Protein 5C54 (pdb70)

GO terms:
  GO:0008747 N-acetylneuraminate lyase activity (F, IDA)

InterPro domains:
  IPR002220 DapA-like [PF00701] (6-306)
  IPR002220 DapA-like [PIRSF001365] (4-308)
  IPR002220 DapA-like [PR00146] (39-60)
  IPR002220 DapA-like [PR00146] (75-93)
  IPR002220 DapA-like [PR00146] (107-123)
  IPR002220 DapA-like [PR00146] (133-150)
  IPR002220 DapA-like [PTHR12128] (5-307)
  IPR002220 DapA-like [SM01130] (5-309)
  IPR013785 Aldolase-type TIM barrel [G3DSA:3.20.20.70] (1-312)

Organism: Corynebacterium glutamicum (strain ATCC 13032 / DSM 20300 / JCM 1318 / BCRC 11384 / CCUG 27702 / LMG 3730 / NBRC 12168 / NCIMB 10025 / NRRL B-2784 / 534) (NCBI:txid196627)

B-factor: mean 19.12, std 8.04, range [6.22, 68.03]

Foldseek 3Di:
DADDFAEEAAQAFFADQVGATPLVLLLLLLCVQLVLPTQEYEYLDVLNVVVQDDLVRSLVSLLSNVVSCPVSHAYEYEQEDQAQVSSLVSVVSCVVSPHQAYEYEAHAPDDDDLVRSLVSLQSSCVSPVNHAYEYEADCVPGVDGHDLVSVLVCLVVSSHQEYEYAPPDLVVLLVSQVVCVVVVSLRRYAYEYQDLQCQLVCLVSPHRYYHYNLCSLAVNLSSVLVVCSVVVVSVVSNVSSVLSVLLQCQLVLADCVPFDSSLSRSLSSQLSCVLVVSGVGSRDGPPRDHDDPVSSVVSNVSCVPRRDDD/DADDFAEEAAQAFFADQVRATPLVLLLLLLCVQVVLPTAEYEYLDVLNVVVQDDLVRSLVSLLSNVVSCVVSHAYEYEQEDQAQVSSLVVVVSCVVSPHQAYEYEAHAPDDDDLVRSLVSLQSSCVSPVNHAYEYEADCVPRVDGHDLVSVLVCLVVSSHQEYEYAPPDLVVLLVSQVVCVVVVSLRRYAYEYQDLQCQLSCLVSPHRYYHYNLCSLAVNLSSVLRVCSVVVVSVVSNVSSVLSVLLQCLLVLADVVPFPSSLSRSLSSQLSCCLVVSGVGSRDGPPRDHDDPVSSVVSNVSCVVRHDDD/DADDFAAEAAQAFFADQVGATPLVLLLLLLCVQVVLPTAEYEYLDVLNVVVQDDLVRSLVSLLSNVVSCVPSHAYEYEQEDQAQVSSLVVVVSCVVSPHQAYEYEFHAPDDDDLVRSLVSLQSSCVSPVNHAYEYEADCVPRVDGHDLVSVLVCLVVSSHQEYEYAPPDLVVLLVSQVVCVVVVSLRRYAYEYQDQQCRLSCLVSPHRYYHYNLCSLAVNLSSVLRVCSVVVVSVVSNVSSVLSVLLQCLLVLADVVPFDSSLSRSLSSQLSCVLVVSGVGSRDGPPRDHGDPVSSVVSNVSCVPRHDDD/DADDFAEEAAQAFFADQVRAGPLVLSLLLLCVQLVLPTQEYEYLDVLNVVVQDDLVRSLVSLLSNVVSCVPSHAYEYEQEDQAQVSSLVVVVSCVVSPHQAYEYEFHAPDDDDLVRSLVSLQSSCVSPVNHAYEYEADCVPRVDGHDLVSVLVCLVVSSHQEYEYAPPDLVVLLVSCVVCVVVVSNRRYAYEYQDQQCQLSCLVSPHRYYHYNLCSLAVNLSSVLRVCSVVVVSVVSNVSSVLSVLLQCQLVLADPVVDSSLSRSLSSQLSCVLVVSGVGSRDGPPRDHGDPVSSVVSNVSCVPRHDD/DADDFAAEAAQAFFADQVQATPLVLSLLLLCVQVVLPTQEYEYLDVLNVVVQDDLVRSLVSLLSNVVSCVPSHAYEYEQEDQAQVSSLVSVVSCVVSPHQAYEYEFHAPDDDDLVRSLVSLQSSCVSPVRHAYEYEADCVPGVDGHDLVSVLVCLVVSSHQEYEYAPVDLVVLLVSQVVCVVVVSNRSYAYEYQDQQCRLSNLVSPHRYYHYNLCSLAVNLSSVLRVCSVVVVSVVSNVSSVLSVLLQCQLVLADVVPFDSSLSRSLSSQLSCVLVVSGVGSRDGPPRDHGDPVSSVVSNVSCVPRHD/DADDFAEEAAQAFFADQVRATDLVLLLLLLCVQLVLPTQEYEYLDVLNVVVQDDLVRSLVSLLSNVVSCVPSHAYEYEQEDQAQVSSLVVVVSCVVSPHQAYEYEAHAPDDDDLVRSLVSLQSNCVSPVRHAYEYEADCVPRVDGHDLVSVLVCLVVLSHQEYEYAPPDLVVLLVSQVVCVVVVSNRRYAYEYQDQQCQLVCLVSPHRYYHYNLCSLAVNLSSVLRVCSVVVVSVVSNVSSVLSVLLQCQLVLADVVPFDSSLSRSLSSQLSCCLVVSGVGSRDGPPRDHGDPVSSVVSNVSCVPRHDDD/DDFAEEAAQAFFADQVGATPLVLSLLLLCVQVVLPTQEYEYLDVLNVVVQDDLVRSLVSLLSNVVSCVVSHAYEYEQEDQAQVSSLVVVVSCVVSPHQAYEYEFHAPDDDDLVRSLVSLQSSCVSPVRHAYEYEADCVPGVDGHDLVSVLVCLVVLSHQEYEHAPPDLVVLLVSQVVCVVVVSNRSYAYEYQDQQCQLVCLVSPHRYYHYNLCSLAVNLSSVLRVCSVVVVSVVSNVSSVLSVLLQCLLVLADVVPFDSSLSRSLSSQLSCVLVVSGVGSDDGPPRDHGDPVSSVVSSVSCVVRHDD/DDQDFAEEAAQAFFADQVGATPLVLLLLLLCVQLVLPTQEYEYLDVLNVVVQDDLVRSLVSLLSNVVSCVVSHAYEYEQEDAAQVSSLVVVVSCVVSPHQAYEYEFHAPDDDDLVRSLVSLQSSCVSPVRHAYEYEADCVPRVDGHDLVSVLVCLVVSSHQEYEHAPPDLVVLLVSQVVCVVVVSNRRYAYEYQDQQCQLSCLVSPHRYYHYNLCSLAVNLSSVLRVCSVVVVSVVSNVSSVLSVLLQCQLVLADVVPFDSSLSRSLSSQLSCVLVVSGVGSRDGPPRDHGDPVSSVVSNVSCVVRHDDD

CATH classification: 3.20.20.70

Solvent-accessible surface area: 81230 Å² total; per-residue (Å²): 129,29,98,4,45,15,1,0,0,8,2,2,4,1,2,67,110,123,26,45,8,3,25,107,6,0,97,107,0,0,42,41,0,21,118,17,39,9,70,0,0,1,0,12,0,28,20,0,0,0,4,8,1,14,93,71,40,8,77,83,1,5,39,7,4,31,122,55,2,77,72,104,17,30,2,1,0,2,1,3,14,7,0,2,38,11,2,42,42,15,0,98,13,2,81,131,21,42,7,65,0,0,0,0,3,2,1,6,13,18,112,34,44,61,55,3,3,50,40,0,0,82,80,0,35,72,36,4,80,146,27,17,2,3,0,16,11,14,26,86,10,10,91,23,102,11,47,67,110,12,2,22,58,0,6,163,80,50,11,4,25,0,0,2,9,41,37,44,66,7,19,50,5,7,62,8,1,17,41,4,50,96,61,54,11,48,132,99,0,40,0,0,0,14,20,32,27,4,0,0,2,5,16,17,14,36,9,35,0,1,13,0,7,0,0,0,1,6,4,40,0,1,25,20,0,8,136,34,5,138,78,42,97,30,64,96,0,11,59,18,0,90,120,3,5,23,0,34,73,0,18,140,11,4,65,76,86,78,1,2,24,5,0,2,7,10,2,0,7,0,3,0,0,34,70,56,41,29,8,126,42,47,23,35,10,55,3,15,30,96,20,54,130,104,12,22,56,107,0,57,60,32,1,105,115,36,54,66,122,125,130,31,82,5,44,13,1,3,0,2,2,2,4,1,1,60,108,122,27,44,8,3,27,107,6,0,99,106,0,0,44,40,0,21,118,17,40,8,70,0,0,2,0,11,0,28,20,0,0,0,4,8,2,15,93,72,42,8,81,83,0,3,40,8,4,30,123,54,1,79,69,107,18,29,2,7,0,2,0,4,14,6,0,2,38,13,1,42,39,15,0,98,15,1,84,132,22,41,8,63,0,0,6,0,2,0,1,6,11,18,112,33,44,58,55,4,3,49,43,0,0,77,86,0,37,69,36,5,74,147,26,18,2,7,0,4,11,11,26,87,11,10,89,22,103,10,49,68,110,12,4,20,56,0,4,131,81,49,10,3,28,0,0,10,10,35,38,43,65,6,17,50,5,8,64,8,2,16,42,5,52,95,46,52,6,49,129,98,0,35,0,6,0,12,20,32,27,2,1,0,2,4,17,17,15,37,11,34,0,0,4,0,6,0,0,0,1,6,4,41,0,1,23,24,0,6,115,34,5,129,67,41,93,30,62,93,0,11,60,19,0,92,111,5,5,21,0,32,73,0,18,141,7,5,64,76,84,83,1,3,23,5,0,2,7,12,2,0,6,0,4,0,0,33,72,59,40,30,9,129,39,50,21,34,10,52,2,16,34,105,22,54,128,141,14,25,57,127,0,57,60,32,1,105,116,37,51,65,116,127,132,28,85,3,44,14,0,0,0,8,1,2,4,1,1,60,81,122,25,44,8,3,27,108,5,0,100,108,0,0,44,43,0,21,120,16,41,8,68,0,0,2,0,11,0,29,18,0,0,0,4,8,2,15,94,71,43,9,73,81,1,4,41,9,4,28,122,55,2,77,72,106,18,30,2,2,0,2,0,4,15,8,0,1,42,12,2,41,42,13,0,101,14,1,85,130,20,40,8,67,0,0,0,0,2,0,1,5,11,18,111,35,44,57,55,4,3,47,40,0,0,79,82,0,36,71,37,5,79,144,27,18,2,3,0,14,11,12,25,88,10,10,91,21,101,11,47,69,111,12,4,22,59,0,5,145,74,48,10,4,26,0,0,2,9,38,38,41,66,6,18,50,5,6,65,9,3,14,40,4,49,93,62,51,10,53,133,97,0,32,0,0,0,14,20,32,28,3,1,0,1,4,16,17,12,37,11,35,0,0,11,0,5,0,0,0,1,6,3,26,0,1,24,23,0,8,131,24,5,139,75,42,106,30,67,99,0,12,58,18,0,96,114,5,6,21,1,33,71,0,18,141,10,4,64,78,85,83,1,2,25,4,0,2,7,13,2,0,7,0,3,0,0,34,72,54,42,28,7,123,42,47,20,35,9,54,1,16,33,102,21,56,129,103,10,24,58,104,0,55,61,32,1,104,116,38,57,74,126,116,135,29,86,6,42,14,1,2,0,2,2,1,5,2,1,70,108,120,25,45,10,3,38,126,5,0,97,110,0,0,42,41,0,21,120,16,40,7,71,0,0,3,0,11,0,28,20,0,0,0,5,10,1,13,84,69,35,9,80,82,0,3,51,6,4,31,130,56,2,77,74,107,17,30,1,8,0,1,1,3,12,7,0,1,38,14,2,42,39,15,0,98,16,2,83,138,27,39,7,65,0,0,6,0,3,1,1,5,13,18,109,33,43,61,55,3,4,50,40,0,0,58,84,0,18,37,34,5,70,133,26,17,2,8,0,3,11,12,24,88,10,10,90,20,102,12,50,66,111,13,3,20,59,0,5,162,66,48,4,4,26,0,0,11,9,32,38,42,66,7,19,49,5,8,62,8,2,16,40,4,51,94,62,53,9,50,130,98,0,36,0,5,0,14,20,32,27,3,1,0,2,5,16,17,12,36,10,34,0,0,5,0,5,0,0,0,1,6,4,40,1,1,24,23,0,7,132,24,5,140,74,42,104,30,68,97,0,11,65,18,0,93,87,3,4,22,0,33,72,0,18,142,11,7,70,78,83,93,7,23,5,6,5,7,11,2,0,7,0,3,0,0,34,73,60,42,30,7,115,39,50,21,34,10,56,3,16,41,104,29,56,130,110,10,23,58,108,0,56,61,32,1,105,113,44,45,84,156,130,30,97,3,45,14,0,1,0,8,1,1,4,1,1,67,109,121,26,42,8,3,25,110,6,0,100,110,0,0,44,41,0,21,121,17,39,7,71,0,0,1,0,11,0,30,18,0,0,0,5,9,1,13,94,70,42,7,79,81,0,3,40,8,3,29,122,57,2,79,71,107,20,29,1,0,0,2,1,3,15,6,0,2,43,13,2,44,42,14,0,101,14,1,81,130,20,40,8,66,0,0,0,0,2,0,1,6,12,19,112,35,42,59,56,4,4,47,41,0,0,80,84,0,36,71,36,4,77,148,26,17,2,2,0,14,10,13,25,90,11,11,87,20,101,11,50,68,110,13,4,20,56,0,4,144,81,46,11,3,27,0,0,1,10,40,36,42,65,6,20,48,4,8,64,9,1,17,42,4,52,93,52,51,9,49,128,100,0,36,0,0,0,13,19,33,28,2,0,0,2,4,14,18,13,36,9,34,0,0,13,0,6,0,0,0,1,6,3,39,0,1,24,22,0,7,132,21,4,138,69,41,105,30,69,99,0,11,65,18,0,95,89,2,5,21,0,33,75,0,19,140,9,4,64,79,84,84,1,2,23,5,0,1,8,12,3,0,8,0,3,0,0,33,72,57,42,28,8,131,43,49,22,35,9,56,2,17,33,103,22,42,118,122,14,24,58,129,0,56,60,33,1,104,114,45,52,131,139,30,84,3,43,12,0,0,0,8,1,2,4,2,3,91,110,121,27,44,10,6,39,128,6,0,96,108,0,0,44,40,0,21,118,17,39,8,71,0,0,1,0,12,0,29,18,0,0,0,5,11,2,14,94,73,37,9,82,81,0,4,54,7,4,24,120,54,2,77,71,105,19,29,2,0,0,1,1,4,13,7,0,1,37,14,2,40,39,14,0,93,14,2,81,141,21,41,7,65,0,1,0,0,3,0,1,7,12,18,113,33,42,59,55,4,3,46,49,0,0,84,94,0,40,75,40,2,83,142,25,21,2,2,0,15,11,11,24,91,11,9,89,20,103,10,49,68,110,12,4,22,55,0,4,160,74,50,11,4,26,0,0,1,10,40,38,43,64,7,19,51,6,9,63,7,2,16,41,5,52,95,63,57,18,52,126,99,0,34,0,0,0,14,20,32,27,3,1,0,2,5,16,17,13,37,9,35,0,0,12,0,6,0,0,0,1,5,3,38,0,1,24,22,0,5,129,32,4,136,72,42,101,32,65,97,0,10,60,22,0,97,115,4,5,21,0,33,71,0,19,140,10,4,63,78,84,86,2,3,24,4,0,2,6,10,2,0,7,0,3,0,0,33,70,57,43,29,8,141,40,46,23,32,10,55,2,16,34,103,22,52,122,115,12,26,59,111,0,55,60,34,2,104,115,36,44,71,118,133,127,7,40,14,0,2,0,1,1,2,4,2,1,54,108,118,29,43,9,2,25,108,6,0,105,110,0,0,42,40,0,22,124,17,39,8,70,0,0,3,0,13,0,30,18,0,0,0,5,7,2,15,96,72,44,10,84,81,0,4,50,9,4,22,115,57,2,78,71,108,18,38,2,7,0,4,0,5,14,7,0,1,36,13,2,44,40,14,0,101,16,1,81,133,14,42,7,82,0,0,6,0,2,1,1,6,11,19,112,34,42,59,55,4,4,48,39,0,0,80,85,0,38,72,36,6,76,160,31,43,2,7,0,5,10,13,27,88,10,11,90,21,108,12,50,67,108,13,4,22,59,0,3,156,80,50,9,2,29,0,0,10,9,34,39,42,65,7,18,48,5,7,64,8,2,17,41,5,52,98,53,54,12,52,126,99,0,34,0,6,0,13,20,32,28,3,0,0,1,4,19,17,14,36,9,33,0,0,5,0,5,0,0,0,1,5,4,38,0,1,27,21,0,7,130,26,5,137,76,40,108,31,68,96,0,11,62,19,0,96,86,2,6,21,0,32,71,0,17,144,9,5,63,79,82,83,1,3,23,4,0,1,8,13,2,0,7,0,3,0,0,33,70,58,44,30,6,120,38,45,23,36,11,57,2,15,33,101,20,49,122,123,11,23,56,126,0,54,59,35,1,99,116,46,53,68,143,166,52,68,4,51,13,0,3,0,2,1,1,4,1,1,58,109,122,26,45,10,3,32,102,7,0,103,104,0,0,41,44,0,20,121,17,26,7,70,0,0,3,0,12,0,30,18,0,1,0,5,9,1,14,93,72,40,6,72,83,1,4,41,10,4,32,125,56,1,55,55,41,11,28,2,8,0,2,0,3,15,8,0,1,35,13,2,45,42,16,0,96,13,1,80,128,21,41,8,75,0,0,5,0,2,0,1,6,11,16,110,34,44,58,56,3,4,49,44,0,0,81,83,0,37,70,33,4,84,130,29,34,2,9,0,4,10,12,26,86,11,10,89,20,102,11,48,67,110,12,3,20,47,0,5,136,78,48,10,4,28,0,0,10,10,34,36,44,64,7,19,51,4,7,62,8,1,18,41,4,51,95,60,53,13,50,133,100,0,17,0,5,0,14,20,32,28,3,1,0,2,4,16,18,14,37,10,30,0,0,5,0,6,0,0,0,1,5,4,33,1,1,21,21,0,8,136,24,5,137,83,40,106,28,68,96,0,12,58,18,0,94,113,4,6,21,0,31,70,0,18,142,7,4,66,76,83,85,1,2,23,5,0,1,7,13,3,0,8,0,3,0,0,33,71,58,46,28,6,125,41,50,20,35,10,50,2,15,34,102,20,48,116,126,14,23,58,130,0,57,60,34,2,104,116,34,47,70,121,125

Nearest PDB structures (foldseek):
  5c54-assembly2_G  TM=1.003E+00  e=4.071E-56  Corynebacterium glutamicum ATCC 13032
  5c55-assembly1_A  TM=1.002E+00  e=1.255E-55  Corynebacterium glutamicum ATCC 13032
  3lci-assembly1_A  TM=9.421E-01  e=6.992E-21  Escherichia coli K-12
  8u92-assembly1_B  TM=9.370E-01  e=2.156E-20  Klebsiella aerogenes KCTC 2190
  3lcl-assembly1_A  TM=9.331E-01  e=3.889E-20  Escherichia coli K-12

Sequence (2473 aa):
SATFTGVIPPVMTPLHADGSVDVESLRKLVDHLINGGVDGLFALGSSGEAAFLTRAQRKLALTTTIIEHTAGRVPVTAGVIETTTARVIELVEDALEAGAEGLVATAPFYTRTHDVEIEEHFRKIHAAAPELPLFAYNIPVSVVHSNLNPVMLLTLAKDGVLAGTKKDSSGNDGAIRSLIEARDDAGLTEEQFKILTGSETTVDFAYLAGADGVVPGLGNVDPAAYAALAKLCLDGKWAEEAAALQKRRINHLFHIVFVGDTSHMSGSSAGLGGFKTALAHLGIIESNAMAVPHQSLSDEETARIHAIVDEFLYTASATFTGVIPPVMTPLHADGSVDVESLRKLVDHLINGGVDGLFALGSSGEAAFLTRAQRKLALTTIIEHTAGRVPVTAGVIETTTARVIELVEDALEAGAEGLVATAPFYTRTHDVEIEEHFRKIHAAAPEELPLFAYNIPVSVVHSNLNPVMMLLTLAKDGVLAGTKKDSSGNDGAIRSLIEARDDAGLTEQFKILTGSETTVDFAYLAGADGVVPGLGNVDPAAYAALAKLCLDGKWAEAAALQKRINHLFHIVFVGDTSHMSGSSAGLGGFKTALAHLGIIESNAMAVPHQSLSDEEETARIHAIVDEFLYTASATFTGVIPPVMTPLHADGSVDVESLRKLVDHLINGGVDGLFALGSSGEAAFLTRAQRKLALTTIIEHTAGRVPVTAGVIETTTARVIELVEDALEAGAEGLVATAPFYTRTHDVEIEEHFRKIHAAAPELPLFAYNIPVSVVHSNLNPVMLLTLAKDGVLAGTKKDSSGNDGAIRSLIEARDDAGLTEQFKILTGSETTVDFAYLAGADGVVPGLGNVDPAAYAALAKLCLDGKWAEAAALQKRINHLFHIVFVGDTSHMSGSSAGLGGFKTALAHLGIIESNAMAVPHQSLSDEEETARIHAIVDEFLYTASATFTGVIPPVMTPLHADGSVDVESLRKLVDHLINGGVDGLFALGSSGEAAFLTRAQRKLALTTIIEHTAGRVPVTAGVIETTTARVIELVEDALEEAGAEGLVATAPFYTRTHDVEIEEHFRKIHAAAPELPLFAYNIPVSVVHSNLNPVMLLTLAKDGVLAGTKKDSSGNDGAIRSLIEARDDAGLTEQFKILTGSETTVDFAYLAGADGVVPGLGNVDPAAYAALAKLCLDGKWAEAAALQKRRINHLFHIVFVGDTSHSGSSAGLGGFKTALAHLGIIESNAMAVPHQSSLSDEETARIHAIVDEFLYTSATFTGVIPPVMTPLHADGSVDVESLRKLVDHLINGGVDGLFALGSSGEAAFLTRAQRKLALTTIIEHTAGRVPVTAGVIETTTARVIELVEDALEAGAEGLVATAPFYTRTHDVEIEEHFRKIHAAAPELPLFAYNIPVSVHSNLNPVMLLTLAKDGVLAGTKKDSSGNDGAIRSLIEARDDAGLTEQFKILTGSETTVDFAYLAGADGVVPGLGNVDPAAYAALAKLCLDGKWAEAAALQKRINHLFHIVFVGDTSHMSGSSAGLGGFKTALAHLGIIESNAMAVPHQSLSDEETARIHAIVDEFLYSATFTGVIPPVMTPLHADGSVDVESLRKLVDHLINGGVDGLFALGSSGEAAFLTRAQRKLALTTIIEHTAGRVPVTAGVIETTTARVIELVEDALEAGAEGLVATAPFYTRTHDVEIEEHFRKIHAAAPELPLFAYNIPVSVHSNLNPVMLLTLAKDGVLAGTKKDSSGNDGAIRSLIEARDDAGLTEQFKILTGSETTVDFAYLAGADGVVPGLGNVDPAAYAALAKLCLDGKWAEAAALQKRINHLFHIVFVGDTSHMSGSSAGLGGFKTALAHLGIIESNAMAVPHQSLSDEETARIHAIVDEFLYTATFTGVIPPVMTPLHADGSVDVESLRKLVDHLINGGVDGLFALGSSGEAAFLTRAQRKLALTTIIEHTAGRVPVTAGVIETTTARVIELVEDALEAGAEGLVATAPFYTRTHDVEIEEHFRKIHAAAPELPLFAYNIPVSVHSNLNPVMLLTLAKDGVLAGTKDSSGNDGAIRSLIEARDDAGLTEQFKILTGSETTVDFAYLAGADGVVPGLGNVDPAAYAALAKLCLDGKWAEAAALQKRINHLFHIVFVGDTSHMSGSSAGLGGFKTALAHLGIIESNAMAVPHQSLSDEETARIHAIVDEFLYTSATFTGVIPPVMTPLHADGSVDVESLRKLVDHLINGGVDGLFALGSSGEAAFLTRAQRKLALTTIIEHTAGRVPVTAGVIETTTARVIELVEDALEAGAEGLVATAPFYTRTHDVEIEEHFRKIHAAAPELPLFAYNIPVSVHSNLNPVMLLTLAKDGVLAGTKKDSSGNDGAIRSLIEARDDAGLTEQFKILTGSETTVDFAYLAGADGVVPGLGNVDPAAYAALAKLCLDGKWAEEAAALQKRRINHLFHIVFVGDTSHMSGSSAGLGGFKTALAHLGIIESNAMAVPHQSLSDEETARIHAIVDEFLYTA

Structure (mmCIF, N/CA/C/O backbone):
data_5C54
#
_entry.id   5C54
#
_cell.length_a   80.506
_cell.length_b   96.285
_cell.length_c   163.288
_cell.angle_alpha   90.000
_cell.angle_beta   92.330
_cell.angle_gamma   90.000
#
_symmetry.space_group_name_H-M   'P 1 21 1'
#
loop_
_entity.id
_entity.type
_entity.pdbx_description
1 polymer 'Dihydrodipicolinate synthase/N-acetylneuraminate lyase'
2 non-polymer GLYCEROL
3 water water
#
loop_
_atom_site.group_PDB
_atom_site.id
_atom_site.type_symbol
_atom_site.label_atom_id
_atom_site.label_alt_id
_atom_site.label_comp_id
_atom_site.label_asym_id
_atom_site.label_entity_id
_atom_site.label_seq_id
_atom_site.pdbx_PDB_ins_code
_atom_site.Cartn_x
_atom_site.Cartn_y
_atom_site.Cartn_z
_atom_site.occupancy
_atom_site.B_iso_or_equiv
_atom_site.auth_seq_id
_atom_site.auth_comp_id
_atom_site.auth_asym_id
_atom_site.auth_atom_id
_atom_site.pdbx_PDB_model_num
ATOM 1 N N . SER A 1 3 ? -23.252 -6.266 241.778 1.00 36.56 3 SER A N 1
ATOM 2 C CA . SER A 1 3 ? -21.839 -6.359 241.417 1.00 38.72 3 SER A CA 1
ATOM 3 C C . SER A 1 3 ? -21.349 -5.074 240.747 1.00 35.84 3 SER A C 1
ATOM 4 O O . SER A 1 3 ? -21.888 -4.653 239.717 1.00 30.63 3 SER A O 1
ATOM 7 N N . ALA A 1 4 ? -20.324 -4.461 241.339 1.00 27.97 4 ALA A N 1
ATOM 8 C CA . ALA A 1 4 ? -19.804 -3.172 240.876 1.00 23.87 4 ALA A CA 1
ATOM 9 C C . ALA A 1 4 ? -19.299 -3.225 239.440 1.00 21.45 4 ALA A C 1
ATOM 10 O O . ALA A 1 4 ? -18.884 -4.275 238.957 1.00 24.98 4 ALA A O 1
ATOM 12 N N . THR A 1 5 ? -19.346 -2.084 238.758 1.00 22.13 5 THR A N 1
ATOM 13 C CA . THR A 1 5 ? -18.879 -2.006 237.374 1.00 20.47 5 THR A CA 1
ATOM 14 C C . THR A 1 5 ? -17.719 -1.031 237.295 1.00 19.05 5 THR A C 1
ATOM 15 O O . THR A 1 5 ? -17.823 0.109 237.757 1.00 22.92 5 THR A O 1
ATOM 19 N N . PHE A 1 6 ? -16.613 -1.474 236.713 1.00 15.94 6 PHE A N 1
ATOM 20 C CA . PHE A 1 6 ? -15.424 -0.642 236.685 1.00 12.45 6 PHE A CA 1
ATOM 21 C C . PHE A 1 6 ? -15.196 -0.055 235.303 1.00 13.90 6 PHE A C 1
ATOM 22 O O . PHE A 1 6 ? -14.515 -0.636 234.462 1.00 16.15 6 PHE A O 1
ATOM 30 N N . THR A 1 7 ? -15.812 1.101 235.089 1.00 14.09 7 THR A N 1
ATOM 31 C CA . THR A 1 7 ? -15.589 1.912 233.905 1.00 12.30 7 THR A CA 1
ATOM 32 C C . THR A 1 7 ? -15.317 3.352 234.321 1.00 14.67 7 THR A C 1
ATOM 33 O O . THR A 1 7 ? -15.453 3.710 235.499 1.00 14.60 7 THR A O 1
ATOM 37 N N . GLY A 1 8 ? -14.926 4.178 233.356 1.00 9.87 8 GLY A N 1
ATOM 38 C CA . GLY A 1 8 ? -14.620 5.573 233.617 1.00 11.62 8 GLY A CA 1
ATOM 39 C C . GLY A 1 8 ? -13.208 5.799 234.143 1.00 13.02 8 GLY A C 1
ATOM 40 O O . GLY A 1 8 ? -12.295 5.022 233.857 1.00 11.65 8 GLY A O 1
ATOM 41 N N . VAL A 1 9 ? -13.046 6.871 234.906 1.00 12.10 9 VAL A N 1
ATOM 42 C CA . VAL A 1 9 ? -11.736 7.278 235.400 1.00 9.72 9 VAL A CA 1
ATOM 43 C C . VAL A 1 9 ? -11.475 6.619 236.749 1.00 13.17 9 VAL A C 1
ATOM 44 O O . VAL A 1 9 ? -12.164 6.891 237.730 1.00 10.86 9 VAL A O 1
ATOM 48 N N . ILE A 1 10 ? -10.480 5.737 236.784 1.00 10.39 10 ILE A N 1
ATOM 49 C CA . ILE A 1 10 ? -10.212 4.915 237.957 1.00 9.97 10 ILE A CA 1
ATOM 50 C C . ILE A 1 10 ? -8.714 4.958 238.267 1.00 9.97 10 ILE A C 1
ATOM 51 O O . ILE A 1 10 ? -7.977 4.108 237.798 1.00 10.86 10 ILE A O 1
ATOM 56 N N . PRO A 1 11 ? -8.265 5.945 239.054 1.00 11.18 11 PRO A N 1
ATOM 57 C CA . PRO A 1 11 ? -6.811 6.045 239.259 1.00 10.41 11 PRO A CA 1
ATOM 58 C C . PRO A 1 11 ? -6.245 4.922 240.114 1.00 12.35 11 PRO A C 1
ATOM 59 O O . PRO A 1 11 ? -6.924 4.376 240.971 1.00 11.42 11 PRO A O 1
ATOM 63 N N . PRO A 1 12 ? -4.984 4.565 239.872 1.00 10.39 12 PRO A N 1
ATOM 64 C CA . PRO A 1 12 ? -4.281 3.641 240.756 1.00 10.79 12 PRO A CA 1
ATOM 65 C C . PRO A 1 12 ? -3.767 4.417 241.972 1.00 12.84 12 PRO A C 1
ATOM 66 O O . PRO A 1 12 ? -2.754 5.113 241.901 1.00 11.73 12 PRO A O 1
ATOM 70 N N . VAL A 1 13 ? -4.513 4.334 243.069 1.00 11.13 13 VAL A N 1
ATOM 71 C CA . VAL A 1 13 ? -4.251 5.158 244.252 1.00 11.91 13 VAL A CA 1
ATOM 72 C C . VAL A 1 13 ? -2.830 4.965 244.746 1.00 9.82 13 VAL A C 1
ATOM 73 O O . VAL A 1 13 ? -2.380 3.829 244.882 1.00 12.20 13 VAL A O 1
ATOM 77 N N . MET A 1 14 ? -2.124 6.061 245.005 1.00 9.36 14 MET A N 1
ATOM 78 C CA . MET A 1 14 ? -0.770 5.946 245.560 1.00 8.77 14 MET A CA 1
ATOM 79 C C . MET A 1 14 ? -0.806 5.601 247.034 1.00 12.93 14 MET A C 1
ATOM 80 O O . MET A 1 14 ? -1.856 5.646 247.677 1.00 11.47 14 MET A O 1
ATOM 85 N N . THR A 1 15 ? 0.353 5.220 247.556 1.00 10.16 15 THR A N 1
ATOM 86 C CA . THR A 1 15 ? 0.482 4.982 248.991 1.00 13.56 15 THR A CA 1
ATOM 87 C C . THR A 1 15 ? 1.423 6.009 249.605 1.00 13.76 15 THR A C 1
ATOM 88 O O . THR A 1 15 ? 2.638 5.890 249.473 1.00 13.30 15 THR A O 1
ATOM 92 N N . PRO A 1 16 ? 0.870 7.033 250.274 1.00 11.36 16 PRO A N 1
ATOM 93 C CA . PRO A 1 16 ? 1.702 7.971 251.036 1.00 12.28 16 PRO A CA 1
ATOM 94 C C . PRO A 1 16 ? 2.375 7.239 252.197 1.00 11.92 16 PRO A C 1
ATOM 95 O O . PRO A 1 16 ? 1.795 6.309 252.774 1.00 14.11 16 PRO A O 1
ATOM 99 N N . LEU A 1 17 ? 3.595 7.657 252.513 1.00 12.25 17 LEU A N 1
ATOM 100 C CA . LEU A 1 17 ? 4.417 6.990 253.516 1.00 12.69 17 LEU A CA 1
ATOM 101 C C . LEU A 1 17 ? 5.014 7.975 254.507 1.00 15.61 17 LEU A C 1
ATOM 102 O O . LEU A 1 17 ? 5.231 9.146 254.182 1.00 16.48 17 LEU A O 1
ATOM 107 N N . HIS A 1 18 ? 5.302 7.480 255.708 1.00 17.27 18 HIS A N 1
ATOM 108 C CA . HIS A 1 18 ? 6.130 8.222 256.660 1.00 17.90 18 HIS A CA 1
ATOM 109 C C . HIS A 1 18 ? 7.604 8.010 256.313 1.00 20.31 18 HIS A C 1
ATOM 110 O O . HIS A 1 18 ? 7.933 7.136 255.511 1.00 18.97 18 HIS A O 1
ATOM 117 N N . ALA A 1 19 ? 8.493 8.786 256.928 1.00 24.89 19 ALA A N 1
ATOM 118 C CA . ALA A 1 19 ? 9.921 8.664 256.629 1.00 20.31 19 ALA A CA 1
ATOM 119 C C . ALA A 1 19 ? 10.472 7.279 256.968 1.00 24.98 19 ALA A C 1
ATOM 120 O O . ALA A 1 19 ? 11.433 6.827 256.346 1.00 29.27 19 ALA A O 1
ATOM 122 N N . ASP A 1 20 ? 9.864 6.602 257.939 1.00 23.26 20 ASP A N 1
ATOM 123 C CA . ASP A 1 20 ? 10.338 5.278 258.335 1.00 24.45 20 ASP A CA 1
ATOM 124 C C . ASP A 1 20 ? 9.769 4.168 257.439 1.00 25.33 20 ASP A C 1
ATOM 125 O O . ASP A 1 20 ? 10.012 2.979 257.663 1.00 25.26 20 ASP A O 1
ATOM 130 N N . GLY A 1 21 ? 9.020 4.562 256.412 1.00 20.87 21 GLY A N 1
ATOM 131 C CA . GLY A 1 21 ? 8.504 3.605 255.454 1.00 18.67 21 GLY A CA 1
ATOM 132 C C . GLY A 1 21 ? 7.123 3.041 255.741 1.00 19.04 21 GLY A C 1
ATOM 133 O O . GLY A 1 21 ? 6.596 2.279 254.936 1.00 18.37 21 GLY A O 1
ATOM 134 N N . SER A 1 22 ? 6.530 3.401 256.875 1.00 18.05 22 SER A N 1
ATOM 135 C CA . SER A 1 22 ? 5.210 2.882 257.219 1.00 16.26 22 SER A CA 1
ATOM 136 C C . SER A 1 22 ? 4.135 3.645 256.439 1.00 15.23 22 SER A C 1
ATOM 137 O O . SER A 1 22 ? 4.373 4.751 255.953 1.00 15.43 22 SER A O 1
ATOM 140 N N . VAL A 1 23 ? 2.961 3.036 256.310 1.00 14.08 23 VAL A N 1
ATOM 141 C CA . VAL A 1 23 ? 1.857 3.663 255.590 1.00 14.85 23 VAL A CA 1
ATOM 142 C C . VAL A 1 23 ? 1.353 4.889 256.359 1.00 17.07 23 VAL A C 1
ATOM 143 O O . VAL A 1 23 ? 1.067 4.810 257.554 1.00 17.64 23 VAL A O 1
ATOM 147 N N . ASP A 1 24 ? 1.289 6.023 255.668 1.00 13.51 24 ASP A N 1
ATOM 148 C CA . ASP A 1 24 ? 0.780 7.268 256.227 1.00 14.26 24 ASP A CA 1
ATOM 149 C C . ASP A 1 24 ? -0.728 7.256 256.039 1.00 18.45 24 ASP A C 1
ATOM 150 O O . ASP A 1 24 ? -1.243 7.686 254.996 1.00 16.90 24 ASP A O 1
ATOM 155 N N . VAL A 1 25 ? -1.427 6.757 257.049 1.00 16.74 25 VAL A N 1
ATOM 156 C CA . VAL A 1 25 ? -2.865 6.525 256.949 1.00 15.92 25 VAL A CA 1
ATOM 157 C C . VAL A 1 25 ? -3.636 7.841 256.798 1.00 18.25 25 VAL A C 1
ATOM 158 O O . VAL A 1 25 ? -4.594 7.936 256.014 1.00 16.19 25 VAL A O 1
ATOM 162 N N . GLU A 1 26 ? -3.209 8.862 257.529 1.00 17.92 26 GLU A N 1
ATOM 163 C CA . GLU A 1 26 ? -3.890 10.150 257.499 1.00 22.35 26 GLU A CA 1
ATOM 164 C C . GLU A 1 26 ? -3.797 10.778 256.109 1.00 19.10 26 GLU A C 1
ATOM 165 O O . GLU A 1 26 ? -4.786 11.301 255.586 1.00 19.11 26 GLU A O 1
ATOM 171 N N . SER A 1 27 ? -2.617 10.705 255.499 1.00 16.18 27 SER A N 1
ATOM 172 C CA . SER A 1 27 ? -2.430 11.242 254.156 1.00 14.77 27 SER A CA 1
ATOM 173 C C . SER A 1 27 ? -3.161 10.406 253.116 1.00 13.37 27 SER A C 1
ATOM 174 O O . SER A 1 27 ? -3.630 10.951 252.119 1.00 13.81 27 SER A O 1
ATOM 177 N N . LEU A 1 28 ? -3.241 9.095 253.334 1.00 12.80 28 LEU A N 1
ATOM 178 C CA . LEU A 1 28 ? -3.946 8.212 252.405 1.00 13.35 28 LEU A CA 1
ATOM 179 C C . LEU A 1 28 ? -5.442 8.552 252.397 1.00 14.26 28 LEU A C 1
ATOM 180 O O . LEU A 1 28 ? -6.094 8.512 251.357 1.00 13.29 28 LEU A O 1
ATOM 185 N N . ARG A 1 29 ? -5.984 8.900 253.558 1.00 15.31 29 ARG A N 1
ATOM 186 C CA . ARG A 1 29 ? -7.381 9.300 253.618 1.00 18.00 29 ARG A CA 1
ATOM 187 C C . ARG A 1 29 ? -7.604 10.593 252.852 1.00 12.02 29 ARG A C 1
ATOM 188 O O . ARG A 1 29 ? -8.585 10.719 252.113 1.00 14.65 29 ARG A O 1
ATOM 196 N N . LYS A 1 30 ? -6.697 11.549 253.023 1.00 13.78 30 LYS A N 1
ATOM 197 C CA . LYS A 1 30 ? -6.778 12.821 252.320 1.00 15.14 30 LYS A CA 1
ATOM 198 C C . LYS A 1 30 ? -6.685 12.600 250.810 1.00 14.55 30 LYS A C 1
ATOM 199 O O . LYS A 1 30 ? -7.365 13.260 250.029 1.00 14.42 30 LYS A O 1
ATOM 205 N N . LEU A 1 31 ? -5.843 11.658 250.397 1.00 13.80 31 LEU A N 1
ATOM 206 C CA . LEU A 1 31 ? -5.697 11.371 248.967 1.00 13.66 31 LEU A CA 1
ATOM 207 C C . LEU A 1 31 ? -6.981 10.755 248.398 1.00 14.22 31 LEU A C 1
ATOM 208 O O . LEU A 1 31 ? -7.439 11.130 247.316 1.00 14.82 31 LEU A O 1
ATOM 213 N N . VAL A 1 32 ? -7.574 9.823 249.136 1.00 12.29 32 VAL A N 1
ATOM 214 C CA . VAL A 1 32 ? -8.843 9.237 248.720 1.00 13.49 32 VAL A CA 1
ATOM 215 C C . VAL A 1 32 ? -9.908 10.325 248.529 1.00 12.40 32 VAL A C 1
ATOM 216 O O . VAL A 1 32 ? -10.622 10.344 247.522 1.00 14.86 32 VAL A O 1
ATOM 220 N N . ASP A 1 33 ? -9.998 11.248 249.477 1.00 13.99 33 ASP A N 1
ATOM 221 C CA . ASP A 1 33 ? -10.941 12.361 249.332 1.00 12.55 33 ASP A CA 1
ATOM 222 C C . ASP A 1 33 ? -10.612 13.236 248.123 1.00 15.34 33 ASP A C 1
ATOM 223 O O . ASP A 1 33 ? -11.506 13.680 247.407 1.00 15.29 33 ASP A O 1
ATOM 228 N N . HIS A 1 34 ? -9.323 13.472 247.902 1.00 11.97 34 HIS A N 1
ATOM 229 C CA . HIS A 1 34 ? -8.849 14.260 246.772 1.00 13.71 34 HIS A CA 1
ATOM 230 C C . HIS A 1 34 ? -9.339 13.644 245.460 1.00 12.58 34 HIS A C 1
ATOM 231 O O . HIS A 1 34 ? -9.836 14.347 244.587 1.00 12.49 34 HIS A O 1
ATOM 238 N N . LEU A 1 35 ? -9.217 12.329 245.344 1.00 14.11 35 LEU A N 1
ATOM 239 C CA . LEU A 1 35 ? -9.606 11.636 244.118 1.00 12.65 35 LEU A CA 1
ATOM 240 C C . LEU A 1 35 ? -11.121 11.646 243.933 1.00 13.52 35 LEU A C 1
ATOM 241 O O . LEU A 1 35 ? -11.619 12.000 242.866 1.00 12.13 35 LEU A O 1
ATOM 246 N N . ILE A 1 36 ? -11.850 11.291 244.983 1.00 11.80 36 ILE A N 1
ATOM 247 C CA . ILE A 1 36 ? -13.306 11.191 244.880 1.00 12.69 36 ILE A CA 1
ATOM 248 C C . ILE A 1 36 ? -13.921 12.574 244.634 1.00 13.76 36 ILE A C 1
ATOM 249 O O . ILE A 1 36 ? -14.737 12.747 243.721 1.00 13.71 36 ILE A O 1
ATOM 254 N N . ASN A 1 37 ? -13.512 13.574 245.403 1.00 13.01 37 ASN A N 1
ATOM 255 C CA . ASN A 1 37 ? -14.034 14.926 245.190 1.00 13.42 37 ASN A CA 1
ATOM 256 C C . ASN A 1 37 ? -13.501 15.566 243.922 1.00 14.70 37 ASN A C 1
ATOM 257 O O . ASN A 1 37 ? -13.986 16.616 243.482 1.00 16.33 37 ASN A O 1
ATOM 262 N N . GLY A 1 38 ? -12.503 14.915 243.327 1.00 13.23 38 GLY A N 1
ATOM 263 C CA . GLY A 1 38 ? -11.954 15.357 242.065 1.00 14.95 38 GLY A CA 1
ATOM 264 C C . GLY A 1 38 ? -12.762 14.827 240.901 1.00 15.98 38 GLY A C 1
ATOM 265 O O . GLY A 1 38 ? -12.529 15.216 239.762 1.00 14.91 38 GLY A O 1
ATOM 266 N N . GLY A 1 39 ? -13.706 13.937 241.188 1.00 12.77 39 GLY A N 1
ATOM 267 C CA . GLY A 1 39 ? -14.612 13.431 240.169 1.00 14.54 39 GLY A CA 1
ATOM 268 C C . GLY A 1 39 ? -14.344 12.045 239.599 1.00 16.92 39 GLY A C 1
ATOM 269 O O . GLY A 1 39 ? -14.944 11.685 238.585 1.00 14.89 39 GLY A O 1
ATOM 270 N N . VAL A 1 40 ? -13.481 11.248 240.227 1.00 13.73 40 VAL A N 1
ATOM 271 C CA . VAL A 1 40 ? -13.196 9.930 239.667 1.00 12.50 40 VAL A CA 1
ATOM 272 C C . VAL A 1 40 ? -14.401 8.990 239.789 1.00 14.62 40 VAL A C 1
ATOM 273 O O . VAL A 1 40 ? -15.326 9.226 240.589 1.00 15.19 40 VAL A O 1
ATOM 277 N N . ASP A 1 41 ? -14.395 7.929 238.988 1.00 12.56 41 ASP A N 1
ATOM 278 C CA . ASP A 1 41 ? -15.517 6.990 238.954 1.00 10.86 41 ASP A CA 1
ATOM 279 C C . ASP A 1 41 ? -15.291 5.715 239.767 1.00 12.39 41 ASP A C 1
ATOM 280 O O . ASP A 1 41 ? -16.214 4.899 239.943 1.00 13.88 41 ASP A O 1
ATOM 285 N N . GLY A 1 42 ? -14.060 5.523 240.227 1.00 11.04 42 GLY A N 1
ATOM 286 C CA . GLY A 1 42 ? -13.698 4.349 241.001 1.00 10.82 42 GLY A CA 1
ATOM 287 C C . GLY A 1 42 ? -12.252 4.478 241.441 1.00 9.62 42 GLY A C 1
ATOM 288 O O . GLY A 1 42 ? -11.576 5.432 241.058 1.00 11.63 42 GLY A O 1
ATOM 289 N N . LEU A 1 43 ? -11.797 3.530 242.255 1.00 11.75 43 LEU A N 1
ATOM 290 C CA . LEU A 1 43 ? -10.419 3.532 242.739 1.00 13.90 43 LEU A CA 1
ATOM 291 C C . LEU A 1 43 ? -9.803 2.164 242.565 1.00 11.87 43 LEU A C 1
ATOM 292 O O . LEU A 1 43 ? -10.422 1.146 242.874 1.00 11.99 43 LEU A O 1
ATOM 297 N N . PHE A 1 44 ? -8.563 2.150 242.085 1.00 9.99 44 PHE A N 1
ATOM 298 C CA . PHE A 1 44 ? -7.775 0.936 241.980 1.00 11.74 44 PHE A CA 1
ATOM 299 C C . PHE A 1 44 ? -6.728 0.970 243.099 1.00 11.61 44 PHE A C 1
ATOM 300 O O . PHE A 1 44 ? -5.755 1.722 243.024 1.00 12.17 44 PHE A O 1
ATOM 308 N N . ALA A 1 45 ? -6.959 0.170 244.144 1.00 12.26 45 ALA A N 1
ATOM 309 C CA . ALA A 1 45 ? -6.021 0.054 245.264 1.00 11.35 45 ALA A CA 1
ATOM 310 C C . ALA A 1 45 ? -4.990 -1.040 245.000 1.00 10.99 45 ALA A C 1
ATOM 311 O O . ALA A 1 45 ? -5.318 -2.088 244.444 1.00 12.16 45 ALA A O 1
ATOM 313 N N . LEU A 1 46 ? -3.754 -0.790 245.437 1.00 11.94 46 LEU A N 1
ATOM 314 C CA . LEU A 1 46 ? -2.654 -1.764 245.392 1.00 10.78 46 LEU A CA 1
ATOM 315 C C . LEU A 1 46 ? -2.265 -2.104 243.948 1.00 11.39 46 LEU A C 1
ATOM 316 O O . LEU A 1 46 ? -1.981 -3.251 243.604 1.00 11.21 46 LEU A O 1
ATOM 321 N N . GLY A 1 47 ? -2.244 -1.075 243.115 1.00 11.35 47 GLY A N 1
ATOM 322 C CA . GLY A 1 47 ? -1.745 -1.200 241.762 1.00 11.88 47 GLY A CA 1
ATOM 323 C C . GLY A 1 47 ? -0.270 -0.854 241.761 1.00 14.08 47 GLY A C 1
ATOM 324 O O . GLY A 1 47 ? 0.309 -0.562 242.808 1.00 13.40 47 GLY A O 1
ATOM 325 N N . SER A 1 48 ? 0.346 -0.885 240.587 1.00 13.00 48 SER A N 1
ATOM 326 C CA . SER A 1 48 ? 1.780 -0.622 240.494 1.00 15.41 48 SER A CA 1
ATOM 327 C C . SER A 1 48 ? 2.144 0.743 241.093 1.00 16.32 48 SER A C 1
ATOM 328 O O . SER A 1 48 ? 3.100 0.860 241.888 1.00 13.81 48 SER A O 1
ATOM 331 N N . SER A 1 49 ? 1.363 1.762 240.746 1.00 13.15 49 SER A N 1
ATOM 332 C CA . SER A 1 49 ? 1.606 3.131 241.205 1.00 14.69 49 SER A CA 1
ATOM 333 C C . SER A 1 49 ? 1.274 3.339 242.683 1.00 15.01 49 SER A C 1
ATOM 334 O O . SER A 1 49 ? 1.629 4.364 243.276 1.00 14.50 49 SER A O 1
ATOM 337 N N . GLY A 1 50 ? 0.601 2.360 243.273 1.00 11.67 50 GLY A N 1
ATOM 338 C CA . GLY A 1 50 ? 0.405 2.339 244.714 1.00 11.45 50 GLY A CA 1
ATOM 339 C C . GLY A 1 50 ? 1.599 1.724 245.423 1.00 14.49 50 GLY A C 1
ATOM 340 O O . GLY A 1 50 ? 1.546 1.475 246.627 1.00 12.19 50 GLY A O 1
ATOM 341 N N . GLU A 1 51 ? 2.673 1.480 244.672 1.00 12.77 51 GLU A N 1
ATOM 342 C CA . GLU A 1 51 ? 3.874 0.827 245.204 1.00 13.28 51 GLU A CA 1
ATOM 343 C C . GLU A 1 51 ? 3.560 -0.546 245.793 1.00 12.67 51 GLU A C 1
ATOM 344 O O . GLU A 1 51 ? 4.196 -0.985 246.756 1.00 12.97 51 GLU A O 1
ATOM 350 N N . ALA A 1 52 ? 2.610 -1.256 245.190 1.00 13.87 52 ALA A N 1
ATOM 351 C CA . ALA A 1 52 ? 2.270 -2.593 245.661 1.00 12.94 52 ALA A CA 1
ATOM 352 C C . ALA A 1 52 ? 3.492 -3.506 245.743 1.00 12.63 52 ALA A C 1
ATOM 353 O O . ALA A 1 52 ? 3.619 -4.285 246.681 1.00 14.66 52 ALA A O 1
ATOM 355 N N . ALA A 1 53 ? 4.408 -3.390 244.785 1.00 12.13 53 ALA A N 1
ATOM 356 C CA . ALA A 1 53 ? 5.563 -4.280 244.742 1.00 12.62 53 ALA A CA 1
ATOM 357 C C . ALA A 1 53 ? 6.540 -3.969 245.867 1.00 12.12 53 ALA A C 1
ATOM 358 O O . ALA A 1 53 ? 7.470 -4.736 246.121 1.00 13.34 53 ALA A O 1
ATOM 360 N N . PHE A 1 54 ? 6.317 -2.838 246.530 1.00 9.86 54 PHE A N 1
ATOM 361 C CA . PHE A 1 54 ? 7.211 -2.340 247.575 1.00 12.33 54 PHE A CA 1
ATOM 362 C C . PHE A 1 54 ? 6.657 -2.562 248.975 1.00 15.48 54 PHE A C 1
ATOM 363 O O . PHE A 1 54 ? 7.404 -2.567 249.951 1.00 17.86 54 PHE A O 1
ATOM 371 N N . LEU A 1 55 ? 5.343 -2.706 249.070 1.00 13.14 55 LEU A N 1
ATOM 372 C CA . LEU A 1 55 ? 4.687 -2.871 250.360 1.00 14.73 55 LEU A CA 1
ATOM 373 C C . LEU A 1 55 ? 4.619 -4.333 250.755 1.00 13.31 55 LEU A C 1
ATOM 374 O O . LEU A 1 55 ? 4.387 -5.197 249.921 1.00 16.35 55 LEU A O 1
ATOM 379 N N . THR A 1 56 ? 4.801 -4.611 252.039 1.00 13.30 56 THR A N 1
ATOM 380 C CA . THR A 1 56 ? 4.612 -5.963 252.528 1.00 14.60 56 THR A CA 1
ATOM 381 C C . THR A 1 56 ? 3.140 -6.336 252.485 1.00 15.44 56 THR A C 1
ATOM 382 O O . THR A 1 56 ? 2.283 -5.476 252.298 1.00 16.27 56 THR A O 1
ATOM 386 N N . ARG A 1 57 ? 2.858 -7.621 252.661 1.00 14.38 57 ARG A N 1
ATOM 387 C CA . ARG A 1 57 ? 1.481 -8.087 252.656 1.00 15.87 57 ARG A CA 1
ATOM 388 C C . ARG A 1 57 ? 0.668 -7.356 253.725 1.00 16.91 57 ARG A C 1
ATOM 389 O O . ARG A 1 57 ? -0.456 -6.904 253.472 1.00 14.28 57 ARG A O 1
ATOM 397 N N . ALA A 1 58 ? 1.248 -7.215 254.914 1.00 18.36 58 ALA A N 1
ATOM 398 C CA . ALA A 1 58 ? 0.570 -6.514 256.000 1.00 17.84 58 ALA A CA 1
ATOM 399 C C . ALA A 1 58 ? 0.315 -5.047 255.659 1.00 16.29 58 ALA A C 1
ATOM 400 O O . ALA A 1 58 ? -0.754 -4.516 255.958 1.00 16.75 58 ALA A O 1
ATOM 402 N N . GLN A 1 59 ? 1.286 -4.393 255.025 1.00 13.60 59 GLN A N 1
ATOM 403 C CA . GLN A 1 59 ? 1.119 -3.001 254.650 1.00 13.82 59 GLN A CA 1
ATOM 404 C C . GLN A 1 59 ? 0.055 -2.853 253.572 1.00 15.23 59 GLN A C 1
ATOM 405 O O . GLN A 1 59 ? -0.714 -1.897 253.587 1.00 14.69 59 GLN A O 1
ATOM 411 N N . ARG A 1 60 ? 0.041 -3.787 252.626 1.00 14.67 60 ARG A N 1
ATOM 412 C CA . ARG A 1 60 ? -0.981 -3.787 251.581 1.00 15.53 60 ARG A CA 1
ATOM 413 C C . ARG A 1 60 ? -2.367 -3.866 252.206 1.00 17.52 60 ARG A C 1
ATOM 414 O O . ARG A 1 60 ? -3.281 -3.134 251.806 1.00 15.79 60 ARG A O 1
ATOM 422 N N . LYS A 1 61 ? -2.517 -4.745 253.191 1.00 16.22 61 LYS A N 1
ATOM 423 C CA . LYS A 1 61 ? -3.801 -4.909 253.858 1.00 15.73 61 LYS A CA 1
ATOM 424 C C . LYS A 1 61 ? -4.230 -3.606 254.519 1.00 17.23 61 LYS A C 1
ATOM 425 O O . LYS A 1 61 ? -5.394 -3.213 254.433 1.00 17.53 61 LYS A O 1
ATOM 431 N N . LEU A 1 62 ? -3.286 -2.924 255.162 1.00 16.58 62 LEU A N 1
ATOM 432 C CA . LEU A 1 62 ? -3.589 -1.665 255.837 1.00 14.39 62 LEU A CA 1
ATOM 433 C C . LEU A 1 62 ? -4.007 -0.590 254.831 1.00 18.10 62 LEU A C 1
ATOM 434 O O . LEU A 1 62 ? -4.990 0.124 255.039 1.00 16.42 62 LEU A O 1
ATOM 439 N N . ALA A 1 63 ? -3.268 -0.473 253.733 1.00 13.64 63 ALA A N 1
ATOM 440 C CA . ALA A 1 63 ? -3.609 0.537 252.737 1.00 14.10 63 ALA A CA 1
ATOM 441 C C . ALA A 1 63 ? -4.966 0.240 252.117 1.00 13.22 63 ALA A C 1
ATOM 442 O O . ALA A 1 63 ? -5.786 1.152 251.949 1.00 13.77 63 ALA A O 1
ATOM 444 N N . LEU A 1 64 ? -5.216 -1.029 251.796 1.00 13.16 64 LEU A N 1
ATOM 445 C CA . LEU A 1 64 ? -6.485 -1.409 251.170 1.00 12.65 64 LEU A CA 1
ATOM 446 C C . LEU A 1 64 ? -7.660 -1.092 252.082 1.00 15.44 64 LEU A C 1
ATOM 447 O O . LEU A 1 64 ? -8.655 -0.496 251.651 1.00 15.56 64 LEU A O 1
ATOM 452 N N . THR A 1 65 ? -7.543 -1.490 253.345 1.00 16.97 65 THR A N 1
ATOM 453 C CA A THR A 1 65 ? -8.605 -1.280 254.318 0.58 18.09 65 THR A CA 1
ATOM 454 C CA B THR A 1 65 ? -8.648 -1.280 254.269 0.42 18.06 65 THR A CA 1
ATOM 455 C C . THR A 1 65 ? -8.842 0.204 254.542 1.00 16.63 65 THR A C 1
ATOM 456 O O . THR A 1 65 ? -9.978 0.658 254.636 1.00 20.01 65 THR A O 1
ATOM 463 N N . THR A 1 66 ? -7.751 0.965 254.630 1.00 13.28 66 THR A N 1
ATOM 464 C CA . THR A 1 66 ? -7.844 2.419 254.790 1.00 12.22 66 THR A CA 1
ATOM 465 C C . THR A 1 66 ? -8.653 3.039 253.651 1.00 14.42 66 THR A C 1
ATOM 466 O O . THR A 1 66 ? -9.538 3.865 253.879 1.00 18.05 66 THR A O 1
ATOM 470 N N . ILE A 1 67 ? -8.344 2.621 252.428 1.00 14.07 67 ILE A N 1
ATOM 471 C CA . ILE A 1 67 ? -9.016 3.159 251.244 1.00 13.06 67 ILE A CA 1
ATOM 472 C C . ILE A 1 67 ? -10.494 2.784 251.209 1.00 14.59 67 ILE A C 1
ATOM 473 O O . ILE A 1 67 ? -11.354 3.642 250.994 1.00 15.98 67 ILE A O 1
ATOM 478 N N . ILE A 1 68 ? -10.784 1.512 251.436 1.00 14.75 68 ILE A N 1
ATOM 479 C CA . ILE A 1 68 ? -12.166 1.032 251.387 1.00 14.14 68 ILE A CA 1
ATOM 480 C C . ILE A 1 68 ? -12.993 1.696 252.488 1.00 15.88 68 ILE A C 1
ATOM 481 O O . ILE A 1 68 ? -14.080 2.215 252.226 1.00 17.19 68 ILE A O 1
ATOM 486 N N . GLU A 1 69 ? -12.459 1.725 253.707 1.00 16.43 69 GLU A N 1
ATOM 487 C CA . GLU A 1 69 ? -13.199 2.324 254.819 1.00 18.00 69 GLU A CA 1
ATOM 488 C C . GLU A 1 69 ? -13.444 3.821 254.614 1.00 19.41 69 GLU A C 1
ATOM 489 O O . GLU A 1 69 ? -14.550 4.309 254.858 1.00 18.59 69 GLU A O 1
ATOM 495 N N . HIS A 1 70 ? -12.434 4.559 254.160 1.00 16.74 70 HIS A N 1
ATOM 496 C CA . HIS A 1 70 ? -12.610 5.993 253.973 1.00 15.68 70 HIS A CA 1
ATOM 497 C C . HIS A 1 70 ? -13.462 6.307 252.743 1.00 16.37 70 HIS A C 1
ATOM 498 O O . HIS A 1 70 ? -14.175 7.312 252.724 1.00 16.81 70 HIS A O 1
ATOM 505 N N . THR A 1 71 ? -13.399 5.454 251.725 1.00 15.07 71 THR A N 1
ATOM 506 C CA . THR A 1 71 ? -14.224 5.678 250.533 1.00 14.42 71 THR A CA 1
ATOM 507 C C . THR A 1 71 ? -15.707 5.652 250.903 1.00 15.75 71 THR A C 1
ATOM 508 O O . THR A 1 71 ? -16.499 6.459 250.401 1.00 17.91 71 THR A O 1
ATOM 512 N N . ALA A 1 72 ? -16.052 4.731 251.795 1.00 16.65 72 ALA A N 1
ATOM 513 C CA . ALA A 1 72 ? -17.381 4.679 252.399 1.00 25.44 72 ALA A CA 1
ATOM 514 C C . ALA A 1 72 ? -18.467 4.601 251.335 1.00 21.94 72 ALA A C 1
ATOM 515 O O . ALA A 1 72 ? -19.483 5.302 251.407 1.00 21.91 72 ALA A O 1
ATOM 517 N N . GLY A 1 73 ? -18.231 3.749 250.344 1.00 18.90 73 GLY A N 1
ATOM 518 C CA . GLY A 1 73 ? -19.213 3.466 249.316 1.00 15.64 73 GLY A CA 1
ATOM 519 C C . GLY A 1 73 ? -19.392 4.532 248.252 1.00 18.20 73 GLY A C 1
ATOM 520 O O . GLY A 1 73 ? -20.244 4.390 247.384 1.00 19.51 73 GLY A O 1
ATOM 521 N N . ARG A 1 74 ? -18.608 5.601 248.306 1.00 15.73 74 ARG A N 1
ATOM 522 C CA . ARG A 1 74 ? -18.832 6.712 247.379 1.00 14.73 74 ARG A CA 1
ATOM 523 C C . ARG A 1 74 ? -18.545 6.320 245.930 1.00 19.90 74 ARG A C 1
ATOM 524 O O . ARG A 1 74 ? -19.253 6.749 245.018 1.00 18.17 74 ARG A O 1
ATOM 532 N N . VAL A 1 75 ? -17.497 5.521 245.734 1.00 17.07 75 VAL A N 1
ATOM 533 C CA . VAL A 1 75 ? -17.165 4.919 244.445 1.00 15.21 75 VAL A CA 1
ATOM 534 C C . VAL A 1 75 ? -16.690 3.497 244.697 1.00 15.16 75 VAL A C 1
ATOM 535 O O . VAL A 1 75 ? -16.235 3.189 245.804 1.00 16.01 75 VAL A O 1
ATOM 539 N N . PRO A 1 76 ? -16.766 2.625 243.677 1.00 13.13 76 PRO A N 1
ATOM 540 C CA . PRO A 1 76 ? -16.294 1.258 243.896 1.00 12.71 76 PRO A CA 1
ATOM 541 C C . PRO A 1 76 ? -14.766 1.183 243.940 1.00 12.24 76 PRO A C 1
ATOM 542 O O . PRO A 1 76 ? -14.087 1.999 243.305 1.00 13.52 76 PRO A O 1
ATOM 546 N N . VAL A 1 77 ? -14.260 0.229 244.711 1.00 13.48 77 VAL A N 1
ATOM 547 C CA . VAL A 1 77 ? -12.818 0.039 244.868 1.00 13.40 77 VAL A CA 1
ATOM 548 C C . VAL A 1 77 ? -12.431 -1.352 244.402 1.00 13.65 77 VAL A C 1
ATOM 549 O O . VAL A 1 77 ? -12.986 -2.344 244.863 1.00 13.83 77 VAL A O 1
ATOM 553 N N . THR A 1 78 ? -11.472 -1.434 243.485 1.00 12.22 78 THR A N 1
ATOM 554 C CA . THR A 1 78 ? -10.968 -2.729 243.060 1.00 12.36 78 THR A CA 1
ATOM 555 C C . THR A 1 78 ? -9.569 -2.895 243.651 1.00 12.57 78 THR A C 1
ATOM 556 O O . THR A 1 78 ? -8.872 -1.899 243.857 1.00 13.67 78 THR A O 1
ATOM 560 N N . ALA A 1 79 ? -9.199 -4.134 243.967 1.00 11.27 79 ALA A N 1
ATOM 561 C CA . ALA A 1 79 ? -7.943 -4.407 244.678 1.00 12.42 79 ALA A CA 1
ATOM 562 C C . ALA A 1 79 ? -6.965 -5.196 243.824 1.00 11.65 79 ALA A C 1
ATOM 563 O O . ALA A 1 79 ? -7.291 -6.257 243.287 1.00 11.91 79 ALA A O 1
ATOM 565 N N . GLY A 1 80 ? -5.740 -4.693 243.736 1.00 12.46 80 GLY A N 1
ATOM 566 C CA . GLY A 1 80 ? -4.702 -5.439 243.058 1.00 11.70 80 GLY A CA 1
ATOM 567 C C . GLY A 1 80 ? -4.314 -6.650 243.884 1.00 11.95 80 GLY A C 1
ATOM 568 O O . GLY A 1 80 ? -4.297 -6.590 245.111 1.00 15.03 80 GLY A O 1
ATOM 569 N N . VAL A 1 81 ? -4.006 -7.749 243.208 1.00 10.94 81 VAL A N 1
ATOM 570 C CA . VAL A 1 81 ? -3.504 -8.945 243.875 1.00 11.81 81 VAL A CA 1
ATOM 571 C C . VAL A 1 81 ? -2.231 -9.402 243.163 1.00 10.80 81 VAL A C 1
ATOM 572 O O . VAL A 1 81 ? -2.097 -10.545 242.723 1.00 13.42 81 VAL A O 1
ATOM 576 N N . ILE A 1 82 ? -1.290 -8.473 243.070 1.00 12.77 82 ILE A N 1
ATOM 577 C CA . ILE A 1 82 ? -0.030 -8.681 242.368 1.00 12.34 82 ILE A CA 1
ATOM 578 C C . ILE A 1 82 ? 0.952 -9.558 243.156 1.00 11.77 82 ILE A C 1
ATOM 579 O O . ILE A 1 82 ? 1.404 -9.192 244.235 1.00 13.36 82 ILE A O 1
ATOM 584 N N . GLU A 1 83 ? 1.257 -10.722 242.603 1.00 10.72 83 GLU A N 1
ATOM 585 C CA . GLU A 1 83 ? 2.246 -11.639 243.164 1.00 12.11 83 GLU A CA 1
ATOM 586 C C . GLU A 1 83 ? 2.740 -12.566 242.069 1.00 11.29 83 GLU A C 1
ATOM 587 O O . GLU A 1 83 ? 2.169 -12.629 240.983 1.00 11.57 83 GLU A O 1
ATOM 593 N N . THR A 1 84 ? 3.809 -13.297 242.358 1.00 10.08 84 THR A N 1
ATOM 594 C CA . THR A 1 84 ? 4.500 -14.015 241.302 1.00 10.29 84 THR A CA 1
ATOM 595 C C . THR A 1 84 ? 3.680 -15.144 240.688 1.00 10.86 84 THR A C 1
ATOM 596 O O . THR A 1 84 ? 3.707 -15.332 239.486 1.00 11.30 84 THR A O 1
ATOM 600 N N . THR A 1 85 ? 2.982 -15.917 241.514 1.00 10.41 85 THR A N 1
ATOM 601 C CA . THR A 1 85 ? 2.252 -17.076 241.010 1.00 10.89 85 THR A CA 1
ATOM 602 C C . THR A 1 85 ? 0.935 -17.295 241.739 1.00 9.47 85 THR A C 1
ATOM 603 O O . THR A 1 85 ? 0.636 -16.616 242.709 1.00 11.50 85 THR A O 1
ATOM 607 N N . THR A 1 86 ? 0.194 -18.300 241.287 1.00 10.89 86 THR A N 1
ATOM 608 C CA . THR A 1 86 ? -1.215 -18.440 241.634 1.00 10.72 86 THR A CA 1
ATOM 609 C C . THR A 1 86 ? -1.507 -18.591 243.133 1.00 11.02 86 THR A C 1
ATOM 610 O O . THR A 1 86 ? -2.372 -17.896 243.651 1.00 13.04 86 THR A O 1
ATOM 614 N N . ALA A 1 87 ? -0.789 -19.470 243.827 1.00 13.29 87 ALA A N 1
ATOM 615 C CA . ALA A 1 87 ? -1.043 -19.682 245.254 1.00 13.72 87 ALA A CA 1
ATOM 616 C C . ALA A 1 87 ? -0.820 -18.402 246.051 1.00 12.22 87 ALA A C 1
ATOM 617 O O . ALA A 1 87 ? -1.571 -18.095 246.972 1.00 14.65 87 ALA A O 1
ATOM 619 N N . ARG A 1 88 ? 0.201 -17.641 245.669 1.00 12.07 88 ARG A N 1
ATOM 620 C CA . ARG A 1 88 ? 0.505 -16.388 246.356 1.00 12.59 88 ARG A CA 1
ATOM 621 C C . ARG A 1 88 ? -0.524 -15.289 246.028 1.00 12.14 88 ARG A C 1
ATOM 622 O O . ARG A 1 88 ? -0.898 -14.495 246.897 1.00 13.13 88 ARG A O 1
ATOM 630 N N . VAL A 1 89 ? -1.001 -15.256 244.787 1.00 11.55 89 VAL A N 1
ATOM 631 C CA . VAL A 1 89 ? -2.061 -14.334 244.415 1.00 10.72 89 VAL A CA 1
ATOM 632 C C . VAL A 1 89 ? -3.338 -14.643 245.204 1.00 10.12 89 VAL A C 1
ATOM 633 O O . VAL A 1 89 ? -4.010 -13.736 245.685 1.00 11.58 89 VAL A O 1
ATOM 637 N N . ILE A 1 90 ? -3.641 -15.926 245.365 1.00 14.04 90 ILE A N 1
ATOM 638 C CA . ILE A 1 90 ? -4.904 -16.307 246.004 1.00 15.27 90 ILE A CA 1
ATOM 639 C C . ILE A 1 90 ? -4.917 -15.926 247.489 1.00 14.43 90 ILE A C 1
ATOM 640 O O . ILE A 1 90 ? -5.969 -15.574 248.022 1.00 13.34 90 ILE A O 1
ATOM 645 N N . GLU A 1 91 ? -3.755 -15.940 248.145 1.00 12.56 91 GLU A N 1
ATOM 646 C CA . GLU A 1 91 ? -3.666 -15.398 249.499 1.00 15.16 91 GLU A CA 1
ATOM 647 C C . GLU A 1 91 ? -4.113 -13.945 249.532 1.00 16.20 91 GLU A C 1
ATOM 648 O O . GLU A 1 91 ? -4.760 -13.505 250.483 1.00 15.05 91 GLU A O 1
ATOM 654 N N . LEU A 1 92 ? -3.753 -13.197 248.491 1.00 12.93 92 LEU A N 1
ATOM 655 C CA . LEU A 1 92 ? -4.092 -11.786 248.416 1.00 12.59 92 LEU A CA 1
ATOM 656 C C . LEU A 1 92 ? -5.567 -11.586 248.089 1.00 11.38 92 LEU A C 1
ATOM 657 O O . LEU A 1 92 ? -6.173 -10.598 248.506 1.00 15.45 92 LEU A O 1
ATOM 662 N N . VAL A 1 93 ? -6.130 -12.525 247.336 1.00 11.16 93 VAL A N 1
ATOM 663 C CA . VAL A 1 93 ? -7.562 -12.501 247.041 1.00 11.36 93 VAL A CA 1
ATOM 664 C C . VAL A 1 93 ? -8.328 -12.674 248.359 1.00 15.39 93 VAL A C 1
ATOM 665 O O . VAL A 1 93 ? -9.309 -11.980 248.619 1.00 16.15 93 VAL A O 1
ATOM 669 N N . GLU A 1 94 ? -7.855 -13.584 249.198 1.00 16.08 94 GLU A N 1
ATOM 670 C CA . GLU A 1 94 ? -8.490 -13.788 250.499 1.00 16.69 94 GLU A CA 1
ATOM 671 C C . GLU A 1 94 ? -8.436 -12.516 251.343 1.00 17.47 94 GLU A C 1
ATOM 672 O O . GLU A 1 94 ? -9.427 -12.145 251.969 1.00 18.33 94 GLU A O 1
ATOM 678 N N . ASP A 1 95 ? -7.287 -11.839 251.353 1.00 14.62 95 ASP A N 1
ATOM 679 C CA . ASP A 1 95 ? -7.166 -10.552 252.035 1.00 14.06 95 ASP A CA 1
ATOM 680 C C . ASP A 1 95 ? -8.152 -9.526 251.471 1.00 16.72 95 ASP A C 1
ATOM 681 O O . ASP A 1 95 ? -8.770 -8.770 252.215 1.00 16.65 95 ASP A O 1
ATOM 686 N N . ALA A 1 96 ? -8.266 -9.496 250.145 1.00 13.29 96 ALA A N 1
ATOM 687 C CA . ALA A 1 96 ? -9.117 -8.525 249.468 1.00 14.23 96 ALA A CA 1
ATOM 688 C C . ALA A 1 96 ? -10.584 -8.739 249.830 1.00 13.99 96 ALA A C 1
ATOM 689 O O . ALA A 1 96 ? -11.303 -7.781 250.125 1.00 16.39 96 ALA A O 1
ATOM 691 N N . LEU A 1 97 ? -11.012 -9.996 249.836 1.00 15.57 97 LEU A N 1
ATOM 692 C CA . LEU A 1 97 ? -12.380 -10.340 250.231 1.00 17.84 97 LEU A CA 1
ATOM 693 C C . LEU A 1 97 ? -12.645 -9.931 251.680 1.00 18.29 97 LEU A C 1
ATOM 694 O O . LEU A 1 97 ? -13.684 -9.345 251.995 1.00 21.72 97 LEU A O 1
ATOM 699 N N . GLU A 1 98 ? -11.690 -10.236 252.553 1.00 16.58 98 GLU A N 1
ATOM 700 C CA . GLU A 1 98 ? -11.762 -9.862 253.960 1.00 18.32 98 GLU A CA 1
ATOM 701 C C . GLU A 1 98 ? -11.957 -8.355 254.137 1.00 18.74 98 GLU A C 1
ATOM 702 O O . GLU A 1 98 ? -12.708 -7.912 255.015 1.00 21.66 98 GLU A O 1
ATOM 708 N N . ALA A 1 99 ? -11.303 -7.566 253.281 1.00 16.26 99 ALA A N 1
ATOM 709 C CA . ALA A 1 99 ? -11.345 -6.109 253.363 1.00 18.37 99 ALA A CA 1
ATOM 710 C C . ALA A 1 99 ? -12.588 -5.511 252.700 1.00 14.12 99 ALA A C 1
ATOM 711 O O . ALA A 1 99 ? -12.872 -4.320 252.858 1.00 19.37 99 ALA A O 1
ATOM 713 N N . GLY A 1 100 ? -13.312 -6.337 251.954 1.00 18.02 100 GLY A N 1
ATOM 714 C CA . GLY A 1 100 ? -14.526 -5.902 251.283 1.00 18.69 100 GLY A CA 1
ATOM 715 C C . GLY A 1 100 ? -14.271 -5.268 249.927 1.00 18.68 100 GLY A C 1
ATOM 716 O O . GLY A 1 100 ? -15.005 -4.371 249.501 1.00 18.34 100 GLY A O 1
ATOM 717 N N . ALA A 1 101 ? -13.226 -5.723 249.241 1.00 15.11 101 ALA A N 1
ATOM 718 C CA . ALA A 1 101 ? -12.950 -5.232 247.888 1.00 14.61 101 ALA A CA 1
ATOM 719 C C . ALA A 1 101 ? -14.111 -5.554 246.949 1.00 14.04 101 ALA A C 1
ATOM 720 O O . ALA A 1 101 ? -14.786 -6.570 247.112 1.00 15.69 101 ALA A O 1
ATOM 722 N N . GLU A 1 102 ? -14.321 -4.705 245.947 1.00 13.14 102 GLU A N 1
ATOM 723 C CA . GLU A 1 102 ? -15.426 -4.912 245.013 1.00 15.40 102 GLU A CA 1
ATOM 724 C C . GLU A 1 102 ? -14.986 -5.402 243.638 1.00 13.25 102 GLU A C 1
ATOM 725 O O . GLU A 1 102 ? -15.816 -5.623 242.755 1.00 14.54 102 GLU A O 1
ATOM 731 N N . GLY A 1 103 ? -13.681 -5.592 243.470 1.00 13.02 103 GLY A N 1
ATOM 732 C CA . GLY A 1 103 ? -13.139 -6.163 242.256 1.00 13.56 103 GLY A CA 1
ATOM 733 C C . GLY A 1 103 ? -11.711 -6.586 242.512 1.00 11.48 103 GLY A C 1
ATOM 734 O O . GLY A 1 103 ? -11.142 -6.256 243.557 1.00 13.35 103 GLY A O 1
ATOM 735 N N . LEU A 1 104 ? -11.139 -7.298 241.549 1.00 11.40 104 LEU A N 1
ATOM 736 C CA . LEU A 1 104 ? -9.754 -7.767 241.636 1.00 11.14 104 LEU A CA 1
ATOM 737 C C . LEU A 1 104 ? -8.992 -7.414 240.375 1.00 13.35 104 LEU A C 1
ATOM 738 O O . LEU A 1 104 ? -9.571 -7.406 239.292 1.00 13.74 104 LEU A O 1
ATOM 743 N N . VAL A 1 105 ? -7.686 -7.186 240.510 1.00 11.56 105 VAL A N 1
ATOM 744 C CA . VAL A 1 105 ? -6.830 -6.907 239.356 1.00 10.97 105 VAL A CA 1
ATOM 745 C C . VAL A 1 105 ? -5.597 -7.780 239.488 1.00 10.00 105 VAL A C 1
ATOM 746 O O . VAL A 1 105 ? -4.864 -7.673 240.465 1.00 11.40 105 VAL A O 1
ATOM 750 N N . ALA A 1 106 ? -5.379 -8.652 238.516 1.00 10.06 106 ALA A N 1
ATOM 751 C CA . ALA A 1 106 ? -4.257 -9.584 238.564 1.00 9.95 106 ALA A CA 1
ATOM 752 C C . ALA A 1 106 ? -3.459 -9.563 237.274 1.00 9.38 106 ALA A C 1
ATOM 753 O O . ALA A 1 106 ? -4.001 -9.297 236.202 1.00 10.27 106 ALA A O 1
ATOM 755 N N . THR A 1 107 ? -2.159 -9.821 237.392 1.00 11.51 107 THR A N 1
ATOM 756 C CA . THR A 1 107 ? -1.286 -9.957 236.239 1.00 10.71 107 THR A CA 1
ATOM 757 C C . THR A 1 107 ? -1.034 -11.428 235.924 1.00 11.17 107 THR A C 1
ATOM 758 O O . THR A 1 107 ? -1.430 -12.323 236.685 1.00 10.38 107 THR A O 1
ATOM 762 N N . ALA A 1 108 ? -0.357 -11.676 234.805 1.00 9.88 108 ALA A N 1
ATOM 763 C CA . ALA A 1 108 ? 0.219 -12.977 234.510 1.00 10.57 108 ALA A CA 1
ATOM 764 C C . ALA A 1 108 ? 1.235 -13.352 235.592 1.00 10.14 108 ALA A C 1
ATOM 765 O O . ALA A 1 108 ? 1.681 -12.485 236.347 1.00 12.01 108 ALA A O 1
ATOM 767 N N . PRO A 1 109 ? 1.589 -14.637 235.678 1.00 9.59 109 PRO A N 1
ATOM 768 C CA . PRO A 1 109 ? 2.701 -15.009 236.562 1.00 10.89 109 PRO A CA 1
ATOM 769 C C . PRO A 1 109 ? 3.974 -14.288 236.163 1.00 10.10 109 PRO A C 1
ATOM 770 O O . PRO A 1 109 ? 4.146 -13.936 234.995 1.00 11.93 109 PRO A O 1
ATOM 774 N N . PHE A 1 110 ? 4.858 -14.055 237.122 1.00 8.94 110 PHE A N 1
ATOM 775 C CA . PHE A 1 110 ? 6.153 -13.478 236.770 1.00 9.56 110 PHE A CA 1
ATOM 776 C C . PHE A 1 110 ? 7.229 -14.049 237.683 1.00 9.09 110 PHE A C 1
ATOM 777 O O . PHE A 1 110 ? 6.942 -14.900 238.542 1.00 11.38 110 PHE A O 1
ATOM 785 N N . TYR A 1 111 ? 8.461 -13.587 237.453 1.00 10.08 111 TYR A N 1
ATOM 786 C CA . TYR A 1 111 ? 9.699 -14.223 237.910 1.00 10.09 111 TYR A CA 1
ATOM 787 C C . TYR A 1 111 ? 9.849 -15.594 237.232 1.00 11.78 111 TYR A C 1
ATOM 788 O O . TYR A 1 111 ? 10.792 -15.820 236.461 1.00 12.25 111 TYR A O 1
ATOM 797 N N . THR A 1 112 ? 8.931 -16.517 237.490 1.00 9.77 112 THR A N 1
ATOM 798 C CA . THR A 1 112 ? 8.995 -17.787 236.788 1.00 9.71 112 THR A CA 1
ATOM 799 C C . THR A 1 112 ? 8.783 -17.586 235.295 1.00 11.37 112 THR A C 1
ATOM 800 O O . THR A 1 112 ? 8.082 -16.660 234.876 1.00 13.77 112 THR A O 1
ATOM 804 N N . ARG A 1 113 ? 9.397 -18.450 234.495 1.00 11.75 113 ARG A N 1
ATOM 805 C CA . ARG A 1 113 ? 9.024 -18.565 233.097 1.00 13.60 113 ARG A CA 1
ATOM 806 C C . ARG A 1 113 ? 7.550 -18.977 233.033 1.00 13.87 113 ARG A C 1
ATOM 807 O O . ARG A 1 113 ? 7.042 -19.671 233.926 1.00 14.63 113 ARG A O 1
ATOM 815 N N . THR A 1 114 ? 6.852 -18.544 231.998 1.00 13.84 114 THR A N 1
ATOM 816 C CA . THR A 1 114 ? 5.458 -18.944 231.884 1.00 13.29 114 THR A CA 1
ATOM 817 C C . THR A 1 114 ? 5.103 -19.223 230.419 1.00 13.74 114 THR A C 1
ATOM 818 O O . THR A 1 114 ? 5.984 -19.376 229.580 1.00 12.24 114 THR A O 1
ATOM 822 N N . HIS A 1 115 ? 3.815 -19.340 230.138 1.00 10.58 115 HIS A N 1
ATOM 823 C CA . HIS A 1 115 ? 3.319 -19.802 228.842 1.00 11.29 115 HIS A CA 1
ATOM 824 C C . HIS A 1 115 ? 1.837 -19.438 228.803 1.00 13.27 115 HIS A C 1
ATOM 825 O O . HIS A 1 115 ? 1.200 -19.405 229.852 1.00 12.67 115 HIS A O 1
ATOM 832 N N . ASP A 1 116 ? 1.290 -19.148 227.618 1.00 12.15 116 ASP A N 1
ATOM 833 C CA . ASP A 1 116 ? -0.129 -18.783 227.524 1.00 13.94 116 ASP A CA 1
ATOM 834 C C . ASP A 1 116 ? -1.048 -19.794 228.213 1.00 10.97 116 ASP A C 1
ATOM 835 O O . ASP A 1 116 ? -2.030 -19.410 228.826 1.00 13.26 116 ASP A O 1
ATOM 840 N N . VAL A 1 117 ? -0.724 -21.080 228.117 1.00 12.27 117 VAL A N 1
ATOM 841 C CA . VAL A 1 117 ? -1.528 -22.119 228.764 1.00 14.11 117 VAL A CA 1
ATOM 842 C C . VAL A 1 117 ? -1.551 -21.921 230.278 1.00 13.90 117 VAL A C 1
ATOM 843 O O . VAL A 1 117 ? -2.593 -22.042 230.933 1.00 13.91 117 VAL A O 1
ATOM 847 N N . GLU A 1 118 ? -0.394 -21.595 230.831 1.00 11.01 118 GLU A N 1
ATOM 848 C CA . GLU A 1 118 ? -0.265 -21.446 232.270 1.00 12.30 118 GLU A CA 1
ATOM 849 C C . GLU A 1 118 ? -0.864 -20.116 232.739 1.00 11.62 118 GLU A C 1
ATOM 850 O O . GLU A 1 118 ? -1.451 -20.043 233.816 1.00 11.13 118 GLU A O 1
ATOM 856 N N . ILE A 1 119 ? -0.754 -19.081 231.910 1.00 10.52 119 ILE A N 1
ATOM 857 C CA . ILE A 1 119 ? -1.391 -17.806 232.202 1.00 13.01 119 ILE A CA 1
ATOM 858 C C . ILE A 1 119 ? -2.906 -17.985 232.267 1.00 10.80 119 ILE A C 1
ATOM 859 O O . ILE A 1 119 ? -3.570 -17.448 233.159 1.00 12.12 119 ILE A O 1
ATOM 864 N N . GLU A 1 120 ? -3.453 -18.738 231.320 1.00 11.98 120 GLU A N 1
ATOM 865 C CA . GLU A 1 120 ? -4.891 -18.968 231.302 1.00 12.60 120 GLU A CA 1
ATOM 866 C C . GLU A 1 120 ? -5.355 -19.706 232.561 1.00 12.04 120 GLU A C 1
ATOM 867 O O . GLU A 1 120 ? -6.356 -19.318 233.179 1.00 14.29 120 GLU A O 1
ATOM 873 N N . GLU A 1 121 ? -4.636 -20.762 232.945 1.00 13.31 121 GLU A N 1
ATOM 874 C CA . GLU A 1 121 ? -4.979 -21.530 234.142 1.00 13.43 121 GLU A CA 1
ATOM 875 C C . GLU A 1 121 ? -4.892 -20.655 235.385 1.00 14.55 121 GLU A C 1
ATOM 876 O O . GLU A 1 121 ? -5.745 -20.715 236.266 1.00 12.25 121 GLU A O 1
ATOM 882 N N . HIS A 1 122 ? -3.841 -19.846 235.444 1.00 11.78 122 HIS A N 1
ATOM 883 C CA . HIS A 1 122 ? -3.639 -18.856 236.489 1.00 11.85 122 HIS A CA 1
ATOM 884 C C . HIS A 1 122 ? -4.890 -17.984 236.682 1.00 11.52 122 HIS A C 1
ATOM 885 O O . HIS A 1 122 ? -5.422 -17.893 237.783 1.00 11.51 122 HIS A O 1
ATOM 892 N N . PHE A 1 123 ? -5.388 -17.369 235.612 1.00 11.60 123 PHE A N 1
ATOM 893 C CA . PHE A 1 123 ? -6.564 -16.510 235.749 1.00 10.94 123 PHE A CA 1
ATOM 894 C C . PHE A 1 123 ? -7.822 -17.295 236.126 1.00 11.40 123 PHE A C 1
ATOM 895 O O . PHE A 1 123 ? -8.636 -16.809 236.911 1.00 12.83 123 PHE A O 1
ATOM 903 N N . ARG A 1 124 ? -7.966 -18.497 235.582 1.00 12.73 124 ARG A N 1
ATOM 904 C CA . ARG A 1 124 ? -9.147 -19.309 235.915 1.00 11.98 124 ARG A CA 1
ATOM 905 C C . ARG A 1 124 ? -9.166 -19.635 237.405 1.00 13.00 124 ARG A C 1
ATOM 906 O O . ARG A 1 124 ? -10.219 -19.589 238.057 1.00 15.15 124 ARG A O 1
ATOM 914 N N . LYS A 1 125 ? -7.998 -19.949 237.952 1.00 13.25 125 LYS A N 1
ATOM 915 C CA . LYS A 1 125 ? -7.936 -20.357 239.354 1.00 14.74 125 LYS A CA 1
ATOM 916 C C . LYS A 1 125 ? -8.066 -19.171 240.302 1.00 14.51 125 LYS A C 1
ATOM 917 O O . LYS A 1 125 ? -8.596 -19.310 241.400 1.00 16.63 125 LYS A O 1
ATOM 923 N N . ILE A 1 126 ? -7.592 -18.001 239.878 1.00 11.89 126 ILE A N 1
ATOM 924 C CA . ILE A 1 126 ? -7.838 -16.781 240.633 1.00 9.36 126 ILE A CA 1
ATOM 925 C C . ILE A 1 126 ? -9.331 -16.459 240.652 1.00 14.24 126 ILE A C 1
ATOM 926 O O . ILE A 1 126 ? -9.893 -16.115 241.693 1.00 15.15 126 ILE A O 1
ATOM 931 N N . HIS A 1 127 ? -9.978 -16.595 239.500 1.00 13.34 127 HIS A N 1
ATOM 932 C CA . HIS A 1 127 ? -11.408 -16.321 239.413 1.00 12.97 127 HIS A CA 1
ATOM 933 C C . HIS A 1 127 ? -12.192 -17.236 240.344 1.00 16.78 127 HIS A C 1
ATOM 934 O O . HIS A 1 127 ? -13.122 -16.800 241.013 1.00 16.37 127 HIS A O 1
ATOM 941 N N . ALA A 1 128 ? -11.784 -18.492 240.402 1.00 16.11 128 ALA A N 1
ATOM 942 C CA . ALA A 1 128 ? -12.485 -19.478 241.219 1.00 13.48 128 ALA A CA 1
ATOM 943 C C . ALA A 1 128 ? -12.387 -19.181 242.716 1.00 20.80 128 ALA A C 1
ATOM 944 O O . ALA A 1 128 ? -13.245 -19.612 243.490 1.00 20.57 128 ALA A O 1
ATOM 946 N N . ALA A 1 129 ? -11.358 -18.442 243.129 1.00 15.20 129 ALA A N 1
ATOM 947 C CA . ALA A 1 129 ? -11.193 -18.072 244.539 1.00 13.96 129 ALA A CA 1
ATOM 948 C C . ALA A 1 129 ? -12.134 -16.945 244.979 1.00 16.62 129 ALA A C 1
ATOM 949 O O . ALA A 1 129 ? -12.352 -16.721 246.178 1.00 18.83 129 ALA A O 1
ATOM 951 N N . ALA A 1 130 ? -12.685 -16.230 244.003 1.00 17.84 130 ALA A N 1
ATOM 952 C CA . ALA A 1 130 ? -13.611 -15.135 244.273 1.00 14.09 130 ALA A CA 1
ATOM 953 C C . ALA A 1 130 ? -14.513 -14.932 243.070 1.00 16.79 130 ALA A C 1
ATOM 954 O O . ALA A 1 130 ? -14.406 -13.920 242.381 1.00 18.50 130 ALA A O 1
ATOM 956 N N . PRO A 1 131 ? -15.413 -15.895 242.818 1.00 19.58 131 PRO A N 1
ATOM 957 C CA . PRO A 1 131 ? -16.195 -15.923 241.576 1.00 18.55 131 PRO A CA 1
ATOM 958 C C . PRO A 1 131 ? -17.208 -14.792 241.443 1.00 18.22 131 PRO A C 1
ATOM 959 O O . PRO A 1 131 ? -17.634 -14.523 240.321 1.00 23.26 131 PRO A O 1
ATOM 963 N N . GLU A 1 132 ? -17.578 -14.140 242.541 1.00 18.45 132 GLU A N 1
ATOM 964 C CA . GLU A 1 132 ? -18.561 -13.065 242.488 1.00 20.98 132 GLU A CA 1
ATOM 965 C C . GLU A 1 132 ? -17.935 -11.695 242.242 1.00 22.57 132 GLU A C 1
ATOM 966 O O . GLU A 1 132 ? -18.649 -10.720 241.998 1.00 23.80 132 GLU A O 1
ATOM 972 N N . LEU A 1 133 ? -16.608 -11.613 242.299 1.00 16.12 133 LEU A N 1
ATOM 973 C CA . LEU A 1 133 ? -15.930 -10.338 242.069 1.00 15.56 133 LEU A CA 1
ATOM 974 C C . LEU A 1 133 ? -15.474 -10.213 240.615 1.00 14.70 133 LEU A C 1
ATOM 975 O O . LEU A 1 133 ? -14.995 -11.174 240.018 1.00 16.73 133 LEU A O 1
ATOM 980 N N . PRO A 1 134 ? -15.650 -9.024 240.034 1.00 12.64 134 PRO A N 1
ATOM 981 C CA . PRO A 1 134 ? -15.108 -8.799 238.693 1.00 10.47 134 PRO A CA 1
ATOM 982 C C . PRO A 1 134 ? -13.587 -8.873 238.703 1.00 12.92 134 PRO A C 1
ATOM 983 O O . PRO A 1 134 ? -12.961 -8.094 239.421 1.00 15.46 134 PRO A O 1
ATOM 987 N N . LEU A 1 135 ? -13.023 -9.786 237.914 1.00 12.52 135 LEU A N 1
ATOM 988 C CA . LEU A 1 135 ? -11.580 -9.946 237.809 1.00 12.64 135 LEU A CA 1
ATOM 989 C C . LEU A 1 135 ? -11.082 -9.266 236.534 1.00 11.38 135 LEU A C 1
ATOM 990 O O . LEU A 1 135 ? -11.526 -9.606 235.424 1.00 12.64 135 LEU A O 1
ATOM 995 N N . PHE A 1 136 ? -10.184 -8.299 236.694 1.00 10.99 136 PHE A N 1
ATOM 996 C CA . PHE A 1 136 ? -9.567 -7.636 235.542 1.00 10.53 136 PHE A CA 1
ATOM 997 C C . PHE A 1 136 ? -8.143 -8.133 235.351 1.00 12.52 136 PHE A C 1
ATOM 998 O O . PHE A 1 136 ? -7.394 -8.233 236.313 1.00 11.29 136 PHE A O 1
ATOM 1006 N N . ALA A 1 137 ? -7.780 -8.423 234.110 1.00 9.38 137 ALA A N 1
ATOM 1007 C CA . ALA A 1 137 ? -6.418 -8.796 233.747 1.00 11.94 137 ALA A CA 1
ATOM 1008 C C . ALA A 1 137 ? -5.585 -7.555 233.464 1.00 13.33 137 ALA A C 1
ATOM 1009 O O . ALA A 1 137 ? -5.945 -6.735 232.630 1.00 12.50 137 ALA A O 1
ATOM 1011 N N . TYR A 1 138 ? -4.449 -7.461 234.143 1.00 11.45 138 TYR A N 1
ATOM 1012 C CA . TYR A 1 138 ? -3.585 -6.295 234.110 1.00 9.66 138 TYR A CA 1
ATOM 1013 C C . TYR A 1 138 ? -2.431 -6.560 233.154 1.00 10.41 138 TYR A C 1
ATOM 1014 O O . TYR A 1 138 ? -1.531 -7.327 233.486 1.00 11.72 138 TYR A O 1
ATOM 1023 N N . ASN A 1 139 ? -2.480 -5.977 231.957 1.00 9.75 139 ASN A N 1
ATOM 1024 C CA . ASN A 1 139 ? -1.420 -6.176 230.965 1.00 9.93 139 ASN A CA 1
ATOM 1025 C C . ASN A 1 139 ? -0.328 -5.145 231.184 1.00 10.01 139 ASN A C 1
ATOM 1026 O O . ASN A 1 139 ? -0.527 -3.961 230.923 1.00 11.59 139 ASN A O 1
ATOM 1031 N N . ILE A 1 140 ? 0.810 -5.582 231.719 1.00 10.36 140 ILE A N 1
ATOM 1032 C CA . ILE A 1 140 ? 1.887 -4.641 232.021 1.00 10.42 140 ILE A CA 1
ATOM 1033 C C . ILE A 1 140 ? 3.238 -5.323 231.740 1.00 10.31 140 ILE A C 1
ATOM 1034 O O . ILE A 1 140 ? 3.961 -5.733 232.646 1.00 10.62 140 ILE A O 1
ATOM 1039 N N . PRO A 1 141 ? 3.573 -5.460 230.453 1.00 10.96 141 PRO A N 1
ATOM 1040 C CA . PRO A 1 141 ? 4.783 -6.176 230.034 1.00 10.39 141 PRO A CA 1
ATOM 1041 C C . PRO A 1 141 ? 6.081 -5.605 230.639 1.00 11.08 141 PRO A C 1
ATOM 1042 O O . PRO A 1 141 ? 7.002 -6.386 230.882 1.00 11.97 141 PRO A O 1
ATOM 1046 N N . VAL A 1 142 ? 6.153 -4.301 230.907 1.00 11.20 142 VAL A N 1
ATOM 1047 C CA . VAL A 1 142 ? 7.396 -3.729 231.456 1.00 12.24 142 VAL A CA 1
ATOM 1048 C C . VAL A 1 142 ? 7.724 -4.326 232.835 1.00 12.45 142 VAL A C 1
ATOM 1049 O O . VAL A 1 142 ? 8.889 -4.370 233.250 1.00 13.26 142 VAL A O 1
ATOM 1053 N N . SER A 1 143 ? 6.701 -4.816 233.529 1.00 10.01 143 SER A N 1
ATOM 1054 C CA . SER A 1 143 ? 6.900 -5.372 234.862 1.00 9.71 143 SER A CA 1
ATOM 1055 C C . SER A 1 143 ? 6.826 -6.897 234.911 1.00 10.83 143 SER A C 1
ATOM 1056 O O . SER A 1 143 ? 7.522 -7.521 235.713 1.00 10.99 143 SER A O 1
ATOM 1059 N N . VAL A 1 144 ? 6.017 -7.514 234.051 1.00 10.51 144 VAL A N 1
ATOM 1060 C CA A VAL A 1 144 ? 5.747 -8.952 234.074 0.25 11.32 144 VAL A CA 1
ATOM 1061 C CA B VAL A 1 144 ? 5.891 -8.974 234.148 0.75 11.14 144 VAL A CA 1
ATOM 1062 C C . VAL A 1 144 ? 6.503 -9.737 232.991 1.00 12.91 144 VAL A C 1
ATOM 1063 O O . VAL A 1 144 ? 6.795 -10.943 233.147 1.00 13.11 144 VAL A O 1
ATOM 1070 N N . HIS A 1 145 ? 6.813 -9.059 231.898 1.00 10.72 145 HIS A N 1
ATOM 1071 C CA . HIS A 1 145 ? 7.579 -9.642 230.842 1.00 12.40 145 HIS A CA 1
ATOM 1072 C C . HIS A 1 145 ? 6.878 -10.787 230.145 1.00 14.27 145 HIS A C 1
ATOM 1073 O O . HIS A 1 145 ? 7.465 -11.670 229.641 1.00 16.54 145 HIS A O 1
ATOM 1080 N N . SER A 1 146 ? 5.572 -10.696 230.171 1.00 11.81 146 SER A N 1
ATOM 1081 C CA . SER A 1 146 ? 4.695 -11.392 229.257 1.00 12.81 146 SER A CA 1
ATOM 1082 C C . SER A 1 146 ? 3.729 -10.372 228.681 1.00 11.07 146 SER A C 1
ATOM 1083 O O . SER A 1 146 ? 3.426 -9.355 229.328 1.00 13.50 146 SER A O 1
ATOM 1086 N N . ASN A 1 147 ? 3.232 -10.658 227.479 1.00 14.72 147 ASN A N 1
ATOM 1087 C CA . ASN A 1 147 ? 2.133 -9.897 226.887 1.00 14.09 147 ASN A CA 1
ATOM 1088 C C . ASN A 1 147 ? 0.862 -10.735 226.943 1.00 14.88 147 ASN A C 1
ATOM 1089 O O . ASN A 1 147 ? 0.879 -11.900 226.545 1.00 19.17 147 ASN A O 1
ATOM 1094 N N . LEU A 1 148 ? -0.240 -10.175 227.431 1.00 11.95 148 LEU A N 1
ATOM 1095 C CA . LEU A 1 148 ? -1.460 -10.977 227.534 1.00 11.34 148 LEU A CA 1
ATOM 1096 C C . LEU A 1 148 ? -2.066 -11.195 226.148 1.00 10.90 148 LEU A C 1
ATOM 1097 O O . LEU A 1 148 ? -2.363 -10.253 225.420 1.00 12.64 148 LEU A O 1
ATOM 1102 N N . ASN A 1 149 ? -2.231 -12.457 225.791 1.00 11.21 149 ASN A N 1
ATOM 1103 C CA . ASN A 1 149 ? -2.760 -12.822 224.483 1.00 11.55 149 ASN A CA 1
ATOM 1104 C C . ASN A 1 149 ? -4.204 -12.351 224.380 1.00 11.91 149 ASN A C 1
ATOM 1105 O O . ASN A 1 149 ? -5.031 -12.739 225.203 1.00 12.86 149 ASN A O 1
ATOM 1110 N N . PRO A 1 150 ? -4.509 -11.503 223.388 1.00 13.08 150 PRO A N 1
ATOM 1111 C CA . PRO A 1 150 ? -5.871 -10.968 223.280 1.00 13.88 150 PRO A CA 1
ATOM 1112 C C . PRO A 1 150 ? -6.904 -12.062 222.984 1.00 13.95 150 PRO A C 1
ATOM 1113 O O . PRO A 1 150 ? -8.047 -11.935 223.430 1.00 13.88 150 PRO A O 1
ATOM 1117 N N . VAL A 1 151 ? -6.519 -13.110 222.257 1.00 13.37 151 VAL A N 1
ATOM 1118 C CA . VAL A 1 151 ? -7.440 -14.223 222.004 1.00 13.03 151 VAL A CA 1
ATOM 1119 C C . VAL A 1 151 ? -7.786 -14.930 223.311 1.00 16.36 151 VAL A C 1
ATOM 1120 O O . VAL A 1 151 ? -8.951 -15.214 223.585 1.00 16.31 151 VAL A O 1
ATOM 1124 N N . MET A 1 152 ? -6.777 -15.176 224.138 1.00 13.61 152 MET A N 1
ATOM 1125 C CA . MET A 1 152 ? -7.011 -15.754 225.458 1.00 14.35 152 MET A CA 1
ATOM 1126 C C . MET A 1 152 ? -7.920 -14.876 226.324 1.00 14.64 152 MET A C 1
ATOM 1127 O O . MET A 1 152 ? -8.816 -15.379 227.009 1.00 13.44 152 MET A O 1
ATOM 1132 N N . LEU A 1 153 ? -7.694 -13.562 226.305 1.00 12.39 153 LEU A N 1
ATOM 1133 C CA . LEU A 1 153 ? -8.521 -12.665 227.108 1.00 11.10 153 LEU A CA 1
ATOM 1134 C C . LEU A 1 153 ? -9.988 -12.777 226.705 1.00 14.03 153 LEU A C 1
ATOM 1135 O O . LEU A 1 153 ? -10.855 -12.842 227.561 1.00 12.73 153 LEU A O 1
ATOM 1140 N N . LEU A 1 154 ? -10.261 -12.817 225.405 1.00 12.43 154 LEU A N 1
ATOM 1141 C CA . LEU A 1 154 ? -11.654 -12.844 224.964 1.00 12.70 154 LEU A CA 1
ATOM 1142 C C . LEU A 1 154 ? -12.297 -14.195 225.259 1.00 16.41 154 LEU A C 1
ATOM 1143 O O . LEU A 1 154 ? -13.493 -14.257 225.544 1.00 14.92 154 LEU A O 1
ATOM 1148 N N . THR A 1 155 ? -11.499 -15.261 225.213 1.00 13.51 155 THR A N 1
ATOM 1149 C CA . THR A 1 155 ? -11.956 -16.589 225.604 1.00 17.11 155 THR A CA 1
ATOM 1150 C C . THR A 1 155 ? -12.378 -16.576 227.060 1.00 15.73 155 THR A C 1
ATOM 1151 O O . THR A 1 155 ? -13.437 -17.083 227.419 1.00 15.84 155 THR A O 1
ATOM 1155 N N . LEU A 1 156 ? -11.556 -15.970 227.907 1.00 12.21 156 LEU A N 1
ATOM 1156 C CA . LEU A 1 156 ? -11.877 -15.908 229.326 1.00 11.58 156 LEU A CA 1
ATOM 1157 C C . LEU A 1 156 ? -13.058 -14.966 229.597 1.00 13.70 156 LEU A C 1
ATOM 1158 O O . LEU A 1 156 ? -13.832 -15.192 230.529 1.00 15.23 156 LEU A O 1
ATOM 1163 N N . ALA A 1 157 ? -13.205 -13.922 228.779 1.00 13.11 157 ALA A N 1
ATOM 1164 C CA . ALA A 1 157 ? -14.370 -13.048 228.867 1.00 14.05 157 ALA A CA 1
ATOM 1165 C C . ALA A 1 157 ? -15.657 -13.827 228.561 1.00 13.88 157 ALA A C 1
ATOM 1166 O O . ALA A 1 157 ? -16.645 -13.727 229.298 1.00 16.12 157 ALA A O 1
ATOM 1168 N N . LYS A 1 158 ? -15.624 -14.601 227.481 1.00 13.17 158 LYS A N 1
ATOM 1169 C CA . LYS A 1 158 ? -16.785 -15.380 227.055 1.00 16.40 158 LYS A CA 1
ATOM 1170 C C . LYS A 1 158 ? -17.163 -16.363 228.161 1.00 18.94 158 LYS A C 1
ATOM 1171 O O . LYS A 1 158 ? -18.341 -16.584 228.431 1.00 17.86 158 LYS A O 1
ATOM 1177 N N . ASP A 1 159 ? -16.153 -16.931 228.810 1.00 17.98 159 ASP A N 1
ATOM 1178 C CA . ASP A 1 159 ? -16.370 -17.907 229.874 1.00 15.53 159 ASP A CA 1
ATOM 1179 C C . ASP A 1 159 ? -16.757 -17.280 231.210 1.00 15.74 159 ASP A C 1
ATOM 1180 O O . ASP A 1 159 ? -17.008 -18.001 232.181 1.00 23.28 159 ASP A O 1
ATOM 1185 N N . GLY A 1 160 ? -16.790 -15.951 231.275 1.00 15.26 160 GLY A N 1
ATOM 1186 C CA . GLY A 1 160 ? -17.156 -15.251 232.497 1.00 19.17 160 GLY A CA 1
ATOM 1187 C C . GLY A 1 160 ? -16.069 -15.197 233.559 1.00 17.00 160 GLY A C 1
ATOM 1188 O O . GLY A 1 160 ? -16.324 -14.832 234.714 1.00 19.51 160 GLY A O 1
ATOM 1189 N N . VAL A 1 161 ? -14.851 -15.555 233.161 1.00 13.62 161 VAL A N 1
ATOM 1190 C CA . VAL A 1 161 ? -13.704 -15.579 234.063 1.00 14.51 161 VAL A CA 1
ATOM 1191 C C . VAL A 1 161 ? -13.131 -14.179 234.264 1.00 13.68 161 VAL A C 1
ATOM 1192 O O . VAL A 1 161 ? -12.788 -13.789 235.381 1.00 13.67 161 VAL A O 1
ATOM 1196 N N . LEU A 1 162 ? -13.019 -13.430 233.167 1.00 13.93 162 LEU A N 1
ATOM 1197 C CA . LEU A 1 162 ? -12.561 -12.047 233.212 1.00 13.54 162 LEU A CA 1
ATOM 1198 C C . LEU A 1 162 ? -13.670 -11.043 232.935 1.00 10.93 162 LEU A C 1
ATOM 1199 O O . LEU A 1 162 ? -14.442 -11.222 231.985 1.00 14.74 162 LEU A O 1
ATOM 1204 N N . ALA A 1 163 ? -13.717 -9.981 233.739 1.00 12.79 163 ALA A N 1
ATOM 1205 C CA . ALA A 1 163 ? -14.671 -8.887 233.554 1.00 11.29 163 ALA A CA 1
ATOM 1206 C C . ALA A 1 163 ? -14.098 -7.748 232.719 1.00 13.25 163 ALA A C 1
ATOM 1207 O O . ALA A 1 163 ? -14.818 -6.853 232.295 1.00 13.42 163 ALA A O 1
ATOM 1209 N N . GLY A 1 164 ? -12.791 -7.760 232.509 1.00 11.53 164 GLY A N 1
ATOM 1210 C CA . GLY A 1 164 ? -12.169 -6.679 231.781 1.00 11.31 164 GLY A CA 1
ATOM 1211 C C . GLY A 1 164 ? -10.660 -6.775 231.779 1.00 11.67 164 GLY A C 1
ATOM 1212 O O . GLY A 1 164 ? -10.103 -7.752 232.272 1.00 10.17 164 GLY A O 1
ATOM 1213 N N . THR A 1 165 ? -10.019 -5.771 231.197 1.00 9.62 165 THR A N 1
ATOM 1214 C CA . THR A 1 165 ? -8.568 -5.668 231.237 1.00 10.93 165 THR A CA 1
ATOM 1215 C C . THR A 1 165 ? -8.156 -4.224 231.475 1.00 11.52 165 THR A C 1
ATOM 1216 O O . THR A 1 165 ? -8.831 -3.293 231.045 1.00 10.40 165 THR A O 1
ATOM 1220 N N . LYS A 1 166 ? -7.063 -4.040 232.207 1.00 9.93 166 LYS A N 1
ATOM 1221 C CA A LYS A 1 166 ? -6.409 -2.753 232.287 0.43 10.53 166 LYS A CA 1
ATOM 1222 C CA B LYS A 1 166 ? -6.393 -2.749 232.279 0.57 10.52 166 LYS A CA 1
ATOM 1223 C C . LYS A 1 166 ? -5.126 -2.901 231.482 1.00 10.64 166 LYS A C 1
ATOM 1224 O O . LYS A 1 166 ? -4.275 -3.701 231.836 1.00 10.63 166 LYS A O 1
ATOM 1235 N N . ASP A 1 167 ? -5.014 -2.162 230.383 1.00 9.28 167 ASP A N 1
ATOM 1236 C CA . ASP A 1 167 ? -3.863 -2.326 229.508 1.00 10.71 167 ASP A CA 1
ATOM 1237 C C . ASP A 1 167 ? -2.862 -1.184 229.600 1.00 11.98 167 ASP A C 1
ATOM 1238 O O . ASP A 1 167 ? -3.123 -0.059 229.145 1.00 12.28 167 ASP A O 1
ATOM 1243 N N . SER A 1 168 ? -1.704 -1.516 230.161 1.00 10.53 168 SER A N 1
ATOM 1244 C CA . SER A 1 168 ? -0.616 -0.573 230.355 1.00 9.70 168 SER A CA 1
ATOM 1245 C C . SER A 1 168 ? 0.574 -0.896 229.455 1.00 15.42 168 SER A C 1
ATOM 1246 O O . SER A 1 168 ? 1.714 -0.548 229.778 1.00 17.38 168 SER A O 1
ATOM 1249 N N . SER A 1 169 ? 0.316 -1.569 228.337 1.00 12.78 169 SER A N 1
ATOM 1250 C CA . SER A 1 169 ? 1.384 -1.886 227.385 1.00 12.32 169 SER A CA 1
ATOM 1251 C C . SER A 1 169 ? 1.934 -0.661 226.654 1.00 14.39 169 SER A C 1
ATOM 1252 O O . SER A 1 169 ? 3.043 -0.704 226.120 1.00 15.01 169 SER A O 1
ATOM 1255 N N . GLY A 1 170 ? 1.156 0.416 226.600 1.00 12.59 170 GLY A N 1
ATOM 1256 C CA . GLY A 1 170 ? 1.572 1.601 225.868 1.00 13.76 170 GLY A CA 1
ATOM 1257 C C . GLY A 1 170 ? 1.378 1.463 224.365 1.00 14.00 170 GLY A C 1
ATOM 1258 O O . GLY A 1 170 ? 1.769 2.343 223.584 1.00 15.56 170 GLY A O 1
ATOM 1259 N N . ASN A 1 171 ? 0.771 0.357 223.951 1.00 10.93 171 ASN A N 1
ATOM 1260 C CA . ASN A 1 171 ? 0.580 0.080 222.533 1.00 13.38 171 ASN A CA 1
ATOM 1261 C C . ASN A 1 171 ? -0.864 0.351 222.133 1.00 14.20 171 ASN A C 1
ATOM 1262 O O . ASN A 1 171 ? -1.727 -0.515 222.270 1.00 11.42 171 ASN A O 1
ATOM 1267 N N . ASP A 1 172 ? -1.133 1.554 221.636 1.00 11.98 172 ASP A N 1
ATOM 1268 C CA . ASP A 1 172 ? -2.515 1.919 221.352 1.00 10.69 172 ASP A CA 1
ATOM 1269 C C . ASP A 1 172 ? -3.081 1.192 220.144 1.00 13.09 172 ASP A C 1
ATOM 1270 O O . ASP A 1 172 ? -4.276 0.907 220.106 1.00 11.98 172 ASP A O 1
ATOM 1275 N N . GLY A 1 173 ? -2.238 0.873 219.167 1.00 11.69 173 GLY A N 1
ATOM 1276 C CA . GLY A 1 173 ? -2.691 0.015 218.083 1.00 11.36 173 GLY A CA 1
ATOM 1277 C C . GLY A 1 173 ? -3.175 -1.348 218.576 1.00 11.39 173 GLY A C 1
ATOM 1278 O O . GLY A 1 173 ? -4.188 -1.877 218.110 1.00 12.87 173 GLY A O 1
ATOM 1279 N N . ALA A 1 174 ? -2.452 -1.930 219.526 1.00 11.53 174 ALA A N 1
ATOM 1280 C CA . ALA A 1 174 ? -2.848 -3.229 220.060 1.00 10.78 174 ALA A CA 1
ATOM 1281 C C . ALA A 1 174 ? -4.121 -3.112 220.892 1.00 11.52 174 ALA A C 1
ATOM 1282 O O . ALA A 1 174 ? -4.978 -3.986 220.835 1.00 10.94 174 ALA A O 1
ATOM 1284 N N . ILE A 1 175 ? -4.253 -2.031 221.658 1.00 11.51 175 ILE A N 1
ATOM 1285 C CA . ILE A 1 175 ? -5.460 -1.853 222.464 1.00 10.00 175 ILE A CA 1
ATOM 1286 C C . ILE A 1 175 ? -6.654 -1.703 221.529 1.00 10.82 175 ILE A C 1
ATOM 1287 O O . ILE A 1 175 ? -7.708 -2.305 221.750 1.00 11.48 175 ILE A O 1
ATOM 1292 N N . ARG A 1 176 ? -6.475 -0.914 220.474 1.00 10.27 176 ARG A N 1
ATOM 1293 C CA . ARG A 1 176 ? -7.533 -0.709 219.500 1.00 9.60 176 ARG A CA 1
ATOM 1294 C C . ARG A 1 176 ? -7.957 -2.022 218.863 1.00 11.51 176 ARG A C 1
ATOM 1295 O O . ARG A 1 176 ? -9.145 -2.300 218.708 1.00 12.06 176 ARG A O 1
ATOM 1303 N N . SER A 1 177 ? -6.978 -2.829 218.488 1.00 9.70 177 SER A N 1
ATOM 1304 C CA . SER A 1 177 ? -7.273 -4.130 217.894 1.00 9.43 177 SER A CA 1
ATOM 1305 C C . SER A 1 177 ? -8.058 -5.020 218.861 1.00 12.14 177 SER A C 1
ATOM 1306 O O . SER A 1 177 ? -8.929 -5.782 218.450 1.00 12.37 177 SER A O 1
ATOM 1309 N N . LEU A 1 178 ? -7.742 -4.935 220.150 1.00 9.98 178 LEU A N 1
ATOM 1310 C CA . LEU A 1 178 ? -8.468 -5.727 221.129 1.00 10.97 178 LEU A CA 1
ATOM 1311 C C . LEU A 1 178 ? -9.918 -5.258 221.257 1.00 11.56 178 LEU A C 1
ATOM 1312 O O . LEU A 1 178 ? -10.839 -6.078 221.350 1.00 11.94 178 LEU A O 1
ATOM 1317 N N . ILE A 1 179 ? -10.119 -3.943 221.281 1.00 10.21 179 ILE A N 1
ATOM 1318 C CA . ILE A 1 179 ? -11.475 -3.400 221.320 1.00 10.49 179 ILE A CA 1
ATOM 1319 C C . ILE A 1 179 ? -12.276 -3.880 220.107 1.00 11.46 179 ILE A C 1
ATOM 1320 O O . ILE A 1 179 ? -13.421 -4.328 220.252 1.00 11.11 179 ILE A O 1
ATOM 1325 N N . GLU A 1 180 ? -11.674 -3.787 218.922 1.00 10.50 180 GLU A N 1
ATOM 1326 C CA . GLU A 1 180 ? -12.342 -4.217 217.689 1.00 12.35 180 GLU A CA 1
ATOM 1327 C C . GLU A 1 180 ? -12.676 -5.699 217.740 1.00 13.07 180 GLU A C 1
ATOM 1328 O O . GLU A 1 180 ? -13.782 -6.098 217.374 1.00 12.75 180 GLU A O 1
ATOM 1334 N N . ALA A 1 181 ? -11.725 -6.518 218.191 1.00 10.73 181 ALA A N 1
ATOM 1335 C CA . ALA A 1 181 ? -11.963 -7.950 218.325 1.00 12.57 181 ALA A CA 1
ATOM 1336 C C . ALA A 1 181 ? -13.097 -8.235 219.304 1.00 12.58 181 ALA A C 1
ATOM 1337 O O . ALA A 1 181 ? -13.935 -9.109 219.069 1.00 13.09 181 ALA A O 1
ATOM 1339 N N . ARG A 1 182 ? -13.102 -7.508 220.415 1.00 10.85 182 ARG A N 1
ATOM 1340 C CA . ARG A 1 182 ? -14.124 -7.674 221.432 1.00 11.30 182 ARG A CA 1
ATOM 1341 C C . ARG A 1 182 ? -15.496 -7.371 220.854 1.00 11.64 182 ARG A C 1
ATOM 1342 O O . ARG A 1 182 ? -16.452 -8.134 221.041 1.00 12.41 182 ARG A O 1
ATOM 1350 N N . ASP A 1 183 ? -15.582 -6.244 220.158 1.00 10.76 183 ASP A N 1
ATOM 1351 C CA . ASP A 1 183 ? -16.858 -5.796 219.618 1.00 12.28 183 ASP A CA 1
ATOM 1352 C C . ASP A 1 183 ? -17.361 -6.765 218.558 1.00 14.96 183 ASP A C 1
ATOM 1353 O O . ASP A 1 183 ? -18.551 -7.085 218.521 1.00 15.93 183 ASP A O 1
ATOM 1358 N N . ASP A 1 184 ? -16.451 -7.266 217.730 1.00 14.07 184 ASP A N 1
ATOM 1359 C CA . ASP A 1 184 ? -16.833 -8.191 216.668 1.00 14.99 184 ASP A CA 1
ATOM 1360 C C . ASP A 1 184 ? -17.316 -9.523 217.237 1.00 16.85 184 ASP A C 1
ATOM 1361 O O . ASP A 1 184 ? -18.136 -10.210 216.619 1.00 19.50 184 ASP A O 1
ATOM 1366 N N . ALA A 1 185 ? -16.822 -9.870 218.419 1.00 14.19 185 ALA A N 1
ATOM 1367 C CA . ALA A 1 185 ? -17.208 -11.105 219.096 1.00 12.98 185 ALA A CA 1
ATOM 1368 C C . ALA A 1 185 ? -18.492 -10.922 219.909 1.00 16.20 185 ALA A C 1
ATOM 1369 O O . ALA A 1 185 ? -18.987 -11.868 220.526 1.00 19.92 185 ALA A O 1
ATOM 1371 N N . GLY A 1 186 ? -19.027 -9.704 219.918 1.00 15.05 186 GLY A N 1
ATOM 1372 C CA . GLY A 1 186 ? -20.229 -9.403 220.678 1.00 16.41 186 GLY A CA 1
ATOM 1373 C C . GLY A 1 186 ? -20.028 -9.399 222.182 1.00 18.54 186 GLY A C 1
ATOM 1374 O O . GLY A 1 186 ? -20.954 -9.691 222.942 1.00 17.97 186 GLY A O 1
ATOM 1375 N N . LEU A 1 187 ? -18.819 -9.050 222.619 1.00 13.56 187 LEU A N 1
ATOM 1376 C CA . LEU A 1 187 ? -18.464 -9.098 224.039 1.00 12.85 187 LEU A CA 1
ATOM 1377 C C . LEU A 1 187 ? -18.304 -7.717 224.668 1.00 15.07 187 LEU A C 1
ATOM 1378 O O . LEU A 1 187 ? -17.713 -7.578 225.740 1.00 14.88 187 LEU A O 1
ATOM 1383 N N . THR A 1 188 ? -18.842 -6.700 224.005 1.00 15.04 188 THR A N 1
ATOM 1384 C CA . THR A 1 188 ? -18.685 -5.307 224.410 1.00 13.70 188 THR A CA 1
ATOM 1385 C C . THR A 1 188 ? -19.143 -5.046 225.840 1.00 16.19 188 THR A C 1
ATOM 1386 O O . THR A 1 188 ? -18.420 -4.450 226.632 1.00 17.20 188 THR A O 1
ATOM 1390 N N . GLU A 1 189 ? -20.349 -5.499 226.173 1.00 16.44 189 GLU A N 1
ATOM 1391 C CA A GLU A 1 189 ? -20.893 -5.212 227.494 0.60 20.78 189 GLU A CA 1
ATOM 1392 C CA B GLU A 1 189 ? -20.937 -5.263 227.489 0.40 20.77 189 GLU A CA 1
ATOM 1393 C C . GLU A 1 189 ? -20.223 -6.040 228.589 1.00 17.10 189 GLU A C 1
ATOM 1394 O O . GLU A 1 189 ? -20.101 -5.575 229.721 1.00 20.48 189 GLU A O 1
ATOM 1405 N N . GLN A 1 190 ? -19.754 -7.236 228.243 1.00 17.64 190 GLN A N 1
ATOM 1406 C CA . GLN A 1 190 ? -19.200 -8.178 229.216 1.00 18.47 190 GLN A CA 1
ATOM 1407 C C . GLN A 1 190 ? -17.758 -7.930 229.634 1.00 20.47 190 GLN A C 1
ATOM 1408 O O . GLN A 1 190 ? -17.339 -8.367 230.712 1.00 19.44 190 GLN A O 1
ATOM 1414 N N . PHE A 1 191 ? -16.995 -7.257 228.779 1.00 14.99 191 PHE A N 1
ATOM 1415 C CA . PHE A 1 191 ? -15.541 -7.179 228.946 1.00 14.62 191 PHE A CA 1
ATOM 1416 C C . PHE A 1 191 ? -15.094 -5.736 228.807 1.00 12.09 191 PHE A C 1
ATOM 1417 O O . PHE A 1 191 ? -14.999 -5.225 227.696 1.00 15.00 191 PHE A O 1
ATOM 1425 N N . LYS A 1 192 ? -14.836 -5.075 229.930 1.00 10.63 192 LYS A N 1
ATOM 1426 C CA . LYS A 1 192 ? -14.448 -3.668 229.916 1.00 10.03 192 LYS A CA 1
ATOM 1427 C C . LYS A 1 192 ? -12.975 -3.534 229.564 1.00 12.32 192 LYS A C 1
ATOM 1428 O O . LYS A 1 192 ? -12.143 -4.315 230.023 1.00 12.44 192 LYS A O 1
ATOM 1434 N N . ILE A 1 193 ? -12.651 -2.536 228.758 1.00 9.83 193 ILE A N 1
ATOM 1435 C CA . ILE A 1 193 ? -11.262 -2.308 228.383 1.00 10.64 193 ILE A CA 1
ATOM 1436 C C . ILE A 1 193 ? -10.832 -0.928 228.861 1.00 9.60 193 ILE A C 1
ATOM 1437 O O . ILE A 1 193 ? -11.335 0.104 228.413 1.00 9.06 193 ILE A O 1
ATOM 1442 N N . LEU A 1 194 ? -9.892 -0.918 229.800 1.00 9.08 194 LEU A N 1
ATOM 1443 C CA . LEU A 1 194 ? -9.413 0.325 230.386 1.00 9.78 194 LEU A CA 1
ATOM 1444 C C . LEU A 1 194 ? -7.987 0.554 229.942 1.00 10.07 194 LEU A C 1
ATOM 1445 O O . LEU A 1 194 ? -7.184 -0.376 229.990 1.00 11.60 194 LEU A O 1
ATOM 1450 N N . THR A 1 195 ? -7.663 1.770 229.513 1.00 9.49 195 THR A N 1
ATOM 1451 C CA . THR A 1 195 ? -6.271 2.059 229.168 1.00 8.75 195 THR A CA 1
ATOM 1452 C C . THR A 1 195 ? -5.494 2.552 230.378 1.00 11.66 195 THR A C 1
ATOM 1453 O O . THR A 1 195 ? -6.002 3.329 231.184 1.00 11.17 195 THR A O 1
ATOM 1457 N N . GLY A 1 196 ? -4.255 2.086 230.501 1.00 8.67 196 GLY A N 1
ATOM 1458 C CA . GLY A 1 196 ? -3.360 2.606 231.525 1.00 10.36 196 GLY A CA 1
ATOM 1459 C C . GLY A 1 196 ? -2.616 3.853 231.076 1.00 12.69 196 GLY A C 1
ATOM 1460 O O . GLY A 1 196 ? -1.803 4.424 231.807 1.00 13.54 196 GLY A O 1
ATOM 1461 N N . SER A 1 197 ? -2.891 4.291 229.856 1.00 11.26 197 SER A N 1
ATOM 1462 C CA . SER A 1 197 ? -2.212 5.458 229.308 1.00 10.85 197 SER A CA 1
ATOM 1463 C C . SER A 1 197 ? -2.539 6.726 230.088 1.00 10.72 197 SER A C 1
ATOM 1464 O O . SER A 1 197 ? -3.665 6.905 230.572 1.00 13.89 197 SER A O 1
ATOM 1467 N N . GLU A 1 198 ? -1.552 7.604 230.214 1.00 9.36 198 GLU A N 1
ATOM 1468 C CA . GLU A 1 198 ? -1.782 8.922 230.771 1.00 9.26 198 GLU A CA 1
ATOM 1469 C C . GLU A 1 198 ? -1.835 10.001 229.696 1.00 11.09 198 GLU A C 1
ATOM 1470 O O . GLU A 1 198 ? -2.382 11.087 229.936 1.00 11.15 198 GLU A O 1
ATOM 1476 N N . THR A 1 199 ? -1.279 9.711 228.516 1.00 9.17 199 THR A N 1
ATOM 1477 C CA . THR A 1 199 ? -1.125 10.740 227.483 1.00 8.28 199 THR A CA 1
ATOM 1478 C C . THR A 1 199 ? -1.882 10.484 226.179 1.00 9.36 199 THR A C 1
ATOM 1479 O O . THR A 1 199 ? -1.871 11.343 225.278 1.00 9.10 199 THR A O 1
ATOM 1483 N N . THR A 1 200 ? -2.534 9.326 226.089 1.00 9.69 200 THR A N 1
ATOM 1484 C CA . THR A 1 200 ? -3.313 8.959 224.906 1.00 8.90 200 THR A CA 1
ATOM 1485 C C . THR A 1 200 ? -4.673 8.408 225.315 1.00 10.12 200 THR A C 1
ATOM 1486 O O . THR A 1 200 ? -5.197 7.442 224.732 1.00 10.33 200 THR A O 1
ATOM 1490 N N . VAL A 1 201 ? -5.260 9.060 226.308 1.00 9.86 201 VAL A N 1
ATOM 1491 C CA . VAL A 1 201 ? -6.591 8.708 226.781 1.00 9.69 201 VAL A CA 1
ATOM 1492 C C . VAL A 1 201 ? -7.667 9.069 225.761 1.00 10.46 201 VAL A C 1
ATOM 1493 O O . VAL A 1 201 ? -8.585 8.280 225.536 1.00 10.52 201 VAL A O 1
ATOM 1497 N N . ASP A 1 202 ? -7.533 10.228 225.123 1.00 10.68 202 ASP A N 1
ATOM 1498 C CA . ASP A 1 202 ? -8.484 10.607 224.080 1.00 9.20 202 ASP A CA 1
ATOM 1499 C C . ASP A 1 202 ? -8.486 9.575 222.933 1.00 10.45 202 ASP A C 1
ATOM 1500 O O . ASP A 1 202 ? -9.564 9.191 222.453 1.00 10.81 202 ASP A O 1
ATOM 1505 N N . PHE A 1 203 ? -7.308 9.085 222.540 1.00 9.71 203 PHE A N 1
ATOM 1506 C CA . PHE A 1 203 ? -7.212 8.031 221.516 1.00 9.67 203 PHE A CA 1
ATOM 1507 C C . PHE A 1 203 ? -8.027 6.804 221.932 1.00 9.64 203 PHE A C 1
ATOM 1508 O O . PHE A 1 203 ? -8.805 6.258 221.150 1.00 10.33 203 PHE A O 1
ATOM 1516 N N . ALA A 1 204 ? -7.818 6.355 223.169 1.00 9.71 204 ALA A N 1
ATOM 1517 C CA . ALA A 1 204 ? -8.504 5.174 223.659 1.00 10.21 204 ALA A CA 1
ATOM 1518 C C . ALA A 1 204 ? -10.021 5.362 223.618 1.00 9.78 204 ALA A C 1
ATOM 1519 O O . ALA A 1 204 ? -10.729 4.493 223.135 1.00 9.39 204 ALA A O 1
ATOM 1521 N N . TYR A 1 205 ? -10.509 6.507 224.085 1.00 11.28 205 TYR A N 1
ATOM 1522 C CA . TYR A 1 205 ? -11.954 6.748 224.053 1.00 11.29 205 TYR A CA 1
ATOM 1523 C C . TYR A 1 205 ? -12.468 6.847 222.626 1.00 10.94 205 TYR A C 1
ATOM 1524 O O . TYR A 1 205 ? -13.578 6.389 222.336 1.00 13.01 205 TYR A O 1
ATOM 1533 N N . LEU A 1 206 ? -11.665 7.418 221.731 1.00 9.54 206 LEU A N 1
ATOM 1534 C CA . LEU A 1 206 ? -12.097 7.532 220.330 1.00 11.68 206 LEU A CA 1
ATOM 1535 C C . LEU A 1 206 ? -12.297 6.133 219.724 1.00 11.95 206 LEU A C 1
ATOM 1536 O O . LEU A 1 206 ? -13.194 5.920 218.897 1.00 13.22 206 LEU A O 1
ATOM 1541 N N . ALA A 1 207 ? -11.487 5.174 220.163 1.00 10.30 207 ALA A N 1
ATOM 1542 C CA . ALA A 1 207 ? -11.581 3.795 219.679 1.00 10.14 207 ALA A CA 1
ATOM 1543 C C . ALA A 1 207 ? -12.641 3.000 220.438 1.00 11.63 207 ALA A C 1
ATOM 1544 O O . ALA A 1 207 ? -12.910 1.839 220.125 1.00 14.77 207 ALA A O 1
ATOM 1546 N N . GLY A 1 208 ? -13.250 3.625 221.441 1.00 11.94 208 GLY A N 1
ATOM 1547 C CA . GLY A 1 208 ? -14.322 2.975 222.173 1.00 14.32 208 GLY A CA 1
ATOM 1548 C C . GLY A 1 208 ? -13.944 2.248 223.449 1.00 11.70 208 GLY A C 1
ATOM 1549 O O . GLY A 1 208 ? -14.666 1.355 223.887 1.00 13.18 208 GLY A O 1
ATOM 1550 N N . ALA A 1 209 ? -12.811 2.609 224.043 1.00 12.21 209 ALA A N 1
ATOM 1551 C CA . ALA A 1 209 ? -12.439 2.059 225.339 1.00 10.36 209 ALA A CA 1
ATOM 1552 C C . ALA A 1 209 ? -13.433 2.511 226.407 1.00 10.69 209 ALA A C 1
ATOM 1553 O O . ALA A 1 209 ? -14.135 3.508 226.218 1.00 13.43 209 ALA A O 1
ATOM 1555 N N . ASP A 1 210 ? -13.469 1.795 227.528 1.00 10.04 210 ASP A N 1
ATOM 1556 C CA . ASP A 1 210 ? -14.452 2.048 228.578 1.00 11.97 210 ASP A CA 1
ATOM 1557 C C . ASP A 1 210 ? -13.976 2.948 229.699 1.00 11.91 210 ASP A C 1
ATOM 1558 O O . ASP A 1 210 ? -14.772 3.364 230.527 1.00 12.93 210 ASP A O 1
ATOM 1563 N N . GLY A 1 211 ? -12.683 3.246 229.737 1.00 9.81 211 GLY A N 1
ATOM 1564 C CA . GLY A 1 211 ? -12.173 4.126 230.766 1.00 10.05 211 GLY A CA 1
ATOM 1565 C C . GLY A 1 211 ? -10.667 4.123 230.823 1.00 10.03 211 GLY A C 1
ATOM 1566 O O . GLY A 1 211 ? -9.996 3.624 229.913 1.00 10.18 211 GLY A O 1
ATOM 1567 N N . VAL A 1 212 ? -10.147 4.670 231.916 1.00 9.85 212 VAL A N 1
ATOM 1568 C CA . VAL A 1 212 ? -8.727 4.958 232.028 1.00 10.32 212 VAL A CA 1
ATOM 1569 C C . VAL A 1 212 ? -8.266 4.778 233.472 1.00 12.10 212 VAL A C 1
ATOM 1570 O O . VAL A 1 212 ? -8.987 5.136 234.409 1.00 10.02 212 VAL A O 1
ATOM 1574 N N . VAL A 1 213 ? -7.064 4.222 233.634 1.00 9.42 213 VAL A N 1
ATOM 1575 C CA . VAL A 1 213 ? -6.413 4.055 234.927 1.00 9.78 213 VAL A CA 1
ATOM 1576 C C . VAL A 1 213 ? -5.063 4.787 234.860 1.00 11.19 213 VAL A C 1
ATOM 1577 O O . VAL A 1 213 ? -4.028 4.171 234.605 1.00 11.13 213 VAL A O 1
ATOM 1581 N N . PRO A 1 214 ? -5.077 6.114 235.057 1.00 10.84 214 PRO A N 1
ATOM 1582 C CA . PRO A 1 214 ? -3.876 6.931 234.857 1.00 10.90 214 PRO A CA 1
ATOM 1583 C C . PRO A 1 214 ? -3.167 7.268 236.158 1.00 10.68 214 PRO A C 1
ATOM 1584 O O . PRO A 1 214 ? -3.787 7.868 237.032 1.00 11.40 214 PRO A O 1
ATOM 1588 N N . GLY A 1 215 ? -1.890 6.910 236.282 1.00 12.57 215 GLY A N 1
ATOM 1589 C CA . GLY A 1 215 ? -1.129 7.290 237.460 1.00 12.14 215 GLY A CA 1
ATOM 1590 C C . GLY A 1 215 ? -1.195 8.780 237.759 1.00 10.11 215 GLY A C 1
ATOM 1591 O O . GLY A 1 215 ? -1.359 9.181 238.917 1.00 10.86 215 GLY A O 1
ATOM 1592 N N . LEU A 1 216 ? -1.064 9.603 236.717 1.00 9.43 216 LEU A N 1
ATOM 1593 C CA . LEU A 1 216 ? -1.145 11.058 236.854 1.00 9.57 216 LEU A CA 1
ATOM 1594 C C . LEU A 1 216 ? -2.517 11.517 237.381 1.00 8.92 216 LEU A C 1
ATOM 1595 O O . LEU A 1 216 ? -2.656 12.641 237.857 1.00 10.58 216 LEU A O 1
ATOM 1600 N N . GLY A 1 217 ? -3.516 10.640 237.303 1.00 10.17 217 GLY A N 1
ATOM 1601 C CA . GLY A 1 217 ? -4.832 10.948 237.835 1.00 12.78 217 GLY A CA 1
ATOM 1602 C C . GLY A 1 217 ? -4.839 11.125 239.346 1.00 13.77 217 GLY A C 1
ATOM 1603 O O . GLY A 1 217 ? -5.785 11.688 239.906 1.00 12.96 217 GLY A O 1
ATOM 1604 N N . ASN A 1 218 ? -3.792 10.637 240.012 1.00 9.99 218 ASN A N 1
ATOM 1605 C CA . ASN A 1 218 ? -3.592 10.921 241.433 1.00 10.92 218 ASN A CA 1
ATOM 1606 C C . ASN A 1 218 ? -3.376 12.400 241.678 1.00 12.75 218 ASN A C 1
ATOM 1607 O O . ASN A 1 218 ? -3.843 12.947 242.676 1.00 14.58 218 ASN A O 1
ATOM 1612 N N . VAL A 1 219 ? -2.655 13.043 240.767 1.00 10.30 219 VAL A N 1
ATOM 1613 C CA . VAL A 1 219 ? -2.309 14.444 240.911 1.00 11.81 219 VAL A CA 1
ATOM 1614 C C . VAL A 1 219 ? -3.464 15.332 240.471 1.00 13.53 219 VAL A C 1
ATOM 1615 O O . VAL A 1 219 ? -3.854 16.248 241.184 1.00 13.25 219 VAL A O 1
ATOM 1619 N N . ASP A 1 220 ? -4.008 15.043 239.293 1.00 12.04 220 ASP A N 1
ATOM 1620 C CA . ASP A 1 220 ? -5.034 15.887 238.695 1.00 12.25 220 ASP A CA 1
ATOM 1621 C C . ASP A 1 220 ? -6.252 15.068 238.303 1.00 11.98 220 ASP A C 1
ATOM 1622 O O . ASP A 1 220 ? -6.501 14.842 237.117 1.00 10.98 220 ASP A O 1
ATOM 1627 N N . PRO A 1 221 ? -7.000 14.580 239.296 1.00 11.70 221 PRO A N 1
ATOM 1628 C CA . PRO A 1 221 ? -8.182 13.777 238.968 1.00 11.12 221 PRO A CA 1
ATOM 1629 C C . PRO A 1 221 ? -9.216 14.578 238.164 1.00 11.20 221 PRO A C 1
ATOM 1630 O O . PRO A 1 221 ? -9.889 14.025 237.279 1.00 11.59 221 PRO A O 1
ATOM 1634 N N . ALA A 1 222 ? -9.317 15.874 238.442 1.00 11.18 222 ALA A N 1
ATOM 1635 C CA . ALA A 1 222 ? -10.312 16.692 237.760 1.00 12.70 222 ALA A CA 1
ATOM 1636 C C . ALA A 1 222 ? -10.017 16.826 236.269 1.00 12.88 222 ALA A C 1
ATOM 1637 O O . ALA A 1 222 ? -10.939 16.905 235.454 1.00 13.55 222 ALA A O 1
ATOM 1639 N N . ALA A 1 223 ? -8.737 16.845 235.903 1.00 11.58 223 ALA A N 1
ATOM 1640 C CA . ALA A 1 223 ? -8.371 16.905 234.501 1.00 10.89 223 ALA A CA 1
ATOM 1641 C C . ALA A 1 223 ? -8.866 15.669 233.754 1.00 9.53 223 ALA A C 1
ATOM 1642 O O . ALA A 1 223 ? -9.425 15.788 232.666 1.00 11.08 223 ALA A O 1
ATOM 1644 N N . TYR A 1 224 ? -8.662 14.486 234.332 1.00 10.14 224 TYR A N 1
ATOM 1645 C CA . TYR A 1 224 ? -9.049 13.259 233.646 1.00 8.99 224 TYR A CA 1
ATOM 1646 C C . TYR A 1 224 ? -10.572 13.117 233.650 1.00 11.51 224 TYR A C 1
ATOM 1647 O O . TYR A 1 224 ? -11.147 12.673 232.660 1.00 11.65 224 TYR A O 1
ATOM 1656 N N . ALA A 1 225 ? -11.231 13.516 234.741 1.00 11.93 225 ALA A N 1
ATOM 1657 C CA . ALA A 1 225 ? -12.699 13.545 234.742 1.00 11.26 225 ALA A CA 1
ATOM 1658 C C . ALA A 1 225 ? -13.225 14.433 233.620 1.00 9.94 225 ALA A C 1
ATOM 1659 O O . ALA A 1 225 ? -14.162 14.053 232.911 1.00 12.99 225 ALA A O 1
ATOM 1661 N N . ALA A 1 226 ? -12.627 15.609 233.455 1.00 10.05 226 ALA A N 1
ATOM 1662 C CA . ALA A 1 226 ? -13.078 16.542 232.423 1.00 11.82 226 ALA A CA 1
ATOM 1663 C C . ALA A 1 226 ? -12.818 15.973 231.034 1.00 12.80 226 ALA A C 1
ATOM 1664 O O . ALA A 1 226 ? -13.637 16.121 230.129 1.00 12.29 226 ALA A O 1
ATOM 1666 N N . LEU A 1 227 ? -11.675 15.307 230.878 1.00 12.84 227 LEU A N 1
ATOM 1667 C CA . LEU A 1 227 ? -11.311 14.713 229.599 1.00 10.56 227 LEU A CA 1
ATOM 1668 C C . LEU A 1 227 ? -12.289 13.613 229.198 1.00 11.33 227 LEU A C 1
ATOM 1669 O O . LEU A 1 227 ? -12.763 13.590 228.060 1.00 12.28 227 LEU A O 1
ATOM 1674 N N . ALA A 1 228 ? -12.590 12.704 230.124 1.00 10.98 228 ALA A N 1
ATOM 1675 C CA . ALA A 1 228 ? -13.554 11.636 229.851 1.00 11.38 228 ALA A CA 1
ATOM 1676 C C . ALA A 1 228 ? -14.895 12.234 229.448 1.00 14.29 228 ALA A C 1
ATOM 1677 O O . ALA A 1 228 ? -15.548 11.744 228.530 1.00 13.43 228 ALA A O 1
ATOM 1679 N N . LYS A 1 229 ? -15.283 13.318 230.115 1.00 11.45 229 LYS A N 1
ATOM 1680 C CA . LYS A 1 229 ? -16.573 13.932 229.836 1.00 13.12 229 LYS A CA 1
ATOM 1681 C C . LYS A 1 229 ? -16.606 14.488 228.418 1.00 14.11 229 LYS A C 1
ATOM 1682 O O . LYS A 1 229 ? -17.599 14.314 227.695 1.00 16.51 229 LYS A O 1
ATOM 1688 N N . LEU A 1 230 ? -15.529 15.151 228.008 1.00 13.42 230 LEU A N 1
ATOM 1689 C CA . LEU A 1 230 ? -15.448 15.653 226.639 1.00 12.52 230 LEU A CA 1
ATOM 1690 C C . LEU A 1 230 ? -15.539 14.498 225.641 1.00 14.51 230 LEU A C 1
ATOM 1691 O O . LEU A 1 230 ? -16.253 14.584 224.644 1.00 13.34 230 LEU A O 1
ATOM 1696 N N . CYS A 1 231 ? -14.818 13.414 225.915 1.00 11.82 231 CYS A N 1
ATOM 1697 C CA . CYS A 1 231 ? -14.807 12.276 224.993 1.00 12.62 231 CYS A CA 1
ATOM 1698 C C . CYS A 1 231 ? -16.185 11.645 224.877 1.00 13.85 231 CYS A C 1
ATOM 1699 O O . CYS A 1 231 ? -16.637 11.345 223.774 1.00 15.85 231 CYS A O 1
ATOM 1702 N N . LEU A 1 232 ? -16.853 11.449 226.010 1.00 14.69 232 LEU A N 1
ATOM 1703 C CA . LEU A 1 232 ? -18.174 10.815 225.999 1.00 15.46 232 LEU A CA 1
ATOM 1704 C C . LEU A 1 232 ? -19.210 11.691 225.300 1.00 15.76 232 LEU A C 1
ATOM 1705 O O . LEU A 1 232 ? -20.219 11.177 224.798 1.00 19.14 232 LEU A O 1
ATOM 1710 N N . ASP A 1 233 ? -18.957 12.995 225.263 1.00 15.19 233 ASP A N 1
ATOM 1711 C CA . ASP A 1 233 ? -19.846 13.948 224.597 1.00 16.36 233 ASP A CA 1
ATOM 1712 C C . ASP A 1 233 ? -19.460 14.143 223.131 1.00 20.41 233 ASP A C 1
ATOM 1713 O O . ASP A 1 233 ? -20.045 14.973 222.425 1.00 18.60 233 ASP A O 1
ATOM 1718 N N . GLY A 1 234 ? -18.457 13.394 222.680 1.00 17.58 234 GLY A N 1
ATOM 1719 C CA . GLY A 1 234 ? -18.028 13.456 221.290 1.00 15.94 234 GLY A CA 1
ATOM 1720 C C . GLY A 1 234 ? -17.296 14.728 220.896 1.00 19.37 234 GLY A C 1
ATOM 1721 O O . GLY A 1 234 ? -17.216 15.072 219.718 1.00 17.93 234 GLY A O 1
ATOM 1722 N N . LYS A 1 235 ? -16.753 15.431 221.883 1.00 13.26 235 LYS A N 1
ATOM 1723 C CA . LYS A 1 235 ? -16.048 16.678 221.641 1.00 12.40 235 LYS A CA 1
ATOM 1724 C C . LYS A 1 235 ? -14.561 16.421 221.472 1.00 14.77 235 LYS A C 1
ATOM 1725 O O . LYS A 1 235 ? -13.760 16.763 222.339 1.00 14.37 235 LYS A O 1
ATOM 1731 N N . TRP A 1 236 ? -14.207 15.819 220.340 1.00 15.56 236 TRP A N 1
ATOM 1732 C CA . TRP A 1 236 ? -12.869 15.258 220.164 1.00 12.50 236 TRP A CA 1
ATOM 1733 C C . TRP A 1 236 ? -11.781 16.315 220.031 1.00 11.37 236 TRP A C 1
ATOM 1734 O O . TRP A 1 236 ? -10.696 16.145 220.585 1.00 11.93 236 TRP A O 1
ATOM 1745 N N . ALA A 1 237 ? -12.057 17.407 219.325 1.00 12.72 237 ALA A N 1
ATOM 1746 C CA . ALA A 1 237 ? -11.090 18.493 219.228 1.00 13.01 237 ALA A CA 1
ATOM 1747 C C . ALA A 1 237 ? -10.803 19.092 220.599 1.00 12.99 237 ALA A C 1
ATOM 1748 O O . ALA A 1 237 ? -9.645 19.336 220.959 1.00 13.51 237 ALA A O 1
ATOM 1750 N N . GLU A 1 238 ? -11.852 19.313 221.382 1.00 14.82 238 GLU A N 1
ATOM 1751 C CA A GLU A 1 238 ? -11.679 19.872 222.712 0.45 13.62 238 GLU A CA 1
ATOM 1752 C CA B GLU A 1 238 ? -11.681 19.875 222.713 0.55 13.61 238 GLU A CA 1
ATOM 1753 C C . GLU A 1 238 ? -10.943 18.878 223.604 1.00 10.71 238 GLU A C 1
ATOM 1754 O O . GLU A 1 238 ? -10.101 19.270 224.411 1.00 13.03 238 GLU A O 1
ATOM 1765 N N . ALA A 1 239 ? -11.256 17.592 223.442 1.00 11.20 239 ALA A N 1
ATOM 1766 C CA . ALA A 1 239 ? -10.581 16.545 224.209 1.00 9.90 239 ALA A CA 1
ATOM 1767 C C . ALA A 1 239 ? -9.081 16.564 223.918 1.00 11.42 239 ALA A C 1
ATOM 1768 O O . ALA A 1 239 ? -8.257 16.501 224.842 1.00 10.39 239 ALA A O 1
ATOM 1770 N N . ALA A 1 240 ? -8.729 16.646 222.635 1.00 11.11 240 ALA A N 1
ATOM 1771 C CA . ALA A 1 240 ? -7.322 16.654 222.236 1.00 12.79 240 ALA A CA 1
ATOM 1772 C C . ALA A 1 240 ? -6.572 17.840 222.833 1.00 12.20 240 ALA A C 1
ATOM 1773 O O . ALA A 1 240 ? -5.414 17.717 223.230 1.00 10.79 240 ALA A O 1
ATOM 1775 N N . ALA A 1 241 ? -7.237 18.988 222.917 1.00 10.37 241 ALA A N 1
ATOM 1776 C CA . ALA A 1 241 ? -6.591 20.170 223.465 1.00 12.26 241 ALA A CA 1
ATOM 1777 C C . ALA A 1 241 ? -6.325 19.991 224.956 1.00 11.69 241 ALA A C 1
ATOM 1778 O O . ALA A 1 241 ? -5.266 20.383 225.456 1.00 12.82 241 ALA A O 1
ATOM 1780 N N . LEU A 1 242 ? -7.286 19.396 225.660 1.00 11.27 242 LEU A N 1
ATOM 1781 C CA . LEU A 1 242 ? -7.123 19.156 227.092 1.00 10.96 242 LEU A CA 1
ATOM 1782 C C . LEU A 1 242 ? -6.047 18.104 227.313 1.00 10.88 242 LEU A C 1
ATOM 1783 O O . LEU A 1 242 ? -5.206 18.234 228.214 1.00 11.30 242 LEU A O 1
ATOM 1788 N N . GLN A 1 243 ? -6.089 17.047 226.497 1.00 9.90 243 GLN A N 1
ATOM 1789 C CA . GLN A 1 243 ? -5.097 15.980 226.618 1.00 9.20 243 GLN A CA 1
ATOM 1790 C C . GLN A 1 243 ? -3.698 16.562 226.462 1.00 9.61 243 GLN A C 1
ATOM 1791 O O . GLN A 1 243 ? -2.779 16.174 227.180 1.00 10.28 243 GLN A O 1
ATOM 1797 N N . LYS A 1 244 ? -3.536 17.506 225.537 1.00 10.30 244 LYS A N 1
ATOM 1798 C CA . LYS A 1 244 ? -2.225 18.126 225.344 1.00 10.25 244 LYS A CA 1
ATOM 1799 C C . LYS A 1 244 ? -1.759 18.877 226.602 1.00 10.13 244 LYS A C 1
ATOM 1800 O O . LYS A 1 244 ? -0.581 18.849 226.940 1.00 12.73 244 LYS A O 1
ATOM 1806 N N . ARG A 1 245 ? -2.679 19.530 227.305 1.00 9.89 245 ARG A N 1
ATOM 1807 C CA A ARG A 1 245 ? -2.308 20.227 228.536 0.51 12.96 245 ARG A CA 1
ATOM 1808 C CA B ARG A 1 245 ? -2.342 20.224 228.549 0.49 12.96 245 ARG A CA 1
ATOM 1809 C C . ARG A 1 245 ? -1.931 19.231 229.629 1.00 12.37 245 ARG A C 1
ATOM 1810 O O . ARG A 1 245 ? -0.937 19.424 230.331 1.00 12.05 245 ARG A O 1
ATOM 1825 N N . ILE A 1 246 ? -2.715 18.167 229.751 1.00 10.08 246 ILE A N 1
ATOM 1826 C CA . ILE A 1 246 ? -2.404 17.088 230.674 1.00 9.26 246 ILE A CA 1
ATOM 1827 C C . ILE A 1 246 ? -1.013 16.533 230.369 1.00 11.10 246 ILE A C 1
ATOM 1828 O O . ILE A 1 246 ? -0.251 16.230 231.285 1.00 11.67 246 ILE A O 1
ATOM 1833 N N . ASN A 1 247 ? -0.674 16.436 229.083 1.00 10.62 247 ASN A N 1
ATOM 1834 C CA . ASN A 1 247 ? 0.629 15.875 228.704 1.00 9.37 247 ASN A CA 1
ATOM 1835 C C . ASN A 1 247 ? 1.787 16.771 229.086 1.00 11.73 247 ASN A C 1
ATOM 1836 O O . ASN A 1 247 ? 2.914 16.298 229.233 1.00 12.85 247 ASN A O 1
ATOM 1841 N N . HIS A 1 248 ? 1.506 18.056 229.278 1.00 11.37 248 HIS A N 1
ATOM 1842 C CA . HIS A 1 248 ? 2.519 18.965 229.789 1.00 11.51 248 HIS A CA 1
ATOM 1843 C C . HIS A 1 248 ? 2.616 18.884 231.309 1.00 11.90 248 HIS A C 1
ATOM 1844 O O . HIS A 1 248 ? 3.702 19.003 231.853 1.00 12.22 248 HIS A O 1
ATOM 1851 N N . LEU A 1 249 ? 1.501 18.647 232.001 1.00 9.42 249 LEU A N 1
ATOM 1852 C CA . LEU A 1 249 ? 1.589 18.323 233.429 1.00 9.08 249 LEU A CA 1
ATOM 1853 C C . LEU A 1 249 ? 2.440 17.069 233.634 1.00 11.62 249 LEU A C 1
ATOM 1854 O O . LEU A 1 249 ? 3.218 16.975 234.594 1.00 11.74 249 LEU A O 1
ATOM 1859 N N . PHE A 1 250 ? 2.283 16.111 232.721 1.00 9.87 250 PHE A N 1
ATOM 1860 C CA . PHE A 1 250 ? 2.972 14.830 232.802 1.00 10.99 250 PHE A CA 1
ATOM 1861 C C . PHE A 1 250 ? 4.490 14.990 232.829 1.00 11.11 250 PHE A C 1
ATOM 1862 O O . PHE A 1 250 ? 5.195 14.076 233.252 1.00 11.65 250 PHE A O 1
ATOM 1870 N N . HIS A 1 251 ? 4.995 16.148 232.404 1.00 11.20 251 HIS A N 1
ATOM 1871 C CA . HIS A 1 251 ? 6.441 16.367 232.407 1.00 11.16 251 HIS A CA 1
ATOM 1872 C C . HIS A 1 251 ? 7.042 16.242 233.795 1.00 11.96 251 HIS A C 1
ATOM 1873 O O . HIS A 1 251 ? 8.262 16.109 233.920 1.00 12.83 251 HIS A O 1
ATOM 1880 N N . ILE A 1 252 ? 6.213 16.287 234.840 1.00 12.68 252 ILE A N 1
ATOM 1881 C CA . ILE A 1 252 ? 6.758 16.077 236.182 1.00 9.75 252 ILE A CA 1
ATOM 1882 C C . ILE A 1 252 ? 7.466 14.730 236.326 1.00 12.54 252 ILE A C 1
ATOM 1883 O O . ILE A 1 252 ? 8.352 14.603 237.168 1.00 12.74 252 ILE A O 1
ATOM 1888 N N . VAL A 1 253 ? 7.115 13.734 235.514 1.00 11.07 253 VAL A N 1
ATOM 1889 C CA . VAL A 1 253 ? 7.755 12.427 235.672 1.00 11.50 253 VAL A CA 1
ATOM 1890 C C . VAL A 1 253 ? 9.134 12.393 235.039 1.00 12.92 253 VAL A C 1
ATOM 1891 O O . VAL A 1 253 ? 9.867 11.429 235.245 1.00 13.12 253 VAL A O 1
ATOM 1895 N N . PHE A 1 254 ? 9.477 13.418 234.262 1.00 13.04 254 PHE A N 1
ATOM 1896 C CA . PHE A 1 254 ? 10.762 13.432 233.550 1.00 14.55 254 PHE A CA 1
ATOM 1897 C C . PHE A 1 254 ? 11.793 14.337 234.214 1.00 13.51 254 PHE A C 1
ATOM 1898 O O . PHE A 1 254 ? 12.908 14.505 233.712 1.00 17.43 254 PHE A O 1
ATOM 1906 N N . VAL A 1 255 ? 11.424 14.908 235.351 1.00 11.34 255 VAL A N 1
ATOM 1907 C CA . VAL A 1 255 ? 12.311 15.840 236.042 1.00 11.25 255 VAL A CA 1
ATOM 1908 C C . VAL A 1 255 ? 13.456 15.101 236.731 1.00 13.92 255 VAL A C 1
ATOM 1909 O O . VAL A 1 255 ? 14.626 15.480 236.594 1.00 14.91 255 VAL A O 1
ATOM 1913 N N . GLY A 1 256 ? 13.129 14.033 237.448 1.00 12.93 256 GLY A N 1
ATOM 1914 C CA . GLY A 1 256 ? 14.146 13.260 238.140 1.00 15.65 256 GLY A CA 1
ATOM 1915 C C . GLY A 1 256 ? 15.231 12.739 237.214 1.00 12.09 256 GLY A C 1
ATOM 1916 O O . GLY A 1 256 ? 14.951 12.269 236.121 1.00 13.86 256 GLY A O 1
ATOM 1917 N N . ASP A 1 257 ? 16.482 12.827 237.651 1.00 12.09 257 ASP A N 1
ATOM 1918 C CA . ASP A 1 257 ? 17.606 12.453 236.798 1.00 12.77 257 ASP A CA 1
ATOM 1919 C C . ASP A 1 257 ? 17.759 10.936 236.762 1.00 13.79 257 ASP A C 1
ATOM 1920 O O . ASP A 1 257 ? 18.272 10.334 237.706 1.00 12.08 257 ASP A O 1
ATOM 1925 N N . THR A 1 258 ? 17.313 10.319 235.670 1.00 13.15 258 THR A N 1
ATOM 1926 C CA . THR A 1 258 ? 17.345 8.859 235.602 1.00 14.21 258 THR A CA 1
ATOM 1927 C C . THR A 1 258 ? 18.736 8.290 235.282 1.00 15.19 258 THR A C 1
ATOM 1928 O O . THR A 1 258 ? 18.886 7.089 235.091 1.00 16.68 258 THR A O 1
ATOM 1932 N N . SER A 1 259 ? 19.763 9.135 235.274 1.00 15.06 259 SER A N 1
ATOM 1933 C CA . SER A 1 259 ? 21.122 8.600 235.233 1.00 13.09 259 SER A CA 1
ATOM 1934 C C . SER A 1 259 ? 21.518 7.993 236.584 1.00 15.73 259 SER A C 1
ATOM 1935 O O . SER A 1 259 ? 22.516 7.274 236.676 1.00 16.35 259 SER A O 1
ATOM 1938 N N . HIS A 1 260 ? 20.750 8.277 237.637 1.00 11.86 260 HIS A N 1
ATOM 1939 C CA . HIS A 1 260 ? 21.041 7.699 238.945 1.00 13.23 260 HIS A CA 1
ATOM 1940 C C . HIS A 1 260 ? 19.773 7.275 239.682 1.00 11.80 260 HIS A C 1
ATOM 1941 O O . HIS A 1 260 ? 19.785 7.134 240.900 1.00 12.44 260 HIS A O 1
ATOM 1948 N N . MET A 1 261 ? 18.692 7.031 238.937 1.00 11.61 261 MET A N 1
ATOM 1949 C CA . MET A 1 261 ? 17.475 6.483 239.540 1.00 10.70 261 MET A CA 1
ATOM 1950 C C . MET A 1 261 ? 16.600 5.809 238.498 1.00 11.02 261 MET A C 1
ATOM 1951 O O . MET A 1 261 ? 16.728 6.065 237.303 1.00 11.08 261 MET A O 1
ATOM 1956 N N . SER A 1 262 ? 15.710 4.941 238.962 1.00 10.62 262 SER A N 1
ATOM 1957 C CA . SER A 1 262 ? 14.767 4.273 238.064 1.00 11.30 262 SER A CA 1
ATOM 1958 C C . SER A 1 262 ? 13.618 5.186 237.632 1.00 13.24 262 SER A C 1
ATOM 1959 O O . SER A 1 262 ? 13.387 6.255 238.207 1.00 11.57 262 SER A O 1
ATOM 1962 N N . GLY A 1 263 ? 12.886 4.739 236.622 1.00 12.53 263 GLY A N 1
ATOM 1963 C CA . GLY A 1 263 ? 11.717 5.466 236.154 1.00 11.50 263 GLY A CA 1
ATOM 1964 C C . GLY A 1 263 ? 10.631 5.508 237.207 1.00 12.77 263 GLY A C 1
ATOM 1965 O O . GLY A 1 263 ? 9.806 6.421 237.200 1.00 14.53 263 GLY A O 1
ATOM 1966 N N . SER A 1 264 ? 10.632 4.522 238.101 1.00 11.29 264 SER A N 1
ATOM 1967 C CA . SER A 1 264 ? 9.702 4.509 239.221 1.00 13.43 264 SER A CA 1
ATOM 1968 C C . SER A 1 264 ? 10.032 5.628 240.199 1.00 13.90 264 SER A C 1
ATOM 1969 O O . SER A 1 264 ? 9.151 6.356 240.642 1.00 11.39 264 SER A O 1
ATOM 1972 N N . SER A 1 265 ? 11.308 5.764 240.546 1.00 11.77 265 SER A N 1
ATOM 1973 C CA . SER A 1 265 ? 11.711 6.848 241.430 1.00 10.15 265 SER A CA 1
ATOM 1974 C C . SER A 1 265 ? 11.333 8.200 240.851 1.00 10.90 265 SER A C 1
ATOM 1975 O O . SER A 1 265 ? 10.796 9.062 241.555 1.00 11.71 265 SER A O 1
ATOM 1978 N N . ALA A 1 266 ? 11.615 8.404 239.568 1.00 11.19 266 ALA A N 1
ATOM 1979 C CA . ALA A 1 266 ? 11.341 9.696 238.953 1.00 8.95 266 ALA A CA 1
ATOM 1980 C C . ALA A 1 266 ? 9.843 9.921 238.777 1.00 10.81 266 ALA A C 1
ATOM 1981 O O . ALA A 1 266 ? 9.334 11.011 239.036 1.00 11.19 266 ALA A O 1
ATOM 1983 N N . GLY A 1 267 ? 9.137 8.892 238.332 1.00 11.31 267 GLY A N 1
ATOM 1984 C CA . GLY A 1 267 ? 7.726 9.053 238.027 1.00 9.67 267 GLY A CA 1
ATOM 1985 C C . GLY A 1 267 ? 6.829 9.113 239.245 1.00 10.56 267 GLY A C 1
ATOM 1986 O O . GLY A 1 267 ? 6.086 10.083 239.420 1.00 12.28 267 GLY A O 1
ATOM 1987 N N . LEU A 1 268 ? 6.885 8.082 240.086 1.00 9.73 268 LEU A N 1
ATOM 1988 C CA . LEU A 1 268 ? 6.080 8.067 241.301 1.00 10.59 268 LEU A CA 1
ATOM 1989 C C . LEU A 1 268 ? 6.557 9.150 242.254 1.00 11.05 268 LEU A C 1
ATOM 1990 O O . LEU A 1 268 ? 5.747 9.786 242.923 1.00 10.55 268 LEU A O 1
ATOM 1995 N N . GLY A 1 269 ? 7.870 9.377 242.306 1.00 11.24 269 GLY A N 1
ATOM 1996 C CA . GLY A 1 269 ? 8.391 10.488 243.086 1.00 12.41 269 GLY A CA 1
ATOM 1997 C C . GLY A 1 269 ? 7.851 11.832 242.612 1.00 11.97 269 GLY A C 1
ATOM 1998 O O . GLY A 1 269 ? 7.494 12.689 243.427 1.00 12.74 269 GLY A O 1
ATOM 1999 N N . GLY A 1 270 ? 7.780 12.028 241.298 1.00 10.00 270 GLY A N 1
ATOM 2000 C CA . GLY A 1 270 ? 7.220 13.249 240.749 1.00 10.13 270 GLY A CA 1
ATOM 2001 C C . GLY A 1 270 ? 5.763 13.418 241.157 1.00 10.87 270 GLY A C 1
ATOM 2002 O O . GLY A 1 270 ? 5.346 14.531 241.512 1.00 11.30 270 GLY A O 1
ATOM 2003 N N . PHE A 1 271 ? 4.993 12.329 241.106 1.00 11.44 271 PHE A N 1
ATOM 2004 C CA . PHE A 1 271 ? 3.594 12.366 241.530 1.00 11.37 271 PHE A CA 1
ATOM 2005 C C . PHE A 1 271 ? 3.477 12.763 243.001 1.00 13.48 271 PHE A C 1
ATOM 2006 O O . PHE A 1 271 ? 2.683 13.638 243.345 1.00 12.86 271 PHE A O 1
ATOM 2014 N N . LYS A 1 272 ? 4.250 12.105 243.865 1.00 10.99 272 LYS A N 1
ATOM 2015 C CA . LYS A 1 272 ? 4.137 12.358 245.301 1.00 11.72 272 LYS A CA 1
ATOM 2016 C C . LYS A 1 272 ? 4.588 13.774 245.626 1.00 12.82 272 LYS A C 1
ATOM 2017 O O . LYS A 1 272 ? 4.040 14.417 246.534 1.00 12.38 272 LYS A O 1
ATOM 2023 N N . THR A 1 273 ? 5.588 14.254 244.892 1.00 11.86 273 THR A N 1
ATOM 2024 C CA . THR A 1 273 ? 6.094 15.612 245.070 1.00 11.04 273 THR A CA 1
ATOM 2025 C C . THR A 1 273 ? 4.981 16.607 244.742 1.00 13.20 273 THR A C 1
ATOM 2026 O O . THR A 1 273 ? 4.755 17.580 245.469 1.00 14.62 273 THR A O 1
ATOM 2030 N N . ALA A 1 274 ? 4.263 16.336 243.658 1.00 12.76 274 ALA A N 1
ATOM 2031 C CA . ALA A 1 274 ? 3.146 17.190 243.273 1.00 11.17 274 ALA A CA 1
ATOM 2032 C C . ALA A 1 274 ? 2.051 17.163 244.338 1.00 12.47 274 ALA A C 1
ATOM 2033 O O . ALA A 1 274 ? 1.512 18.211 244.705 1.00 13.59 274 ALA A O 1
ATOM 2035 N N . LEU A 1 275 ? 1.734 15.977 244.836 1.00 10.74 275 LEU A N 1
ATOM 2036 C CA . LEU A 1 275 ? 0.685 15.819 245.849 1.00 12.32 275 LEU A CA 1
ATOM 2037 C C . LEU A 1 275 ? 1.036 16.565 247.142 1.00 15.67 275 LEU A C 1
ATOM 2038 O O . LEU A 1 275 ? 0.166 17.171 247.785 1.00 15.49 275 LEU A O 1
ATOM 2043 N N . ALA A 1 276 ? 2.305 16.522 247.528 1.00 14.15 276 ALA A N 1
ATOM 2044 C CA . ALA A 1 276 ? 2.744 17.237 248.726 1.00 13.40 276 ALA A CA 1
ATOM 2045 C C . ALA A 1 276 ? 2.644 18.746 248.517 1.00 17.66 276 ALA A C 1
ATOM 2046 O O . ALA A 1 276 ? 2.239 19.489 249.416 1.00 18.24 276 ALA A O 1
ATOM 2048 N N . HIS A 1 277 ? 3.013 19.194 247.324 1.00 13.70 277 HIS A N 1
ATOM 2049 C CA . HIS A 1 277 ? 2.934 20.597 246.949 1.00 12.79 277 HIS A CA 1
ATOM 2050 C C . HIS A 1 277 ? 1.490 21.099 247.004 1.00 18.54 277 HIS A C 1
ATOM 2051 O O . HIS A 1 277 ? 1.221 22.246 247.396 1.00 17.63 277 HIS A O 1
ATOM 2058 N N . LEU A 1 278 ? 0.566 20.227 246.620 1.00 16.31 278 LEU A N 1
ATOM 2059 C CA . LEU A 1 278 ? -0.854 20.565 246.615 1.00 15.66 278 LEU A CA 1
ATOM 2060 C C . LEU A 1 278 ? -1.460 20.425 248.011 1.00 16.91 278 LEU A C 1
ATOM 2061 O O . LEU A 1 278 ? -2.658 20.677 248.210 1.00 19.30 278 LEU A O 1
ATOM 2066 N N . GLY A 1 279 ? -0.644 20.001 248.973 1.00 15.85 279 GLY A N 1
ATOM 2067 C CA . GLY A 1 279 ? -1.105 19.853 250.348 1.00 15.84 279 GLY A CA 1
ATOM 2068 C C . GLY A 1 279 ? -1.940 18.618 250.644 1.00 19.58 279 GLY A C 1
ATOM 2069 O O . GLY A 1 279 ? -2.554 18.516 251.709 1.00 22.50 279 GLY A O 1
ATOM 2070 N N . ILE A 1 280 ? -1.962 17.666 249.714 1.00 13.75 280 ILE A N 1
ATOM 2071 C CA . ILE A 1 280 ? -2.803 16.486 249.860 1.00 14.25 280 ILE A CA 1
ATOM 2072 C C . ILE A 1 280 ? -2.166 15.420 250.751 1.00 14.63 280 ILE A C 1
ATOM 2073 O O . ILE A 1 280 ? -2.857 14.760 251.517 1.00 16.11 280 ILE A O 1
ATOM 2078 N N . ILE A 1 281 ? -0.853 15.244 250.625 1.00 13.53 281 ILE A N 1
ATOM 2079 C CA . ILE A 1 281 ? -0.129 14.299 251.464 1.00 13.99 281 ILE A CA 1
ATOM 2080 C C . ILE A 1 281 ? 1.027 14.997 252.176 1.00 13.51 281 ILE A C 1
ATOM 2081 O O . ILE A 1 281 ? 1.465 16.070 251.770 1.00 14.01 281 ILE A O 1
ATOM 2086 N N . GLU A 1 282 ? 1.511 14.378 253.248 1.00 14.60 282 GLU A N 1
ATOM 2087 C CA . GLU A 1 282 ? 2.489 15.010 254.123 1.00 17.26 282 GLU A CA 1
ATOM 2088 C C . GLU A 1 282 ? 3.854 15.147 253.465 1.00 17.97 282 GLU A C 1
ATOM 2089 O O . GLU A 1 282 ? 4.480 16.193 253.563 1.00 18.92 282 GLU A O 1
ATOM 2095 N N . SER A 1 283 ? 4.325 14.101 252.792 1.00 16.94 283 SER A N 1
ATOM 2096 C CA . SER A 1 283 ? 5.589 14.236 252.087 1.00 16.49 283 SER A CA 1
ATOM 2097 C C . SER A 1 283 ? 5.680 13.316 250.891 1.00 15.00 283 SER A C 1
ATOM 2098 O O . SER A 1 283 ? 4.808 12.477 250.669 1.00 15.36 283 SER A O 1
ATOM 2101 N N . ASN A 1 284 ? 6.775 13.458 250.155 1.00 14.38 284 ASN A N 1
ATOM 2102 C CA . ASN A 1 284 ? 7.008 12.626 248.984 1.00 13.67 284 ASN A CA 1
ATOM 2103 C C . ASN A 1 284 ? 7.853 11.387 249.305 1.00 15.04 284 ASN A C 1
ATOM 2104 O O . ASN A 1 284 ? 8.474 10.811 248.405 1.00 15.87 284 ASN A O 1
ATOM 2109 N N . ALA A 1 285 ? 7.870 10.979 250.575 1.00 13.18 285 ALA A N 1
ATOM 2110 C CA . ALA A 1 285 ? 8.594 9.773 250.990 1.00 14.45 285 ALA A CA 1
ATOM 2111 C C . ALA A 1 285 ? 8.235 8.570 250.121 1.00 11.33 285 ALA A C 1
ATOM 2112 O O . ALA A 1 285 ? 7.064 8.329 249.833 1.00 13.51 285 ALA A O 1
ATOM 2114 N N . MET A 1 286 ? 9.263 7.824 249.724 1.00 13.58 286 MET A N 1
ATOM 2115 C CA . MET A 1 286 ? 9.119 6.649 248.867 1.00 11.29 286 MET A CA 1
ATOM 2116 C C . MET A 1 286 ? 9.609 5.385 249.571 1.00 13.90 286 MET A C 1
ATOM 2117 O O . MET A 1 286 ? 10.439 5.448 250.480 1.00 14.77 286 MET A O 1
ATOM 2122 N N . ALA A 1 287 ? 9.126 4.229 249.135 1.00 10.98 287 ALA A N 1
ATOM 2123 C CA . ALA A 1 287 ? 9.593 2.967 249.690 1.00 10.94 287 ALA A CA 1
ATOM 2124 C C . ALA A 1 287 ? 10.983 2.601 249.160 1.00 11.45 287 ALA A C 1
ATOM 2125 O O . ALA A 1 287 ? 11.333 2.909 248.023 1.00 12.38 287 ALA A O 1
ATOM 2127 N N . VAL A 1 288 ? 11.755 1.916 249.996 1.00 13.61 288 VAL A N 1
ATOM 2128 C CA . VAL A 1 288 ? 13.073 1.404 249.612 1.00 12.96 288 VAL A CA 1
ATOM 2129 C C . VAL A 1 288 ? 12.948 0.401 248.458 1.00 12.73 288 VAL A C 1
ATOM 2130 O O . VAL A 1 288 ? 12.070 -0.462 248.484 1.00 13.63 288 VAL A O 1
ATOM 2134 N N . PRO A 1 289 ? 13.846 0.472 247.454 1.00 10.99 289 PRO A N 1
ATOM 2135 C CA . PRO A 1 289 ? 15.044 1.316 247.332 1.00 11.92 289 PRO A CA 1
ATOM 2136 C C . PRO A 1 289 ? 14.897 2.511 246.402 1.00 10.37 289 PRO A C 1
ATOM 2137 O O . PRO A 1 289 ? 15.872 2.909 245.770 1.00 12.12 289 PRO A O 1
ATOM 2141 N N . HIS A 1 290 ? 13.704 3.087 246.311 1.00 11.32 290 HIS A N 1
ATOM 2142 C CA . HIS A 1 290 ? 13.541 4.314 245.538 1.00 11.56 290 HIS A CA 1
ATOM 2143 C C . HIS A 1 290 ? 14.533 5.403 245.929 1.00 11.29 290 HIS A C 1
ATOM 2144 O O . HIS A 1 290 ? 14.854 5.568 247.112 1.00 14.50 290 HIS A O 1
ATOM 2151 N N . GLN A 1 291 ? 14.987 6.157 244.933 1.00 9.70 291 GLN A N 1
ATOM 2152 C CA . GLN A 1 291 ? 15.877 7.289 245.169 1.00 10.95 291 GLN A CA 1
ATOM 2153 C C . GLN A 1 291 ? 15.079 8.563 245.359 1.00 14.69 291 GLN A C 1
ATOM 2154 O O . GLN A 1 291 ? 14.029 8.758 244.737 1.00 13.69 291 GLN A O 1
ATOM 2160 N N . SER A 1 292 ? 15.592 9.435 246.216 1.00 13.77 292 SER A N 1
ATOM 2161 C CA . SER A 1 292 ? 14.960 10.718 246.480 1.00 14.71 292 SER A CA 1
ATOM 2162 C C . SER A 1 292 ? 15.161 11.716 245.358 1.00 16.50 292 SER A C 1
ATOM 2163 O O . SER A 1 292 ? 16.160 11.673 244.639 1.00 12.90 292 SER A O 1
ATOM 2166 N N . LEU A 1 293 ? 14.204 12.630 245.225 1.00 13.52 293 LEU A N 1
ATOM 2167 C CA . LEU A 1 293 ? 14.364 13.776 244.342 1.00 11.82 293 LEU A CA 1
ATOM 2168 C C . LEU A 1 293 ? 15.046 14.929 245.078 1.00 12.97 293 LEU A C 1
ATOM 2169 O O . LEU A 1 293 ? 14.827 15.127 246.280 1.00 15.50 293 LEU A O 1
ATOM 2174 N N . SER A 1 294 ? 15.844 15.698 244.355 1.00 12.11 294 SER A N 1
ATOM 2175 C CA . SER A 1 294 ? 16.582 16.800 244.977 1.00 14.09 294 SER A CA 1
ATOM 2176 C C . SER A 1 294 ? 15.684 18.009 245.200 1.00 18.85 294 SER A C 1
ATOM 2177 O O . SER A 1 294 ? 14.585 18.101 244.635 1.00 15.28 294 SER A O 1
ATOM 2180 N N . ASP A 1 295 ? 16.150 18.945 246.022 1.00 18.73 295 ASP A N 1
ATOM 2181 C CA . ASP A 1 295 ? 15.365 20.148 246.275 1.00 19.29 295 ASP A CA 1
ATOM 2182 C C . ASP A 1 295 ? 15.186 20.936 244.964 1.00 17.15 295 ASP A C 1
ATOM 2183 O O . ASP A 1 295 ? 14.129 21.544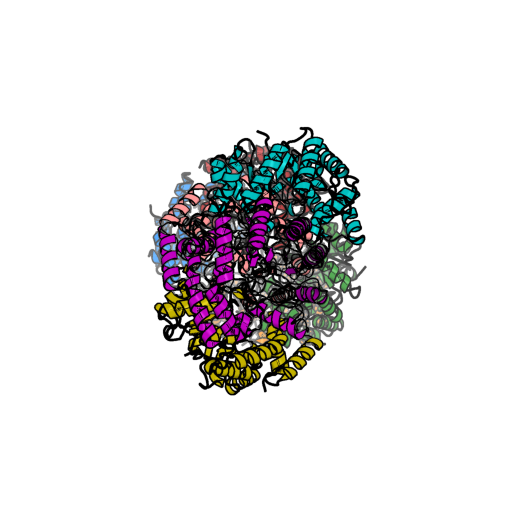 244.734 1.00 20.11 295 ASP A O 1
ATOM 2188 N N . GLU A 1 296 ? 16.184 20.897 244.086 1.00 15.28 296 GLU A N 1
ATOM 2189 C CA . GLU A 1 296 ? 16.089 21.541 242.771 1.00 18.36 296 GLU A CA 1
ATOM 2190 C C . GLU A 1 296 ? 15.069 20.843 241.866 1.00 18.72 296 GLU A C 1
ATOM 2191 O O . GLU A 1 296 ? 14.266 21.492 241.190 1.00 17.53 296 GLU A O 1
ATOM 2197 N N . GLU A 1 297 ? 15.116 19.519 241.843 1.00 14.28 297 GLU A N 1
ATOM 2198 C CA . GLU A 1 297 ? 14.122 18.746 241.094 1.00 12.61 297 GLU A CA 1
ATOM 2199 C C . GLU A 1 297 ? 12.696 19.009 241.587 1.00 15.65 297 GLU A C 1
ATOM 2200 O O . GLU A 1 297 ? 11.775 19.186 240.778 1.00 13.49 297 GLU A O 1
ATOM 2206 N N . THR A 1 298 ? 12.508 19.062 242.905 1.00 14.10 298 THR A N 1
ATOM 2207 C CA . THR A 1 298 ? 11.166 19.301 243.434 1.00 13.93 298 THR A CA 1
ATOM 2208 C C . THR A 1 298 ? 10.680 20.705 243.031 1.00 14.83 298 THR A C 1
ATOM 2209 O O . THR A 1 298 ? 9.518 20.872 242.675 1.00 14.92 298 THR A O 1
ATOM 2213 N N . ALA A 1 299 ? 11.569 21.697 243.042 1.00 14.59 299 ALA A N 1
ATOM 2214 C CA . ALA A 1 299 ? 11.202 23.045 242.596 1.00 15.49 299 ALA A CA 1
ATOM 2215 C C . ALA A 1 299 ? 10.728 23.060 241.136 1.00 18.39 299 ALA A C 1
ATOM 2216 O O . ALA A 1 299 ? 9.758 23.750 240.796 1.00 17.67 299 ALA A O 1
ATOM 2218 N N . ARG A 1 300 ? 11.407 22.302 240.277 1.00 15.43 300 ARG A N 1
ATOM 2219 C CA . ARG A 1 300 ? 11.004 22.206 238.882 1.00 15.41 300 ARG A CA 1
ATOM 2220 C C . ARG A 1 300 ? 9.633 21.551 238.786 1.00 13.04 300 ARG A C 1
ATOM 2221 O O . ARG A 1 300 ? 8.787 21.970 237.984 1.00 13.94 300 ARG A O 1
ATOM 2229 N N . ILE A 1 301 ? 9.416 20.512 239.590 1.00 11.70 301 ILE A N 1
ATOM 2230 C CA . ILE A 1 301 ? 8.108 19.845 239.601 1.00 11.53 301 ILE A CA 1
ATOM 2231 C C . ILE A 1 301 ? 7.014 20.807 240.054 1.00 14.56 301 ILE A C 1
ATOM 2232 O O . ILE A 1 301 ? 5.956 20.874 239.440 1.00 13.95 301 ILE A O 1
ATOM 2237 N N . HIS A 1 302 ? 7.279 21.565 241.114 1.00 14.31 302 HIS A N 1
ATOM 2238 C CA . HIS A 1 302 ? 6.319 22.574 241.571 1.00 15.61 302 HIS A CA 1
ATOM 2239 C C . HIS A 1 302 ? 5.929 23.560 240.477 1.00 15.56 302 HIS A C 1
ATOM 2240 O O . HIS A 1 302 ? 4.752 23.899 240.337 1.00 15.85 302 HIS A O 1
ATOM 2247 N N . ALA A 1 303 ? 6.916 24.032 239.717 1.00 14.20 303 ALA A N 1
ATOM 2248 C CA . ALA A 1 303 ? 6.656 25.003 238.659 1.00 14.65 303 ALA A CA 1
ATOM 2249 C C . ALA A 1 303 ? 5.758 24.407 237.577 1.00 17.35 303 ALA A C 1
ATOM 2250 O O . ALA A 1 303 ? 4.874 25.080 237.053 1.00 14.72 303 ALA A O 1
ATOM 2252 N N . ILE A 1 304 ? 5.985 23.144 237.236 1.00 13.86 304 ILE A N 1
ATOM 2253 C CA . ILE A 1 304 ? 5.158 22.491 236.217 1.00 13.18 304 ILE A CA 1
ATOM 2254 C C . ILE A 1 304 ? 3.710 22.341 236.686 1.00 14.06 304 ILE A C 1
ATOM 2255 O O . ILE A 1 304 ? 2.766 22.605 235.924 1.00 14.52 304 ILE A O 1
ATOM 2260 N N . VAL A 1 305 ? 3.542 21.918 237.936 1.00 12.55 305 VAL A N 1
ATOM 2261 C CA . VAL A 1 305 ? 2.222 21.759 238.542 1.00 13.91 305 VAL A CA 1
ATOM 2262 C C . VAL A 1 305 ? 1.494 23.097 238.539 1.00 14.44 305 VAL A C 1
ATOM 2263 O O . VAL A 1 305 ? 0.325 23.183 238.128 1.00 16.41 305 VAL A O 1
ATOM 2267 N N . ASP A 1 306 ? 2.193 24.130 238.992 1.00 13.90 306 ASP A N 1
ATOM 2268 C CA . ASP A 1 306 ? 1.618 25.474 239.045 1.00 17.29 306 ASP A CA 1
ATOM 2269 C C . ASP A 1 306 ? 1.071 25.898 237.684 1.00 18.46 306 ASP A C 1
ATOM 2270 O O . ASP A 1 306 ? -0.011 26.473 237.597 1.00 21.21 306 ASP A O 1
ATOM 2275 N N . GLU A 1 307 ? 1.810 25.599 236.623 1.00 15.01 307 GLU A N 1
ATOM 2276 C CA . GLU A 1 307 ? 1.419 26.036 235.287 1.00 18.52 307 GLU A CA 1
ATOM 2277 C C . GLU A 1 307 ? 0.323 25.190 234.631 1.00 17.57 307 GLU A C 1
ATOM 2278 O O . GLU A 1 307 ? -0.572 25.736 233.976 1.00 16.31 307 GLU A O 1
ATOM 2284 N N . PHE A 1 308 ? 0.377 23.871 234.792 1.00 14.57 308 PHE A N 1
ATOM 2285 C CA . PHE A 1 308 ? -0.476 23.005 233.971 1.00 13.86 308 PHE A CA 1
ATOM 2286 C C . PHE A 1 308 ? -1.564 22.223 234.698 1.00 13.34 308 PHE A C 1
ATOM 2287 O O . PHE A 1 308 ? -2.339 21.504 234.052 1.00 13.65 308 PHE A O 1
ATOM 2295 N N . LEU A 1 309 ? -1.654 22.356 236.020 1.00 12.92 309 LEU A N 1
ATOM 2296 C CA . LEU A 1 309 ? -2.778 21.752 236.727 1.00 14.44 309 LEU A CA 1
ATOM 2297 C C . LEU A 1 309 ? -4.079 22.308 236.132 1.00 14.42 309 LEU A C 1
ATOM 2298 O O . LEU A 1 309 ? -4.168 23.500 235.834 1.00 15.96 309 LEU A O 1
ATOM 2303 N N . TYR A 1 310 ? -5.068 21.439 235.952 1.00 16.41 310 TYR A N 1
ATOM 2304 C CA . TYR A 1 310 ? -6.316 21.799 235.278 1.00 15.63 310 TYR A CA 1
ATOM 2305 C C . TYR A 1 310 ? -7.113 22.830 236.067 1.00 21.60 310 TYR A C 1
ATOM 2306 O O . TYR A 1 310 ? -7.234 22.726 237.280 1.00 21.53 310 TYR A O 1
ATOM 2315 N N . THR A 1 311 ? -7.655 23.813 235.357 1.00 20.50 311 THR A N 1
ATOM 2316 C CA . THR A 1 311 ? -8.611 24.749 235.933 1.00 29.40 311 THR A CA 1
ATOM 2317 C C . THR A 1 311 ? -9.833 24.885 235.030 1.00 28.84 311 THR A C 1
ATOM 2318 O O . THR A 1 311 ? -9.694 25.255 233.863 1.00 37.08 311 THR A O 1
ATOM 2322 N N . ALA A 1 312 ? -11.009 24.571 235.579 1.00 29.86 312 ALA A N 1
ATOM 2323 C CA . ALA A 1 312 ? -12.316 24.873 234.971 1.00 37.31 312 ALA A CA 1
ATOM 2324 C C . ALA A 1 312 ? -13.437 24.277 235.813 1.00 42.35 312 ALA A C 1
ATOM 2325 O O . ALA A 1 312 ? -13.637 24.665 236.964 1.00 58.47 312 ALA A O 1
ATOM 2327 N N . SER B 1 3 ? 29.846 -16.851 258.465 1.00 39.14 3 SER B N 1
ATOM 2328 C CA . SER B 1 3 ? 31.103 -17.529 258.762 1.00 40.35 3 SER B CA 1
ATOM 2329 C C . SER B 1 3 ? 31.115 -18.930 258.165 1.00 41.75 3 SER B C 1
ATOM 2330 O O . SER B 1 3 ? 32.176 -19.539 258.024 1.00 39.24 3 SER B O 1
ATOM 2333 N N . ALA B 1 4 ? 29.936 -19.452 257.832 1.00 34.08 4 ALA B N 1
ATOM 2334 C CA . ALA B 1 4 ? 29.878 -20.644 257.000 1.00 29.85 4 ALA B CA 1
ATOM 2335 C C . ALA B 1 4 ? 30.449 -20.276 255.641 1.00 26.73 4 ALA B C 1
ATOM 2336 O O . ALA B 1 4 ? 30.306 -19.139 255.198 1.00 31.09 4 ALA B O 1
ATOM 2338 N N . THR B 1 5 ? 31.102 -21.223 254.978 1.00 25.11 5 THR B N 1
ATOM 2339 C CA . THR B 1 5 ? 31.686 -20.933 253.680 1.00 20.24 5 THR B CA 1
ATOM 2340 C C . THR B 1 5 ? 30.915 -21.683 252.602 1.00 19.59 5 THR B C 1
ATOM 2341 O O . THR B 1 5 ? 30.740 -22.901 252.680 1.00 22.15 5 THR B O 1
ATOM 2345 N N . PHE B 1 6 ? 30.439 -20.948 251.606 1.00 15.15 6 PHE B N 1
ATOM 2346 C CA . PHE B 1 6 ? 29.672 -21.559 250.534 1.00 14.90 6 PHE B CA 1
ATOM 2347 C C . PHE B 1 6 ? 30.484 -21.663 249.258 1.00 14.05 6 PHE B C 1
ATOM 2348 O O . PHE B 1 6 ? 30.471 -20.770 248.410 1.00 16.10 6 PHE B O 1
ATOM 2356 N N . THR B 1 7 ? 31.201 -22.773 249.150 1.00 12.63 7 THR B N 1
ATOM 2357 C CA . THR B 1 7 ? 31.931 -23.134 247.949 1.00 11.98 7 THR B CA 1
ATOM 2358 C C . THR B 1 7 ? 31.609 -24.585 247.592 1.00 12.80 7 THR B C 1
ATOM 2359 O O . THR B 1 7 ? 30.992 -25.309 248.386 1.00 15.72 7 THR B O 1
ATOM 2363 N N . GLY B 1 8 ? 32.035 -25.011 246.411 1.00 11.13 8 GLY B N 1
ATOM 2364 C CA . GLY B 1 8 ? 31.814 -26.376 245.980 1.00 11.16 8 GLY B CA 1
ATOM 2365 C C . GLY B 1 8 ? 30.450 -26.598 245.352 1.00 12.20 8 GLY B C 1
ATOM 2366 O O . GLY B 1 8 ? 29.862 -25.680 244.802 1.00 11.21 8 GLY B O 1
ATOM 2367 N N . VAL B 1 9 ? 29.966 -27.831 245.429 1.00 9.75 9 VAL B N 1
ATOM 2368 C CA . VAL B 1 9 ? 28.704 -28.224 244.795 1.00 10.35 9 VAL B CA 1
ATOM 2369 C C . VAL B 1 9 ? 27.551 -27.981 245.760 1.00 12.02 9 VAL B C 1
ATOM 2370 O O . VAL B 1 9 ? 27.480 -28.597 246.823 1.00 10.56 9 VAL B O 1
ATOM 2374 N N . ILE B 1 10 ? 26.656 -27.075 245.378 1.00 10.31 10 ILE B N 1
ATOM 2375 C CA . ILE B 1 10 ? 25.597 -26.591 246.252 1.00 9.17 10 ILE B CA 1
ATOM 2376 C C . ILE B 1 10 ? 24.292 -26.564 245.464 1.00 10.96 10 ILE B C 1
ATOM 2377 O O . ILE B 1 10 ? 23.950 -25.537 244.865 1.00 11.62 10 ILE B O 1
ATOM 2382 N N . PRO B 1 11 ? 23.562 -27.684 245.449 1.00 8.92 11 PRO B N 1
ATOM 2383 C CA . PRO B 1 11 ? 22.358 -27.713 244.611 1.00 11.90 11 PRO B CA 1
ATOM 2384 C C . PRO B 1 11 ? 21.238 -26.849 245.152 1.00 12.04 11 PRO B C 1
ATOM 2385 O O . PRO B 1 11 ? 21.071 -26.699 246.367 1.00 11.25 11 PRO B O 1
ATOM 2389 N N . PRO B 1 12 ? 20.463 -26.253 244.238 1.00 11.26 12 PRO B N 1
ATOM 2390 C CA . PRO B 1 12 ? 19.242 -25.574 244.653 1.00 11.00 12 PRO B CA 1
ATOM 2391 C C . PRO B 1 12 ? 18.167 -26.619 244.918 1.00 12.11 12 PRO B C 1
ATOM 2392 O O . PRO B 1 12 ? 17.526 -27.087 243.975 1.00 12.30 12 PRO B O 1
ATOM 2396 N N . VAL B 1 13 ? 18.008 -26.994 246.186 1.00 10.58 13 VAL B N 1
ATOM 2397 C CA . VAL B 1 13 ? 17.125 -28.104 246.567 1.00 10.66 13 VAL B CA 1
ATOM 2398 C C . VAL B 1 13 ? 15.701 -27.918 246.043 1.00 10.04 13 VAL B C 1
ATOM 2399 O O . VAL B 1 13 ? 15.125 -26.841 246.190 1.00 10.36 13 VAL B O 1
ATOM 2403 N N . MET B 1 14 ? 15.143 -28.962 245.439 1.00 9.52 14 MET B N 1
ATOM 2404 C CA . MET B 1 14 ? 13.768 -28.887 244.952 1.00 9.95 14 MET B CA 1
ATOM 2405 C C . MET B 1 14 ? 12.780 -28.992 246.114 1.00 11.03 14 MET B C 1
ATOM 2406 O O . MET B 1 14 ? 13.152 -29.330 247.226 1.00 11.13 14 MET B O 1
ATOM 2411 N N . THR B 1 15 ? 11.518 -28.664 245.855 1.00 10.92 15 THR B N 1
ATOM 2412 C CA . THR B 1 15 ? 10.465 -28.881 246.843 1.00 10.88 15 THR B CA 1
ATOM 2413 C C . THR B 1 15 ? 9.502 -29.940 246.321 1.00 13.16 15 THR B C 1
ATOM 2414 O O . THR B 1 15 ? 8.661 -29.652 245.456 1.00 12.42 15 THR B O 1
ATOM 2418 N N . PRO B 1 16 ? 9.620 -31.174 246.833 1.00 12.19 16 PRO B N 1
ATOM 2419 C CA . PRO B 1 16 ? 8.631 -32.206 246.511 1.00 11.21 16 PRO B CA 1
ATOM 2420 C C . PRO B 1 16 ? 7.275 -31.806 247.075 1.00 10.92 16 PRO B C 1
ATOM 2421 O O . PRO B 1 16 ? 7.209 -31.182 248.137 1.00 11.25 16 PRO B O 1
ATOM 2425 N N . LEU B 1 17 ? 6.210 -32.133 246.345 1.00 11.45 17 LEU B N 1
ATOM 2426 C CA . LEU B 1 17 ? 4.874 -31.735 246.740 1.00 12.27 17 LEU B CA 1
ATOM 2427 C C . LEU B 1 17 ? 3.927 -32.924 246.766 1.00 11.65 17 LEU B C 1
ATOM 2428 O O . LEU B 1 17 ? 4.134 -33.921 246.069 1.00 12.68 17 LEU B O 1
ATOM 2433 N N . HIS B 1 18 ? 2.882 -32.792 247.575 1.00 14.41 18 HIS B N 1
ATOM 2434 C CA . HIS B 1 18 ? 1.724 -33.675 247.487 1.00 15.86 18 HIS B CA 1
ATOM 2435 C C . HIS B 1 18 ? 0.843 -33.212 246.336 1.00 14.76 18 HIS B C 1
ATOM 2436 O O . HIS B 1 18 ? 0.997 -32.089 245.855 1.00 15.50 18 HIS B O 1
ATOM 2443 N N . ALA B 1 19 ? -0.094 -34.057 245.909 1.00 17.58 19 ALA B N 1
ATOM 2444 C CA . ALA B 1 19 ? -0.997 -33.683 244.821 1.00 15.29 19 ALA B CA 1
ATOM 2445 C C . ALA B 1 19 ? -1.836 -32.450 245.136 1.00 13.14 19 ALA B C 1
ATOM 2446 O O . ALA B 1 19 ? -2.314 -31.784 244.219 1.00 15.78 19 ALA B O 1
ATOM 2448 N N . ASP B 1 20 ? -2.048 -32.139 246.412 1.00 13.40 20 ASP B N 1
ATOM 2449 C CA . ASP B 1 20 ? -2.845 -30.969 246.756 1.00 14.24 20 ASP B CA 1
ATOM 2450 C C . ASP B 1 20 ? -2.005 -29.694 246.850 1.00 13.78 20 ASP B C 1
ATOM 2451 O O . ASP B 1 20 ? -2.493 -28.639 247.250 1.00 15.33 20 ASP B O 1
ATOM 2456 N N . GLY B 1 21 ? -0.733 -29.803 246.477 1.00 13.31 21 GLY B N 1
ATOM 2457 C CA . GLY B 1 21 ? 0.132 -28.646 246.419 1.00 13.47 21 GLY B CA 1
ATOM 2458 C C . GLY B 1 21 ? 0.888 -28.357 247.701 1.00 13.10 21 GLY B C 1
ATOM 2459 O O . GLY B 1 21 ? 1.694 -27.427 247.753 1.00 14.33 21 GLY B O 1
ATOM 2460 N N . SER B 1 22 ? 0.629 -29.135 248.747 1.00 12.36 22 SER B N 1
ATOM 2461 C CA . SER B 1 22 ? 1.332 -28.912 250.001 1.00 14.42 22 SER B CA 1
ATOM 2462 C C . SER B 1 22 ? 2.732 -29.521 249.934 1.00 10.15 22 SER B C 1
ATOM 2463 O O . SER B 1 22 ? 3.000 -30.411 249.125 1.00 11.54 22 SER B O 1
ATOM 2466 N N . VAL B 1 23 ? 3.621 -29.010 250.780 1.00 12.03 23 VAL B N 1
ATOM 2467 C CA . VAL B 1 23 ? 4.988 -29.517 250.861 1.00 11.53 23 VAL B CA 1
ATOM 2468 C C . VAL B 1 23 ? 5.022 -30.972 251.359 1.00 15.16 23 VAL B C 1
ATOM 2469 O O . VAL B 1 23 ? 4.442 -31.308 252.405 1.00 16.06 23 VAL B O 1
ATOM 2473 N N . ASP B 1 24 ? 5.690 -31.828 250.601 1.00 12.05 24 ASP B N 1
ATOM 2474 C CA . ASP B 1 24 ? 5.832 -33.240 250.960 1.00 12.22 24 ASP B CA 1
ATOM 2475 C C . ASP B 1 24 ? 7.089 -33.367 251.810 1.00 16.34 24 ASP B C 1
ATOM 2476 O O . ASP B 1 24 ? 8.187 -33.566 251.291 1.00 14.59 24 ASP B O 1
ATOM 2481 N N . VAL B 1 25 ? 6.907 -33.226 253.119 1.00 16.46 25 VAL B N 1
ATOM 2482 C CA . VAL B 1 25 ? 8.013 -33.176 254.071 1.00 16.01 25 VAL B CA 1
ATOM 2483 C C . VAL B 1 25 ? 8.852 -34.457 254.064 1.00 15.05 25 VAL B C 1
ATOM 2484 O O . VAL B 1 25 ? 10.086 -34.402 254.085 1.00 15.29 25 VAL B O 1
ATOM 2488 N N . GLU B 1 26 ? 8.192 -35.610 254.004 1.00 17.81 26 GLU B N 1
ATOM 2489 C CA . GLU B 1 26 ? 8.914 -36.878 254.010 1.00 16.39 26 GLU B CA 1
ATOM 2490 C C . GLU B 1 26 ? 9.791 -37.011 252.771 1.00 17.49 26 GLU B C 1
ATOM 2491 O O . GLU B 1 26 ? 10.938 -37.449 252.859 1.00 16.52 26 GLU B O 1
ATOM 2497 N N . SER B 1 27 ? 9.267 -36.622 251.614 1.00 16.15 27 SER B N 1
ATOM 2498 C CA . SER B 1 27 ? 10.077 -36.683 250.406 1.00 16.33 27 SER B CA 1
ATOM 2499 C C . SER B 1 27 ? 11.189 -35.636 250.428 1.00 14.58 27 SER B C 1
ATOM 2500 O O . SER B 1 27 ? 12.254 -35.874 249.858 1.00 12.44 27 SER B O 1
ATOM 2503 N N . LEU B 1 28 ? 10.942 -34.498 251.076 1.00 14.53 28 LEU B N 1
ATOM 2504 C CA . LEU B 1 28 ? 11.954 -33.446 251.142 1.00 12.94 28 LEU B CA 1
ATOM 2505 C C . LEU B 1 28 ? 13.124 -33.954 251.985 1.00 14.43 28 LEU B C 1
ATOM 2506 O O . LEU B 1 28 ? 14.291 -33.755 251.636 1.00 12.30 28 LEU B O 1
ATOM 2511 N N . ARG B 1 29 ? 12.810 -34.638 253.081 1.00 14.77 29 ARG B N 1
ATOM 2512 C CA . ARG B 1 29 ? 13.870 -35.250 253.884 1.00 15.36 29 ARG B CA 1
ATOM 2513 C C . ARG B 1 29 ? 14.677 -36.271 253.096 1.00 14.66 29 ARG B C 1
ATOM 2514 O O . ARG B 1 29 ? 15.915 -36.284 253.171 1.00 13.99 29 ARG B O 1
ATOM 2522 N N . LYS B 1 30 ? 13.997 -37.129 252.339 1.00 13.93 30 LYS B N 1
ATOM 2523 C CA . LYS B 1 30 ? 14.692 -38.112 251.519 1.00 14.24 30 LYS B CA 1
ATOM 2524 C C . LYS B 1 30 ? 15.577 -37.425 250.492 1.00 13.90 30 LYS B C 1
ATOM 2525 O O . LYS B 1 30 ? 16.677 -37.876 250.217 1.00 12.76 30 LYS B O 1
ATOM 2531 N N . LEU B 1 31 ? 15.092 -36.319 249.935 1.00 13.94 31 LEU B N 1
ATOM 2532 C CA . LEU B 1 31 ? 15.871 -35.582 248.936 1.00 13.07 31 LEU B CA 1
ATOM 2533 C C . LEU B 1 31 ? 17.142 -35.013 249.570 1.00 12.26 31 LEU B C 1
ATOM 2534 O O . LEU B 1 31 ? 18.232 -35.101 248.997 1.00 13.26 31 LEU B O 1
ATOM 2539 N N . VAL B 1 32 ? 16.997 -34.449 250.763 1.00 10.79 32 VAL B N 1
ATOM 2540 C CA . VAL B 1 32 ? 18.131 -33.902 251.490 1.00 12.69 32 VAL B CA 1
ATOM 2541 C C . VAL B 1 32 ? 19.178 -34.990 251.707 1.00 13.33 32 VAL B C 1
ATOM 2542 O O . VAL B 1 32 ? 20.360 -34.770 251.463 1.00 13.78 32 VAL B O 1
ATOM 2546 N N . ASP B 1 33 ? 18.754 -36.180 252.129 1.00 13.36 33 ASP B N 1
ATOM 2547 C CA . ASP B 1 33 ? 19.712 -37.269 252.302 1.00 13.15 33 ASP B CA 1
ATOM 2548 C C . ASP B 1 33 ? 20.359 -37.683 250.977 1.00 13.26 33 ASP B C 1
ATOM 2549 O O . ASP B 1 33 ? 21.561 -37.939 250.898 1.00 14.31 33 ASP B O 1
ATOM 2554 N N . HIS B 1 34 ? 19.552 -37.735 249.925 1.00 13.72 34 HIS B N 1
ATOM 2555 C CA . HIS B 1 34 ? 20.036 -38.043 248.591 1.00 12.89 34 HIS B CA 1
ATOM 2556 C C . HIS B 1 34 ? 21.201 -37.120 248.204 1.00 13.74 34 HIS B C 1
ATOM 2557 O O . HIS B 1 34 ? 22.238 -37.566 247.704 1.00 15.40 34 HIS B O 1
ATOM 2564 N N . LEU B 1 35 ? 21.013 -35.830 248.440 1.00 12.98 35 LEU B N 1
ATOM 2565 C CA . LEU B 1 35 ? 22.017 -34.847 248.063 1.00 13.87 35 LEU B CA 1
ATOM 2566 C C . LEU B 1 35 ? 23.263 -34.959 248.936 1.00 12.94 35 LEU B C 1
ATOM 2567 O O . LEU B 1 35 ? 24.387 -34.980 248.435 1.00 13.49 35 LEU B O 1
ATOM 2572 N N . ILE B 1 36 ? 23.057 -35.036 250.244 1.00 13.47 36 ILE B N 1
ATOM 2573 C CA . ILE B 1 36 ? 24.189 -35.069 251.174 1.00 13.51 36 ILE B CA 1
ATOM 2574 C C . ILE B 1 36 ? 24.969 -36.371 251.016 1.00 14.87 36 ILE B C 1
ATOM 2575 O O . ILE B 1 36 ? 26.197 -36.362 250.956 1.00 13.85 36 ILE B O 1
ATOM 2580 N N . ASN B 1 37 ? 24.268 -37.492 250.919 1.00 14.59 37 ASN B N 1
ATOM 2581 C CA . ASN B 1 37 ? 24.960 -38.750 250.696 1.00 15.48 37 ASN B CA 1
ATOM 2582 C C . ASN B 1 37 ? 25.573 -38.833 249.310 1.00 17.28 37 ASN B C 1
ATOM 2583 O O . ASN B 1 37 ? 26.496 -39.620 249.085 1.00 17.55 37 ASN B O 1
ATOM 2588 N N . GLY B 1 38 ? 25.082 -37.994 248.393 1.00 15.14 38 GLY B N 1
ATOM 2589 C CA . GLY B 1 38 ? 25.633 -37.894 247.057 1.00 13.97 38 GLY B CA 1
ATOM 2590 C C . GLY B 1 38 ? 26.920 -37.080 247.002 1.00 15.29 38 GLY B C 1
ATOM 2591 O O . GLY B 1 38 ? 27.575 -37.013 245.961 1.00 18.22 38 GLY B O 1
ATOM 2592 N N . GLY B 1 39 ? 27.278 -36.459 248.118 1.00 13.00 39 GLY B N 1
ATOM 2593 C CA . GLY B 1 39 ? 28.565 -35.789 248.219 1.00 13.83 39 GLY B CA 1
ATOM 2594 C C . GLY B 1 39 ? 28.598 -34.285 248.009 1.00 14.70 39 GLY B C 1
ATOM 2595 O O . GLY B 1 39 ? 29.674 -33.711 247.799 1.00 14.76 39 GLY B O 1
ATOM 2596 N N . VAL B 1 40 ? 27.448 -33.626 248.093 1.00 13.14 40 VAL B N 1
ATOM 2597 C CA . VAL B 1 40 ? 27.434 -32.181 247.887 1.00 12.93 40 VAL B CA 1
ATOM 2598 C C . VAL B 1 40 ? 28.082 -31.459 249.069 1.00 13.23 40 VAL B C 1
ATOM 2599 O O . VAL B 1 40 ? 28.243 -32.028 250.159 1.00 15.53 40 VAL B O 1
ATOM 2603 N N . ASP B 1 41 ? 28.466 -30.206 248.851 1.00 13.00 41 ASP B N 1
ATOM 2604 C CA . ASP B 1 41 ? 29.180 -29.439 249.858 1.00 12.09 41 ASP B CA 1
ATOM 2605 C C . ASP B 1 41 ? 28.306 -28.460 250.628 1.00 12.01 41 ASP B C 1
ATOM 2606 O O . ASP B 1 41 ? 28.738 -27.886 251.637 1.00 15.65 41 ASP B O 1
ATOM 2611 N N . GLY B 1 42 ? 27.074 -28.272 250.166 1.00 12.56 42 GLY B N 1
ATOM 2612 C CA . GLY B 1 42 ? 26.166 -27.355 250.825 1.00 9.86 42 GLY B CA 1
ATOM 2613 C C . GLY B 1 42 ? 24.818 -27.466 250.143 1.00 10.04 42 GLY B C 1
ATOM 2614 O O . GLY B 1 42 ? 24.696 -28.168 249.139 1.00 11.94 42 GLY B O 1
ATOM 2615 N N . LEU B 1 43 ? 23.817 -26.798 250.702 1.00 10.37 43 LEU B N 1
ATOM 2616 C CA . LEU B 1 43 ? 22.476 -26.820 250.127 1.00 12.54 43 LEU B CA 1
ATOM 2617 C C . LEU B 1 43 ? 21.952 -25.413 250.004 1.00 9.74 43 LEU B C 1
ATOM 2618 O O . LEU B 1 43 ? 22.101 -24.615 250.925 1.00 10.87 43 LEU B O 1
ATOM 2623 N N . PHE B 1 44 ? 21.317 -25.118 248.867 1.00 10.71 44 PHE B N 1
ATOM 2624 C CA . PHE B 1 44 ? 20.669 -23.822 248.651 1.00 10.92 44 PHE B CA 1
ATOM 2625 C C . PHE B 1 44 ? 19.161 -24.045 248.692 1.00 9.11 44 PHE B C 1
ATOM 2626 O O . PHE B 1 44 ? 18.588 -24.595 247.760 1.00 10.71 44 PHE B O 1
ATOM 2634 N N . ALA B 1 45 ? 18.544 -23.644 249.801 1.00 10.63 45 ALA B N 1
ATOM 2635 C CA . ALA B 1 45 ? 17.103 -23.795 249.980 1.00 11.59 45 ALA B CA 1
ATOM 2636 C C . ALA B 1 45 ? 16.380 -22.567 249.442 1.00 9.95 45 ALA B C 1
ATOM 2637 O O . ALA B 1 45 ? 16.869 -21.444 249.577 1.00 11.88 45 ALA B O 1
ATOM 2639 N N . LEU B 1 46 ? 15.204 -22.784 248.852 1.00 10.37 46 LEU B N 1
ATOM 2640 C CA . LEU B 1 46 ? 14.326 -21.693 248.406 1.00 11.70 46 LEU B CA 1
ATOM 2641 C C . LEU B 1 46 ? 14.938 -20.887 247.251 1.00 11.31 46 LEU B C 1
ATOM 2642 O O . LEU B 1 46 ? 14.762 -19.670 247.154 1.00 11.86 46 LEU B O 1
ATOM 2647 N N . GLY B 1 47 ? 15.634 -21.593 246.375 1.00 11.88 47 GLY B N 1
ATOM 2648 C CA . GLY B 1 47 ? 16.073 -21.030 245.102 1.00 11.44 47 GLY B CA 1
ATOM 2649 C C . GLY B 1 47 ? 15.011 -21.185 244.024 1.00 14.30 47 GLY B C 1
ATOM 2650 O O . GLY B 1 47 ? 13.922 -21.699 244.278 1.00 13.86 47 GLY B O 1
ATOM 2651 N N . SER B 1 48 ? 15.316 -20.725 242.813 1.00 15.42 48 SER B N 1
ATOM 2652 C CA . SER B 1 48 ? 14.361 -20.843 241.709 1.00 14.15 48 SER B CA 1
ATOM 2653 C C . SER B 1 48 ? 13.886 -22.292 241.513 1.00 16.08 48 SER B C 1
ATOM 2654 O O . SER B 1 48 ? 12.681 -22.549 241.410 1.00 14.82 48 SER B O 1
ATOM 2657 N N . SER B 1 49 ? 14.821 -23.237 241.490 1.00 13.90 49 SER B N 1
ATOM 2658 C CA . SER B 1 49 ? 14.495 -24.643 241.264 1.00 13.60 49 SER B CA 1
ATOM 2659 C C . SER B 1 49 ? 13.770 -25.313 242.434 1.00 12.76 49 SER B C 1
ATOM 2660 O O . SER B 1 49 ? 13.262 -26.424 242.295 1.00 14.24 49 SER B O 1
ATOM 2663 N N . GLY B 1 50 ? 13.742 -24.641 243.578 1.00 11.29 50 GLY B N 1
ATOM 2664 C CA . GLY B 1 50 ? 12.951 -25.093 244.716 1.00 12.99 50 GLY B CA 1
ATOM 2665 C C . GLY B 1 50 ? 11.519 -24.596 244.603 1.00 12.94 50 GLY B C 1
ATOM 2666 O O . GLY B 1 50 ? 10.738 -24.706 245.548 1.00 13.00 50 GLY B O 1
ATOM 2667 N N . GLU B 1 51 ? 11.183 -24.039 243.438 1.00 12.51 51 GLU B N 1
ATOM 2668 C CA . GLU B 1 51 ? 9.859 -23.446 243.208 1.00 11.40 51 GLU B CA 1
ATOM 2669 C C . GLU B 1 51 ? 9.526 -22.336 244.218 1.00 12.62 51 GLU B C 1
ATOM 2670 O O . GLU B 1 51 ? 8.358 -22.108 244.555 1.00 13.20 51 GLU B O 1
ATOM 2676 N N . ALA B 1 52 ? 10.544 -21.613 244.675 1.00 11.10 52 ALA B N 1
ATOM 2677 C CA . ALA B 1 52 ? 10.323 -20.529 245.618 1.00 13.43 52 ALA B CA 1
ATOM 2678 C C . ALA B 1 52 ? 9.266 -19.533 245.126 1.00 12.56 52 ALA B C 1
ATOM 2679 O O . ALA B 1 52 ? 8.470 -19.047 245.916 1.00 13.56 52 ALA B O 1
ATOM 2681 N N . ALA B 1 53 ? 9.241 -19.243 243.828 1.00 10.83 53 ALA B N 1
ATOM 2682 C CA . ALA B 1 53 ? 8.284 -18.261 243.309 1.00 12.80 53 ALA B CA 1
ATOM 2683 C C . ALA B 1 53 ? 6.849 -18.780 243.361 1.00 13.18 53 ALA B C 1
ATOM 2684 O O . ALA B 1 53 ? 5.898 -18.009 243.200 1.00 12.16 53 ALA B O 1
ATOM 2686 N N . PHE B 1 54 ? 6.700 -20.085 243.593 1.00 11.70 54 PHE B N 1
ATOM 2687 C CA . PHE B 1 54 ? 5.384 -20.747 243.593 1.00 13.80 54 PHE B CA 1
ATOM 2688 C C . PHE B 1 54 ? 4.848 -21.025 244.996 1.00 15.11 54 PHE B C 1
ATOM 2689 O O . PHE B 1 54 ? 3.646 -21.244 245.183 1.00 18.24 54 PHE B O 1
ATOM 2697 N N . LEU B 1 55 ? 5.745 -21.051 245.969 1.00 14.79 55 LEU B N 1
ATOM 2698 C CA . LEU B 1 55 ? 5.392 -21.351 247.346 1.00 13.38 55 LEU B CA 1
ATOM 2699 C C . LEU B 1 55 ? 5.003 -20.095 248.122 1.00 12.94 55 LEU B C 1
ATOM 2700 O O . LEU B 1 55 ? 5.598 -19.030 247.953 1.00 14.22 55 LEU B O 1
ATOM 2705 N N . THR B 1 56 ? 4.019 -20.215 249.006 1.00 13.12 56 THR B N 1
ATOM 2706 C CA . THR B 1 56 ? 3.682 -19.096 249.861 1.00 11.81 56 THR B CA 1
ATOM 2707 C C . THR B 1 56 ? 4.780 -18.924 250.905 1.00 14.59 56 THR B C 1
ATOM 2708 O O . THR B 1 56 ? 5.621 -19.804 251.085 1.00 14.71 56 THR B O 1
ATOM 2712 N N . ARG B 1 57 ? 4.762 -17.789 251.588 1.00 15.13 57 ARG B N 1
ATOM 2713 C CA . ARG B 1 57 ? 5.749 -17.515 252.622 1.00 14.05 57 ARG B CA 1
ATOM 2714 C C . ARG B 1 57 ? 5.732 -18.594 253.708 1.00 15.81 57 ARG B C 1
ATOM 2715 O O . ARG B 1 57 ? 6.788 -19.050 254.168 1.00 15.78 57 ARG B O 1
ATOM 2723 N N . ALA B 1 58 ? 4.537 -19.035 254.092 1.00 15.14 58 ALA B N 1
ATOM 2724 C CA . ALA B 1 58 ? 4.415 -20.117 255.070 1.00 18.35 58 ALA B CA 1
ATOM 2725 C C . ALA B 1 58 ? 5.027 -21.422 254.563 1.00 15.09 58 ALA B C 1
ATOM 2726 O O . ALA B 1 58 ? 5.714 -22.119 255.311 1.00 16.91 58 ALA B O 1
ATOM 2728 N N . GLN B 1 59 ? 4.785 -21.758 253.296 1.00 13.78 59 GLN B N 1
ATOM 2729 C CA . GLN B 1 59 ? 5.336 -22.974 252.723 1.00 13.63 59 GLN B CA 1
ATOM 2730 C C . GLN B 1 59 ? 6.848 -22.902 252.621 1.00 13.28 59 GLN B C 1
ATOM 2731 O O . GLN B 1 59 ? 7.524 -23.907 252.823 1.00 14.36 59 GLN B O 1
ATOM 2737 N N . ARG B 1 60 ? 7.360 -21.724 252.269 1.00 14.00 60 ARG B N 1
ATOM 2738 C CA . ARG B 1 60 ? 8.804 -21.507 252.214 1.00 13.74 60 ARG B CA 1
ATOM 2739 C C . ARG B 1 60 ? 9.421 -21.775 253.579 1.00 16.16 60 ARG B C 1
ATOM 2740 O O . ARG B 1 60 ? 10.454 -22.437 253.681 1.00 14.94 60 ARG B O 1
ATOM 2748 N N . LYS B 1 61 ? 8.781 -21.253 254.620 1.00 14.08 61 LYS B N 1
ATOM 2749 C CA . LYS B 1 61 ? 9.269 -21.464 255.978 1.00 17.02 61 LYS B CA 1
ATOM 2750 C C . LYS B 1 61 ? 9.302 -22.957 256.341 1.00 17.72 61 LYS B C 1
ATOM 2751 O O . LYS B 1 61 ? 10.280 -23.440 256.915 1.00 15.70 61 LYS B O 1
ATOM 2757 N N . LEU B 1 62 ? 8.244 -23.685 255.993 1.00 14.76 62 LEU B N 1
ATOM 2758 C CA . LEU B 1 62 ? 8.201 -25.123 256.219 1.00 15.46 62 LEU B CA 1
ATOM 2759 C C . LEU B 1 62 ? 9.309 -25.854 255.462 1.00 16.16 62 LEU B C 1
ATOM 2760 O O . LEU B 1 62 ? 9.988 -26.708 256.033 1.00 15.06 62 LEU B O 1
ATOM 2765 N N . ALA B 1 63 ? 9.499 -25.542 254.178 1.00 14.56 63 ALA B N 1
ATOM 2766 C CA . ALA B 1 63 ? 10.534 -26.235 253.417 1.00 14.03 63 ALA B CA 1
ATOM 2767 C C . ALA B 1 63 ? 11.927 -25.926 253.977 1.00 13.18 63 ALA B C 1
ATOM 2768 O O . ALA B 1 63 ? 12.738 -26.832 254.109 1.00 12.65 63 ALA B O 1
ATOM 2770 N N . LEU B 1 64 ? 12.189 -24.659 254.298 1.00 14.31 64 LEU B N 1
ATOM 2771 C CA . LEU B 1 64 ? 13.496 -24.241 254.822 1.00 12.07 64 LEU B CA 1
ATOM 2772 C C . LEU B 1 64 ? 13.797 -24.924 256.152 1.00 14.73 64 LEU B C 1
ATOM 2773 O O . LEU B 1 64 ? 14.886 -25.469 256.343 1.00 14.82 64 LEU B O 1
ATOM 2778 N N . THR B 1 65 ? 12.829 -24.894 257.062 1.00 15.23 65 THR B N 1
ATOM 2779 C CA . THR B 1 65 ? 13.006 -25.527 258.368 1.00 15.60 65 THR B CA 1
ATOM 2780 C C . THR B 1 65 ? 13.199 -27.034 258.219 1.00 17.27 65 THR B C 1
ATOM 2781 O O . THR B 1 65 ? 14.043 -27.627 258.891 1.00 18.51 65 THR B O 1
ATOM 2785 N N . THR B 1 66 ? 12.430 -27.655 257.331 1.00 15.52 66 THR B N 1
ATOM 2786 C CA . THR B 1 66 ? 12.580 -29.085 257.076 1.00 13.95 66 THR B CA 1
ATOM 2787 C C . THR B 1 66 ? 13.988 -29.410 256.600 1.00 17.64 66 THR B C 1
ATOM 2788 O O . THR B 1 66 ? 14.604 -30.380 257.054 1.00 15.08 66 THR B O 1
ATOM 2792 N N . ILE B 1 67 ? 14.503 -28.593 255.685 1.00 11.47 67 ILE B N 1
ATOM 2793 C CA . ILE B 1 67 ? 15.830 -28.842 255.145 1.00 11.83 67 ILE B CA 1
ATOM 2794 C C . ILE B 1 67 ? 16.909 -28.675 256.211 1.00 12.87 67 ILE B C 1
ATOM 2795 O O . ILE B 1 67 ? 17.806 -29.522 256.325 1.00 13.92 67 ILE B O 1
ATOM 2800 N N . ILE B 1 68 ? 16.820 -27.588 256.971 1.00 13.36 68 ILE B N 1
ATOM 2801 C CA . ILE B 1 68 ? 17.847 -27.284 257.969 1.00 12.61 68 ILE B CA 1
ATOM 2802 C C . ILE B 1 68 ? 17.860 -28.357 259.052 1.00 14.66 68 ILE B C 1
ATOM 2803 O O . ILE B 1 68 ? 18.926 -28.872 259.403 1.00 16.03 68 ILE B O 1
ATOM 2808 N N . GLU B 1 69 ? 16.681 -28.710 259.562 1.00 16.98 69 GLU B N 1
ATOM 2809 C CA . GLU B 1 69 ? 16.613 -29.701 260.636 1.00 16.38 69 GLU B CA 1
ATOM 2810 C C . GLU B 1 69 ? 17.103 -31.077 260.179 1.00 18.74 69 GLU B C 1
ATOM 2811 O O . GLU B 1 69 ? 17.830 -31.750 260.918 1.00 20.29 69 GLU B O 1
ATOM 2817 N N . HIS B 1 70 ? 16.738 -31.503 258.973 1.00 13.84 70 HIS B N 1
ATOM 2818 C CA . HIS B 1 70 ? 17.159 -32.819 258.507 1.00 12.52 70 HIS B CA 1
ATOM 2819 C C . HIS B 1 70 ? 18.643 -32.845 258.159 1.00 15.49 70 HIS B C 1
ATOM 2820 O O . HIS B 1 70 ? 19.302 -33.872 258.306 1.00 18.55 70 HIS B O 1
ATOM 2827 N N . THR B 1 71 ? 19.165 -31.719 257.691 1.00 14.71 71 THR B N 1
ATOM 2828 C CA . THR B 1 71 ? 20.584 -31.644 257.356 1.00 14.75 71 THR B CA 1
ATOM 2829 C C . THR B 1 71 ? 21.428 -31.912 258.596 1.00 16.22 71 THR B C 1
ATOM 2830 O O . THR B 1 71 ? 22.452 -32.601 258.524 1.00 17.26 71 THR B O 1
ATOM 2834 N N . ALA B 1 72 ? 20.963 -31.389 259.725 1.00 18.29 72 ALA B N 1
ATOM 2835 C CA . ALA B 1 72 ? 21.573 -31.648 261.032 1.00 19.17 72 ALA B CA 1
ATOM 2836 C C . ALA B 1 72 ? 23.055 -31.299 261.027 1.00 22.56 72 ALA B C 1
ATOM 2837 O O . ALA B 1 72 ? 23.884 -32.032 261.574 1.00 22.00 72 ALA B O 1
ATOM 2839 N N . GLY B 1 73 ? 23.372 -30.179 260.387 1.00 18.15 73 GLY B N 1
ATOM 2840 C CA . GLY B 1 73 ? 24.720 -29.636 260.357 1.00 18.58 73 GLY B CA 1
ATOM 2841 C C . GLY B 1 73 ? 25.726 -30.357 259.478 1.00 18.85 73 GLY B C 1
ATOM 2842 O O . GLY B 1 73 ? 26.910 -30.019 259.508 1.00 19.36 73 GLY B O 1
ATOM 2843 N N . ARG B 1 74 ? 25.277 -31.329 258.690 1.00 12.81 74 ARG B N 1
ATOM 2844 C CA . ARG B 1 74 ? 26.206 -32.115 257.877 1.00 12.91 74 ARG B CA 1
ATOM 2845 C C . ARG B 1 74 ? 26.896 -31.255 256.811 1.00 17.47 74 ARG B C 1
ATOM 2846 O O . ARG B 1 74 ? 28.079 -31.439 256.525 1.00 18.54 74 ARG B O 1
ATOM 2854 N N . VAL B 1 75 ? 26.135 -30.338 256.214 1.00 15.38 75 VAL B N 1
ATOM 2855 C CA . VAL B 1 75 ? 26.654 -29.341 255.282 1.00 12.78 75 VAL B CA 1
ATOM 2856 C C . VAL B 1 75 ? 25.936 -28.022 255.581 1.00 13.58 75 VAL B C 1
ATOM 2857 O O . VAL B 1 75 ? 24.855 -28.022 256.168 1.00 13.94 75 VAL B O 1
ATOM 2861 N N . PRO B 1 76 ? 26.520 -26.882 255.180 1.00 11.85 76 PRO B N 1
ATOM 2862 C CA . PRO B 1 76 ? 25.825 -25.622 255.454 1.00 12.57 76 PRO B CA 1
ATOM 2863 C C . PRO B 1 76 ? 24.647 -25.402 254.513 1.00 12.41 76 PRO B C 1
ATOM 2864 O O . PRO B 1 76 ? 24.656 -25.882 253.374 1.00 13.17 76 PRO B O 1
ATOM 2868 N N . VAL B 1 77 ? 23.661 -24.670 255.009 1.00 12.19 77 VAL B N 1
ATOM 2869 C CA . VAL B 1 77 ? 22.461 -24.346 254.242 1.00 11.92 77 VAL B CA 1
ATOM 2870 C C . VAL B 1 77 ? 22.301 -22.845 254.087 1.00 11.01 77 VAL B C 1
ATOM 2871 O O . VAL B 1 77 ? 22.280 -22.109 255.078 1.00 13.16 77 VAL B O 1
ATOM 2875 N N . THR B 1 78 ? 22.188 -22.386 252.843 1.00 11.70 78 THR B N 1
ATOM 2876 C CA . THR B 1 78 ? 21.926 -20.976 252.580 1.00 12.24 78 THR B CA 1
ATOM 2877 C C . THR B 1 78 ? 20.472 -20.852 252.124 1.00 12.36 78 THR B C 1
ATOM 2878 O O . THR B 1 78 ? 19.924 -21.775 251.522 1.00 12.93 78 THR B O 1
ATOM 2882 N N . ALA B 1 79 ? 19.850 -19.733 252.466 1.00 12.36 79 ALA B N 1
ATOM 2883 C CA . ALA B 1 79 ? 18.420 -19.529 252.224 1.00 13.99 79 ALA B CA 1
ATOM 2884 C C . ALA B 1 79 ? 18.147 -18.433 251.203 1.00 11.06 79 ALA B C 1
ATOM 2885 O O . ALA B 1 79 ? 18.571 -17.283 251.374 1.00 12.02 79 ALA B O 1
ATOM 2887 N N . GLY B 1 80 ? 17.388 -18.780 250.168 1.00 11.78 80 GLY B N 1
ATOM 2888 C CA . GLY B 1 80 ? 16.862 -17.775 249.257 1.00 11.92 80 GLY B CA 1
ATOM 2889 C C . GLY B 1 80 ? 15.890 -16.839 249.955 1.00 11.52 80 GLY B C 1
ATOM 2890 O O . GLY B 1 80 ? 15.044 -17.266 250.761 1.00 12.49 80 GLY B O 1
ATOM 2891 N N . VAL B 1 81 ? 15.989 -15.555 249.626 1.00 11.11 81 VAL B N 1
ATOM 2892 C CA . VAL B 1 81 ? 15.050 -14.559 250.135 1.00 11.80 81 VAL B CA 1
ATOM 2893 C C . VAL B 1 81 ? 14.505 -13.771 248.943 1.00 12.81 81 VAL B C 1
ATOM 2894 O O . VAL B 1 81 ? 14.517 -12.541 248.915 1.00 13.08 81 VAL B O 1
ATOM 2898 N N . ILE B 1 82 ? 14.018 -14.515 247.957 1.00 10.80 82 ILE B N 1
ATOM 2899 C CA . ILE B 1 82 ? 13.586 -13.940 246.685 1.00 11.42 82 ILE B CA 1
ATOM 2900 C C . ILE B 1 82 ? 12.220 -13.256 246.825 1.00 11.79 82 ILE B C 1
ATOM 2901 O O . ILE B 1 82 ? 11.218 -13.897 247.139 1.00 12.99 82 ILE B O 1
ATOM 2906 N N . GLU B 1 83 ? 12.205 -11.944 246.616 1.00 10.87 83 GLU B N 1
ATOM 2907 C CA . GLU B 1 83 ? 10.972 -11.158 246.618 1.00 9.89 83 GLU B CA 1
ATOM 2908 C C . GLU B 1 83 ? 11.194 -9.906 245.798 1.00 11.35 83 GLU B C 1
ATOM 2909 O O . GLU B 1 83 ? 12.330 -9.586 245.441 1.00 9.77 83 GLU B O 1
ATOM 2915 N N . THR B 1 84 ? 10.111 -9.197 245.490 1.00 11.52 84 THR B N 1
ATOM 2916 C CA . THR B 1 84 ? 10.206 -8.088 244.541 1.00 9.29 84 THR B CA 1
ATOM 2917 C C . THR B 1 84 ? 11.071 -6.905 244.982 1.00 9.53 84 THR B C 1
ATOM 2918 O O . THR B 1 84 ? 11.812 -6.362 244.172 1.00 9.70 84 THR B O 1
ATOM 2922 N N . THR B 1 85 ? 10.972 -6.493 246.243 1.00 9.35 85 THR B N 1
ATOM 2923 C CA . THR B 1 85 ? 11.718 -5.330 246.724 1.00 10.00 85 THR B CA 1
ATOM 2924 C C . THR B 1 85 ? 12.185 -5.519 248.158 1.00 10.08 85 THR B C 1
ATOM 2925 O O . THR B 1 85 ? 11.863 -6.507 248.802 1.00 10.94 85 THR B O 1
ATOM 2929 N N . THR B 1 86 ? 12.906 -4.517 248.651 1.00 12.02 86 THR B N 1
ATOM 2930 C CA . THR B 1 86 ? 13.717 -4.636 249.860 1.00 11.26 86 THR B CA 1
ATOM 2931 C C . THR B 1 86 ? 12.945 -4.987 251.136 1.00 11.15 86 THR B C 1
ATOM 2932 O O . THR B 1 86 ? 13.333 -5.910 251.860 1.00 10.66 86 THR B O 1
ATOM 2936 N N . ALA B 1 87 ? 11.846 -4.283 251.409 1.00 12.53 87 ALA B N 1
ATOM 2937 C CA . ALA B 1 87 ? 11.093 -4.566 252.634 1.00 15.12 87 ALA B CA 1
ATOM 2938 C C . ALA B 1 87 ? 10.569 -5.994 252.637 1.00 13.80 87 ALA B C 1
ATOM 2939 O O . ALA B 1 87 ? 10.584 -6.680 253.664 1.00 14.37 87 ALA B O 1
ATOM 2941 N N . ARG B 1 88 ? 10.118 -6.452 251.476 1.00 12.18 88 ARG B N 1
ATOM 2942 C CA . ARG B 1 88 ? 9.588 -7.800 251.357 1.00 11.04 88 ARG B CA 1
ATOM 2943 C C . ARG B 1 88 ? 10.698 -8.847 251.484 1.00 14.47 88 ARG B C 1
ATOM 2944 O O . ARG B 1 88 ? 10.499 -9.911 252.077 1.00 14.14 88 ARG B O 1
ATOM 2952 N N . VAL B 1 89 ? 11.875 -8.534 250.954 1.00 13.08 89 VAL B N 1
ATOM 2953 C CA . VAL B 1 89 ? 13.022 -9.427 251.117 1.00 10.58 89 VAL B CA 1
ATOM 2954 C C . VAL B 1 89 ? 13.431 -9.499 252.592 1.00 10.33 89 VAL B C 1
ATOM 2955 O O . VAL B 1 89 ? 13.709 -10.578 253.116 1.00 13.59 89 VAL B O 1
ATOM 2959 N N . ILE B 1 90 ? 13.405 -8.368 253.283 1.00 13.24 90 ILE B N 1
ATOM 2960 C CA . ILE B 1 90 ? 13.853 -8.370 254.673 1.00 14.89 90 ILE B CA 1
ATOM 2961 C C . ILE B 1 90 ? 12.924 -9.199 255.579 1.00 12.89 90 ILE B C 1
ATOM 2962 O O . ILE B 1 90 ? 13.384 -9.833 256.528 1.00 12.68 90 ILE B O 1
ATOM 2967 N N . GLU B 1 91 ? 11.633 -9.247 255.261 1.00 13.93 91 GLU B N 1
ATOM 2968 C CA . GLU B 1 91 ? 10.734 -10.139 255.992 1.00 14.04 91 GLU B CA 1
ATOM 2969 C C . GLU B 1 91 ? 11.222 -11.584 255.909 1.00 14.28 91 GLU B C 1
ATOM 2970 O O . GLU B 1 91 ? 11.174 -12.339 256.885 1.00 15.07 91 GLU B O 1
ATOM 2976 N N . LEU B 1 92 ? 11.689 -11.968 254.726 1.00 13.38 92 LEU B N 1
ATOM 2977 C CA . LEU B 1 92 ? 12.177 -13.320 254.507 1.00 12.37 92 LEU B CA 1
ATOM 2978 C C . LEU B 1 92 ? 13.534 -13.562 255.159 1.00 13.45 92 LEU B C 1
ATOM 2979 O O . LEU B 1 92 ? 13.843 -14.693 255.526 1.00 12.88 92 LEU B O 1
ATOM 2984 N N . VAL B 1 93 ? 14.332 -12.502 255.286 1.00 11.34 93 VAL B N 1
ATOM 2985 C CA . VAL B 1 93 ? 15.594 -12.585 256.008 1.00 13.07 93 VAL B CA 1
ATOM 2986 C C . VAL B 1 93 ? 15.287 -12.902 257.466 1.00 14.48 93 VAL B C 1
ATOM 2987 O O . VAL B 1 93 ? 15.949 -13.746 258.075 1.00 14.26 93 VAL B O 1
ATOM 2991 N N . GLU B 1 94 ? 14.259 -12.248 258.003 1.00 13.91 94 GLU B N 1
ATOM 2992 C CA . GLU B 1 94 ? 13.822 -12.512 259.368 1.00 14.67 94 GLU B CA 1
ATOM 2993 C C . GLU B 1 94 ? 13.408 -13.973 259.537 1.00 17.71 94 GLU B C 1
ATOM 2994 O O . GLU B 1 94 ? 13.811 -14.622 260.504 1.00 16.25 94 GLU B O 1
ATOM 3000 N N . ASP B 1 95 ? 12.654 -14.505 258.578 1.00 14.10 95 ASP B N 1
ATOM 3001 C CA . ASP B 1 95 ? 12.291 -15.922 258.597 1.00 14.83 95 ASP B CA 1
ATOM 3002 C C . ASP B 1 95 ? 13.533 -16.808 258.551 1.00 15.74 95 ASP B C 1
ATOM 3003 O O . ASP B 1 95 ? 13.606 -17.836 259.231 1.00 16.22 95 ASP B O 1
ATOM 3008 N N . ALA B 1 96 ? 14.499 -16.414 257.728 1.00 13.90 96 ALA B N 1
ATOM 3009 C CA . ALA B 1 96 ? 15.699 -17.208 257.552 1.00 16.22 96 ALA B CA 1
ATOM 3010 C C . ALA B 1 96 ? 16.497 -17.282 258.846 1.00 13.89 96 ALA B C 1
ATOM 3011 O O . ALA B 1 96 ? 16.993 -18.348 259.210 1.00 15.74 96 ALA B O 1
ATOM 3013 N N . LEU B 1 97 ? 16.624 -16.150 259.531 1.00 14.28 97 LEU B N 1
ATOM 3014 C CA . LEU B 1 97 ? 17.346 -16.118 260.804 1.00 18.11 97 LEU B CA 1
ATOM 3015 C C . LEU B 1 97 ? 16.631 -16.964 261.849 1.00 19.30 97 LEU B C 1
ATOM 3016 O O . LEU B 1 97 ? 17.269 -17.698 262.602 1.00 21.23 97 LEU B O 1
ATOM 3021 N N . GLU B 1 98 ? 15.305 -16.858 261.890 1.00 15.20 98 GLU B N 1
ATOM 3022 C CA . GLU B 1 98 ? 14.498 -17.648 262.814 1.00 20.88 98 GLU B CA 1
ATOM 3023 C C . GLU B 1 98 ? 14.727 -19.147 262.605 1.00 18.34 98 GLU B C 1
ATOM 3024 O O . GLU B 1 98 ? 14.758 -19.918 263.565 1.00 20.51 98 GLU B O 1
ATOM 3030 N N . ALA B 1 99 ? 14.916 -19.549 261.352 1.00 16.86 99 ALA B N 1
ATOM 3031 C CA . ALA B 1 99 ? 15.060 -20.953 260.987 1.00 15.78 99 ALA B CA 1
ATOM 3032 C C . ALA B 1 99 ? 16.484 -21.454 261.205 1.00 15.98 99 ALA B C 1
ATOM 3033 O O . ALA B 1 99 ? 16.740 -22.653 261.142 1.00 21.11 99 ALA B O 1
ATOM 3035 N N . GLY B 1 100 ? 17.404 -20.525 261.441 1.00 16.51 100 GLY B N 1
ATOM 3036 C CA . GLY B 1 100 ? 18.808 -20.859 261.608 1.00 18.56 100 GLY B CA 1
ATOM 3037 C C . GLY B 1 100 ? 19.574 -21.054 260.305 1.00 18.66 100 GLY B C 1
ATOM 3038 O O . GLY B 1 100 ? 20.518 -21.848 260.234 1.00 16.04 100 GLY B O 1
ATOM 3039 N N . ALA B 1 101 ? 19.171 -20.332 259.260 1.00 14.86 101 ALA B N 1
ATOM 3040 C CA . ALA B 1 101 ? 19.903 -20.357 258.000 1.00 14.75 101 ALA B CA 1
ATOM 3041 C C . ALA B 1 101 ? 21.346 -19.877 258.190 1.00 16.25 101 ALA B C 1
ATOM 3042 O O . ALA B 1 101 ? 21.612 -19.044 259.061 1.00 19.19 101 ALA B O 1
ATOM 3044 N N . GLU B 1 102 ? 22.272 -20.394 257.385 1.00 13.67 102 GLU B N 1
ATOM 3045 C CA . GLU B 1 102 ? 23.688 -20.026 257.544 1.00 13.57 102 GLU B CA 1
ATOM 3046 C C . GLU B 1 102 ? 24.186 -19.099 256.446 1.00 14.67 102 GLU B C 1
ATOM 3047 O O . GLU B 1 102 ? 25.352 -18.708 256.439 1.00 15.24 102 GLU B O 1
ATOM 3053 N N . GLY B 1 103 ? 23.297 -18.748 255.518 1.00 13.21 103 GLY B N 1
ATOM 3054 C CA . GLY B 1 103 ? 23.621 -17.776 254.491 1.00 11.47 103 GLY B CA 1
ATOM 3055 C C . GLY B 1 103 ? 22.340 -17.274 253.860 1.00 11.44 103 GLY B C 1
ATOM 3056 O O . GLY B 1 103 ? 21.273 -17.822 254.125 1.00 11.97 103 GLY B O 1
ATOM 3057 N N . LEU B 1 104 ? 22.463 -16.243 253.036 1.00 10.71 104 LEU B N 1
ATOM 3058 C CA . LEU B 1 104 ? 21.320 -15.653 252.338 1.00 12.02 104 LEU B CA 1
ATOM 3059 C C . LEU B 1 104 ? 21.611 -15.521 250.852 1.00 12.48 104 LEU B C 1
ATOM 3060 O O . LEU B 1 104 ? 22.748 -15.261 250.455 1.00 12.12 104 LEU B O 1
ATOM 3065 N N . VAL B 1 105 ? 20.585 -15.693 250.022 1.00 9.67 105 VAL B N 1
ATOM 3066 C CA . VAL B 1 105 ? 20.738 -15.476 248.584 1.00 11.20 105 VAL B CA 1
ATOM 3067 C C . VAL B 1 105 ? 19.626 -14.552 248.105 1.00 12.51 105 VAL B C 1
ATOM 3068 O O . VAL B 1 105 ? 18.450 -14.853 248.278 1.00 11.01 105 VAL B O 1
ATOM 3072 N N . ALA B 1 106 ? 20.000 -13.422 247.515 1.00 10.59 106 ALA B N 1
ATOM 3073 C CA . ALA B 1 106 ? 19.012 -12.426 247.087 1.00 10.10 106 ALA B CA 1
ATOM 3074 C C . ALA B 1 106 ? 19.258 -11.978 245.657 1.00 12.12 106 ALA B C 1
ATOM 3075 O O . ALA B 1 106 ? 20.402 -11.946 245.199 1.00 9.91 106 ALA B O 1
ATOM 3077 N N . THR B 1 107 ? 18.180 -11.615 244.962 1.00 10.90 107 THR B N 1
ATOM 3078 C CA . THR B 1 107 ? 18.296 -11.046 243.617 1.00 11.21 107 THR B CA 1
ATOM 3079 C C . THR B 1 107 ? 18.143 -9.529 243.641 1.00 9.72 107 THR B C 1
ATOM 3080 O O . THR B 1 107 ? 17.821 -8.929 244.679 1.00 10.70 107 THR B O 1
ATOM 3084 N N . ALA B 1 108 ? 18.351 -8.897 242.484 1.00 8.97 108 ALA B N 1
ATOM 3085 C CA . ALA B 1 108 ? 17.957 -7.500 242.299 1.00 10.56 108 ALA B CA 1
ATOM 3086 C C . ALA B 1 108 ? 16.439 -7.364 242.499 1.00 7.74 108 ALA B C 1
ATOM 3087 O O . ALA B 1 108 ? 15.715 -8.362 242.417 1.00 9.27 108 ALA B O 1
ATOM 3089 N N . PRO B 1 109 ? 15.956 -6.138 242.734 1.00 7.82 109 PRO B N 1
ATOM 3090 C CA . PRO B 1 109 ? 14.500 -5.951 242.733 1.00 7.85 109 PRO B CA 1
ATOM 3091 C C . PRO B 1 109 ? 13.916 -6.361 241.401 1.00 10.10 109 PRO B C 1
ATOM 3092 O O . PRO B 1 109 ? 14.604 -6.286 240.381 1.00 9.56 109 PRO B O 1
ATOM 3096 N N . PHE B 1 110 ? 12.660 -6.784 241.407 1.00 9.08 110 PHE B N 1
ATOM 3097 C CA . PHE B 1 110 ? 11.997 -7.079 240.151 1.00 9.42 110 PHE B CA 1
ATOM 3098 C C . PHE B 1 110 ? 10.526 -6.682 240.258 1.00 9.14 110 PHE B C 1
ATOM 3099 O O . PHE B 1 110 ? 10.094 -6.168 241.295 1.00 10.37 110 PHE B O 1
ATOM 3107 N N . TYR B 1 111 ? 9.802 -6.889 239.154 1.00 9.48 111 TYR B N 1
ATOM 3108 C CA . TYR B 1 111 ? 8.491 -6.284 238.853 1.00 10.06 111 TYR B CA 1
ATOM 3109 C C . TYR B 1 111 ? 8.664 -4.780 238.673 1.00 11.34 111 TYR B C 1
ATOM 3110 O O . TYR B 1 111 ? 8.460 -4.248 237.572 1.00 10.34 111 TYR B O 1
ATOM 3119 N N . THR B 1 112 ? 9.040 -4.079 239.737 1.00 9.82 112 THR B N 1
ATOM 3120 C CA . THR B 1 112 ? 9.337 -2.654 239.582 1.00 8.35 112 THR B CA 1
ATOM 3121 C C . THR B 1 112 ? 10.490 -2.434 238.610 1.00 10.38 112 THR B C 1
ATOM 3122 O O . THR B 1 112 ? 11.407 -3.257 238.508 1.00 11.73 112 THR B O 1
ATOM 3126 N N . ARG B 1 113 ? 10.416 -1.326 237.883 1.00 10.97 113 ARG B N 1
ATOM 3127 C CA . ARG B 1 113 ? 11.584 -0.808 237.195 1.00 10.72 113 ARG B CA 1
ATOM 3128 C C . ARG B 1 113 ? 12.675 -0.567 238.226 1.00 11.09 113 ARG B C 1
ATOM 3129 O O . ARG B 1 113 ? 12.392 -0.282 239.389 1.00 11.66 113 ARG B O 1
ATOM 3137 N N . THR B 1 114 ? 13.930 -0.700 237.819 1.00 10.54 114 THR B N 1
ATOM 3138 C CA . THR B 1 114 ? 14.997 -0.474 238.782 1.00 9.88 114 THR B CA 1
ATOM 3139 C C . THR B 1 114 ? 16.190 0.192 238.092 1.00 10.13 114 THR B C 1
ATOM 3140 O O . THR B 1 114 ? 16.076 0.670 236.953 1.00 10.71 114 THR B O 1
ATOM 3144 N N . HIS B 1 115 ? 17.315 0.251 238.797 1.00 10.37 115 HIS B N 1
ATOM 3145 C CA . HIS B 1 115 ? 18.495 0.964 238.334 1.00 10.80 115 HIS B CA 1
ATOM 3146 C C . HIS B 1 115 ? 19.667 0.429 239.136 1.00 10.27 115 HIS B C 1
ATOM 3147 O O . HIS B 1 115 ? 19.475 0.009 240.271 1.00 11.41 115 HIS B O 1
ATOM 3154 N N . ASP B 1 116 ? 20.872 0.438 238.562 1.00 11.97 116 ASP B N 1
ATOM 3155 C CA . ASP B 1 116 ? 22.053 0.014 239.313 1.00 12.20 116 ASP B CA 1
ATOM 3156 C C . ASP B 1 116 ? 22.181 0.696 240.681 1.00 11.58 116 ASP B C 1
ATOM 3157 O O . ASP B 1 116 ? 22.568 0.062 241.654 1.00 12.00 116 ASP B O 1
ATOM 3162 N N . VAL B 1 117 ? 21.849 1.978 240.759 1.00 11.19 117 VAL B N 1
ATOM 3163 C CA . VAL B 1 117 ? 21.905 2.690 242.032 1.00 11.18 117 VAL B CA 1
ATOM 3164 C C . VAL B 1 117 ? 20.949 2.077 243.050 1.00 10.08 117 VAL B C 1
ATOM 3165 O O . VAL B 1 117 ? 21.283 1.916 244.229 1.00 12.81 117 VAL B O 1
ATOM 3169 N N . GLU B 1 118 ? 19.760 1.704 242.582 1.00 10.43 118 GLU B N 1
ATOM 3170 C CA . GLU B 1 118 ? 18.752 1.137 243.466 1.00 11.99 118 GLU B CA 1
ATOM 3171 C C . GLU B 1 118 ? 19.062 -0.317 243.828 1.00 11.79 118 GLU B C 1
ATOM 3172 O O . GLU B 1 118 ? 18.804 -0.754 244.957 1.00 10.55 118 GLU B O 1
ATOM 3178 N N . ILE B 1 119 ? 19.611 -1.065 242.875 1.00 10.15 119 ILE B N 1
ATOM 3179 C CA . ILE B 1 119 ? 20.092 -2.420 243.144 1.00 12.40 119 ILE B CA 1
ATOM 3180 C C . ILE B 1 119 ? 21.166 -2.432 244.237 1.00 10.72 119 ILE B C 1
ATOM 3181 O O . ILE B 1 119 ? 21.154 -3.276 245.141 1.00 11.15 119 ILE B O 1
ATOM 3186 N N . GLU B 1 120 ? 22.084 -1.479 244.164 1.00 11.10 120 GLU B N 1
ATOM 3187 C CA . GLU B 1 120 ? 23.147 -1.398 245.152 1.00 10.40 120 GLU B CA 1
ATOM 3188 C C . GLU B 1 120 ? 22.565 -1.094 246.535 1.00 12.23 120 GLU B C 1
ATOM 3189 O O . GLU B 1 120 ? 22.928 -1.738 247.508 1.00 12.65 120 GLU B O 1
ATOM 3195 N N . GLU B 1 121 ? 21.630 -0.147 246.614 1.00 10.44 121 GLU B N 1
ATOM 3196 C CA . GLU B 1 121 ? 21.027 0.184 247.902 1.00 12.94 121 GLU B CA 1
ATOM 3197 C C . GLU B 1 121 ? 20.292 -1.028 248.490 1.00 12.32 121 GLU B C 1
ATOM 3198 O O . GLU B 1 121 ? 20.367 -1.311 249.686 1.00 12.71 121 GLU B O 1
ATOM 3204 N N . HIS B 1 122 ? 19.578 -1.736 247.621 1.00 10.38 122 HIS B N 1
ATOM 3205 C CA . HIS B 1 122 ? 18.841 -2.952 247.958 1.00 9.59 122 HIS B CA 1
ATOM 3206 C C . HIS B 1 122 ? 19.749 -3.967 248.663 1.00 10.37 122 HIS B C 1
ATOM 3207 O O . HIS B 1 122 ? 19.444 -4.421 249.762 1.00 10.31 122 HIS B O 1
ATOM 3214 N N . PHE B 1 123 ? 20.894 -4.281 248.052 1.00 11.09 123 PHE B N 1
ATOM 3215 C CA . PHE B 1 123 ? 21.793 -5.264 248.661 1.00 10.72 123 PHE B CA 1
ATOM 3216 C C . PHE B 1 123 ? 22.366 -4.760 249.985 1.00 10.15 123 PHE B C 1
ATOM 3217 O O . PHE B 1 123 ? 22.489 -5.529 250.930 1.00 12.53 123 PHE B O 1
ATOM 3225 N N . ARG B 1 124 ? 22.685 -3.472 250.056 1.00 10.44 124 ARG B N 1
ATOM 3226 C CA . ARG B 1 124 ? 23.244 -2.921 251.297 1.00 13.09 124 ARG B CA 1
ATOM 3227 C C . ARG B 1 124 ? 22.250 -3.022 252.447 1.00 15.01 124 ARG B C 1
ATOM 3228 O O . ARG B 1 124 ? 22.625 -3.326 253.584 1.00 14.06 124 ARG B O 1
ATOM 3236 N N . LYS B 1 125 ? 20.981 -2.764 252.149 1.00 13.02 125 LYS B N 1
ATOM 3237 C CA . LYS B 1 125 ? 19.931 -2.806 253.169 1.00 15.97 125 LYS B CA 1
ATOM 3238 C C . LYS B 1 125 ? 19.613 -4.240 253.593 1.00 15.06 125 LYS B C 1
ATOM 3239 O O . LYS B 1 125 ? 19.292 -4.506 254.753 1.00 16.91 125 LYS B O 1
ATOM 3245 N N . ILE B 1 126 ? 19.692 -5.174 252.652 1.00 12.20 126 ILE B N 1
ATOM 3246 C CA . ILE B 1 126 ? 19.477 -6.565 252.987 1.00 11.64 126 ILE B CA 1
ATOM 3247 C C . ILE B 1 126 ? 20.587 -7.016 253.928 1.00 13.84 126 ILE B C 1
ATOM 3248 O O . ILE B 1 126 ? 20.320 -7.626 254.950 1.00 14.59 126 ILE B O 1
ATOM 3253 N N . HIS B 1 127 ? 21.828 -6.686 253.583 1.00 12.12 127 HIS B N 1
ATOM 3254 C CA . HIS B 1 127 ? 22.989 -7.060 254.401 1.00 15.27 127 HIS B CA 1
ATOM 3255 C C . HIS B 1 127 ? 22.833 -6.523 255.817 1.00 16.44 127 HIS B C 1
ATOM 3256 O O . HIS B 1 127 ? 23.115 -7.223 256.794 1.00 18.47 127 HIS B O 1
ATOM 3263 N N . ALA B 1 128 ? 22.355 -5.291 255.920 1.00 14.80 128 ALA B N 1
ATOM 3264 C CA . ALA B 1 128 ? 22.207 -4.643 257.224 1.00 18.44 128 ALA B CA 1
ATOM 3265 C C . ALA B 1 128 ? 21.203 -5.374 258.122 1.00 19.55 128 ALA B C 1
ATOM 3266 O O . ALA B 1 128 ? 21.273 -5.280 259.354 1.00 20.47 128 ALA B O 1
ATOM 3268 N N . ALA B 1 129 ? 20.274 -6.105 257.509 1.00 15.60 129 ALA B N 1
ATOM 3269 C CA . ALA B 1 129 ? 19.271 -6.864 258.259 1.00 17.10 129 ALA B CA 1
ATOM 3270 C C . ALA B 1 129 ? 19.838 -8.138 258.895 1.00 18.76 129 ALA B C 1
ATOM 3271 O O . ALA B 1 129 ? 19.265 -8.684 259.836 1.00 21.54 129 ALA B O 1
ATOM 3273 N N . ALA B 1 130 ? 20.966 -8.612 258.377 1.00 18.65 130 ALA B N 1
ATOM 3274 C CA . ALA B 1 130 ? 21.620 -9.796 258.922 1.00 17.44 130 ALA B CA 1
ATOM 3275 C C . ALA B 1 130 ? 23.105 -9.763 258.596 1.00 16.95 130 ALA B C 1
ATOM 3276 O O . ALA B 1 130 ? 23.591 -10.558 257.793 1.00 16.45 130 ALA B O 1
ATOM 3278 N N . PRO B 1 131 ? 23.836 -8.826 259.216 1.00 20.45 131 PRO B N 1
ATOM 3279 C CA . PRO B 1 131 ? 25.230 -8.581 258.827 1.00 19.98 131 PRO B CA 1
ATOM 3280 C C . PRO B 1 131 ? 26.188 -9.746 259.094 1.00 18.16 131 PRO B C 1
ATOM 3281 O O . PRO B 1 131 ? 27.272 -9.768 258.503 1.00 23.88 131 PRO B O 1
ATOM 3285 N N . GLU B 1 132 ? 25.801 -10.698 259.934 1.00 19.54 132 GLU B N 1
ATOM 3286 C CA A GLU B 1 132 ? 26.690 -11.813 260.253 0.45 21.84 132 GLU B CA 1
ATOM 3287 C CA B GLU B 1 132 ? 26.651 -11.831 260.286 0.55 21.85 132 GLU B CA 1
ATOM 3288 C C . GLU B 1 132 ? 26.524 -12.994 259.298 1.00 22.15 132 GLU B C 1
ATOM 3289 O O . GLU B 1 132 ? 27.311 -13.938 259.329 1.00 25.81 132 GLU B O 1
ATOM 3300 N N . LEU B 1 133 ? 25.520 -12.936 258.431 1.00 18.42 133 LEU B N 1
ATOM 3301 C CA . LEU B 1 133 ? 25.326 -13.997 257.450 1.00 15.55 133 LEU B CA 1
ATOM 3302 C C . LEU B 1 133 ? 25.955 -13.638 256.110 1.00 15.84 133 LEU B C 1
ATOM 3303 O O . LEU B 1 133 ? 25.838 -12.496 255.654 1.00 19.12 133 LEU B O 1
ATOM 3308 N N . PRO B 1 134 ? 26.612 -14.614 255.465 1.00 14.36 134 PRO B N 1
ATOM 3309 C CA . PRO B 1 134 ? 27.105 -14.410 254.096 1.00 11.67 134 PRO B CA 1
ATOM 3310 C C . PRO B 1 134 ? 25.943 -14.155 253.139 1.00 12.87 134 PRO B C 1
ATOM 3311 O O . PRO B 1 134 ? 25.055 -15.002 253.057 1.00 16.15 134 PRO B O 1
ATOM 3315 N N . LEU B 1 135 ? 25.949 -13.011 252.461 1.00 11.32 135 LEU B N 1
ATOM 3316 C CA . LEU B 1 135 ? 24.917 -12.664 251.493 1.00 12.77 135 LEU B CA 1
ATOM 3317 C C . LEU B 1 135 ? 25.448 -12.874 250.082 1.00 11.34 135 LEU B C 1
ATOM 3318 O O . LEU B 1 135 ? 26.446 -12.265 249.708 1.00 11.66 135 LEU B O 1
ATOM 3323 N N . PHE B 1 136 ? 24.791 -13.728 249.302 1.00 11.53 136 PHE B N 1
ATOM 3324 C CA . PHE B 1 136 ? 25.198 -13.935 247.919 1.00 9.55 136 PHE B CA 1
ATOM 3325 C C . PHE B 1 136 ? 24.214 -13.247 247.001 1.00 11.46 136 PHE B C 1
ATOM 3326 O O . PHE B 1 136 ? 23.003 -13.329 247.213 1.00 13.71 136 PHE B O 1
ATOM 3334 N N . ALA B 1 137 ? 24.739 -12.569 245.989 1.00 9.80 137 ALA B N 1
ATOM 3335 C CA . ALA B 1 137 ? 23.912 -11.972 244.943 1.00 11.08 137 ALA B CA 1
ATOM 3336 C C . ALA B 1 137 ? 23.611 -12.977 243.826 1.00 14.50 137 ALA B C 1
ATOM 3337 O O . ALA B 1 137 ? 24.506 -13.574 243.245 1.00 12.54 137 ALA B O 1
ATOM 3339 N N . TYR B 1 138 ? 22.333 -13.137 243.521 1.00 9.48 138 TYR B N 1
ATOM 3340 C CA . TYR B 1 138 ? 21.861 -14.150 242.580 1.00 10.89 138 TYR B CA 1
ATOM 3341 C C . TYR B 1 138 ? 21.587 -13.486 241.239 1.00 11.27 138 TYR B C 1
ATOM 3342 O O . TYR B 1 138 ? 20.616 -12.740 241.111 1.00 10.78 138 TYR B O 1
ATOM 3351 N N . ASN B 1 139 ? 22.454 -13.713 240.252 1.00 10.24 139 ASN B N 1
ATOM 3352 C CA . ASN B 1 139 ? 22.284 -13.091 238.939 1.00 9.56 139 ASN B CA 1
ATOM 3353 C C . ASN B 1 139 ? 21.454 -14.002 238.062 1.00 9.01 139 ASN B C 1
ATOM 3354 O O . ASN B 1 139 ? 21.935 -15.032 237.601 1.00 11.42 139 ASN B O 1
ATOM 3359 N N . ILE B 1 140 ? 20.190 -13.643 237.852 1.00 8.37 140 ILE B N 1
ATOM 3360 C CA . ILE B 1 140 ? 19.318 -14.488 237.055 1.00 11.27 140 ILE B CA 1
ATOM 3361 C C . ILE B 1 140 ? 18.412 -13.616 236.173 1.00 10.98 140 ILE B C 1
ATOM 3362 O O . ILE B 1 140 ? 17.223 -13.418 236.449 1.00 10.43 140 ILE B O 1
ATOM 3367 N N . PRO B 1 141 ? 18.995 -13.068 235.101 1.00 9.63 141 PRO B N 1
ATOM 3368 C CA . PRO B 1 141 ? 18.298 -12.128 234.212 1.00 11.36 141 PRO B CA 1
ATOM 3369 C C . PRO B 1 141 ? 17.013 -12.692 233.608 1.00 10.51 141 PRO B C 1
ATOM 3370 O O . PRO B 1 141 ? 16.083 -11.907 233.379 1.00 12.63 141 PRO B O 1
ATOM 3374 N N . VAL B 1 142 ? 16.944 -13.998 233.369 1.00 11.26 142 VAL B N 1
ATOM 3375 C CA . VAL B 1 142 ? 15.738 -14.565 232.753 1.00 12.10 142 VAL B CA 1
ATOM 3376 C C . VAL B 1 142 ? 14.522 -14.371 233.662 1.00 13.61 142 VAL B C 1
ATOM 3377 O O . VAL B 1 142 ? 13.388 -14.307 233.182 1.00 14.55 142 VAL B O 1
ATOM 3381 N N . SER B 1 143 ? 14.754 -14.253 234.967 1.00 10.58 143 SER B N 1
ATOM 3382 C CA . SER B 1 143 ? 13.657 -14.092 235.908 1.00 9.25 143 SER B CA 1
ATOM 3383 C C . SER B 1 143 ? 13.484 -12.670 236.450 1.00 10.33 143 SER B C 1
ATOM 3384 O O . SER B 1 143 ? 12.355 -12.238 236.727 1.00 11.11 143 SER B O 1
ATOM 3387 N N . VAL B 1 144 ? 14.578 -11.927 236.607 1.00 9.59 144 VAL B N 1
ATOM 3388 C CA A VAL B 1 144 ? 14.404 -10.591 237.177 0.71 11.17 144 VAL B CA 1
ATOM 3389 C CA B VAL B 1 144 ? 14.574 -10.596 237.215 0.29 11.19 144 VAL B CA 1
ATOM 3390 C C . VAL B 1 144 ? 14.638 -9.475 236.170 1.00 10.67 144 VAL B C 1
ATOM 3391 O O . VAL B 1 144 ? 14.203 -8.343 236.411 1.00 12.43 144 VAL B O 1
ATOM 3398 N N . HIS B 1 145 ? 15.247 -9.794 235.026 1.00 11.84 145 HIS B N 1
ATOM 3399 C CA . HIS B 1 145 ? 15.350 -8.843 233.913 1.00 12.29 145 HIS B CA 1
ATOM 3400 C C . HIS B 1 145 ? 16.117 -7.594 234.259 1.00 13.07 145 HIS B C 1
ATOM 3401 O O . HIS B 1 145 ? 15.829 -6.484 233.794 1.00 16.00 145 HIS B O 1
ATOM 3408 N N . SER B 1 146 ? 17.115 -7.822 235.100 1.00 11.33 146 SER B N 1
ATOM 3409 C CA . SER B 1 146 ? 18.251 -6.937 235.265 1.00 12.98 146 SER B CA 1
ATOM 3410 C C . SER B 1 146 ? 19.470 -7.836 235.224 1.00 10.86 146 SER B C 1
ATOM 3411 O O . SER B 1 146 ? 19.393 -9.015 235.593 1.00 13.01 146 SER B O 1
ATOM 3414 N N . ASN B 1 147 ? 20.585 -7.272 234.770 1.00 12.96 147 ASN B N 1
ATOM 3415 C CA . ASN B 1 147 ? 21.890 -7.907 234.861 1.00 14.15 147 ASN B CA 1
ATOM 3416 C C . ASN B 1 147 ? 22.681 -7.252 235.975 1.00 14.51 147 ASN B C 1
ATOM 3417 O O . ASN B 1 147 ? 22.827 -6.026 235.975 1.00 17.40 147 ASN B O 1
ATOM 3422 N N . LEU B 1 148 ? 23.200 -8.041 236.917 1.00 10.85 148 LEU B N 1
ATOM 3423 C CA . LEU B 1 148 ? 23.976 -7.469 238.013 1.00 10.12 148 LEU B CA 1
ATOM 3424 C C . LEU B 1 148 ? 25.310 -6.930 237.518 1.00 12.55 148 LEU B C 1
ATOM 3425 O O . LEU B 1 148 ? 26.117 -7.669 236.947 1.00 14.35 148 LEU B O 1
ATOM 3430 N N . ASN B 1 149 ? 25.516 -5.631 237.733 1.00 11.56 149 ASN B N 1
ATOM 3431 C CA . ASN B 1 149 ? 26.728 -4.947 237.303 1.00 12.39 149 ASN B CA 1
ATOM 3432 C C . ASN B 1 149 ? 27.932 -5.508 238.045 1.00 11.46 149 ASN B C 1
ATOM 3433 O O . ASN B 1 149 ? 27.983 -5.455 239.267 1.00 13.17 149 ASN B O 1
ATOM 3438 N N . PRO B 1 150 ? 28.907 -6.064 237.303 1.00 14.04 150 PRO B N 1
ATOM 3439 C CA . PRO B 1 150 ? 30.039 -6.702 237.978 1.00 15.74 150 PRO B CA 1
ATOM 3440 C C . PRO B 1 150 ? 30.889 -5.713 238.778 1.00 11.48 150 PRO B C 1
ATOM 3441 O O . PRO B 1 150 ? 31.434 -6.095 239.813 1.00 13.74 150 PRO B O 1
ATOM 3445 N N . VAL B 1 151 ? 30.982 -4.466 238.330 1.00 12.79 151 VAL B N 1
ATOM 3446 C CA . VAL B 1 151 ? 31.701 -3.446 239.102 1.00 14.88 151 VAL B CA 1
ATOM 3447 C C . VAL B 1 151 ? 31.006 -3.175 240.445 1.00 15.66 151 VAL B C 1
ATOM 3448 O O . VAL B 1 151 ? 31.658 -3.060 241.485 1.00 13.70 151 VAL B O 1
ATOM 3452 N N . MET B 1 152 ? 29.677 -3.095 240.419 1.00 13.74 152 MET B N 1
ATOM 3453 C CA A MET B 1 152 ? 28.880 -2.962 241.637 0.25 12.60 152 MET B CA 1
ATOM 3454 C CA B MET B 1 152 ? 28.904 -2.949 241.651 0.75 12.49 152 MET B CA 1
ATOM 3455 C C . MET B 1 152 ? 29.104 -4.132 242.599 1.00 12.16 152 MET B C 1
ATOM 3456 O O . MET B 1 152 ? 29.244 -3.945 243.817 1.00 13.00 152 MET B O 1
ATOM 3465 N N . LEU B 1 153 ? 29.121 -5.350 242.057 1.00 10.71 153 LEU B N 1
ATOM 3466 C CA . LEU B 1 153 ? 29.319 -6.535 242.893 1.00 9.87 153 LEU B CA 1
ATOM 3467 C C . LEU B 1 153 ? 30.667 -6.491 243.605 1.00 11.83 153 LEU B C 1
ATOM 3468 O O . LEU B 1 153 ? 30.753 -6.832 244.789 1.00 13.58 153 LEU B O 1
ATOM 3473 N N . LEU B 1 154 ? 31.713 -6.088 242.887 1.00 13.68 154 LEU B N 1
ATOM 3474 C CA . LEU B 1 154 ? 33.047 -6.071 243.500 1.00 13.08 154 LEU B CA 1
ATOM 3475 C C . LEU B 1 154 ? 33.151 -4.934 244.501 1.00 13.06 154 LEU B C 1
ATOM 3476 O O . LEU B 1 154 ? 33.819 -5.079 245.513 1.00 13.55 154 LEU B O 1
ATOM 3481 N N . THR B 1 155 ? 32.470 -3.819 244.231 1.00 12.31 155 THR B N 1
ATOM 3482 C CA . THR B 1 155 ? 32.395 -2.724 245.195 1.00 13.59 155 THR B CA 1
ATOM 3483 C C . THR B 1 155 ? 31.748 -3.210 246.484 1.00 14.75 155 THR B C 1
ATOM 3484 O O . THR B 1 155 ? 32.262 -2.976 247.572 1.00 15.22 155 THR B O 1
ATOM 3488 N N . LEU B 1 156 ? 30.638 -3.928 246.351 1.00 14.80 156 LEU B N 1
ATOM 3489 C CA . LEU B 1 156 ? 29.946 -4.466 247.509 1.00 12.16 156 LEU B CA 1
ATOM 3490 C C . LEU B 1 156 ? 30.764 -5.543 248.232 1.00 12.03 156 LEU B C 1
ATOM 3491 O O . LEU B 1 156 ? 30.676 -5.675 249.461 1.00 15.96 156 LEU B O 1
ATOM 3496 N N . ALA B 1 157 ? 31.558 -6.308 247.486 1.00 14.96 157 ALA B N 1
ATOM 3497 C CA . ALA B 1 157 ? 32.437 -7.306 248.089 1.00 13.35 157 ALA B CA 1
ATOM 3498 C C . ALA B 1 157 ? 33.531 -6.622 248.897 1.00 14.70 157 ALA B C 1
ATOM 3499 O O . ALA B 1 157 ? 33.841 -7.042 250.014 1.00 16.26 157 ALA B O 1
ATOM 3501 N N . LYS B 1 158 ? 34.104 -5.567 248.330 1.00 15.36 158 LYS B N 1
ATOM 3502 C CA . LYS B 1 158 ? 35.169 -4.833 249.018 1.00 15.96 158 LYS B CA 1
ATOM 3503 C C . LYS B 1 158 ? 34.628 -4.232 250.320 1.00 17.35 158 LYS B C 1
ATOM 3504 O O . LYS B 1 158 ? 35.340 -4.168 251.325 1.00 21.25 158 LYS B O 1
ATOM 3510 N N . ASP B 1 159 ? 33.359 -3.824 250.313 1.00 14.78 159 ASP B N 1
ATOM 3511 C CA . ASP B 1 159 ? 32.737 -3.236 251.501 1.00 18.10 159 ASP B CA 1
ATOM 3512 C C . ASP B 1 159 ? 32.225 -4.274 252.505 1.00 16.53 159 ASP B C 1
ATOM 3513 O O . ASP B 1 159 ? 31.688 -3.909 253.551 1.00 22.83 159 ASP B O 1
ATOM 3518 N N . GLY B 1 160 ? 32.356 -5.558 252.178 1.00 14.70 160 GLY B N 1
ATOM 3519 C CA . GLY B 1 160 ? 31.894 -6.624 253.048 1.00 15.58 160 GLY B CA 1
ATOM 3520 C C . GLY B 1 160 ? 30.392 -6.884 253.025 1.00 16.51 160 GLY B C 1
ATOM 3521 O O . GLY B 1 160 ? 29.876 -7.630 253.863 1.00 18.16 160 GLY B O 1
ATOM 3522 N N . VAL B 1 161 ? 29.699 -6.278 252.064 1.00 15.49 161 VAL B N 1
ATOM 3523 C CA . VAL B 1 161 ? 28.248 -6.437 251.927 1.00 13.04 161 VAL B CA 1
ATOM 3524 C C . VAL B 1 161 ? 27.883 -7.781 251.270 1.00 13.92 161 VAL B C 1
ATOM 3525 O O . VAL B 1 161 ? 26.943 -8.463 251.697 1.00 12.43 161 VAL B O 1
ATOM 3529 N N . LEU B 1 162 ? 28.636 -8.150 250.238 1.00 13.86 162 LEU B N 1
ATOM 3530 C CA . LEU B 1 162 ? 28.419 -9.415 249.544 1.00 12.88 162 LEU B CA 1
ATOM 3531 C C . LEU B 1 162 ? 29.568 -10.382 249.788 1.00 14.68 162 LEU B C 1
ATOM 3532 O O . LEU B 1 162 ? 30.743 -10.009 249.663 1.00 16.24 162 LEU B O 1
ATOM 3537 N N . ALA B 1 163 ? 29.213 -11.621 250.119 1.00 12.06 163 ALA B N 1
ATOM 3538 C CA . ALA B 1 163 ? 30.165 -12.713 250.294 1.00 11.64 163 ALA B CA 1
ATOM 3539 C C . ALA B 1 163 ? 30.398 -13.488 249.004 1.00 11.00 163 ALA B C 1
ATOM 3540 O O . ALA B 1 163 ? 31.346 -14.277 248.905 1.00 14.12 163 ALA B O 1
ATOM 3542 N N . GLY B 1 164 ? 29.539 -13.273 248.012 1.00 10.66 164 GLY B N 1
ATOM 3543 C CA . GLY B 1 164 ? 29.705 -13.963 246.748 1.00 9.92 164 GLY B CA 1
ATOM 3544 C C . GLY B 1 164 ? 28.549 -13.732 245.794 1.00 11.52 164 GLY B C 1
ATOM 3545 O O . GLY B 1 164 ? 27.667 -12.919 246.061 1.00 11.71 164 GLY B O 1
ATOM 3546 N N . THR B 1 165 ? 28.582 -14.438 244.673 1.00 9.91 165 THR B N 1
ATOM 3547 C CA . THR B 1 165 ? 27.506 -14.393 243.697 1.00 9.71 165 THR B CA 1
ATOM 3548 C C . THR B 1 165 ? 27.232 -15.787 243.137 1.00 11.80 165 THR B C 1
ATOM 3549 O O . THR B 1 165 ? 28.145 -16.610 242.995 1.00 11.01 165 THR B O 1
ATOM 3553 N N . LYS B 1 166 ? 25.953 -16.051 242.874 1.00 8.62 166 LYS B N 1
ATOM 3554 C CA A LYS B 1 166 ? 25.539 -17.221 242.102 0.51 10.29 166 LYS B CA 1
ATOM 3555 C CA B LYS B 1 166 ? 25.550 -17.225 242.125 0.49 10.29 166 LYS B CA 1
ATOM 3556 C C . LYS B 1 166 ? 25.106 -16.698 240.760 1.00 12.27 166 LYS B C 1
ATOM 3557 O O . LYS B 1 166 ? 24.136 -15.958 240.671 1.00 12.61 166 LYS B O 1
ATOM 3568 N N . ASP B 1 167 ? 25.844 -17.044 239.715 1.00 10.83 167 ASP B N 1
ATOM 3569 C CA . ASP B 1 167 ? 25.547 -16.482 238.403 1.00 8.77 167 ASP B CA 1
ATOM 3570 C C . ASP B 1 167 ? 24.885 -17.484 237.468 1.00 11.68 167 ASP B C 1
ATOM 3571 O O . ASP B 1 167 ? 25.516 -18.428 236.993 1.00 10.71 167 ASP B O 1
ATOM 3576 N N . SER B 1 168 ? 23.600 -17.259 237.211 1.00 10.75 168 SER B N 1
ATOM 3577 C CA . SER B 1 168 ? 22.839 -18.100 236.301 1.00 13.31 168 SER B CA 1
ATOM 3578 C C . SER B 1 168 ? 22.532 -17.410 234.984 1.00 16.34 168 SER B C 1
ATOM 3579 O O . SER B 1 168 ? 21.525 -17.724 234.347 1.00 18.85 168 SER B O 1
ATOM 3582 N N . SER B 1 169 ? 23.388 -16.479 234.576 1.00 12.07 169 SER B N 1
ATOM 3583 C CA . SER B 1 169 ? 23.143 -15.728 233.345 1.00 14.88 169 SER B CA 1
ATOM 3584 C C . SER B 1 169 ? 23.360 -16.574 232.101 1.00 13.07 169 SER B C 1
ATOM 3585 O O . SER B 1 169 ? 22.888 -16.223 231.021 1.00 13.64 169 SER B O 1
ATOM 3588 N N . GLY B 1 170 ? 24.097 -17.672 232.245 1.00 13.47 170 GLY B N 1
ATOM 3589 C CA . GLY B 1 170 ? 24.436 -18.505 231.107 1.00 14.66 170 GLY B CA 1
ATOM 3590 C C . GLY B 1 170 ? 25.578 -17.961 230.257 1.00 13.97 170 GLY B C 1
ATOM 3591 O O . GLY B 1 170 ? 25.919 -18.540 229.234 1.00 15.69 170 GLY B O 1
ATOM 3592 N N . ASN B 1 171 ? 26.175 -16.848 230.689 1.00 10.48 171 ASN B N 1
ATOM 3593 C CA . ASN B 1 171 ? 27.250 -16.195 229.944 1.00 13.07 171 ASN B CA 1
ATOM 3594 C C . ASN B 1 171 ? 28.610 -16.470 230.583 1.00 12.30 171 ASN B C 1
ATOM 3595 O O . ASN B 1 171 ? 29.008 -15.802 231.536 1.00 11.93 171 ASN B O 1
ATOM 3600 N N . ASP B 1 172 ? 29.319 -17.461 230.061 1.00 11.29 172 ASP B N 1
ATOM 3601 C CA . ASP B 1 172 ? 30.552 -17.914 230.712 1.00 10.20 172 ASP B CA 1
ATOM 3602 C C . ASP B 1 172 ? 31.706 -16.946 230.484 1.00 10.44 172 ASP B C 1
ATOM 3603 O O . ASP B 1 172 ? 32.612 -16.834 231.315 1.00 13.28 172 ASP B O 1
ATOM 3608 N N . GLY B 1 173 ? 31.656 -16.222 229.376 1.00 12.33 173 GLY B N 1
ATOM 3609 C CA . GLY B 1 173 ? 32.629 -15.167 229.163 1.00 11.34 173 GLY B CA 1
ATOM 3610 C C . GLY B 1 173 ? 32.489 -14.077 230.216 1.00 11.69 173 GLY B C 1
ATOM 3611 O O . GLY B 1 173 ? 33.490 -13.548 230.717 1.00 13.37 173 GLY B O 1
ATOM 3612 N N . ALA B 1 174 ? 31.248 -13.732 230.558 1.00 12.00 174 ALA B N 1
ATOM 3613 C CA . ALA B 1 174 ? 31.020 -12.700 231.561 1.00 10.78 174 ALA B CA 1
ATOM 3614 C C . ALA B 1 174 ? 31.429 -13.182 232.946 1.00 11.03 174 ALA B C 1
ATOM 3615 O O . ALA B 1 174 ? 32.006 -12.418 233.729 1.00 12.12 174 ALA B O 1
ATOM 3617 N N . ILE B 1 175 ? 31.125 -14.444 233.253 1.00 10.84 175 ILE B N 1
ATOM 3618 C CA . ILE B 1 175 ? 31.526 -15.008 234.533 1.00 11.45 175 ILE B CA 1
ATOM 3619 C C . ILE B 1 175 ? 33.055 -15.012 234.625 1.00 10.36 175 ILE B C 1
ATOM 3620 O O . ILE B 1 175 ? 33.619 -14.647 235.655 1.00 10.57 175 ILE B O 1
ATOM 3625 N N . ARG B 1 176 ? 33.717 -15.392 233.535 1.00 10.56 176 ARG B N 1
ATOM 3626 C CA . ARG B 1 176 ? 35.176 -15.435 233.522 1.00 9.83 176 ARG B CA 1
ATOM 3627 C C . ARG B 1 176 ? 35.787 -14.046 233.753 1.00 11.30 176 ARG B C 1
ATOM 3628 O O . ARG B 1 176 ? 36.756 -13.890 234.508 1.00 11.39 176 ARG B O 1
ATOM 3636 N N . SER B 1 177 ? 35.214 -13.049 233.090 1.00 11.78 177 SER B N 1
ATOM 3637 C CA . SER B 1 177 ? 35.647 -11.666 233.248 1.00 10.50 177 SER B CA 1
ATOM 3638 C C . SER B 1 177 ? 35.489 -11.198 234.694 1.00 12.29 177 SER B C 1
ATOM 3639 O O . SER B 1 177 ? 36.351 -10.496 235.228 1.00 12.79 177 SER B O 1
ATOM 3642 N N . LEU B 1 178 ? 34.399 -11.603 235.343 1.00 10.97 178 LEU B N 1
ATOM 3643 C CA . LEU B 1 178 ? 34.182 -11.223 236.738 1.00 10.63 178 LEU B CA 1
ATOM 3644 C C . LEU B 1 178 ? 35.210 -11.883 237.660 1.00 10.30 178 LEU B C 1
ATOM 3645 O O . LEU B 1 178 ? 35.709 -11.259 238.605 1.00 11.43 178 LEU B O 1
ATOM 3650 N N . ILE B 1 179 ? 35.520 -13.149 237.399 1.00 10.57 179 ILE B N 1
ATOM 3651 C CA . ILE B 1 179 ? 36.542 -13.833 238.190 1.00 8.40 179 ILE B CA 1
ATOM 3652 C C . ILE B 1 179 ? 37.882 -13.118 238.033 1.00 12.01 179 ILE B C 1
ATOM 3653 O O . ILE B 1 179 ? 38.582 -12.856 239.014 1.00 11.09 179 ILE B O 1
ATOM 3658 N N . GLU B 1 180 ? 38.217 -12.784 236.790 1.00 11.15 180 GLU B N 1
ATOM 3659 C CA . GLU B 1 180 ? 39.469 -12.081 236.514 1.00 12.72 180 GLU B CA 1
ATOM 3660 C C . GLU B 1 180 ? 39.513 -10.738 237.238 1.00 13.22 180 GLU B C 1
ATOM 3661 O O . GLU B 1 180 ? 40.525 -10.393 237.860 1.00 13.82 180 GLU B O 1
ATOM 3667 N N . ALA B 1 181 ? 38.416 -9.984 237.171 1.00 11.49 181 ALA B N 1
ATOM 3668 C CA . ALA B 1 181 ? 38.369 -8.684 237.828 1.00 12.20 181 ALA B CA 1
ATOM 3669 C C . ALA B 1 181 ? 38.473 -8.851 239.346 1.00 11.97 181 ALA B C 1
ATOM 3670 O O . ALA B 1 181 ? 39.179 -8.089 240.010 1.00 12.47 181 ALA B O 1
ATOM 3672 N N . ARG B 1 182 ? 37.789 -9.855 239.894 1.00 11.02 182 ARG B N 1
ATOM 3673 C CA . ARG B 1 182 ? 37.888 -10.146 241.322 1.00 10.29 182 ARG B CA 1
ATOM 3674 C C . ARG B 1 182 ? 39.333 -10.404 241.732 1.00 15.13 182 ARG B C 1
ATOM 3675 O O . ARG B 1 182 ? 39.825 -9.839 242.707 1.00 13.99 182 ARG B O 1
ATOM 3683 N N . ASP B 1 183 ? 39.986 -11.298 240.998 1.00 13.15 183 ASP B N 1
ATOM 3684 C CA . ASP B 1 183 ? 41.349 -11.682 241.321 1.00 11.77 183 ASP B CA 1
ATOM 3685 C C . ASP B 1 183 ? 42.282 -10.475 241.192 1.00 15.74 183 ASP B C 1
ATOM 3686 O O . ASP B 1 183 ? 43.133 -10.240 242.059 1.00 16.82 183 ASP B O 1
ATOM 3691 N N . ASP B 1 184 ? 42.111 -9.699 240.129 1.00 13.94 184 ASP B N 1
ATOM 3692 C CA . ASP B 1 184 ? 42.948 -8.513 239.922 1.00 17.43 184 ASP B CA 1
ATOM 3693 C C . ASP B 1 184 ? 42.743 -7.471 241.030 1.00 17.43 184 ASP B C 1
ATOM 3694 O O . ASP B 1 184 ? 43.672 -6.733 241.369 1.00 17.03 184 ASP B O 1
ATOM 3699 N N . ALA B 1 185 ? 41.543 -7.427 241.606 1.00 16.21 185 ALA B N 1
ATOM 3700 C CA . ALA B 1 185 ? 41.232 -6.518 242.716 1.00 15.36 185 ALA B CA 1
ATOM 3701 C C . ALA B 1 185 ? 41.663 -7.038 244.096 1.00 17.08 185 ALA B C 1
ATOM 3702 O O . ALA B 1 185 ? 41.506 -6.342 245.101 1.00 18.13 185 ALA B O 1
ATOM 3704 N N . GLY B 1 186 ? 42.184 -8.259 244.148 1.00 14.70 186 GLY B N 1
ATOM 3705 C CA . GLY B 1 186 ? 42.600 -8.854 245.402 1.00 16.31 186 GLY B CA 1
ATOM 3706 C C . GLY B 1 186 ? 41.441 -9.301 246.274 1.00 18.78 186 GLY B C 1
ATOM 3707 O O . GLY B 1 186 ? 41.550 -9.327 247.506 1.00 20.70 186 GLY B O 1
ATOM 3708 N N . LEU B 1 187 ? 40.335 -9.680 245.638 1.00 14.57 187 LEU B N 1
ATOM 3709 C CA . LEU B 1 187 ? 39.124 -10.050 246.370 1.00 15.95 187 LEU B CA 1
ATOM 3710 C C . LEU B 1 187 ? 38.800 -11.538 246.281 1.00 15.19 187 LEU B C 1
ATOM 3711 O O . LEU B 1 187 ? 37.684 -11.965 246.584 1.00 15.70 187 LEU B O 1
ATOM 3716 N N . THR B 1 188 ? 39.796 -12.329 245.901 1.00 15.14 188 THR B N 1
ATOM 3717 C CA . THR B 1 188 ? 39.627 -13.764 245.664 1.00 14.90 188 THR B CA 1
ATOM 3718 C C . THR B 1 188 ? 39.027 -14.529 246.850 1.00 21.40 188 THR B C 1
ATOM 3719 O O . THR B 1 188 ? 38.096 -15.310 246.686 1.00 20.48 188 THR B O 1
ATOM 3723 N N . GLU B 1 189 ? 39.550 -14.312 248.049 1.00 19.64 189 GLU B N 1
ATOM 3724 C CA . GLU B 1 189 ? 39.048 -15.049 249.204 1.00 17.63 189 GLU B CA 1
ATOM 3725 C C . GLU B 1 189 ? 37.720 -14.501 249.711 1.00 17.23 189 GLU B C 1
ATOM 3726 O O . GLU B 1 189 ? 36.914 -15.235 250.288 1.00 19.95 189 GLU B O 1
ATOM 3732 N N . GLN B 1 190 ? 37.496 -13.207 249.495 1.00 15.52 190 GLN B N 1
ATOM 3733 C CA . GLN B 1 190 ? 36.356 -12.509 250.079 1.00 20.64 190 GLN B CA 1
ATOM 3734 C C . GLN B 1 190 ? 35.046 -12.742 249.332 1.00 20.29 190 GLN B C 1
ATOM 3735 O O . GLN B 1 190 ? 33.962 -12.616 249.906 1.00 21.68 190 GLN B O 1
ATOM 3741 N N . PHE B 1 191 ? 35.152 -13.071 248.051 1.00 14.66 191 PHE B N 1
ATOM 3742 C CA . PHE B 1 191 ? 33.997 -13.049 247.165 1.00 12.72 191 PHE B CA 1
ATOM 3743 C C . PHE B 1 191 ? 33.936 -14.326 246.337 1.00 12.23 191 PHE B C 1
ATOM 3744 O O . PHE B 1 191 ? 34.662 -14.481 245.365 1.00 13.56 191 PHE B O 1
ATOM 3752 N N . LYS B 1 192 ? 33.088 -15.259 246.747 1.00 10.48 192 LYS B N 1
ATOM 3753 C CA . LYS B 1 192 ? 32.999 -16.532 246.043 1.00 9.01 192 LYS B CA 1
ATOM 3754 C C . LYS B 1 192 ? 32.140 -16.392 244.799 1.00 11.20 192 LYS B C 1
ATOM 3755 O O . LYS B 1 192 ? 31.109 -15.729 244.804 1.00 12.88 192 LYS B O 1
ATOM 3761 N N . ILE B 1 193 ? 32.569 -17.034 243.731 1.00 10.01 193 ILE B N 1
ATOM 3762 C CA . ILE B 1 193 ? 31.827 -16.981 242.487 1.00 9.45 193 ILE B CA 1
ATOM 3763 C C . ILE B 1 193 ? 31.378 -18.399 242.141 1.00 8.54 193 ILE B C 1
ATOM 3764 O O . ILE B 1 193 ? 32.194 -19.280 241.871 1.00 10.18 193 ILE B O 1
ATOM 3769 N N . LEU B 1 194 ? 30.063 -18.613 242.180 1.00 9.54 194 LEU B N 1
ATOM 3770 C CA . LEU B 1 194 ? 29.477 -19.911 241.894 1.00 9.67 194 LEU B CA 1
ATOM 3771 C C . LEU B 1 194 ? 28.733 -19.819 240.579 1.00 9.69 194 LEU B C 1
ATOM 3772 O O . LEU B 1 194 ? 27.994 -18.853 240.346 1.00 11.88 194 LEU B O 1
ATOM 3777 N N . THR B 1 195 ? 28.907 -20.813 239.722 1.00 8.99 195 THR B N 1
ATOM 3778 C CA . THR B 1 195 ? 28.134 -20.824 238.480 1.00 9.80 195 THR B CA 1
ATOM 3779 C C . THR B 1 195 ? 26.815 -21.561 238.677 1.00 11.44 195 THR B C 1
ATOM 3780 O O . THR B 1 195 ? 26.760 -22.580 239.365 1.00 9.75 195 THR B O 1
ATOM 3784 N N . GLY B 1 196 ? 25.758 -21.057 238.046 1.00 9.04 196 GLY B N 1
ATOM 3785 C CA . GLY B 1 196 ? 24.483 -21.756 238.043 1.00 10.64 196 GLY B CA 1
ATOM 3786 C C . GLY B 1 196 ? 24.377 -22.695 236.852 1.00 12.11 196 GLY B C 1
ATOM 3787 O O . GLY B 1 196 ? 23.366 -23.378 236.653 1.00 12.72 196 GLY B O 1
ATOM 3788 N N . SER B 1 197 ? 25.436 -22.744 236.054 1.00 11.11 197 SER B N 1
ATOM 3789 C CA . SER B 1 197 ? 25.448 -23.611 234.883 1.00 13.31 197 SER B CA 1
ATOM 3790 C C . SER B 1 197 ? 25.335 -25.093 235.216 1.00 12.17 197 SER B C 1
ATOM 3791 O O . SER B 1 197 ? 25.918 -25.593 236.185 1.00 15.22 197 SER B O 1
ATOM 3794 N N . GLU B 1 198 ? 24.576 -25.808 234.406 1.00 11.44 198 GLU B N 1
ATOM 3795 C CA . GLU B 1 198 ? 24.525 -27.252 234.568 1.00 9.66 198 GLU B CA 1
ATOM 3796 C C . GLU B 1 198 ? 25.399 -27.964 233.549 1.00 9.20 198 GLU B C 1
ATOM 3797 O O . GLU B 1 198 ? 25.793 -29.123 233.766 1.00 11.07 198 GLU B O 1
ATOM 3803 N N . THR B 1 199 ? 25.717 -27.272 232.453 1.00 9.50 199 THR B N 1
ATOM 3804 C CA . THR B 1 199 ? 26.405 -27.899 231.326 1.00 9.28 199 THR B CA 1
ATOM 3805 C C . THR B 1 199 ? 27.783 -27.338 231.020 1.00 9.75 199 THR B C 1
ATOM 3806 O O . THR B 1 199 ? 28.459 -27.828 230.112 1.00 10.17 199 THR B O 1
ATOM 3810 N N . THR B 1 200 ? 28.193 -26.303 231.751 1.00 12.43 200 THR B N 1
ATOM 3811 C CA . THR B 1 200 ? 29.532 -25.726 231.544 1.00 9.45 200 THR B CA 1
ATOM 3812 C C . THR B 1 200 ? 30.247 -25.491 232.871 1.00 11.40 200 THR B C 1
ATOM 3813 O O . THR B 1 200 ? 30.892 -24.464 233.096 1.00 10.83 200 THR B O 1
ATOM 3817 N N . VAL B 1 201 ? 30.128 -26.476 233.749 1.00 9.99 201 VAL B N 1
ATOM 3818 C CA . VAL B 1 201 ? 30.731 -26.425 235.065 1.00 9.86 201 VAL B CA 1
ATOM 3819 C C . VAL B 1 201 ? 32.245 -26.554 234.950 1.00 9.08 201 VAL B C 1
ATOM 3820 O O . VAL B 1 201 ? 32.984 -25.861 235.653 1.00 10.69 201 VAL B O 1
ATOM 3824 N N . ASP B 1 202 ? 32.709 -27.440 234.068 1.00 10.94 202 ASP B N 1
ATOM 3825 C CA . ASP B 1 202 ? 34.148 -27.553 233.837 1.00 9.72 202 ASP B CA 1
ATOM 3826 C C . ASP B 1 202 ? 34.750 -26.224 233.370 1.00 13.18 202 ASP B C 1
ATOM 3827 O O . ASP B 1 202 ? 35.817 -25.841 233.850 1.00 10.92 202 ASP B O 1
ATOM 3832 N N . PHE B 1 203 ? 34.071 -25.510 232.471 1.00 10.04 203 PHE B N 1
ATOM 3833 C CA . PHE B 1 203 ? 34.549 -24.194 232.031 1.00 9.42 203 PHE B CA 1
ATOM 3834 C C . PHE B 1 203 ? 34.730 -23.258 233.228 1.00 10.73 203 PHE B C 1
ATOM 3835 O O . PHE B 1 203 ? 35.763 -22.600 233.370 1.00 9.80 203 PHE B O 1
ATOM 3843 N N . ALA B 1 204 ? 33.718 -23.200 234.092 1.00 9.91 204 ALA B N 1
ATOM 3844 C CA . ALA B 1 204 ? 33.759 -22.295 235.228 1.00 8.97 204 ALA B CA 1
ATOM 3845 C C . ALA B 1 204 ? 34.940 -22.622 236.147 1.00 9.35 204 ALA B C 1
ATOM 3846 O O . ALA B 1 204 ? 35.665 -21.735 236.570 1.00 11.60 204 ALA B O 1
ATOM 3848 N N . TYR B 1 205 ? 35.121 -23.901 236.449 1.00 9.16 205 TYR B N 1
ATOM 3849 C CA . TYR B 1 205 ? 36.237 -24.296 237.306 1.00 11.58 205 TYR B CA 1
ATOM 3850 C C . TYR B 1 205 ? 37.588 -24.008 236.645 1.00 11.66 205 TYR B C 1
ATOM 3851 O O . TYR B 1 205 ? 38.525 -23.572 237.321 1.00 11.51 205 TYR B O 1
ATOM 3860 N N . LEU B 1 206 ? 37.687 -24.228 235.335 1.00 10.96 206 LEU B N 1
ATOM 3861 C CA . LEU B 1 206 ? 38.931 -23.943 234.608 1.00 9.77 206 LEU B CA 1
ATOM 3862 C C . LEU B 1 206 ? 39.302 -22.461 234.743 1.00 11.02 206 LEU B C 1
ATOM 3863 O O . LEU B 1 206 ? 40.484 -22.109 234.869 1.00 12.89 206 LEU B O 1
ATOM 3868 N N . ALA B 1 207 ? 38.284 -21.606 234.764 1.00 10.33 207 ALA B N 1
ATOM 3869 C CA . ALA B 1 207 ? 38.495 -20.174 234.925 1.00 13.39 207 ALA B CA 1
ATOM 3870 C C . ALA B 1 207 ? 38.636 -19.743 236.383 1.00 12.22 207 ALA B C 1
ATOM 3871 O O . ALA B 1 207 ? 38.826 -18.556 236.649 1.00 15.10 207 ALA B O 1
ATOM 3873 N N . GLY B 1 208 ? 38.572 -20.683 237.323 1.00 11.00 208 GLY B N 1
ATOM 3874 C CA . GLY B 1 208 ? 38.801 -20.363 238.724 1.00 13.36 208 GLY B CA 1
ATOM 3875 C C . GLY B 1 208 ? 37.567 -20.087 239.567 1.00 12.76 208 GLY B C 1
ATOM 3876 O O . GLY B 1 208 ? 37.663 -19.510 240.656 1.00 13.95 208 GLY B O 1
ATOM 3877 N N . ALA B 1 209 ? 36.402 -20.508 239.093 1.00 11.12 209 ALA B N 1
ATOM 3878 C CA . ALA B 1 209 ? 35.202 -20.389 239.919 1.00 9.57 209 ALA B CA 1
ATOM 3879 C C . ALA B 1 209 ? 35.286 -21.255 241.181 1.00 11.68 209 ALA B C 1
ATOM 3880 O O . ALA B 1 209 ? 36.059 -22.223 241.251 1.00 14.45 209 ALA B O 1
ATOM 3882 N N . ASP B 1 210 ? 34.487 -20.898 242.180 1.00 9.36 210 ASP B N 1
ATOM 3883 C CA . ASP B 1 210 ? 34.556 -21.546 243.491 1.00 10.84 210 ASP B CA 1
ATOM 3884 C C . ASP B 1 210 ? 33.576 -22.693 243.668 1.00 12.73 210 ASP B C 1
ATOM 3885 O O . ASP B 1 210 ? 33.642 -23.432 244.653 1.00 11.97 210 ASP B O 1
ATOM 3890 N N . GLY B 1 211 ? 32.673 -22.859 242.714 1.00 10.21 211 GLY B N 1
ATOM 3891 C CA . GLY B 1 211 ? 31.674 -23.897 242.856 1.00 10.61 211 GLY B CA 1
ATOM 3892 C C . GLY B 1 211 ? 30.524 -23.730 241.885 1.00 11.28 211 GLY B C 1
ATOM 3893 O O . GLY B 1 211 ? 30.570 -22.914 240.956 1.00 9.86 211 GLY B O 1
ATOM 3894 N N . VAL B 1 212 ? 29.470 -24.489 242.140 1.00 9.64 212 VAL B N 1
ATOM 3895 C CA . VAL B 1 212 ? 28.392 -24.662 241.184 1.00 9.34 212 VAL B CA 1
ATOM 3896 C C . VAL B 1 212 ? 27.089 -24.905 241.931 1.00 10.33 212 VAL B C 1
ATOM 3897 O O . VAL B 1 212 ? 27.063 -25.593 242.955 1.00 10.81 212 VAL B O 1
ATOM 3901 N N . VAL B 1 213 ? 26.013 -24.328 241.395 1.00 9.08 213 VAL B N 1
ATOM 3902 C CA . VAL B 1 213 ? 24.657 -24.460 241.927 1.00 9.50 213 VAL B CA 1
ATOM 3903 C C . VAL B 1 213 ? 23.786 -24.986 240.776 1.00 9.79 213 VAL B C 1
ATOM 3904 O O . VAL B 1 213 ? 23.121 -24.209 240.092 1.00 11.67 213 VAL B O 1
ATOM 3908 N N . PRO B 1 214 ? 23.830 -26.305 240.523 1.00 11.10 214 PRO B N 1
ATOM 3909 C CA . PRO B 1 214 ? 23.170 -26.877 239.347 1.00 11.17 214 PRO B CA 1
ATOM 3910 C C . PRO B 1 214 ? 21.822 -27.512 239.679 1.00 11.77 214 PRO B C 1
ATOM 3911 O O . PRO B 1 214 ? 21.760 -28.382 240.552 1.00 12.16 214 PRO B O 1
ATOM 3915 N N . GLY B 1 215 ? 20.753 -27.083 239.010 1.00 12.37 215 GLY B N 1
ATOM 3916 C CA . GLY B 1 215 ? 19.460 -27.705 239.255 1.00 11.50 215 GLY B CA 1
ATOM 3917 C C . GLY B 1 215 ? 19.498 -29.218 239.055 1.00 13.31 215 GLY B C 1
ATOM 3918 O O . GLY B 1 215 ? 18.897 -29.978 239.834 1.00 11.74 215 GLY B O 1
ATOM 3919 N N . LEU B 1 216 ? 20.202 -29.664 238.016 1.00 11.59 216 LEU B N 1
ATOM 3920 C CA . LEU B 1 216 ? 20.281 -31.082 237.690 1.00 11.02 216 LEU B CA 1
ATOM 3921 C C . LEU B 1 216 ? 21.008 -31.853 238.801 1.00 11.94 216 LEU B C 1
ATOM 3922 O O . LEU B 1 216 ? 20.908 -33.083 238.888 1.00 11.62 216 LEU B O 1
ATOM 3927 N N . GLY B 1 217 ? 21.714 -31.113 239.653 1.00 11.82 217 GLY B N 1
ATOM 3928 C CA . GLY B 1 217 ? 22.386 -31.688 240.806 1.00 11.62 217 GLY B CA 1
ATOM 3929 C C . GLY B 1 217 ? 21.415 -32.329 241.782 1.00 12.80 217 GLY B C 1
ATOM 3930 O O . GLY B 1 217 ? 21.809 -33.135 242.631 1.00 11.90 217 GLY B O 1
ATOM 3931 N N . ASN B 1 218 ? 20.135 -31.977 241.677 1.00 10.71 218 ASN B N 1
ATOM 3932 C CA . ASN B 1 218 ? 19.108 -32.661 242.465 1.00 10.71 218 ASN B CA 1
ATOM 3933 C C . ASN B 1 218 ? 18.959 -34.096 242.030 1.00 11.71 218 ASN B C 1
ATOM 3934 O O . ASN B 1 218 ? 18.777 -34.987 242.858 1.00 13.62 218 ASN B O 1
ATOM 3939 N N . VAL B 1 219 ? 19.014 -34.318 240.721 1.00 10.36 219 VAL B N 1
ATOM 3940 C CA . VAL B 1 219 ? 18.829 -35.650 240.167 1.00 12.52 219 VAL B CA 1
ATOM 3941 C C . VAL B 1 219 ? 20.091 -36.487 240.362 1.00 13.51 219 VAL B C 1
ATOM 3942 O O . VAL B 1 219 ? 20.026 -37.634 240.827 1.00 15.23 219 VAL B O 1
ATOM 3946 N N . ASP B 1 220 ? 21.243 -35.900 240.044 1.00 14.52 220 ASP B N 1
ATOM 3947 C CA . ASP B 1 220 ? 22.508 -36.638 240.035 1.00 13.66 220 ASP B CA 1
ATOM 3948 C C . ASP B 1 220 ? 23.613 -35.902 240.803 1.00 12.39 220 ASP B C 1
ATOM 3949 O O . ASP B 1 220 ? 24.582 -35.418 240.212 1.00 12.45 220 ASP B O 1
ATOM 3954 N N . PRO B 1 221 ? 23.469 -35.817 242.133 1.00 12.29 221 PRO B N 1
ATOM 3955 C CA . PRO B 1 221 ? 24.466 -35.116 242.947 1.00 11.28 221 PRO B CA 1
ATOM 3956 C C . PRO B 1 221 ? 25.835 -35.778 242.843 1.00 11.85 221 PRO B C 1
ATOM 3957 O O . PRO B 1 221 ? 26.848 -35.071 242.828 1.00 11.13 221 PRO B O 1
ATOM 3961 N N . ALA B 1 222 ? 25.869 -37.106 242.730 1.00 13.11 222 ALA B N 1
ATOM 3962 C CA . ALA B 1 222 ? 27.147 -37.808 242.628 1.00 13.39 222 ALA B CA 1
ATOM 3963 C C . ALA B 1 222 ? 27.896 -37.448 241.353 1.00 13.71 222 ALA B C 1
ATOM 3964 O O . ALA B 1 222 ? 29.125 -37.366 241.355 1.00 12.41 222 ALA B O 1
ATOM 3966 N N . ALA B 1 223 ? 27.165 -37.219 240.267 1.00 11.94 223 ALA B N 1
ATOM 3967 C CA . ALA B 1 223 ? 27.819 -36.805 239.033 1.00 12.36 223 ALA B CA 1
ATOM 3968 C C . ALA B 1 223 ? 28.516 -35.459 239.213 1.00 11.13 223 ALA B C 1
ATOM 3969 O O . ALA B 1 223 ? 29.647 -35.288 238.769 1.00 10.88 223 ALA B O 1
ATOM 3971 N N . TYR B 1 224 ? 27.836 -34.497 239.837 1.00 11.33 224 TYR B N 1
ATOM 3972 C CA . TYR B 1 224 ? 28.421 -33.169 239.995 1.00 10.85 224 TYR B CA 1
ATOM 3973 C C . TYR B 1 224 ? 29.539 -33.181 241.039 1.00 10.96 224 TYR B C 1
ATOM 3974 O O . TYR B 1 224 ? 30.544 -32.487 240.873 1.00 11.21 224 TYR B O 1
ATOM 3983 N N . ALA B 1 225 ? 29.397 -34.002 242.078 1.00 11.60 225 ALA B N 1
ATOM 3984 C CA . ALA B 1 225 ? 30.494 -34.160 243.039 1.00 13.89 225 ALA B CA 1
ATOM 3985 C C . ALA B 1 225 ? 31.732 -34.714 242.338 1.00 11.91 225 ALA B C 1
ATOM 3986 O O . ALA B 1 225 ? 32.856 -34.235 242.551 1.00 11.64 225 ALA B O 1
ATOM 3988 N N . ALA B 1 226 ? 31.528 -35.717 241.491 1.00 11.10 226 ALA B N 1
ATOM 3989 C CA . ALA B 1 226 ? 32.635 -36.341 240.788 1.00 11.54 226 ALA B CA 1
ATOM 3990 C C . ALA B 1 226 ? 33.284 -35.338 239.840 1.00 11.76 226 ALA B C 1
ATOM 3991 O O . ALA B 1 226 ? 34.509 -35.271 239.734 1.00 11.99 226 ALA B O 1
ATOM 3993 N N . LEU B 1 227 ? 32.455 -34.551 239.160 1.00 11.65 227 LEU B N 1
ATOM 3994 C CA . LEU B 1 227 ? 32.949 -33.562 238.212 1.00 10.88 227 LEU B CA 1
ATOM 3995 C C . LEU B 1 227 ? 33.778 -32.493 238.924 1.00 9.71 227 LEU B C 1
ATOM 3996 O O . LEU B 1 227 ? 34.874 -32.138 238.471 1.00 11.60 227 LEU B O 1
ATOM 4001 N N . ALA B 1 228 ? 33.248 -31.975 240.028 1.00 10.33 228 ALA B N 1
ATOM 4002 C CA . ALA B 1 228 ? 33.970 -30.953 240.794 1.00 12.53 228 ALA B CA 1
ATOM 4003 C C . ALA B 1 228 ? 35.337 -31.479 241.215 1.00 11.79 228 ALA B C 1
ATOM 4004 O O . ALA B 1 228 ? 36.339 -30.759 241.153 1.00 12.42 228 ALA B O 1
ATOM 4006 N N . LYS B 1 229 ? 35.374 -32.739 241.636 1.00 11.95 229 LYS B N 1
ATOM 4007 C CA . LYS B 1 229 ? 36.618 -33.312 242.123 1.00 11.23 229 LYS B CA 1
ATOM 4008 C C . LYS B 1 229 ? 37.650 -33.426 241.000 1.00 13.24 229 LYS B C 1
ATOM 4009 O O . LYS B 1 229 ? 38.826 -33.127 241.216 1.00 12.22 229 LYS B O 1
ATOM 4015 N N . LEU B 1 230 ? 37.224 -33.843 239.806 1.00 10.26 230 LEU B N 1
ATOM 4016 C CA . LEU B 1 230 ? 38.136 -33.899 238.664 1.00 10.34 230 LEU B CA 1
ATOM 4017 C C . LEU B 1 230 ? 38.700 -32.506 238.391 1.00 12.05 230 LEU B C 1
ATOM 4018 O O . LEU B 1 230 ? 39.889 -32.342 238.137 1.00 11.63 230 LEU B O 1
ATOM 4023 N N . CYS B 1 231 ? 37.836 -31.502 238.456 1.00 12.62 231 CYS B N 1
ATOM 4024 C CA . CYS B 1 231 ? 38.266 -30.132 238.221 1.00 11.28 231 CYS B CA 1
ATOM 4025 C C . CYS B 1 231 ? 39.240 -29.664 239.299 1.00 12.32 231 CYS B C 1
ATOM 4026 O O . CYS B 1 231 ? 40.281 -29.077 238.990 1.00 14.73 231 CYS B O 1
ATOM 4029 N N . LEU B 1 232 ? 38.924 -29.956 240.556 1.00 10.67 232 LEU B N 1
ATOM 4030 C CA . LEU B 1 232 ? 39.812 -29.587 241.653 1.00 12.25 232 LEU B CA 1
ATOM 4031 C C . LEU B 1 232 ? 41.181 -30.262 241.512 1.00 13.10 232 LEU B C 1
ATOM 4032 O O . LEU B 1 232 ? 42.195 -29.726 241.963 1.00 13.31 232 LEU B O 1
ATOM 4037 N N . ASP B 1 233 ? 41.207 -31.424 240.869 1.00 10.76 233 ASP B N 1
ATOM 4038 C CA . ASP B 1 233 ? 42.448 -32.179 240.697 1.00 12.85 233 ASP B CA 1
ATOM 4039 C C . ASP B 1 233 ? 43.146 -31.842 239.382 1.00 15.31 233 ASP B C 1
ATOM 4040 O O . ASP B 1 233 ? 44.143 -32.477 239.025 1.00 14.40 233 ASP B O 1
ATOM 4045 N N . GLY B 1 234 ? 42.611 -30.855 238.659 1.00 12.29 234 GLY B N 1
ATOM 4046 C CA . GLY B 1 234 ? 43.195 -30.409 237.402 1.00 12.71 234 GLY B CA 1
ATOM 4047 C C . GLY B 1 234 ? 43.109 -31.398 236.245 1.00 14.30 234 GLY B C 1
ATOM 4048 O O . GLY B 1 234 ? 43.887 -31.313 235.285 1.00 16.50 234 GLY B O 1
ATOM 4049 N N . LYS B 1 235 ? 42.164 -32.334 236.322 1.00 11.48 235 LYS B N 1
ATOM 4050 C CA . LYS B 1 235 ? 41.997 -33.355 235.285 1.00 11.27 235 LYS B CA 1
ATOM 4051 C C . LYS B 1 235 ? 40.973 -32.885 234.256 1.00 11.68 235 LYS B C 1
ATOM 4052 O O . LYS B 1 235 ? 39.842 -33.381 234.193 1.00 13.06 235 LYS B O 1
ATOM 4058 N N . TRP B 1 236 ? 41.382 -31.914 233.452 1.00 12.25 236 TRP B N 1
ATOM 4059 C CA . TRP B 1 236 ? 40.427 -31.164 232.641 1.00 12.66 236 TRP B CA 1
ATOM 4060 C C . TRP B 1 236 ? 39.847 -32.008 231.518 1.00 12.91 236 TRP B C 1
ATOM 4061 O O . TRP B 1 236 ? 38.661 -31.889 231.208 1.00 12.97 236 TRP B O 1
ATOM 4072 N N . ALA B 1 237 ? 40.661 -32.879 230.923 1.00 13.27 237 ALA B N 1
ATOM 4073 C CA . ALA B 1 237 ? 40.158 -33.740 229.865 1.00 12.69 237 ALA B CA 1
ATOM 4074 C C . ALA B 1 237 ? 39.124 -34.713 230.422 1.00 15.32 237 ALA B C 1
ATOM 4075 O O . ALA B 1 237 ? 38.057 -34.932 229.830 1.00 14.83 237 ALA B O 1
ATOM 4077 N N . GLU B 1 238 ? 39.443 -35.297 231.572 1.00 13.50 238 GLU B N 1
ATOM 4078 C CA . GLU B 1 238 ? 38.524 -36.209 232.231 1.00 13.99 238 GLU B CA 1
ATOM 4079 C C . GLU B 1 238 ? 37.252 -35.483 232.642 1.00 11.56 238 GLU B C 1
ATOM 4080 O O . GLU B 1 238 ? 36.153 -36.030 232.527 1.00 13.32 238 GLU B O 1
ATOM 4086 N N . ALA B 1 239 ? 37.413 -34.248 233.108 1.00 11.81 239 ALA B N 1
ATOM 4087 C CA . ALA B 1 239 ? 36.266 -33.442 233.512 1.00 12.29 239 ALA B CA 1
ATOM 4088 C C . ALA B 1 239 ? 35.361 -33.178 232.305 1.00 10.55 239 ALA B C 1
ATOM 4089 O O . ALA B 1 239 ? 34.142 -33.322 232.398 1.00 11.24 239 ALA B O 1
ATOM 4091 N N . ALA B 1 240 ? 35.953 -32.803 231.176 1.00 11.39 240 ALA B N 1
ATOM 4092 C CA . ALA B 1 240 ? 35.140 -32.549 229.977 1.00 10.42 240 ALA B CA 1
ATOM 4093 C C . ALA B 1 240 ? 34.397 -33.792 229.513 1.00 13.81 240 ALA B C 1
ATOM 4094 O O . ALA B 1 240 ? 33.270 -33.701 229.025 1.00 10.72 240 ALA B O 1
ATOM 4096 N N . ALA B 1 241 ? 35.004 -34.965 229.667 1.00 11.42 241 ALA B N 1
ATOM 4097 C CA . ALA B 1 241 ? 34.313 -36.175 229.266 1.00 12.88 241 ALA B CA 1
ATOM 4098 C C . ALA B 1 241 ? 33.113 -36.452 230.178 1.00 13.11 241 ALA B C 1
ATOM 4099 O O . ALA B 1 241 ? 32.054 -36.867 229.701 1.00 15.76 241 ALA B O 1
ATOM 4101 N N . LEU B 1 242 ? 33.258 -36.198 231.477 1.00 11.02 242 LEU B N 1
ATOM 4102 C CA . LEU B 1 242 ? 32.152 -36.411 232.418 1.00 11.59 242 LEU B CA 1
ATOM 4103 C C . LEU B 1 242 ? 31.069 -35.358 232.216 1.00 11.76 242 LEU B C 1
ATOM 4104 O O . LEU B 1 242 ? 29.880 -35.675 232.256 1.00 10.86 242 LEU B O 1
ATOM 4109 N N . GLN B 1 243 ? 31.483 -34.114 231.991 1.00 10.95 243 GLN B N 1
ATOM 4110 C CA . GLN B 1 243 ? 30.527 -33.050 231.718 1.00 10.78 243 GLN B CA 1
ATOM 4111 C C . GLN B 1 243 ? 29.648 -33.399 230.505 1.00 12.12 243 GLN B C 1
ATOM 4112 O O . GLN B 1 243 ? 28.426 -33.170 230.517 1.00 11.57 243 GLN B O 1
ATOM 4118 N N . LYS B 1 244 ? 30.258 -33.995 229.484 1.00 11.13 244 LYS B N 1
ATOM 4119 C CA . LYS B 1 244 ? 29.511 -34.375 228.278 1.00 12.88 244 LYS B CA 1
ATOM 4120 C C . LYS B 1 244 ? 28.432 -35.400 228.610 1.00 13.93 244 LYS B C 1
ATOM 4121 O O . LYS B 1 244 ? 27.315 -35.329 228.096 1.00 13.00 244 LYS B O 1
ATOM 4127 N N . ARG B 1 245 ? 28.760 -36.340 229.496 1.00 13.35 245 ARG B N 1
ATOM 4128 C CA . ARG B 1 245 ? 27.793 -37.355 229.912 1.00 13.43 245 ARG B CA 1
ATOM 4129 C C . ARG B 1 245 ? 26.662 -36.720 230.707 1.00 12.93 245 ARG B C 1
ATOM 4130 O O . ARG B 1 245 ? 25.485 -37.030 230.494 1.00 12.92 245 ARG B O 1
ATOM 4138 N N . ILE B 1 246 ? 27.023 -35.810 231.607 1.00 11.38 246 ILE B N 1
ATOM 4139 C CA . ILE B 1 246 ? 26.052 -35.062 232.374 1.00 9.04 246 ILE B CA 1
ATOM 4140 C C . ILE B 1 246 ? 25.119 -34.285 231.428 1.00 10.57 246 ILE B C 1
ATOM 4141 O O . ILE B 1 246 ? 23.911 -34.228 231.642 1.00 10.83 246 ILE B O 1
ATOM 4146 N N . ASN B 1 247 ? 25.688 -33.727 230.367 1.00 12.10 247 ASN B N 1
ATOM 4147 C CA . ASN B 1 247 ? 24.899 -32.943 229.428 1.00 11.97 247 ASN B CA 1
ATOM 4148 C C . ASN B 1 247 ? 23.905 -33.793 228.653 1.00 13.87 247 ASN B C 1
ATOM 4149 O O . ASN B 1 247 ? 22.903 -33.280 228.150 1.00 14.19 247 ASN B O 1
ATOM 4154 N N . HIS B 1 248 ? 24.151 -35.095 228.586 1.00 13.22 248 HIS B N 1
ATOM 4155 C CA . HIS B 1 248 ? 23.159 -35.976 227.972 1.00 12.81 248 HIS B CA 1
ATOM 4156 C C . HIS B 1 248 ? 22.045 -36.366 228.953 1.00 13.59 248 HIS B C 1
ATOM 4157 O O . HIS B 1 248 ? 20.883 -36.513 228.557 1.00 14.90 248 HIS B O 1
ATOM 4164 N N . LEU B 1 249 ? 22.375 -36.490 230.233 1.00 10.26 249 LEU B N 1
ATOM 4165 C CA . LEU B 1 249 ? 21.328 -36.584 231.255 1.00 11.05 249 LEU B CA 1
ATOM 4166 C C . LEU B 1 249 ? 20.431 -35.328 231.243 1.00 12.75 249 LEU B C 1
ATOM 4167 O O . LEU B 1 249 ? 19.212 -35.415 231.431 1.00 12.17 249 LEU B O 1
ATOM 4172 N N . PHE B 1 250 ? 21.037 -34.172 230.991 1.00 11.84 250 PHE B N 1
ATOM 4173 C CA . PHE B 1 250 ? 20.329 -32.894 231.018 1.00 11.77 250 PHE B CA 1
ATOM 4174 C C . PHE B 1 250 ? 19.207 -32.839 229.985 1.00 12.56 250 PHE B C 1
ATOM 4175 O O . PHE B 1 250 ? 18.300 -32.027 230.103 1.00 13.34 250 PHE B O 1
ATOM 4183 N N . HIS B 1 251 ? 19.274 -33.707 228.977 1.00 12.91 251 HIS B N 1
ATOM 4184 C CA . HIS B 1 251 ? 18.223 -33.778 227.964 1.00 14.90 251 HIS B CA 1
ATOM 4185 C C . HIS B 1 251 ? 16.829 -34.019 228.567 1.00 13.53 251 HIS B C 1
ATOM 4186 O O . HIS B 1 251 ? 15.824 -33.766 227.896 1.00 13.64 251 HIS B O 1
ATOM 4193 N N . ILE B 1 252 ? 16.748 -34.484 229.819 1.00 12.05 252 ILE B N 1
ATOM 4194 C CA . ILE B 1 252 ? 15.439 -34.656 230.440 1.00 14.07 252 ILE B CA 1
ATOM 4195 C C . ILE B 1 252 ? 14.632 -33.355 230.482 1.00 14.69 252 ILE B C 1
ATOM 4196 O O . ILE B 1 252 ? 13.407 -33.414 230.528 1.00 16.27 252 ILE B O 1
ATOM 4201 N N . VAL B 1 253 ? 15.289 -32.193 230.454 1.00 14.33 253 VAL B N 1
ATOM 4202 C CA . VAL B 1 253 ? 14.537 -30.940 230.554 1.00 13.14 253 VAL B CA 1
ATOM 4203 C C . VAL B 1 253 ? 13.939 -30.532 229.218 1.00 14.26 253 VAL B C 1
ATOM 4204 O O . VAL B 1 253 ? 13.094 -29.639 229.166 1.00 15.99 253 VAL B O 1
ATOM 4208 N N . PHE B 1 254 ? 14.362 -31.192 228.145 1.00 15.43 254 PHE B N 1
ATOM 4209 C CA . PHE B 1 254 ? 13.889 -30.831 226.811 1.00 16.14 254 PHE B CA 1
ATOM 4210 C C . PHE B 1 254 ? 12.809 -31.789 226.305 1.00 15.14 254 PHE B C 1
ATOM 4211 O O . PHE B 1 254 ? 12.385 -31.718 225.149 1.00 18.32 254 PHE B O 1
ATOM 4219 N N . VAL B 1 255 ? 12.353 -32.683 227.169 1.00 14.71 255 VAL B N 1
ATOM 4220 C CA . VAL B 1 255 ? 11.349 -33.665 226.748 1.00 14.79 255 VAL B CA 1
ATOM 4221 C C . VAL B 1 255 ? 9.946 -33.057 226.681 1.00 17.06 255 VAL B C 1
ATOM 4222 O O . VAL B 1 255 ? 9.247 -33.203 225.672 1.00 15.66 255 VAL B O 1
ATOM 4226 N N . GLY B 1 256 ? 9.540 -32.369 227.744 1.00 14.36 256 GLY B N 1
ATOM 4227 C CA . GLY B 1 256 ? 8.248 -31.697 227.764 1.00 14.73 256 GLY B CA 1
ATOM 4228 C C . GLY B 1 256 ? 8.005 -30.790 226.568 1.00 15.01 256 GLY B C 1
ATOM 4229 O O . GLY B 1 256 ? 8.847 -29.967 226.197 1.00 16.74 256 GLY B O 1
ATOM 4230 N N . ASP B 1 257 ? 6.838 -30.948 225.958 1.00 17.18 257 ASP B N 1
ATOM 4231 C CA . ASP B 1 257 ? 6.479 -30.168 224.779 1.00 17.74 257 ASP B CA 1
ATOM 4232 C C . ASP B 1 257 ? 6.139 -28.728 225.151 1.00 16.29 257 ASP B C 1
ATOM 4233 O O . ASP B 1 257 ? 5.063 -28.449 225.688 1.00 16.44 257 ASP B O 1
ATOM 4238 N N . THR B 1 258 ? 7.051 -27.807 224.856 1.00 17.40 258 THR B N 1
ATOM 4239 C CA . THR B 1 258 ? 6.866 -26.427 225.276 1.00 15.53 258 THR B CA 1
ATOM 4240 C C . THR B 1 258 ? 5.896 -25.666 224.370 1.00 17.73 258 THR B C 1
ATOM 4241 O O . THR B 1 258 ? 5.674 -24.475 224.559 1.00 19.03 258 THR B O 1
ATOM 4245 N N . SER B 1 259 ? 5.301 -26.354 223.402 1.00 20.05 259 SER B N 1
ATOM 4246 C CA . SER B 1 259 ? 4.184 -25.761 222.680 1.00 20.07 259 SER B CA 1
ATOM 4247 C C . SER B 1 259 ? 2.962 -25.629 223.604 1.00 20.54 259 SER B C 1
ATOM 4248 O O . SER B 1 259 ? 2.025 -24.882 223.310 1.00 20.09 259 SER B O 1
ATOM 4251 N N . HIS B 1 260 ? 2.953 -26.329 224.736 1.00 19.16 260 HIS B N 1
ATOM 4252 C CA . HIS B 1 260 ? 1.838 -26.139 225.658 1.00 19.86 260 HIS B CA 1
ATOM 4253 C C . HIS B 1 260 ? 2.234 -26.197 227.125 1.00 15.71 260 HIS B C 1
ATOM 4254 O O . HIS B 1 260 ? 1.439 -26.580 227.980 1.00 16.90 260 HIS B O 1
ATOM 4261 N N . MET B 1 261 ? 3.462 -25.778 227.406 1.00 14.87 261 MET B N 1
ATOM 4262 C CA . MET B 1 261 ? 3.906 -25.628 228.785 1.00 13.09 261 MET B CA 1
ATOM 4263 C C . MET B 1 261 ? 5.135 -24.738 228.816 1.00 14.80 261 MET B C 1
ATOM 4264 O O . MET B 1 261 ? 5.815 -24.570 227.814 1.00 13.97 261 MET B O 1
ATOM 4269 N N . SER B 1 262 ? 5.417 -24.172 229.979 1.00 12.77 262 SER B N 1
ATOM 4270 C CA . SER B 1 262 ? 6.578 -23.318 230.140 1.00 11.50 262 SER B CA 1
ATOM 4271 C C . SER B 1 262 ? 7.849 -24.147 230.284 1.00 12.01 262 SER B C 1
ATOM 4272 O O . SER B 1 262 ? 7.790 -25.349 230.529 1.00 11.98 262 SER B O 1
ATOM 4275 N N . GLY B 1 263 ? 8.995 -23.480 230.160 1.00 13.68 263 GLY B N 1
ATOM 4276 C CA . GLY B 1 263 ? 10.280 -24.100 230.422 1.00 13.84 263 GLY B CA 1
ATOM 4277 C C . GLY B 1 263 ? 10.390 -24.590 231.855 1.00 13.59 263 GLY B C 1
ATOM 4278 O O . GLY B 1 263 ? 11.118 -25.544 232.115 1.00 13.88 263 GLY B O 1
ATOM 4279 N N . SER B 1 264 ? 9.682 -23.940 232.780 1.00 12.00 264 SER B N 1
ATOM 4280 C CA . SER B 1 264 ? 9.672 -24.393 234.178 1.00 12.23 264 SER B CA 1
ATOM 4281 C C . SER B 1 264 ? 8.933 -25.725 234.296 1.00 13.89 264 SER B C 1
ATOM 4282 O O . SER B 1 264 ? 9.411 -26.654 234.959 1.00 12.88 264 SER B O 1
ATOM 4285 N N . SER B 1 265 ? 7.761 -25.821 233.667 1.00 12.77 265 SER B N 1
ATOM 4286 C CA . SER B 1 265 ? 7.041 -27.086 233.660 1.00 11.01 265 SER B CA 1
ATOM 4287 C C . SER B 1 265 ? 7.892 -28.205 233.065 1.00 11.64 265 SER B C 1
ATOM 4288 O O . SER B 1 265 ? 7.940 -29.308 233.608 1.00 12.54 265 SER B O 1
ATOM 4291 N N . ALA B 1 266 ? 8.565 -27.938 231.950 1.00 12.26 266 ALA B N 1
ATOM 4292 C CA . ALA B 1 266 ? 9.328 -28.992 231.303 1.00 10.97 266 ALA B CA 1
ATOM 4293 C C . ALA B 1 266 ? 10.598 -29.314 232.085 1.00 11.63 266 ALA B C 1
ATOM 4294 O O . ALA B 1 266 ? 10.932 -30.482 232.274 1.00 12.62 266 ALA B O 1
ATOM 4296 N N . GLY B 1 267 ? 11.280 -28.279 232.562 1.00 12.40 267 GLY B N 1
ATOM 4297 C CA . GLY B 1 267 ? 12.560 -28.472 233.223 1.00 10.86 267 GLY B CA 1
ATOM 4298 C C . GLY B 1 267 ? 12.446 -29.033 234.627 1.00 12.33 267 GLY B C 1
ATOM 4299 O O . GLY B 1 267 ? 12.988 -30.103 234.930 1.00 13.20 267 GLY B O 1
ATOM 4300 N N . LEU B 1 268 ? 11.766 -28.302 235.498 1.00 12.46 268 LEU B N 1
ATOM 4301 C CA . LEU B 1 268 ? 11.589 -28.770 236.865 1.00 13.04 268 LEU B CA 1
ATOM 4302 C C . LEU B 1 268 ? 10.723 -30.023 236.898 1.00 14.83 268 LEU B C 1
ATOM 4303 O O . LEU B 1 268 ? 10.983 -30.928 237.686 1.00 12.15 268 LEU B O 1
ATOM 4308 N N . GLY B 1 269 ? 9.710 -30.093 236.032 1.00 14.01 269 GLY B N 1
ATOM 4309 C CA . GLY B 1 269 ? 8.926 -31.310 235.897 1.00 15.67 269 GLY B CA 1
ATOM 4310 C C . GLY B 1 269 ? 9.795 -32.493 235.503 1.00 14.26 269 GLY B C 1
ATOM 4311 O O . GLY B 1 269 ? 9.633 -33.605 236.019 1.00 14.42 269 GLY B O 1
ATOM 4312 N N . GLY B 1 270 ? 10.731 -32.252 234.589 1.00 12.04 270 GLY B N 1
ATOM 4313 C CA . GLY B 1 270 ? 11.680 -33.266 234.183 1.00 12.50 270 GLY B CA 1
ATOM 4314 C C . GLY B 1 270 ? 12.486 -33.763 235.369 1.00 13.59 270 GLY B C 1
ATOM 4315 O O . GLY B 1 270 ? 12.651 -34.978 235.543 1.00 12.53 270 GLY B O 1
ATOM 4316 N N . PHE B 1 271 ? 12.997 -32.828 236.167 1.00 11.61 271 PHE B N 1
ATOM 4317 C CA . PHE B 1 271 ? 13.783 -33.171 237.352 1.00 11.18 271 PHE B CA 1
ATOM 4318 C C . PHE B 1 271 ? 12.979 -34.011 238.331 1.00 13.47 271 PHE B C 1
ATOM 4319 O O . PHE B 1 271 ? 13.484 -34.990 238.873 1.00 13.62 271 PHE B O 1
ATOM 4327 N N . LYS B 1 272 ? 11.744 -33.592 238.593 1.00 12.78 272 LYS B N 1
ATOM 4328 C CA . LYS B 1 272 ? 10.929 -34.292 239.590 1.00 12.38 272 LYS B CA 1
ATOM 4329 C C . LYS B 1 272 ? 10.525 -35.665 239.085 1.00 13.86 272 LYS B C 1
ATOM 4330 O O . LYS B 1 272 ? 10.407 -36.603 239.863 1.00 12.81 272 LYS B O 1
ATOM 4336 N N . THR B 1 273 ? 10.317 -35.778 237.776 1.00 13.90 273 THR B N 1
ATOM 4337 C CA . THR B 1 273 ? 9.988 -37.063 237.163 1.00 12.30 273 THR B CA 1
ATOM 4338 C C . THR B 1 273 ? 11.161 -38.026 237.333 1.00 16.64 273 THR B C 1
ATOM 4339 O O . THR B 1 273 ? 10.974 -39.194 237.664 1.00 15.81 273 THR B O 1
ATOM 4343 N N . ALA B 1 274 ? 12.373 -37.519 237.143 1.00 14.41 274 ALA B N 1
ATOM 4344 C CA . ALA B 1 274 ? 13.572 -38.313 237.366 1.00 13.08 274 ALA B CA 1
ATOM 4345 C C . ALA B 1 274 ? 13.688 -38.748 238.825 1.00 12.90 274 ALA B C 1
ATOM 4346 O O . ALA B 1 274 ? 14.000 -39.909 239.111 1.00 15.13 274 ALA B O 1
ATOM 4348 N N . LEU B 1 275 ? 13.441 -37.818 239.742 1.00 12.62 275 LEU B N 1
ATOM 4349 C CA . LEU B 1 275 ? 13.575 -38.110 241.173 1.00 12.46 275 LEU B CA 1
ATOM 4350 C C . LEU B 1 275 ? 12.557 -39.150 241.625 1.00 15.40 275 LEU B C 1
ATOM 4351 O O . LEU B 1 275 ? 12.860 -40.015 242.448 1.00 14.47 275 LEU B O 1
ATOM 4356 N N . ALA B 1 276 ? 11.346 -39.057 241.093 1.00 13.65 276 ALA B N 1
ATOM 4357 C CA . ALA B 1 276 ? 10.314 -40.045 241.404 1.00 14.68 276 ALA B CA 1
ATOM 4358 C C . ALA B 1 276 ? 10.677 -41.415 240.835 1.00 16.04 276 ALA B C 1
ATOM 4359 O O . ALA B 1 276 ? 10.432 -42.455 241.461 1.00 18.63 276 ALA B O 1
ATOM 4361 N N . HIS B 1 277 ? 11.266 -41.417 239.647 1.00 15.33 277 HIS B N 1
ATOM 4362 C CA . HIS B 1 277 ? 11.670 -42.651 238.992 1.00 18.16 277 HIS B CA 1
ATOM 4363 C C . HIS B 1 277 ? 12.764 -43.347 239.791 1.00 21.29 277 HIS B C 1
ATOM 4364 O O . HIS B 1 277 ? 12.802 -44.581 239.863 1.00 22.60 277 HIS B O 1
ATOM 4371 N N . LEU B 1 278 ? 13.639 -42.549 240.406 1.00 16.43 278 LEU B N 1
ATOM 4372 C CA . LEU B 1 278 ? 14.740 -43.070 241.209 1.00 16.12 278 LEU B CA 1
ATOM 4373 C C . LEU B 1 278 ? 14.304 -43.426 242.627 1.00 15.09 278 LEU B C 1
ATOM 4374 O O . LEU B 1 278 ? 15.112 -43.890 243.438 1.00 19.18 278 LEU B O 1
ATOM 4379 N N . GLY B 1 279 ? 13.039 -43.166 242.932 1.00 14.57 279 GLY B N 1
ATOM 4380 C CA . GLY B 1 279 ? 12.483 -43.495 244.233 1.00 18.34 279 GLY B CA 1
ATOM 4381 C C . GLY B 1 279 ? 12.816 -42.534 245.360 1.00 18.74 279 GLY B C 1
ATOM 4382 O O . GLY B 1 279 ? 12.589 -42.846 246.531 1.00 22.19 279 GLY B O 1
ATOM 4383 N N . ILE B 1 280 ? 13.348 -41.359 245.019 1.00 15.09 280 ILE B N 1
ATOM 4384 C CA . ILE B 1 280 ? 13.755 -40.380 246.030 1.00 15.44 280 ILE B CA 1
ATOM 4385 C C . ILE B 1 280 ? 12.576 -39.556 246.557 1.00 16.98 280 ILE B C 1
ATOM 4386 O O . ILE B 1 280 ? 12.514 -39.224 247.746 1.00 17.68 280 ILE B O 1
ATOM 4391 N N . ILE B 1 281 ? 11.644 -39.205 245.671 1.00 13.75 281 ILE B N 1
ATOM 4392 C CA . ILE B 1 281 ? 10.452 -38.486 246.105 1.00 12.20 281 ILE B CA 1
ATOM 4393 C C . ILE B 1 281 ? 9.214 -39.250 245.660 1.00 13.94 281 ILE B C 1
ATOM 4394 O O . ILE B 1 281 ? 9.282 -40.092 244.761 1.00 15.64 281 ILE B O 1
ATOM 4399 N N . GLU B 1 282 ? 8.086 -38.949 246.293 1.00 15.06 282 GLU B N 1
ATOM 4400 C CA . GLU B 1 282 ? 6.854 -39.688 246.033 1.00 19.95 282 GLU B CA 1
ATOM 4401 C C . GLU B 1 282 ? 6.299 -39.471 244.626 1.00 22.01 282 GLU B C 1
ATOM 4402 O O . GLU B 1 282 ? 5.922 -40.428 243.953 1.00 20.10 282 GLU B O 1
ATOM 4408 N N . SER B 1 283 ? 6.245 -38.225 244.168 1.00 17.85 283 SER B N 1
ATOM 4409 C CA . SER B 1 283 ? 5.722 -37.989 242.825 1.00 18.38 283 SER B CA 1
ATOM 4410 C C . SER B 1 283 ? 6.280 -36.722 242.200 1.00 15.31 283 SER B C 1
ATOM 4411 O O . SER B 1 283 ? 6.986 -35.948 242.853 1.00 16.62 283 SER B O 1
ATOM 4414 N N . ASN B 1 284 ? 5.950 -36.521 240.928 1.00 16.36 284 ASN B N 1
ATOM 4415 C CA . ASN B 1 284 ? 6.420 -35.341 240.229 1.00 16.42 284 ASN B CA 1
ATOM 4416 C C . ASN B 1 284 ? 5.427 -34.174 240.295 1.00 15.90 284 ASN B C 1
ATOM 4417 O O . ASN B 1 284 ? 5.454 -33.293 239.438 1.00 15.23 284 ASN B O 1
ATOM 4422 N N . ALA B 1 285 ? 4.568 -34.160 241.316 1.00 13.94 285 ALA B N 1
ATOM 4423 C CA . ALA B 1 285 ? 3.626 -33.055 241.499 1.00 13.53 285 ALA B CA 1
ATOM 4424 C C . ALA B 1 285 ? 4.330 -31.702 241.496 1.00 13.76 285 ALA B C 1
ATOM 4425 O O . ALA B 1 285 ? 5.359 -31.517 242.141 1.00 13.60 285 ALA B O 1
ATOM 4427 N N . MET B 1 286 ? 3.750 -30.767 240.753 1.00 14.35 286 MET B N 1
ATOM 4428 C CA . MET B 1 286 ? 4.279 -29.416 240.597 1.00 14.44 286 MET B CA 1
ATOM 4429 C C . MET B 1 286 ? 3.275 -28.408 241.125 1.00 15.19 286 MET B C 1
ATOM 4430 O O . MET B 1 286 ? 2.075 -28.687 241.152 1.00 16.62 286 MET B O 1
ATOM 4435 N N . ALA B 1 287 ? 3.744 -27.228 241.520 1.00 11.77 287 ALA B N 1
ATOM 4436 C CA . ALA B 1 287 ? 2.845 -26.176 241.982 1.00 10.95 287 ALA B CA 1
ATOM 4437 C C . ALA B 1 287 ? 2.068 -25.560 240.819 1.00 11.96 287 ALA B C 1
ATOM 4438 O O . ALA B 1 287 ? 2.565 -25.489 239.699 1.00 13.09 287 ALA B O 1
ATOM 4440 N N . VAL B 1 288 ? 0.848 -25.115 241.099 1.00 14.08 288 VAL B N 1
ATOM 4441 C CA . VAL B 1 288 ? 0.048 -24.362 240.135 1.00 14.57 288 VAL B CA 1
ATOM 4442 C C . VAL B 1 288 ? 0.792 -23.063 239.755 1.00 14.45 288 VAL B C 1
ATOM 4443 O O . VAL B 1 288 ? 1.366 -22.399 240.620 1.00 14.56 288 VAL B O 1
ATOM 4447 N N . PRO B 1 289 ? 0.772 -22.675 238.468 1.00 13.01 289 PRO B N 1
ATOM 4448 C CA . PRO B 1 289 ? 0.044 -23.277 237.348 1.00 13.84 289 PRO B CA 1
ATOM 4449 C C . PRO B 1 289 ? 0.884 -24.135 236.409 1.00 13.07 289 PRO B C 1
ATOM 4450 O O . PRO B 1 289 ? 0.601 -24.180 235.209 1.00 12.53 289 PRO B O 1
ATOM 4454 N N . HIS B 1 290 ? 1.890 -24.825 236.932 1.00 13.28 290 HIS B N 1
ATOM 4455 C CA . HIS B 1 290 ? 2.661 -25.750 236.112 1.00 13.88 290 HIS B CA 1
ATOM 4456 C C . HIS B 1 290 ? 1.778 -26.781 235.418 1.00 13.00 290 HIS B C 1
ATOM 4457 O O . HIS B 1 290 ? 0.787 -27.245 235.994 1.00 15.80 290 HIS B O 1
ATOM 4464 N N . GLN B 1 291 ? 2.167 -27.160 234.206 1.00 11.64 291 GLN B N 1
ATOM 4465 C CA . GLN B 1 291 ? 1.467 -28.207 233.464 1.00 13.60 291 GLN B CA 1
ATOM 4466 C C . GLN B 1 291 ? 2.079 -29.583 233.707 1.00 15.80 291 GLN B C 1
ATOM 4467 O O . GLN B 1 291 ? 3.279 -29.705 233.952 1.00 17.59 291 GLN B O 1
ATOM 4473 N N . SER B 1 292 ? 1.245 -30.613 233.627 1.00 16.01 292 SER B N 1
ATOM 4474 C CA . SER B 1 292 ? 1.703 -31.988 233.807 1.00 18.56 292 SER B CA 1
ATOM 4475 C C . SER B 1 292 ? 2.387 -32.544 232.571 1.00 18.08 292 SER B C 1
ATOM 4476 O O . SER B 1 292 ? 2.025 -32.223 231.440 1.00 22.98 292 SER B O 1
ATOM 4479 N N . LEU B 1 293 ? 3.387 -33.387 232.799 1.00 18.20 293 LEU B N 1
ATOM 4480 C CA . LEU B 1 293 ? 4.007 -34.137 231.721 1.00 16.55 293 LEU B CA 1
ATOM 4481 C C . LEU B 1 293 ? 3.143 -35.341 231.370 1.00 15.99 293 LEU B C 1
ATOM 4482 O O . LEU B 1 293 ? 2.516 -35.932 232.245 1.00 22.15 293 LEU B O 1
ATOM 4487 N N . SER B 1 294 ? 3.126 -35.692 230.091 1.00 19.18 294 SER B N 1
ATOM 4488 C CA . SER B 1 294 ? 2.352 -36.839 229.618 1.00 21.61 294 SER B CA 1
ATOM 4489 C C . SER B 1 294 ? 3.061 -38.149 229.907 1.00 24.49 294 SER B C 1
ATOM 4490 O O . SER B 1 294 ? 4.247 -38.168 230.237 1.00 20.42 294 SER B O 1
ATOM 4493 N N . ASP B 1 295 ? 2.339 -39.252 229.755 1.00 20.00 295 ASP B N 1
ATOM 4494 C CA . ASP B 1 295 ? 2.939 -40.567 229.946 1.00 20.87 295 ASP B CA 1
ATOM 4495 C C . ASP B 1 295 ? 4.084 -40.821 228.971 1.00 19.53 295 ASP B C 1
ATOM 4496 O O . ASP B 1 295 ? 5.103 -41.408 229.347 1.00 23.96 295 ASP B O 1
ATOM 4501 N N . GLU B 1 296 ? 3.921 -40.408 227.718 1.00 21.64 296 GLU B N 1
ATOM 4502 C CA A GLU B 1 296 ? 4.984 -40.581 226.737 0.51 22.25 296 GLU B CA 1
ATOM 4503 C CA B GLU B 1 296 ? 4.982 -40.573 226.730 0.49 22.25 296 GLU B CA 1
ATOM 4504 C C . GLU B 1 296 ? 6.208 -39.767 227.138 1.00 20.25 296 GLU B C 1
ATOM 4505 O O . GLU B 1 296 ? 7.342 -40.220 226.989 1.00 20.42 296 GLU B O 1
ATOM 4516 N N . GLU B 1 297 ? 5.971 -38.572 227.662 1.00 19.57 297 GLU B N 1
ATOM 4517 C CA . GLU B 1 297 ? 7.074 -37.708 228.072 1.00 17.39 297 GLU B CA 1
ATOM 4518 C C . GLU B 1 297 ? 7.813 -38.300 229.273 1.00 16.65 297 GLU B C 1
ATOM 4519 O O . GLU B 1 297 ? 9.049 -38.343 229.294 1.00 17.37 297 GLU B O 1
ATOM 4525 N N . THR B 1 298 ? 7.071 -38.779 230.263 1.00 15.26 298 THR B N 1
ATOM 4526 C CA . THR B 1 298 ? 7.720 -39.361 231.432 1.00 18.20 298 THR B CA 1
ATOM 4527 C C . THR B 1 298 ? 8.485 -40.638 231.061 1.00 18.56 298 THR B C 1
ATOM 4528 O O . THR B 1 298 ? 9.570 -40.884 231.583 1.00 16.60 298 THR B O 1
ATOM 4532 N N . ALA B 1 299 ? 7.957 -41.430 230.133 1.00 21.70 299 ALA B N 1
ATOM 4533 C CA . ALA B 1 299 ? 8.689 -42.619 229.687 1.00 18.42 299 ALA B CA 1
ATOM 4534 C C . ALA B 1 299 ? 10.018 -42.253 229.016 1.00 18.36 299 ALA B C 1
ATOM 4535 O O . ALA B 1 299 ? 11.035 -42.929 229.210 1.00 17.41 299 ALA B O 1
ATOM 4537 N N . ARG B 1 300 ? 10.012 -41.177 228.232 1.00 16.53 300 ARG B N 1
ATOM 4538 C CA . ARG B 1 300 ? 11.234 -40.693 227.605 1.00 16.86 300 ARG B CA 1
ATOM 4539 C C . ARG B 1 300 ? 12.222 -40.209 228.657 1.00 15.68 300 ARG B C 1
ATOM 4540 O O . ARG B 1 300 ? 13.419 -40.444 228.542 1.00 17.46 300 ARG B O 1
ATOM 4548 N N . ILE B 1 301 ? 11.712 -39.541 229.686 1.00 15.65 301 ILE B N 1
ATOM 4549 C CA . ILE B 1 301 ? 12.570 -39.063 230.775 1.00 13.74 301 ILE B CA 1
ATOM 4550 C C . ILE B 1 301 ? 13.190 -40.255 231.500 1.00 16.09 301 ILE B C 1
ATOM 4551 O O . ILE B 1 301 ? 14.396 -40.279 231.770 1.00 15.67 301 ILE B O 1
ATOM 4556 N N . HIS B 1 302 ? 12.369 -41.265 231.782 1.00 16.10 302 HIS B N 1
ATOM 4557 C CA . HIS B 1 302 ? 12.867 -42.471 232.442 1.00 16.51 302 HIS B CA 1
ATOM 4558 C C . HIS B 1 302 ? 14.000 -43.110 231.648 1.00 15.85 302 HIS B C 1
ATOM 4559 O O . HIS B 1 302 ? 15.012 -43.510 232.218 1.00 17.01 302 HIS B O 1
ATOM 4566 N N . ALA B 1 303 ? 13.828 -43.191 230.330 1.00 17.14 303 ALA B N 1
ATOM 4567 C CA . ALA B 1 303 ? 14.819 -43.809 229.459 1.00 17.74 303 ALA B CA 1
ATOM 4568 C C . ALA B 1 303 ? 16.147 -43.057 229.492 1.00 18.50 303 ALA B C 1
ATOM 4569 O O . ALA B 1 303 ? 17.216 -43.668 229.514 1.00 21.20 303 ALA B O 1
ATOM 4571 N N . ILE B 1 304 ? 16.072 -41.730 229.492 1.00 14.98 304 ILE B N 1
ATOM 4572 C CA . ILE B 1 304 ? 17.273 -40.905 229.534 1.00 14.62 304 ILE B CA 1
ATOM 4573 C C . ILE B 1 304 ? 17.993 -41.106 230.857 1.00 16.32 304 ILE B C 1
ATOM 4574 O O . ILE B 1 304 ? 19.217 -41.216 230.891 1.00 16.40 304 ILE B O 1
ATOM 4579 N N . VAL B 1 305 ? 17.225 -41.145 231.940 1.00 13.96 305 VAL B N 1
ATOM 4580 C CA . VAL B 1 305 ? 17.785 -41.331 233.275 1.00 14.97 305 VAL B CA 1
ATOM 4581 C C . VAL B 1 305 ? 18.490 -42.681 233.340 1.00 16.98 305 VAL B C 1
ATOM 4582 O O . VAL B 1 305 ? 19.625 -42.782 233.802 1.00 15.90 305 VAL B O 1
ATOM 4586 N N . ASP B 1 306 ? 17.826 -43.710 232.832 1.00 16.24 306 ASP B N 1
ATOM 4587 C CA . ASP B 1 306 ? 18.404 -45.055 232.864 1.00 19.80 306 ASP B CA 1
ATOM 4588 C C . ASP B 1 306 ? 19.763 -45.111 232.164 1.00 20.94 306 ASP B C 1
ATOM 4589 O O . ASP B 1 306 ? 20.697 -45.754 232.654 1.00 25.14 306 ASP B O 1
ATOM 4594 N N . GLU B 1 307 ? 19.887 -44.410 231.040 1.00 15.75 307 GLU B N 1
ATOM 4595 C CA . GLU B 1 307 ? 21.101 -44.481 230.240 1.00 19.89 307 GLU B CA 1
ATOM 4596 C C . GLU B 1 307 ? 22.228 -43.595 230.776 1.00 20.10 307 GLU B C 1
ATOM 4597 O O . GLU B 1 307 ? 23.391 -43.996 230.741 1.00 22.55 307 GLU B O 1
ATOM 4603 N N . PHE B 1 308 ? 21.903 -42.401 231.270 1.00 16.18 308 PHE B N 1
ATOM 4604 C CA . PHE B 1 308 ? 22.963 -41.424 231.538 1.00 16.51 308 PHE B CA 1
ATOM 4605 C C . PHE B 1 308 ? 23.193 -41.011 232.989 1.00 16.61 308 PHE B C 1
ATOM 4606 O O . PHE B 1 308 ? 24.060 -40.170 233.244 1.00 18.90 308 PHE B O 1
ATOM 4614 N N . LEU B 1 309 ? 22.468 -41.594 233.939 1.00 17.63 309 LEU B N 1
ATOM 4615 C CA . LEU B 1 309 ? 22.771 -41.342 235.348 1.00 17.87 309 LEU B CA 1
ATOM 4616 C C . LEU B 1 309 ? 24.195 -41.830 235.627 1.00 22.57 309 LEU B C 1
ATOM 4617 O O . LEU B 1 309 ? 24.635 -42.834 235.059 1.00 22.20 309 LEU B O 1
ATOM 4622 N N . TYR B 1 310 ? 24.907 -41.114 236.492 1.00 18.11 310 TYR B N 1
ATOM 4623 C CA . TYR B 1 310 ? 26.325 -41.369 236.737 1.00 26.26 310 TYR B CA 1
ATOM 4624 C C . TYR B 1 310 ? 26.642 -42.760 237.270 1.00 27.08 310 TYR B C 1
ATOM 4625 O O . TYR B 1 310 ? 25.991 -43.247 238.189 1.00 27.97 310 TYR B O 1
ATOM 4634 N N . THR B 1 311 ? 27.650 -43.379 236.665 1.00 30.88 311 THR B N 1
ATOM 4635 C CA . THR B 1 311 ? 28.317 -44.557 237.215 1.00 34.62 311 THR B CA 1
ATOM 4636 C C . THR B 1 311 ? 29.824 -44.313 237.139 1.00 34.40 311 THR B C 1
ATOM 4637 O O . THR B 1 311 ? 30.326 -43.829 236.122 1.00 35.47 311 THR B O 1
ATOM 4641 N N . ALA B 1 312 ? 30.539 -44.642 238.212 1.00 33.18 312 ALA B N 1
ATOM 4642 C CA . ALA B 1 312 ? 31.977 -44.380 238.288 1.00 31.86 312 ALA B CA 1
ATOM 4643 C C . ALA B 1 312 ? 32.798 -45.388 237.486 1.00 34.63 312 ALA B C 1
ATOM 4644 O O . ALA B 1 312 ? 32.348 -45.902 236.459 1.00 31.50 312 ALA B O 1
ATOM 4646 N N . SER C 1 3 ? 38.698 -29.073 197.809 1.00 35.01 3 SER C N 1
ATOM 4647 C CA . SER C 1 3 ? 38.335 -27.785 198.399 1.00 40.26 3 SER C CA 1
ATOM 4648 C C . SER C 1 3 ? 39.071 -27.531 199.716 1.00 37.37 3 SER C C 1
ATOM 4649 O O . SER C 1 3 ? 39.469 -28.468 200.411 1.00 35.03 3 SER C O 1
ATOM 4652 N N . ALA C 1 4 ? 39.245 -26.257 200.052 1.00 30.54 4 ALA C N 1
ATOM 4653 C CA . ALA C 1 4 ? 39.953 -25.870 201.266 1.00 26.93 4 ALA C CA 1
ATOM 4654 C C . ALA C 1 4 ? 39.168 -26.277 202.512 1.00 25.21 4 ALA C C 1
ATOM 4655 O O . ALA C 1 4 ? 37.942 -26.403 202.472 1.00 29.69 4 ALA C O 1
ATOM 4657 N N . THR C 1 5 ? 39.883 -26.477 203.617 1.00 23.57 5 THR C N 1
ATOM 4658 C CA . THR C 1 5 ? 39.269 -26.832 204.894 1.00 20.80 5 THR C CA 1
ATOM 4659 C C . THR C 1 5 ? 39.489 -25.715 205.913 1.00 23.48 5 THR C C 1
ATOM 4660 O O . THR C 1 5 ? 40.628 -25.335 206.194 1.00 26.89 5 THR C O 1
ATOM 4664 N N . PHE C 1 6 ? 38.413 -25.180 206.475 1.00 17.75 6 PHE C N 1
ATOM 4665 C CA . PHE C 1 6 ? 38.575 -24.052 207.386 1.00 17.43 6 PHE C CA 1
ATOM 4666 C C . PHE C 1 6 ? 38.455 -24.465 208.847 1.00 17.10 6 PHE C C 1
ATOM 4667 O O . PHE C 1 6 ? 37.366 -24.514 209.422 1.00 17.28 6 PHE C O 1
ATOM 4675 N N . THR C 1 7 ? 39.606 -24.790 209.425 1.00 15.72 7 THR C N 1
ATOM 4676 C CA . THR C 1 7 ? 39.710 -25.140 210.828 1.00 15.89 7 THR C CA 1
ATOM 4677 C C . THR C 1 7 ? 40.920 -24.419 211.382 1.00 16.57 7 THR C C 1
ATOM 4678 O O . THR C 1 7 ? 41.697 -23.827 210.631 1.00 15.62 7 THR C O 1
ATOM 4682 N N . GLY C 1 8 ? 41.071 -24.440 212.698 1.00 12.45 8 GLY C N 1
ATOM 4683 C CA . GLY C 1 8 ? 42.168 -23.746 213.329 1.00 14.74 8 GLY C CA 1
ATOM 4684 C C . GLY C 1 8 ? 41.911 -22.269 213.561 1.00 15.65 8 GLY C C 1
ATOM 4685 O O . GLY C 1 8 ? 40.762 -21.824 213.716 1.00 12.10 8 GLY C O 1
ATOM 4686 N N . VAL C 1 9 ? 42.996 -21.509 213.591 1.00 13.53 9 VAL C N 1
ATOM 4687 C CA . VAL C 1 9 ? 42.937 -20.080 213.884 1.00 13.60 9 VAL C CA 1
ATOM 4688 C C . VAL C 1 9 ? 42.769 -19.283 212.592 1.00 14.98 9 VAL C C 1
ATOM 4689 O O . VAL C 1 9 ? 43.647 -19.277 211.735 1.00 14.79 9 VAL C O 1
ATOM 4693 N N . ILE C 1 10 ? 41.618 -18.627 212.463 1.00 12.77 10 ILE C N 1
ATOM 4694 C CA . ILE C 1 10 ? 41.229 -17.941 211.237 1.00 13.71 10 ILE C CA 1
ATOM 4695 C C . ILE C 1 10 ? 40.715 -16.549 211.599 1.00 12.42 10 ILE C C 1
ATOM 4696 O O . ILE C 1 10 ? 39.523 -16.371 211.793 1.00 13.55 10 ILE C O 1
ATOM 4701 N N . PRO C 1 11 ? 41.614 -15.565 211.719 1.00 13.36 11 PRO C N 1
ATOM 4702 C CA . PRO C 1 11 ? 41.199 -14.222 212.149 1.00 11.87 11 PRO C CA 1
ATOM 4703 C C . PRO C 1 11 ? 40.347 -13.518 211.118 1.00 13.50 11 PRO C C 1
ATOM 4704 O O . PRO C 1 11 ? 40.563 -13.695 209.925 1.00 13.83 11 PRO C O 1
ATOM 4708 N N . PRO C 1 12 ? 39.386 -12.712 211.578 1.00 13.74 12 PRO C N 1
ATOM 4709 C CA . PRO C 1 12 ? 38.641 -11.850 210.659 1.00 13.19 12 PRO C CA 1
ATOM 4710 C C . PRO C 1 12 ? 39.498 -10.629 210.321 1.00 13.47 12 PRO C C 1
ATOM 4711 O O . PRO C 1 12 ? 39.581 -9.685 211.105 1.00 13.35 12 PRO C O 1
ATOM 4715 N N . VAL C 1 13 ? 40.166 -10.674 209.169 1.00 13.07 13 VAL C N 1
ATOM 4716 C CA . VAL C 1 13 ? 41.142 -9.646 208.807 1.00 11.68 13 VAL C CA 1
ATOM 4717 C C . VAL C 1 13 ? 40.540 -8.244 208.823 1.00 11.45 13 VAL C C 1
ATOM 4718 O O . VAL C 1 13 ? 39.470 -8.018 208.254 1.00 13.33 13 VAL C O 1
ATOM 4722 N N . MET C 1 14 ? 41.219 -7.304 209.472 1.00 12.80 14 MET C N 1
ATOM 4723 C CA . MET C 1 14 ? 40.722 -5.932 209.506 1.00 11.02 14 MET C CA 1
ATOM 4724 C C . MET C 1 14 ? 40.995 -5.245 208.172 1.00 13.79 14 MET C C 1
ATOM 4725 O O . MET C 1 14 ? 41.724 -5.774 207.334 1.00 12.03 14 MET C O 1
ATOM 4730 N N . THR C 1 15 ? 40.376 -4.089 207.964 1.00 12.30 15 THR C N 1
ATOM 4731 C CA . THR C 1 15 ? 40.668 -3.281 206.782 1.00 13.67 15 THR C CA 1
ATOM 4732 C C . THR C 1 15 ? 41.322 -1.979 207.210 1.00 15.57 15 THR C C 1
ATOM 4733 O O . THR C 1 15 ? 40.645 -1.089 207.709 1.00 12.99 15 THR C O 1
ATOM 4737 N N . PRO C 1 16 ? 42.649 -1.864 207.028 1.00 10.80 16 PRO C N 1
ATOM 4738 C CA . PRO C 1 16 ? 43.340 -0.596 207.281 1.00 14.86 16 PRO C CA 1
ATOM 4739 C C . PRO C 1 16 ? 42.871 0.453 206.285 1.00 12.24 16 PRO C C 1
ATOM 4740 O O . PRO C 1 16 ? 42.601 0.111 205.137 1.00 13.32 16 PRO C O 1
ATOM 4744 N N . LEU C 1 17 ? 42.753 1.694 206.736 1.00 13.22 17 LEU C N 1
ATOM 4745 C CA . LEU C 1 17 ? 42.226 2.773 205.909 1.00 14.46 17 LEU C CA 1
ATOM 4746 C C . LEU C 1 17 ? 43.152 3.972 205.884 1.00 15.51 17 LEU C C 1
ATOM 4747 O O . LEU C 1 17 ? 43.937 4.189 206.809 1.00 17.09 17 LEU C O 1
ATOM 4752 N N . HIS C 1 18 ? 43.047 4.739 204.804 1.00 19.27 18 HIS C N 1
ATOM 4753 C CA . HIS C 1 18 ? 43.623 6.070 204.733 1.00 22.70 18 HIS C CA 1
ATOM 4754 C C . HIS C 1 18 ? 42.669 7.036 205.426 1.00 21.08 18 HIS C C 1
ATOM 4755 O O . HIS C 1 18 ? 41.507 6.698 205.663 1.00 20.60 18 HIS C O 1
ATOM 4762 N N . ALA C 1 19 ? 43.140 8.242 205.731 1.00 24.18 19 ALA C N 1
ATOM 4763 C CA . ALA C 1 19 ? 42.289 9.236 206.378 1.00 23.86 19 ALA C CA 1
ATOM 4764 C C . ALA C 1 19 ? 41.050 9.588 205.554 1.00 24.49 19 ALA C C 1
ATOM 4765 O O . ALA C 1 19 ? 40.034 9.990 206.117 1.00 27.05 19 ALA C O 1
ATOM 4767 N N . ASP C 1 20 ? 41.122 9.439 204.232 1.00 23.36 20 ASP C N 1
ATOM 4768 C CA . ASP C 1 20 ? 39.977 9.787 203.393 1.00 23.44 20 ASP C CA 1
ATOM 4769 C C . ASP C 1 20 ? 38.973 8.640 203.284 1.00 21.41 20 ASP C C 1
ATOM 4770 O O . ASP C 1 20 ? 37.969 8.743 202.581 1.00 24.40 20 ASP C O 1
ATOM 4775 N N . GLY C 1 21 ? 39.244 7.548 203.989 1.00 20.41 21 GLY C N 1
ATOM 4776 C CA . GLY C 1 21 ? 38.311 6.439 204.032 1.00 19.10 21 GLY C CA 1
ATOM 4777 C C . GLY C 1 21 ? 38.573 5.356 203.000 1.00 18.72 21 GLY C C 1
ATOM 4778 O O . GLY C 1 21 ? 37.907 4.323 203.009 1.00 19.21 21 GLY C O 1
ATOM 4779 N N . SER C 1 22 ? 39.541 5.570 202.112 1.00 19.26 22 SER C N 1
ATOM 4780 C CA . SER C 1 22 ? 39.866 4.544 201.123 1.00 16.91 22 SER C CA 1
ATOM 4781 C C . SER C 1 22 ? 40.692 3.415 201.760 1.00 16.29 22 SER C C 1
ATOM 4782 O O . SER C 1 22 ? 41.336 3.594 202.807 1.00 14.51 22 SER C O 1
ATOM 4785 N N . VAL C 1 23 ? 40.646 2.250 201.129 1.00 16.05 23 VAL C N 1
ATOM 4786 C CA . VAL C 1 23 ? 41.389 1.089 201.613 1.00 14.86 23 VAL C CA 1
ATOM 4787 C C . VAL C 1 23 ? 42.895 1.340 201.498 1.00 17.99 23 VAL C C 1
ATOM 4788 O O . VAL C 1 23 ? 43.390 1.768 200.448 1.00 17.13 23 VAL C O 1
ATOM 4792 N N . ASP C 1 24 ? 43.602 1.111 202.599 1.00 16.58 24 ASP C N 1
ATOM 4793 C CA . ASP C 1 24 ? 45.051 1.269 202.646 1.00 16.03 24 ASP C CA 1
ATOM 4794 C C . ASP C 1 24 ? 45.662 -0.060 202.238 1.00 19.76 24 ASP C C 1
ATOM 4795 O O . ASP C 1 24 ? 45.895 -0.930 203.080 1.00 18.00 24 ASP C O 1
ATOM 4800 N N . VAL C 1 25 ? 45.903 -0.216 200.935 1.00 18.34 25 VAL C N 1
ATOM 4801 C CA . VAL C 1 25 ? 46.328 -1.491 200.374 1.00 17.77 25 VAL C CA 1
ATOM 4802 C C . VAL C 1 25 ? 47.691 -1.924 200.915 1.00 18.55 25 VAL C C 1
ATOM 4803 O O . VAL C 1 25 ? 47.896 -3.097 201.236 1.00 18.96 25 VAL C O 1
ATOM 4807 N N . GLU C 1 26 ? 48.615 -0.972 201.030 1.00 21.73 26 GLU C N 1
ATOM 4808 C CA . GLU C 1 26 ? 49.954 -1.271 201.538 1.00 22.75 26 GLU C CA 1
ATOM 4809 C C . GLU C 1 26 ? 49.890 -1.828 202.963 1.00 20.44 26 GLU C C 1
ATOM 4810 O O . GLU C 1 26 ? 50.491 -2.867 203.262 1.00 22.59 26 GLU C O 1
ATOM 4816 N N . SER C 1 27 ? 49.150 -1.147 203.838 1.00 19.62 27 SER C N 1
ATOM 4817 C CA . SER C 1 27 ? 48.971 -1.630 205.208 1.00 18.65 27 SER C CA 1
ATOM 4818 C C . SER C 1 27 ? 48.204 -2.953 205.258 1.00 15.21 27 SER C C 1
ATOM 4819 O O . SER C 1 27 ? 48.478 -3.795 206.120 1.00 14.09 27 SER C O 1
ATOM 4822 N N . LEU C 1 28 ? 47.253 -3.152 204.345 1.00 14.37 28 LEU C N 1
ATOM 4823 C CA . LEU C 1 28 ? 46.508 -4.406 204.333 1.00 16.46 28 LEU C CA 1
ATOM 4824 C C . LEU C 1 28 ? 47.438 -5.579 204.002 1.00 18.43 28 LEU C C 1
ATOM 4825 O O . LEU C 1 28 ? 47.330 -6.652 204.599 1.00 15.44 28 LEU C O 1
ATOM 4830 N N . ARG C 1 29 ? 48.365 -5.370 203.069 1.00 16.37 29 ARG C N 1
ATOM 4831 C CA . ARG C 1 29 ? 49.364 -6.398 202.766 1.00 19.52 29 ARG C CA 1
ATOM 4832 C C . ARG C 1 29 ? 50.243 -6.717 203.976 1.00 15.99 29 ARG C C 1
ATOM 4833 O O . ARG C 1 29 ? 50.488 -7.890 204.277 1.00 17.17 29 ARG C O 1
ATOM 4841 N N . LYS C 1 30 ? 50.709 -5.682 204.669 1.00 15.79 30 LYS C N 1
ATOM 4842 C CA . LYS C 1 30 ? 51.511 -5.869 205.878 1.00 18.41 30 LYS C CA 1
ATOM 4843 C C . LYS C 1 30 ? 50.732 -6.639 206.944 1.00 17.15 30 LYS C C 1
ATOM 4844 O O . LYS C 1 30 ? 51.278 -7.507 207.621 1.00 18.53 30 LYS C O 1
ATOM 4850 N N . LEU C 1 31 ? 49.446 -6.328 207.081 1.00 15.89 31 LEU C N 1
ATOM 4851 C CA . LEU C 1 31 ? 48.608 -7.057 208.031 1.00 15.41 31 LEU C CA 1
ATOM 4852 C C . LEU C 1 31 ? 48.474 -8.546 207.666 1.00 14.52 31 LEU C C 1
ATOM 4853 O O . LEU C 1 31 ? 48.570 -9.416 208.526 1.00 14.81 31 LEU C O 1
ATOM 4858 N N . VAL C 1 32 ? 48.246 -8.838 206.392 1.00 12.61 32 VAL C N 1
ATOM 4859 C CA . VAL C 1 32 ? 48.183 -10.213 205.930 1.00 13.91 32 VAL C CA 1
ATOM 4860 C C . VAL C 1 32 ? 49.483 -10.956 206.275 1.00 13.06 32 VAL C C 1
ATOM 4861 O O . VAL C 1 32 ? 49.435 -12.068 206.793 1.00 16.15 32 VAL C O 1
ATOM 4865 N N . ASP C 1 33 ? 50.634 -10.325 206.044 1.00 17.38 33 ASP C N 1
ATOM 4866 C CA . ASP C 1 33 ? 51.908 -10.954 206.404 1.00 17.04 33 ASP C CA 1
ATOM 4867 C C . ASP C 1 33 ? 52.041 -11.163 207.907 1.00 16.89 33 ASP C C 1
ATOM 4868 O O . ASP C 1 33 ? 52.525 -12.204 208.356 1.00 19.21 33 ASP C O 1
ATOM 4873 N N . HIS C 1 34 ? 51.622 -10.162 208.675 1.00 16.41 34 HIS C N 1
ATOM 4874 C CA . HIS C 1 34 ? 51.629 -10.228 210.126 1.00 16.96 34 HIS C CA 1
ATOM 4875 C C . HIS C 1 34 ? 50.844 -11.451 210.613 1.00 16.61 34 HIS C C 1
ATOM 4876 O O . HIS C 1 34 ? 51.298 -12.193 211.490 1.00 16.73 34 HIS C O 1
ATOM 4883 N N . LEU C 1 35 ? 49.682 -11.679 210.012 1.00 14.78 35 LEU C N 1
ATOM 4884 C CA . LEU C 1 35 ? 48.822 -12.778 210.426 1.00 14.30 35 LEU C CA 1
ATOM 4885 C C . LEU C 1 35 ? 49.405 -14.134 210.035 1.00 15.99 35 LEU C C 1
ATOM 4886 O O . LEU C 1 35 ? 49.479 -15.048 210.848 1.00 15.49 35 LEU C O 1
ATOM 4891 N N . ILE C 1 36 ? 49.825 -14.254 208.785 1.00 18.34 36 ILE C N 1
ATOM 4892 C CA . ILE C 1 36 ? 50.321 -15.521 208.271 1.00 16.63 36 ILE C CA 1
ATOM 4893 C C . ILE C 1 36 ? 51.645 -15.887 208.952 1.00 15.09 36 ILE C C 1
ATOM 4894 O O . ILE C 1 36 ? 51.837 -17.021 209.393 1.00 16.56 36 ILE C O 1
ATOM 4899 N N . ASN C 1 37 ? 52.534 -14.915 209.093 1.00 16.37 37 ASN C N 1
ATOM 4900 C CA . ASN C 1 37 ? 53.787 -15.170 209.800 1.00 16.04 37 ASN C CA 1
ATOM 4901 C C . ASN C 1 37 ? 53.579 -15.370 211.300 1.00 18.90 37 ASN C C 1
ATOM 4902 O O . ASN C 1 37 ? 54.455 -15.885 211.992 1.00 22.08 37 ASN C O 1
ATOM 4907 N N . GLY C 1 38 ? 52.401 -14.989 211.793 1.00 16.83 38 GLY C N 1
ATOM 4908 C CA . GLY C 1 38 ? 52.044 -15.200 213.185 1.00 18.86 38 GLY C CA 1
ATOM 4909 C C . GLY C 1 38 ? 51.521 -16.600 213.440 1.00 16.47 38 GLY C C 1
ATOM 4910 O O . GLY C 1 38 ? 51.258 -16.982 214.583 1.00 19.20 38 GLY C O 1
ATOM 4911 N N . GLY C 1 39 ? 51.357 -17.367 212.368 1.00 13.65 39 GLY C N 1
ATOM 4912 C CA . GLY C 1 39 ? 51.040 -18.778 212.480 1.00 14.17 39 GLY C CA 1
ATOM 4913 C C . GLY C 1 39 ? 49.577 -19.150 212.324 1.00 14.19 39 GLY C C 1
ATOM 4914 O O . GLY C 1 39 ? 49.197 -20.274 212.648 1.00 17.69 39 GLY C O 1
ATOM 4915 N N . VAL C 1 40 ? 48.755 -18.231 211.826 1.00 15.70 40 VAL C N 1
ATOM 4916 C CA . VAL C 1 40 ? 47.338 -18.555 211.633 1.00 15.29 40 VAL C CA 1
ATOM 4917 C C . VAL C 1 40 ? 47.125 -19.652 210.582 1.00 15.08 40 VAL C C 1
ATOM 4918 O O . VAL C 1 40 ? 48.018 -19.943 209.777 1.00 18.24 40 VAL C O 1
ATOM 4922 N N . ASP C 1 41 ? 45.939 -20.262 210.590 1.00 12.58 41 ASP C N 1
ATOM 4923 C CA . ASP C 1 41 ? 45.634 -21.374 209.690 1.00 14.01 41 ASP C CA 1
ATOM 4924 C C . ASP C 1 41 ? 44.785 -21.017 208.481 1.00 14.52 41 ASP C C 1
ATOM 4925 O O . ASP C 1 41 ? 44.600 -21.843 207.585 1.00 15.47 41 ASP C O 1
ATOM 4930 N N . GLY C 1 42 ? 44.255 -19.799 208.474 1.00 15.46 42 GLY C N 1
ATOM 4931 C CA . GLY C 1 42 ? 43.413 -19.320 207.394 1.00 15.35 42 GLY C CA 1
ATOM 4932 C C . GLY C 1 42 ? 43.072 -17.869 207.661 1.00 14.62 42 GLY C C 1
ATOM 4933 O O . GLY C 1 42 ? 43.386 -17.337 208.726 1.00 13.33 42 GLY C O 1
ATOM 4934 N N . LEU C 1 43 ? 42.437 -17.227 206.688 1.00 13.08 43 LEU C N 1
ATOM 4935 C CA . LEU C 1 43 ? 42.009 -15.845 206.844 1.00 13.76 43 LEU C CA 1
ATOM 4936 C C . LEU C 1 43 ? 40.542 -15.721 206.464 1.00 13.67 43 LEU C C 1
ATOM 4937 O O . LEU C 1 43 ? 40.100 -16.334 205.496 1.00 12.72 43 LEU C O 1
ATOM 4942 N N . PHE C 1 44 ? 39.802 -14.930 207.241 1.00 13.70 44 PHE C N 1
ATOM 4943 C CA . PHE C 1 44 ? 38.400 -14.624 206.966 1.00 13.69 44 PHE C CA 1
ATOM 4944 C C . PHE C 1 44 ? 38.353 -13.167 206.535 1.00 11.38 44 PHE C C 1
ATOM 4945 O O . PHE C 1 44 ? 38.508 -12.259 207.349 1.00 12.27 44 PHE C O 1
ATOM 4953 N N . ALA C 1 45 ? 38.190 -12.958 205.235 1.00 11.69 45 ALA C N 1
ATOM 4954 C CA . ALA C 1 45 ? 38.138 -11.614 204.685 1.00 13.63 45 ALA C CA 1
ATOM 4955 C C . ALA C 1 45 ? 36.700 -11.115 204.683 1.00 11.61 45 ALA C C 1
ATOM 4956 O O . ALA C 1 45 ? 35.780 -11.891 204.420 1.00 13.67 45 ALA C O 1
ATOM 4958 N N . LEU C 1 46 ? 36.523 -9.825 204.968 1.00 13.79 46 LEU C N 1
ATOM 4959 C CA . LEU C 1 46 ? 35.211 -9.154 204.880 1.00 15.92 46 LEU C CA 1
ATOM 4960 C C . LEU C 1 46 ? 34.235 -9.658 205.932 1.00 14.00 46 LEU C C 1
ATOM 4961 O O . LEU C 1 46 ? 33.039 -9.811 205.677 1.00 14.13 46 LEU C O 1
ATOM 4966 N N . GLY C 1 47 ? 34.750 -9.915 207.124 1.00 13.61 47 GLY C N 1
ATOM 4967 C CA . GLY C 1 47 ? 33.882 -10.192 208.249 1.00 14.90 47 GLY C CA 1
ATOM 4968 C C . GLY C 1 47 ? 33.540 -8.894 208.963 1.00 14.82 47 GLY C C 1
ATOM 4969 O O . GLY C 1 47 ? 33.928 -7.801 208.529 1.00 13.05 47 GLY C O 1
ATOM 4970 N N . SER C 1 48 ? 32.813 -9.012 210.068 1.00 16.83 48 SER C N 1
ATOM 4971 C CA . SER C 1 48 ? 32.435 -7.848 210.867 1.00 16.46 48 SER C CA 1
ATOM 4972 C C . SER C 1 48 ? 33.644 -6.985 211.256 1.00 16.81 48 SER C C 1
ATOM 4973 O O . SER C 1 48 ? 33.622 -5.765 211.074 1.00 17.07 48 SER C O 1
ATOM 4976 N N . SER C 1 49 ? 34.696 -7.620 211.776 1.00 16.59 49 SER C N 1
ATOM 4977 C CA . SER C 1 49 ? 35.901 -6.916 212.220 1.00 15.22 49 SER C CA 1
ATOM 4978 C C . SER C 1 49 ? 36.690 -6.323 211.057 1.00 14.67 49 SER C C 1
ATOM 4979 O O . SER C 1 49 ? 37.587 -5.496 211.266 1.00 14.28 49 SER C O 1
ATOM 4982 N N . GLY C 1 50 ? 36.354 -6.760 209.846 1.00 13.01 50 GLY C N 1
ATOM 4983 C CA . GLY C 1 50 ? 36.880 -6.151 208.633 1.00 13.74 50 GLY C CA 1
ATOM 4984 C C . GLY C 1 50 ? 36.140 -4.889 208.206 1.00 13.30 50 GLY C C 1
ATOM 4985 O O . GLY C 1 50 ? 36.419 -4.324 207.143 1.00 15.05 50 GLY C O 1
ATOM 4986 N N . GLU C 1 51 ? 35.207 -4.431 209.042 1.00 13.85 51 GLU C N 1
ATOM 4987 C CA . GLU C 1 51 ? 34.343 -3.286 208.710 1.00 13.56 51 GLU C CA 1
ATOM 4988 C C . GLU C 1 51 ? 33.563 -3.520 207.416 1.00 12.97 51 GLU C C 1
ATOM 4989 O O . GLU C 1 51 ? 33.252 -2.578 206.692 1.00 13.63 51 GLU C O 1
ATOM 4995 N N . ALA C 1 52 ? 33.224 -4.778 207.143 1.00 13.20 52 ALA C N 1
ATOM 4996 C CA . ALA C 1 52 ? 32.415 -5.101 205.967 1.00 13.78 52 ALA C CA 1
ATOM 4997 C C . ALA C 1 52 ? 31.143 -4.252 205.892 1.00 15.06 52 ALA C C 1
ATOM 4998 O O . ALA C 1 52 ? 30.755 -3.829 204.814 1.00 14.04 52 ALA C O 1
ATOM 5000 N N . ALA C 1 53 ? 30.511 -3.978 207.033 1.00 12.00 53 ALA C N 1
ATOM 5001 C CA . ALA C 1 53 ? 29.264 -3.217 207.015 1.00 14.14 53 ALA C CA 1
ATOM 5002 C C . ALA C 1 53 ? 29.478 -1.745 206.654 1.00 12.33 53 ALA C C 1
ATOM 5003 O O . ALA C 1 53 ? 28.507 -1.018 206.364 1.00 13.72 53 ALA C O 1
ATOM 5005 N N . PHE C 1 54 ? 30.742 -1.316 206.669 1.00 13.35 54 PHE C N 1
ATOM 5006 C CA . PHE C 1 54 ? 31.121 0.080 206.430 1.00 15.20 54 PHE C CA 1
ATOM 5007 C C . PHE C 1 54 ? 31.701 0.296 205.046 1.00 15.22 54 PHE C C 1
ATOM 5008 O O . PHE C 1 54 ? 31.737 1.429 204.557 1.00 17.25 54 PHE C O 1
ATOM 5016 N N . LEU C 1 55 ? 32.156 -0.787 204.428 1.00 16.56 55 LEU C N 1
ATOM 5017 C CA . LEU C 1 55 ? 32.786 -0.719 203.113 1.00 14.95 55 LEU C CA 1
ATOM 5018 C C . LEU C 1 55 ? 31.754 -0.827 202.004 1.00 15.38 55 LEU C C 1
ATOM 5019 O O . LEU C 1 55 ? 30.812 -1.601 202.097 1.00 15.01 55 LEU C O 1
ATOM 5024 N N . THR C 1 56 ? 31.934 -0.049 200.945 1.00 15.63 56 THR C N 1
ATOM 5025 C CA . THR C 1 56 ? 31.113 -0.227 199.767 1.00 14.81 56 THR C CA 1
ATOM 5026 C C . THR C 1 56 ? 31.446 -1.552 199.097 1.00 15.16 56 THR C C 1
ATOM 5027 O O . THR C 1 56 ? 32.487 -2.161 199.372 1.00 15.27 56 THR C O 1
ATOM 5031 N N . ARG C 1 57 ? 30.567 -1.990 198.205 1.00 16.33 57 ARG C N 1
ATOM 5032 C CA . ARG C 1 57 ? 30.803 -3.219 197.462 1.00 15.80 57 ARG C CA 1
ATOM 5033 C C . ARG C 1 57 ? 32.138 -3.151 196.716 1.00 17.60 57 ARG C C 1
ATOM 5034 O O . ARG C 1 57 ? 32.898 -4.128 196.702 1.00 16.98 57 ARG C O 1
ATOM 5042 N N . ALA C 1 58 ? 32.442 -1.991 196.132 1.00 18.58 58 ALA C N 1
ATOM 5043 C CA . ALA C 1 58 ? 33.713 -1.796 195.425 1.00 20.25 58 ALA C CA 1
ATOM 5044 C C . ALA C 1 58 ? 34.911 -1.923 196.362 1.00 18.33 58 ALA C C 1
ATOM 5045 O O . ALA C 1 58 ? 35.926 -2.540 196.010 1.00 19.17 58 ALA C O 1
ATOM 5047 N N . GLN C 1 59 ? 34.802 -1.334 197.550 1.00 15.47 59 GLN C N 1
ATOM 5048 C CA . GLN C 1 59 ? 35.896 -1.375 198.518 1.00 14.17 59 GLN C CA 1
ATOM 5049 C C . GLN C 1 59 ? 36.110 -2.784 199.053 1.00 15.53 59 GLN C C 1
ATOM 5050 O O . GLN C 1 59 ? 37.249 -3.196 199.293 1.00 15.47 59 GLN C O 1
ATOM 5056 N N . ARG C 1 60 ? 35.012 -3.509 199.248 1.00 13.97 60 ARG C N 1
ATOM 5057 C CA . ARG C 1 60 ? 35.081 -4.899 199.685 1.00 12.52 60 ARG C CA 1
ATOM 5058 C C . ARG C 1 60 ? 35.860 -5.730 198.684 1.00 17.44 60 ARG C C 1
ATOM 5059 O O . ARG C 1 60 ? 36.694 -6.549 199.063 1.00 17.27 60 ARG C O 1
ATOM 5067 N N . LYS C 1 61 ? 35.565 -5.518 197.404 1.00 15.29 61 LYS C N 1
ATOM 5068 C CA . LYS C 1 61 ? 36.227 -6.250 196.327 1.00 16.46 61 LYS C CA 1
ATOM 5069 C C . LYS C 1 61 ? 37.734 -5.980 196.331 1.00 13.99 61 LYS C C 1
ATOM 5070 O O . LYS C 1 61 ? 38.547 -6.899 196.165 1.00 16.31 61 LYS C O 1
ATOM 5076 N N . LEU C 1 62 ? 38.094 -4.717 196.528 1.00 15.93 62 LEU C N 1
ATOM 5077 C CA . LEU C 1 62 ? 39.497 -4.332 196.584 1.00 17.03 62 LEU C CA 1
ATOM 5078 C C . LEU C 1 62 ? 40.190 -5.001 197.765 1.00 18.69 62 LEU C C 1
ATOM 5079 O O . LEU C 1 62 ? 41.267 -5.570 197.611 1.00 16.09 62 LEU C O 1
ATOM 5084 N N . ALA C 1 63 ? 39.572 -4.944 198.943 1.00 16.31 63 ALA C N 1
ATOM 5085 C CA . ALA C 1 63 ? 40.172 -5.551 200.125 1.00 14.29 63 ALA C CA 1
ATOM 5086 C C . ALA C 1 63 ? 40.320 -7.057 199.953 1.00 15.13 63 ALA C C 1
ATOM 5087 O O . ALA C 1 63 ? 41.354 -7.629 200.308 1.00 13.59 63 ALA C O 1
ATOM 5089 N N . LEU C 1 64 ? 39.290 -7.693 199.407 1.00 14.90 64 LEU C N 1
ATOM 5090 C CA . LEU C 1 64 ? 39.288 -9.139 199.214 1.00 12.44 64 LEU C CA 1
ATOM 5091 C C . LEU C 1 64 ? 40.387 -9.570 198.253 1.00 15.69 64 LEU C C 1
ATOM 5092 O O . LEU C 1 64 ? 41.141 -10.497 198.532 1.00 14.42 64 LEU C O 1
ATOM 5097 N N . THR C 1 65 ? 40.456 -8.887 197.118 1.00 15.32 65 THR C N 1
ATOM 5098 C CA . THR C 1 65 ? 41.447 -9.203 196.100 1.00 16.77 65 THR C CA 1
ATOM 5099 C C . THR C 1 65 ? 42.855 -8.986 196.644 1.00 16.08 65 THR C C 1
ATOM 5100 O O . THR C 1 65 ? 43.744 -9.806 196.420 1.00 18.41 65 THR C O 1
ATOM 5104 N N . THR C 1 66 ? 43.054 -7.889 197.372 1.00 14.33 66 THR C N 1
ATOM 5105 C CA . THR C 1 66 ? 44.344 -7.587 197.991 1.00 15.30 66 THR C CA 1
ATOM 5106 C C . THR C 1 66 ? 44.782 -8.715 198.926 1.00 17.58 66 THR C C 1
ATOM 5107 O O . THR C 1 66 ? 45.923 -9.171 198.882 1.00 16.75 66 THR C O 1
ATOM 5111 N N . ILE C 1 67 ? 43.861 -9.171 199.768 1.00 13.52 67 ILE C N 1
ATOM 5112 C CA . ILE C 1 67 ? 44.162 -10.253 200.699 1.00 14.05 67 ILE C CA 1
ATOM 5113 C C . ILE C 1 67 ? 44.498 -11.562 199.984 1.00 18.37 67 ILE C C 1
ATOM 5114 O O . ILE C 1 67 ? 45.515 -12.190 200.282 1.00 18.53 67 ILE C O 1
ATOM 5119 N N . ILE C 1 68 ? 43.648 -11.966 199.043 1.00 16.83 68 ILE C N 1
ATOM 5120 C CA . ILE C 1 68 ? 43.838 -13.226 198.327 1.00 15.79 68 ILE C CA 1
ATOM 5121 C C . ILE C 1 68 ? 45.156 -13.206 197.548 1.00 18.05 68 ILE C C 1
ATOM 5122 O O . ILE C 1 68 ? 45.931 -14.159 197.609 1.00 18.16 68 ILE C O 1
ATOM 5127 N N . GLU C 1 69 ? 45.434 -12.109 196.856 1.00 17.90 69 GLU C N 1
ATOM 5128 C CA . GLU C 1 69 ? 46.658 -12.043 196.054 1.00 18.28 69 GLU C CA 1
ATOM 5129 C C . GLU C 1 69 ? 47.924 -11.984 196.914 1.00 19.57 69 GLU C C 1
ATOM 5130 O O . GLU C 1 69 ? 48.922 -12.633 196.598 1.00 19.99 69 GLU C O 1
ATOM 5136 N N . HIS C 1 70 ? 47.904 -11.224 198.000 1.00 18.55 70 HIS C N 1
ATOM 5137 C CA . HIS C 1 70 ? 49.098 -11.153 198.830 1.00 17.51 70 HIS C CA 1
ATOM 5138 C C . HIS C 1 70 ? 49.317 -12.455 199.602 1.00 20.17 70 HIS C C 1
ATOM 5139 O O . HIS C 1 70 ? 50.457 -12.847 199.856 1.00 19.38 70 HIS C O 1
ATOM 5146 N N . THR C 1 71 ? 48.224 -13.116 199.978 1.00 17.86 71 THR C N 1
ATOM 5147 C CA . THR C 1 71 ? 48.301 -14.401 200.666 1.00 18.17 71 THR C CA 1
ATOM 5148 C C . THR C 1 71 ? 49.079 -15.399 199.818 1.00 19.92 71 THR C C 1
ATOM 5149 O O . THR C 1 71 ? 49.864 -16.199 200.342 1.00 19.95 71 THR C O 1
ATOM 5153 N N . ALA C 1 72 ? 48.867 -15.324 198.508 1.00 20.95 72 ALA C N 1
ATOM 5154 C CA . ALA C 1 72 ? 49.617 -16.130 197.549 1.00 21.18 72 ALA C CA 1
ATOM 5155 C C . ALA C 1 72 ? 49.587 -17.615 197.908 1.00 22.51 72 ALA C C 1
ATOM 5156 O O . ALA C 1 72 ? 50.614 -18.292 197.870 1.00 22.68 72 ALA C O 1
ATOM 5158 N N . GLY C 1 73 ? 48.414 -18.100 198.296 1.00 19.28 73 GLY C N 1
ATOM 5159 C CA . GLY C 1 73 ? 48.217 -19.507 198.579 1.00 18.33 73 GLY C CA 1
ATOM 5160 C C . GLY C 1 73 ? 48.803 -20.033 199.877 1.00 17.79 73 GLY C C 1
ATOM 5161 O O . GLY C 1 73 ? 48.754 -21.234 200.114 1.00 23.46 73 GLY C O 1
ATOM 5162 N N . ARG C 1 74 ? 49.362 -19.163 200.709 1.00 16.45 74 ARG C N 1
ATOM 5163 C CA . ARG C 1 74 ? 50.011 -19.623 201.949 1.00 15.78 74 ARG C CA 1
ATOM 5164 C C . ARG C 1 74 ? 49.009 -20.250 202.923 1.00 20.83 74 ARG C C 1
ATOM 5165 O O . ARG C 1 74 ? 49.301 -21.263 203.560 1.00 19.95 74 ARG C O 1
ATOM 5173 N N . VAL C 1 75 ? 47.826 -19.652 203.028 1.00 18.21 75 VAL C N 1
ATOM 5174 C CA . VAL C 1 75 ? 46.734 -20.223 203.813 1.00 18.18 75 VAL C CA 1
ATOM 5175 C C . VAL C 1 75 ? 45.445 -19.986 203.034 1.00 17.33 75 VAL C C 1
ATOM 5176 O O . VAL C 1 75 ? 45.389 -19.080 202.201 1.00 17.15 75 VAL C O 1
ATOM 5180 N N . PRO C 1 76 ? 44.401 -20.790 203.291 1.00 16.96 76 PRO C N 1
ATOM 5181 C CA . PRO C 1 76 ? 43.148 -20.553 202.567 1.00 15.10 76 PRO C CA 1
ATOM 5182 C C . PRO C 1 76 ? 42.432 -19.283 203.034 1.00 17.31 76 PRO C C 1
ATOM 5183 O O . PRO C 1 76 ? 42.539 -18.913 204.204 1.00 15.40 76 PRO C O 1
ATOM 5187 N N . VAL C 1 77 ? 41.726 -18.628 202.117 1.00 15.24 77 VAL C N 1
ATOM 5188 C CA . VAL C 1 77 ? 40.970 -17.417 202.439 1.00 15.91 77 VAL C CA 1
ATOM 5189 C C . VAL C 1 77 ? 39.476 -17.647 202.202 1.00 15.63 77 VAL C C 1
ATOM 5190 O O . VAL C 1 77 ? 39.071 -18.095 201.126 1.00 15.21 77 VAL C O 1
ATOM 5194 N N . THR C 1 78 ? 38.657 -17.374 203.223 1.00 12.82 78 THR C N 1
ATOM 5195 C CA . THR C 1 78 ? 37.205 -17.434 203.062 1.00 13.29 78 THR C CA 1
ATOM 5196 C C . THR C 1 78 ? 36.665 -16.001 203.041 1.00 12.51 78 THR C C 1
ATOM 5197 O O . THR C 1 78 ? 37.235 -15.104 203.664 1.00 14.65 78 THR C O 1
ATOM 5201 N N . ALA C 1 79 ? 35.596 -15.786 202.283 1.00 12.65 79 ALA C N 1
ATOM 5202 C CA . ALA C 1 79 ? 35.076 -14.442 202.035 1.00 13.70 79 ALA C CA 1
ATOM 5203 C C . ALA C 1 79 ? 33.689 -14.237 202.630 1.00 12.24 79 ALA C C 1
ATOM 5204 O O . ALA C 1 79 ? 32.781 -15.017 202.375 1.00 12.59 79 ALA C O 1
ATOM 5206 N N . GLY C 1 80 ? 33.544 -13.170 203.408 1.00 13.68 80 GLY C N 1
ATOM 5207 C CA . GLY C 1 80 ? 32.240 -12.743 203.888 1.00 11.88 80 GLY C CA 1
ATOM 5208 C C . GLY C 1 80 ? 31.377 -12.290 202.727 1.00 14.46 80 GLY C C 1
ATOM 5209 O O . GLY C 1 80 ? 31.851 -11.643 201.789 1.00 15.08 80 GLY C O 1
ATOM 5210 N N . VAL C 1 81 ? 30.100 -12.637 202.783 1.00 12.42 81 VAL C N 1
ATOM 5211 C CA . VAL C 1 81 ? 29.142 -12.148 201.804 1.00 12.65 81 VAL C CA 1
ATOM 5212 C C . VAL C 1 81 ? 27.955 -11.562 202.567 1.00 14.52 81 VAL C C 1
ATOM 5213 O O . VAL C 1 81 ? 26.804 -11.919 202.338 1.00 14.67 81 VAL C O 1
ATOM 5217 N N . ILE C 1 82 ? 28.269 -10.651 203.479 1.00 11.78 82 ILE C N 1
ATOM 5218 C CA . ILE C 1 82 ? 27.264 -10.092 204.387 1.00 11.53 82 ILE C CA 1
ATOM 5219 C C . ILE C 1 82 ? 26.393 -9.044 203.684 1.00 11.57 82 ILE C C 1
ATOM 5220 O O . ILE C 1 82 ? 26.869 -7.998 203.234 1.00 14.09 82 ILE C O 1
ATOM 5225 N N . GLU C 1 83 ? 25.110 -9.364 203.571 1.00 12.22 83 GLU C N 1
ATOM 5226 C CA . GLU C 1 83 ? 24.118 -8.453 203.022 1.00 15.63 83 GLU C CA 1
ATOM 5227 C C . GLU C 1 83 ? 22.748 -8.797 203.573 1.00 11.68 83 GLU C C 1
ATOM 5228 O O . GLU C 1 83 ? 22.554 -9.863 204.149 1.00 11.84 83 GLU C O 1
ATOM 5234 N N . THR C 1 84 ? 21.798 -7.886 203.394 1.00 10.93 84 THR C N 1
ATOM 5235 C CA . THR C 1 84 ? 20.501 -8.035 204.044 1.00 11.76 84 THR C CA 1
ATOM 5236 C C . THR C 1 84 ? 19.719 -9.274 203.639 1.00 12.38 84 THR C C 1
ATOM 5237 O O . THR C 1 84 ? 19.126 -9.922 204.497 1.00 12.21 84 THR C O 1
ATOM 5241 N N . THR C 1 85 ? 19.684 -9.597 202.345 1.00 9.24 85 THR C N 1
ATOM 5242 C CA . THR C 1 85 ? 18.850 -10.691 201.857 1.00 9.89 85 THR C CA 1
ATOM 5243 C C . THR C 1 85 ? 19.528 -11.412 200.706 1.00 10.81 85 THR C C 1
ATOM 5244 O O . THR C 1 85 ? 20.588 -11.007 200.253 1.00 13.08 85 THR C O 1
ATOM 5248 N N . THR C 1 86 ? 18.867 -12.448 200.222 1.00 9.59 86 THR C N 1
ATOM 5249 C CA . THR C 1 86 ? 19.508 -13.473 199.414 1.00 12.56 86 THR C CA 1
ATOM 5250 C C . THR C 1 86 ? 20.074 -12.982 198.079 1.00 11.53 86 THR C C 1
ATOM 5251 O O . THR C 1 86 ? 21.237 -13.220 197.783 1.00 11.78 86 THR C O 1
ATOM 5255 N N . ALA C 1 87 ? 19.270 -12.292 197.275 1.00 14.59 87 ALA C N 1
ATOM 5256 C CA . ALA C 1 87 ? 19.778 -11.822 195.983 1.00 16.20 87 ALA C CA 1
ATOM 5257 C C . ALA C 1 87 ? 20.997 -10.902 196.146 1.00 12.37 87 ALA C C 1
ATOM 5258 O O . ALA C 1 87 ? 21.928 -10.933 195.328 1.00 14.13 87 ALA C O 1
ATOM 5260 N N . ARG C 1 88 ? 21.008 -10.085 197.203 1.00 10.63 88 ARG C N 1
ATOM 5261 C CA . ARG C 1 88 ? 22.114 -9.170 197.415 1.00 11.65 88 ARG C CA 1
ATOM 5262 C C . ARG C 1 88 ? 23.350 -9.945 197.870 1.00 12.41 88 ARG C C 1
ATOM 5263 O O . ARG C 1 88 ? 24.476 -9.597 197.521 1.00 13.20 88 ARG C O 1
ATOM 5271 N N . VAL C 1 89 ? 23.138 -10.997 198.652 1.00 11.67 89 VAL C N 1
ATOM 5272 C CA . VAL C 1 89 ? 24.242 -11.844 199.050 1.00 11.86 89 VAL C CA 1
ATOM 5273 C C . VAL C 1 89 ? 24.845 -12.556 197.843 1.00 12.24 89 VAL C C 1
ATOM 5274 O O . VAL C 1 89 ? 26.062 -12.668 197.728 1.00 12.88 89 VAL C O 1
ATOM 5278 N N . ILE C 1 90 ? 23.993 -12.995 196.926 1.00 11.27 90 ILE C N 1
ATOM 5279 C CA . ILE C 1 90 ? 24.465 -13.792 195.795 1.00 13.26 90 ILE C CA 1
ATOM 5280 C C . ILE C 1 90 ? 25.306 -12.914 194.868 1.00 14.33 90 ILE C C 1
ATOM 5281 O O . ILE C 1 90 ? 26.279 -13.394 194.294 1.00 13.73 90 ILE C O 1
ATOM 5286 N N . GLU C 1 91 ? 24.985 -11.623 194.766 1.00 14.48 91 GLU C N 1
ATOM 5287 C CA . GLU C 1 91 ? 25.871 -10.701 194.035 1.00 15.29 91 GLU C CA 1
ATOM 5288 C C . GLU C 1 91 ? 27.291 -10.748 194.579 1.00 14.42 91 GLU C C 1
ATOM 5289 O O . GLU C 1 91 ? 28.255 -10.742 193.817 1.00 14.40 91 GLU C O 1
ATOM 5295 N N . LEU C 1 92 ? 27.412 -10.814 195.902 1.00 13.74 92 LEU C N 1
ATOM 5296 C CA . LEU C 1 92 ? 28.715 -10.827 196.556 1.00 13.07 92 LEU C CA 1
ATOM 5297 C C . LEU C 1 92 ? 29.385 -12.191 196.437 1.00 13.66 92 LEU C C 1
ATOM 5298 O O . LEU C 1 92 ? 30.610 -12.277 196.438 1.00 15.08 92 LEU C O 1
ATOM 5303 N N . VAL C 1 93 ? 28.591 -13.251 196.356 1.00 13.62 93 VAL C N 1
ATOM 5304 C CA . VAL C 1 93 ? 29.145 -14.570 196.073 1.00 12.25 93 VAL C CA 1
ATOM 5305 C C . VAL C 1 93 ? 29.830 -14.543 194.711 1.00 15.83 93 VAL C C 1
ATOM 5306 O O . VAL C 1 93 ? 30.927 -15.089 194.547 1.00 17.97 93 VAL C O 1
ATOM 5310 N N . GLU C 1 94 ? 29.187 -13.893 193.739 1.00 17.55 94 GLU C N 1
ATOM 5311 C CA . GLU C 1 94 ? 29.772 -13.764 192.404 1.00 15.77 94 GLU C CA 1
ATOM 5312 C C . GLU C 1 94 ? 31.091 -13.001 192.473 1.00 18.83 94 GLU C C 1
ATOM 5313 O O . GLU C 1 94 ? 32.069 -13.379 191.815 1.00 17.18 94 GLU C O 1
ATOM 5319 N N . ASP C 1 95 ? 31.126 -11.941 193.278 1.00 15.20 95 ASP C N 1
ATOM 5320 C CA . ASP C 1 95 ? 32.364 -11.196 193.497 1.00 16.22 95 ASP C CA 1
ATOM 5321 C C . ASP C 1 95 ? 33.428 -12.105 194.104 1.00 18.25 95 ASP C C 1
ATOM 5322 O O . ASP C 1 95 ? 34.586 -12.078 193.684 1.00 19.51 95 ASP C O 1
ATOM 5327 N N . ALA C 1 96 ? 33.031 -12.907 195.090 1.00 15.90 96 ALA C N 1
ATOM 5328 C CA . ALA C 1 96 ? 33.978 -13.781 195.777 1.00 19.70 96 ALA C CA 1
ATOM 5329 C C . ALA C 1 96 ? 34.556 -14.811 194.815 1.00 17.90 96 ALA C C 1
ATOM 5330 O O . ALA C 1 96 ? 35.751 -15.100 194.858 1.00 16.50 96 ALA C O 1
ATOM 5332 N N . LEU C 1 97 ? 33.706 -15.372 193.961 1.00 14.87 97 LEU C N 1
ATOM 5333 C CA . LEU C 1 97 ? 34.173 -16.350 192.978 1.00 17.77 97 LEU C CA 1
ATOM 5334 C C . LEU C 1 97 ? 35.163 -15.709 192.011 1.00 20.22 97 LEU C C 1
ATOM 5335 O O . LEU C 1 97 ? 36.197 -16.297 191.687 1.00 19.22 97 LEU C O 1
ATOM 5340 N N . GLU C 1 98 ? 34.831 -14.504 191.558 1.00 19.66 98 GLU C N 1
ATOM 5341 C CA . GLU C 1 98 ? 35.683 -13.739 190.659 1.00 25.01 98 GLU C CA 1
ATOM 5342 C C . GLU C 1 98 ? 37.076 -13.517 191.249 1.00 23.09 98 GLU C C 1
ATOM 5343 O O . GLU C 1 98 ? 38.079 -13.594 190.534 1.00 23.69 98 GLU C O 1
ATOM 5349 N N . ALA C 1 99 ? 37.133 -13.254 192.554 1.00 17.51 99 ALA C N 1
ATOM 5350 C CA . ALA C 1 99 ? 38.386 -12.948 193.245 1.00 16.80 99 ALA C CA 1
ATOM 5351 C C . ALA C 1 99 ? 39.179 -14.198 193.609 1.00 20.77 99 ALA C C 1
ATOM 5352 O O . ALA C 1 99 ? 40.344 -14.105 193.993 1.00 21.29 99 ALA C O 1
ATOM 5354 N N . GLY C 1 100 ? 38.542 -15.355 193.517 1.00 17.73 100 GLY C N 1
ATOM 5355 C CA . GLY C 1 100 ? 39.205 -16.608 193.829 1.00 18.43 100 GLY C CA 1
ATOM 5356 C C . GLY C 1 100 ? 39.123 -16.987 195.297 1.00 19.93 100 GLY C C 1
ATOM 5357 O O . GLY C 1 100 ? 40.002 -17.665 195.819 1.00 18.61 100 GLY C O 1
ATOM 5358 N N . ALA C 1 101 ? 38.059 -16.565 195.972 1.00 18.35 101 ALA C N 1
ATOM 5359 C CA . ALA C 1 101 ? 37.859 -16.970 197.362 1.00 18.65 101 ALA C CA 1
ATOM 5360 C C . ALA C 1 101 ? 37.671 -18.482 197.459 1.00 15.48 101 ALA C C 1
ATOM 5361 O O . ALA C 1 101 ? 37.120 -19.109 196.554 1.00 16.70 101 ALA C O 1
ATOM 5363 N N . GLU C 1 102 ? 38.135 -19.065 198.563 1.00 14.28 102 GLU C N 1
ATOM 5364 C CA . GLU C 1 102 ? 38.071 -20.511 198.758 1.00 16.04 102 GLU C CA 1
ATOM 5365 C C . GLU C 1 102 ? 36.970 -20.958 199.722 1.00 14.65 102 GLU C C 1
ATOM 5366 O O . GLU C 1 102 ? 36.803 -22.150 199.985 1.00 16.33 102 GLU C O 1
ATOM 5372 N N . GLY C 1 103 ? 36.224 -19.998 200.257 1.00 14.46 103 GLY C N 1
ATOM 5373 C CA . GLY C 1 103 ? 35.070 -20.318 201.078 1.00 14.39 103 GLY C CA 1
ATOM 5374 C C . GLY C 1 103 ? 34.141 -19.126 201.149 1.00 13.49 103 GLY C C 1
ATOM 5375 O O . GLY C 1 103 ? 34.516 -18.036 200.723 1.00 14.38 103 GLY C O 1
ATOM 5376 N N . LEU C 1 104 ? 32.936 -19.338 201.675 1.00 14.14 104 LEU C N 1
ATOM 5377 C CA . LEU C 1 104 ? 31.973 -18.256 201.876 1.00 14.04 104 LEU C CA 1
ATOM 5378 C C . LEU C 1 104 ? 31.459 -18.229 203.311 1.00 11.97 104 LEU C C 1
ATOM 5379 O O . LEU C 1 104 ? 31.290 -19.275 203.936 1.00 13.08 104 LEU C O 1
ATOM 5384 N N . VAL C 1 105 ? 31.212 -17.027 203.821 1.00 11.71 105 VAL C N 1
ATOM 5385 C CA . VAL C 1 105 ? 30.604 -16.863 205.134 1.00 12.94 105 VAL C CA 1
ATOM 5386 C C . VAL C 1 105 ? 29.375 -15.961 205.022 1.00 11.12 105 VAL C C 1
ATOM 5387 O O . VAL C 1 105 ? 29.504 -14.811 204.597 1.00 12.48 105 VAL C O 1
ATOM 5391 N N . ALA C 1 106 ? 28.203 -16.474 205.404 1.00 10.95 106 ALA C N 1
ATOM 5392 C CA . ALA C 1 106 ? 26.947 -15.729 205.287 1.00 12.52 106 ALA C CA 1
ATOM 5393 C C . ALA C 1 106 ? 26.178 -15.723 206.599 1.00 13.24 106 ALA C C 1
ATOM 5394 O O . ALA C 1 106 ? 26.225 -16.688 207.360 1.00 12.19 106 ALA C O 1
ATOM 5396 N N . THR C 1 107 ? 25.441 -14.640 206.837 1.00 13.08 107 THR C N 1
ATOM 5397 C CA . THR C 1 107 ? 24.537 -14.570 207.975 1.00 11.15 107 THR C CA 1
ATOM 5398 C C . THR C 1 107 ? 23.109 -14.857 207.541 1.00 11.51 107 THR C C 1
ATOM 5399 O O . THR C 1 107 ? 22.804 -14.952 206.344 1.00 12.78 107 THR C O 1
ATOM 5403 N N . ALA C 1 108 ? 22.223 -14.950 208.526 1.00 11.24 108 ALA C N 1
ATOM 5404 C CA . ALA C 1 108 ? 20.792 -14.929 208.273 1.00 11.98 108 ALA C CA 1
ATOM 5405 C C . ALA C 1 108 ? 20.412 -13.613 207.592 1.00 10.28 108 ALA C C 1
ATOM 5406 O O . ALA C 1 108 ? 21.188 -12.650 207.619 1.00 11.50 108 ALA C O 1
ATOM 5408 N N . PRO C 1 109 ? 19.223 -13.563 206.981 1.00 10.06 109 PRO C N 1
ATOM 5409 C CA . PRO C 1 109 ? 18.775 -12.247 206.506 1.00 10.53 109 PRO C CA 1
ATOM 5410 C C . PRO C 1 109 ? 18.636 -11.266 207.663 1.00 11.24 109 PRO C C 1
ATOM 5411 O O . PRO C 1 109 ? 18.415 -11.685 208.804 1.00 11.64 109 PRO C O 1
ATOM 5415 N N . PHE C 1 110 ? 18.796 -9.982 207.383 1.00 9.72 110 PHE C N 1
ATOM 5416 C CA . PHE C 1 110 ? 18.571 -8.978 208.414 1.00 9.61 110 PHE C CA 1
ATOM 5417 C C . PHE C 1 110 ? 17.924 -7.738 207.805 1.00 12.29 110 PHE C C 1
ATOM 5418 O O . PHE C 1 110 ? 17.687 -7.686 206.588 1.00 11.65 110 PHE C O 1
ATOM 5426 N N . TYR C 1 111 ? 17.608 -6.780 208.685 1.00 11.59 111 TYR C N 1
ATOM 5427 C CA . TYR C 1 111 ? 16.717 -5.639 208.421 1.00 12.05 111 TYR C CA 1
ATOM 5428 C C . TYR C 1 111 ? 15.286 -6.144 208.272 1.00 12.07 111 TYR C C 1
ATOM 5429 O O . TYR C 1 111 ? 14.415 -5.831 209.084 1.00 12.45 111 TYR C O 1
ATOM 5438 N N . THR C 1 112 ? 15.026 -6.931 207.238 1.00 9.84 112 THR C N 1
ATOM 5439 C CA . THR C 1 112 ? 13.718 -7.552 207.109 1.00 11.47 112 THR C CA 1
ATOM 5440 C C . THR C 1 112 ? 13.415 -8.484 208.288 1.00 11.68 112 THR C C 1
ATOM 5441 O O . THR C 1 112 ? 14.318 -9.123 208.826 1.00 12.78 112 THR C O 1
ATOM 5445 N N . ARG C 1 113 ? 12.149 -8.535 208.685 1.00 11.59 113 ARG C N 1
ATOM 5446 C CA . ARG C 1 113 ? 11.656 -9.609 209.556 1.00 10.71 113 ARG C CA 1
ATOM 5447 C C . ARG C 1 113 ? 11.955 -10.949 208.887 1.00 13.27 113 ARG C C 1
ATOM 5448 O O . ARG C 1 113 ? 11.965 -11.044 207.659 1.00 13.43 113 ARG C O 1
ATOM 5456 N N . THR C 1 114 ? 12.244 -11.981 209.672 1.00 11.48 114 THR C N 1
ATOM 5457 C CA . THR C 1 114 ? 12.500 -13.271 209.048 1.00 12.65 114 THR C CA 1
ATOM 5458 C C . THR C 1 114 ? 11.897 -14.407 209.886 1.00 12.73 114 THR C C 1
ATOM 5459 O O . THR C 1 114 ? 11.085 -14.165 210.785 1.00 15.72 114 THR C O 1
ATOM 5463 N N . HIS C 1 115 ? 12.256 -15.639 209.550 1.00 12.93 115 HIS C N 1
ATOM 5464 C CA . HIS C 1 115 ? 11.681 -16.840 210.153 1.00 11.47 115 HIS C CA 1
ATOM 5465 C C . HIS C 1 115 ? 12.658 -17.970 209.878 1.00 13.82 115 HIS C C 1
ATOM 5466 O O . HIS C 1 115 ? 13.374 -17.921 208.885 1.00 13.25 115 HIS C O 1
ATOM 5473 N N . ASP C 1 116 ? 12.693 -18.992 210.728 1.00 15.13 116 ASP C N 1
ATOM 5474 C CA . ASP C 1 116 ? 13.611 -20.108 210.500 1.00 13.19 116 ASP C CA 1
ATOM 5475 C C . ASP C 1 116 ? 13.452 -20.738 209.108 1.00 11.19 116 ASP C C 1
ATOM 5476 O O . ASP C 1 116 ? 14.421 -21.180 208.509 1.00 14.15 116 ASP C O 1
ATOM 5481 N N . VAL C 1 117 ? 12.217 -20.787 208.605 1.00 12.87 117 VAL C N 1
ATOM 5482 C CA . VAL C 1 117 ? 11.936 -21.379 207.302 1.00 11.61 117 VAL C CA 1
ATOM 5483 C C . VAL C 1 117 ? 12.610 -20.549 206.208 1.00 15.62 117 VAL C C 1
ATOM 5484 O O . VAL C 1 117 ? 13.187 -21.085 205.260 1.00 14.22 117 VAL C O 1
ATOM 5488 N N . GLU C 1 118 ? 12.568 -19.229 206.373 1.00 13.30 118 GLU C N 1
ATOM 5489 C CA . GLU C 1 118 ? 13.158 -18.321 205.395 1.00 12.57 118 GLU C CA 1
ATOM 5490 C C . GLU C 1 118 ? 14.679 -18.296 205.502 1.00 11.94 118 GLU C C 1
ATOM 5491 O O . GLU C 1 118 ? 15.378 -18.230 204.492 1.00 12.35 118 GLU C O 1
ATOM 5497 N N . ILE C 1 119 ? 15.200 -18.374 206.721 1.00 10.93 119 ILE C N 1
ATOM 5498 C CA . ILE C 1 119 ? 16.645 -18.490 206.927 1.00 11.50 119 ILE C CA 1
ATOM 5499 C C . ILE C 1 119 ? 17.199 -19.737 206.231 1.00 13.49 119 ILE C C 1
ATOM 5500 O O . ILE C 1 119 ? 18.271 -19.701 205.608 1.00 11.74 119 ILE C O 1
ATOM 5505 N N . GLU C 1 120 ? 16.465 -20.837 206.349 1.00 11.12 120 GLU C N 1
ATOM 5506 C CA . GLU C 1 120 ? 16.887 -22.090 205.729 1.00 12.55 120 GLU C CA 1
ATOM 5507 C C . GLU C 1 120 ? 16.933 -21.958 204.216 1.00 14.49 120 GLU C C 1
ATOM 5508 O O . GLU C 1 120 ? 17.916 -22.345 203.586 1.00 12.38 120 GLU C O 1
ATOM 5514 N N . GLU C 1 121 ? 15.874 -21.401 203.634 1.00 13.28 121 GLU C N 1
ATOM 5515 C CA . GLU C 1 121 ? 15.838 -21.214 202.183 1.00 13.52 121 GLU C CA 1
ATOM 5516 C C . GLU C 1 121 ? 16.983 -20.314 201.708 1.00 14.08 121 GLU C C 1
ATOM 5517 O O . GLU C 1 121 ? 17.631 -20.589 200.702 1.00 13.90 121 GLU C O 1
ATOM 5523 N N . HIS C 1 122 ? 17.213 -19.236 202.452 1.00 12.60 122 HIS C N 1
ATOM 5524 C CA . HIS C 1 122 ? 18.315 -18.307 202.233 1.00 10.11 122 HIS C CA 1
ATOM 5525 C C . HIS C 1 122 ? 19.664 -19.028 202.079 1.00 12.51 122 HIS C C 1
ATOM 5526 O O . HIS C 1 122 ? 20.373 -18.828 201.087 1.00 11.46 122 HIS C O 1
ATOM 5533 N N . PHE C 1 123 ? 20.004 -19.894 203.029 1.00 10.60 123 PHE C N 1
ATOM 5534 C CA . PHE C 1 123 ? 21.274 -20.607 202.938 1.00 10.45 123 PHE C CA 1
ATOM 5535 C C . PHE C 1 123 ? 21.289 -21.594 201.784 1.00 11.60 123 PHE C C 1
ATOM 5536 O O . PHE C 1 123 ? 22.311 -21.743 201.130 1.00 13.75 123 PHE C O 1
ATOM 5544 N N . ARG C 1 124 ? 20.164 -22.241 201.517 1.00 11.94 124 ARG C N 1
ATOM 5545 C CA . ARG C 1 124 ? 20.138 -23.192 200.403 1.00 13.18 124 ARG C CA 1
ATOM 5546 C C . ARG C 1 124 ? 20.405 -22.461 199.092 1.00 15.82 124 ARG C C 1
ATOM 5547 O O . ARG C 1 124 ? 21.152 -22.951 198.249 1.00 15.03 124 ARG C O 1
ATOM 5555 N N . LYS C 1 125 ? 19.814 -21.281 198.929 1.00 14.60 125 LYS C N 1
ATOM 5556 C CA . LYS C 1 125 ? 19.959 -20.532 197.677 1.00 14.75 125 LYS C CA 1
ATOM 5557 C C . LYS C 1 125 ? 21.357 -19.951 197.497 1.00 17.08 125 LYS C C 1
ATOM 5558 O O . LYS C 1 125 ? 21.855 -19.850 196.378 1.00 16.02 125 LYS C O 1
ATOM 5564 N N . ILE C 1 126 ? 21.980 -19.542 198.598 1.00 11.48 126 ILE C N 1
ATOM 5565 C CA . ILE C 1 126 ? 23.341 -19.049 198.552 1.00 12.04 126 ILE C CA 1
ATOM 5566 C C . ILE C 1 126 ? 24.269 -20.185 198.134 1.00 13.66 126 ILE C C 1
ATOM 5567 O O . ILE C 1 126 ? 25.110 -20.023 197.258 1.00 15.59 126 ILE C O 1
ATOM 5572 N N . HIS C 1 127 ? 24.107 -21.338 198.770 1.00 14.38 127 HIS C N 1
ATOM 5573 C CA . HIS C 1 127 ? 24.908 -22.508 198.423 1.00 12.83 127 HIS C CA 1
ATOM 5574 C C . HIS C 1 127 ? 24.770 -22.851 196.936 1.00 16.24 127 HIS C C 1
ATOM 5575 O O . HIS C 1 127 ? 25.761 -23.136 196.267 1.00 14.47 127 HIS C O 1
ATOM 5582 N N . ALA C 1 128 ? 23.549 -22.789 196.421 1.00 15.62 128 ALA C N 1
ATOM 5583 C CA . ALA C 1 128 ? 23.295 -23.130 195.025 1.00 16.82 128 ALA C CA 1
ATOM 5584 C C . ALA C 1 128 ? 24.045 -22.209 194.052 1.00 20.71 128 ALA C C 1
ATOM 5585 O O . ALA C 1 128 ? 24.349 -22.603 192.921 1.00 18.95 128 ALA C O 1
ATOM 5587 N N . ALA C 1 129 ? 24.370 -20.996 194.496 1.00 15.72 129 ALA C N 1
ATOM 5588 C CA . ALA C 1 129 ? 25.107 -20.041 193.654 1.00 16.79 129 ALA C CA 1
ATOM 5589 C C . ALA C 1 129 ? 26.607 -20.360 193.568 1.00 16.83 129 ALA C C 1
ATOM 5590 O O . ALA C 1 129 ? 27.298 -19.894 192.661 1.00 21.29 129 ALA C O 1
ATOM 5592 N N . ALA C 1 130 ? 27.108 -21.153 194.513 1.00 16.51 130 ALA C N 1
ATOM 5593 C CA . ALA C 1 130 ? 28.513 -21.569 194.518 1.00 17.22 130 ALA C CA 1
ATOM 5594 C C . ALA C 1 130 ? 28.676 -22.903 195.245 1.00 16.92 130 ALA C C 1
ATOM 5595 O O . ALA C 1 130 ? 29.268 -22.967 196.333 1.00 16.35 130 ALA C O 1
ATOM 5597 N N . PRO C 1 131 ? 28.153 -23.976 194.644 1.00 17.20 131 PRO C N 1
ATOM 5598 C CA . PRO C 1 131 ? 28.037 -25.257 195.352 1.00 20.74 131 PRO C CA 1
ATOM 5599 C C . PRO C 1 131 ? 29.382 -25.913 195.649 1.00 21.28 131 PRO C C 1
ATOM 5600 O O . PRO C 1 131 ? 29.424 -26.811 196.486 1.00 22.53 131 PRO C O 1
ATOM 5604 N N . GLU C 1 132 ? 30.457 -25.465 195.010 1.00 19.78 132 GLU C N 1
ATOM 5605 C CA . GLU C 1 132 ? 31.759 -26.076 195.245 1.00 22.72 132 GLU C CA 1
ATOM 5606 C C . GLU C 1 132 ? 32.552 -25.387 196.353 1.00 23.91 132 GLU C C 1
ATOM 5607 O O . GLU C 1 132 ? 33.621 -25.857 196.735 1.00 25.27 132 GLU C O 1
ATOM 5613 N N . LEU C 1 133 ? 32.034 -24.276 196.873 1.00 18.54 133 LEU C N 1
ATOM 5614 C CA . LEU C 1 133 ? 32.696 -23.578 197.966 1.00 20.22 133 LEU C CA 1
ATOM 5615 C C . LEU C 1 133 ? 32.081 -23.985 199.298 1.00 19.15 133 LEU C C 1
ATOM 5616 O O . LEU C 1 133 ? 30.861 -24.131 199.405 1.00 20.69 133 LEU C O 1
ATOM 5621 N N . PRO C 1 134 ? 32.926 -24.195 200.314 1.00 15.97 134 PRO C N 1
ATOM 5622 C CA . PRO C 1 134 ? 32.396 -24.418 201.658 1.00 16.93 134 PRO C CA 1
ATOM 5623 C C . PRO C 1 134 ? 31.671 -23.170 202.149 1.00 14.69 134 PRO C C 1
ATOM 5624 O O . PRO C 1 134 ? 32.272 -22.095 202.153 1.00 15.54 134 PRO C O 1
ATOM 5628 N N . LEU C 1 135 ? 30.409 -23.316 202.531 1.00 13.74 135 LEU C N 1
ATOM 5629 C CA . LEU C 1 135 ? 29.613 -22.200 203.025 1.00 13.85 135 LEU C CA 1
ATOM 5630 C C . LEU C 1 135 ? 29.471 -22.329 204.533 1.00 11.90 135 LEU C C 1
ATOM 5631 O O . LEU C 1 135 ? 28.964 -23.330 205.018 1.00 11.79 135 LEU C O 1
ATOM 5636 N N . PHE C 1 136 ? 29.915 -21.310 205.264 1.00 12.38 136 PHE C N 1
ATOM 5637 C CA . PHE C 1 136 ? 29.777 -21.285 206.725 1.00 13.89 136 PHE C CA 1
ATOM 5638 C C . PHE C 1 136 ? 28.683 -20.311 207.113 1.00 14.09 136 PHE C C 1
ATOM 5639 O O . PHE C 1 136 ? 28.613 -19.218 206.559 1.00 13.88 136 PHE C O 1
ATOM 5647 N N . ALA C 1 137 ? 27.844 -20.712 208.063 1.00 12.51 137 ALA C N 1
ATOM 5648 C CA . ALA C 1 137 ? 26.820 -19.833 208.610 1.00 11.81 137 ALA C CA 1
ATOM 5649 C C . ALA C 1 137 ? 27.381 -19.051 209.782 1.00 13.38 137 ALA C C 1
ATOM 5650 O O . ALA C 1 137 ? 27.918 -19.630 210.721 1.00 14.57 137 ALA C O 1
ATOM 5652 N N . TYR C 1 138 ? 27.217 -17.739 209.731 1.00 11.55 138 TYR C N 1
ATOM 5653 C CA . TYR C 1 138 ? 27.791 -16.805 210.692 1.00 10.24 138 TYR C CA 1
ATOM 5654 C C . TYR C 1 138 ? 26.715 -16.424 211.694 1.00 11.56 138 TYR C C 1
ATOM 5655 O O . TYR C 1 138 ? 25.813 -15.656 211.366 1.00 12.33 138 TYR C O 1
ATOM 5664 N N . ASN C 1 139 ? 26.788 -16.982 212.901 1.00 11.20 139 ASN C N 1
ATOM 5665 C CA . ASN C 1 139 ? 25.804 -16.683 213.932 1.00 11.22 139 ASN C CA 1
ATOM 5666 C C . ASN C 1 139 ? 26.263 -15.455 214.706 1.00 12.72 139 ASN C C 1
ATOM 5667 O O . ASN C 1 139 ? 27.205 -15.522 215.507 1.00 13.78 139 ASN C O 1
ATOM 5672 N N . ILE C 1 140 ? 25.620 -14.319 214.449 1.00 9.81 140 ILE C N 1
ATOM 5673 C CA . ILE C 1 140 ? 26.003 -13.082 215.121 1.00 10.77 140 ILE C CA 1
ATOM 5674 C C . ILE C 1 140 ? 24.745 -12.281 215.476 1.00 11.73 140 ILE C C 1
ATOM 5675 O O . ILE C 1 140 ? 24.408 -11.273 214.847 1.00 11.49 140 ILE C O 1
ATOM 5680 N N . PRO C 1 141 ? 24.039 -12.734 216.516 1.00 9.78 141 PRO C N 1
ATOM 5681 C CA . PRO C 1 141 ? 22.748 -12.128 216.860 1.00 11.16 141 PRO C CA 1
ATOM 5682 C C . PRO C 1 141 ? 22.835 -10.630 217.203 1.00 11.12 141 PRO C C 1
ATOM 5683 O O . PRO C 1 141 ? 21.855 -9.926 216.964 1.00 13.06 141 PRO C O 1
ATOM 5687 N N . VAL C 1 142 ? 23.961 -10.147 217.727 1.00 10.21 142 VAL C N 1
ATOM 5688 C CA . VAL C 1 142 ? 24.062 -8.725 218.084 1.00 12.92 142 VAL C CA 1
ATOM 5689 C C . VAL C 1 142 ? 23.915 -7.839 216.842 1.00 11.64 142 VAL C C 1
ATOM 5690 O O . VAL C 1 142 ? 23.524 -6.679 216.945 1.00 14.56 142 VAL C O 1
ATOM 5694 N N . SER C 1 143 ? 24.216 -8.393 215.673 1.00 11.24 143 SER C N 1
ATOM 5695 C CA . SER C 1 143 ? 24.153 -7.613 214.433 1.00 9.85 143 SER C CA 1
ATOM 5696 C C . SER C 1 143 ? 22.954 -7.973 213.561 1.00 12.01 143 SER C C 1
ATOM 5697 O O . SER C 1 143 ? 22.406 -7.104 212.880 1.00 13.36 143 SER C O 1
ATOM 5700 N N . VAL C 1 144 ? 22.526 -9.236 213.573 1.00 12.75 144 VAL C N 1
ATOM 5701 C CA A VAL C 1 144 ? 21.429 -9.584 212.673 0.70 12.44 144 VAL C CA 1
ATOM 5702 C CA B VAL C 1 144 ? 21.476 -9.753 212.694 0.30 12.40 144 VAL C CA 1
ATOM 5703 C C . VAL C 1 144 ? 20.107 -9.819 213.388 1.00 13.96 144 VAL C C 1
ATOM 5704 O O . VAL C 1 144 ? 19.053 -9.764 212.748 1.00 12.76 144 VAL C O 1
ATOM 5711 N N . HIS C 1 145 ? 20.147 -9.997 214.709 1.00 11.41 145 HIS C N 1
ATOM 5712 C CA . HIS C 1 145 ? 18.945 -10.112 215.543 1.00 13.38 145 HIS C CA 1
ATOM 5713 C C . HIS C 1 145 ? 18.057 -11.280 215.141 1.00 14.27 145 HIS C C 1
ATOM 5714 O O . HIS C 1 145 ? 16.824 -11.221 215.213 1.00 16.03 145 HIS C O 1
ATOM 5721 N N . SER C 1 146 ? 18.725 -12.338 214.693 1.00 12.43 146 SER C N 1
ATOM 5722 C CA . SER C 1 146 ? 18.175 -13.683 214.665 1.00 12.67 146 SER C CA 1
ATOM 5723 C C . SER C 1 146 ? 19.216 -14.576 215.317 1.00 11.87 146 SER C C 1
ATOM 5724 O O . SER C 1 146 ? 20.404 -14.237 215.312 1.00 13.78 146 SER C O 1
ATOM 5727 N N . ASN C 1 147 ? 18.765 -15.690 215.896 1.00 12.33 147 ASN C N 1
ATOM 5728 C CA . ASN C 1 147 ? 19.659 -16.743 216.370 1.00 13.87 147 ASN C CA 1
ATOM 5729 C C . ASN C 1 147 ? 19.557 -17.926 215.434 1.00 17.04 147 ASN C C 1
ATOM 5730 O O . ASN C 1 147 ? 18.448 -18.397 215.177 1.00 20.71 147 ASN C O 1
ATOM 5735 N N . LEU C 1 148 ? 20.679 -18.421 214.924 1.00 12.71 148 LEU C N 1
ATOM 5736 C CA . LEU C 1 148 ? 20.605 -19.557 214.010 1.00 11.99 148 LEU C CA 1
ATOM 5737 C C . LEU C 1 148 ? 20.171 -20.813 214.763 1.00 14.33 148 LEU C C 1
ATOM 5738 O O . LEU C 1 148 ? 20.795 -21.218 215.743 1.00 15.89 148 LEU C O 1
ATOM 5743 N N . ASN C 1 149 ? 19.074 -21.404 214.304 1.00 11.54 149 ASN C N 1
ATOM 5744 C CA . ASN C 1 149 ? 18.525 -22.611 214.914 1.00 12.73 149 ASN C CA 1
ATOM 5745 C C . ASN C 1 149 ? 19.496 -23.779 214.736 1.00 13.71 149 ASN C C 1
ATOM 5746 O O . ASN C 1 149 ? 19.840 -24.130 213.610 1.00 13.83 149 ASN C O 1
ATOM 5751 N N . PRO C 1 150 ? 19.948 -24.387 215.847 1.00 12.91 150 PRO C N 1
ATOM 5752 C CA . PRO C 1 150 ? 20.925 -25.475 215.705 1.00 13.27 150 PRO C CA 1
ATOM 5753 C C . PRO C 1 150 ? 20.375 -26.705 214.981 1.00 12.30 150 PRO C C 1
ATOM 5754 O O . PRO C 1 150 ? 21.130 -27.386 214.283 1.00 14.50 150 PRO C O 1
ATOM 5758 N N . VAL C 1 151 ? 19.085 -26.978 215.122 1.00 13.74 151 VAL C N 1
ATOM 5759 C CA . VAL C 1 151 ? 18.458 -28.088 214.401 1.00 13.99 151 VAL C CA 1
ATOM 5760 C C . VAL C 1 151 ? 18.484 -27.818 212.893 1.00 15.40 151 VAL C C 1
ATOM 5761 O O . VAL C 1 151 ? 18.815 -28.697 212.090 1.00 15.88 151 VAL C O 1
ATOM 5765 N N . MET C 1 152 ? 18.181 -26.581 212.518 1.00 14.76 152 MET C N 1
ATOM 5766 C CA . MET C 1 152 ? 18.276 -26.171 211.117 1.00 12.58 152 MET C CA 1
ATOM 5767 C C . MET C 1 152 ? 19.692 -26.285 210.573 1.00 13.61 152 MET C C 1
ATOM 5768 O O . MET C 1 152 ? 19.906 -26.750 209.450 1.00 13.52 152 MET C O 1
ATOM 5773 N N . LEU C 1 153 ? 20.665 -25.835 211.365 1.00 13.02 153 LEU C N 1
ATOM 5774 C CA . LEU C 1 153 ? 22.053 -25.895 210.940 1.00 11.47 153 LEU C CA 1
ATOM 5775 C C . LEU C 1 153 ? 22.471 -27.326 210.620 1.00 12.43 153 LEU C C 1
ATOM 5776 O O . LEU C 1 153 ? 23.135 -27.573 209.617 1.00 13.80 153 LEU C O 1
ATOM 5781 N N . LEU C 1 154 ? 22.078 -28.266 211.473 1.00 13.11 154 LEU C N 1
ATOM 5782 C CA . LEU C 1 154 ? 22.464 -29.658 211.254 1.00 14.79 154 LEU C CA 1
ATOM 5783 C C . LEU C 1 154 ? 21.696 -30.277 210.090 1.00 15.21 154 LEU C C 1
ATOM 5784 O O . LEU C 1 154 ? 22.228 -31.119 209.385 1.00 16.00 154 LEU C O 1
ATOM 5789 N N . THR C 1 155 ? 20.450 -29.860 209.886 1.00 13.69 155 THR C N 1
ATOM 5790 C CA . THR C 1 155 ? 19.718 -30.284 208.699 1.00 15.32 155 THR C CA 1
ATOM 5791 C C . THR C 1 155 ? 20.453 -29.864 207.426 1.00 16.90 155 THR C C 1
ATOM 5792 O O . THR C 1 155 ? 20.576 -30.644 206.480 1.00 16.55 155 THR C O 1
ATOM 5796 N N . LEU C 1 156 ? 20.965 -28.636 207.411 1.00 13.60 156 LEU C N 1
ATOM 5797 C CA . LEU C 1 156 ? 21.690 -28.126 206.255 1.00 12.37 156 LEU C CA 1
ATOM 5798 C C . LEU C 1 156 ? 23.041 -28.813 206.103 1.00 14.10 156 LEU C C 1
ATOM 5799 O O . LEU C 1 156 ? 23.540 -28.979 204.986 1.00 15.88 156 LEU C O 1
ATOM 5804 N N . ALA C 1 157 ? 23.638 -29.195 207.231 1.00 13.37 157 ALA C N 1
ATOM 5805 C CA . ALA C 1 157 ? 24.902 -29.917 207.220 1.00 12.86 157 ALA C CA 1
ATOM 5806 C C . ALA C 1 157 ? 24.716 -31.291 206.598 1.00 15.82 157 ALA C C 1
ATOM 5807 O O . ALA C 1 157 ? 25.500 -31.708 205.749 1.00 17.55 157 ALA C O 1
ATOM 5809 N N . LYS C 1 158 ? 23.674 -31.986 207.039 1.00 13.75 158 LYS C N 1
ATOM 5810 C CA . LYS C 1 158 ? 23.366 -33.312 206.502 1.00 18.42 158 LYS C CA 1
ATOM 5811 C C . LYS C 1 158 ? 23.115 -33.231 204.990 1.00 21.07 158 LYS C C 1
ATOM 5812 O O . LYS C 1 158 ? 23.484 -34.139 204.234 1.00 22.10 158 LYS C O 1
ATOM 5818 N N . ASP C 1 159 ? 22.508 -32.133 204.547 1.00 18.95 159 ASP C N 1
ATOM 5819 C CA . ASP C 1 159 ? 22.181 -31.957 203.132 1.00 21.74 159 ASP C CA 1
ATOM 5820 C C . ASP C 1 159 ? 23.363 -31.481 202.290 1.00 18.31 159 ASP C C 1
ATOM 5821 O O . ASP C 1 159 ? 23.263 -31.405 201.064 1.00 22.26 159 ASP C O 1
ATOM 5826 N N . GLY C 1 160 ? 24.474 -31.149 202.945 1.00 19.09 160 GLY C N 1
ATOM 5827 C CA . GLY C 1 160 ? 25.667 -30.687 202.262 1.00 19.99 160 GLY C CA 1
ATOM 5828 C C . GLY C 1 160 ? 25.651 -29.209 201.908 1.00 18.73 160 GLY C C 1
ATOM 5829 O O . GLY C 1 160 ? 26.523 -28.725 201.182 1.00 19.19 160 GLY C O 1
ATOM 5830 N N . VAL C 1 161 ? 24.665 -28.490 202.436 1.00 16.97 161 VAL C N 1
ATOM 5831 C CA . VAL C 1 161 ? 24.528 -27.058 202.171 1.00 14.89 161 VAL C CA 1
ATOM 5832 C C . VAL C 1 161 ? 25.535 -26.221 202.972 1.00 16.12 161 VAL C C 1
ATOM 5833 O O . VAL C 1 161 ? 26.147 -25.292 202.436 1.00 14.54 161 VAL C O 1
ATOM 5837 N N . LEU C 1 162 ? 25.702 -26.555 204.252 1.00 14.31 162 LEU C N 1
ATOM 5838 C CA . LEU C 1 162 ? 26.636 -25.834 205.121 1.00 13.28 162 LEU C CA 1
ATOM 5839 C C . LEU C 1 162 ? 27.858 -26.679 205.475 1.00 13.78 162 LEU C C 1
ATOM 5840 O O . LEU C 1 162 ? 27.732 -27.850 205.868 1.00 17.57 162 LEU C O 1
ATOM 5845 N N . ALA C 1 163 ? 29.032 -26.069 205.371 1.00 13.06 163 ALA C N 1
ATOM 5846 C CA . ALA C 1 163 ? 30.281 -26.748 205.702 1.00 14.15 163 ALA C CA 1
ATOM 5847 C C . ALA C 1 163 ? 30.667 -26.498 207.153 1.00 17.18 163 ALA C C 1
ATOM 5848 O O . ALA C 1 163 ? 31.590 -27.129 207.683 1.00 14.79 163 ALA C O 1
ATOM 5850 N N . GLY C 1 164 ? 29.970 -25.564 207.786 1.00 14.89 164 GLY C N 1
ATOM 5851 C CA . GLY C 1 164 ? 30.280 -25.218 209.157 1.00 13.20 164 GLY C CA 1
ATOM 5852 C C . GLY C 1 164 ? 29.570 -23.970 209.625 1.00 13.76 164 GLY C C 1
ATOM 5853 O O . GLY C 1 164 ? 28.711 -23.428 208.923 1.00 11.92 164 GLY C O 1
ATOM 5854 N N . THR C 1 165 ? 29.923 -23.532 210.827 1.00 13.22 165 THR C N 1
ATOM 5855 C CA . THR C 1 165 ? 29.390 -22.299 211.382 1.00 12.55 165 THR C CA 1
ATOM 5856 C C . THR C 1 165 ? 30.488 -21.552 212.116 1.00 12.85 165 THR C C 1
ATOM 5857 O O . THR C 1 165 ? 31.417 -22.156 212.660 1.00 10.79 165 THR C O 1
ATOM 5861 N N . LYS C 1 166 ? 30.417 -20.226 212.055 1.00 11.14 166 LYS C N 1
ATOM 5862 C CA A LYS C 1 166 ? 31.227 -19.377 212.903 0.42 12.45 166 LYS C CA 1
ATOM 5863 C CA B LYS C 1 166 ? 31.219 -19.365 212.913 0.58 12.45 166 LYS C CA 1
ATOM 5864 C C . LYS C 1 166 ? 30.269 -18.768 213.918 1.00 13.55 166 LYS C C 1
ATOM 5865 O O . LYS C 1 166 ? 29.383 -18.007 213.553 1.00 14.28 166 LYS C O 1
ATOM 5876 N N . ASP C 1 167 ? 30.424 -19.134 215.182 1.00 10.58 167 ASP C N 1
ATOM 5877 C CA . ASP C 1 167 ? 29.444 -18.690 216.170 1.00 11.53 167 ASP C CA 1
ATOM 5878 C C . ASP C 1 167 ? 29.990 -17.598 217.076 1.00 11.85 167 ASP C C 1
ATOM 5879 O O . ASP C 1 167 ? 30.866 -17.827 217.915 1.00 12.29 167 ASP C O 1
ATOM 5884 N N . SER C 1 168 ? 29.442 -16.402 216.893 1.00 11.79 168 SER C N 1
ATOM 5885 C CA . SER C 1 168 ? 29.821 -15.226 217.676 1.00 12.99 168 SER C CA 1
ATOM 5886 C C . SER C 1 168 ? 28.710 -14.792 218.620 1.00 15.56 168 SER C C 1
ATOM 5887 O O . SER C 1 168 ? 28.605 -13.608 218.951 1.00 19.86 168 SER C O 1
ATOM 5890 N N . SER C 1 169 ? 27.886 -15.735 219.064 1.00 13.63 169 SER C N 1
ATOM 5891 C CA . SER C 1 169 ? 26.788 -15.412 219.968 1.00 12.86 169 SER C CA 1
ATOM 5892 C C . SER C 1 169 ? 27.252 -15.113 221.378 1.00 13.99 169 SER C C 1
ATOM 5893 O O . SER C 1 169 ? 26.525 -14.490 222.151 1.00 15.58 169 SER C O 1
ATOM 5896 N N . GLY C 1 170 ? 28.440 -15.589 221.728 1.00 13.92 170 GLY C N 1
ATOM 5897 C CA . GLY C 1 170 ? 28.962 -15.399 223.072 1.00 14.34 170 GLY C CA 1
ATOM 5898 C C . GLY C 1 170 ? 28.375 -16.365 224.087 1.00 13.43 170 GLY C C 1
ATOM 5899 O O . GLY C 1 170 ? 28.608 -16.237 225.293 1.00 16.95 170 GLY C O 1
ATOM 5900 N N . ASN C 1 171 ? 27.607 -17.335 223.593 1.00 11.99 171 ASN C N 1
ATOM 5901 C CA . ASN C 1 171 ? 26.950 -18.313 224.450 1.00 11.97 171 ASN C CA 1
ATOM 5902 C C . ASN C 1 171 ? 27.669 -19.655 224.344 1.00 11.57 171 ASN C C 1
ATOM 5903 O O . ASN C 1 171 ? 27.383 -20.443 223.447 1.00 13.82 171 ASN C O 1
ATOM 5908 N N . ASP C 1 172 ? 28.614 -19.900 225.250 1.00 12.90 172 ASP C N 1
ATOM 5909 C CA . ASP C 1 172 ? 29.416 -21.124 225.156 1.00 12.55 172 ASP C CA 1
ATOM 5910 C C . ASP C 1 172 ? 28.636 -22.392 225.475 1.00 11.40 172 ASP C C 1
ATOM 5911 O O . ASP C 1 172 ? 28.953 -23.447 224.935 1.00 13.46 172 ASP C O 1
ATOM 5916 N N . GLY C 1 173 ? 27.600 -22.291 226.304 1.00 11.90 173 GLY C N 1
ATOM 5917 C CA . GLY C 1 173 ? 26.711 -23.413 226.537 1.00 12.03 173 GLY C CA 1
ATOM 5918 C C . GLY C 1 173 ? 26.010 -23.823 225.260 1.00 11.35 173 GLY C C 1
ATOM 5919 O O . GLY C 1 173 ? 25.873 -25.004 224.962 1.00 12.37 173 GLY C O 1
ATOM 5920 N N . ALA C 1 174 ? 25.573 -22.838 224.489 1.00 11.86 174 ALA C N 1
ATOM 5921 C CA . ALA C 1 174 ? 24.872 -23.146 223.253 1.00 11.89 174 ALA C CA 1
ATOM 5922 C C . ALA C 1 174 ? 25.829 -23.714 222.204 1.00 10.85 174 ALA C C 1
ATOM 5923 O O . ALA C 1 174 ? 25.472 -24.645 221.473 1.00 12.64 174 ALA C O 1
ATOM 5925 N N . ILE C 1 175 ? 27.034 -23.157 222.125 1.00 11.20 175 ILE C N 1
ATOM 5926 C CA . ILE C 1 175 ? 28.026 -23.680 221.194 1.00 10.40 175 ILE C CA 1
ATOM 5927 C C . ILE C 1 175 ? 28.329 -25.133 221.551 1.00 11.58 175 ILE C C 1
ATOM 5928 O O . ILE C 1 175 ? 28.383 -26.007 220.680 1.00 11.78 175 ILE C O 1
ATOM 5933 N N . ARG C 1 176 ? 28.490 -25.394 222.842 1.00 10.10 176 ARG C N 1
ATOM 5934 C CA . ARG C 1 176 ? 28.761 -26.755 223.307 1.00 10.42 176 ARG C CA 1
ATOM 5935 C C . ARG C 1 176 ? 27.632 -27.724 222.937 1.00 10.87 176 ARG C C 1
ATOM 5936 O O . ARG C 1 176 ? 27.893 -28.835 222.471 1.00 10.93 176 ARG C O 1
ATOM 5944 N N . SER C 1 177 ? 26.386 -27.309 223.149 1.00 10.78 177 SER C N 1
ATOM 5945 C CA . SER C 1 177 ? 25.228 -28.136 222.805 1.00 10.75 177 SER C CA 1
ATOM 5946 C C . SER C 1 177 ? 25.200 -28.455 221.308 1.00 12.67 177 SER C C 1
ATOM 5947 O O . SER C 1 177 ? 24.849 -29.578 220.906 1.00 12.76 177 SER C O 1
ATOM 5950 N N . LEU C 1 178 ? 25.559 -27.473 220.479 1.00 12.86 178 LEU C N 1
ATOM 5951 C CA . LEU C 1 178 ? 25.604 -27.700 219.042 1.00 10.17 178 LEU C CA 1
ATOM 5952 C C . LEU C 1 178 ? 26.687 -28.718 218.676 1.00 11.05 178 LEU C C 1
ATOM 5953 O O . LEU C 1 178 ? 26.468 -29.595 217.842 1.00 12.33 178 LEU C O 1
ATOM 5958 N N . ILE C 1 179 ? 27.858 -28.608 219.302 1.00 12.69 179 ILE C N 1
ATOM 5959 C CA . ILE C 1 179 ? 28.930 -29.568 219.049 1.00 10.63 179 ILE C CA 1
ATOM 5960 C C . ILE C 1 179 ? 28.478 -30.983 219.421 1.00 10.75 179 ILE C C 1
ATOM 5961 O O . ILE C 1 179 ? 28.693 -31.932 218.667 1.00 11.91 179 ILE C O 1
ATOM 5966 N N . GLU C 1 180 ? 27.833 -31.099 220.575 1.00 10.51 180 GLU C N 1
ATOM 5967 C CA . GLU C 1 180 ? 27.344 -32.384 221.063 1.00 14.22 180 GLU C CA 1
ATOM 5968 C C . GLU C 1 180 ? 26.297 -32.953 220.105 1.00 13.54 180 GLU C C 1
ATOM 5969 O O . GLU C 1 180 ? 26.322 -34.142 219.781 1.00 14.42 180 GLU C O 1
ATOM 5975 N N . ALA C 1 181 ? 25.391 -32.095 219.644 1.00 12.79 181 ALA C N 1
ATOM 5976 C CA . ALA C 1 181 ? 24.355 -32.516 218.705 1.00 13.82 181 ALA C CA 1
ATOM 5977 C C . ALA C 1 181 ? 24.963 -32.963 217.379 1.00 13.79 181 ALA C C 1
ATOM 5978 O O . ALA C 1 181 ? 24.549 -33.966 216.792 1.00 15.44 181 ALA C O 1
ATOM 5980 N N . ARG C 1 182 ? 25.948 -32.211 216.907 1.00 11.43 182 ARG C N 1
ATOM 5981 C CA . ARG C 1 182 ? 26.633 -32.550 215.675 1.00 11.82 182 ARG C CA 1
ATOM 5982 C C . ARG C 1 182 ? 27.265 -33.924 215.783 1.00 16.37 182 ARG C C 1
ATOM 5983 O O . ARG C 1 182 ? 27.097 -34.778 214.907 1.00 14.54 182 ARG C O 1
ATOM 5991 N N . ASP C 1 183 ? 27.998 -34.121 216.870 1.00 13.63 183 ASP C N 1
ATOM 5992 C CA . ASP C 1 183 ? 28.715 -35.372 217.076 1.00 14.29 183 ASP C CA 1
ATOM 5993 C C . ASP C 1 183 ? 27.738 -36.544 217.196 1.00 16.20 183 ASP C C 1
ATOM 5994 O O . ASP C 1 183 ? 27.970 -37.619 216.622 1.00 18.20 183 ASP C O 1
ATOM 5999 N N . ASP C 1 184 ? 26.643 -36.338 217.918 1.00 15.95 184 ASP C N 1
ATOM 6000 C CA . ASP C 1 184 ? 25.650 -37.397 218.099 1.00 16.49 184 ASP C CA 1
ATOM 6001 C C . ASP C 1 184 ? 24.971 -37.748 216.777 1.00 18.06 184 ASP C C 1
ATOM 6002 O O . ASP C 1 184 ? 24.570 -38.898 216.571 1.00 19.23 184 ASP C O 1
ATOM 6007 N N . ALA C 1 185 ? 24.872 -36.774 215.873 1.00 15.12 185 ALA C N 1
ATOM 6008 C CA . ALA C 1 185 ? 24.278 -37.018 214.553 1.00 16.63 185 ALA C CA 1
ATOM 6009 C C . ALA C 1 185 ? 25.276 -37.570 213.537 1.00 18.51 185 ALA C C 1
ATOM 6010 O O . ALA C 1 185 ? 24.920 -37.814 212.381 1.00 22.34 185 ALA C O 1
ATOM 6012 N N . GLY C 1 186 ? 26.527 -37.738 213.950 1.00 17.17 186 GLY C N 1
ATOM 6013 C CA . GLY C 1 186 ? 27.562 -38.246 213.066 1.00 17.88 186 GLY C CA 1
ATOM 6014 C C . GLY C 1 186 ? 28.013 -37.267 211.996 1.00 18.09 186 GLY C C 1
ATOM 6015 O O . GLY C 1 186 ? 28.399 -37.664 210.899 1.00 20.31 186 GLY C O 1
ATOM 6016 N N . LEU C 1 187 ? 27.974 -35.978 212.323 1.00 14.79 187 LEU C N 1
ATOM 6017 C CA . LEU C 1 187 ? 28.312 -34.932 211.365 1.00 15.72 187 LEU C CA 1
ATOM 6018 C C . LEU C 1 187 ? 29.606 -34.208 211.719 1.00 16.61 187 LEU C C 1
ATOM 6019 O O . LEU C 1 187 ? 29.876 -33.116 211.230 1.00 18.45 187 LEU C O 1
ATOM 6024 N N . THR C 1 188 ? 30.413 -34.842 212.561 1.00 16.30 188 THR C N 1
ATOM 6025 C CA . THR C 1 188 ? 31.649 -34.253 213.055 1.00 16.58 188 THR C CA 1
ATOM 6026 C C . THR C 1 188 ? 32.571 -33.752 211.953 1.00 20.53 188 THR C C 1
ATOM 6027 O O . THR C 1 188 ? 33.043 -32.617 211.998 1.00 19.96 188 THR C O 1
ATOM 6031 N N . GLU C 1 189 ? 32.832 -34.594 210.957 1.00 16.94 189 GLU C N 1
ATOM 6032 C CA . GLU C 1 189 ? 33.763 -34.220 209.903 1.00 22.11 189 GLU C CA 1
ATOM 6033 C C . GLU C 1 189 ? 33.148 -33.243 208.927 1.00 18.04 189 GLU C C 1
ATOM 6034 O O . GLU C 1 189 ? 33.842 -32.395 208.376 1.00 21.70 189 GLU C O 1
ATOM 6040 N N . GLN C 1 190 ? 31.842 -33.358 208.723 1.00 19.22 190 GLN C N 1
ATOM 6041 C CA . GLN C 1 190 ? 31.156 -32.586 207.693 1.00 18.49 190 GLN C CA 1
ATOM 6042 C C . GLN C 1 190 ? 30.946 -31.121 208.033 1.00 20.28 190 GLN C C 1
ATOM 6043 O O . GLN C 1 190 ? 30.860 -30.275 207.146 1.00 22.96 190 GLN C O 1
ATOM 6049 N N . PHE C 1 191 ? 30.840 -30.834 209.321 1.00 16.03 191 PHE C N 1
ATOM 6050 C CA . PHE C 1 191 ? 30.336 -29.544 209.779 1.00 15.56 191 PHE C CA 1
ATOM 6051 C C . PHE C 1 191 ? 31.294 -28.957 210.816 1.00 13.88 191 PHE C C 1
ATOM 6052 O O . PHE C 1 191 ? 31.279 -29.372 211.982 1.00 14.55 191 PHE C O 1
ATOM 6060 N N . LYS C 1 192 ? 32.137 -28.014 210.398 1.00 13.51 192 LYS C N 1
ATOM 6061 C CA . LYS C 1 192 ? 33.123 -27.428 211.312 1.00 14.82 192 LYS C CA 1
ATOM 6062 C C . LYS C 1 192 ? 32.468 -26.393 212.216 1.00 13.20 192 LYS C C 1
ATOM 6063 O O . LYS C 1 192 ? 31.643 -25.595 211.774 1.00 15.69 192 LYS C O 1
ATOM 6069 N N . ILE C 1 193 ? 32.839 -26.390 213.489 1.00 11.63 193 ILE C N 1
ATOM 6070 C CA . ILE C 1 193 ? 32.297 -25.400 214.407 1.00 12.28 193 ILE C CA 1
ATOM 6071 C C . ILE C 1 193 ? 33.435 -24.523 214.926 1.00 10.88 193 ILE C C 1
ATOM 6072 O O . ILE C 1 193 ? 34.334 -24.988 215.630 1.00 12.45 193 ILE C O 1
ATOM 6077 N N . LEU C 1 194 ? 33.409 -23.255 214.522 1.00 11.10 194 LEU C N 1
ATOM 6078 C CA . LEU C 1 194 ? 34.419 -22.288 214.898 1.00 12.67 194 LEU C CA 1
ATOM 6079 C C . LEU C 1 194 ? 33.807 -21.292 215.874 1.00 12.54 194 LEU C C 1
ATOM 6080 O O . LEU C 1 194 ? 32.697 -20.809 215.644 1.00 14.09 194 LEU C O 1
ATOM 6085 N N . THR C 1 195 ? 34.503 -20.980 216.960 1.00 10.31 195 THR C N 1
ATOM 6086 C CA . THR C 1 195 ? 33.982 -19.969 217.868 1.00 9.88 195 THR C CA 1
ATOM 6087 C C . THR C 1 195 ? 34.491 -18.580 217.478 1.00 12.48 195 THR C C 1
ATOM 6088 O O . THR C 1 195 ? 35.648 -18.421 217.078 1.00 11.07 195 THR C O 1
ATOM 6092 N N . GLY C 1 196 ? 33.622 -17.578 217.594 1.00 11.70 196 GLY C N 1
ATOM 6093 C CA . GLY C 1 196 ? 34.032 -16.196 217.401 1.00 11.25 196 GLY C CA 1
ATOM 6094 C C . GLY C 1 196 ? 34.517 -15.562 218.697 1.00 12.98 196 GLY C C 1
ATOM 6095 O O . GLY C 1 196 ? 34.891 -14.387 218.742 1.00 14.19 196 GLY C O 1
ATOM 6096 N N . SER C 1 197 ? 34.539 -16.353 219.761 1.00 11.23 197 SER C N 1
ATOM 6097 C CA . SER C 1 197 ? 34.996 -15.847 221.049 1.00 12.01 197 SER C CA 1
ATOM 6098 C C . SER C 1 197 ? 36.466 -15.450 221.016 1.00 13.14 197 SER C C 1
ATOM 6099 O O . SER C 1 197 ? 37.281 -16.091 220.357 1.00 17.28 197 SER C O 1
ATOM 6102 N N . GLU C 1 198 ? 36.796 -14.389 221.744 1.00 10.49 198 GLU C N 1
ATOM 6103 C CA . GLU C 1 198 ? 38.176 -13.987 221.906 1.00 10.73 198 GLU C CA 1
ATOM 6104 C C . GLU C 1 198 ? 38.705 -14.371 223.282 1.00 10.64 198 GLU C C 1
ATOM 6105 O O . GLU C 1 198 ? 39.925 -14.473 223.475 1.00 12.56 198 GLU C O 1
ATOM 6111 N N . THR C 1 199 ? 37.797 -14.579 224.240 1.00 10.90 199 THR C N 1
ATOM 6112 C CA . THR C 1 199 ? 38.187 -14.762 225.637 1.00 9.48 199 THR C CA 1
ATOM 6113 C C . THR C 1 199 ? 37.850 -16.138 226.210 1.00 9.28 199 THR C C 1
ATOM 6114 O O . THR C 1 199 ? 38.199 -16.442 227.365 1.00 10.71 199 THR C O 1
ATOM 6118 N N . THR C 1 200 ? 37.172 -16.965 225.419 1.00 11.81 200 THR C N 1
ATOM 6119 C CA . THR C 1 200 ? 36.821 -18.316 225.883 1.00 12.02 200 THR C CA 1
ATOM 6120 C C . THR C 1 200 ? 37.122 -19.348 224.797 1.00 11.63 200 THR C C 1
ATOM 6121 O O . THR C 1 200 ? 36.363 -20.287 224.560 1.00 11.21 200 THR C O 1
ATOM 6125 N N . VAL C 1 201 ? 38.273 -19.174 224.164 1.00 10.61 201 VAL C N 1
ATOM 6126 C CA . VAL C 1 201 ? 38.724 -20.080 223.121 1.00 10.78 201 VAL C CA 1
ATOM 6127 C C . VAL C 1 201 ? 39.108 -21.439 223.713 1.00 9.96 201 VAL C C 1
ATOM 6128 O O . VAL C 1 201 ? 38.802 -22.485 223.133 1.00 10.85 201 VAL C O 1
ATOM 6132 N N . ASP C 1 202 ? 39.762 -21.429 224.875 1.00 12.78 202 ASP C N 1
ATOM 6133 C CA . ASP C 1 202 ? 40.101 -22.692 225.526 1.00 11.83 202 ASP C CA 1
ATOM 6134 C C . ASP C 1 202 ? 38.833 -23.510 225.844 1.00 11.37 202 ASP C C 1
ATOM 6135 O O . ASP C 1 202 ? 38.820 -24.731 225.624 1.00 12.30 202 ASP C O 1
ATOM 6140 N N . PHE C 1 203 ? 37.768 -22.848 226.312 1.00 11.19 203 PHE C N 1
ATOM 6141 C CA . PHE C 1 203 ? 36.490 -23.533 226.554 1.00 10.47 203 PHE C CA 1
ATOM 6142 C C . PHE C 1 203 ? 36.013 -24.234 225.286 1.00 10.60 203 PHE C C 1
ATOM 6143 O O . PHE C 1 203 ? 35.624 -25.402 225.313 1.00 10.34 203 PHE C O 1
ATOM 6151 N N . ALA C 1 204 ? 36.038 -23.511 224.168 1.00 10.72 204 ALA C N 1
ATOM 6152 C CA . ALA C 1 204 ? 35.528 -24.076 222.927 1.00 10.63 204 ALA C CA 1
ATOM 6153 C C . ALA C 1 204 ? 36.350 -25.295 222.521 1.00 10.16 204 ALA C C 1
ATOM 6154 O O . ALA C 1 204 ? 35.784 -26.313 222.136 1.00 10.80 204 ALA C O 1
ATOM 6156 N N . TYR C 1 205 ? 37.676 -25.194 222.596 1.00 10.08 205 TYR C N 1
ATOM 6157 C CA . TYR C 1 205 ? 38.497 -26.339 222.206 1.00 12.34 205 TYR C CA 1
ATOM 6158 C C . TYR C 1 205 ? 38.271 -27.503 223.159 1.00 10.93 205 TYR C C 1
ATOM 6159 O O . TYR C 1 205 ? 38.274 -28.658 222.740 1.00 12.72 205 TYR C O 1
ATOM 6168 N N . LEU C 1 206 ? 38.070 -27.203 224.440 1.00 10.04 206 LEU C N 1
ATOM 6169 C CA . LEU C 1 206 ? 37.850 -28.266 225.419 1.00 11.56 206 LEU C CA 1
ATOM 6170 C C . LEU C 1 206 ? 36.598 -29.072 225.068 1.00 11.88 206 LEU C C 1
ATOM 6171 O O . LEU C 1 206 ? 36.563 -30.301 225.229 1.00 13.15 206 LEU C O 1
ATOM 6176 N N . ALA C 1 207 ? 35.590 -28.376 224.554 1.00 11.60 207 ALA C N 1
ATOM 6177 C CA . ALA C 1 207 ? 34.330 -28.984 224.153 1.00 11.48 207 ALA C CA 1
ATOM 6178 C C . ALA C 1 207 ? 34.398 -29.614 222.761 1.00 12.47 207 ALA C C 1
ATOM 6179 O O . ALA C 1 207 ? 33.425 -30.195 222.286 1.00 13.57 207 ALA C O 1
ATOM 6181 N N . GLY C 1 208 ? 35.545 -29.496 222.102 1.00 11.48 208 GLY C N 1
ATOM 6182 C CA . GLY C 1 208 ? 35.724 -30.129 220.807 1.00 14.61 208 GLY C CA 1
ATOM 6183 C C . GLY C 1 208 ? 35.423 -29.271 219.589 1.00 13.12 208 GLY C C 1
ATOM 6184 O O . GLY C 1 208 ? 35.149 -29.810 218.507 1.00 15.80 208 GLY C O 1
ATOM 6185 N N . ALA C 1 209 ? 35.493 -27.951 219.746 1.00 10.31 209 ALA C N 1
ATOM 6186 C CA . ALA C 1 209 ? 35.381 -27.043 218.600 1.00 12.67 209 ALA C CA 1
ATOM 6187 C C . ALA C 1 209 ? 36.547 -27.241 217.638 1.00 13.14 209 ALA C C 1
ATOM 6188 O O . ALA C 1 209 ? 37.593 -27.783 218.015 1.00 15.95 209 ALA C O 1
ATOM 6190 N N . ASP C 1 210 ? 36.378 -26.781 216.403 1.00 13.15 210 ASP C N 1
ATOM 6191 C CA . ASP C 1 210 ? 37.386 -27.015 215.368 1.00 12.74 210 ASP C CA 1
ATOM 6192 C C . ASP C 1 210 ? 38.330 -25.852 215.183 1.00 13.18 210 ASP C C 1
ATOM 6193 O O . ASP C 1 210 ? 39.344 -25.973 214.507 1.00 14.41 210 ASP C O 1
ATOM 6198 N N . GLY C 1 211 ? 38.003 -24.714 215.778 1.00 11.99 211 GLY C N 1
ATOM 6199 C CA . GLY C 1 211 ? 38.812 -23.537 215.559 1.00 12.06 211 GLY C CA 1
ATOM 6200 C C . GLY C 1 211 ? 38.179 -22.276 216.101 1.00 13.76 211 GLY C C 1
ATOM 6201 O O . GLY C 1 211 ? 37.158 -22.327 216.800 1.00 12.39 211 GLY C O 1
ATOM 6202 N N . VAL C 1 212 ? 38.793 -21.144 215.755 1.00 11.23 212 VAL C N 1
ATOM 6203 C CA . VAL C 1 212 ? 38.463 -19.853 216.350 1.00 12.38 212 VAL C CA 1
ATOM 6204 C C . VAL C 1 212 ? 38.675 -18.724 215.341 1.00 13.63 212 VAL C C 1
ATOM 6205 O O . VAL C 1 212 ? 39.631 -18.737 214.559 1.00 12.07 212 VAL C O 1
ATOM 6209 N N . VAL C 1 213 ? 37.755 -17.765 215.362 1.00 12.12 213 VAL C N 1
ATOM 6210 C CA . VAL C 1 213 ? 37.789 -16.580 214.510 1.00 9.73 213 VAL C CA 1
ATOM 6211 C C . VAL C 1 213 ? 37.774 -15.366 215.447 1.00 10.85 213 VAL C C 1
ATOM 6212 O O . VAL C 1 213 ? 36.724 -14.782 215.703 1.00 12.96 213 VAL C O 1
ATOM 6216 N N . PRO C 1 214 ? 38.939 -15.009 216.003 1.00 10.09 214 PRO C N 1
ATOM 6217 C CA . PRO C 1 214 ? 38.993 -13.967 217.033 1.00 12.20 214 PRO C CA 1
ATOM 6218 C C . PRO C 1 214 ? 39.442 -12.626 216.490 1.00 13.53 214 PRO C C 1
ATOM 6219 O O . PRO C 1 214 ? 40.519 -12.551 215.902 1.00 13.39 214 PRO C O 1
ATOM 6223 N N . GLY C 1 215 ? 38.642 -11.582 216.679 1.00 12.81 215 GLY C N 1
ATOM 6224 C CA . GLY C 1 215 ? 39.047 -10.256 216.235 1.00 15.27 215 GLY C CA 1
ATOM 6225 C C . GLY C 1 215 ? 40.415 -9.846 216.757 1.00 13.78 215 GLY C C 1
ATOM 6226 O O . GLY C 1 215 ? 41.237 -9.290 216.021 1.00 13.22 215 GLY C O 1
ATOM 6227 N N . LEU C 1 216 ? 40.666 -10.121 218.035 1.00 12.32 216 LEU C N 1
ATOM 6228 C CA . LEU C 1 216 ? 41.927 -9.755 218.688 1.00 12.79 216 LEU C CA 1
ATOM 6229 C C . LEU C 1 216 ? 43.103 -10.508 218.062 1.00 12.84 216 LEU C C 1
ATOM 6230 O O . LEU C 1 216 ? 44.271 -10.132 218.238 1.00 12.87 216 LEU C O 1
ATOM 6235 N N . GLY C 1 217 ? 42.789 -11.564 217.316 1.00 13.04 217 GLY C N 1
ATOM 6236 C CA . GLY C 1 217 ? 43.793 -12.304 216.571 1.00 14.06 217 GLY C CA 1
ATOM 6237 C C . GLY C 1 217 ? 44.499 -11.467 215.519 1.00 14.94 217 GLY C C 1
ATOM 6238 O O . GLY C 1 217 ? 45.574 -11.832 215.052 1.00 15.15 217 GLY C O 1
ATOM 6239 N N . ASN C 1 218 ? 43.883 -10.361 215.112 1.00 14.33 218 ASN C N 1
ATOM 6240 C CA . ASN C 1 218 ? 44.577 -9.395 214.257 1.00 11.65 218 ASN C CA 1
ATOM 6241 C C . ASN C 1 218 ? 45.789 -8.785 214.952 1.00 14.98 218 ASN C C 1
ATOM 6242 O O . ASN C 1 218 ? 46.831 -8.551 214.325 1.00 17.04 218 ASN C O 1
ATOM 6247 N N . VAL C 1 219 ? 45.646 -8.518 216.247 1.00 12.01 219 VAL C N 1
ATOM 6248 C CA . VAL C 1 219 ? 46.676 -7.837 217.019 1.00 12.94 219 VAL C CA 1
ATOM 6249 C C . VAL C 1 219 ? 47.763 -8.823 217.437 1.00 17.29 219 VAL C C 1
ATOM 6250 O O . VAL C 1 219 ? 48.961 -8.545 217.305 1.00 18.07 219 VAL C O 1
ATOM 6254 N N . ASP C 1 220 ? 47.332 -9.986 217.919 1.00 13.97 220 ASP C N 1
ATOM 6255 C CA . ASP C 1 220 ? 48.247 -10.992 218.452 1.00 14.60 220 ASP C CA 1
ATOM 6256 C C . ASP C 1 220 ? 47.942 -12.383 217.885 1.00 15.29 220 ASP C C 1
ATOM 6257 O O . ASP C 1 220 ? 47.476 -13.272 218.606 1.00 13.88 220 ASP C O 1
ATOM 6262 N N . PRO C 1 221 ? 48.210 -12.582 216.582 1.00 13.99 221 PRO C N 1
ATOM 6263 C CA . PRO C 1 221 ? 47.994 -13.891 215.964 1.00 13.55 221 PRO C CA 1
ATOM 6264 C C . PRO C 1 221 ? 48.819 -14.984 216.637 1.00 11.22 221 PRO C C 1
ATOM 6265 O O . PRO C 1 221 ? 48.346 -16.110 216.791 1.00 13.34 221 PRO C O 1
ATOM 6269 N N . ALA C 1 222 ? 50.034 -14.644 217.052 1.00 13.79 222 ALA C N 1
ATOM 6270 C CA . ALA C 1 222 ? 50.918 -15.631 217.674 1.00 16.40 222 ALA C CA 1
ATOM 6271 C C . ALA C 1 222 ? 50.346 -16.182 218.974 1.00 14.38 222 ALA C C 1
ATOM 6272 O O . ALA C 1 222 ? 50.501 -17.369 219.264 1.00 13.93 222 ALA C O 1
ATOM 6274 N N . ALA C 1 223 ? 49.689 -15.327 219.754 1.00 14.32 223 ALA C N 1
ATOM 6275 C CA . ALA C 1 223 ? 49.086 -15.776 221.008 1.00 14.31 223 ALA C CA 1
ATOM 6276 C C . ALA C 1 223 ? 47.985 -16.796 220.757 1.00 13.93 223 ALA C C 1
ATOM 6277 O O . ALA C 1 223 ? 47.914 -17.812 221.443 1.00 12.57 223 ALA C O 1
ATOM 6279 N N . TYR C 1 224 ? 47.126 -16.531 219.774 1.00 12.33 224 TYR C N 1
ATOM 6280 C CA . TYR C 1 224 ? 46.058 -17.474 219.475 1.00 11.28 224 TYR C CA 1
ATOM 6281 C C . TYR C 1 224 ? 46.587 -18.745 218.829 1.00 11.36 224 TYR C C 1
ATOM 6282 O O . TYR C 1 224 ? 46.066 -19.826 219.079 1.00 12.59 224 TYR C O 1
ATOM 6291 N N . ALA C 1 225 ? 47.648 -18.627 218.032 1.00 13.15 225 ALA C N 1
ATOM 6292 C CA . ALA C 1 225 ? 48.298 -19.822 217.489 1.00 13.71 225 ALA C CA 1
ATOM 6293 C C . ALA C 1 225 ? 48.851 -20.677 218.617 1.00 13.67 225 ALA C C 1
ATOM 6294 O O . ALA C 1 225 ? 48.657 -21.894 218.639 1.00 13.67 225 ALA C O 1
ATOM 6296 N N . ALA C 1 226 ? 49.519 -20.031 219.567 1.00 13.04 226 ALA C N 1
ATOM 6297 C CA . ALA C 1 226 ? 50.091 -20.749 220.703 1.00 12.02 226 ALA C CA 1
ATOM 6298 C C . ALA C 1 226 ? 48.997 -21.392 221.540 1.00 14.75 226 ALA C C 1
ATOM 6299 O O . ALA C 1 226 ? 49.153 -22.516 222.008 1.00 15.92 226 ALA C O 1
ATOM 6301 N N . LEU C 1 227 ? 47.880 -20.681 221.703 1.00 13.89 227 LEU C N 1
ATOM 6302 C CA . LEU C 1 227 ? 46.763 -21.188 222.492 1.00 14.13 227 LEU C CA 1
ATOM 6303 C C . LEU C 1 227 ? 46.165 -22.447 221.874 1.00 12.92 227 LEU C C 1
ATOM 6304 O O . LEU C 1 227 ? 45.951 -23.449 222.565 1.00 12.69 227 LEU C O 1
ATOM 6309 N N . ALA C 1 228 ? 45.884 -22.386 220.574 1.00 11.92 228 ALA C N 1
ATOM 6310 C CA . ALA C 1 228 ? 45.347 -23.521 219.837 1.00 12.72 228 ALA C CA 1
ATOM 6311 C C . ALA C 1 228 ? 46.255 -24.740 219.966 1.00 14.01 228 ALA C C 1
ATOM 6312 O O . ALA C 1 228 ? 45.779 -25.852 220.189 1.00 16.76 228 ALA C O 1
ATOM 6314 N N . LYS C 1 229 ? 47.560 -24.532 219.856 1.00 14.81 229 LYS C N 1
ATOM 6315 C CA . LYS C 1 229 ? 48.482 -25.658 219.959 1.00 18.59 229 LYS C CA 1
ATOM 6316 C C . LYS C 1 229 ? 48.440 -26.291 221.351 1.00 16.99 229 LYS C C 1
ATOM 6317 O O . LYS C 1 229 ? 48.413 -27.517 221.468 1.00 16.87 229 LYS C O 1
ATOM 6323 N N . LEU C 1 230 ? 48.425 -25.463 222.395 1.00 14.36 230 LEU C N 1
ATOM 6324 C CA . LEU C 1 230 ? 48.310 -25.976 223.761 1.00 13.09 230 LEU C CA 1
ATOM 6325 C C . LEU C 1 230 ? 47.053 -26.828 223.909 1.00 15.86 230 LEU C C 1
ATOM 6326 O O . LEU C 1 230 ? 47.090 -27.913 224.496 1.00 15.81 230 LEU C O 1
ATOM 6331 N N . CYS C 1 231 ? 45.940 -26.336 223.366 1.00 13.81 231 CYS C N 1
ATOM 6332 C CA . CYS C 1 231 ? 44.676 -27.056 223.478 1.00 13.64 231 CYS C CA 1
ATOM 6333 C C . CYS C 1 231 ? 44.712 -28.390 222.735 1.00 14.22 231 CYS C C 1
ATOM 6334 O O . CYS C 1 231 ? 44.289 -29.410 223.278 1.00 19.05 231 CYS C O 1
ATOM 6337 N N . LEU C 1 232 ? 45.232 -28.381 221.511 1.00 13.75 232 LEU C N 1
ATOM 6338 C CA . LEU C 1 232 ? 45.327 -29.601 220.711 1.00 17.31 232 LEU C CA 1
ATOM 6339 C C . LEU C 1 232 ? 46.272 -30.618 221.352 1.00 14.85 232 LEU C C 1
ATOM 6340 O O . LEU C 1 232 ? 46.113 -31.825 221.159 1.00 20.40 232 LEU C O 1
ATOM 6345 N N . ASP C 1 233 ? 47.243 -30.128 222.117 1.00 16.96 233 ASP C N 1
ATOM 6346 C CA . ASP C 1 233 ? 48.179 -30.997 222.837 1.00 17.95 233 ASP C CA 1
ATOM 6347 C C . ASP C 1 233 ? 47.658 -31.441 224.205 1.00 19.09 233 ASP C C 1
ATOM 6348 O O . ASP C 1 233 ? 48.356 -32.150 224.942 1.00 19.06 233 ASP C O 1
ATOM 6353 N N . GLY C 1 234 ? 46.443 -31.018 224.552 1.00 16.62 234 GLY C N 1
ATOM 6354 C CA . GLY C 1 234 ? 45.844 -31.373 225.822 1.00 15.68 234 GLY C CA 1
ATOM 6355 C C . GLY C 1 234 ? 46.427 -30.684 227.044 1.00 15.87 234 GLY C C 1
ATOM 6356 O O . GLY C 1 234 ? 46.237 -31.154 228.166 1.00 15.81 234 GLY C O 1
ATOM 6357 N N . LYS C 1 235 ? 47.137 -29.574 226.842 1.00 13.73 235 LYS C N 1
ATOM 6358 C CA . LYS C 1 235 ? 47.729 -28.831 227.948 1.00 13.65 235 LYS C CA 1
ATOM 6359 C C . LYS C 1 235 ? 46.752 -27.761 228.420 1.00 14.45 235 LYS C C 1
ATOM 6360 O O . LYS C 1 235 ? 46.966 -26.567 228.209 1.00 15.68 235 LYS C O 1
ATOM 6366 N N . TRP C 1 236 ? 45.679 -28.207 229.063 1.00 14.42 236 TRP C N 1
ATOM 6367 C CA . TRP C 1 236 ? 44.555 -27.330 229.366 1.00 13.21 236 TRP C CA 1
ATOM 6368 C C . TRP C 1 236 ? 44.866 -26.280 230.415 1.00 14.60 236 TRP C C 1
ATOM 6369 O O . TRP C 1 236 ? 44.421 -25.147 230.290 1.00 12.61 236 TRP C O 1
ATOM 6380 N N . ALA C 1 237 ? 45.627 -26.640 231.444 1.00 12.64 237 ALA C N 1
ATOM 6381 C CA . ALA C 1 237 ? 46.001 -25.659 232.459 1.00 13.66 237 ALA C CA 1
ATOM 6382 C C . ALA C 1 237 ? 46.886 -24.571 231.851 1.00 14.10 237 ALA C C 1
ATOM 6383 O O . ALA C 1 237 ? 46.692 -23.382 232.118 1.00 14.06 237 ALA C O 1
ATOM 6385 N N . GLU C 1 238 ? 47.848 -24.975 231.026 1.00 13.52 238 GLU C N 1
ATOM 6386 C CA . GLU C 1 238 ? 48.709 -24.005 230.354 1.00 12.14 238 GLU C CA 1
ATOM 6387 C C . GLU C 1 238 ? 47.887 -23.137 229.392 1.00 14.49 238 GLU C C 1
ATOM 6388 O O . GLU C 1 238 ? 48.125 -21.931 229.291 1.00 14.07 238 GLU C O 1
ATOM 6394 N N . ALA C 1 239 ? 46.931 -23.761 228.706 1.00 14.02 239 ALA C N 1
ATOM 6395 C CA . ALA C 1 239 ? 46.031 -23.033 227.810 1.00 12.52 239 ALA C CA 1
ATOM 6396 C C . ALA C 1 239 ? 45.237 -21.985 228.591 1.00 12.72 239 ALA C C 1
ATOM 6397 O O . ALA C 1 239 ? 45.137 -20.829 228.166 1.00 12.55 239 ALA C O 1
ATOM 6399 N N . ALA C 1 240 ? 44.694 -22.377 229.743 1.00 13.17 240 ALA C N 1
ATOM 6400 C CA . ALA C 1 240 ? 43.900 -21.437 230.541 1.00 13.65 240 ALA C CA 1
ATOM 6401 C C . ALA C 1 240 ? 44.730 -20.248 231.025 1.00 11.56 240 ALA C C 1
ATOM 6402 O O . ALA C 1 240 ? 44.237 -19.121 231.098 1.00 12.35 240 ALA C O 1
ATOM 6404 N N . ALA C 1 241 ? 45.999 -20.502 231.350 1.00 11.98 241 ALA C N 1
ATOM 6405 C CA . ALA C 1 241 ? 46.879 -19.437 231.795 1.00 15.08 241 ALA C CA 1
ATOM 6406 C C . ALA C 1 241 ? 47.152 -18.450 230.659 1.00 11.67 241 ALA C C 1
ATOM 6407 O O . ALA C 1 241 ? 47.175 -17.244 230.879 1.00 14.24 241 ALA C O 1
ATOM 6409 N N . LEU C 1 242 ? 47.360 -18.973 229.455 1.00 11.26 242 LEU C N 1
ATOM 6410 C CA . LEU C 1 242 ? 47.629 -18.131 228.291 1.00 12.22 242 LEU C CA 1
ATOM 6411 C C . LEU C 1 242 ? 46.374 -17.370 227.898 1.00 12.71 242 LEU C C 1
ATOM 6412 O O . LEU C 1 242 ? 46.428 -16.186 227.578 1.00 12.57 242 LEU C O 1
ATOM 6417 N N . GLN C 1 243 ? 45.233 -18.047 227.944 1.00 12.93 243 GLN C N 1
ATOM 6418 C CA . GLN C 1 243 ? 43.968 -17.369 227.666 1.00 11.73 243 GLN C CA 1
ATOM 6419 C C . GLN C 1 243 ? 43.761 -16.196 228.623 1.00 11.53 243 GLN C C 1
ATOM 6420 O O . GLN C 1 243 ? 43.269 -15.142 228.216 1.00 12.07 243 GLN C O 1
ATOM 6426 N N . LYS C 1 244 ? 44.121 -16.363 229.894 1.00 11.50 244 LYS C N 1
ATOM 6427 C CA . LYS C 1 244 ? 43.992 -15.264 230.851 1.00 12.29 244 LYS C CA 1
ATOM 6428 C C . LYS C 1 244 ? 44.846 -14.058 230.440 1.00 13.00 244 LYS C C 1
ATOM 6429 O O . LYS C 1 244 ? 44.419 -12.917 230.586 1.00 12.43 244 LYS C O 1
ATOM 6435 N N . ARG C 1 245 ? 46.054 -14.304 229.940 1.00 12.60 245 ARG C N 1
ATOM 6436 C CA . ARG C 1 245 ? 46.900 -13.190 229.498 1.00 12.07 245 ARG C CA 1
ATOM 6437 C C . ARG C 1 245 ? 46.307 -12.525 228.266 1.00 12.84 245 ARG C C 1
ATOM 6438 O O . ARG C 1 245 ? 46.296 -11.295 228.151 1.00 12.45 245 ARG C O 1
ATOM 6446 N N . ILE C 1 246 ? 45.795 -13.338 227.353 1.00 12.64 246 ILE C N 1
ATOM 6447 C CA . ILE C 1 246 ? 45.116 -12.811 226.169 1.00 10.83 246 ILE C CA 1
ATOM 6448 C C . ILE C 1 246 ? 43.943 -11.932 226.593 1.00 13.25 246 ILE C C 1
ATOM 6449 O O . ILE C 1 246 ? 43.702 -10.873 226.011 1.00 12.12 246 ILE C O 1
ATOM 6454 N N . ASN C 1 247 ? 43.239 -12.354 227.639 1.00 11.68 247 ASN C N 1
ATOM 6455 C CA . ASN C 1 247 ? 42.070 -11.616 228.101 1.00 11.42 247 ASN C CA 1
ATOM 6456 C C . ASN C 1 247 ? 42.420 -10.277 228.731 1.00 13.00 247 ASN C C 1
ATOM 6457 O O . ASN C 1 247 ? 41.579 -9.390 228.817 1.00 13.89 247 ASN C O 1
ATOM 6462 N N . HIS C 1 248 ? 43.669 -10.126 229.163 1.00 12.18 248 HIS C N 1
ATOM 6463 C CA . HIS C 1 248 ? 44.127 -8.827 229.628 1.00 15.52 248 HIS C CA 1
ATOM 6464 C C . HIS C 1 248 ? 44.584 -7.949 228.458 1.00 12.84 248 HIS C C 1
ATOM 6465 O O . HIS C 1 248 ? 44.374 -6.738 228.477 1.00 13.19 248 HIS C O 1
ATOM 6472 N N . LEU C 1 249 ? 45.163 -8.550 227.422 1.00 11.09 249 LEU C N 1
ATOM 6473 C CA . LEU C 1 249 ? 45.399 -7.797 226.190 1.00 10.36 249 LEU C CA 1
ATOM 6474 C C . LEU C 1 249 ? 44.070 -7.259 225.651 1.00 11.72 249 LEU C C 1
ATOM 6475 O O . LEU C 1 249 ? 43.997 -6.143 225.129 1.00 12.90 249 LEU C O 1
ATOM 6480 N N . PHE C 1 250 ? 43.018 -8.062 225.810 1.00 10.04 250 PHE C N 1
ATOM 6481 C CA . PHE C 1 250 ? 41.689 -7.720 225.297 1.00 11.99 250 PHE C CA 1
ATOM 6482 C C . PHE C 1 250 ? 41.160 -6.423 225.894 1.00 11.94 250 PHE C C 1
ATOM 6483 O O . PHE C 1 250 ? 40.276 -5.799 225.317 1.00 12.96 250 PHE C O 1
ATOM 6491 N N . HIS C 1 251 ? 41.698 -6.007 227.041 1.00 13.59 251 HIS C N 1
ATOM 6492 C CA . HIS C 1 251 ? 41.237 -4.765 227.667 1.00 15.19 251 HIS C CA 1
ATOM 6493 C C . HIS C 1 251 ? 41.391 -3.538 226.771 1.00 13.05 251 HIS C C 1
ATOM 6494 O O . HIS C 1 251 ? 40.833 -2.482 227.073 1.00 13.78 251 HIS C O 1
ATOM 6501 N N . ILE C 1 252 ? 42.144 -3.659 225.683 1.00 12.20 252 ILE C N 1
ATOM 6502 C CA . ILE C 1 252 ? 42.262 -2.528 224.770 1.00 13.32 252 ILE C CA 1
ATOM 6503 C C . ILE C 1 252 ? 40.905 -2.116 224.194 1.00 14.59 252 ILE C C 1
ATOM 6504 O O . ILE C 1 252 ? 40.732 -0.959 223.818 1.00 15.58 252 ILE C O 1
ATOM 6509 N N . VAL C 1 253 ? 39.940 -3.036 224.136 1.00 13.67 253 VAL C N 1
ATOM 6510 C CA . VAL C 1 253 ? 38.635 -2.688 223.569 1.00 16.96 253 VAL C CA 1
ATOM 6511 C C . VAL C 1 253 ? 37.775 -1.903 224.555 1.00 15.90 253 VAL C C 1
ATOM 6512 O O . VAL C 1 253 ? 36.745 -1.346 224.171 1.00 16.71 253 VAL C O 1
ATOM 6516 N N . PHE C 1 254 ? 38.189 -1.850 225.818 1.00 16.32 254 PHE C N 1
ATOM 6517 C CA . PHE C 1 254 ? 37.397 -1.164 226.834 1.00 20.00 254 PHE C CA 1
ATOM 6518 C C . PHE C 1 254 ? 37.919 0.234 227.158 1.00 18.72 254 PHE C C 1
ATOM 6519 O O . PHE C 1 254 ? 37.385 0.916 228.034 1.00 21.92 254 PHE C O 1
ATOM 6527 N N . VAL C 1 255 ? 38.953 0.664 226.443 1.00 14.36 255 VAL C N 1
ATOM 6528 C CA . VAL C 1 255 ? 39.577 1.954 226.716 1.00 14.29 255 VAL C CA 1
ATOM 6529 C C . VAL C 1 255 ? 38.715 3.128 226.227 1.00 15.77 255 VAL C C 1
ATOM 6530 O O . VAL C 1 255 ? 38.513 4.111 226.955 1.00 18.12 255 VAL C O 1
ATOM 6534 N N . GLY C 1 256 ? 38.210 3.017 225.002 1.00 14.93 256 GLY C N 1
ATOM 6535 C CA . GLY C 1 256 ? 37.393 4.058 224.389 1.00 16.76 256 GLY C CA 1
ATOM 6536 C C . GLY C 1 256 ? 36.172 4.388 225.230 1.00 17.52 256 GLY C C 1
ATOM 6537 O O . GLY C 1 256 ? 35.506 3.486 225.737 1.00 16.66 256 GLY C O 1
ATOM 6538 N N . ASP C 1 257 ? 35.893 5.682 225.385 1.00 18.49 257 ASP C N 1
ATOM 6539 C CA . ASP C 1 257 ? 34.784 6.154 226.212 1.00 19.33 257 ASP C CA 1
ATOM 6540 C C . ASP C 1 257 ? 33.452 5.953 225.491 1.00 14.55 257 ASP C C 1
ATOM 6541 O O . ASP C 1 257 ? 33.076 6.742 224.623 1.00 18.62 257 ASP C O 1
ATOM 6546 N N . THR C 1 258 ? 32.723 4.907 225.871 1.00 17.74 258 THR C N 1
ATOM 6547 C CA . THR C 1 258 ? 31.491 4.563 225.168 1.00 17.62 258 THR C CA 1
ATOM 6548 C C . THR C 1 258 ? 30.331 5.494 225.538 1.00 17.15 258 THR C C 1
ATOM 6549 O O . THR C 1 258 ? 29.201 5.292 225.095 1.00 19.62 258 THR C O 1
ATOM 6553 N N . SER C 1 259 ? 30.612 6.520 226.337 1.00 19.33 259 SER C N 1
ATOM 6554 C CA . SER C 1 259 ? 29.600 7.538 226.586 1.00 21.07 259 SER C CA 1
ATOM 6555 C C . SER C 1 259 ? 29.466 8.448 225.358 1.00 21.58 259 SER C C 1
ATOM 6556 O O . SER C 1 259 ? 28.475 9.176 225.225 1.00 22.81 259 SER C O 1
ATOM 6559 N N . HIS C 1 260 ? 30.444 8.400 224.449 1.00 15.80 260 HIS C N 1
ATOM 6560 C CA . HIS C 1 260 ? 30.320 9.143 223.191 1.00 17.78 260 HIS C CA 1
ATOM 6561 C C . HIS C 1 260 ? 30.814 8.386 221.951 1.00 18.54 260 HIS C C 1
ATOM 6562 O O . HIS C 1 260 ? 31.190 9.002 220.945 1.00 19.45 260 HIS C O 1
ATOM 6569 N N . MET C 1 261 ? 30.897 7.048 221.990 1.00 15.28 261 MET C N 1
ATOM 6570 C CA . MET C 1 261 ? 31.061 6.187 220.816 1.00 15.20 261 MET C CA 1
ATOM 6571 C C . MET C 1 261 ? 30.422 4.832 221.027 1.00 15.62 261 MET C C 1
ATOM 6572 O O . MET C 1 261 ? 30.140 4.441 222.152 1.00 14.65 261 MET C O 1
ATOM 6577 N N . SER C 1 262 ? 30.329 4.171 219.824 1.00 13.25 262 SER C N 1
ATOM 6578 C CA . SER C 1 262 ? 29.824 2.805 219.799 1.00 12.97 262 SER C CA 1
ATOM 6579 C C . SER C 1 262 ? 30.876 1.809 220.256 1.00 16.15 262 SER C C 1
ATOM 6580 O O . SER C 1 262 ? 32.067 2.129 220.342 1.00 14.75 262 SER C O 1
ATOM 6583 N N . GLY C 1 263 ? 30.427 0.587 220.510 1.00 15.67 263 GLY C N 1
ATOM 6584 C CA . GLY C 1 263 ? 31.335 -0.500 220.827 1.00 13.18 263 GLY C CA 1
ATOM 6585 C C . GLY C 1 263 ? 32.264 -0.803 219.669 1.00 15.75 263 GLY C C 1
ATOM 6586 O O . GLY C 1 263 ? 33.379 -1.284 219.868 1.00 17.11 263 GLY C O 1
ATOM 6587 N N . SER C 1 264 ? 31.804 -0.531 218.454 1.00 13.44 264 SER C N 1
ATOM 6588 C CA . SER C 1 264 ? 32.631 -0.737 217.270 1.00 14.16 264 SER C CA 1
ATOM 6589 C C . SER C 1 264 ? 33.775 0.284 217.254 1.00 14.07 264 SER C C 1
ATOM 6590 O O . SER C 1 264 ? 34.928 -0.064 216.982 1.00 13.13 264 SER C O 1
ATOM 6593 N N . SER C 1 265 ? 33.463 1.542 217.557 1.00 12.64 265 SER C N 1
ATOM 6594 C CA . SER C 1 265 ? 34.493 2.570 217.600 1.00 14.07 265 SER C CA 1
ATOM 6595 C C . SER C 1 265 ? 35.548 2.221 218.644 1.00 13.31 265 SER C C 1
ATOM 6596 O O . SER C 1 265 ? 36.742 2.287 218.371 1.00 14.10 265 SER C O 1
ATOM 6599 N N . ALA C 1 266 ? 35.105 1.830 219.834 1.00 13.07 266 ALA C N 1
ATOM 6600 C CA . ALA C 1 266 ? 36.043 1.500 220.906 1.00 13.55 266 ALA C CA 1
ATOM 6601 C C . ALA C 1 266 ? 36.809 0.220 220.601 1.00 12.84 266 ALA C C 1
ATOM 6602 O O . ALA C 1 266 ? 38.030 0.170 220.774 1.00 13.24 266 ALA C O 1
ATOM 6604 N N . GLY C 1 267 ? 36.102 -0.807 220.143 1.00 11.97 267 GLY C N 1
ATOM 6605 C CA . GLY C 1 267 ? 36.713 -2.114 219.960 1.00 14.22 267 GLY C CA 1
ATOM 6606 C C . GLY C 1 267 ? 37.614 -2.211 218.741 1.00 12.56 267 GLY C C 1
ATOM 6607 O O . GLY C 1 267 ? 38.801 -2.524 218.873 1.00 12.17 267 GLY C O 1
ATOM 6608 N N . LEU C 1 268 ? 37.052 -1.974 217.555 1.00 11.89 268 LEU C N 1
ATOM 6609 C CA . LEU C 1 268 ? 37.841 -2.019 216.327 1.00 13.62 268 LEU C CA 1
ATOM 6610 C C . LEU C 1 268 ? 38.862 -0.885 216.321 1.00 14.73 268 LEU C C 1
ATOM 6611 O O . LEU C 1 268 ? 39.993 -1.065 215.873 1.00 13.47 268 LEU C O 1
ATOM 6616 N N . GLY C 1 269 ? 38.477 0.273 216.850 1.00 12.83 269 GLY C N 1
ATOM 6617 C CA . GLY C 1 269 ? 39.425 1.365 217.011 1.00 17.23 269 GLY C CA 1
ATOM 6618 C C . GLY C 1 269 ? 40.598 0.941 217.882 1.00 15.77 269 GLY C C 1
ATOM 6619 O O . GLY C 1 269 ? 41.765 1.240 217.582 1.00 15.11 269 GLY C O 1
ATOM 6620 N N . GLY C 1 270 ? 40.296 0.219 218.961 1.00 12.93 270 GLY C N 1
ATOM 6621 C CA . GLY C 1 270 ? 41.333 -0.276 219.847 1.00 12.83 270 GLY C CA 1
ATOM 6622 C C . GLY C 1 270 ? 42.293 -1.216 219.128 1.00 11.94 270 GLY C C 1
ATOM 6623 O O . GLY C 1 270 ? 43.506 -1.115 219.299 1.00 15.48 270 GLY C O 1
ATOM 6624 N N . PHE C 1 271 ? 41.742 -2.140 218.344 1.00 11.71 271 PHE C N 1
ATOM 6625 C CA . PHE C 1 271 ? 42.560 -3.075 217.574 1.00 12.46 271 PHE C CA 1
ATOM 6626 C C . PHE C 1 271 ? 43.481 -2.323 216.610 1.00 13.49 271 PHE C C 1
ATOM 6627 O O . PHE C 1 271 ? 44.669 -2.632 216.492 1.00 13.60 271 PHE C O 1
ATOM 6635 N N . LYS C 1 272 ? 42.924 -1.338 215.913 1.00 11.27 272 LYS C N 1
ATOM 6636 C CA . LYS C 1 272 ? 43.711 -0.620 214.910 1.00 13.41 272 LYS C CA 1
ATOM 6637 C C . LYS C 1 272 ? 44.786 0.234 215.555 1.00 15.35 272 LYS C C 1
ATOM 6638 O O . LYS C 1 272 ? 45.878 0.391 215.003 1.00 16.04 272 LYS C O 1
ATOM 6644 N N . THR C 1 273 ? 44.476 0.774 216.725 1.00 14.70 273 THR C N 1
ATOM 6645 C CA . THR C 1 273 ? 45.429 1.549 217.495 1.00 14.62 273 THR C CA 1
ATOM 6646 C C . THR C 1 273 ? 46.599 0.656 217.900 1.00 15.07 273 THR C C 1
ATOM 6647 O O . THR C 1 273 ? 47.756 1.058 217.796 1.00 17.62 273 THR C O 1
ATOM 6651 N N . ALA C 1 274 ? 46.301 -0.572 218.317 1.00 13.08 274 ALA C N 1
ATOM 6652 C CA . ALA C 1 274 ? 47.347 -1.521 218.670 1.00 12.75 274 ALA C CA 1
ATOM 6653 C C . ALA C 1 274 ? 48.187 -1.881 217.445 1.00 15.27 274 ALA C C 1
ATOM 6654 O O . ALA C 1 274 ? 49.408 -1.953 217.533 1.00 16.89 274 ALA C O 1
ATOM 6656 N N . LEU C 1 275 ? 47.538 -2.100 216.305 1.00 14.77 275 LEU C N 1
ATOM 6657 C CA . LEU C 1 275 ? 48.264 -2.461 215.080 1.00 16.06 275 LEU C CA 1
ATOM 6658 C C . LEU C 1 275 ? 49.188 -1.342 214.596 1.00 18.87 275 LEU C C 1
ATOM 6659 O O . LEU C 1 275 ? 50.294 -1.603 214.109 1.00 17.65 275 LEU C O 1
ATOM 6664 N N . ALA C 1 276 ? 48.731 -0.101 214.717 1.00 15.93 276 ALA C N 1
ATOM 6665 C CA . ALA C 1 276 ? 49.572 1.038 214.363 1.00 17.46 276 ALA C CA 1
ATOM 6666 C C . ALA C 1 276 ? 50.776 1.149 215.306 1.00 17.67 276 ALA C C 1
ATOM 6667 O O . ALA C 1 276 ? 51.896 1.456 214.879 1.00 18.79 276 ALA C O 1
ATOM 6669 N N . HIS C 1 277 ? 50.543 0.891 216.587 1.00 15.63 277 HIS C N 1
ATOM 6670 C CA . HIS C 1 277 ? 51.596 0.911 217.599 1.00 17.44 277 HIS C CA 1
ATOM 6671 C C . HIS C 1 277 ? 52.669 -0.135 217.300 1.00 20.29 277 HIS C C 1
ATOM 6672 O O . HIS C 1 277 ? 53.862 0.101 217.505 1.00 21.32 277 HIS C O 1
ATOM 6679 N N . LEU C 1 278 ? 52.235 -1.290 216.809 1.00 18.71 278 LEU C N 1
ATOM 6680 C CA . LEU C 1 278 ? 53.143 -2.381 216.471 1.00 21.42 278 LEU C CA 1
ATOM 6681 C C . LEU C 1 278 ? 53.807 -2.178 215.117 1.00 21.31 278 LEU C C 1
ATOM 6682 O O . LEU C 1 278 ? 54.602 -3.012 214.681 1.00 20.31 278 LEU C O 1
ATOM 6687 N N . GLY C 1 279 ? 53.462 -1.082 214.448 1.00 19.64 279 GLY C N 1
ATOM 6688 C CA . GLY C 1 279 ? 54.047 -0.752 213.159 1.00 19.71 279 GLY C CA 1
ATOM 6689 C C . GLY C 1 279 ? 53.477 -1.528 211.988 1.00 22.80 279 GLY C C 1
ATOM 6690 O O . GLY C 1 279 ? 54.002 -1.465 210.877 1.00 25.76 279 GLY C O 1
ATOM 6691 N N . ILE C 1 280 ? 52.393 -2.258 212.227 1.00 18.35 280 ILE C N 1
ATOM 6692 C CA . ILE C 1 280 ? 51.827 -3.132 211.207 1.00 18.48 280 ILE C CA 1
ATOM 6693 C C . ILE C 1 280 ? 51.000 -2.367 210.177 1.00 19.53 280 ILE C C 1
ATOM 6694 O O . ILE C 1 280 ? 51.037 -2.675 208.979 1.00 20.56 280 ILE C O 1
ATOM 6699 N N . ILE C 1 281 ? 50.242 -1.374 210.636 1.00 16.24 281 ILE C N 1
ATOM 6700 C CA . ILE C 1 281 ? 49.469 -0.553 209.714 1.00 15.77 281 ILE C CA 1
ATOM 6701 C C . ILE C 1 281 ? 49.810 0.925 209.912 1.00 17.34 281 ILE C C 1
ATOM 6702 O O . ILE C 1 281 ? 50.307 1.326 210.969 1.00 19.02 281 ILE C O 1
ATOM 6707 N N . GLU C 1 282 ? 49.536 1.723 208.886 1.00 18.99 282 GLU C N 1
ATOM 6708 C CA . GLU C 1 282 ? 49.866 3.145 208.891 1.00 20.38 282 GLU C CA 1
ATOM 6709 C C . GLU C 1 282 ? 49.182 3.934 210.016 1.00 20.19 282 GLU C C 1
ATOM 6710 O O . GLU C 1 282 ? 49.838 4.700 210.729 1.00 22.27 282 GLU C O 1
ATOM 6716 N N . SER C 1 283 ? 47.872 3.758 210.181 1.00 17.02 283 SER C N 1
ATOM 6717 C CA . SER C 1 283 ? 47.154 4.496 211.222 1.00 19.33 283 SER C CA 1
ATOM 6718 C C . SER C 1 283 ? 45.899 3.769 211.687 1.00 17.76 283 SER C C 1
ATOM 6719 O O . SER C 1 283 ? 45.499 2.760 211.093 1.00 19.68 283 SER C O 1
ATOM 6722 N N . ASN C 1 284 ? 45.276 4.303 212.739 1.00 16.35 284 ASN C N 1
ATOM 6723 C CA . ASN C 1 284 ? 44.033 3.728 213.267 1.00 13.73 284 ASN C CA 1
ATOM 6724 C C . ASN C 1 284 ? 42.778 4.317 212.632 1.00 18.64 284 ASN C C 1
ATOM 6725 O O . ASN C 1 284 ? 41.701 4.238 213.214 1.00 17.00 284 ASN C O 1
ATOM 6730 N N . ALA C 1 285 ? 42.914 4.907 211.445 1.00 16.04 285 ALA C N 1
ATOM 6731 C CA . ALA C 1 285 ? 41.761 5.471 210.735 1.00 16.46 285 ALA C CA 1
ATOM 6732 C C . ALA C 1 285 ? 40.612 4.467 210.594 1.00 16.78 285 ALA C C 1
ATOM 6733 O O . ALA C 1 285 ? 40.824 3.315 210.214 1.00 14.79 285 ALA C O 1
ATOM 6735 N N . MET C 1 286 ? 39.399 4.929 210.902 1.00 16.10 286 MET C N 1
ATOM 6736 C CA . MET C 1 286 ? 38.189 4.105 210.886 1.00 16.23 286 MET C CA 1
ATOM 6737 C C . MET C 1 286 ? 37.208 4.629 209.850 1.00 17.90 286 MET C C 1
ATOM 6738 O O . MET C 1 286 ? 37.269 5.802 209.486 1.00 19.41 286 MET C O 1
ATOM 6743 N N . ALA C 1 287 ? 36.300 3.774 209.385 1.00 13.75 287 ALA C N 1
ATOM 6744 C CA . ALA C 1 287 ? 35.261 4.200 208.451 1.00 15.32 287 ALA C CA 1
ATOM 6745 C C . ALA C 1 287 ? 34.181 5.036 209.141 1.00 15.93 287 ALA C C 1
ATOM 6746 O O . ALA C 1 287 ? 33.868 4.823 210.308 1.00 14.41 287 ALA C O 1
ATOM 6748 N N . VAL C 1 288 ? 33.617 5.988 208.407 1.00 14.97 288 VAL C N 1
ATOM 6749 C CA . VAL C 1 288 ? 32.487 6.782 208.889 1.00 15.03 288 VAL C CA 1
ATOM 6750 C C . VAL C 1 288 ? 31.291 5.862 209.161 1.00 13.75 288 VAL C C 1
ATOM 6751 O O . VAL C 1 288 ? 31.023 4.968 208.368 1.00 14.94 288 VAL C O 1
ATOM 6755 N N . PRO C 1 289 ? 30.547 6.083 210.270 1.00 13.78 289 PRO C N 1
ATOM 6756 C CA . PRO C 1 289 ? 30.656 7.170 211.249 1.00 12.61 289 PRO C CA 1
ATOM 6757 C C . PRO C 1 289 ? 31.360 6.830 212.561 1.00 17.16 289 PRO C C 1
ATOM 6758 O O . PRO C 1 289 ? 31.000 7.412 213.582 1.00 15.29 289 PRO C O 1
ATOM 6762 N N . HIS C 1 290 ? 32.348 5.936 212.545 1.00 14.96 290 HIS C N 1
ATOM 6763 C CA . HIS C 1 290 ? 33.122 5.663 213.755 1.00 14.31 290 HIS C CA 1
ATOM 6764 C C . HIS C 1 290 ? 33.700 6.938 214.369 1.00 13.62 290 HIS C C 1
ATOM 6765 O O . HIS C 1 290 ? 34.095 7.864 213.648 1.00 16.01 290 HIS C O 1
ATOM 6772 N N . GLN C 1 291 ? 33.781 6.976 215.697 1.00 13.10 291 GLN C N 1
ATOM 6773 C CA . GLN C 1 291 ? 34.410 8.098 216.384 1.00 14.43 291 GLN C CA 1
ATOM 6774 C C . GLN C 1 291 ? 35.876 7.811 216.672 1.00 16.35 291 GLN C C 1
ATOM 6775 O O . GLN C 1 291 ? 36.262 6.659 216.865 1.00 17.94 291 GLN C O 1
ATOM 6781 N N . SER C 1 292 ? 36.694 8.859 216.687 1.00 16.55 292 SER C N 1
ATOM 6782 C CA . SER C 1 292 ? 38.126 8.704 216.923 1.00 16.00 292 SER C CA 1
ATOM 6783 C C . SER C 1 292 ? 38.462 8.558 218.393 1.00 17.41 292 SER C C 1
ATOM 6784 O O . SER C 1 292 ? 37.769 9.098 219.258 1.00 21.05 292 SER C O 1
ATOM 6787 N N . LEU C 1 293 ? 39.536 7.821 218.660 1.00 16.78 293 LEU C N 1
ATOM 6788 C CA . LEU C 1 293 ? 40.071 7.679 220.005 1.00 16.04 293 LEU C CA 1
ATOM 6789 C C . LEU C 1 293 ? 40.992 8.850 220.311 1.00 19.34 293 LEU C C 1
ATOM 6790 O O . LEU C 1 293 ? 41.710 9.338 219.433 1.00 20.97 293 LEU C O 1
ATOM 6795 N N . SER C 1 294 ? 40.980 9.293 221.560 1.00 14.89 294 SER C N 1
ATOM 6796 C CA . SER C 1 294 ? 41.797 10.429 221.967 1.00 18.81 294 SER C CA 1
ATOM 6797 C C . SER C 1 294 ? 43.242 10.007 222.159 1.00 18.88 294 SER C C 1
ATOM 6798 O O . SER C 1 294 ? 43.540 8.820 222.237 1.00 16.50 294 SER C O 1
ATOM 6801 N N . ASP C 1 295 ? 44.135 10.984 222.261 1.00 22.92 295 ASP C N 1
ATOM 6802 C CA . ASP C 1 295 ? 45.540 10.704 222.537 1.00 21.65 295 ASP C CA 1
ATOM 6803 C C . ASP C 1 295 ? 45.701 9.981 223.872 1.00 21.77 295 ASP C C 1
ATOM 6804 O O . ASP C 1 295 ? 46.563 9.109 224.022 1.00 21.78 295 ASP C O 1
ATOM 6809 N N . GLU C 1 296 ? 44.868 10.347 224.839 1.00 20.58 296 GLU C N 1
ATOM 6810 C CA A GLU C 1 296 ? 44.912 9.720 226.149 0.46 19.73 296 GLU C CA 1
ATOM 6811 C CA B GLU C 1 296 ? 44.887 9.720 226.153 0.54 19.72 296 GLU C CA 1
ATOM 6812 C C . GLU C 1 296 ? 44.490 8.256 226.041 1.00 19.99 296 GLU C C 1
ATOM 6813 O O . GLU C 1 296 ? 45.088 7.368 226.669 1.00 20.10 296 GLU C O 1
ATOM 6824 N N . GLU C 1 297 ? 43.464 8.008 225.239 1.00 17.76 297 GLU C N 1
ATOM 6825 C CA . GLU C 1 297 ? 42.982 6.654 225.035 1.00 18.40 297 GLU C CA 1
ATOM 6826 C C . GLU C 1 297 ? 44.032 5.809 224.319 1.00 16.03 297 GLU C C 1
ATOM 6827 O O . GLU C 1 297 ? 44.258 4.648 224.682 1.00 15.61 297 GLU C O 1
ATOM 6833 N N . THR C 1 298 ? 44.688 6.383 223.317 1.00 16.15 298 THR C N 1
ATOM 6834 C CA . THR C 1 298 ? 45.668 5.606 222.569 1.00 15.32 298 THR C CA 1
ATOM 6835 C C . THR C 1 298 ? 46.868 5.299 223.461 1.00 15.83 298 THR C C 1
ATOM 6836 O O . THR C 1 298 ? 47.414 4.200 223.392 1.00 16.00 298 THR C O 1
ATOM 6840 N N . ALA C 1 299 ? 47.248 6.243 224.324 1.00 16.87 299 ALA C N 1
ATOM 6841 C CA . ALA C 1 299 ? 48.356 6.003 225.257 1.00 20.60 299 ALA C CA 1
ATOM 6842 C C . ALA C 1 299 ? 48.033 4.822 226.172 1.00 16.21 299 ALA C C 1
ATOM 6843 O O . ALA C 1 299 ? 48.898 3.988 226.475 1.00 17.65 299 ALA C O 1
ATOM 6845 N N . ARG C 1 300 ? 46.778 4.741 226.603 1.00 16.26 300 ARG C N 1
ATOM 6846 C CA . ARG C 1 300 ? 46.357 3.630 227.452 1.00 16.51 300 ARG C CA 1
ATOM 6847 C C . ARG C 1 300 ? 46.400 2.301 226.698 1.00 15.51 300 ARG C C 1
ATOM 6848 O O . ARG C 1 300 ? 46.822 1.281 227.248 1.00 14.78 300 ARG C O 1
ATOM 6856 N N . ILE C 1 301 ? 45.960 2.315 225.444 1.00 13.72 301 ILE C N 1
ATOM 6857 C CA . ILE C 1 301 ? 46.014 1.127 224.599 1.00 14.05 301 ILE C CA 1
ATOM 6858 C C . ILE C 1 301 ? 47.459 0.668 224.398 1.00 15.76 301 ILE C C 1
ATOM 6859 O O . ILE C 1 301 ? 47.774 -0.521 224.523 1.00 14.43 301 ILE C O 1
ATOM 6864 N N . HIS C 1 302 ? 48.345 1.622 224.139 1.00 15.69 302 HIS C N 1
ATOM 6865 C CA . HIS C 1 302 ? 49.751 1.290 223.960 1.00 15.71 302 HIS C CA 1
ATOM 6866 C C . HIS C 1 302 ? 50.332 0.587 225.180 1.00 14.69 302 HIS C C 1
ATOM 6867 O O . HIS C 1 302 ? 51.085 -0.376 225.043 1.00 15.65 302 HIS C O 1
ATOM 6874 N N . ALA C 1 303 ? 49.981 1.062 226.370 1.00 16.04 303 ALA C N 1
ATOM 6875 C CA . ALA C 1 303 ? 50.515 0.480 227.595 1.00 17.72 303 ALA C CA 1
ATOM 6876 C C . ALA C 1 303 ? 50.032 -0.953 227.794 1.00 16.73 303 ALA C C 1
ATOM 6877 O O . ALA C 1 303 ? 50.799 -1.819 228.219 1.00 17.57 303 ALA C O 1
ATOM 6879 N N . ILE C 1 304 ? 48.762 -1.205 227.487 1.00 14.22 304 ILE C N 1
ATOM 6880 C CA . ILE C 1 304 ? 48.207 -2.553 227.584 1.00 14.71 304 ILE C CA 1
ATOM 6881 C C . ILE C 1 304 ? 48.894 -3.498 226.602 1.00 16.43 304 ILE C C 1
ATOM 6882 O O . ILE C 1 304 ? 49.242 -4.622 226.963 1.00 14.83 304 ILE C O 1
ATOM 6887 N N . VAL C 1 305 ? 49.087 -3.038 225.368 1.00 13.93 305 VAL C N 1
ATOM 6888 C CA . VAL C 1 305 ? 49.758 -3.847 224.359 1.00 12.34 305 VAL C CA 1
ATOM 6889 C C . VAL C 1 305 ? 51.187 -4.174 224.810 1.00 15.16 305 VAL C C 1
ATOM 6890 O O . VAL C 1 305 ? 51.624 -5.322 224.712 1.00 15.18 305 VAL C O 1
ATOM 6894 N N . ASP C 1 306 ? 51.901 -3.176 225.327 1.00 15.81 306 ASP C N 1
ATOM 6895 C CA . ASP C 1 306 ? 53.288 -3.402 225.730 1.00 17.49 306 ASP C CA 1
ATOM 6896 C C . ASP C 1 306 ? 53.368 -4.478 226.805 1.00 18.34 306 ASP C C 1
ATOM 6897 O O . ASP C 1 306 ? 54.269 -5.322 226.799 1.00 21.74 306 ASP C O 1
ATOM 6902 N N . GLU C 1 307 ? 52.408 -4.455 227.722 1.00 16.00 307 GLU C N 1
ATOM 6903 C CA . GLU C 1 307 ? 52.446 -5.367 228.853 1.00 17.69 307 GLU C CA 1
ATOM 6904 C C . GLU C 1 307 ? 52.022 -6.776 228.475 1.00 17.72 307 GLU C C 1
ATOM 6905 O O . GLU C 1 307 ? 52.647 -7.748 228.902 1.00 18.57 307 GLU C O 1
ATOM 6911 N N . PHE C 1 308 ? 50.962 -6.902 227.684 1.00 15.77 308 PHE C N 1
ATOM 6912 C CA . PHE C 1 308 ? 50.325 -8.218 227.550 1.00 15.50 308 PHE C CA 1
ATOM 6913 C C . PHE C 1 308 ? 50.477 -8.910 226.201 1.00 15.15 308 PHE C C 1
ATOM 6914 O O . PHE C 1 308 ? 50.011 -10.037 226.035 1.00 17.42 308 PHE C O 1
ATOM 6922 N N . LEU C 1 309 ? 51.151 -8.273 225.248 1.00 16.73 309 LEU C N 1
ATOM 6923 C CA . LEU C 1 309 ? 51.403 -8.943 223.974 1.00 16.24 309 LEU C CA 1
ATOM 6924 C C . LEU C 1 309 ? 52.239 -10.205 224.197 1.00 19.94 309 LEU C C 1
ATOM 6925 O O . LEU C 1 309 ? 53.172 -10.211 224.999 1.00 19.82 309 LEU C O 1
ATOM 6930 N N . TYR C 1 310 ? 51.891 -11.273 223.489 1.00 16.98 310 TYR C N 1
ATOM 6931 C CA . TYR C 1 310 ? 52.574 -12.558 223.632 1.00 20.16 310 TYR C CA 1
ATOM 6932 C C . TYR C 1 310 ? 53.992 -12.533 223.061 1.00 21.08 310 TYR C C 1
ATOM 6933 O O . TYR C 1 310 ? 54.254 -11.849 222.076 1.00 20.45 310 TYR C O 1
ATOM 6942 N N . THR C 1 311 ? 54.904 -13.286 223.670 1.00 23.70 311 THR C N 1
ATOM 6943 C CA . THR C 1 311 ? 56.238 -13.431 223.093 1.00 26.02 311 THR C CA 1
ATOM 6944 C C . THR C 1 311 ? 56.531 -14.871 222.701 1.00 27.64 311 THR C C 1
ATOM 6945 O O . THR C 1 311 ? 56.729 -15.728 223.557 1.00 30.27 311 THR C O 1
ATOM 6949 N N . ALA C 1 312 ? 56.559 -15.129 221.398 1.00 37.65 312 ALA C N 1
ATOM 6950 C CA . ALA C 1 312 ? 56.917 -16.445 220.890 1.00 35.98 312 ALA C CA 1
ATOM 6951 C C . ALA C 1 312 ? 58.431 -16.623 220.923 1.00 42.21 312 ALA C C 1
ATOM 6952 O O . ALA C 1 312 ? 58.957 -17.633 220.455 1.00 53.17 312 ALA C O 1
ATOM 6954 N N . SER D 1 3 ? 11.590 23.450 196.295 1.00 32.65 3 SER D N 1
ATOM 6955 C CA . SER D 1 3 ? 11.799 22.223 197.062 1.00 34.67 3 SER D CA 1
ATOM 6956 C C . SER D 1 3 ? 10.465 21.550 197.397 1.00 33.88 3 SER D C 1
ATOM 6957 O O . SER D 1 3 ? 9.511 22.211 197.803 1.00 37.24 3 SER D O 1
ATOM 6960 N N . ALA D 1 4 ? 10.408 20.232 197.224 1.00 30.56 4 ALA D N 1
ATOM 6961 C CA . ALA D 1 4 ? 9.178 19.476 197.442 1.00 25.01 4 ALA D CA 1
ATOM 6962 C C . ALA D 1 4 ? 8.785 19.409 198.916 1.00 22.56 4 ALA D C 1
ATOM 6963 O O . ALA D 1 4 ? 9.636 19.464 199.802 1.00 29.55 4 ALA D O 1
ATOM 6965 N N . THR D 1 5 ? 7.486 19.290 199.170 1.00 24.45 5 THR D N 1
ATOM 6966 C CA . THR D 1 5 ? 6.972 19.209 200.533 1.00 22.21 5 THR D CA 1
ATOM 6967 C C . THR D 1 5 ? 6.299 17.858 200.727 1.00 19.39 5 THR D C 1
ATOM 6968 O O . THR D 1 5 ? 5.343 17.526 200.025 1.00 24.50 5 THR D O 1
ATOM 6972 N N . PHE D 1 6 ? 6.795 17.075 201.680 1.00 16.75 6 PHE D N 1
ATOM 6973 C CA . PHE D 1 6 ? 6.260 15.744 201.872 1.00 18.32 6 PHE D CA 1
ATOM 6974 C C . PHE D 1 6 ? 5.340 15.680 203.077 1.00 19.73 6 PHE D C 1
ATOM 6975 O O . PHE D 1 6 ? 5.771 15.409 204.193 1.00 18.39 6 PHE D O 1
ATOM 6983 N N . THR D 1 7 ? 4.069 15.968 202.820 1.00 16.20 7 THR D N 1
ATOM 6984 C CA . THR D 1 7 ? 3.002 15.842 203.804 1.00 13.94 7 THR D CA 1
ATOM 6985 C C . THR D 1 7 ? 1.824 15.099 203.177 1.00 14.37 7 THR D C 1
ATOM 6986 O O . THR D 1 7 ? 1.806 14.833 201.970 1.00 15.71 7 THR D O 1
ATOM 6990 N N . GLY D 1 8 ? 0.831 14.755 203.989 1.00 12.98 8 GLY D N 1
ATOM 6991 C CA . GLY D 1 8 ? -0.331 14.057 203.475 1.00 11.93 8 GLY D CA 1
ATOM 6992 C C . GLY D 1 8 ? -0.128 12.554 203.366 1.00 12.19 8 GLY D C 1
ATOM 6993 O O . GLY D 1 8 ? 0.668 11.983 204.118 1.00 13.63 8 GLY D O 1
ATOM 6994 N N . VAL D 1 9 ? -0.847 11.924 202.442 1.00 12.47 9 VAL D N 1
ATOM 6995 C CA . VAL D 1 9 ? -0.831 10.469 202.282 1.00 13.32 9 VAL D CA 1
ATOM 6996 C C . VAL D 1 9 ? 0.249 10.075 201.287 1.00 15.23 9 VAL D C 1
ATOM 6997 O O . VAL D 1 9 ? 0.169 10.418 200.110 1.00 11.97 9 VAL D O 1
ATOM 7001 N N . ILE D 1 10 ? 1.260 9.361 201.770 1.00 12.18 10 ILE D N 1
ATOM 7002 C CA . ILE D 1 10 ? 2.449 9.048 200.980 1.00 12.53 10 ILE D CA 1
ATOM 7003 C C . ILE D 1 10 ? 2.771 7.566 201.131 1.00 11.27 10 ILE D C 1
ATOM 7004 O O . ILE D 1 10 ? 3.556 7.186 201.995 1.00 12.31 10 ILE D O 1
ATOM 7009 N N . PRO D 1 11 ? 2.169 6.716 200.293 1.00 12.55 11 PRO D N 1
ATOM 7010 C CA . PRO D 1 11 ? 2.398 5.283 200.512 1.00 12.45 11 PRO D CA 1
ATOM 7011 C C . PRO D 1 11 ? 3.810 4.867 200.153 1.00 13.38 11 PRO D C 1
ATOM 7012 O O . PRO D 1 11 ? 4.421 5.461 199.261 1.00 11.58 11 PRO D O 1
ATOM 7016 N N . PRO D 1 12 ? 4.325 3.848 200.840 1.00 13.32 12 PRO D N 1
ATOM 7017 C CA . PRO D 1 12 ? 5.590 3.227 200.448 1.00 11.68 12 PRO D CA 1
ATOM 7018 C C . PRO D 1 12 ? 5.319 2.273 199.300 1.00 11.95 12 PRO D C 1
ATOM 7019 O O . PRO D 1 12 ? 4.832 1.167 199.517 1.00 12.97 12 PRO D O 1
ATOM 7023 N N . VAL D 1 13 ? 5.618 2.716 198.083 1.00 12.25 13 VAL D N 1
ATOM 7024 C CA . VAL D 1 13 ? 5.251 1.976 196.887 1.00 10.08 13 VAL D CA 1
ATOM 7025 C C . VAL D 1 13 ? 5.863 0.583 196.878 1.00 11.19 13 VAL D C 1
ATOM 7026 O O . VAL D 1 13 ? 7.062 0.429 197.131 1.00 12.69 13 VAL D O 1
ATOM 7030 N N . MET D 1 14 ? 5.042 -0.426 196.599 1.00 11.16 14 MET D N 1
ATOM 7031 C CA . MET D 1 14 ? 5.530 -1.793 196.506 1.00 10.30 14 MET D CA 1
ATOM 7032 C C . MET D 1 14 ? 6.281 -2.030 195.209 1.00 12.77 14 MET D C 1
ATOM 7033 O O . MET D 1 14 ? 6.174 -1.250 194.263 1.00 12.44 14 MET D O 1
ATOM 7038 N N . THR D 1 15 ? 7.051 -3.110 195.177 1.00 12.84 15 THR D N 1
ATOM 7039 C CA . THR D 1 15 ? 7.749 -3.508 193.954 1.00 13.46 15 THR D CA 1
ATOM 7040 C C . THR D 1 15 ? 7.169 -4.811 193.412 1.00 13.60 15 THR D C 1
ATOM 7041 O O . THR D 1 15 ? 7.443 -5.899 193.933 1.00 11.47 15 THR D O 1
ATOM 7045 N N . PRO D 1 16 ? 6.348 -4.720 192.364 1.00 13.03 16 PRO D N 1
ATOM 7046 C CA . PRO D 1 16 ? 5.863 -5.951 191.740 1.00 11.73 16 PRO D CA 1
ATOM 7047 C C . PRO D 1 16 ? 7.021 -6.660 191.059 1.00 11.24 16 PRO D C 1
ATOM 7048 O O . PRO D 1 16 ? 7.943 -6.008 190.564 1.00 13.66 16 PRO D O 1
ATOM 7052 N N . LEU D 1 17 ? 6.976 -7.985 191.066 1.00 12.77 17 LEU D N 1
ATOM 7053 C CA . LEU D 1 17 ? 8.072 -8.790 190.542 1.00 11.59 17 LEU D CA 1
ATOM 7054 C C . LEU D 1 17 ? 7.588 -9.807 189.524 1.00 12.89 17 LEU D C 1
ATOM 7055 O O . LEU D 1 17 ? 6.442 -10.248 189.560 1.00 14.37 17 LEU D O 1
ATOM 7060 N N . HIS D 1 18 ? 8.488 -10.194 188.624 1.00 12.28 18 HIS D N 1
ATOM 7061 C CA . HIS D 1 18 ? 8.274 -11.367 187.785 1.00 14.25 18 HIS D CA 1
ATOM 7062 C C . HIS D 1 18 ? 8.628 -12.603 188.603 1.00 16.55 18 HIS D C 1
ATOM 7063 O O . HIS D 1 18 ? 9.203 -12.476 189.677 1.00 15.07 18 HIS D O 1
ATOM 7070 N N . ALA D 1 19 ? 8.300 -13.787 188.087 1.00 18.79 19 ALA D N 1
ATOM 7071 C CA . ALA D 1 19 ? 8.559 -15.043 188.801 1.00 19.37 19 ALA D CA 1
ATOM 7072 C C . ALA D 1 19 ? 10.037 -15.260 189.126 1.00 20.42 19 ALA D C 1
ATOM 7073 O O . ALA D 1 19 ? 10.373 -15.912 190.114 1.00 23.55 19 ALA D O 1
ATOM 7075 N N . ASP D 1 20 ? 10.928 -14.710 188.309 1.00 17.90 20 ASP D N 1
ATOM 7076 C CA . ASP D 1 20 ? 12.353 -14.897 188.539 1.00 17.02 20 ASP D CA 1
ATOM 7077 C C . ASP D 1 20 ? 12.926 -13.884 189.539 1.00 16.60 20 ASP D C 1
ATOM 7078 O O . ASP D 1 20 ? 14.134 -13.863 189.795 1.00 16.63 20 ASP D O 1
ATOM 7083 N N . GLY D 1 21 ? 12.060 -13.041 190.102 1.00 14.61 21 GLY D N 1
ATOM 7084 C CA . GLY D 1 21 ? 12.499 -12.054 191.071 1.00 16.06 21 GLY D CA 1
ATOM 7085 C C . GLY D 1 21 ? 12.877 -10.703 190.487 1.00 14.60 21 GLY D C 1
ATOM 7086 O O . GLY D 1 21 ? 13.257 -9.790 191.233 1.00 13.55 21 GLY D O 1
ATOM 7087 N N . SER D 1 22 ? 12.794 -10.567 189.161 1.00 14.22 22 SER D N 1
ATOM 7088 C CA . SER D 1 22 ? 13.151 -9.303 188.521 1.00 12.52 22 SER D CA 1
ATOM 7089 C C . SER D 1 22 ? 11.998 -8.308 188.669 1.00 11.91 22 SER D C 1
ATOM 7090 O O . SER D 1 22 ? 10.845 -8.718 188.834 1.00 13.77 22 SER D O 1
ATOM 7093 N N . VAL D 1 23 ? 12.316 -7.014 188.630 1.00 12.25 23 VAL D N 1
ATOM 7094 C CA . VAL D 1 23 ? 11.288 -5.981 188.726 1.00 12.69 23 VAL D CA 1
ATOM 7095 C C . VAL D 1 23 ? 10.336 -6.069 187.535 1.00 13.35 23 VAL D C 1
ATOM 7096 O O . VAL D 1 23 ? 10.778 -6.167 186.390 1.00 15.89 23 VAL D O 1
ATOM 7100 N N . ASP D 1 24 ? 9.039 -6.053 187.821 1.00 10.62 24 ASP D N 1
ATOM 7101 C CA . ASP D 1 24 ? 7.982 -6.090 186.810 1.00 11.72 24 ASP D CA 1
ATOM 7102 C C . ASP D 1 24 ? 7.580 -4.638 186.549 1.00 12.73 24 ASP D C 1
ATOM 7103 O O . ASP D 1 24 ? 6.761 -4.066 187.284 1.00 13.28 24 ASP D O 1
ATOM 7108 N N . VAL D 1 25 ? 8.178 -4.021 185.529 1.00 12.17 25 VAL D N 1
ATOM 7109 C CA . VAL D 1 25 ? 8.017 -2.584 185.358 1.00 13.36 25 VAL D CA 1
ATOM 7110 C C . VAL D 1 25 ? 6.621 -2.218 184.876 1.00 14.79 25 VAL D C 1
ATOM 7111 O O . VAL D 1 25 ? 6.126 -1.152 185.198 1.00 14.35 25 VAL D O 1
ATOM 7115 N N . GLU D 1 26 ? 5.975 -3.099 184.127 1.00 12.63 26 GLU D N 1
ATOM 7116 C CA . GLU D 1 26 ? 4.643 -2.774 183.641 1.00 13.95 26 GLU D CA 1
ATOM 7117 C C . GLU D 1 26 ? 3.661 -2.744 184.804 1.00 17.53 26 GLU D C 1
ATOM 7118 O O . GLU D 1 26 ? 2.826 -1.841 184.892 1.00 17.56 26 GLU D O 1
ATOM 7124 N N . SER D 1 27 ? 3.780 -3.713 185.705 1.00 13.41 27 SER D N 1
ATOM 7125 C CA . SER D 1 27 ? 2.934 -3.710 186.899 1.00 14.04 27 SER D CA 1
ATOM 7126 C C . SER D 1 27 ? 3.272 -2.545 187.812 1.00 12.08 27 SER D C 1
ATOM 7127 O O . SER D 1 27 ? 2.378 -1.989 188.459 1.00 14.28 27 SER D O 1
ATOM 7130 N N . LEU D 1 28 ? 4.547 -2.169 187.874 1.00 11.70 28 LEU D N 1
ATOM 7131 C CA . LEU D 1 28 ? 4.954 -1.056 188.714 1.00 11.75 28 LEU D CA 1
ATOM 7132 C C . LEU D 1 28 ? 4.323 0.236 188.210 1.00 15.14 28 LEU D C 1
ATOM 7133 O O . LEU D 1 28 ? 3.865 1.060 189.006 1.00 13.38 28 LEU D O 1
ATOM 7138 N N . ARG D 1 29 ? 4.251 0.403 186.892 1.00 13.82 29 ARG D N 1
ATOM 7139 C CA . ARG D 1 29 ? 3.612 1.604 186.355 1.00 14.44 29 ARG D CA 1
ATOM 7140 C C . ARG D 1 29 ? 2.111 1.609 186.668 1.00 14.38 29 ARG D C 1
ATOM 7141 O O . ARG D 1 29 ? 1.556 2.652 187.024 1.00 14.73 29 ARG D O 1
ATOM 7149 N N . LYS D 1 30 ? 1.464 0.455 186.551 1.00 13.46 30 LYS D N 1
ATOM 7150 C CA . LYS D 1 30 ? 0.039 0.353 186.857 1.00 17.46 30 LYS D CA 1
ATOM 7151 C C . LYS D 1 30 ? -0.202 0.683 188.327 1.00 17.17 30 LYS D C 1
ATOM 7152 O O . LYS D 1 30 ? -1.169 1.374 188.657 1.00 15.16 30 LYS D O 1
ATOM 7158 N N . LEU D 1 31 ? 0.692 0.214 189.202 1.00 13.97 31 LEU D N 1
ATOM 7159 C CA . LEU D 1 31 ? 0.581 0.516 190.631 1.00 13.74 31 LEU D CA 1
ATOM 7160 C C . LEU D 1 31 ? 0.696 2.012 190.904 1.00 14.84 31 LEU D C 1
ATOM 7161 O O . LEU D 1 31 ? -0.077 2.575 191.685 1.00 13.37 31 LEU D O 1
ATOM 7166 N N . VAL D 1 32 ? 1.650 2.661 190.245 1.00 12.15 32 VAL D N 1
ATOM 7167 C CA . VAL D 1 32 ? 1.858 4.090 190.398 1.00 12.56 32 VAL D CA 1
ATOM 7168 C C . VAL D 1 32 ? 0.588 4.850 190.001 1.00 15.38 32 VAL D C 1
ATOM 7169 O O . VAL D 1 32 ? 0.144 5.744 190.723 1.00 14.64 32 VAL D O 1
ATOM 7173 N N . ASP D 1 33 ? -0.020 4.475 188.881 1.00 15.04 33 ASP D N 1
ATOM 7174 C CA . ASP D 1 33 ? -1.273 5.112 188.487 1.00 16.34 33 ASP D CA 1
ATOM 7175 C C . ASP D 1 33 ? -2.377 4.837 189.512 1.00 15.48 33 ASP D C 1
ATOM 7176 O O . ASP D 1 33 ? -3.142 5.741 189.862 1.00 16.50 33 ASP D O 1
ATOM 7181 N N . HIS D 1 34 ? -2.460 3.591 189.978 1.00 14.80 34 HIS D N 1
ATOM 7182 C CA . HIS D 1 34 ? -3.434 3.191 190.999 1.00 14.60 34 HIS D CA 1
ATOM 7183 C C . HIS D 1 34 ? -3.348 4.122 192.197 1.00 13.51 34 HIS D C 1
ATOM 7184 O O . HIS D 1 34 ? -4.372 4.633 192.682 1.00 15.23 34 HIS D O 1
ATOM 7191 N N . LEU D 1 35 ? -2.124 4.371 192.656 1.00 12.78 35 LEU D N 1
ATOM 7192 C CA . LEU D 1 35 ? -1.904 5.232 193.823 1.00 12.14 35 LEU D CA 1
ATOM 7193 C C . LEU D 1 35 ? -2.247 6.692 193.542 1.00 15.30 35 LEU D C 1
ATOM 7194 O O . LEU D 1 35 ? -2.969 7.336 194.317 1.00 15.16 35 LEU D O 1
ATOM 7199 N N . ILE D 1 36 ? -1.736 7.219 192.435 1.00 13.78 36 ILE D N 1
ATOM 7200 C CA . ILE D 1 36 ? -1.916 8.630 192.122 1.00 14.57 36 ILE D CA 1
ATOM 7201 C C . ILE D 1 36 ? -3.388 8.935 191.845 1.00 13.60 36 ILE D C 1
ATOM 7202 O O . ILE D 1 36 ? -3.923 9.946 192.312 1.00 14.46 36 ILE D O 1
ATOM 7207 N N . ASN D 1 37 ? -4.050 8.058 191.099 1.00 16.50 37 ASN D N 1
ATOM 7208 C CA . ASN D 1 37 ? -5.467 8.248 190.803 1.00 14.56 37 ASN D CA 1
ATOM 7209 C C . ASN D 1 37 ? -6.326 7.955 192.019 1.00 18.44 37 ASN D C 1
ATOM 7210 O O . ASN D 1 37 ? -7.498 8.333 192.072 1.00 19.69 37 ASN D O 1
ATOM 7215 N N . GLY D 1 38 ? -5.734 7.297 193.010 1.00 16.67 38 GLY D N 1
ATOM 7216 C CA . GLY D 1 38 ? -6.434 7.042 194.252 1.00 19.02 38 GLY D CA 1
ATOM 7217 C C . GLY D 1 38 ? -6.384 8.237 195.182 1.00 17.62 38 GLY D C 1
ATOM 7218 O O . GLY D 1 38 ? -7.018 8.228 196.232 1.00 20.20 38 GLY D O 1
ATOM 7219 N N . GLY D 1 39 ? -5.626 9.266 194.812 1.00 16.00 39 GLY D N 1
ATOM 7220 C CA . GLY D 1 39 ? -5.636 10.512 195.553 1.00 15.63 39 GLY D CA 1
ATOM 7221 C C . GLY D 1 39 ? -4.499 10.762 196.529 1.00 14.56 39 GLY D C 1
ATOM 7222 O O . GLY D 1 39 ? -4.592 11.665 197.359 1.00 17.16 39 GLY D O 1
ATOM 7223 N N . VAL D 1 40 ? -3.412 10.002 196.420 1.00 15.26 40 VAL D N 1
ATOM 7224 C CA . VAL D 1 40 ? -2.292 10.193 197.334 1.00 13.62 40 VAL D CA 1
ATOM 7225 C C . VAL D 1 40 ? -1.585 11.523 197.074 1.00 14.33 40 VAL D C 1
ATOM 7226 O O . VAL D 1 40 ? -1.726 12.118 195.996 1.00 15.95 40 VAL D O 1
ATOM 7230 N N . ASP D 1 41 ? -0.835 11.998 198.065 1.00 13.67 41 ASP D N 1
ATOM 7231 C CA . ASP D 1 41 ? -0.168 13.290 197.973 1.00 13.87 41 ASP D CA 1
ATOM 7232 C C . ASP D 1 41 ? 1.314 13.200 197.606 1.00 14.82 41 ASP D C 1
ATOM 7233 O O . ASP D 1 41 ? 1.964 14.212 197.324 1.00 16.67 41 ASP D O 1
ATOM 7238 N N . GLY D 1 42 ? 1.852 11.992 197.632 1.00 13.31 42 GLY D N 1
ATOM 7239 C CA . GLY D 1 42 ? 3.245 11.787 197.282 1.00 13.05 42 GLY D CA 1
ATOM 7240 C C . GLY D 1 42 ? 3.520 10.303 197.234 1.00 11.07 42 GLY D C 1
ATOM 7241 O O . GLY D 1 42 ? 2.650 9.512 197.597 1.00 11.99 42 GLY D O 1
ATOM 7242 N N . LEU D 1 43 ? 4.717 9.928 196.776 1.00 11.61 43 LEU D N 1
ATOM 7243 C CA . LEU D 1 43 ? 5.120 8.520 196.761 1.00 10.64 43 LEU D CA 1
ATOM 7244 C C . LEU D 1 43 ? 6.465 8.365 197.468 1.00 11.67 43 LEU D C 1
ATOM 7245 O O . LEU D 1 43 ? 7.376 9.160 197.268 1.00 12.57 43 LEU D O 1
ATOM 7250 N N . PHE D 1 44 ? 6.572 7.324 198.291 1.00 11.95 44 PHE D N 1
ATOM 7251 C CA . PHE D 1 44 ? 7.827 6.933 198.923 1.00 14.13 44 PHE D CA 1
ATOM 7252 C C . PHE D 1 44 ? 8.342 5.680 198.216 1.00 11.89 44 PHE D C 1
ATOM 7253 O O . PHE D 1 44 ? 7.841 4.573 198.423 1.00 12.53 44 PHE D O 1
ATOM 7261 N N . ALA D 1 45 ? 9.329 5.876 197.349 1.00 11.11 45 ALA D N 1
ATOM 7262 C CA . ALA D 1 45 ? 9.948 4.775 196.626 1.00 11.04 45 ALA D CA 1
ATOM 7263 C C . ALA D 1 45 ? 11.073 4.166 197.451 1.00 9.98 45 ALA D C 1
ATOM 7264 O O . ALA D 1 45 ? 11.792 4.881 198.152 1.00 13.32 45 ALA D O 1
ATOM 7266 N N . LEU D 1 46 ? 11.225 2.842 197.336 1.00 13.79 46 LEU D N 1
ATOM 7267 C CA . LEU D 1 46 ? 12.349 2.102 197.938 1.00 13.15 46 LEU D CA 1
ATOM 7268 C C . LEU D 1 46 ? 12.310 2.143 199.466 1.00 13.01 46 LEU D C 1
ATOM 7269 O O . LEU D 1 46 ? 13.340 2.304 200.128 1.00 12.64 46 LEU D O 1
ATOM 7274 N N . GLY D 1 47 ? 11.111 2.003 200.012 1.00 11.31 47 GLY D N 1
ATOM 7275 C CA . GLY D 1 47 ? 10.946 1.862 201.447 1.00 14.33 47 GLY D CA 1
ATOM 7276 C C . GLY D 1 47 ? 10.855 0.393 201.824 1.00 14.91 47 GLY D C 1
ATOM 7277 O O . GLY D 1 47 ? 10.946 -0.491 200.967 1.00 14.99 47 GLY D O 1
ATOM 7278 N N . SER D 1 48 ? 10.654 0.122 203.108 1.00 14.36 48 SER D N 1
ATOM 7279 C CA . SER D 1 48 ? 10.570 -1.264 203.574 1.00 14.73 48 SER D CA 1
ATOM 7280 C C . SER D 1 48 ? 9.496 -2.065 202.807 1.00 16.69 48 SER D C 1
ATOM 7281 O O . SER D 1 48 ? 9.771 -3.164 202.311 1.00 15.36 48 SER D O 1
ATOM 7284 N N . SER D 1 49 ? 8.294 -1.504 202.668 1.00 14.40 49 SER D N 1
ATOM 7285 C CA . SER D 1 49 ? 7.198 -2.181 201.959 1.00 14.52 49 SER D CA 1
ATOM 7286 C C . SER D 1 49 ? 7.430 -2.320 200.443 1.00 13.50 49 SER D C 1
ATOM 7287 O O . SER D 1 49 ? 6.741 -3.087 199.761 1.00 14.81 49 SER D O 1
ATOM 7290 N N . GLY D 1 50 ? 8.404 -1.576 199.928 1.00 14.56 50 GLY D N 1
ATOM 7291 C CA . GLY D 1 50 ? 8.842 -1.751 198.553 1.00 13.56 50 GLY D CA 1
ATOM 7292 C C . GLY D 1 50 ? 9.866 -2.867 198.406 1.00 14.24 50 GLY D C 1
ATOM 7293 O O . GLY D 1 50 ? 10.459 -3.043 197.336 1.00 14.36 50 GLY D O 1
ATOM 7294 N N . GLU D 1 51 ? 10.061 -3.641 199.483 1.00 12.49 51 GLU D N 1
ATOM 7295 C CA . GLU D 1 51 ? 11.083 -4.686 199.516 1.00 13.57 51 GLU D CA 1
ATOM 7296 C C . GLU D 1 51 ? 12.468 -4.135 199.205 1.00 14.41 51 GLU D C 1
ATOM 7297 O O . GLU D 1 51 ? 13.284 -4.811 198.575 1.00 13.26 51 GLU D O 1
ATOM 7303 N N . ALA D 1 52 ? 12.763 -2.930 199.685 1.00 12.18 52 ALA D N 1
ATOM 7304 C CA . ALA D 1 52 ? 14.069 -2.336 199.408 1.00 15.03 52 ALA D CA 1
ATOM 7305 C C . ALA D 1 52 ? 15.209 -3.207 199.928 1.00 14.73 52 ALA D C 1
ATOM 7306 O O . ALA D 1 52 ? 16.259 -3.306 199.294 1.00 14.98 52 ALA D O 1
ATOM 7308 N N . ALA D 1 53 ? 14.992 -3.865 201.063 1.00 13.68 53 ALA D N 1
ATOM 7309 C CA . ALA D 1 53 ? 16.022 -4.724 201.651 1.00 13.78 53 ALA D CA 1
ATOM 7310 C C . ALA D 1 53 ? 16.296 -5.965 200.802 1.00 15.42 53 ALA D C 1
ATOM 7311 O O . ALA D 1 53 ? 17.298 -6.654 201.002 1.00 16.12 53 ALA D O 1
ATOM 7313 N N . PHE D 1 54 ? 15.407 -6.240 199.853 1.00 11.18 54 PHE D N 1
ATOM 7314 C CA . PHE D 1 54 ? 15.519 -7.426 199.007 1.00 14.07 54 PHE D CA 1
ATOM 7315 C C . PHE D 1 54 ? 16.053 -7.100 197.613 1.00 20.12 54 PHE D C 1
ATOM 7316 O O . PHE D 1 54 ? 16.574 -7.976 196.919 1.00 18.39 54 PHE D O 1
ATOM 7324 N N . LEU D 1 55 ? 15.900 -5.848 197.201 1.00 15.70 55 LEU D N 1
ATOM 7325 C CA . LEU D 1 55 ? 16.292 -5.433 195.856 1.00 14.05 55 LEU D CA 1
ATOM 7326 C C . LEU D 1 55 ? 17.777 -5.139 195.814 1.00 13.38 55 LEU D C 1
ATOM 7327 O O . LEU D 1 55 ? 18.319 -4.542 196.731 1.00 16.37 55 LEU D O 1
ATOM 7332 N N . THR D 1 56 ? 18.434 -5.538 194.729 1.00 13.12 56 THR D N 1
ATOM 7333 C CA . THR D 1 56 ? 19.820 -5.150 194.539 1.00 13.97 56 THR D CA 1
ATOM 7334 C C . THR D 1 56 ? 19.895 -3.675 194.182 1.00 14.83 56 THR D C 1
ATOM 7335 O O . THR D 1 56 ? 18.888 -3.067 193.826 1.00 15.24 56 THR D O 1
ATOM 7339 N N . ARG D 1 57 ? 21.092 -3.103 194.258 1.00 17.41 57 ARG D N 1
ATOM 7340 C CA . ARG D 1 57 ? 21.273 -1.705 193.901 1.00 15.34 57 ARG D CA 1
ATOM 7341 C C . ARG D 1 57 ? 20.772 -1.409 192.486 1.00 18.16 57 ARG D C 1
ATOM 7342 O O . ARG D 1 57 ? 20.090 -0.406 192.262 1.00 17.42 57 ARG D O 1
ATOM 7350 N N . ALA D 1 58 ? 21.088 -2.292 191.542 1.00 14.80 58 ALA D N 1
ATOM 7351 C CA . ALA D 1 58 ? 20.636 -2.116 190.164 1.00 17.54 58 ALA D CA 1
ATOM 7352 C C . ALA D 1 58 ? 19.103 -2.162 190.070 1.00 15.52 58 ALA D C 1
ATOM 7353 O O . ALA D 1 58 ? 18.496 -1.401 189.314 1.00 17.89 58 ALA D O 1
ATOM 7355 N N . GLN D 1 59 ? 18.480 -3.045 190.841 1.00 14.19 59 GLN D N 1
ATOM 7356 C CA . GLN D 1 59 ? 17.021 -3.138 190.855 1.00 13.41 59 GLN D CA 1
ATOM 7357 C C . GLN D 1 59 ? 16.393 -1.902 191.477 1.00 15.54 59 GLN D C 1
ATOM 7358 O O . GLN D 1 59 ? 15.340 -1.455 191.021 1.00 14.92 59 GLN D O 1
ATOM 7364 N N . ARG D 1 60 ? 17.027 -1.361 192.516 1.00 15.04 60 ARG D N 1
ATOM 7365 C CA . ARG D 1 60 ? 16.507 -0.155 193.163 1.00 14.87 60 ARG D CA 1
ATOM 7366 C C . ARG D 1 60 ? 16.511 1.004 192.168 1.00 16.66 60 ARG D C 1
ATOM 7367 O O . ARG D 1 60 ? 15.549 1.775 192.098 1.00 17.20 60 ARG D O 1
ATOM 7375 N N . LYS D 1 61 ? 17.595 1.124 191.405 1.00 15.88 61 LYS D N 1
ATOM 7376 C CA . LYS D 1 61 ? 17.690 2.158 190.373 1.00 18.34 61 LYS D CA 1
ATOM 7377 C C . LYS D 1 61 ? 16.558 2.022 189.358 1.00 17.99 61 LYS D C 1
ATOM 7378 O O . LYS D 1 61 ? 15.918 3.005 188.993 1.00 17.58 61 LYS D O 1
ATOM 7384 N N . LEU D 1 62 ? 16.328 0.801 188.889 1.00 13.96 62 LEU D N 1
ATOM 7385 C CA . LEU D 1 62 ? 15.291 0.552 187.894 1.00 11.87 62 LEU D CA 1
ATOM 7386 C C . LEU D 1 62 ? 13.901 0.864 188.451 1.00 15.98 62 LEU D C 1
ATOM 7387 O O . LEU D 1 62 ? 13.072 1.487 187.779 1.00 16.19 62 LEU D O 1
ATOM 7392 N N . ALA D 1 63 ? 13.631 0.399 189.665 1.00 14.73 63 ALA D N 1
ATOM 7393 C CA . ALA D 1 63 ? 12.343 0.684 190.285 1.00 13.38 63 ALA D CA 1
ATOM 7394 C C . ALA D 1 63 ? 12.134 2.187 190.488 1.00 13.13 63 ALA D C 1
ATOM 7395 O O . ALA D 1 63 ? 11.049 2.707 190.197 1.00 13.07 63 ALA D O 1
ATOM 7397 N N . LEU D 1 64 ? 13.160 2.878 190.978 1.00 13.46 64 LEU D N 1
ATOM 7398 C CA . LEU D 1 64 ? 13.062 4.318 191.238 1.00 11.80 64 LEU D CA 1
ATOM 7399 C C . LEU D 1 64 ? 12.849 5.099 189.946 1.00 15.79 64 LEU D C 1
ATOM 7400 O O . LEU D 1 64 ? 11.958 5.961 189.868 1.00 14.84 64 LEU D O 1
ATOM 7405 N N . THR D 1 65 ? 13.650 4.792 188.928 1.00 14.82 65 THR D N 1
ATOM 7406 C CA . THR D 1 65 ? 13.482 5.420 187.620 1.00 16.14 65 THR D CA 1
ATOM 7407 C C . THR D 1 65 ? 12.085 5.207 187.053 1.00 15.50 65 THR D C 1
ATOM 7408 O O . THR D 1 65 ? 11.459 6.143 186.545 1.00 17.26 65 THR D O 1
ATOM 7412 N N . THR D 1 66 ? 11.609 3.966 187.122 1.00 15.80 66 THR D N 1
ATOM 7413 C CA . THR D 1 66 ? 10.283 3.619 186.627 1.00 14.75 66 THR D CA 1
ATOM 7414 C C . THR D 1 66 ? 9.211 4.457 187.331 1.00 14.86 66 THR D C 1
ATOM 7415 O O . THR D 1 66 ? 8.323 5.037 186.688 1.00 14.86 66 THR D O 1
ATOM 7419 N N . ILE D 1 67 ? 9.308 4.535 188.651 1.00 12.30 67 ILE D N 1
ATOM 7420 C CA . ILE D 1 67 ? 8.322 5.295 189.416 1.00 12.68 67 ILE D CA 1
ATOM 7421 C C . ILE D 1 67 ? 8.370 6.787 189.074 1.00 13.49 67 ILE D C 1
ATOM 7422 O O . ILE D 1 67 ? 7.337 7.404 188.830 1.00 16.09 67 ILE D O 1
ATOM 7427 N N . ILE D 1 68 ? 9.565 7.367 189.051 1.00 13.84 68 ILE D N 1
ATOM 7428 C CA . ILE D 1 68 ? 9.683 8.807 188.847 1.00 14.86 68 ILE D CA 1
ATOM 7429 C C . ILE D 1 68 ? 9.214 9.191 187.443 1.00 16.58 68 ILE D C 1
ATOM 7430 O O . ILE D 1 68 ? 8.464 10.159 187.267 1.00 15.63 68 ILE D O 1
ATOM 7435 N N . GLU D 1 69 ? 9.628 8.417 186.447 1.00 15.95 69 GLU D N 1
ATOM 7436 C CA . GLU D 1 69 ? 9.237 8.719 185.071 1.00 15.37 69 GLU D CA 1
ATOM 7437 C C . GLU D 1 69 ? 7.737 8.537 184.840 1.00 17.96 69 GLU D C 1
ATOM 7438 O O . GLU D 1 69 ? 7.109 9.359 184.160 1.00 17.18 69 GLU D O 1
ATOM 7444 N N . HIS D 1 70 ? 7.146 7.495 185.416 1.00 15.04 70 HIS D N 1
ATOM 7445 C CA . HIS D 1 70 ? 5.730 7.274 185.201 1.00 14.25 70 HIS D CA 1
ATOM 7446 C C . HIS D 1 70 ? 4.907 8.287 185.990 1.00 14.85 70 HIS D C 1
ATOM 7447 O O . HIS D 1 70 ? 3.825 8.684 185.557 1.00 15.44 70 HIS D O 1
ATOM 7454 N N . THR D 1 71 ? 5.435 8.732 187.127 1.00 14.99 71 THR D N 1
ATOM 7455 C CA . THR D 1 71 ? 4.714 9.698 187.955 1.00 12.22 71 THR D CA 1
ATOM 7456 C C . THR D 1 71 ? 4.558 10.995 187.181 1.00 16.44 71 THR D C 1
ATOM 7457 O O . THR D 1 71 ? 3.499 11.625 187.239 1.00 17.74 71 THR D O 1
ATOM 7461 N N . ALA D 1 72 ? 5.607 11.358 186.444 1.00 15.29 72 ALA D N 1
ATOM 7462 C CA . ALA D 1 72 ? 5.552 12.473 185.488 1.00 17.33 72 ALA D CA 1
ATOM 7463 C C . ALA D 1 72 ? 5.113 13.760 186.171 1.00 18.72 72 ALA D C 1
ATOM 7464 O O . ALA D 1 72 ? 4.249 14.490 185.662 1.00 19.88 72 ALA D O 1
ATOM 7466 N N . GLY D 1 73 ? 5.697 14.012 187.342 1.00 17.76 73 GLY D N 1
ATOM 7467 C CA . GLY D 1 73 ? 5.473 15.239 188.082 1.00 17.29 73 GLY D CA 1
ATOM 7468 C C . GLY D 1 73 ? 4.128 15.375 188.777 1.00 18.20 73 GLY D C 1
ATOM 7469 O O . GLY D 1 73 ? 3.859 16.408 189.395 1.00 19.61 73 GLY D O 1
ATOM 7470 N N . ARG D 1 74 ? 3.288 14.348 188.705 1.00 14.56 74 ARG D N 1
ATOM 7471 C CA . ARG D 1 74 ? 1.929 14.463 189.248 1.00 15.30 74 ARG D CA 1
ATOM 7472 C C . ARG D 1 74 ? 1.900 14.630 190.771 1.00 19.67 74 ARG D C 1
ATOM 7473 O O . ARG D 1 74 ? 1.106 15.406 191.302 1.00 19.49 74 ARG D O 1
ATOM 7481 N N . VAL D 1 75 ? 2.746 13.869 191.463 1.00 16.18 75 VAL D N 1
ATOM 7482 C CA . VAL D 1 75 ? 2.989 14.032 192.897 1.00 14.74 75 VAL D CA 1
ATOM 7483 C C . VAL D 1 75 ? 4.499 13.940 193.118 1.00 16.00 75 VAL D C 1
ATOM 7484 O O . VAL D 1 75 ? 5.203 13.389 192.269 1.00 16.38 75 VAL D O 1
ATOM 7488 N N . PRO D 1 76 ? 5.012 14.467 194.247 1.00 13.17 76 PRO D N 1
ATOM 7489 C CA . PRO D 1 76 ? 6.454 14.344 194.500 1.00 12.43 76 PRO D CA 1
ATOM 7490 C C . PRO D 1 76 ? 6.854 12.933 194.921 1.00 15.37 76 PRO D C 1
ATOM 7491 O O . PRO D 1 76 ? 6.044 12.216 195.508 1.00 14.20 76 PRO D O 1
ATOM 7495 N N . VAL D 1 77 ? 8.085 12.544 194.595 1.00 13.21 77 VAL D N 1
ATOM 7496 C CA . VAL D 1 77 ? 8.606 11.226 194.944 1.00 11.87 77 VAL D CA 1
ATOM 7497 C C . VAL D 1 77 ? 9.863 11.348 195.800 1.00 13.32 77 VAL D C 1
ATOM 7498 O O . VAL D 1 77 ? 10.819 12.012 195.426 1.00 12.88 77 VAL D O 1
ATOM 7502 N N . THR D 1 78 ? 9.854 10.708 196.967 1.00 11.65 78 THR D N 1
ATOM 7503 C CA . THR D 1 78 ? 11.034 10.675 197.815 1.00 13.26 78 THR D CA 1
ATOM 7504 C C . THR D 1 78 ? 11.628 9.267 197.742 1.00 12.33 78 THR D C 1
ATOM 7505 O O . THR D 1 78 ? 10.899 8.299 197.555 1.00 13.26 78 THR D O 1
ATOM 7509 N N . ALA D 1 79 ? 12.951 9.165 197.848 1.00 10.52 79 ALA D N 1
ATOM 7510 C CA . ALA D 1 79 ? 13.641 7.884 197.675 1.00 12.48 79 ALA D CA 1
ATOM 7511 C C . ALA D 1 79 ? 14.251 7.380 198.969 1.00 11.68 79 ALA D C 1
ATOM 7512 O O . ALA D 1 79 ? 14.991 8.110 199.625 1.00 11.03 79 ALA D O 1
ATOM 7514 N N . GLY D 1 80 ? 13.959 6.128 199.313 1.00 11.73 80 GLY D N 1
ATOM 7515 C CA . GLY D 1 80 ? 14.662 5.475 200.407 1.00 12.61 80 GLY D CA 1
ATOM 7516 C C . GLY D 1 80 ? 16.115 5.259 200.023 1.00 12.18 80 GLY D C 1
ATOM 7517 O O . GLY D 1 80 ? 16.424 4.931 198.871 1.00 15.64 80 GLY D O 1
ATOM 7518 N N . VAL D 1 81 ? 17.015 5.428 200.984 1.00 12.02 81 VAL D N 1
ATOM 7519 C CA . VAL D 1 81 ? 18.428 5.135 200.769 1.00 11.90 81 VAL D CA 1
ATOM 7520 C C . VAL D 1 81 ? 18.900 4.258 201.929 1.00 12.44 81 VAL D C 1
ATOM 7521 O O . VAL D 1 81 ? 19.860 4.566 202.641 1.00 14.09 81 VAL D O 1
ATOM 7525 N N . ILE D 1 82 ? 18.188 3.151 202.100 1.00 11.93 82 ILE D N 1
ATOM 7526 C CA . ILE D 1 82 ? 18.405 2.253 203.229 1.00 13.66 82 ILE D CA 1
ATOM 7527 C C . ILE D 1 82 ? 19.623 1.365 203.000 1.00 12.47 82 ILE D C 1
ATOM 7528 O O . ILE D 1 82 ? 19.658 0.590 202.046 1.00 13.46 82 ILE D O 1
ATOM 7533 N N . GLU D 1 83 ? 20.619 1.495 203.874 1.00 11.23 83 GLU D N 1
ATOM 7534 C CA . GLU D 1 83 ? 21.842 0.675 203.840 1.00 14.05 83 GLU D CA 1
ATOM 7535 C C . GLU D 1 83 ? 22.495 0.700 205.210 1.00 13.35 83 GLU D C 1
ATOM 7536 O O . GLU D 1 83 ? 22.142 1.515 206.050 1.00 11.43 83 GLU D O 1
ATOM 7542 N N . THR D 1 84 ? 23.465 -0.184 205.436 1.00 12.39 84 THR D N 1
ATOM 7543 C CA . THR D 1 84 ? 23.992 -0.356 206.789 1.00 11.89 84 THR D CA 1
ATOM 7544 C C . THR D 1 84 ? 24.702 0.869 207.371 1.00 11.84 84 THR D C 1
ATOM 7545 O O . THR D 1 84 ? 24.524 1.172 208.540 1.00 13.48 84 THR D O 1
ATOM 7549 N N . THR D 1 85 ? 25.514 1.569 206.578 1.00 10.74 85 THR D N 1
ATOM 7550 C CA . THR D 1 85 ? 26.329 2.654 207.113 1.00 10.79 85 THR D CA 1
ATOM 7551 C C . THR D 1 85 ? 26.463 3.759 206.093 1.00 11.92 85 THR D C 1
ATOM 7552 O O . THR D 1 85 ? 26.055 3.601 204.959 1.00 11.80 85 THR D O 1
ATOM 7556 N N . THR D 1 86 ? 27.099 4.843 206.519 1.00 11.19 86 THR D N 1
ATOM 7557 C CA . THR D 1 86 ? 27.086 6.117 205.809 1.00 11.07 86 THR D CA 1
ATOM 7558 C C . THR D 1 86 ? 27.608 6.077 204.371 1.00 14.85 86 THR D C 1
ATOM 7559 O O . THR D 1 86 ? 26.941 6.591 203.477 1.00 12.73 86 THR D O 1
ATOM 7563 N N . ALA D 1 87 ? 28.788 5.495 204.146 1.00 13.65 87 ALA D N 1
ATOM 7564 C CA . ALA D 1 87 ? 29.353 5.452 202.787 1.00 14.51 87 ALA D CA 1
ATOM 7565 C C . ALA D 1 87 ? 28.448 4.706 201.801 1.00 13.75 87 ALA D C 1
ATOM 7566 O O . ALA D 1 87 ? 28.306 5.113 200.638 1.00 14.48 87 ALA D O 1
ATOM 7568 N N . ARG D 1 88 ? 27.838 3.614 202.261 1.00 12.18 88 ARG D N 1
ATOM 7569 C CA . ARG D 1 88 ? 26.935 2.834 201.424 1.00 11.65 88 ARG D CA 1
ATOM 7570 C C . ARG D 1 88 ? 25.625 3.581 201.164 1.00 12.25 88 ARG D C 1
ATOM 7571 O O . ARG D 1 88 ? 25.045 3.484 200.076 1.00 13.56 88 ARG D O 1
ATOM 7579 N N . VAL D 1 89 ? 25.157 4.327 202.161 1.00 10.56 89 VAL D N 1
ATOM 7580 C CA . VAL D 1 89 ? 23.963 5.149 201.987 1.00 12.23 89 VAL D CA 1
ATOM 7581 C C . VAL D 1 89 ? 24.241 6.251 200.962 1.00 12.15 89 VAL D C 1
ATOM 7582 O O . VAL D 1 89 ? 23.404 6.539 200.112 1.00 13.85 89 VAL D O 1
ATOM 7586 N N . ILE D 1 90 ? 25.428 6.838 201.025 1.00 13.23 90 ILE D N 1
ATOM 7587 C CA . ILE D 1 90 ? 25.721 7.964 200.143 1.00 13.63 90 ILE D CA 1
ATOM 7588 C C . ILE D 1 90 ? 25.799 7.524 198.677 1.00 14.24 90 ILE D C 1
ATOM 7589 O O . ILE D 1 90 ? 25.385 8.278 197.781 1.00 15.07 90 ILE D O 1
ATOM 7594 N N . GLU D 1 91 ? 26.290 6.312 198.424 1.00 13.04 91 GLU D N 1
ATOM 7595 C CA . GLU D 1 91 ? 26.177 5.730 197.078 1.00 14.38 91 GLU D CA 1
ATOM 7596 C C . GLU D 1 91 ? 24.740 5.768 196.572 1.00 16.52 91 GLU D C 1
ATOM 7597 O O . GLU D 1 91 ? 24.475 6.124 195.423 1.00 16.22 91 GLU D O 1
ATOM 7603 N N . LEU D 1 92 ? 23.806 5.388 197.439 1.00 14.15 92 LEU D N 1
ATOM 7604 C CA . LEU D 1 92 ? 22.400 5.396 197.080 1.00 12.04 92 LEU D CA 1
ATOM 7605 C C . LEU D 1 92 ? 21.841 6.809 196.909 1.00 12.24 92 LEU D C 1
ATOM 7606 O O . LEU D 1 92 ? 20.912 7.021 196.118 1.00 14.61 92 LEU D O 1
ATOM 7611 N N . VAL D 1 93 ? 22.387 7.763 197.657 1.00 14.53 93 VAL D N 1
ATOM 7612 C CA . VAL D 1 93 ? 22.002 9.168 197.518 1.00 13.56 93 VAL D CA 1
ATOM 7613 C C . VAL D 1 93 ? 22.411 9.643 196.125 1.00 15.14 93 VAL D C 1
ATOM 7614 O O . VAL D 1 93 ? 21.634 10.305 195.434 1.00 15.45 93 VAL D O 1
ATOM 7618 N N . GLU D 1 94 ? 23.623 9.274 195.708 1.00 14.05 94 GLU D N 1
ATOM 7619 C CA . GLU D 1 94 ? 24.076 9.608 194.363 1.00 14.75 94 GLU D CA 1
ATOM 7620 C C . GLU D 1 94 ? 23.140 9.007 193.315 1.00 16.83 94 GLU D C 1
ATOM 7621 O O . GLU D 1 94 ? 22.762 9.694 192.356 1.00 17.73 94 GLU D O 1
ATOM 7627 N N . ASP D 1 95 ? 22.747 7.741 193.494 1.00 15.76 95 ASP D N 1
ATOM 7628 C CA . ASP D 1 95 ? 21.799 7.115 192.577 1.00 13.07 95 ASP D CA 1
ATOM 7629 C C . ASP D 1 95 ? 20.486 7.889 192.551 1.00 18.64 95 ASP D C 1
ATOM 7630 O O . ASP D 1 95 ? 19.893 8.087 191.489 1.00 16.61 95 ASP D O 1
ATOM 7635 N N . ALA D 1 96 ? 20.029 8.312 193.730 1.00 15.47 96 ALA D N 1
ATOM 7636 C CA . ALA D 1 96 ? 18.756 9.011 193.839 1.00 11.82 96 ALA D CA 1
ATOM 7637 C C . ALA D 1 96 ? 18.796 10.348 193.109 1.00 14.02 96 ALA D C 1
ATOM 7638 O O . ALA D 1 96 ? 17.835 10.710 192.428 1.00 16.03 96 ALA D O 1
ATOM 7640 N N . LEU D 1 97 ? 19.893 11.081 193.274 1.00 14.96 97 LEU D N 1
ATOM 7641 C CA . LEU D 1 97 ? 20.080 12.339 192.543 1.00 19.53 97 LEU D CA 1
ATOM 7642 C C . LEU D 1 97 ? 20.053 12.109 191.036 1.00 20.61 97 LEU D C 1
ATOM 7643 O O . LEU D 1 97 ? 19.414 12.865 190.300 1.00 18.06 97 LEU D O 1
ATOM 7648 N N . GLU D 1 98 ? 20.738 11.063 190.579 1.00 17.95 98 GLU D N 1
ATOM 7649 C CA A GLU D 1 98 ? 20.788 10.722 189.159 0.51 19.80 98 GLU D CA 1
ATOM 7650 C CA B GLU D 1 98 ? 20.785 10.772 189.150 0.49 19.80 98 GLU D CA 1
ATOM 7651 C C . GLU D 1 98 ? 19.391 10.491 188.583 1.00 21.58 98 GLU D C 1
ATOM 7652 O O . GLU D 1 98 ? 19.093 10.882 187.449 1.00 20.31 98 GLU D O 1
ATOM 7663 N N . ALA D 1 99 ? 18.536 9.845 189.373 1.00 16.86 99 ALA D N 1
ATOM 7664 C CA . ALA D 1 99 ? 17.163 9.531 188.966 1.00 13.24 99 ALA D CA 1
ATOM 7665 C C . ALA D 1 99 ? 16.211 10.728 189.082 1.00 16.40 99 ALA D C 1
ATOM 7666 O O . ALA D 1 99 ? 15.105 10.711 188.525 1.00 20.58 99 ALA D O 1
ATOM 7668 N N . GLY D 1 100 ? 16.632 11.755 189.809 1.00 17.54 100 GLY D N 1
ATOM 7669 C CA . GLY D 1 100 ? 15.801 12.930 190.001 1.00 18.70 100 GLY D CA 1
ATOM 7670 C C . GLY D 1 100 ? 14.811 12.780 191.143 1.00 18.86 100 GLY D C 1
ATOM 7671 O O . GLY D 1 100 ? 13.697 13.309 191.094 1.00 19.76 100 GLY D O 1
ATOM 7672 N N . ALA D 1 101 ? 15.210 12.053 192.183 1.00 17.39 101 ALA D N 1
ATOM 7673 C CA . ALA D 1 101 ? 14.384 11.991 193.385 1.00 18.45 101 ALA D CA 1
ATOM 7674 C C . ALA D 1 101 ? 14.211 13.398 193.956 1.00 14.53 101 ALA D C 1
ATOM 7675 O O . ALA D 1 101 ? 15.098 14.246 193.818 1.00 17.16 101 ALA D O 1
ATOM 7677 N N . GLU D 1 102 ? 13.078 13.645 194.610 1.00 15.01 102 GLU D N 1
ATOM 7678 C CA . GLU D 1 102 ? 12.805 14.960 195.182 1.00 16.03 102 GLU D CA 1
ATOM 7679 C C . GLU D 1 102 ? 12.908 14.965 196.697 1.00 14.53 102 GLU D C 1
ATOM 7680 O O . GLU D 1 102 ? 12.649 15.987 197.342 1.00 15.40 102 GLU D O 1
ATOM 7686 N N . GLY D 1 103 ? 13.274 13.818 197.263 1.00 12.86 103 GLY D N 1
ATOM 7687 C CA . GLY D 1 103 ? 13.498 13.725 198.695 1.00 11.43 103 GLY D CA 1
ATOM 7688 C C . GLY D 1 103 ? 14.267 12.461 199.015 1.00 9.94 103 GLY D C 1
ATOM 7689 O O . GLY D 1 103 ? 14.394 11.600 198.151 1.00 14.04 103 GLY D O 1
ATOM 7690 N N . LEU D 1 104 ? 14.764 12.363 200.250 1.00 12.43 104 LEU D N 1
ATOM 7691 C CA . LEU D 1 104 ? 15.502 11.179 200.709 1.00 11.28 104 LEU D CA 1
ATOM 7692 C C . LEU D 1 104 ? 14.936 10.664 202.024 1.00 11.01 104 LEU D C 1
ATOM 7693 O O . LEU D 1 104 ? 14.541 11.465 202.879 1.00 12.77 104 LEU D O 1
ATOM 7698 N N . VAL D 1 105 ? 14.934 9.344 202.198 1.00 10.37 105 VAL D N 1
ATOM 7699 C CA . VAL D 1 105 ? 14.539 8.744 203.472 1.00 9.93 105 VAL D CA 1
ATOM 7700 C C . VAL D 1 105 ? 15.661 7.828 203.943 1.00 10.01 105 VAL D C 1
ATOM 7701 O O . VAL D 1 105 ? 16.015 6.885 203.236 1.00 11.67 105 VAL D O 1
ATOM 7705 N N . ALA D 1 106 ? 16.224 8.105 205.119 1.00 9.96 106 ALA D N 1
ATOM 7706 C CA . ALA D 1 106 ? 17.322 7.293 205.653 1.00 10.42 106 ALA D CA 1
ATOM 7707 C C . ALA D 1 106 ? 17.052 6.820 207.077 1.00 11.29 106 ALA D C 1
ATOM 7708 O O . ALA D 1 106 ? 16.388 7.516 207.850 1.00 12.53 106 ALA D O 1
ATOM 7710 N N . THR D 1 107 ? 17.615 5.668 207.419 1.00 12.31 107 THR D N 1
ATOM 7711 C CA . THR D 1 107 ? 17.565 5.164 208.794 1.00 12.40 107 THR D CA 1
ATOM 7712 C C . THR D 1 107 ? 18.890 5.395 209.512 1.00 10.92 107 THR D C 1
ATOM 7713 O O . THR D 1 107 ? 19.883 5.821 208.910 1.00 11.80 107 THR D O 1
ATOM 7717 N N . ALA D 1 108 ? 18.907 5.092 210.809 1.00 10.06 108 ALA D N 1
ATOM 7718 C CA . ALA D 1 108 ? 20.159 4.955 211.540 1.00 10.06 108 ALA D CA 1
ATOM 7719 C C . ALA D 1 108 ? 21.021 3.851 210.920 1.00 9.45 108 ALA D C 1
ATOM 7720 O O . ALA D 1 108 ? 20.519 3.005 210.172 1.00 11.28 108 ALA D O 1
ATOM 7722 N N . PRO D 1 109 ? 22.328 3.852 211.231 1.00 9.55 109 PRO D N 1
ATOM 7723 C CA . PRO D 1 109 ? 23.121 2.701 210.796 1.00 9.46 109 PRO D CA 1
ATOM 7724 C C . PRO D 1 109 ? 22.578 1.412 211.406 1.00 11.58 109 PRO D C 1
ATOM 7725 O O . PRO D 1 109 ? 21.989 1.441 212.499 1.00 11.67 109 PRO D O 1
ATOM 7729 N N . PHE D 1 110 ? 22.766 0.299 210.713 1.00 10.30 110 PHE D N 1
ATOM 7730 C CA . PHE D 1 110 ? 22.403 -0.990 211.295 1.00 11.30 110 PHE D CA 1
ATOM 7731 C C . PHE D 1 110 ? 23.424 -2.060 210.926 1.00 11.63 110 PHE D C 1
ATOM 7732 O O . PHE D 1 110 ? 24.419 -1.761 210.251 1.00 11.67 110 PHE D O 1
ATOM 7740 N N . TYR D 1 111 ? 23.169 -3.288 211.395 1.00 11.20 111 TYR D N 1
ATOM 7741 C CA . TYR D 1 111 ? 24.161 -4.375 211.480 1.00 13.36 111 TYR D CA 1
ATOM 7742 C C . TYR D 1 111 ? 25.267 -4.019 212.482 1.00 11.48 111 TYR D C 1
ATOM 7743 O O . TYR D 1 111 ? 25.421 -4.675 213.518 1.00 12.39 111 TYR D O 1
ATOM 7752 N N . THR D 1 112 ? 26.051 -2.987 212.183 1.00 11.36 112 THR D N 1
ATOM 7753 C CA . THR D 1 112 ? 27.030 -2.517 213.153 1.00 11.51 112 THR D CA 1
ATOM 7754 C C . THR D 1 112 ? 26.358 -1.997 214.418 1.00 12.15 112 THR D C 1
ATOM 7755 O O . THR D 1 112 ? 25.243 -1.471 214.382 1.00 14.09 112 THR D O 1
ATOM 7759 N N . ARG D 1 113 ? 27.052 -2.156 215.538 1.00 13.51 113 ARG D N 1
ATOM 7760 C CA . ARG D 1 113 ? 26.700 -1.450 216.757 1.00 14.93 113 ARG D CA 1
ATOM 7761 C C . ARG D 1 113 ? 26.814 0.031 216.480 1.00 15.65 113 ARG D C 1
ATOM 7762 O O . ARG D 1 113 ? 27.626 0.457 215.646 1.00 15.21 113 ARG D O 1
ATOM 7770 N N . THR D 1 114 ? 26.002 0.821 217.167 1.00 13.62 114 THR D N 1
ATOM 7771 C CA . THR D 1 114 ? 26.054 2.250 216.941 1.00 13.45 114 THR D CA 1
ATOM 7772 C C . THR D 1 114 ? 25.829 3.011 218.251 1.00 13.97 114 THR D C 1
ATOM 7773 O O . THR D 1 114 ? 25.889 2.436 219.337 1.00 15.14 114 THR D O 1
ATOM 7777 N N . HIS D 1 115 ? 25.626 4.317 218.139 1.00 12.15 115 HIS D N 1
ATOM 7778 C CA . HIS D 1 115 ? 25.555 5.208 219.292 1.00 11.77 115 HIS D CA 1
ATOM 7779 C C . HIS D 1 115 ? 24.885 6.489 218.812 1.00 12.06 115 HIS D C 1
ATOM 7780 O O . HIS D 1 115 ? 25.030 6.847 217.649 1.00 11.59 115 HIS D O 1
ATOM 7787 N N . ASP D 1 116 ? 24.164 7.188 219.689 1.00 11.75 116 ASP D N 1
ATOM 7788 C CA . ASP D 1 116 ? 23.505 8.434 219.276 1.00 11.37 116 ASP D CA 1
ATOM 7789 C C . ASP D 1 116 ? 24.473 9.411 218.603 1.00 12.89 116 ASP D C 1
ATOM 7790 O O . ASP D 1 116 ? 24.087 10.132 217.676 1.00 14.15 116 ASP D O 1
ATOM 7795 N N . VAL D 1 117 ? 25.721 9.442 219.072 1.00 12.85 117 VAL D N 1
ATOM 7796 C CA . VAL D 1 117 ? 26.714 10.345 218.497 1.00 14.66 117 VAL D CA 1
ATOM 7797 C C . VAL D 1 117 ? 26.987 9.966 217.049 1.00 13.48 117 VAL D C 1
ATOM 7798 O O . VAL D 1 117 ? 27.101 10.837 216.176 1.00 13.69 117 VAL D O 1
ATOM 7802 N N . GLU D 1 118 ? 27.067 8.667 216.786 1.00 12.72 118 GLU D N 1
ATOM 7803 C CA . GLU D 1 118 ? 27.349 8.186 215.441 1.00 11.31 118 GLU D CA 1
ATOM 7804 C C . GLU D 1 118 ? 26.116 8.265 214.541 1.00 11.08 118 GLU D C 1
ATOM 7805 O O . GLU D 1 118 ? 26.239 8.539 213.349 1.00 13.05 118 GLU D O 1
ATOM 7811 N N . ILE D 1 119 ? 24.930 8.060 215.114 1.00 12.09 119 ILE D N 1
ATOM 7812 C CA . ILE D 1 119 ? 23.695 8.264 214.361 1.00 13.79 119 ILE D CA 1
ATOM 7813 C C . ILE D 1 119 ? 23.587 9.712 213.896 1.00 10.86 119 ILE D C 1
ATOM 7814 O O . ILE D 1 119 ? 23.206 9.972 212.758 1.00 10.53 119 ILE D O 1
ATOM 7819 N N . GLU D 1 120 ? 23.945 10.653 214.764 1.00 10.74 120 GLU D N 1
ATOM 7820 C CA . GLU D 1 120 ? 23.846 12.060 214.399 1.00 12.79 120 GLU D CA 1
ATOM 7821 C C . GLU D 1 120 ? 24.833 12.399 213.286 1.00 13.03 120 GLU D C 1
ATOM 7822 O O . GLU D 1 120 ? 24.475 13.086 212.321 1.00 12.74 120 GLU D O 1
ATOM 7828 N N . GLU D 1 121 ? 26.069 11.915 213.407 1.00 12.51 121 GLU D N 1
ATOM 7829 C CA . GLU D 1 121 ? 27.068 12.186 212.371 1.00 14.16 121 GLU D CA 1
ATOM 7830 C C . GLU D 1 121 ? 26.599 11.610 211.031 1.00 12.35 121 GLU D C 1
ATOM 7831 O O . GLU D 1 121 ? 26.710 12.248 209.986 1.00 12.52 121 GLU D O 1
ATOM 7837 N N . HIS D 1 122 ? 26.059 10.398 211.084 1.00 11.34 122 HIS D N 1
ATOM 7838 C CA . HIS D 1 122 ? 25.471 9.706 209.942 1.00 12.79 122 HIS D CA 1
ATOM 7839 C C . HIS D 1 122 ? 24.486 10.590 209.166 1.00 12.87 122 HIS D C 1
ATOM 7840 O O . HIS D 1 122 ? 24.625 10.797 207.954 1.00 11.41 122 HIS D O 1
ATOM 7847 N N . PHE D 1 123 ? 23.500 11.137 209.867 1.00 12.48 123 PHE D N 1
ATOM 7848 C CA . PHE D 1 123 ? 22.511 11.978 209.211 1.00 10.36 123 PHE D CA 1
ATOM 7849 C C . PHE D 1 123 ? 23.117 13.272 208.670 1.00 9.80 123 PHE D C 1
ATOM 7850 O O . PHE D 1 123 ? 22.748 13.697 207.584 1.00 12.67 123 PHE D O 1
ATOM 7858 N N . ARG D 1 124 ? 24.034 13.892 209.411 1.00 11.75 124 ARG D N 1
ATOM 7859 C CA . ARG D 1 124 ? 24.646 15.128 208.913 1.00 11.38 124 ARG D CA 1
ATOM 7860 C C . ARG D 1 124 ? 25.395 14.876 207.613 1.00 13.74 124 ARG D C 1
ATOM 7861 O O . ARG D 1 124 ? 25.327 15.693 206.688 1.00 14.60 124 ARG D O 1
ATOM 7869 N N . LYS D 1 125 ? 26.088 13.742 207.523 1.00 13.52 125 LYS D N 1
ATOM 7870 C CA . LYS D 1 125 ? 26.900 13.468 206.340 1.00 14.00 125 LYS D CA 1
ATOM 7871 C C . LYS D 1 125 ? 26.050 13.071 205.133 1.00 14.12 125 LYS D C 1
ATOM 7872 O O . LYS D 1 125 ? 26.385 13.410 203.992 1.00 14.20 125 LYS D O 1
ATOM 7878 N N . ILE D 1 126 ? 24.944 12.380 205.387 1.00 12.06 126 ILE D N 1
ATOM 7879 C CA . ILE D 1 126 ? 23.966 12.080 204.348 1.00 10.66 126 ILE D CA 1
ATOM 7880 C C . ILE D 1 126 ? 23.373 13.377 203.783 1.00 13.00 126 ILE D C 1
ATOM 7881 O O . ILE D 1 126 ? 23.282 13.556 202.562 1.00 13.49 126 ILE D O 1
ATOM 7886 N N . HIS D 1 127 ? 22.997 14.287 204.674 1.00 12.93 127 HIS D N 1
ATOM 7887 C CA . HIS D 1 127 ? 22.508 15.601 204.283 1.00 12.54 127 HIS D CA 1
ATOM 7888 C C . HIS D 1 127 ? 23.526 16.331 203.399 1.00 14.21 127 HIS D C 1
ATOM 7889 O O . HIS D 1 127 ? 23.159 16.924 202.385 1.00 15.79 127 HIS D O 1
ATOM 7896 N N . ALA D 1 128 ? 24.795 16.287 203.792 1.00 14.39 128 ALA D N 1
ATOM 7897 C CA . ALA D 1 128 ? 25.840 17.014 203.048 1.00 15.33 128 ALA D CA 1
ATOM 7898 C C . ALA D 1 128 ? 26.016 16.482 201.626 1.00 16.27 128 ALA D C 1
ATOM 7899 O O . ALA D 1 128 ? 26.525 17.193 200.749 1.00 16.88 128 ALA D O 1
ATOM 7901 N N . ALA D 1 129 ? 25.612 15.236 201.394 1.00 15.06 129 ALA D N 1
ATOM 7902 C CA . ALA D 1 129 ? 25.710 14.640 200.064 1.00 14.16 129 ALA D CA 1
ATOM 7903 C C . ALA D 1 129 ? 24.609 15.127 199.113 1.00 19.53 129 ALA D C 1
ATOM 7904 O O . ALA D 1 129 ? 24.726 14.994 197.886 1.00 18.41 129 ALA D O 1
ATOM 7906 N N . ALA D 1 130 ? 23.542 15.689 199.676 1.00 15.87 130 ALA D N 1
ATOM 7907 C CA . ALA D 1 130 ? 22.446 16.222 198.871 1.00 15.20 130 ALA D CA 1
ATOM 7908 C C . ALA D 1 130 ? 21.679 17.276 199.658 1.00 14.25 130 ALA D C 1
ATOM 7909 O O . ALA D 1 130 ? 20.521 17.072 200.036 1.00 16.14 130 ALA D O 1
ATOM 7911 N N . PRO D 1 131 ? 22.327 18.425 199.908 1.00 14.70 131 PRO D N 1
ATOM 7912 C CA . PRO D 1 131 ? 21.761 19.393 200.857 1.00 14.01 131 PRO D CA 1
ATOM 7913 C C . PRO D 1 131 ? 20.488 20.074 200.372 1.00 17.98 131 PRO D C 1
ATOM 7914 O O . PRO D 1 131 ? 19.795 20.657 201.200 1.00 21.22 131 PRO D O 1
ATOM 7918 N N . GLU D 1 132 ? 20.172 19.994 199.082 1.00 17.23 132 GLU D N 1
ATOM 7919 C CA . GLU D 1 132 ? 18.956 20.635 198.584 1.00 18.02 132 GLU D CA 1
ATOM 7920 C C . GLU D 1 132 ? 17.722 19.734 198.654 1.00 20.48 132 GLU D C 1
ATOM 7921 O O . GLU D 1 132 ? 16.605 20.190 198.417 1.00 24.68 132 GLU D O 1
ATOM 7927 N N . LEU D 1 133 ? 17.924 18.460 198.979 1.00 16.24 133 LEU D N 1
ATOM 7928 C CA . LEU D 1 133 ? 16.809 17.527 199.116 1.00 16.47 133 LEU D CA 1
ATOM 7929 C C . LEU D 1 133 ? 16.328 17.435 200.563 1.00 15.81 133 LEU D C 1
ATOM 7930 O O . LEU D 1 133 ? 17.140 17.362 201.489 1.00 18.71 133 LEU D O 1
ATOM 7935 N N . PRO D 1 134 ? 15.003 17.440 200.762 1.00 16.19 134 PRO D N 1
ATOM 7936 C CA . PRO D 1 134 ? 14.476 17.182 202.106 1.00 13.48 134 PRO D CA 1
ATOM 7937 C C . PRO D 1 134 ? 14.877 15.786 202.577 1.00 14.87 134 PRO D C 1
ATOM 7938 O O . PRO D 1 134 ? 14.592 14.816 201.880 1.00 16.44 134 PRO D O 1
ATOM 7942 N N . LEU D 1 135 ? 15.528 15.698 203.729 1.00 13.20 135 LEU D N 1
ATOM 7943 C CA . LEU D 1 135 ? 15.935 14.413 204.280 1.00 16.17 135 LEU D CA 1
ATOM 7944 C C . LEU D 1 135 ? 15.049 14.057 205.463 1.00 12.13 135 LEU D C 1
ATOM 7945 O O . LEU D 1 135 ? 14.988 14.809 206.445 1.00 14.18 135 LEU D O 1
ATOM 7950 N N . PHE D 1 136 ? 14.377 12.912 205.357 1.00 12.24 136 PHE D N 1
ATOM 7951 C CA . PHE D 1 136 ? 13.518 12.402 206.432 1.00 12.14 136 PHE D CA 1
ATOM 7952 C C . PHE D 1 136 ? 14.202 11.240 207.133 1.00 13.98 136 PHE D C 1
ATOM 7953 O O . PHE D 1 136 ? 14.716 10.324 206.481 1.00 13.51 136 PHE D O 1
ATOM 7961 N N . ALA D 1 137 ? 14.221 11.292 208.463 1.00 11.18 137 ALA D N 1
ATOM 7962 C CA . ALA D 1 137 ? 14.715 10.177 209.269 1.00 11.13 137 ALA D CA 1
ATOM 7963 C C . ALA D 1 137 ? 13.622 9.144 209.459 1.00 14.53 137 ALA D C 1
ATOM 7964 O O . ALA D 1 137 ? 12.526 9.465 209.879 1.00 15.02 137 ALA D O 1
ATOM 7966 N N . TYR D 1 138 ? 13.944 7.900 209.131 1.00 12.10 138 TYR D N 1
ATOM 7967 C CA . TYR D 1 138 ? 13.028 6.777 209.153 1.00 12.39 138 TYR D CA 1
ATOM 7968 C C . TYR D 1 138 ? 13.236 6.019 210.460 1.00 11.26 138 TYR D C 1
ATOM 7969 O O . TYR D 1 138 ? 14.247 5.348 210.624 1.00 11.65 138 TYR D O 1
ATOM 7978 N N . ASN D 1 139 ? 12.311 6.164 211.404 1.00 11.03 139 ASN D N 1
ATOM 7979 C CA . ASN D 1 139 ? 12.395 5.449 212.677 1.00 11.54 139 ASN D CA 1
ATOM 7980 C C . ASN D 1 139 ? 11.700 4.105 212.541 1.00 11.99 139 ASN D C 1
ATOM 7981 O O . ASN D 1 139 ? 10.469 4.032 212.464 1.00 12.73 139 ASN D O 1
ATOM 7986 N N . ILE D 1 140 ? 12.485 3.034 212.481 1.00 10.13 140 ILE D N 1
ATOM 7987 C CA . ILE D 1 140 ? 11.889 1.713 212.331 1.00 10.94 140 ILE D CA 1
ATOM 7988 C C . ILE D 1 140 ? 12.706 0.699 213.142 1.00 12.09 140 ILE D C 1
ATOM 7989 O O . ILE D 1 140 ? 13.498 -0.085 212.608 1.00 10.83 140 ILE D O 1
ATOM 7994 N N . PRO D 1 141 ? 12.515 0.724 214.467 1.00 11.95 141 PRO D N 1
ATOM 7995 C CA . PRO D 1 141 ? 13.295 -0.113 215.388 1.00 12.03 141 PRO D CA 1
ATOM 7996 C C . PRO D 1 141 ? 13.194 -1.609 215.098 1.00 11.81 141 PRO D C 1
ATOM 7997 O O . PRO D 1 141 ? 14.171 -2.318 215.366 1.00 14.28 141 PRO D O 1
ATOM 8001 N N . VAL D 1 142 ? 12.069 -2.086 214.560 1.00 11.46 142 VAL D N 1
ATOM 8002 C CA . VAL D 1 142 ? 11.919 -3.520 214.284 1.00 13.17 142 VAL D CA 1
ATOM 8003 C C . VAL D 1 142 ? 12.953 -3.987 213.247 1.00 14.45 142 VAL D C 1
ATOM 8004 O O . VAL D 1 142 ? 13.330 -5.159 213.215 1.00 15.38 142 VAL D O 1
ATOM 8008 N N . SER D 1 143 ? 13.437 -3.062 212.421 1.00 10.05 143 SER D N 1
ATOM 8009 C CA . SER D 1 143 ? 14.400 -3.418 211.383 1.00 11.23 143 SER D CA 1
ATOM 8010 C C . SER D 1 143 ? 15.826 -2.955 211.667 1.00 12.44 143 SER D C 1
ATOM 8011 O O . SER D 1 143 ? 16.786 -3.631 211.281 1.00 13.60 143 SER D O 1
ATOM 8014 N N . VAL D 1 144 ? 15.981 -1.815 212.341 1.00 10.32 144 VAL D N 1
ATOM 8015 C CA A VAL D 1 144 ? 17.347 -1.340 212.542 0.62 11.35 144 VAL D CA 1
ATOM 8016 C CA B VAL D 1 144 ? 17.272 -1.175 212.577 0.38 11.40 144 VAL D CA 1
ATOM 8017 C C . VAL D 1 144 ? 17.816 -1.487 213.985 1.00 14.60 144 VAL D C 1
ATOM 8018 O O . VAL D 1 144 ? 19.030 -1.476 214.236 1.00 13.84 144 VAL D O 1
ATOM 8025 N N . HIS D 1 145 ? 16.891 -1.731 214.915 1.00 11.80 145 HIS D N 1
ATOM 8026 C CA . HIS D 1 145 ? 17.242 -2.005 216.319 1.00 13.87 145 HIS D CA 1
ATOM 8027 C C . HIS D 1 145 ? 18.011 -0.865 216.974 1.00 18.49 145 HIS D C 1
ATOM 8028 O O . HIS D 1 145 ? 18.864 -1.061 217.844 1.00 15.91 145 HIS D O 1
ATOM 8035 N N . SER D 1 146 ? 17.689 0.336 216.516 1.00 13.59 146 SER D N 1
ATOM 8036 C CA . SER D 1 146 ? 17.959 1.563 217.251 1.00 14.25 146 SER D CA 1
ATOM 8037 C C . SER D 1 146 ? 16.644 2.319 217.279 1.00 13.56 146 SER D C 1
ATOM 8038 O O . SER D 1 146 ? 15.801 2.135 216.387 1.00 14.48 146 SER D O 1
ATOM 8041 N N . ASN D 1 147 ? 16.453 3.136 218.313 1.00 13.48 147 ASN D N 1
ATOM 8042 C CA . ASN D 1 147 ? 15.341 4.076 218.358 1.00 15.30 147 ASN D CA 1
ATOM 8043 C C . ASN D 1 147 ? 15.881 5.472 218.146 1.00 16.20 147 ASN D C 1
ATOM 8044 O O . ASN D 1 147 ? 16.818 5.875 218.827 1.00 19.99 147 ASN D O 1
ATOM 8049 N N . LEU D 1 148 ? 15.310 6.219 217.210 1.00 13.39 148 LEU D N 1
ATOM 8050 C CA . LEU D 1 148 ? 15.841 7.555 216.975 1.00 12.66 148 LEU D CA 1
ATOM 8051 C C . LEU D 1 148 ? 15.503 8.481 218.139 1.00 13.79 148 LEU D C 1
ATOM 8052 O O . LEU D 1 148 ? 14.334 8.692 218.473 1.00 14.87 148 LEU D O 1
ATOM 8057 N N . ASN D 1 149 ? 16.545 9.026 218.752 1.00 12.88 149 ASN D N 1
ATOM 8058 C CA . ASN D 1 149 ? 16.406 9.953 219.865 1.00 13.84 149 ASN D CA 1
ATOM 8059 C C . ASN D 1 149 ? 15.670 11.218 219.437 1.00 14.27 149 ASN D C 1
ATOM 8060 O O . ASN D 1 149 ? 16.119 11.914 218.541 1.00 13.47 149 ASN D O 1
ATOM 8065 N N . PRO D 1 150 ? 14.526 11.517 220.072 1.00 12.74 150 PRO D N 1
ATOM 8066 C CA . PRO D 1 150 ? 13.742 12.663 219.591 1.00 16.10 150 PRO D CA 1
ATOM 8067 C C . PRO D 1 150 ? 14.440 14.002 219.834 1.00 15.23 150 PRO D C 1
ATOM 8068 O O . PRO D 1 150 ? 14.216 14.938 219.064 1.00 15.71 150 PRO D O 1
ATOM 8072 N N . VAL D 1 151 ? 15.264 14.097 220.874 1.00 15.38 151 VAL D N 1
ATOM 8073 C CA . VAL D 1 151 ? 16.011 15.318 221.119 1.00 16.02 151 VAL D CA 1
ATOM 8074 C C . VAL D 1 151 ? 17.004 15.530 219.973 1.00 15.23 151 VAL D C 1
ATOM 8075 O O . VAL D 1 151 ? 17.135 16.644 219.447 1.00 16.34 151 VAL D O 1
ATOM 8079 N N . MET D 1 152 ? 17.664 14.451 219.566 1.00 14.18 152 MET D N 1
ATOM 8080 C CA . MET D 1 152 ? 18.572 14.490 218.422 1.00 13.34 152 MET D CA 1
ATOM 8081 C C . MET D 1 152 ? 17.853 14.914 217.144 1.00 12.54 152 MET D C 1
ATOM 8082 O O . MET D 1 152 ? 18.362 15.750 216.392 1.00 14.64 152 MET D O 1
ATOM 8087 N N . LEU D 1 153 ? 16.680 14.338 216.889 1.00 11.88 153 LEU D N 1
ATOM 8088 C CA . LEU D 1 153 ? 15.946 14.675 215.680 1.00 12.07 153 LEU D CA 1
ATOM 8089 C C . LEU D 1 153 ? 15.626 16.166 215.647 1.00 14.03 153 LEU D C 1
ATOM 8090 O O . LEU D 1 153 ? 15.753 16.797 214.606 1.00 14.46 153 LEU D O 1
ATOM 8095 N N . LEU D 1 154 ? 15.220 16.733 216.778 1.00 14.79 154 LEU D N 1
ATOM 8096 C CA . LEU D 1 154 ? 14.850 18.148 216.782 1.00 14.26 154 LEU D CA 1
ATOM 8097 C C . LEU D 1 154 ? 16.096 19.023 216.654 1.00 13.31 154 LEU D C 1
ATOM 8098 O O . LEU D 1 154 ? 16.036 20.105 216.074 1.00 14.92 154 LEU D O 1
ATOM 8103 N N . THR D 1 155 ? 17.222 18.565 217.190 1.00 12.61 155 THR D N 1
ATOM 8104 C CA . THR D 1 155 ? 18.476 19.309 217.028 1.00 13.99 155 THR D CA 1
ATOM 8105 C C . THR D 1 155 ? 18.839 19.372 215.545 1.00 16.31 155 THR D C 1
ATOM 8106 O O . THR D 1 155 ? 19.202 20.426 215.004 1.00 15.77 155 THR D O 1
ATOM 8110 N N . LEU D 1 156 ? 18.706 18.231 214.884 1.00 12.96 156 LEU D N 1
ATOM 8111 C CA . LEU D 1 156 ? 18.957 18.152 213.449 1.00 12.88 156 LEU D CA 1
ATOM 8112 C C . LEU D 1 156 ? 17.950 18.968 212.642 1.00 15.11 156 LEU D C 1
ATOM 8113 O O . LEU D 1 156 ? 18.308 19.533 211.615 1.00 15.50 156 LEU D O 1
ATOM 8118 N N . ALA D 1 157 ? 16.699 19.030 213.104 1.00 14.58 157 ALA D N 1
ATOM 8119 C CA . ALA D 1 157 ? 15.688 19.855 212.455 1.00 17.61 157 ALA D CA 1
ATOM 8120 C C . ALA D 1 157 ? 16.060 21.330 212.530 1.00 15.87 157 ALA D C 1
ATOM 8121 O O . ALA D 1 157 ? 15.998 22.056 211.531 1.00 17.83 157 ALA D O 1
ATOM 8123 N N . LYS D 1 158 ? 16.452 21.766 213.718 1.00 13.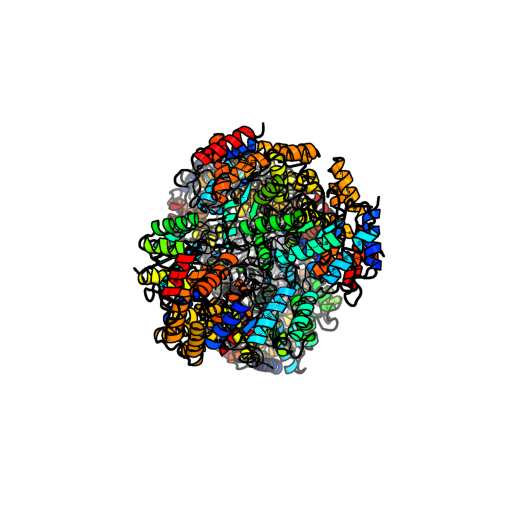49 158 LYS D N 1
ATOM 8124 C CA . LYS D 1 158 ? 16.858 23.153 213.925 1.00 14.72 158 LYS D CA 1
ATOM 8125 C C . LYS D 1 158 ? 18.052 23.526 213.046 1.00 17.86 158 LYS D C 1
ATOM 8126 O O . LYS D 1 158 ? 18.124 24.641 212.533 1.00 19.06 158 LYS D O 1
ATOM 8132 N N . ASP D 1 159 ? 18.967 22.577 212.853 1.00 15.44 159 ASP D N 1
ATOM 8133 C CA . ASP D 1 159 ? 20.161 22.785 212.043 1.00 16.10 159 ASP D CA 1
ATOM 8134 C C . ASP D 1 159 ? 19.893 22.682 210.543 1.00 17.94 159 ASP D C 1
ATOM 8135 O O . ASP D 1 159 ? 20.789 22.927 209.742 1.00 22.24 159 ASP D O 1
ATOM 8140 N N . GLY D 1 160 ? 18.674 22.308 210.171 1.00 16.12 160 GLY D N 1
ATOM 8141 C CA . GLY D 1 160 ? 18.285 22.183 208.779 1.00 17.11 160 GLY D CA 1
ATOM 8142 C C . GLY D 1 160 ? 18.762 20.911 208.104 1.00 17.68 160 GLY D C 1
ATOM 8143 O O . GLY D 1 160 ? 18.651 20.764 206.884 1.00 18.43 160 GLY D O 1
ATOM 8144 N N . VAL D 1 161 ? 19.285 19.986 208.901 1.00 15.08 161 VAL D N 1
ATOM 8145 C CA . VAL D 1 161 ? 19.735 18.690 208.388 1.00 14.94 161 VAL D CA 1
ATOM 8146 C C . VAL D 1 161 ? 18.558 17.777 208.055 1.00 13.62 161 VAL D C 1
ATOM 8147 O O . VAL D 1 161 ? 18.540 17.125 207.010 1.00 16.10 161 VAL D O 1
ATOM 8151 N N . LEU D 1 162 ? 17.564 17.731 208.941 1.00 13.69 162 LEU D N 1
ATOM 8152 C CA . LEU D 1 162 ? 16.373 16.915 208.705 1.00 13.07 162 LEU D CA 1
ATOM 8153 C C . LEU D 1 162 ? 15.142 17.750 208.390 1.00 16.17 162 LEU D C 1
ATOM 8154 O O . LEU D 1 162 ? 14.880 18.762 209.050 1.00 17.69 162 LEU D O 1
ATOM 8159 N N . ALA D 1 163 ? 14.390 17.300 207.394 1.00 12.41 163 ALA D N 1
ATOM 8160 C CA . ALA D 1 163 ? 13.169 17.963 206.974 1.00 15.42 163 ALA D CA 1
ATOM 8161 C C . ALA D 1 163 ? 11.964 17.307 207.639 1.00 14.41 163 ALA D C 1
ATOM 8162 O O . ALA D 1 163 ? 10.848 17.828 207.594 1.00 13.94 163 ALA D O 1
ATOM 8164 N N . GLY D 1 164 ? 12.187 16.154 208.256 1.00 12.79 164 GLY D N 1
ATOM 8165 C CA . GLY D 1 164 ? 11.067 15.434 208.827 1.00 12.82 164 GLY D CA 1
ATOM 8166 C C . GLY D 1 164 ? 11.434 14.054 209.307 1.00 12.58 164 GLY D C 1
ATOM 8167 O O . GLY D 1 164 ? 12.597 13.657 209.273 1.00 10.60 164 GLY D O 1
ATOM 8168 N N . THR D 1 165 ? 10.432 13.336 209.794 1.00 12.20 165 THR D N 1
ATOM 8169 C CA . THR D 1 165 ? 10.619 11.942 210.180 1.00 12.00 165 THR D CA 1
ATOM 8170 C C . THR D 1 165 ? 9.421 11.126 209.726 1.00 12.19 165 THR D C 1
ATOM 8171 O O . THR D 1 165 ? 8.281 11.620 209.672 1.00 11.13 165 THR D O 1
ATOM 8175 N N . LYS D 1 166 ? 9.705 9.890 209.326 1.00 10.71 166 LYS D N 1
ATOM 8176 C CA A LYS D 1 166 ? 8.676 8.875 209.143 0.44 12.16 166 LYS D CA 1
ATOM 8177 C CA B LYS D 1 166 ? 8.676 8.891 209.130 0.56 12.15 166 LYS D CA 1
ATOM 8178 C C . LYS D 1 166 ? 8.800 7.918 210.305 1.00 16.11 166 LYS D C 1
ATOM 8179 O O . LYS D 1 166 ? 9.821 7.240 210.448 1.00 13.50 166 LYS D O 1
ATOM 8190 N N . ASP D 1 167 ? 7.783 7.874 211.158 1.00 13.38 167 ASP D N 1
ATOM 8191 C CA . ASP D 1 167 ? 7.886 7.041 212.350 1.00 12.39 167 ASP D CA 1
ATOM 8192 C C . ASP D 1 167 ? 7.030 5.790 212.284 1.00 12.03 167 ASP D C 1
ATOM 8193 O O . ASP D 1 167 ? 5.788 5.839 212.347 1.00 12.06 167 ASP D O 1
ATOM 8198 N N . SER D 1 168 ? 7.716 4.662 212.170 1.00 12.13 168 SER D N 1
ATOM 8199 C CA . SER D 1 168 ? 7.075 3.360 212.091 1.00 11.70 168 SER D CA 1
ATOM 8200 C C . SER D 1 168 ? 7.315 2.523 213.347 1.00 15.15 168 SER D C 1
ATOM 8201 O O . SER D 1 168 ? 7.284 1.296 213.291 1.00 19.42 168 SER D O 1
ATOM 8204 N N . SER D 1 169 ? 7.512 3.186 214.482 1.00 13.68 169 SER D N 1
ATOM 8205 C CA . SER D 1 169 ? 7.771 2.482 215.739 1.00 14.15 169 SER D CA 1
ATOM 8206 C C . SER D 1 169 ? 6.521 1.819 216.301 1.00 13.23 169 SER D C 1
ATOM 8207 O O . SER D 1 169 ? 6.618 0.944 217.152 1.00 14.82 169 SER D O 1
ATOM 8210 N N . GLY D 1 170 ? 5.351 2.262 215.844 1.00 13.27 170 GLY D N 1
ATOM 8211 C CA . GLY D 1 170 ? 4.089 1.778 216.385 1.00 13.25 170 GLY D CA 1
ATOM 8212 C C . GLY D 1 170 ? 3.734 2.347 217.749 1.00 14.99 170 GLY D C 1
ATOM 8213 O O . GLY D 1 170 ? 2.758 1.920 218.369 1.00 16.96 170 GLY D O 1
ATOM 8214 N N . ASN D 1 171 ? 4.516 3.316 218.218 1.00 12.43 171 ASN D N 1
ATOM 8215 C CA . ASN D 1 171 ? 4.308 3.905 219.543 1.00 13.38 171 ASN D CA 1
ATOM 8216 C C . ASN D 1 171 ? 3.660 5.280 219.413 1.00 13.50 171 ASN D C 1
ATOM 8217 O O . ASN D 1 171 ? 4.342 6.293 219.235 1.00 13.32 171 ASN D O 1
ATOM 8222 N N . ASP D 1 172 ? 2.333 5.316 219.486 1.00 10.22 172 ASP D N 1
ATOM 8223 C CA . ASP D 1 172 ? 1.631 6.579 219.250 1.00 10.74 172 ASP D CA 1
ATOM 8224 C C . ASP D 1 172 ? 1.852 7.608 220.357 1.00 11.72 172 ASP D C 1
ATOM 8225 O O . ASP D 1 172 ? 1.872 8.810 220.086 1.00 12.00 172 ASP D O 1
ATOM 8230 N N . GLY D 1 173 ? 2.065 7.148 221.584 1.00 11.94 173 GLY D N 1
ATOM 8231 C CA . GLY D 1 173 ? 2.412 8.058 222.662 1.00 12.05 173 GLY D CA 1
ATOM 8232 C C . GLY D 1 173 ? 3.744 8.742 222.396 1.00 11.48 173 GLY D C 1
ATOM 8233 O O . GLY D 1 173 ? 3.906 9.930 222.664 1.00 11.50 173 GLY D O 1
ATOM 8234 N N . ALA D 1 174 ? 4.697 7.991 221.852 1.00 10.43 174 ALA D N 1
ATOM 8235 C CA . ALA D 1 174 ? 6.012 8.558 221.575 1.00 11.49 174 ALA D CA 1
ATOM 8236 C C . ALA D 1 174 ? 5.949 9.531 220.401 1.00 10.67 174 ALA D C 1
ATOM 8237 O O . ALA D 1 174 ? 6.585 10.588 220.431 1.00 11.52 174 ALA D O 1
ATOM 8239 N N . ILE D 1 175 ? 5.184 9.178 219.370 1.00 10.29 175 ILE D N 1
ATOM 8240 C CA . ILE D 1 175 ? 5.007 10.089 218.248 1.00 9.34 175 ILE D CA 1
ATOM 8241 C C . ILE D 1 175 ? 4.333 11.379 218.716 1.00 12.44 175 ILE D C 1
ATOM 8242 O O . ILE D 1 175 ? 4.746 12.482 218.333 1.00 11.06 175 ILE D O 1
ATOM 8247 N N . ARG D 1 176 ? 3.322 11.242 219.571 1.00 10.81 176 ARG D N 1
ATOM 8248 C CA . ARG D 1 176 ? 2.622 12.406 220.098 1.00 11.33 176 ARG D CA 1
ATOM 8249 C C . ARG D 1 176 ? 3.553 13.308 220.891 1.00 11.65 176 ARG D C 1
ATOM 8250 O O . ARG D 1 176 ? 3.519 14.521 220.727 1.00 11.02 176 ARG D O 1
ATOM 8258 N N . SER D 1 177 ? 4.397 12.707 221.728 1.00 11.26 177 SER D N 1
ATOM 8259 C CA . SER D 1 177 ? 5.384 13.464 222.497 1.00 12.03 177 SER D CA 1
ATOM 8260 C C . SER D 1 177 ? 6.352 14.219 221.582 1.00 11.97 177 SER D C 1
ATOM 8261 O O . SER D 1 177 ? 6.742 15.353 221.870 1.00 11.92 177 SER D O 1
ATOM 8264 N N . LEU D 1 178 ? 6.747 13.585 220.481 1.00 11.55 178 LEU D N 1
ATOM 8265 C CA . LEU D 1 178 ? 7.641 14.242 219.528 1.00 12.38 178 LEU D CA 1
ATOM 8266 C C . LEU D 1 178 ? 6.953 15.426 218.861 1.00 11.73 178 LEU D C 1
ATOM 8267 O O . LEU D 1 178 ? 7.558 16.483 218.684 1.00 12.59 178 LEU D O 1
ATOM 8272 N N . ILE D 1 179 ? 5.695 15.247 218.469 1.00 11.55 179 ILE D N 1
ATOM 8273 C CA . ILE D 1 179 ? 4.939 16.348 217.879 1.00 10.52 179 ILE D CA 1
ATOM 8274 C C . ILE D 1 179 ? 4.841 17.506 218.876 1.00 10.88 179 ILE D C 1
ATOM 8275 O O . ILE D 1 179 ? 5.050 18.660 218.509 1.00 11.09 179 ILE D O 1
ATOM 8280 N N . GLU D 1 180 ? 4.529 17.194 220.133 1.00 11.46 180 GLU D N 1
ATOM 8281 C CA . GLU D 1 180 ? 4.440 18.228 221.175 1.00 11.52 180 GLU D CA 1
ATOM 8282 C C . GLU D 1 180 ? 5.775 18.954 221.380 1.00 11.80 180 GLU D C 1
ATOM 8283 O O . GLU D 1 180 ? 5.815 20.183 221.476 1.00 14.64 180 GLU D O 1
ATOM 8289 N N . ALA D 1 181 ? 6.863 18.197 221.421 1.00 14.03 181 ALA D N 1
ATOM 8290 C CA . ALA D 1 181 ? 8.193 18.773 221.601 1.00 14.06 181 ALA D CA 1
ATOM 8291 C C . ALA D 1 181 ? 8.583 19.659 220.420 1.00 14.08 181 ALA D C 1
ATOM 8292 O O . ALA D 1 181 ? 9.173 20.735 220.594 1.00 14.77 181 ALA D O 1
ATOM 8294 N N . ARG D 1 182 ? 8.254 19.195 219.220 1.00 12.62 182 ARG D N 1
ATOM 8295 C CA . ARG D 1 182 ? 8.482 19.966 218.005 1.00 11.56 182 ARG D CA 1
ATOM 8296 C C . ARG D 1 182 ? 7.750 21.292 218.046 1.00 14.67 182 ARG D C 1
ATOM 8297 O O . ARG D 1 182 ? 8.323 22.340 217.760 1.00 14.31 182 ARG D O 1
ATOM 8305 N N . ASP D 1 183 ? 6.471 21.238 218.390 1.00 11.98 183 ASP D N 1
ATOM 8306 C CA . ASP D 1 183 ? 5.667 22.452 218.409 1.00 12.80 183 ASP D CA 1
ATOM 8307 C C . ASP D 1 183 ? 6.160 23.392 219.501 1.00 18.78 183 ASP D C 1
ATOM 8308 O O . ASP D 1 183 ? 6.214 24.612 219.305 1.00 16.75 183 ASP D O 1
ATOM 8313 N N . ASP D 1 184 ? 6.553 22.827 220.637 1.00 15.74 184 ASP D N 1
ATOM 8314 C CA . ASP D 1 184 ? 7.025 23.651 221.751 1.00 15.77 184 ASP D CA 1
ATOM 8315 C C . ASP D 1 184 ? 8.345 24.346 221.419 1.00 19.40 184 ASP D C 1
ATOM 8316 O O . ASP D 1 184 ? 8.629 25.434 221.932 1.00 21.36 184 ASP D O 1
ATOM 8321 N N . ALA D 1 185 ? 9.130 23.736 220.539 1.00 15.53 185 ALA D N 1
ATOM 8322 C CA . ALA D 1 185 ? 10.416 24.296 220.137 1.00 17.53 185 ALA D CA 1
ATOM 8323 C C . ALA D 1 185 ? 10.301 25.226 218.927 1.00 16.23 185 ALA D C 1
ATOM 8324 O O . ALA D 1 185 ? 11.308 25.751 218.450 1.00 21.08 185 ALA D O 1
ATOM 8326 N N . GLY D 1 186 ? 9.082 25.427 218.441 1.00 14.80 186 GLY D N 1
ATOM 8327 C CA . GLY D 1 186 ? 8.846 26.298 217.301 1.00 17.45 186 GLY D CA 1
ATOM 8328 C C . GLY D 1 186 ? 9.304 25.721 215.970 1.00 22.31 186 GLY D C 1
ATOM 8329 O O . GLY D 1 186 ? 9.636 26.462 215.041 1.00 20.02 186 GLY D O 1
ATOM 8330 N N . LEU D 1 187 ? 9.305 24.394 215.871 1.00 14.70 187 LEU D N 1
ATOM 8331 C CA . LEU D 1 187 ? 9.810 23.712 214.684 1.00 16.53 187 LEU D CA 1
ATOM 8332 C C . LEU D 1 187 ? 8.699 23.098 213.841 1.00 16.16 187 LEU D C 1
ATOM 8333 O O . LEU D 1 187 ? 8.951 22.232 213.007 1.00 16.54 187 LEU D O 1
ATOM 8338 N N . THR D 1 188 ? 7.472 23.563 214.045 1.00 15.04 188 THR D N 1
ATOM 8339 C CA . THR D 1 188 ? 6.311 22.974 213.385 1.00 17.67 188 THR D CA 1
ATOM 8340 C C . THR D 1 188 ? 6.434 22.950 211.863 1.00 19.93 188 THR D C 1
ATOM 8341 O O . THR D 1 188 ? 6.244 21.908 211.236 1.00 20.20 188 THR D O 1
ATOM 8345 N N . GLU D 1 189 ? 6.782 24.088 211.269 1.00 20.32 189 GLU D N 1
ATOM 8346 C CA . GLU D 1 189 ? 6.867 24.174 209.813 1.00 24.58 189 GLU D CA 1
ATOM 8347 C C . GLU D 1 189 ? 8.097 23.473 209.247 1.00 21.24 189 GLU D C 1
ATOM 8348 O O . GLU D 1 189 ? 8.049 22.939 208.140 1.00 29.71 189 GLU D O 1
ATOM 8354 N N . GLN D 1 190 ? 9.191 23.472 210.005 1.00 21.24 190 GLN D N 1
ATOM 8355 C CA . GLN D 1 190 ? 10.470 22.968 209.506 1.00 20.53 190 GLN D CA 1
ATOM 8356 C C . GLN D 1 190 ? 10.573 21.444 209.473 1.00 24.69 190 GLN D C 1
ATOM 8357 O O . GLN D 1 190 ? 11.317 20.892 208.664 1.00 25.98 190 GLN D O 1
ATOM 8363 N N . PHE D 1 191 ? 9.833 20.776 210.356 1.00 18.30 191 PHE D N 1
ATOM 8364 C CA . PHE D 1 191 ? 10.038 19.351 210.628 1.00 15.98 191 PHE D CA 1
ATOM 8365 C C . PHE D 1 191 ? 8.728 18.577 210.523 1.00 16.49 191 PHE D C 1
ATOM 8366 O O . PHE D 1 191 ? 7.935 18.562 211.460 1.00 16.87 191 PHE D O 1
ATOM 8374 N N . LYS D 1 192 ? 8.493 17.936 209.382 1.00 13.22 192 LYS D N 1
ATOM 8375 C CA . LYS D 1 192 ? 7.245 17.198 209.179 1.00 13.70 192 LYS D CA 1
ATOM 8376 C C . LYS D 1 192 ? 7.269 15.855 209.902 1.00 12.52 192 LYS D C 1
ATOM 8377 O O . LYS D 1 192 ? 8.271 15.137 209.866 1.00 15.61 192 LYS D O 1
ATOM 8383 N N . ILE D 1 193 ? 6.167 15.515 210.559 1.00 13.12 193 ILE D N 1
ATOM 8384 C CA . ILE D 1 193 ? 6.081 14.231 211.248 1.00 12.63 193 ILE D CA 1
ATOM 8385 C C . ILE D 1 193 ? 5.015 13.371 210.587 1.00 11.31 193 ILE D C 1
ATOM 8386 O O . ILE D 1 193 ? 3.829 13.718 210.562 1.00 12.29 193 ILE D O 1
ATOM 8391 N N . LEU D 1 194 ? 5.456 12.260 210.004 1.00 10.70 194 LEU D N 1
ATOM 8392 C CA . LEU D 1 194 ? 4.572 11.357 209.296 1.00 10.66 194 LEU D CA 1
ATOM 8393 C C . LEU D 1 194 ? 4.498 10.046 210.055 1.00 12.09 194 LEU D C 1
ATOM 8394 O O . LEU D 1 194 ? 5.527 9.511 210.452 1.00 13.26 194 LEU D O 1
ATOM 8399 N N . THR D 1 195 ? 3.300 9.524 210.260 1.00 10.36 195 THR D N 1
ATOM 8400 C CA . THR D 1 195 ? 3.197 8.217 210.903 1.00 11.04 195 THR D CA 1
ATOM 8401 C C . THR D 1 195 ? 3.231 7.094 209.864 1.00 10.58 195 THR D C 1
ATOM 8402 O O . THR D 1 195 ? 2.643 7.201 208.772 1.00 10.56 195 THR D O 1
ATOM 8406 N N . GLY D 1 196 ? 3.915 6.011 210.220 1.00 11.56 196 GLY D N 1
ATOM 8407 C CA . GLY D 1 196 ? 3.917 4.813 209.407 1.00 10.47 196 GLY D CA 1
ATOM 8408 C C . GLY D 1 196 ? 2.823 3.842 209.809 1.00 11.25 196 GLY D C 1
ATOM 8409 O O . GLY D 1 196 ? 2.697 2.747 209.253 1.00 13.55 196 GLY D O 1
ATOM 8410 N N . SER D 1 197 ? 2.012 4.257 210.772 1.00 12.41 197 SER D N 1
ATOM 8411 C CA . SER D 1 197 ? 0.873 3.459 211.201 1.00 10.69 197 SER D CA 1
ATOM 8412 C C . SER D 1 197 ? -0.175 3.266 210.108 1.00 13.16 197 SER D C 1
ATOM 8413 O O . SER D 1 197 ? -0.460 4.170 209.313 1.00 15.58 197 SER D O 1
ATOM 8416 N N . GLU D 1 198 ? -0.746 2.072 210.077 1.00 12.29 198 GLU D N 1
ATOM 8417 C CA . GLU D 1 198 ? -1.842 1.786 209.167 1.00 9.81 198 GLU D CA 1
ATOM 8418 C C . GLU D 1 198 ? -3.190 1.841 209.861 1.00 9.82 198 GLU D C 1
ATOM 8419 O O . GLU D 1 198 ? -4.204 2.017 209.194 1.00 12.00 198 GLU D O 1
ATOM 8425 N N . THR D 1 199 ? -3.191 1.685 211.186 1.00 10.71 199 THR D N 1
ATOM 8426 C CA . THR D 1 199 ? -4.434 1.476 211.935 1.00 9.19 199 THR D CA 1
ATOM 8427 C C . THR D 1 199 ? -4.705 2.554 212.974 1.00 9.58 199 THR D C 1
ATOM 8428 O O . THR D 1 199 ? -5.751 2.521 213.644 1.00 12.35 199 THR D O 1
ATOM 8432 N N . THR D 1 200 ? -3.777 3.494 213.132 1.00 9.80 200 THR D N 1
ATOM 8433 C CA . THR D 1 200 ? -3.992 4.599 214.074 1.00 9.41 200 THR D CA 1
ATOM 8434 C C . THR D 1 200 ? -3.652 5.946 213.437 1.00 11.18 200 THR D C 1
ATOM 8435 O O . THR D 1 200 ? -3.058 6.820 214.065 1.00 10.30 200 THR D O 1
ATOM 8439 N N . VAL D 1 201 ? -4.071 6.104 212.186 1.00 8.80 201 VAL D N 1
ATOM 8440 C CA . VAL D 1 201 ? -3.814 7.313 211.420 1.00 8.44 201 VAL D CA 1
ATOM 8441 C C . VAL D 1 201 ? -4.649 8.459 211.960 1.00 11.21 201 VAL D C 1
ATOM 8442 O O . VAL D 1 201 ? -4.157 9.579 212.075 1.00 10.76 201 VAL D O 1
ATOM 8446 N N . ASP D 1 202 ? -5.904 8.170 212.316 1.00 11.29 202 ASP D N 1
ATOM 8447 C CA . ASP D 1 202 ? -6.764 9.200 212.891 1.00 10.63 202 ASP D CA 1
ATOM 8448 C C . ASP D 1 202 ? -6.169 9.745 214.195 1.00 11.11 202 ASP D C 1
ATOM 8449 O O . ASP D 1 202 ? -6.185 10.956 214.417 1.00 11.97 202 ASP D O 1
ATOM 8454 N N . PHE D 1 203 ? -5.614 8.869 215.032 1.00 11.35 203 PHE D N 1
ATOM 8455 C CA . PHE D 1 203 ? -4.926 9.313 216.241 1.00 10.87 203 PHE D CA 1
ATOM 8456 C C . PHE D 1 203 ? -3.817 10.295 215.889 1.00 10.38 203 PHE D C 1
ATOM 8457 O O . PHE D 1 203 ? -3.687 11.352 216.487 1.00 10.87 203 PHE D O 1
ATOM 8465 N N . ALA D 1 204 ? -2.989 9.913 214.921 1.00 10.65 204 ALA D N 1
ATOM 8466 C CA . ALA D 1 204 ? -1.860 10.737 214.537 1.00 10.66 204 ALA D CA 1
ATOM 8467 C C . ALA D 1 204 ? -2.315 12.122 214.088 1.00 11.10 204 ALA D C 1
ATOM 8468 O O . ALA D 1 204 ? -1.741 13.121 214.500 1.00 11.85 204 ALA D O 1
ATOM 8470 N N . TYR D 1 205 ? -3.347 12.171 213.252 1.00 10.90 205 TYR D N 1
ATOM 8471 C CA . TYR D 1 205 ? -3.870 13.456 212.788 1.00 11.74 205 TYR D CA 1
ATOM 8472 C C . TYR D 1 205 ? -4.487 14.248 213.945 1.00 11.16 205 TYR D C 1
ATOM 8473 O O . TYR D 1 205 ? -4.364 15.465 213.986 1.00 12.94 205 TYR D O 1
ATOM 8482 N N . LEU D 1 206 ? -5.142 13.569 214.883 1.00 11.95 206 LEU D N 1
ATOM 8483 C CA . LEU D 1 206 ? -5.746 14.272 216.018 1.00 11.72 206 LEU D CA 1
ATOM 8484 C C . LEU D 1 206 ? -4.680 14.995 216.845 1.00 10.53 206 LEU D C 1
ATOM 8485 O O . LEU D 1 206 ? -4.906 16.108 217.339 1.00 12.89 206 LEU D O 1
ATOM 8490 N N . ALA D 1 207 ? -3.506 14.366 216.970 1.00 10.96 207 ALA D N 1
ATOM 8491 C CA . ALA D 1 207 ? -2.357 14.946 217.659 1.00 10.47 207 ALA D CA 1
ATOM 8492 C C . ALA D 1 207 ? -1.579 15.970 216.809 1.00 13.08 207 ALA D C 1
ATOM 8493 O O . ALA D 1 207 ? -0.612 16.572 217.293 1.00 16.32 207 ALA D O 1
ATOM 8495 N N . GLY D 1 208 ? -1.992 16.157 215.554 1.00 11.84 208 GLY D N 1
ATOM 8496 C CA . GLY D 1 208 ? -1.377 17.151 214.684 1.00 13.20 208 GLY D CA 1
ATOM 8497 C C . GLY D 1 208 ? -0.219 16.668 213.816 1.00 15.84 208 GLY D C 1
ATOM 8498 O O . GLY D 1 208 ? 0.630 17.468 213.402 1.00 15.51 208 GLY D O 1
ATOM 8499 N N . ALA D 1 209 ? -0.172 15.370 213.529 1.00 11.45 209 ALA D N 1
ATOM 8500 C CA . ALA D 1 209 ? 0.808 14.860 212.574 1.00 12.02 209 ALA D CA 1
ATOM 8501 C C . ALA D 1 209 ? 0.570 15.461 211.192 1.00 13.88 209 ALA D C 1
ATOM 8502 O O . ALA D 1 209 ? -0.539 15.923 210.884 1.00 15.20 209 ALA D O 1
ATOM 8504 N N . ASP D 1 210 ? 1.601 15.430 210.348 1.00 12.92 210 ASP D N 1
ATOM 8505 C CA . ASP D 1 210 ? 1.499 16.045 209.027 1.00 11.96 210 ASP D CA 1
ATOM 8506 C C . ASP D 1 210 ? 1.054 15.091 207.932 1.00 14.25 210 ASP D C 1
ATOM 8507 O O . ASP D 1 210 ? 0.739 15.518 206.821 1.00 13.92 210 ASP D O 1
ATOM 8512 N N . GLY D 1 211 ? 1.022 13.800 208.230 1.00 12.84 211 GLY D N 1
ATOM 8513 C CA . GLY D 1 211 ? 0.634 12.850 207.214 1.00 9.72 211 GLY D CA 1
ATOM 8514 C C . GLY D 1 211 ? 0.916 11.420 207.602 1.00 12.38 211 GLY D C 1
ATOM 8515 O O . GLY D 1 211 ? 1.231 11.127 208.762 1.00 12.49 211 GLY D O 1
ATOM 8516 N N . VAL D 1 212 ? 0.836 10.536 206.618 1.00 10.49 212 VAL D N 1
ATOM 8517 C CA . VAL D 1 212 ? 0.884 9.099 206.885 1.00 10.21 212 VAL D CA 1
ATOM 8518 C C . VAL D 1 212 ? 1.545 8.357 205.727 1.00 13.53 212 VAL D C 1
ATOM 8519 O O . VAL D 1 212 ? 1.321 8.697 204.562 1.00 11.29 212 VAL D O 1
ATOM 8523 N N . VAL D 1 213 ? 2.353 7.351 206.065 1.00 9.60 213 VAL D N 1
ATOM 8524 C CA . VAL D 1 213 ? 3.039 6.493 205.102 1.00 9.14 213 VAL D CA 1
ATOM 8525 C C . VAL D 1 213 ? 2.601 5.043 205.367 1.00 11.77 213 VAL D C 1
ATOM 8526 O O . VAL D 1 213 ? 3.302 4.291 206.054 1.00 12.51 213 VAL D O 1
ATOM 8530 N N . PRO D 1 214 ? 1.410 4.663 204.879 1.00 10.56 214 PRO D N 1
ATOM 8531 C CA . PRO D 1 214 ? 0.827 3.366 205.230 1.00 13.30 214 PRO D CA 1
ATOM 8532 C C . PRO D 1 214 ? 1.018 2.302 204.156 1.00 13.85 214 PRO D C 1
ATOM 8533 O O . PRO D 1 214 ? 0.622 2.519 203.006 1.00 13.57 214 PRO D O 1
ATOM 8537 N N . GLY D 1 215 ? 1.597 1.160 204.525 1.00 12.28 215 GLY D N 1
ATOM 8538 C CA . GLY D 1 215 ? 1.786 0.079 203.567 1.00 11.50 215 GLY D CA 1
ATOM 8539 C C . GLY D 1 215 ? 0.473 -0.343 202.920 1.00 11.13 215 GLY D C 1
ATOM 8540 O O . GLY D 1 215 ? 0.398 -0.546 201.710 1.00 11.90 215 GLY D O 1
ATOM 8541 N N . LEU D 1 216 ? -0.580 -0.445 203.726 1.00 12.22 216 LEU D N 1
ATOM 8542 C CA . LEU D 1 216 ? -1.899 -0.827 203.217 1.00 12.78 216 LEU D CA 1
ATOM 8543 C C . LEU D 1 216 ? -2.458 0.199 202.216 1.00 11.54 216 LEU D C 1
ATOM 8544 O O . LEU D 1 216 ? -3.372 -0.121 201.451 1.00 14.59 216 LEU D O 1
ATOM 8549 N N . GLY D 1 217 ? -1.905 1.412 202.221 1.00 10.44 217 GLY D N 1
ATOM 8550 C CA . GLY D 1 217 ? -2.245 2.434 201.241 1.00 11.31 217 GLY D CA 1
ATOM 8551 C C . GLY D 1 217 ? -1.930 2.026 199.807 1.00 13.23 217 GLY D C 1
ATOM 8552 O O . GLY D 1 217 ? -2.455 2.622 198.866 1.00 14.09 217 GLY D O 1
ATOM 8553 N N . ASN D 1 218 ? -1.067 1.031 199.626 1.00 12.59 218 ASN D N 1
ATOM 8554 C CA . ASN D 1 218 ? -0.875 0.455 198.291 1.00 12.99 218 ASN D CA 1
ATOM 8555 C C . ASN D 1 218 ? -2.136 -0.203 197.769 1.00 12.95 218 ASN D C 1
ATOM 8556 O O . ASN D 1 218 ? -2.440 -0.136 196.576 1.00 13.91 218 ASN D O 1
ATOM 8561 N N . VAL D 1 219 ? -2.849 -0.875 198.664 1.00 13.08 219 VAL D N 1
ATOM 8562 C CA . VAL D 1 219 ? -4.055 -1.601 198.312 1.00 12.37 219 VAL D CA 1
ATOM 8563 C C . VAL D 1 219 ? -5.252 -0.675 198.179 1.00 17.99 219 VAL D C 1
ATOM 8564 O O . VAL D 1 219 ? -5.980 -0.726 197.189 1.00 14.92 219 VAL D O 1
ATOM 8568 N N . ASP D 1 220 ? -5.441 0.185 199.180 1.00 14.77 220 ASP D N 1
ATOM 8569 C CA . ASP D 1 220 ? -6.594 1.070 199.212 1.00 15.50 220 ASP D CA 1
ATOM 8570 C C . ASP D 1 220 ? -6.172 2.526 199.403 1.00 16.35 220 ASP D C 1
ATOM 8571 O O . ASP D 1 220 ? -6.406 3.121 200.458 1.00 14.48 220 ASP D O 1
ATOM 8576 N N . PRO D 1 221 ? -5.540 3.117 198.375 1.00 13.73 221 PRO D N 1
ATOM 8577 C CA . PRO D 1 221 ? -5.142 4.517 198.468 1.00 12.10 221 PRO D CA 1
ATOM 8578 C C . PRO D 1 221 ? -6.331 5.450 198.693 1.00 15.18 221 PRO D C 1
ATOM 8579 O O . PRO D 1 221 ? -6.187 6.403 199.449 1.00 14.74 221 PRO D O 1
ATOM 8583 N N . ALA D 1 222 ? -7.469 5.171 198.065 1.00 15.23 222 ALA D N 1
ATOM 8584 C CA . ALA D 1 222 ? -8.632 6.042 198.202 1.00 15.02 222 ALA D CA 1
ATOM 8585 C C . ALA D 1 222 ? -9.158 6.056 199.638 1.00 14.36 222 ALA D C 1
ATOM 8586 O O . ALA D 1 222 ? -9.659 7.081 200.094 1.00 15.92 222 ALA D O 1
ATOM 8588 N N . ALA D 1 223 ? -9.029 4.937 200.352 1.00 13.04 223 ALA D N 1
ATOM 8589 C CA . ALA D 1 223 ? -9.486 4.898 201.746 1.00 15.59 223 ALA D CA 1
ATOM 8590 C C . ALA D 1 223 ? -8.662 5.849 202.596 1.00 13.18 223 ALA D C 1
ATOM 8591 O O . ALA D 1 223 ? -9.199 6.625 203.376 1.00 13.38 223 ALA D O 1
ATOM 8593 N N . TYR D 1 224 ? -7.344 5.804 202.444 1.00 13.53 224 TYR D N 1
ATOM 8594 C CA . TYR D 1 224 ? -6.494 6.681 203.238 1.00 12.66 224 TYR D CA 1
ATOM 8595 C C . TYR D 1 224 ? -6.648 8.148 202.806 1.00 11.61 224 TYR D C 1
ATOM 8596 O O . TYR D 1 224 ? -6.592 9.054 203.637 1.00 12.69 224 TYR D O 1
ATOM 8605 N N . ALA D 1 225 ? -6.865 8.385 201.514 1.00 12.69 225 ALA D N 1
ATOM 8606 C CA . ALA D 1 225 ? -7.079 9.753 201.055 1.00 13.16 225 ALA D CA 1
ATOM 8607 C C . ALA D 1 225 ? -8.345 10.313 201.684 1.00 12.86 225 ALA D C 1
ATOM 8608 O O . ALA D 1 225 ? -8.372 11.463 202.121 1.00 13.44 225 ALA D O 1
ATOM 8610 N N . ALA D 1 226 ? -9.382 9.482 201.743 1.00 13.16 226 ALA D N 1
ATOM 8611 C CA . ALA D 1 226 ? -10.653 9.891 202.346 1.00 14.20 226 ALA D CA 1
ATOM 8612 C C . ALA D 1 226 ? -10.487 10.112 203.844 1.00 14.22 226 ALA D C 1
ATOM 8613 O O . ALA D 1 226 ? -11.046 11.056 204.401 1.00 14.24 226 ALA D O 1
ATOM 8615 N N . LEU D 1 227 ? -9.708 9.248 204.489 1.00 12.49 227 LEU D N 1
ATOM 8616 C CA . LEU D 1 227 ? -9.474 9.372 205.930 1.00 12.71 227 LEU D CA 1
ATOM 8617 C C . LEU D 1 227 ? -8.775 10.676 206.252 1.00 13.48 227 LEU D C 1
ATOM 8618 O O . LEU D 1 227 ? -9.159 11.383 207.190 1.00 11.93 227 LEU D O 1
ATOM 8623 N N . ALA D 1 228 ? -7.741 10.999 205.481 1.00 11.88 228 ALA D N 1
ATOM 8624 C CA . ALA D 1 228 ? -6.983 12.223 205.713 1.00 13.50 228 ALA D CA 1
ATOM 8625 C C . ALA D 1 228 ? -7.881 13.430 205.538 1.00 12.49 228 ALA D C 1
ATOM 8626 O O . ALA D 1 228 ? -7.806 14.381 206.317 1.00 17.10 228 ALA D O 1
ATOM 8628 N N . LYS D 1 229 ? -8.741 13.390 204.523 1.00 13.96 229 LYS D N 1
ATOM 8629 C CA . LYS D 1 229 ? -9.642 14.510 204.283 1.00 16.61 229 LYS D CA 1
ATOM 8630 C C . LYS D 1 229 ? -10.608 14.704 205.453 1.00 14.83 229 LYS D C 1
ATOM 8631 O O . LYS D 1 229 ? -10.854 15.835 205.868 1.00 16.46 229 LYS D O 1
ATOM 8637 N N . LEU D 1 230 ? -11.147 13.607 205.986 1.00 15.33 230 LEU D N 1
ATOM 8638 C CA . LEU D 1 230 ? -12.021 13.694 207.158 1.00 14.63 230 LEU D CA 1
ATOM 8639 C C . LEU D 1 230 ? -11.301 14.336 208.333 1.00 15.10 230 LEU D C 1
ATOM 8640 O O . LEU D 1 230 ? -11.842 15.216 208.994 1.00 15.24 230 LEU D O 1
ATOM 8645 N N . CYS D 1 231 ? -10.076 13.887 208.592 1.00 14.08 231 CYS D N 1
ATOM 8646 C CA . CYS D 1 231 ? -9.282 14.445 209.683 1.00 13.08 231 CYS D CA 1
ATOM 8647 C C . CYS D 1 231 ? -8.978 15.929 209.494 1.00 14.94 231 CYS D C 1
ATOM 8648 O O . CYS D 1 231 ? -9.061 16.705 210.441 1.00 16.87 231 CYS D O 1
ATOM 8651 N N . LEU D 1 232 ? -8.613 16.319 208.279 1.00 13.47 232 LEU D N 1
ATOM 8652 C CA . LEU D 1 232 ? -8.302 17.715 208.020 1.00 14.52 232 LEU D CA 1
ATOM 8653 C C . LEU D 1 232 ? -9.555 18.565 208.174 1.00 16.84 232 LEU D C 1
ATOM 8654 O O . LEU D 1 232 ? -9.472 19.742 208.510 1.00 22.01 232 LEU D O 1
ATOM 8659 N N . ASP D 1 233 ? -10.713 17.955 207.945 1.00 15.55 233 ASP D N 1
ATOM 8660 C CA . ASP D 1 233 ? -11.985 18.665 208.092 1.00 17.92 233 ASP D CA 1
ATOM 8661 C C . ASP D 1 233 ? -12.514 18.624 209.528 1.00 17.12 233 ASP D C 1
ATOM 8662 O O . ASP D 1 233 ? -13.604 19.129 209.808 1.00 17.42 233 ASP D O 1
ATOM 8667 N N . GLY D 1 234 ? -11.747 18.019 210.430 1.00 15.98 234 GLY D N 1
ATOM 8668 C CA . GLY D 1 234 ? -12.122 17.976 211.838 1.00 16.95 234 GLY D CA 1
ATOM 8669 C C . GLY D 1 234 ? -13.281 17.034 212.131 1.00 14.33 234 GLY D C 1
ATOM 8670 O O . GLY D 1 234 ? -13.944 17.149 213.179 1.00 16.45 234 GLY D O 1
ATOM 8671 N N . LYS D 1 235 ? -13.542 16.116 211.207 1.00 14.30 235 LYS D N 1
ATOM 8672 C CA . LYS D 1 235 ? -14.643 15.168 211.350 1.00 12.04 235 LYS D CA 1
ATOM 8673 C C . LYS D 1 235 ? -14.158 13.895 212.027 1.00 12.17 235 LYS D C 1
ATOM 8674 O O . LYS D 1 235 ? -14.068 12.830 211.410 1.00 14.36 235 LYS D O 1
ATOM 8680 N N . TRP D 1 236 ? -13.869 14.007 213.313 1.00 13.41 236 TRP D N 1
ATOM 8681 C CA . TRP D 1 236 ? -13.165 12.941 214.015 1.00 13.41 236 TRP D CA 1
ATOM 8682 C C . TRP D 1 236 ? -13.988 11.679 214.221 1.00 12.63 236 TRP D C 1
ATOM 8683 O O . TRP D 1 236 ? -13.462 10.575 214.084 1.00 11.50 236 TRP D O 1
ATOM 8694 N N . ALA D 1 237 ? -15.273 11.819 214.547 1.00 13.70 237 ALA D N 1
ATOM 8695 C CA . ALA D 1 237 ? -16.136 10.652 214.665 1.00 14.49 237 ALA D CA 1
ATOM 8696 C C . ALA D 1 237 ? -16.237 9.904 213.342 1.00 13.45 237 ALA D C 1
ATOM 8697 O O . ALA D 1 237 ? -16.125 8.687 213.310 1.00 14.76 237 ALA D O 1
ATOM 8699 N N . GLU D 1 238 ? -16.408 10.634 212.245 1.00 13.81 238 GLU D N 1
ATOM 8700 C CA . GLU D 1 238 ? -16.490 9.993 210.939 1.00 14.70 238 GLU D CA 1
ATOM 8701 C C . GLU D 1 238 ? -15.148 9.347 210.568 1.00 15.55 238 GLU D C 1
ATOM 8702 O O . GLU D 1 238 ? -15.111 8.265 209.976 1.00 15.55 238 GLU D O 1
ATOM 8708 N N . ALA D 1 239 ? -14.062 10.015 210.938 1.00 12.91 239 ALA D N 1
ATOM 8709 C CA . ALA D 1 239 ? -12.716 9.511 210.688 1.00 12.12 239 ALA D CA 1
ATOM 8710 C C . ALA D 1 239 ? -12.509 8.185 211.425 1.00 12.60 239 ALA D C 1
ATOM 8711 O O . ALA D 1 239 ? -12.040 7.215 210.838 1.00 11.80 239 ALA D O 1
ATOM 8713 N N . ALA D 1 240 ? -12.870 8.136 212.707 1.00 11.69 240 ALA D N 1
ATOM 8714 C CA . ALA D 1 240 ? -12.715 6.910 213.484 1.00 12.76 240 ALA D CA 1
ATOM 8715 C C . ALA D 1 240 ? -13.519 5.760 212.887 1.00 11.32 240 ALA D C 1
ATOM 8716 O O . ALA D 1 240 ? -13.074 4.619 212.900 1.00 12.51 240 ALA D O 1
ATOM 8718 N N . ALA D 1 241 ? -14.705 6.054 212.352 1.00 12.37 241 ALA D N 1
ATOM 8719 C CA . ALA D 1 241 ? -15.515 5.008 211.749 1.00 13.77 241 ALA D CA 1
ATOM 8720 C C . ALA D 1 241 ? -14.855 4.453 210.490 1.00 11.08 241 ALA D C 1
ATOM 8721 O O . ALA D 1 241 ? -14.858 3.241 210.259 1.00 12.53 241 ALA D O 1
ATOM 8723 N N . LEU D 1 242 ? -14.289 5.341 209.678 1.00 12.00 242 LEU D N 1
ATOM 8724 C CA . LEU D 1 242 ? -13.573 4.905 208.485 1.00 10.29 242 LEU D CA 1
ATOM 8725 C C . LEU D 1 242 ? -12.271 4.165 208.838 1.00 11.60 242 LEU D C 1
ATOM 8726 O O . LEU D 1 242 ? -11.942 3.143 208.236 1.00 13.84 242 LEU D O 1
ATOM 8731 N N . GLN D 1 243 ? -11.534 4.675 209.817 1.00 12.43 243 GLN D N 1
ATOM 8732 C CA . GLN D 1 243 ? -10.341 3.963 210.281 1.00 11.55 243 GLN D CA 1
ATOM 8733 C C . GLN D 1 243 ? -10.675 2.534 210.713 1.00 11.21 243 GLN D C 1
ATOM 8734 O O . GLN D 1 243 ? -9.899 1.599 210.474 1.00 10.86 243 GLN D O 1
ATOM 8740 N N . LYS D 1 244 ? -11.835 2.354 211.344 1.00 10.85 244 LYS D N 1
ATOM 8741 C CA . LYS D 1 244 ? -12.224 1.026 211.801 1.00 12.84 244 LYS D CA 1
ATOM 8742 C C . LYS D 1 244 ? -12.430 0.093 210.603 1.00 13.32 244 LYS D C 1
ATOM 8743 O O . LYS D 1 244 ? -12.050 -1.081 210.641 1.00 11.49 244 LYS D O 1
ATOM 8749 N N . ARG D 1 245 ? -13.011 0.615 209.525 1.00 13.04 245 ARG D N 1
ATOM 8750 C CA A ARG D 1 245 ? -13.212 -0.181 208.320 0.53 13.92 245 ARG D CA 1
ATOM 8751 C CA B ARG D 1 245 ? -13.212 -0.208 208.342 0.47 13.91 245 ARG D CA 1
ATOM 8752 C C . ARG D 1 245 ? -11.873 -0.544 207.696 1.00 12.12 245 ARG D C 1
ATOM 8753 O O . ARG D 1 245 ? -11.635 -1.699 207.326 1.00 12.72 245 ARG D O 1
ATOM 8768 N N . ILE D 1 246 ? -11.006 0.455 207.574 1.00 10.85 246 ILE D N 1
ATOM 8769 C CA . ILE D 1 246 ? -9.643 0.237 207.091 1.00 11.72 246 ILE D CA 1
ATOM 8770 C C . ILE D 1 246 ? -8.947 -0.854 207.926 1.00 14.08 246 ILE D C 1
ATOM 8771 O O . ILE D 1 246 ? -8.254 -1.726 207.401 1.00 12.11 246 ILE D O 1
ATOM 8776 N N . ASN D 1 247 ? -9.151 -0.816 209.235 1.00 12.52 247 ASN D N 1
ATOM 8777 C CA . ASN D 1 247 ? -8.533 -1.809 210.108 1.00 10.66 247 ASN D CA 1
ATOM 8778 C C . ASN D 1 247 ? -9.047 -3.225 209.890 1.00 11.73 247 ASN D C 1
ATOM 8779 O O . ASN D 1 247 ? -8.368 -4.187 210.217 1.00 12.26 247 ASN D O 1
ATOM 8784 N N . HIS D 1 248 ? -10.247 -3.358 209.331 1.00 12.55 248 HIS D N 1
ATOM 8785 C CA . HIS D 1 248 ? -10.744 -4.691 208.986 1.00 12.61 248 HIS D CA 1
ATOM 8786 C C . HIS D 1 248 ? -10.196 -5.150 207.635 1.00 12.57 248 HIS D C 1
ATOM 8787 O O . HIS D 1 248 ? -9.967 -6.345 207.436 1.00 13.97 248 HIS D O 1
ATOM 8794 N N . LEU D 1 249 ? -9.960 -4.213 206.719 1.00 10.35 249 LEU D N 1
ATOM 8795 C CA . LEU D 1 249 ? -9.221 -4.542 205.498 1.00 12.74 249 LEU D CA 1
ATOM 8796 C C . LEU D 1 249 ? -7.814 -5.014 205.855 1.00 11.31 249 LEU D C 1
ATOM 8797 O O . LEU D 1 249 ? -7.254 -5.914 205.214 1.00 12.08 249 LEU D O 1
ATOM 8802 N N . PHE D 1 250 ? -7.250 -4.404 206.890 1.00 10.92 250 PHE D N 1
ATOM 8803 C CA . PHE D 1 250 ? -5.891 -4.719 207.323 1.00 11.09 250 PHE D CA 1
ATOM 8804 C C . PHE D 1 250 ? -5.747 -6.174 207.751 1.00 11.82 250 PHE D C 1
ATOM 8805 O O . PHE D 1 250 ? -4.627 -6.686 207.826 1.00 11.42 250 PHE D O 1
ATOM 8813 N N . HIS D 1 251 ? -6.861 -6.857 208.015 1.00 11.73 251 HIS D N 1
ATOM 8814 C CA . HIS D 1 251 ? -6.781 -8.263 208.399 1.00 12.75 251 HIS D CA 1
ATOM 8815 C C . HIS D 1 251 ? -6.116 -9.128 207.332 1.00 13.20 251 HIS D C 1
ATOM 8816 O O . HIS D 1 251 ? -5.707 -10.246 207.625 1.00 13.78 251 HIS D O 1
ATOM 8823 N N . ILE D 1 252 ? -5.969 -8.612 206.113 1.00 12.74 252 ILE D N 1
ATOM 8824 C CA . ILE D 1 252 ? -5.272 -9.391 205.090 1.00 11.55 252 ILE D CA 1
ATOM 8825 C C . ILE D 1 252 ? -3.828 -9.741 205.486 1.00 11.92 252 ILE D C 1
ATOM 8826 O O . ILE D 1 252 ? -3.299 -10.753 205.033 1.00 15.48 252 ILE D O 1
ATOM 8831 N N . VAL D 1 253 ? -3.200 -8.938 206.342 1.00 13.58 253 VAL D N 1
ATOM 8832 C CA . VAL D 1 253 ? -1.817 -9.242 206.710 1.00 12.31 253 VAL D CA 1
ATOM 8833 C C . VAL D 1 253 ? -1.730 -10.367 207.745 1.00 14.08 253 VAL D C 1
ATOM 8834 O O . VAL D 1 253 ? -0.646 -10.885 208.002 1.00 15.60 253 VAL D O 1
ATOM 8838 N N . PHE D 1 254 ? -2.859 -10.733 208.336 1.00 15.47 254 PHE D N 1
ATOM 8839 C CA . PHE D 1 254 ? -2.868 -11.756 209.377 1.00 17.47 254 PHE D CA 1
ATOM 8840 C C . PHE D 1 254 ? -3.331 -13.111 208.859 1.00 18.49 254 PHE D C 1
ATOM 8841 O O . PHE D 1 254 ? -3.466 -14.068 209.625 1.00 18.93 254 PHE D O 1
ATOM 8849 N N . VAL D 1 255 ? -3.578 -13.202 207.560 1.00 14.51 255 VAL D N 1
ATOM 8850 C CA . VAL D 1 255 ? -4.043 -14.457 206.996 1.00 14.90 255 VAL D CA 1
ATOM 8851 C C . VAL D 1 255 ? -2.926 -15.501 206.912 1.00 19.32 255 VAL D C 1
ATOM 8852 O O . VAL D 1 255 ? -3.122 -16.648 207.310 1.00 17.62 255 VAL D O 1
ATOM 8856 N N . GLY D 1 256 ? -1.752 -15.108 206.419 1.00 15.28 256 GLY D N 1
ATOM 8857 C CA . GLY D 1 256 ? -0.646 -16.041 206.269 1.00 15.60 256 GLY D CA 1
ATOM 8858 C C . GLY D 1 256 ? -0.208 -16.678 207.580 1.00 17.25 256 GLY D C 1
ATOM 8859 O O . GLY D 1 256 ? -0.089 -16.000 208.600 1.00 18.13 256 GLY D O 1
ATOM 8860 N N . ASP D 1 257 ? 0.014 -17.987 207.544 1.00 17.75 257 ASP D N 1
ATOM 8861 C CA . ASP D 1 257 ? 0.368 -18.754 208.740 1.00 16.53 257 ASP D CA 1
ATOM 8862 C C . ASP D 1 257 ? 1.813 -18.481 209.139 1.00 17.89 257 ASP D C 1
ATOM 8863 O O . ASP D 1 257 ? 2.740 -19.009 208.531 1.00 16.97 257 ASP D O 1
ATOM 8868 N N . THR D 1 258 ? 2.002 -17.667 210.169 1.00 15.74 258 THR D N 1
ATOM 8869 C CA . THR D 1 258 ? 3.352 -17.279 210.557 1.00 17.09 258 THR D CA 1
ATOM 8870 C C . THR D 1 258 ? 4.067 -18.368 211.366 1.00 20.73 258 THR D C 1
ATOM 8871 O O . THR D 1 258 ? 5.175 -18.157 211.868 1.00 20.49 258 THR D O 1
ATOM 8875 N N . SER D 1 259 ? 3.465 -19.546 211.457 1.00 20.36 259 SER D N 1
ATOM 8876 C CA . SER D 1 259 ? 4.200 -20.682 212.000 1.00 18.87 259 SER D CA 1
ATOM 8877 C C . SER D 1 259 ? 5.204 -21.194 210.960 1.00 17.70 259 SER D C 1
ATOM 8878 O O . SER D 1 259 ? 6.136 -21.930 211.293 1.00 19.29 259 SER D O 1
ATOM 8881 N N . HIS D 1 260 ? 5.046 -20.799 209.698 1.00 16.94 260 HIS D N 1
ATOM 8882 C CA . HIS D 1 260 ? 6.059 -21.165 208.709 1.00 18.43 260 HIS D CA 1
ATOM 8883 C C . HIS D 1 260 ? 6.373 -20.047 207.722 1.00 16.78 260 HIS D C 1
ATOM 8884 O O . HIS D 1 260 ? 6.799 -20.303 206.598 1.00 16.93 260 HIS D O 1
ATOM 8891 N N . SER D 1 262 ? 7.611 -15.482 207.772 1.00 13.14 262 SER D N 1
ATOM 8892 C CA . SER D 1 262 ? 7.832 -14.220 208.475 1.00 12.48 262 SER D CA 1
ATOM 8893 C C . SER D 1 262 ? 6.632 -13.290 208.356 1.00 14.93 262 SER D C 1
ATOM 8894 O O . SER D 1 262 ? 5.740 -13.502 207.541 1.00 12.47 262 SER D O 1
ATOM 8897 N N . GLY D 1 263 ? 6.646 -12.228 209.147 1.00 15.79 263 GLY D N 1
ATOM 8898 C CA . GLY D 1 263 ? 5.606 -11.219 209.058 1.00 17.18 263 GLY D CA 1
ATOM 8899 C C . GLY D 1 263 ? 5.666 -10.499 207.727 1.00 13.44 263 GLY D C 1
ATOM 8900 O O . GLY D 1 263 ? 4.656 -10.002 207.243 1.00 14.79 263 GLY D O 1
ATOM 8901 N N . SER D 1 264 ? 6.862 -10.428 207.146 1.00 12.91 264 SER D N 1
ATOM 8902 C CA . SER D 1 264 ? 7.010 -9.815 205.827 1.00 13.77 264 SER D CA 1
ATOM 8903 C C . SER D 1 264 ? 6.296 -10.655 204.768 1.00 13.89 264 SER D C 1
ATOM 8904 O O . SER D 1 264 ? 5.574 -10.115 203.932 1.00 13.07 264 SER D O 1
ATOM 8907 N N . SER D 1 265 ? 6.496 -11.973 204.805 1.00 12.44 265 SER D N 1
ATOM 8908 C CA . SER D 1 265 ? 5.813 -12.863 203.875 1.00 12.07 265 SER D CA 1
ATOM 8909 C C . SER D 1 265 ? 4.303 -12.735 204.006 1.00 13.59 265 SER D C 1
ATOM 8910 O O . SER D 1 265 ? 3.582 -12.664 203.007 1.00 12.61 265 SER D O 1
ATOM 8913 N N . ALA D 1 266 ? 3.810 -12.726 205.242 1.00 12.81 266 ALA D N 1
ATOM 8914 C CA . ALA D 1 266 ? 2.367 -12.664 205.450 1.00 13.42 266 ALA D CA 1
ATOM 8915 C C . ALA D 1 266 ? 1.815 -11.287 205.079 1.00 13.07 266 ALA D C 1
ATOM 8916 O O . ALA D 1 266 ? 0.754 -11.179 204.463 1.00 13.44 266 ALA D O 1
ATOM 8918 N N . GLY D 1 267 ? 2.535 -10.240 205.465 1.00 11.93 267 GLY D N 1
ATOM 8919 C CA . GLY D 1 267 ? 2.024 -8.886 205.364 1.00 14.94 267 GLY D CA 1
ATOM 8920 C C . GLY D 1 267 ? 2.149 -8.343 203.957 1.00 12.36 267 GLY D C 1
ATOM 8921 O O . GLY D 1 267 ? 1.160 -7.949 203.345 1.00 13.43 267 GLY D O 1
ATOM 8922 N N . LEU D 1 268 ? 3.370 -8.325 203.436 1.00 14.57 268 LEU D N 1
ATOM 8923 C CA . LEU D 1 268 ? 3.587 -7.825 202.081 1.00 11.43 268 LEU D CA 1
ATOM 8924 C C . LEU D 1 268 ? 2.985 -8.783 201.049 1.00 11.91 268 LEU D C 1
ATOM 8925 O O . LEU D 1 268 ? 2.468 -8.351 200.017 1.00 13.29 268 LEU D O 1
ATOM 8930 N N . GLY D 1 269 ? 3.047 -10.080 201.332 1.00 13.24 269 GLY D N 1
ATOM 8931 C CA . GLY D 1 269 ? 2.382 -11.072 200.503 1.00 13.03 269 GLY D CA 1
ATOM 8932 C C . GLY D 1 269 ? 0.884 -10.833 200.472 1.00 13.80 269 GLY D C 1
ATOM 8933 O O . GLY D 1 269 ? 0.242 -10.967 199.427 1.00 15.04 269 GLY D O 1
ATOM 8934 N N . GLY D 1 270 ? 0.324 -10.463 201.619 1.00 11.41 270 GLY D N 1
ATOM 8935 C CA . GLY D 1 270 ? -1.089 -10.132 201.708 1.00 11.47 270 GLY D CA 1
ATOM 8936 C C . GLY D 1 270 ? -1.431 -8.944 200.825 1.00 12.72 270 GLY D C 1
ATOM 8937 O O . GLY D 1 270 ? -2.434 -8.966 200.102 1.00 13.78 270 GLY D O 1
ATOM 8938 N N . PHE D 1 271 ? -0.609 -7.902 200.896 1.00 12.52 271 PHE D N 1
ATOM 8939 C CA . PHE D 1 271 ? -0.804 -6.728 200.044 1.00 12.23 271 PHE D CA 1
ATOM 8940 C C . PHE D 1 271 ? -0.735 -7.097 198.565 1.00 13.79 271 PHE D C 1
ATOM 8941 O O . PHE D 1 271 ? -1.579 -6.684 197.772 1.00 13.11 271 PHE D O 1
ATOM 8949 N N . LYS D 1 272 ? 0.282 -7.857 198.177 1.00 13.51 272 LYS D N 1
ATOM 8950 C CA . LYS D 1 272 ? 0.428 -8.141 196.747 1.00 12.06 272 LYS D CA 1
ATOM 8951 C C . LYS D 1 272 ? -0.683 -9.053 196.255 1.00 15.38 272 LYS D C 1
ATOM 8952 O O . LYS D 1 272 ? -1.100 -8.954 195.100 1.00 14.03 272 LYS D O 1
ATOM 8958 N N . THR D 1 273 ? -1.163 -9.936 197.128 1.00 12.43 273 THR D N 1
ATOM 8959 C CA . THR D 1 273 ? -2.296 -10.786 196.790 1.00 14.96 273 THR D CA 1
ATOM 8960 C C . THR D 1 273 ? -3.526 -9.930 196.514 1.00 14.85 273 THR D C 1
ATOM 8961 O O . THR D 1 273 ? -4.236 -10.147 195.536 1.00 15.38 273 THR D O 1
ATOM 8965 N N . ALA D 1 274 ? -3.765 -8.938 197.364 1.00 13.62 274 ALA D N 1
ATOM 8966 C CA . ALA D 1 274 ? -4.866 -8.004 197.147 1.00 16.17 274 ALA D CA 1
ATOM 8967 C C . ALA D 1 274 ? -4.717 -7.221 195.843 1.00 17.10 274 ALA D C 1
ATOM 8968 O O . ALA D 1 274 ? -5.695 -7.038 195.109 1.00 17.17 274 ALA D O 1
ATOM 8970 N N . LEU D 1 275 ? -3.501 -6.760 195.555 1.00 13.11 275 LEU D N 1
ATOM 8971 C CA . LEU D 1 275 ? -3.238 -5.980 194.345 1.00 14.12 275 LEU D CA 1
ATOM 8972 C C . LEU D 1 275 ? -3.440 -6.821 193.080 1.00 16.23 275 LEU D C 1
ATOM 8973 O O . LEU D 1 275 ? -3.930 -6.326 192.069 1.00 16.38 275 LEU D O 1
ATOM 8978 N N . ALA D 1 276 ? -3.072 -8.096 193.146 1.00 14.82 276 ALA D N 1
ATOM 8979 C CA . ALA D 1 276 ? -3.282 -8.986 192.009 1.00 14.94 276 ALA D CA 1
ATOM 8980 C C . ALA D 1 276 ? -4.768 -9.265 191.822 1.00 18.65 276 ALA D C 1
ATOM 8981 O O . ALA D 1 276 ? -5.266 -9.299 190.701 1.00 17.33 276 ALA D O 1
ATOM 8983 N N . HIS D 1 277 ? -5.470 -9.455 192.935 1.00 17.35 277 HIS D N 1
ATOM 8984 C CA . HIS D 1 277 ? -6.909 -9.678 192.932 1.00 17.79 277 HIS D CA 1
ATOM 8985 C C . HIS D 1 277 ? -7.655 -8.493 192.311 1.00 17.49 277 HIS D C 1
ATOM 8986 O O . HIS D 1 277 ? -8.663 -8.674 191.622 1.00 22.48 277 HIS D O 1
ATOM 8993 N N . LEU D 1 278 ? -7.153 -7.284 192.558 1.00 16.92 278 LEU D N 1
ATOM 8994 C CA . LEU D 1 278 ? -7.761 -6.064 192.033 1.00 18.85 278 LEU D CA 1
ATOM 8995 C C . LEU D 1 278 ? -7.301 -5.765 190.612 1.00 19.79 278 LEU D C 1
ATOM 8996 O O . LEU D 1 278 ? -7.757 -4.800 190.001 1.00 21.85 278 LEU D O 1
ATOM 9001 N N . GLY D 1 279 ? -6.385 -6.581 190.098 1.00 18.48 279 GLY D N 1
ATOM 9002 C CA . GLY D 1 279 ? -5.915 -6.431 188.732 1.00 19.92 279 GLY D CA 1
ATOM 9003 C C . GLY D 1 279 ? -4.878 -5.345 188.520 1.00 20.44 279 GLY D C 1
ATOM 9004 O O . GLY D 1 279 ? -4.615 -4.951 187.386 1.00 21.73 279 GLY D O 1
ATOM 9005 N N . ILE D 1 280 ? -4.276 -4.857 189.604 1.00 16.72 280 ILE D N 1
ATOM 9006 C CA . ILE D 1 280 ? -3.306 -3.769 189.504 1.00 18.09 280 ILE D CA 1
ATOM 9007 C C . ILE D 1 280 ? -1.922 -4.292 189.133 1.00 18.11 280 ILE D C 1
ATOM 9008 O O . ILE D 1 280 ? -1.169 -3.635 188.411 1.00 19.52 280 ILE D O 1
ATOM 9013 N N . ILE D 1 281 ? -1.580 -5.470 189.652 1.00 17.02 281 ILE D N 1
ATOM 9014 C CA . ILE D 1 281 ? -0.308 -6.091 189.299 1.00 15.57 281 ILE D CA 1
ATOM 9015 C C . ILE D 1 281 ? -0.485 -7.538 188.819 1.00 14.45 281 ILE D C 1
ATOM 9016 O O . ILE D 1 281 ? -1.494 -8.186 189.093 1.00 14.57 281 ILE D O 1
ATOM 9021 N N . GLU D 1 282 ? 0.513 -8.031 188.093 1.00 14.41 282 GLU D N 1
ATOM 9022 C CA . GLU D 1 282 ? 0.439 -9.325 187.411 1.00 19.05 282 GLU D CA 1
ATOM 9023 C C . GLU D 1 282 ? 0.303 -10.496 188.392 1.00 18.18 282 GLU D C 1
ATOM 9024 O O . GLU D 1 282 ? -0.523 -11.387 188.194 1.00 20.28 282 GLU D O 1
ATOM 9030 N N . SER D 1 283 ? 1.109 -10.494 189.451 1.00 17.02 283 SER D N 1
ATOM 9031 C CA . SER D 1 283 ? 1.041 -11.575 190.440 1.00 15.97 283 SER D CA 1
ATOM 9032 C C . SER D 1 283 ? 1.532 -11.125 191.804 1.00 14.98 283 SER D C 1
ATOM 9033 O O . SER D 1 283 ? 2.019 -10.003 191.957 1.00 16.90 283 SER D O 1
ATOM 9036 N N . ASN D 1 284 ? 1.421 -12.021 192.782 1.00 16.29 284 ASN D N 1
ATOM 9037 C CA . ASN D 1 284 ? 1.882 -11.732 194.131 1.00 14.29 284 ASN D CA 1
ATOM 9038 C C . ASN D 1 284 ? 3.296 -12.251 194.379 1.00 17.17 284 ASN D C 1
ATOM 9039 O O . ASN D 1 284 ? 3.648 -12.558 195.513 1.00 14.61 284 ASN D O 1
ATOM 9044 N N . ALA D 1 285 ? 4.098 -12.350 193.318 1.00 13.69 285 ALA D N 1
ATOM 9045 C CA . ALA D 1 285 ? 5.478 -12.819 193.436 1.00 15.41 285 ALA D CA 1
ATOM 9046 C C . ALA D 1 285 ? 6.255 -11.967 194.427 1.00 15.03 285 ALA D C 1
ATOM 9047 O O . ALA D 1 285 ? 6.193 -10.737 194.379 1.00 13.61 285 ALA D O 1
ATOM 9049 N N . MET D 1 286 ? 6.988 -12.641 195.312 1.00 14.76 286 MET D N 1
ATOM 9050 C CA . MET D 1 286 ? 7.756 -11.996 196.364 1.00 17.63 286 MET D CA 1
ATOM 9051 C C . MET D 1 286 ? 9.233 -12.293 196.189 1.00 14.88 286 MET D C 1
ATOM 9052 O O . MET D 1 286 ? 9.601 -13.314 195.598 1.00 16.10 286 MET D O 1
ATOM 9057 N N . ALA D 1 287 ? 10.082 -11.429 196.722 1.00 12.03 287 ALA D N 1
ATOM 9058 C CA . ALA D 1 287 ? 11.518 -11.654 196.638 1.00 12.74 287 ALA D CA 1
ATOM 9059 C C . ALA D 1 287 ? 11.963 -12.785 197.573 1.00 15.52 287 ALA D C 1
ATOM 9060 O O . ALA D 1 287 ? 11.370 -13.013 198.620 1.00 15.16 287 ALA D O 1
ATOM 9062 N N . VAL D 1 288 ? 13.007 -13.496 197.171 1.00 14.24 288 VAL D N 1
ATOM 9063 C CA . VAL D 1 288 ? 13.617 -14.536 198.007 1.00 11.90 288 VAL D CA 1
ATOM 9064 C C . VAL D 1 288 ? 14.215 -13.893 199.261 1.00 13.93 288 VAL D C 1
ATOM 9065 O O . VAL D 1 288 ? 14.876 -12.861 199.173 1.00 14.06 288 VAL D O 1
ATOM 9069 N N . PRO D 1 289 ? 14.018 -14.514 200.438 1.00 11.64 289 PRO D N 1
ATOM 9070 C CA . PRO D 1 289 ? 13.422 -15.826 200.710 1.00 12.41 289 PRO D CA 1
ATOM 9071 C C . PRO D 1 289 ? 11.996 -15.811 201.251 1.00 14.56 289 PRO D C 1
ATOM 9072 O O . PRO D 1 289 ? 11.649 -16.691 202.058 1.00 15.18 289 PRO D O 1
ATOM 9076 N N . HIS D 1 290 ? 11.176 -14.854 200.834 1.00 13.16 290 HIS D N 1
ATOM 9077 C CA . HIS D 1 290 ? 9.771 -14.866 201.236 1.00 12.85 290 HIS D CA 1
ATOM 9078 C C . HIS D 1 290 ? 9.079 -16.178 200.892 1.00 12.59 290 HIS D C 1
ATOM 9079 O O . HIS D 1 290 ? 9.361 -16.789 199.855 1.00 14.12 290 HIS D O 1
ATOM 9086 N N . GLN D 1 291 ? 8.149 -16.594 201.754 1.00 13.25 291 GLN D N 1
ATOM 9087 C CA . GLN D 1 291 ? 7.355 -17.793 201.520 1.00 15.98 291 GLN D CA 1
ATOM 9088 C C . GLN D 1 291 ? 6.047 -17.446 200.834 1.00 18.54 291 GLN D C 1
ATOM 9089 O O . GLN D 1 291 ? 5.470 -16.388 201.078 1.00 19.26 291 GLN D O 1
ATOM 9095 N N . SER D 1 292 ? 5.571 -18.356 199.992 1.00 19.84 292 SER D N 1
ATOM 9096 C CA A SER D 1 292 ? 4.346 -18.121 199.240 0.49 19.01 292 SER D CA 1
ATOM 9097 C CA B SER D 1 292 ? 4.344 -18.131 199.239 0.51 19.01 292 SER D CA 1
ATOM 9098 C C . SER D 1 292 ? 3.107 -18.419 200.076 1.00 17.04 292 SER D C 1
ATOM 9099 O O . SER D 1 292 ? 3.130 -19.262 200.982 1.00 20.45 292 SER D O 1
ATOM 9104 N N . LEU D 1 293 ? 2.029 -17.716 199.765 1.00 18.95 293 LEU D N 1
ATOM 9105 C CA . LEU D 1 293 ? 0.757 -17.933 200.416 1.00 16.95 293 LEU D CA 1
ATOM 9106 C C . LEU D 1 293 ? 0.028 -19.064 199.711 1.00 19.57 293 LEU D C 1
ATOM 9107 O O . LEU D 1 293 ? 0.139 -19.232 198.493 1.00 19.50 293 LEU D O 1
ATOM 9112 N N . SER D 1 294 ? -0.714 -19.843 200.485 1.00 18.20 294 SER D N 1
ATOM 9113 C CA . SER D 1 294 ? -1.440 -20.981 199.943 1.00 18.09 294 SER D CA 1
ATOM 9114 C C . SER D 1 294 ? -2.699 -20.543 199.213 1.00 24.22 294 SER D C 1
ATOM 9115 O O . SER D 1 294 ? -3.128 -19.399 199.328 1.00 19.36 294 SER D O 1
ATOM 9118 N N . ASP D 1 295 ? -3.294 -21.463 198.466 1.00 23.76 295 ASP D N 1
ATOM 9119 C CA . ASP D 1 295 ? -4.549 -21.183 197.775 1.00 25.67 295 ASP D CA 1
ATOM 9120 C C . ASP D 1 295 ? -5.630 -20.787 198.767 1.00 20.62 295 ASP D C 1
ATOM 9121 O O . ASP D 1 295 ? -6.399 -19.861 198.518 1.00 21.94 295 ASP D O 1
ATOM 9126 N N . GLU D 1 296 ? -5.674 -21.487 199.897 1.00 23.12 296 GLU D N 1
ATOM 9127 C CA . GLU D 1 296 ? -6.649 -21.197 200.940 1.00 21.38 296 GLU D CA 1
ATOM 9128 C C . GLU D 1 296 ? -6.440 -19.794 201.511 1.00 18.25 296 GLU D C 1
ATOM 9129 O O . GLU D 1 296 ? -7.398 -19.047 201.715 1.00 19.47 296 GLU D O 1
ATOM 9135 N N . GLU D 1 297 ? -5.181 -19.439 201.741 1.00 18.88 297 GLU D N 1
ATOM 9136 C CA . GLU D 1 297 ? -4.843 -18.124 202.276 1.00 19.49 297 GLU D CA 1
ATOM 9137 C C . GLU D 1 297 ? -5.198 -17.012 201.283 1.00 17.78 297 GLU D C 1
ATOM 9138 O O . GLU D 1 297 ? -5.728 -15.968 201.677 1.00 16.91 297 GLU D O 1
ATOM 9144 N N . THR D 1 298 ? -4.935 -17.226 199.996 1.00 16.85 298 THR D N 1
ATOM 9145 C CA . THR D 1 298 ? -5.226 -16.161 199.044 1.00 19.14 298 THR D CA 1
ATOM 9146 C C . THR D 1 298 ? -6.742 -15.999 198.894 1.00 18.09 298 THR D C 1
ATOM 9147 O O . THR D 1 298 ? -7.233 -14.879 198.763 1.00 19.20 298 THR D O 1
ATOM 9151 N N . ALA D 1 299 ? -7.478 -17.106 198.958 1.00 18.83 299 ALA D N 1
ATOM 9152 C CA . ALA D 1 299 ? -8.937 -17.048 198.934 1.00 22.16 299 ALA D CA 1
ATOM 9153 C C . ALA D 1 299 ? -9.469 -16.216 200.099 1.00 20.74 299 ALA D C 1
ATOM 9154 O O . ALA D 1 299 ? -10.389 -15.406 199.930 1.00 20.43 299 ALA D O 1
ATOM 9156 N N . ARG D 1 300 ? -8.888 -16.400 201.285 1.00 18.77 300 ARG D N 1
ATOM 9157 C CA . ARG D 1 300 ? -9.306 -15.613 202.439 1.00 17.31 300 ARG D CA 1
ATOM 9158 C C . ARG D 1 300 ? -8.997 -14.130 202.259 1.00 16.53 300 ARG D C 1
ATOM 9159 O O . ARG D 1 300 ? -9.788 -13.279 202.639 1.00 16.57 300 ARG D O 1
ATOM 9167 N N . ILE D 1 301 ? -7.836 -13.824 201.696 1.00 14.76 301 ILE D N 1
ATOM 9168 C CA . ILE D 1 301 ? -7.479 -12.436 201.441 1.00 14.74 301 ILE D CA 1
ATOM 9169 C C . ILE D 1 301 ? -8.462 -11.800 200.455 1.00 16.70 301 ILE D C 1
ATOM 9170 O O . ILE D 1 301 ? -8.933 -10.674 200.654 1.00 16.57 301 ILE D O 1
ATOM 9175 N N . HIS D 1 302 ? -8.787 -12.538 199.402 1.00 18.82 302 HIS D N 1
ATOM 9176 C CA . HIS D 1 302 ? -9.771 -12.074 198.428 1.00 18.77 302 HIS D CA 1
ATOM 9177 C C . HIS D 1 302 ? -11.106 -11.700 199.078 1.00 16.08 302 HIS D C 1
ATOM 9178 O O . HIS D 1 302 ? -11.673 -10.652 198.778 1.00 18.51 302 HIS D O 1
ATOM 9185 N N . ALA D 1 303 ? -11.583 -12.546 199.983 1.00 18.19 303 ALA D N 1
ATOM 9186 C CA . ALA D 1 303 ? -12.846 -12.296 200.667 1.00 18.63 303 ALA D CA 1
ATOM 9187 C C . ALA D 1 303 ? -12.788 -11.050 201.551 1.00 19.79 303 ALA D C 1
ATOM 9188 O O . ALA D 1 303 ? -13.757 -10.301 201.641 1.00 19.06 303 ALA D O 1
ATOM 9190 N N . ILE D 1 304 ? -11.655 -10.823 202.210 1.00 15.43 304 ILE D N 1
ATOM 9191 C CA . ILE D 1 304 ? -11.528 -9.629 203.041 1.00 14.73 304 ILE D CA 1
ATOM 9192 C C . ILE D 1 304 ? -11.528 -8.373 202.179 1.00 14.02 304 ILE D C 1
ATOM 9193 O O . ILE D 1 304 ? -12.186 -7.383 202.506 1.00 16.16 304 ILE D O 1
ATOM 9198 N N . VAL D 1 305 ? -10.792 -8.420 201.074 1.00 16.60 305 VAL D N 1
ATOM 9199 C CA . VAL D 1 305 ? -10.735 -7.305 200.139 1.00 13.99 305 VAL D CA 1
ATOM 9200 C C . VAL D 1 305 ? -12.123 -6.983 199.599 1.00 16.56 305 VAL D C 1
ATOM 9201 O O . VAL D 1 305 ? -12.535 -5.821 199.577 1.00 18.12 305 VAL D O 1
ATOM 9205 N N . ASP D 1 306 ? -12.841 -8.017 199.178 1.00 16.81 306 ASP D N 1
ATOM 9206 C CA . ASP D 1 306 ? -14.175 -7.830 198.614 1.00 18.27 306 ASP D CA 1
ATOM 9207 C C . ASP D 1 306 ? -15.094 -7.120 199.605 1.00 22.43 306 ASP D C 1
ATOM 9208 O O . ASP D 1 306 ? -15.868 -6.241 199.223 1.00 22.90 306 ASP D O 1
ATOM 9213 N N . GLU D 1 307 ? -14.991 -7.481 200.882 1.00 18.22 307 GLU D N 1
ATOM 9214 C CA . GLU D 1 307 ? -15.875 -6.902 201.895 1.00 16.68 307 GLU D CA 1
ATOM 9215 C C . GLU D 1 307 ? -15.490 -5.482 202.337 1.00 17.76 307 GLU D C 1
ATOM 9216 O O . GLU D 1 307 ? -16.361 -4.623 202.512 1.00 19.71 307 GLU D O 1
ATOM 9222 N N . PHE D 1 308 ? -14.199 -5.217 202.522 1.00 15.90 308 PHE D N 1
ATOM 9223 C CA . PHE D 1 308 ? -13.820 -4.000 203.238 1.00 14.69 308 PHE D CA 1
ATOM 9224 C C . PHE D 1 308 ? -13.109 -2.921 202.428 1.00 18.05 308 PHE D C 1
ATOM 9225 O O . PHE D 1 308 ? -12.803 -1.855 202.957 1.00 19.01 308 PHE D O 1
ATOM 9233 N N . LEU D 1 309 ? -12.858 -3.180 201.151 1.00 16.54 309 LEU D N 1
ATOM 9234 C CA . LEU D 1 309 ? -12.277 -2.156 200.297 1.00 15.20 309 LEU D CA 1
ATOM 9235 C C . LEU D 1 309 ? -13.203 -0.944 200.264 1.00 20.30 309 LEU D C 1
ATOM 9236 O O . LEU D 1 309 ? -14.430 -1.088 200.173 1.00 18.95 309 LEU D O 1
ATOM 9241 N N . TYR D 1 310 ? -12.615 0.240 200.360 1.00 18.15 310 TYR D N 1
ATOM 9242 C CA . TYR D 1 310 ? -13.372 1.489 200.368 1.00 20.15 310 TYR D CA 1
ATOM 9243 C C . TYR D 1 310 ? -14.118 1.693 199.053 1.00 29.55 310 TYR D C 1
ATOM 9244 O O . TYR D 1 310 ? -13.585 1.407 197.981 1.00 29.72 310 TYR D O 1
ATOM 9253 N N . THR D 1 311 ? -15.353 2.177 199.143 1.00 26.81 311 THR D N 1
ATOM 9254 C CA . THR D 1 311 ? -16.141 2.482 197.949 1.00 39.28 311 THR D CA 1
ATOM 9255 C C . THR D 1 311 ? -16.434 3.977 197.829 1.00 34.03 311 THR D C 1
ATOM 9256 O O . THR D 1 311 ? -17.139 4.548 198.661 1.00 38.33 311 THR D O 1
ATOM 9260 N N . SER E 1 3 ? 85.055 60.108 157.596 1.00 38.58 3 SER E N 1
ATOM 9261 C CA . SER E 1 3 ? 83.819 59.682 158.247 1.00 39.81 3 SER E CA 1
ATOM 9262 C C . SER E 1 3 ? 83.625 60.414 159.573 1.00 39.25 3 SER E C 1
ATOM 9263 O O . SER E 1 3 ? 84.517 60.430 160.421 1.00 38.27 3 SER E O 1
ATOM 9266 N N . ALA E 1 4 ? 82.454 61.020 159.750 1.00 31.89 4 ALA E N 1
ATOM 9267 C CA . ALA E 1 4 ? 82.200 61.848 160.927 1.00 29.32 4 ALA E CA 1
ATOM 9268 C C . ALA E 1 4 ? 82.181 61.041 162.223 1.00 27.03 4 ALA E C 1
ATOM 9269 O O . ALA E 1 4 ? 81.847 59.856 162.233 1.00 32.15 4 ALA E O 1
ATOM 9271 N N . THR E 1 5 ? 82.550 61.693 163.319 1.00 25.64 5 THR E N 1
ATOM 9272 C CA . THR E 1 5 ? 82.521 61.052 164.620 1.00 24.84 5 THR E CA 1
ATOM 9273 C C . THR E 1 5 ? 81.502 61.763 165.495 1.00 25.75 5 THR E C 1
ATOM 9274 O O . THR E 1 5 ? 81.559 62.979 165.685 1.00 23.83 5 THR E O 1
ATOM 9278 N N . PHE E 1 6 ? 80.560 60.997 166.024 1.00 19.62 6 PHE E N 1
ATOM 9279 C CA . PHE E 1 6 ? 79.489 61.590 166.795 1.00 18.37 6 PHE E CA 1
ATOM 9280 C C . PHE E 1 6 ? 79.746 61.426 168.285 1.00 22.74 6 PHE E C 1
ATOM 9281 O O . PHE E 1 6 ? 79.348 60.442 168.906 1.00 21.23 6 PHE E O 1
ATOM 9289 N N . THR E 1 7 ? 80.474 62.394 168.835 1.00 18.03 7 THR E N 1
ATOM 9290 C CA . THR E 1 7 ? 80.697 62.492 170.268 1.00 14.98 7 THR E CA 1
ATOM 9291 C C . THR E 1 7 ? 80.366 63.906 170.721 1.00 16.63 7 THR E C 1
ATOM 9292 O O . THR E 1 7 ? 80.137 64.794 169.891 1.00 21.32 7 THR E O 1
ATOM 9296 N N . GLY E 1 8 ? 80.314 64.111 172.032 1.00 17.07 8 GLY E N 1
ATOM 9297 C CA . GLY E 1 8 ? 80.042 65.427 172.584 1.00 14.51 8 GLY E CA 1
ATOM 9298 C C . GLY E 1 8 ? 78.561 65.742 172.710 1.00 20.14 8 GLY E C 1
ATOM 9299 O O . GLY E 1 8 ? 77.740 64.846 172.886 1.00 16.76 8 GLY E O 1
ATOM 9300 N N . VAL E 1 9 ? 78.228 67.023 172.618 1.00 15.69 9 VAL E N 1
ATOM 9301 C CA . VAL E 1 9 ? 76.855 67.490 172.799 1.00 17.12 9 VAL E CA 1
ATOM 9302 C C . VAL E 1 9 ? 76.140 67.543 171.450 1.00 18.18 9 VAL E C 1
ATOM 9303 O O . VAL E 1 9 ? 76.480 68.340 170.575 1.00 14.97 9 VAL E O 1
ATOM 9307 N N . ILE E 1 10 ? 75.160 66.662 171.277 1.00 16.74 10 ILE E N 1
ATOM 9308 C CA . ILE E 1 10 ? 74.473 66.493 170.002 1.00 15.50 10 ILE E CA 1
ATOM 9309 C C . ILE E 1 10 ? 72.966 66.508 170.241 1.00 13.99 10 ILE E C 1
ATOM 9310 O O . ILE E 1 10 ? 72.365 65.450 170.404 1.00 15.81 10 ILE E O 1
ATOM 9315 N N . PRO E 1 11 ? 72.350 67.704 170.277 1.00 14.17 11 PRO E N 1
ATOM 9316 C CA . PRO E 1 11 ? 70.909 67.798 170.551 1.00 13.93 11 PRO E CA 1
ATOM 9317 C C . PRO E 1 11 ? 70.046 67.169 169.472 1.00 11.56 11 PRO E C 1
ATOM 9318 O O . PRO E 1 11 ? 70.383 67.212 168.291 1.00 13.91 11 PRO E O 1
ATOM 9322 N N . PRO E 1 12 ? 68.918 66.577 169.884 1.00 14.08 12 PRO E N 1
ATOM 9323 C CA . PRO E 1 12 ? 67.923 66.147 168.904 1.00 14.05 12 PRO E CA 1
ATOM 9324 C C . PRO E 1 12 ? 67.125 67.365 168.447 1.00 14.05 12 PRO E C 1
ATOM 9325 O O . PRO E 1 12 ? 66.223 67.800 169.157 1.00 12.15 12 PRO E O 1
ATOM 9329 N N . VAL E 1 13 ? 67.467 67.892 167.274 1.00 13.52 13 VAL E N 1
ATOM 9330 C CA . VAL E 1 13 ? 66.915 69.150 166.794 1.00 10.67 13 VAL E CA 1
ATOM 9331 C C . VAL E 1 13 ? 65.387 69.099 166.738 1.00 12.39 13 VAL E C 1
ATOM 9332 O O . VAL E 1 13 ? 64.821 68.151 166.204 1.00 10.99 13 VAL E O 1
ATOM 9336 N N . MET E 1 14 ? 64.721 70.091 167.315 1.00 11.94 14 MET E N 1
ATOM 9337 C CA . MET E 1 14 ? 63.260 70.150 167.214 1.00 11.77 14 MET E CA 1
ATOM 9338 C C . MET E 1 14 ? 62.803 70.569 165.818 1.00 12.35 14 MET E C 1
ATOM 9339 O O . MET E 1 14 ? 63.596 71.040 165.003 1.00 13.29 14 MET E O 1
ATOM 9344 N N . THR E 1 15 ? 61.516 70.379 165.534 1.00 10.38 15 THR E N 1
ATOM 9345 C CA . THR E 1 15 ? 60.954 70.852 164.276 1.00 11.97 15 THR E CA 1
ATOM 9346 C C . THR E 1 15 ? 59.941 71.951 164.528 1.00 12.41 15 THR E C 1
ATOM 9347 O O . THR E 1 15 ? 58.821 71.686 164.973 1.00 12.29 15 THR E O 1
ATOM 9351 N N . PRO E 1 16 ? 60.337 73.201 164.283 1.00 11.35 16 PRO E N 1
ATOM 9352 C CA . PRO E 1 16 ? 59.379 74.300 164.379 1.00 12.97 16 PRO E CA 1
ATOM 9353 C C . PRO E 1 16 ? 58.322 74.149 163.299 1.00 10.47 16 PRO E C 1
ATOM 9354 O O . PRO E 1 16 ? 58.633 73.694 162.185 1.00 11.14 16 PRO E O 1
ATOM 9358 N N . LEU E 1 17 ? 57.079 74.504 163.640 1.00 11.03 17 LEU E N 1
ATOM 9359 C CA . LEU E 1 17 ? 55.969 74.344 162.725 1.00 11.76 17 LEU E CA 1
ATOM 9360 C C . LEU E 1 17 ? 55.174 75.626 162.541 1.00 11.85 17 LEU E C 1
ATOM 9361 O O . LEU E 1 17 ? 55.132 76.486 163.433 1.00 12.84 17 LEU E O 1
ATOM 9366 N N . HIS E 1 18 ? 54.522 75.724 161.388 1.00 10.53 18 HIS E N 1
ATOM 9367 C CA . HIS E 1 18 ? 53.469 76.720 161.191 1.00 12.19 18 HIS E CA 1
ATOM 9368 C C . HIS E 1 18 ? 52.170 76.197 161.801 1.00 12.64 18 HIS E C 1
ATOM 9369 O O . HIS E 1 18 ? 52.068 75.022 162.149 1.00 12.75 18 HIS E O 1
ATOM 9376 N N . ALA E 1 19 ? 51.172 77.067 161.912 1.00 13.64 19 ALA E N 1
ATOM 9377 C CA . ALA E 1 19 ? 49.898 76.678 162.496 1.00 14.42 19 ALA E CA 1
ATOM 9378 C C . ALA E 1 19 ? 49.158 75.625 161.664 1.00 13.63 19 ALA E C 1
ATOM 9379 O O . ALA E 1 19 ? 48.299 74.913 162.192 1.00 14.18 19 ALA E O 1
ATOM 9381 N N . ASP E 1 20 ? 49.481 75.523 160.375 1.00 13.14 20 ASP E N 1
ATOM 9382 C CA . ASP E 1 20 ? 48.842 74.513 159.528 1.00 12.55 20 ASP E CA 1
ATOM 9383 C C . ASP E 1 20 ? 49.530 73.153 159.624 1.00 12.66 20 ASP E C 1
ATOM 9384 O O . ASP E 1 20 ? 49.125 72.204 158.961 1.00 13.46 20 ASP E O 1
ATOM 9389 N N . GLY E 1 21 ? 50.572 73.071 160.444 1.00 12.52 21 GLY E N 1
ATOM 9390 C CA . GLY E 1 21 ? 51.262 71.809 160.653 1.00 11.34 21 GLY E CA 1
ATOM 9391 C C . GLY E 1 21 ? 52.468 71.609 159.751 1.00 10.99 21 GLY E C 1
ATOM 9392 O O . GLY E 1 21 ? 53.182 70.618 159.895 1.00 12.04 21 GLY E O 1
ATOM 9393 N N . SER E 1 22 ? 52.707 72.543 158.837 1.00 10.38 22 SER E N 1
ATOM 9394 C CA . SER E 1 22 ? 53.846 72.413 157.923 1.00 11.53 22 SER E CA 1
ATOM 9395 C C . SER E 1 22 ? 55.139 72.826 158.633 1.00 10.00 22 SER E C 1
ATOM 9396 O O . SER E 1 22 ? 55.120 73.532 159.650 1.00 9.02 22 SER E O 1
ATOM 9399 N N . VAL E 1 23 ? 56.271 72.373 158.101 1.00 10.04 23 VAL E N 1
ATOM 9400 C CA . VAL E 1 23 ? 57.563 72.723 158.683 1.00 9.08 23 VAL E CA 1
ATOM 9401 C C . VAL E 1 23 ? 57.850 74.213 158.505 1.00 9.96 23 VAL E C 1
ATOM 9402 O O . VAL E 1 23 ? 57.726 74.743 157.403 1.00 13.11 23 VAL E O 1
ATOM 9406 N N . ASP E 1 24 ? 58.212 74.871 159.602 1.00 10.11 24 ASP E N 1
ATOM 9407 C CA . ASP E 1 24 ? 58.595 76.282 159.578 1.00 10.85 24 ASP E CA 1
ATOM 9408 C C . ASP E 1 24 ? 60.088 76.353 159.270 1.00 12.33 24 ASP E C 1
ATOM 9409 O O . ASP E 1 24 ? 60.922 76.302 160.174 1.00 12.40 24 ASP E O 1
ATOM 9414 N N . VAL E 1 25 ? 60.409 76.453 157.984 1.00 13.64 25 VAL E N 1
ATOM 9415 C CA . VAL E 1 25 ? 61.789 76.382 157.512 1.00 12.90 25 VAL E CA 1
ATOM 9416 C C . VAL E 1 25 ? 62.657 77.528 158.053 1.00 12.19 25 VAL E C 1
ATOM 9417 O O . VAL E 1 25 ? 63.803 77.304 158.485 1.00 13.43 25 VAL E O 1
ATOM 9421 N N . GLU E 1 26 ? 62.113 78.743 158.054 1.00 12.58 26 GLU E N 1
ATOM 9422 C CA . GLU E 1 26 ? 62.855 79.900 158.549 1.00 13.40 26 GLU E CA 1
ATOM 9423 C C . GLU E 1 26 ? 63.189 79.754 160.037 1.00 15.01 26 GLU E C 1
ATOM 9424 O O . GLU E 1 26 ? 64.318 80.038 160.455 1.00 15.06 26 GLU E O 1
ATOM 9430 N N . SER E 1 27 ? 62.229 79.304 160.846 1.00 12.84 27 SER E N 1
ATOM 9431 C CA . SER E 1 27 ? 62.512 79.073 162.261 1.00 13.18 27 SER E CA 1
ATOM 9432 C C . SER E 1 27 ? 63.474 77.909 162.459 1.00 13.45 27 SER E C 1
ATOM 9433 O O . SER E 1 27 ? 64.287 77.924 163.380 1.00 14.08 27 SER E O 1
ATOM 9436 N N . LEU E 1 28 ? 63.381 76.899 161.601 1.00 11.55 28 LEU E N 1
ATOM 9437 C CA . LEU E 1 28 ? 64.264 75.755 161.749 1.00 10.98 28 LEU E CA 1
ATOM 9438 C C . LEU E 1 28 ? 65.716 76.183 161.493 1.00 13.02 28 LEU E C 1
ATOM 9439 O O . LEU E 1 28 ? 66.635 75.754 162.204 1.00 13.27 28 LEU E O 1
ATOM 9444 N N . ARG E 1 29 ? 65.915 77.054 160.507 1.00 13.46 29 ARG E N 1
ATOM 9445 C CA . ARG E 1 29 ? 67.257 77.580 160.249 1.00 13.89 29 ARG E CA 1
ATOM 9446 C C . ARG E 1 29 ? 67.751 78.388 161.444 1.00 14.56 29 ARG E C 1
ATOM 9447 O O . ARG E 1 29 ? 68.907 78.257 161.854 1.00 14.55 29 ARG E O 1
ATOM 9455 N N . LYS E 1 30 ? 66.882 79.215 162.012 1.00 13.76 30 LYS E N 1
ATOM 9456 C CA . LYS E 1 30 ? 67.264 79.993 163.201 1.00 12.85 30 LYS E CA 1
ATOM 9457 C C . LYS E 1 30 ? 67.621 79.083 164.372 1.00 14.70 30 LYS E C 1
ATOM 9458 O O . LYS E 1 30 ? 68.563 79.346 165.135 1.00 14.62 30 LYS E O 1
ATOM 9464 N N . LEU E 1 31 ? 66.870 77.998 164.518 1.00 13.66 31 LEU E N 1
ATOM 9465 C CA . LEU E 1 31 ? 67.160 77.044 165.576 1.00 12.68 31 LEU E CA 1
ATOM 9466 C C . LEU E 1 31 ? 68.512 76.355 165.346 1.00 12.24 31 LEU E C 1
ATOM 9467 O O . LEU E 1 31 ? 69.276 76.159 166.290 1.00 13.69 31 LEU E O 1
ATOM 9472 N N . VAL E 1 32 ? 68.818 76.004 164.097 1.00 11.66 32 VAL E N 1
ATOM 9473 C CA . VAL E 1 32 ? 70.103 75.388 163.789 1.00 13.49 32 VAL E CA 1
ATOM 9474 C C . VAL E 1 32 ? 71.242 76.343 164.171 1.00 15.48 32 VAL E C 1
ATOM 9475 O O . VAL E 1 32 ? 72.200 75.921 164.800 1.00 14.12 32 VAL E O 1
ATOM 9479 N N . ASP E 1 33 ? 71.127 77.621 163.814 1.00 15.25 33 ASP E N 1
ATOM 9480 C CA . ASP E 1 33 ? 72.142 78.603 164.222 1.00 15.78 33 ASP E CA 1
ATOM 9481 C C . ASP E 1 33 ? 72.240 78.751 165.742 1.00 17.30 33 ASP E C 1
ATOM 9482 O O . ASP E 1 33 ? 73.337 78.859 166.287 1.00 18.27 33 ASP E O 1
ATOM 9487 N N . HIS E 1 34 ? 71.096 78.765 166.422 1.00 13.59 34 HIS E N 1
ATOM 9488 C CA . HIS E 1 34 ? 71.061 78.819 167.883 1.00 15.19 34 HIS E CA 1
ATOM 9489 C C . HIS E 1 34 ? 71.885 77.678 168.489 1.00 16.99 34 HIS E C 1
ATOM 9490 O O . HIS E 1 34 ? 72.703 77.889 169.383 1.00 17.22 34 HIS E O 1
ATOM 9497 N N . LEU E 1 35 ? 71.681 76.471 167.985 1.00 14.89 35 LEU E N 1
ATOM 9498 C CA . LEU E 1 35 ? 72.387 75.320 168.516 1.00 14.89 35 LEU E CA 1
ATOM 9499 C C . LEU E 1 35 ? 73.883 75.393 168.238 1.00 16.73 35 LEU E C 1
ATOM 9500 O O . LEU E 1 35 ? 74.708 75.237 169.144 1.00 15.04 35 LEU E O 1
ATOM 9505 N N . ILE E 1 36 ? 74.229 75.645 166.983 1.00 14.42 36 ILE E N 1
ATOM 9506 C CA . ILE E 1 36 ? 75.627 75.643 166.579 1.00 15.18 36 ILE E CA 1
ATOM 9507 C C . ILE E 1 36 ? 76.376 76.782 167.267 1.00 17.10 36 ILE E C 1
ATOM 9508 O O . ILE E 1 36 ? 77.467 76.579 167.788 1.00 16.86 36 ILE E O 1
ATOM 9513 N N . ASN E 1 37 ? 75.770 77.962 167.313 1.00 17.78 37 ASN E N 1
ATOM 9514 C CA . ASN E 1 37 ? 76.411 79.088 167.996 1.00 17.42 37 ASN E CA 1
ATOM 9515 C C . ASN E 1 37 ? 76.422 78.921 169.514 1.00 17.43 37 ASN E C 1
ATOM 9516 O O . ASN E 1 37 ? 77.179 79.593 170.215 1.00 23.90 37 ASN E O 1
ATOM 9521 N N . GLY E 1 38 ? 75.599 78.010 170.026 1.00 16.35 38 GLY E N 1
ATOM 9522 C CA . GLY E 1 38 ? 75.622 77.673 171.439 1.00 15.15 38 GLY E CA 1
ATOM 9523 C C . GLY E 1 38 ? 76.725 76.686 171.792 1.00 16.94 38 GLY E C 1
ATOM 9524 O O . GLY E 1 38 ? 76.938 76.382 172.967 1.00 23.70 38 GLY E O 1
ATOM 9525 N N . GLY E 1 39 ? 77.415 76.166 170.782 1.00 17.39 39 GLY E N 1
ATOM 9526 C CA . GLY E 1 39 ? 78.593 75.356 171.030 1.00 17.83 39 GLY E CA 1
ATOM 9527 C C . GLY E 1 39 ? 78.436 73.850 170.918 1.00 19.76 39 GLY E C 1
ATOM 9528 O O . GLY E 1 39 ? 79.343 73.104 171.303 1.00 18.67 39 GLY E O 1
ATOM 9529 N N . VAL E 1 40 ? 77.312 73.383 170.382 1.00 16.88 40 VAL E N 1
ATOM 9530 C CA . VAL E 1 40 ? 77.123 71.939 170.244 1.00 16.73 40 VAL E CA 1
ATOM 9531 C C . VAL E 1 40 ? 78.145 71.320 169.274 1.00 16.58 40 VAL E C 1
ATOM 9532 O O . VAL E 1 40 ? 78.744 72.022 168.459 1.00 17.43 40 VAL E O 1
ATOM 9536 N N . ASP E 1 41 ? 78.327 70.002 169.353 1.00 17.53 41 ASP E N 1
ATOM 9537 C CA . ASP E 1 41 ? 79.342 69.308 168.567 1.00 15.66 41 ASP E CA 1
ATOM 9538 C C . ASP E 1 41 ? 78.763 68.556 167.365 1.00 16.09 41 ASP E C 1
ATOM 9539 O O . ASP E 1 41 ? 79.496 68.052 166.518 1.00 17.70 41 ASP E O 1
ATOM 9544 N N . GLY E 1 42 ? 77.435 68.495 167.294 1.00 15.77 42 GLY E N 1
ATOM 9545 C CA . GLY E 1 42 ? 76.767 67.767 166.232 1.00 15.04 42 GLY E CA 1
ATOM 9546 C C . GLY E 1 42 ? 75.281 68.001 166.370 1.00 11.52 42 GLY E C 1
ATOM 9547 O O . GLY E 1 42 ? 74.839 68.579 167.365 1.00 13.07 42 GLY E O 1
ATOM 9548 N N . LEU E 1 43 ? 74.526 67.573 165.362 1.00 12.91 43 LEU E N 1
ATOM 9549 C CA . LEU E 1 43 ? 73.072 67.689 165.379 1.00 12.75 43 LEU E CA 1
ATOM 9550 C C . LEU E 1 43 ? 72.449 66.350 165.038 1.00 12.31 43 LEU E C 1
ATOM 9551 O O . LEU E 1 43 ? 72.890 65.684 164.118 1.00 13.27 43 LEU E O 1
ATOM 9556 N N . PHE E 1 44 ? 71.408 65.983 165.785 1.00 12.17 44 PHE E N 1
ATOM 9557 C CA . PHE E 1 44 ? 70.642 64.767 165.530 1.00 12.24 44 PHE E CA 1
ATOM 9558 C C . PHE E 1 44 ? 69.306 65.222 164.959 1.00 9.75 44 PHE E C 1
ATOM 9559 O O . PHE E 1 44 ? 68.469 65.774 165.671 1.00 13.03 44 PHE E O 1
ATOM 9567 N N . ALA E 1 45 ? 69.150 65.031 163.653 1.00 10.00 45 ALA E N 1
ATOM 9568 C CA . ALA E 1 45 ? 67.921 65.412 162.983 1.00 10.34 45 ALA E CA 1
ATOM 9569 C C . ALA E 1 45 ? 66.936 64.240 162.993 1.00 10.05 45 ALA E C 1
ATOM 9570 O O . ALA E 1 45 ? 67.340 63.081 162.879 1.00 13.19 45 ALA E O 1
ATOM 9572 N N . LEU E 1 46 ? 65.647 64.549 163.124 1.00 10.20 46 LEU E N 1
ATOM 9573 C CA . LEU E 1 46 ? 64.571 63.538 163.029 1.00 12.36 46 LEU E CA 1
ATOM 9574 C C . LEU E 1 46 ? 64.627 62.523 164.177 1.00 10.77 46 LEU E C 1
ATOM 9575 O O . LEU E 1 46 ? 64.413 61.317 163.986 1.00 11.98 46 LEU E O 1
ATOM 9580 N N . GLY E 1 47 ? 64.908 63.010 165.377 1.00 11.02 47 GLY E N 1
ATOM 9581 C CA . GLY E 1 47 ? 64.786 62.191 166.565 1.00 13.06 47 GLY E CA 1
ATOM 9582 C C . GLY E 1 47 ? 63.412 62.361 167.180 1.00 12.88 47 GLY E C 1
ATOM 9583 O O . GLY E 1 47 ? 62.553 63.031 166.614 1.00 14.13 47 GLY E O 1
ATOM 9584 N N . SER E 1 48 ? 63.215 61.763 168.349 1.00 14.20 48 SER E N 1
ATOM 9585 C CA . SER E 1 48 ? 61.928 61.826 169.025 1.00 15.24 48 SER E CA 1
ATOM 9586 C C . SER E 1 48 ? 61.549 63.285 169.302 1.00 17.40 48 SER E C 1
ATOM 9587 O O . SER E 1 48 ? 60.422 63.709 169.028 1.00 15.43 48 SER E O 1
ATOM 9590 N N . SER E 1 49 ? 62.504 64.065 169.802 1.00 15.30 49 SER E N 1
ATOM 9591 C CA . SER E 1 49 ? 62.245 65.472 170.115 1.00 16.69 49 SER E CA 1
ATOM 9592 C C . SER E 1 49 ? 62.032 66.338 168.873 1.00 13.48 49 SER E C 1
ATOM 9593 O O . SER E 1 49 ? 61.521 67.450 168.971 1.00 13.51 49 SER E O 1
ATOM 9596 N N . GLY E 1 50 ? 62.416 65.823 167.711 1.00 12.21 50 GLY E N 1
ATOM 9597 C CA . GLY E 1 50 ? 62.137 66.497 166.459 1.00 12.75 50 GLY E CA 1
ATOM 9598 C C . GLY E 1 50 ? 60.738 66.200 165.944 1.00 11.57 50 GLY E C 1
ATOM 9599 O O . GLY E 1 50 ? 60.402 66.565 164.822 1.00 11.48 50 GLY E O 1
ATOM 9600 N N . GLU E 1 51 ? 59.925 65.540 166.775 1.00 11.92 51 GLU E N 1
ATOM 9601 C CA . GLU E 1 51 ? 58.573 65.115 166.396 1.00 11.60 51 GLU E CA 1
ATOM 9602 C C . GLU E 1 51 ? 58.602 64.227 165.163 1.00 12.24 51 GLU E C 1
ATOM 9603 O O . GLU E 1 51 ? 57.669 64.234 164.369 1.00 12.27 51 GLU E O 1
ATOM 9609 N N . ALA E 1 52 ? 59.659 63.427 165.015 1.00 10.47 52 ALA E N 1
ATOM 9610 C CA . ALA E 1 52 ? 59.749 62.541 163.863 1.00 10.31 52 ALA E CA 1
ATOM 9611 C C . ALA E 1 52 ? 58.513 61.634 163.752 1.00 11.73 52 ALA E C 1
ATOM 9612 O O . ALA E 1 52 ? 58.054 61.350 162.655 1.00 12.67 52 ALA E O 1
ATOM 9614 N N . ALA E 1 53 ? 57.980 61.193 164.889 1.00 12.11 53 ALA E N 1
ATOM 9615 C CA . ALA E 1 53 ? 56.811 60.318 164.879 1.00 12.34 53 ALA E CA 1
ATOM 9616 C C . ALA E 1 53 ? 55.563 61.027 164.367 1.00 12.17 53 ALA E C 1
ATOM 9617 O O . ALA E 1 53 ? 54.568 60.373 164.060 1.00 11.08 53 ALA E O 1
ATOM 9619 N N . PHE E 1 54 ? 55.619 62.359 164.303 1.00 10.43 54 PHE E N 1
ATOM 9620 C CA . PHE E 1 54 ? 54.480 63.187 163.909 1.00 10.98 54 PHE E CA 1
ATOM 9621 C C . PHE E 1 54 ? 54.565 63.716 162.484 1.00 13.92 54 PHE E C 1
ATOM 9622 O O . PHE E 1 54 ? 53.557 64.146 161.918 1.00 16.09 54 PHE E O 1
ATOM 9630 N N . LEU E 1 55 ? 55.769 63.723 161.928 1.00 12.70 55 LEU E N 1
ATOM 9631 C CA . LEU E 1 55 ? 56.008 64.261 160.596 1.00 12.54 55 LEU E CA 1
ATOM 9632 C C . LEU E 1 55 ? 55.834 63.200 159.542 1.00 11.24 55 LEU E C 1
ATOM 9633 O O . LEU E 1 55 ? 56.247 62.066 159.747 1.00 12.74 55 LEU E O 1
ATOM 9638 N N . THR E 1 56 ? 55.256 63.563 158.402 1.00 10.17 56 THR E N 1
ATOM 9639 C CA . THR E 1 56 ? 55.179 62.633 157.287 1.00 10.42 56 THR E CA 1
ATOM 9640 C C . THR E 1 56 ? 56.569 62.421 156.717 1.00 13.46 56 THR E C 1
ATOM 9641 O O . THR E 1 56 ? 57.492 63.174 157.033 1.00 11.98 56 THR E O 1
ATOM 9645 N N . ARG E 1 57 ? 56.708 61.405 155.875 1.00 12.65 57 ARG E N 1
ATOM 9646 C CA . ARG E 1 57 ? 57.993 61.142 155.241 1.00 14.01 57 ARG E CA 1
ATOM 9647 C C . ARG E 1 57 ? 58.467 62.384 154.483 1.00 12.94 57 ARG E C 1
ATOM 9648 O O . ARG E 1 57 ? 59.644 62.741 154.536 1.00 12.22 57 ARG E O 1
ATOM 9656 N N . ALA E 1 58 ? 57.546 63.049 153.799 1.00 11.27 58 ALA E N 1
ATOM 9657 C CA . ALA E 1 58 ? 57.920 64.222 153.017 1.00 13.98 58 ALA E CA 1
ATOM 9658 C C . ALA E 1 58 ? 58.388 65.358 153.925 1.00 14.28 58 ALA E C 1
ATOM 9659 O O . ALA E 1 58 ? 59.328 66.085 153.598 1.00 13.35 58 ALA E O 1
ATOM 9661 N N . GLN E 1 59 ? 57.732 65.511 155.069 1.00 11.50 59 GLN E N 1
ATOM 9662 C CA . GLN E 1 59 ? 58.085 66.567 156.002 1.00 10.68 59 GLN E CA 1
ATOM 9663 C C . GLN E 1 59 ? 59.430 66.282 156.636 1.00 11.85 59 GLN E C 1
ATOM 9664 O O . GLN E 1 59 ? 60.224 67.198 156.863 1.00 11.73 59 GLN E O 1
ATOM 9670 N N . ARG E 1 60 ? 59.681 65.011 156.930 1.00 11.93 60 ARG E N 1
ATOM 9671 C CA . ARG E 1 60 ? 60.982 64.611 157.467 1.00 11.65 60 ARG E CA 1
ATOM 9672 C C . ARG E 1 60 ? 62.109 64.963 156.507 1.00 12.49 60 ARG E C 1
ATOM 9673 O O . ARG E 1 60 ? 63.159 65.465 156.923 1.00 13.19 60 ARG E O 1
ATOM 9681 N N . LYS E 1 61 ? 61.888 64.709 155.222 1.00 11.70 61 LYS E N 1
ATOM 9682 C CA . LYS E 1 61 ? 62.900 64.995 154.212 1.00 12.27 61 LYS E CA 1
ATOM 9683 C C . LYS E 1 61 ? 63.190 66.496 154.155 1.00 15.13 61 LYS E C 1
ATOM 9684 O O . LYS E 1 61 ? 64.346 66.909 154.103 1.00 15.57 61 LYS E O 1
ATOM 9690 N N . LEU E 1 62 ? 62.134 67.302 154.193 1.00 13.35 62 LEU E N 1
ATOM 9691 C CA . LEU E 1 62 ? 62.287 68.752 154.183 1.00 11.80 62 LEU E CA 1
ATOM 9692 C C . LEU E 1 62 ? 63.055 69.251 155.410 1.00 13.16 62 LEU E C 1
ATOM 9693 O O . LEU E 1 62 ? 63.962 70.086 155.286 1.00 15.34 62 LEU E O 1
ATOM 9698 N N . ALA E 1 63 ? 62.697 68.748 156.588 1.00 11.14 63 ALA E N 1
ATOM 9699 C CA . ALA E 1 63 ? 63.378 69.139 157.822 1.00 12.19 63 ALA E CA 1
ATOM 9700 C C . ALA E 1 63 ? 64.856 68.757 157.780 1.00 14.09 63 ALA E C 1
ATOM 9701 O O . ALA E 1 63 ? 65.728 69.561 158.138 1.00 13.08 63 ALA E O 1
ATOM 9703 N N . LEU E 1 64 ? 65.128 67.524 157.351 1.00 11.32 64 LEU E N 1
ATOM 9704 C CA . LEU E 1 64 ? 66.501 67.019 157.292 1.00 9.35 64 LEU E CA 1
ATOM 9705 C C . LEU E 1 64 ? 67.342 67.825 156.311 1.00 13.29 64 LEU E C 1
ATOM 9706 O O . LEU E 1 64 ? 68.471 68.210 156.630 1.00 14.47 64 LEU E O 1
ATOM 9711 N N . THR E 1 65 ? 66.795 68.067 155.123 1.00 12.15 65 THR E N 1
ATOM 9712 C CA . THR E 1 65 ? 67.513 68.819 154.087 1.00 14.47 65 THR E CA 1
ATOM 9713 C C . THR E 1 65 ? 67.743 70.257 154.552 1.00 15.57 65 THR E C 1
ATOM 9714 O O . THR E 1 65 ? 68.835 70.814 154.363 1.00 14.34 65 THR E O 1
ATOM 9718 N N . THR E 1 66 ? 66.734 70.849 155.182 1.00 11.90 66 THR E N 1
ATOM 9719 C CA . THR E 1 66 ? 66.886 72.195 155.750 1.00 13.40 66 THR E CA 1
ATOM 9720 C C . THR E 1 66 ? 68.034 72.254 156.751 1.00 14.09 66 THR E C 1
ATOM 9721 O O . THR E 1 66 ? 68.867 73.171 156.714 1.00 14.71 66 THR E O 1
ATOM 9725 N N . ILE E 1 67 ? 68.078 71.278 157.651 1.00 12.14 67 ILE E N 1
ATOM 9726 C CA . ILE E 1 67 ? 69.098 71.264 158.680 1.00 12.17 67 ILE E CA 1
ATOM 9727 C C . ILE E 1 67 ? 70.488 71.090 158.075 1.00 15.34 67 ILE E C 1
ATOM 9728 O O . ILE E 1 67 ? 71.409 71.832 158.414 1.00 15.71 67 ILE E O 1
ATOM 9733 N N . ILE E 1 68 ? 70.632 70.129 157.175 1.00 12.58 68 ILE E N 1
ATOM 9734 C CA . ILE E 1 68 ? 71.937 69.834 156.581 1.00 13.77 68 ILE E CA 1
ATOM 9735 C C . ILE E 1 68 ? 72.436 71.008 155.752 1.00 15.40 68 ILE E C 1
ATOM 9736 O O . ILE E 1 68 ? 73.601 71.409 155.876 1.00 16.72 68 ILE E O 1
ATOM 9741 N N . GLU E 1 69 ? 71.562 71.584 154.935 1.00 14.23 69 GLU E N 1
ATOM 9742 C CA . GLU E 1 69 ? 71.996 72.691 154.081 1.00 15.35 69 GLU E CA 1
ATOM 9743 C C . GLU E 1 69 ? 72.345 73.924 154.907 1.00 18.21 69 GLU E C 1
ATOM 9744 O O . GLU E 1 69 ? 73.351 74.588 154.629 1.00 18.62 69 GLU E O 1
ATOM 9750 N N . HIS E 1 70 ? 71.567 74.221 155.942 1.00 15.50 70 HIS E N 1
ATOM 9751 C CA . HIS E 1 70 ? 71.856 75.410 156.739 1.00 13.83 70 HIS E CA 1
ATOM 9752 C C . HIS E 1 70 ? 73.076 75.212 157.623 1.00 14.93 70 HIS E C 1
ATOM 9753 O O . HIS E 1 70 ? 73.840 76.160 157.865 1.00 16.23 70 HIS E O 1
ATOM 9760 N N . THR E 1 71 ? 73.270 73.989 158.105 1.00 12.83 71 THR E N 1
ATOM 9761 C CA . THR E 1 71 ? 74.465 73.675 158.884 1.00 13.32 71 THR E CA 1
ATOM 9762 C C . THR E 1 71 ? 75.727 73.939 158.074 1.00 17.51 71 THR E C 1
ATOM 9763 O O . THR E 1 71 ? 76.731 74.424 158.622 1.00 14.99 71 THR E O 1
ATOM 9767 N N . ALA E 1 72 ? 75.661 73.636 156.776 1.00 14.78 72 ALA E N 1
ATOM 9768 C CA . ALA E 1 72 ? 76.739 73.960 155.834 1.00 16.93 72 ALA E CA 1
ATOM 9769 C C . ALA E 1 72 ? 78.090 73.463 156.332 1.00 16.87 72 ALA E C 1
ATOM 9770 O O . ALA E 1 72 ? 79.102 74.171 156.244 1.00 16.93 72 ALA E O 1
ATOM 9772 N N . GLY E 1 73 ? 78.097 72.252 156.884 1.00 17.67 73 GLY E N 1
ATOM 9773 C CA . GLY E 1 73 ? 79.334 71.599 157.280 1.00 19.00 73 GLY E CA 1
ATOM 9774 C C . GLY E 1 73 ? 79.970 72.067 158.574 1.00 16.91 73 GLY E C 1
ATOM 9775 O O . GLY E 1 73 ? 81.063 71.611 158.917 1.00 20.60 73 GLY E O 1
ATOM 9776 N N . ARG E 1 74 ? 79.307 72.959 159.306 1.00 15.53 74 ARG E N 1
ATOM 9777 C CA . ARG E 1 74 ? 79.885 73.472 160.550 1.00 14.34 74 ARG E CA 1
ATOM 9778 C C . ARG E 1 74 ? 80.043 72.391 161.616 1.00 19.62 74 ARG E C 1
ATOM 9779 O O . ARG E 1 74 ? 81.028 72.385 162.355 1.00 17.76 74 ARG E O 1
ATOM 9787 N N . VAL E 1 75 ? 79.066 71.485 161.700 1.00 16.78 75 VAL E N 1
ATOM 9788 C CA . VAL E 1 75 ? 79.125 70.341 162.606 1.00 17.39 75 VAL E CA 1
ATOM 9789 C C . VAL E 1 75 ? 78.460 69.172 161.876 1.00 14.44 75 VAL E C 1
ATOM 9790 O O . VAL E 1 75 ? 77.677 69.389 160.952 1.00 16.48 75 VAL E O 1
ATOM 9794 N N . PRO E 1 76 ? 78.778 67.929 162.266 1.00 15.23 76 PRO E N 1
ATOM 9795 C CA . PRO E 1 76 ? 78.160 66.797 161.568 1.00 14.14 76 PRO E CA 1
ATOM 9796 C C . PRO E 1 76 ? 76.681 66.605 161.934 1.00 10.67 76 PRO E C 1
ATOM 9797 O O . PRO E 1 76 ? 76.283 66.907 163.062 1.00 14.25 76 PRO E O 1
ATOM 9801 N N . VAL E 1 77 ? 75.904 66.118 160.979 1.00 13.72 77 VAL E N 1
ATOM 9802 C CA . VAL E 1 77 ? 74.473 65.868 161.177 1.00 12.22 77 VAL E CA 1
ATOM 9803 C C . VAL E 1 77 ? 74.184 64.383 161.005 1.00 13.33 77 VAL E C 1
ATOM 9804 O O . VAL E 1 77 ? 74.522 63.797 159.984 1.00 15.34 77 VAL E O 1
ATOM 9808 N N . THR E 1 78 ? 73.559 63.784 162.013 1.00 14.59 78 THR E N 1
ATOM 9809 C CA . THR E 1 78 ? 73.116 62.398 161.892 1.00 14.83 78 THR E CA 1
ATOM 9810 C C . THR E 1 78 ? 71.592 62.395 161.755 1.00 11.16 78 THR E C 1
ATOM 9811 O O . THR E 1 78 ? 70.919 63.276 162.289 1.00 12.97 78 THR E O 1
ATOM 9815 N N . ALA E 1 79 ? 71.073 61.426 161.011 1.00 12.43 79 ALA E N 1
ATOM 9816 C CA . ALA E 1 79 ? 69.648 61.396 160.663 1.00 12.05 79 ALA E CA 1
ATOM 9817 C C . ALA E 1 79 ? 68.938 60.228 161.305 1.00 11.92 79 ALA E C 1
ATOM 9818 O O . ALA E 1 79 ? 69.353 59.088 161.142 1.00 12.34 79 ALA E O 1
ATOM 9820 N N . GLY E 1 80 ? 67.855 60.518 162.018 1.00 11.18 80 GLY E N 1
ATOM 9821 C CA . GLY E 1 80 ? 66.976 59.462 162.486 1.00 12.30 80 GLY E CA 1
ATOM 9822 C C . GLY E 1 80 ? 66.309 58.768 161.309 1.00 11.21 80 GLY E C 1
ATOM 9823 O O . GLY E 1 80 ? 65.917 59.401 160.320 1.00 13.11 80 GLY E O 1
ATOM 9824 N N . VAL E 1 81 ? 66.196 57.444 161.413 1.00 11.16 81 VAL E N 1
ATOM 9825 C CA . VAL E 1 81 ? 65.445 56.671 160.439 1.00 12.92 81 VAL E CA 1
ATOM 9826 C C . VAL E 1 81 ? 64.429 55.799 161.197 1.00 11.56 81 VAL E C 1
ATOM 9827 O O . VAL E 1 81 ? 64.385 54.572 161.055 1.00 13.89 81 VAL E O 1
ATOM 9831 N N . ILE E 1 82 ? 63.600 56.460 161.998 1.00 11.58 82 ILE E N 1
ATOM 9832 C CA . ILE E 1 82 ? 62.692 55.767 162.904 1.00 11.45 82 ILE E CA 1
ATOM 9833 C C . ILE E 1 82 ? 61.428 55.316 162.171 1.00 9.31 82 ILE E C 1
ATOM 9834 O O . ILE E 1 82 ? 60.669 56.136 161.664 1.00 12.75 82 ILE E O 1
ATOM 9839 N N . GLU E 1 83 ? 61.239 54.001 162.098 1.00 11.08 83 GLU E N 1
ATOM 9840 C CA . GLU E 1 83 ? 60.052 53.395 161.499 1.00 11.39 83 GLU E CA 1
ATOM 9841 C C . GLU E 1 83 ? 59.863 52.017 162.122 1.00 10.35 83 GLU E C 1
ATOM 9842 O O . GLU E 1 83 ? 60.752 51.518 162.804 1.00 9.96 83 GLU E O 1
ATOM 9848 N N . THR E 1 84 ? 58.703 51.410 161.889 1.00 9.52 84 THR E N 1
ATOM 9849 C CA . THR E 1 84 ? 58.351 50.194 162.607 1.00 10.07 84 THR E CA 1
ATOM 9850 C C . THR E 1 84 ? 59.261 49.005 162.326 1.00 9.09 84 THR E C 1
ATOM 9851 O O . THR E 1 84 ? 59.618 48.280 163.242 1.00 10.21 84 THR E O 1
ATOM 9855 N N . THR E 1 85 ? 59.610 48.788 161.063 1.00 9.94 85 THR E N 1
ATOM 9856 C CA . THR E 1 85 ? 60.363 47.596 160.677 1.00 9.50 85 THR E CA 1
ATOM 9857 C C . THR E 1 85 ? 61.365 47.906 159.580 1.00 9.52 85 THR E C 1
ATOM 9858 O O . THR E 1 85 ? 61.425 49.020 159.068 1.00 10.18 85 THR E O 1
ATOM 9862 N N . THR E 1 86 ? 62.122 46.883 159.201 1.00 10.68 86 THR E N 1
ATOM 9863 C CA . THR E 1 86 ? 63.353 47.081 158.437 1.00 12.83 86 THR E CA 1
ATOM 9864 C C . THR E 1 86 ? 63.187 47.720 157.049 1.00 10.05 86 THR E C 1
ATOM 9865 O O . THR E 1 86 ? 63.890 48.672 156.727 1.00 11.06 86 THR E O 1
ATOM 9869 N N . ALA E 1 87 ? 62.287 47.204 156.214 1.00 12.14 87 ALA E N 1
ATOM 9870 C CA . ALA E 1 87 ? 62.147 47.776 154.874 1.00 12.56 87 ALA E CA 1
ATOM 9871 C C . ALA E 1 87 ? 61.719 49.236 154.929 1.00 12.60 87 ALA E C 1
ATOM 9872 O O . ALA E 1 87 ? 62.130 50.048 154.095 1.00 12.62 87 ALA E O 1
ATOM 9874 N N . ARG E 1 88 ? 60.881 49.564 155.906 1.00 10.50 88 ARG E N 1
ATOM 9875 C CA . ARG E 1 88 ? 60.412 50.928 156.052 1.00 12.67 88 ARG E CA 1
ATOM 9876 C C . ARG E 1 88 ? 61.557 51.812 156.532 1.00 10.30 88 ARG E C 1
ATOM 9877 O O . ARG E 1 88 ? 61.666 52.958 156.120 1.00 11.23 88 ARG E O 1
ATOM 9885 N N . VAL E 1 89 ? 62.423 51.268 157.378 1.00 10.89 89 VAL E N 1
ATOM 9886 C CA . VAL E 1 89 ? 63.578 52.023 157.839 1.00 9.60 89 VAL E CA 1
ATOM 9887 C C . VAL E 1 89 ? 64.531 52.264 156.670 1.00 10.02 89 VAL E C 1
ATOM 9888 O O . VAL E 1 89 ? 65.053 53.356 156.517 1.00 12.00 89 VAL E O 1
ATOM 9892 N N . ILE E 1 90 ? 64.729 51.246 155.841 1.00 11.44 90 ILE E N 1
ATOM 9893 C CA . ILE E 1 90 ? 65.667 51.370 154.728 1.00 11.43 90 ILE E CA 1
ATOM 9894 C C . ILE E 1 90 ? 65.206 52.423 153.711 1.00 12.99 90 ILE E C 1
ATOM 9895 O O . ILE E 1 90 ? 66.041 53.133 153.142 1.00 13.60 90 ILE E O 1
ATOM 9900 N N . GLU E 1 91 ? 63.896 52.597 153.522 1.00 11.24 91 GLU E N 1
ATOM 9901 C CA . GLU E 1 91 ? 63.435 53.711 152.689 1.00 13.48 91 GLU E CA 1
ATOM 9902 C C . GLU E 1 91 ? 63.955 55.045 153.213 1.00 13.71 91 GLU E C 1
ATOM 9903 O O . GLU E 1 91 ? 64.329 55.924 152.439 1.00 13.35 91 GLU E O 1
ATOM 9909 N N . LEU E 1 92 ? 63.952 55.194 154.532 1.00 12.49 92 LEU E N 1
ATOM 9910 C CA . LEU E 1 92 ? 64.369 56.425 155.179 1.00 11.71 92 LEU E CA 1
ATOM 9911 C C . LEU E 1 92 ? 65.889 56.575 155.114 1.00 11.86 92 LEU E C 1
ATOM 9912 O O . LEU E 1 92 ? 66.410 57.698 155.067 1.00 13.49 92 LEU E O 1
ATOM 9917 N N . VAL E 1 93 ? 66.590 55.444 155.138 1.00 12.05 93 VAL E N 1
ATOM 9918 C CA . VAL E 1 93 ? 68.035 55.453 154.950 1.00 11.73 93 VAL E CA 1
ATOM 9919 C C . VAL E 1 93 ? 68.351 55.994 153.561 1.00 12.35 93 VAL E C 1
ATOM 9920 O O . VAL E 1 93 ? 69.278 56.798 153.393 1.00 14.44 93 VAL E O 1
ATOM 9924 N N . GLU E 1 94 ? 67.592 55.560 152.561 1.00 14.32 94 GLU E N 1
ATOM 9925 C CA . GLU E 1 94 ? 67.788 56.075 151.207 1.00 14.30 94 GLU E CA 1
ATOM 9926 C C . GLU E 1 94 ? 67.541 57.587 151.134 1.00 14.79 94 GLU E C 1
ATOM 9927 O O . GLU E 1 94 ? 68.280 58.313 150.456 1.00 15.41 94 GLU E O 1
ATOM 9933 N N . ASP E 1 95 ? 66.521 58.068 151.845 1.00 13.57 95 ASP E N 1
ATOM 9934 C CA . ASP E 1 95 ? 66.259 59.503 151.925 1.00 12.99 95 ASP E CA 1
ATOM 9935 C C . ASP E 1 95 ? 67.435 60.236 152.551 1.00 16.98 95 ASP E C 1
ATOM 9936 O O . ASP E 1 95 ? 67.823 61.308 152.084 1.00 15.55 95 ASP E O 1
ATOM 9941 N N . ALA E 1 96 ? 67.987 59.652 153.611 1.00 12.41 96 ALA E N 1
ATOM 9942 C CA . ALA E 1 96 ? 69.057 60.282 154.377 1.00 12.95 96 ALA E CA 1
ATOM 9943 C C . ALA E 1 96 ? 70.324 60.405 153.542 1.00 14.23 96 ALA E C 1
ATOM 9944 O O . ALA E 1 96 ? 71.011 61.431 153.594 1.00 16.76 96 ALA E O 1
ATOM 9946 N N . LEU E 1 97 ? 70.620 59.362 152.774 1.00 15.27 97 LEU E N 1
ATOM 9947 C CA . LEU E 1 97 ? 71.780 59.383 151.878 1.00 17.04 97 LEU E CA 1
ATOM 9948 C C . LEU E 1 97 ? 71.613 60.462 150.808 1.00 20.34 97 LEU E C 1
ATOM 9949 O O . LEU E 1 97 ? 72.558 61.177 150.486 1.00 21.49 97 LEU E O 1
ATOM 9954 N N . GLU E 1 98 ? 70.406 60.572 150.265 1.00 17.29 98 GLU E N 1
ATOM 9955 C CA . GLU E 1 98 ? 70.105 61.584 149.256 1.00 16.92 98 GLU E CA 1
ATOM 9956 C C . GLU E 1 98 ? 70.278 63.001 149.810 1.00 21.17 98 GLU E C 1
ATOM 9957 O O . GLU E 1 98 ? 70.667 63.925 149.085 1.00 22.31 98 GLU E O 1
ATOM 9963 N N . ALA E 1 99 ? 69.985 63.173 151.092 1.00 16.47 99 ALA E N 1
ATOM 9964 C CA . ALA E 1 99 ? 70.087 64.481 151.730 1.00 15.54 99 ALA E CA 1
ATOM 9965 C C . ALA E 1 99 ? 71.518 64.787 152.159 1.00 18.63 99 ALA E C 1
ATOM 9966 O O . ALA E 1 99 ? 71.832 65.914 152.542 1.00 18.95 99 ALA E O 1
ATOM 9968 N N . GLY E 1 100 ? 72.374 63.777 152.126 1.00 16.72 100 GLY E N 1
ATOM 9969 C CA . GLY E 1 100 ? 73.752 63.959 152.548 1.00 17.97 100 GLY E CA 1
ATOM 9970 C C . GLY E 1 100 ? 73.989 63.840 154.043 1.00 18.33 100 GLY E C 1
ATOM 9971 O O . GLY E 1 100 ? 74.880 64.490 154.602 1.00 18.51 100 GLY E O 1
ATOM 9972 N N . ALA E 1 101 ? 73.206 62.988 154.696 1.00 15.70 101 ALA E N 1
ATOM 9973 C CA . ALA E 1 101 ? 73.380 62.738 156.113 1.00 15.31 101 ALA E CA 1
ATOM 9974 C C . ALA E 1 101 ? 74.735 62.092 156.359 1.00 13.97 101 ALA E C 1
ATOM 9975 O O . ALA E 1 101 ? 75.254 61.385 155.497 1.00 17.01 101 ALA E O 1
ATOM 9977 N N . GLU E 1 102 ? 75.298 62.357 157.531 1.00 13.75 102 GLU E N 1
ATOM 9978 C CA . GLU E 1 102 ? 76.625 61.856 157.874 1.00 15.75 102 GLU E CA 1
ATOM 9979 C C . GLU E 1 102 ? 76.578 60.755 158.922 1.00 16.59 102 GLU E C 1
ATOM 9980 O O . GLU E 1 102 ? 77.614 60.256 159.355 1.00 19.06 102 GLU E O 1
ATOM 9986 N N . GLY E 1 103 ? 75.373 60.395 159.347 1.00 16.32 103 GLY E N 1
ATOM 9987 C CA . GLY E 1 103 ? 75.191 59.290 160.264 1.00 13.85 103 GLY E CA 1
ATOM 9988 C C . GLY E 1 103 ? 73.735 58.873 160.247 1.00 14.44 103 GLY E C 1
ATOM 9989 O O . GLY E 1 103 ? 72.900 59.584 159.683 1.00 13.51 103 GLY E O 1
ATOM 9990 N N . LEU E 1 104 ? 73.448 57.723 160.855 1.00 13.03 104 LEU E N 1
ATOM 9991 C CA . LEU E 1 104 ? 72.082 57.194 160.945 1.00 11.13 104 LEU E CA 1
ATOM 9992 C C . LEU E 1 104 ? 71.775 56.815 162.381 1.00 10.96 104 LEU E C 1
ATOM 9993 O O . LEU E 1 104 ? 72.655 56.356 163.113 1.00 14.54 104 LEU E O 1
ATOM 9998 N N . VAL E 1 105 ? 70.520 56.993 162.790 1.00 10.79 105 VAL E N 1
ATOM 9999 C CA . VAL E 1 105 ? 70.086 56.595 164.121 1.00 10.79 105 VAL E CA 1
ATOM 10000 C C . VAL E 1 105 ? 68.822 55.754 163.968 1.00 14.23 105 VAL E C 1
ATOM 10001 O O . VAL E 1 105 ? 67.826 56.218 163.410 1.00 13.08 105 VAL E O 1
ATOM 10005 N N . ALA E 1 106 ? 68.870 54.523 164.456 1.00 11.70 106 ALA E N 1
ATOM 10006 C CA . ALA E 1 106 ? 67.738 53.612 164.303 1.00 12.10 106 ALA E CA 1
ATOM 10007 C C . ALA E 1 106 ? 67.389 52.941 165.628 1.00 13.53 106 ALA E C 1
ATOM 10008 O O . ALA E 1 106 ? 68.270 52.676 166.463 1.00 11.56 106 ALA E O 1
ATOM 10010 N N . THR E 1 107 ? 66.098 52.668 165.821 1.00 12.20 107 THR E N 1
ATOM 10011 C CA . THR E 1 107 ? 65.633 51.888 166.972 1.00 11.88 107 THR E CA 1
ATOM 10012 C C . THR E 1 107 ? 65.416 50.423 166.593 1.00 10.76 107 THR E C 1
ATOM 10013 O O . THR E 1 107 ? 65.524 50.054 165.424 1.00 10.98 107 THR E O 1
ATOM 10017 N N . ALA E 1 108 ? 65.092 49.611 167.596 1.00 9.39 108 ALA E N 1
ATOM 10018 C CA . ALA E 1 108 ? 64.580 48.258 167.374 1.00 10.92 108 ALA E CA 1
ATOM 10019 C C . ALA E 1 108 ? 63.255 48.346 166.606 1.00 8.73 108 ALA E C 1
ATOM 10020 O O . ALA E 1 108 ? 62.634 49.400 166.570 1.00 10.45 108 ALA E O 1
ATOM 10022 N N . PRO E 1 109 ? 62.817 47.233 166.000 1.00 9.79 109 PRO E N 1
ATOM 10023 C CA . PRO E 1 109 ? 61.460 47.252 165.452 1.00 10.62 109 PRO E CA 1
ATOM 10024 C C . PRO E 1 109 ? 60.442 47.570 166.537 1.00 9.47 109 PRO E C 1
ATOM 10025 O O . PRO E 1 109 ? 60.656 47.239 167.709 1.00 10.57 109 PRO E O 1
ATOM 10029 N N . PHE E 1 110 ? 59.333 48.184 166.142 1.00 9.78 110 PHE E N 1
ATOM 10030 C CA . PHE E 1 110 ? 58.251 48.377 167.081 1.00 8.52 110 PHE E CA 1
ATOM 10031 C C . PHE E 1 110 ? 56.913 48.181 166.365 1.00 9.39 110 PHE E C 1
ATOM 10032 O O . PHE E 1 110 ? 56.883 47.886 165.157 1.00 10.30 110 PHE E O 1
ATOM 10040 N N . TYR E 1 111 ? 55.836 48.317 167.140 1.00 8.62 111 TYR E N 1
ATOM 10041 C CA . TYR E 1 111 ? 54.472 47.849 166.811 1.00 9.76 111 TYR E CA 1
ATOM 10042 C C . TYR E 1 111 ? 54.435 46.316 166.770 1.00 10.70 111 TYR E C 1
ATOM 10043 O O . TYR E 1 111 ? 53.802 45.691 167.616 1.00 11.88 111 TYR E O 1
ATOM 10052 N N . THR E 1 112 ? 55.129 45.717 165.808 1.00 9.14 112 THR E N 1
ATOM 10053 C CA . THR E 1 112 ? 55.288 44.261 165.777 1.00 8.15 112 THR E CA 1
ATOM 10054 C C . THR E 1 112 ? 55.960 43.745 167.049 1.00 10.91 112 THR E C 1
ATOM 10055 O O . THR E 1 112 ? 56.805 44.419 167.645 1.00 12.27 112 THR E O 1
ATOM 10059 N N . ARG E 1 113 ? 55.547 42.556 167.470 1.00 10.73 113 ARG E N 1
ATOM 10060 C CA . ARG E 1 113 ? 56.298 41.791 168.455 1.00 11.45 113 ARG E CA 1
ATOM 10061 C C . ARG E 1 113 ? 57.693 41.550 167.893 1.00 11.35 113 ARG E C 1
ATOM 10062 O O . ARG E 1 113 ? 57.858 41.441 166.677 1.00 12.04 113 ARG E O 1
ATOM 10070 N N . THR E 1 114 ? 58.705 41.489 168.748 1.00 10.17 114 THR E N 1
ATOM 10071 C CA . THR E 1 114 ? 60.039 41.240 168.229 1.00 12.19 114 THR E CA 1
ATOM 10072 C C . THR E 1 114 ? 60.828 40.313 169.158 1.00 11.22 114 THR E C 1
ATOM 10073 O O . THR E 1 114 ? 60.255 39.657 170.039 1.00 13.13 114 THR E O 1
ATOM 10077 N N . HIS E 1 115 ? 62.137 40.237 168.936 1.00 10.47 115 HIS E N 1
ATOM 10078 C CA . HIS E 1 115 ? 62.988 39.278 169.623 1.00 10.85 115 HIS E CA 1
ATOM 10079 C C . HIS E 1 115 ? 64.416 39.733 169.402 1.00 11.31 115 HIS E C 1
ATOM 10080 O O . HIS E 1 115 ? 64.700 40.322 168.368 1.00 12.61 115 HIS E O 1
ATOM 10087 N N . ASP E 1 116 ? 65.307 39.492 170.361 1.00 13.77 116 ASP E N 1
ATOM 10088 C CA . ASP E 1 116 ? 66.708 39.895 170.192 1.00 12.97 116 ASP E CA 1
ATOM 10089 C C . ASP E 1 116 ? 67.323 39.423 168.871 1.00 13.39 116 ASP E C 1
ATOM 10090 O O . ASP E 1 116 ? 68.125 40.127 168.264 1.00 11.86 116 ASP E O 1
ATOM 10095 N N . VAL E 1 117 ? 66.962 38.223 168.432 1.00 13.47 117 VAL E N 1
ATOM 10096 C CA . VAL E 1 117 ? 67.461 37.700 167.167 1.00 14.30 117 VAL E CA 1
ATOM 10097 C C . VAL E 1 117 ? 67.003 38.582 166.006 1.00 12.05 117 VAL E C 1
ATOM 10098 O O . VAL E 1 117 ? 67.776 38.890 165.101 1.00 11.59 117 VAL E O 1
ATOM 10102 N N . GLU E 1 118 ? 65.744 39.011 166.056 1.00 11.48 118 GLU E N 1
ATOM 10103 C CA . GLU E 1 118 ? 65.184 39.840 165.002 1.00 10.01 118 GLU E CA 1
ATOM 10104 C C . GLU E 1 118 ? 65.706 41.271 165.071 1.00 11.37 118 GLU E C 1
ATOM 10105 O O . GLU E 1 118 ? 65.950 41.886 164.037 1.00 11.32 118 GLU E O 1
ATOM 10111 N N . ILE E 1 119 ? 65.899 41.778 166.285 1.00 11.03 119 ILE E N 1
ATOM 10112 C CA . ILE E 1 119 ? 66.501 43.096 166.486 1.00 11.70 119 ILE E CA 1
ATOM 10113 C C . ILE E 1 119 ? 67.919 43.133 165.895 1.00 12.36 119 ILE E C 1
ATOM 10114 O O . ILE E 1 119 ? 68.308 44.093 165.222 1.00 10.84 119 ILE E O 1
ATOM 10119 N N . GLU E 1 120 ? 68.680 42.070 166.123 1.00 13.71 120 GLU E N 1
ATOM 10120 C CA . GLU E 1 120 ? 70.026 42.005 165.578 1.00 15.08 120 GLU E CA 1
ATOM 10121 C C . GLU E 1 120 ? 70.013 41.982 164.046 1.00 12.58 120 GLU E C 1
ATOM 10122 O O . GLU E 1 120 ? 70.785 42.704 163.408 1.00 13.73 120 GLU E O 1
ATOM 10128 N N . GLU E 1 121 ? 69.145 41.168 163.449 1.00 10.14 121 GLU E N 1
ATOM 10129 C CA . GLU E 1 121 ? 69.044 41.106 161.996 1.00 13.14 121 GLU E CA 1
ATOM 10130 C C . GLU E 1 121 ? 68.663 42.474 161.420 1.00 13.95 121 GLU E C 1
ATOM 10131 O O . GLU E 1 121 ? 69.232 42.933 160.436 1.00 13.32 121 GLU E O 1
ATOM 10137 N N . HIS E 1 122 ? 67.682 43.108 162.050 1.00 12.83 122 HIS E N 1
ATOM 10138 C CA . HIS E 1 122 ? 67.259 44.476 161.746 1.00 10.16 122 HIS E CA 1
ATOM 10139 C C . HIS E 1 122 ? 68.443 45.444 161.604 1.00 10.47 122 HIS E C 1
ATOM 10140 O O . HIS E 1 122 ? 68.612 46.089 160.561 1.00 11.00 122 HIS E O 1
ATOM 10147 N N . PHE E 1 123 ? 69.277 45.526 162.631 1.00 12.78 123 PHE E N 1
ATOM 10148 C CA . PHE E 1 123 ? 70.395 46.470 162.578 1.00 11.92 123 PHE E CA 1
ATOM 10149 C C . PHE E 1 123 ? 71.404 46.069 161.501 1.00 13.52 123 PHE E C 1
ATOM 10150 O O . PHE E 1 123 ? 71.956 46.932 160.825 1.00 13.77 123 PHE E O 1
ATOM 10158 N N . ARG E 1 124 ? 71.656 44.770 161.342 1.00 14.06 124 ARG E N 1
ATOM 10159 C CA . ARG E 1 124 ? 72.589 44.333 160.298 1.00 14.04 124 ARG E CA 1
ATOM 10160 C C . ARG E 1 124 ? 72.093 44.723 158.901 1.00 16.87 124 ARG E C 1
ATOM 10161 O O . ARG E 1 124 ? 72.868 45.165 158.054 1.00 15.80 124 ARG E O 1
ATOM 10169 N N . LYS E 1 125 ? 70.794 44.573 158.663 1.00 14.02 125 LYS E N 1
ATOM 10170 C CA . LYS E 1 125 ? 70.230 44.898 157.359 1.00 15.28 125 LYS E CA 1
ATOM 10171 C C . LYS E 1 125 ? 70.207 46.411 157.104 1.00 17.03 125 LYS E C 1
ATOM 10172 O O . LYS E 1 125 ? 70.366 46.852 155.964 1.00 14.30 125 LYS E O 1
ATOM 10178 N N . ILE E 1 126 ? 69.979 47.197 158.154 1.00 13.23 126 ILE E N 1
ATOM 10179 C CA . ILE E 1 126 ? 70.045 48.657 158.036 1.00 11.63 126 ILE E CA 1
ATOM 10180 C C . ILE E 1 126 ? 71.467 49.097 157.663 1.00 17.48 126 ILE E C 1
ATOM 10181 O O . ILE E 1 126 ? 71.659 49.864 156.714 1.00 17.08 126 ILE E O 1
ATOM 10186 N N . HIS E 1 127 ? 72.451 48.587 158.398 1.00 15.40 127 HIS E N 1
ATOM 10187 C CA . HIS E 1 127 ? 73.858 48.872 158.122 1.00 15.53 127 HIS E CA 1
ATOM 10188 C C . HIS E 1 127 ? 74.231 48.545 156.671 1.00 17.17 127 HIS E C 1
ATOM 10189 O O . HIS E 1 127 ? 74.935 49.321 156.014 1.00 18.02 127 HIS E O 1
ATOM 10196 N N . ALA E 1 128 ? 73.732 47.417 156.167 1.00 15.82 128 ALA E N 1
ATOM 10197 C CA . ALA E 1 128 ? 74.043 46.960 154.813 1.00 17.44 128 ALA E CA 1
ATOM 10198 C C . ALA E 1 128 ? 73.508 47.915 153.736 1.00 20.96 128 ALA E C 1
ATOM 10199 O O . ALA E 1 128 ? 74.022 47.948 152.613 1.00 19.45 128 ALA E O 1
ATOM 10201 N N . ALA E 1 129 ? 72.487 48.700 154.079 1.00 15.99 129 ALA E N 1
ATOM 10202 C CA . ALA E 1 129 ? 71.923 49.675 153.156 1.00 17.17 129 ALA E CA 1
ATOM 10203 C C . ALA E 1 129 ? 72.771 50.942 153.065 1.00 20.45 129 ALA E C 1
ATOM 10204 O O . ALA E 1 129 ? 72.636 51.709 152.113 1.00 20.71 129 ALA E O 1
ATOM 10206 N N . ALA E 1 130 ? 73.627 51.165 154.060 1.00 16.69 130 ALA E N 1
ATOM 10207 C CA . ALA E 1 130 ? 74.510 52.339 154.065 1.00 19.29 130 ALA E CA 1
ATOM 10208 C C . ALA E 1 130 ? 75.774 52.067 154.879 1.00 18.56 130 ALA E C 1
ATOM 10209 O O . ALA E 1 130 ? 75.989 52.659 155.943 1.00 17.05 130 ALA E O 1
ATOM 10211 N N . PRO E 1 131 ? 76.626 51.172 154.368 1.00 19.27 131 PRO E N 1
ATOM 10212 C CA . PRO E 1 131 ? 77.757 50.659 155.148 1.00 21.45 131 PRO E CA 1
ATOM 10213 C C . PRO E 1 131 ? 78.801 51.718 155.476 1.00 20.70 131 PRO E C 1
ATOM 10214 O O . PRO E 1 131 ? 79.597 51.508 156.384 1.00 23.62 131 PRO E O 1
ATOM 10218 N N . GLU E 1 132 ? 78.789 52.842 154.766 1.00 19.77 132 GLU E N 1
ATOM 10219 C CA . GLU E 1 132 ? 79.786 53.883 155.016 1.00 22.75 132 GLU E CA 1
ATOM 10220 C C . GLU E 1 132 ? 79.369 54.899 156.087 1.00 25.61 132 GLU E C 1
ATOM 10221 O O . GLU E 1 132 ? 80.196 55.682 156.548 1.00 27.36 132 GLU E O 1
ATOM 10227 N N . LEU E 1 133 ? 78.098 54.896 156.483 1.00 18.40 133 LEU E N 1
ATOM 10228 C CA . LEU E 1 133 ? 77.638 55.810 157.515 1.00 17.45 133 LEU E CA 1
ATOM 10229 C C . LEU E 1 133 ? 77.693 55.171 158.892 1.00 20.19 133 LEU E C 1
ATOM 10230 O O . LEU E 1 133 ? 77.347 54.002 159.047 1.00 21.05 133 LEU E O 1
ATOM 10235 N N . PRO E 1 134 ? 78.122 55.937 159.900 1.00 16.66 134 PRO E N 1
ATOM 10236 C CA . PRO E 1 134 ? 78.039 55.433 161.271 1.00 13.88 134 PRO E CA 1
ATOM 10237 C C . PRO E 1 134 ? 76.577 55.245 161.671 1.00 16.78 134 PRO E C 1
ATOM 10238 O O . PRO E 1 134 ? 75.765 56.179 161.559 1.00 17.97 134 PRO E O 1
ATOM 10242 N N . LEU E 1 135 ? 76.253 54.044 162.126 1.00 16.18 135 LEU E N 1
ATOM 10243 C CA . LEU E 1 135 ? 74.902 53.709 162.564 1.00 14.23 135 LEU E CA 1
ATOM 10244 C C . LEU E 1 135 ? 74.860 53.618 164.093 1.00 15.47 135 LEU E C 1
ATOM 10245 O O . LEU E 1 135 ? 75.597 52.834 164.704 1.00 14.96 135 LEU E O 1
ATOM 10250 N N . PHE E 1 136 ? 74.011 54.434 164.709 1.00 13.86 136 PHE E N 1
ATOM 10251 C CA . PHE E 1 136 ? 73.829 54.386 166.154 1.00 13.39 136 PHE E CA 1
ATOM 10252 C C . PHE E 1 136 ? 72.510 53.708 166.475 1.00 13.59 136 PHE E C 1
ATOM 10253 O O . PHE E 1 136 ? 71.496 53.984 165.827 1.00 13.37 136 PHE E O 1
ATOM 10261 N N . ALA E 1 137 ? 72.539 52.816 167.459 1.00 13.38 137 ALA E N 1
ATOM 10262 C CA . ALA E 1 137 ? 71.330 52.178 167.976 1.00 13.00 137 ALA E CA 1
ATOM 10263 C C . ALA E 1 137 ? 70.720 53.057 169.065 1.00 15.89 137 ALA E C 1
ATOM 10264 O O . ALA E 1 137 ? 71.381 53.432 170.035 1.00 17.33 137 ALA E O 1
ATOM 10266 N N . TYR E 1 138 ? 69.444 53.374 168.893 1.00 13.05 138 TYR E N 1
ATOM 10267 C CA . TYR E 1 138 ? 68.707 54.293 169.746 1.00 13.93 138 TYR E CA 1
ATOM 10268 C C . TYR E 1 138 ? 67.888 53.468 170.727 1.00 13.59 138 TYR E C 1
ATOM 10269 O O . TYR E 1 138 ? 66.887 52.870 170.331 1.00 12.63 138 TYR E O 1
ATOM 10278 N N . ASN E 1 139 ? 68.327 53.401 171.982 1.00 13.29 139 ASN E N 1
ATOM 10279 C CA . ASN E 1 139 ? 67.613 52.654 173.024 1.00 12.90 139 ASN E CA 1
ATOM 10280 C C . ASN E 1 139 ? 66.601 53.567 173.699 1.00 15.40 139 ASN E C 1
ATOM 10281 O O . ASN E 1 139 ? 66.971 54.463 174.460 1.00 14.20 139 ASN E O 1
ATOM 10286 N N . ILE E 1 140 ? 65.320 53.363 173.389 1.00 14.02 140 ILE E N 1
ATOM 10287 C CA . ILE E 1 140 ? 64.263 54.213 173.926 1.00 12.89 140 ILE E CA 1
ATOM 10288 C C . ILE E 1 140 ? 63.020 53.361 174.228 1.00 13.36 140 ILE E C 1
ATOM 10289 O O . ILE E 1 140 ? 62.015 53.389 173.511 1.00 11.56 140 ILE E O 1
ATOM 10294 N N . PRO E 1 141 ? 63.089 52.589 175.320 1.00 12.52 141 PRO E N 1
ATOM 10295 C CA . PRO E 1 141 ? 62.039 51.636 175.699 1.00 13.57 141 PRO E CA 1
ATOM 10296 C C . PRO E 1 141 ? 60.663 52.273 175.871 1.00 14.40 141 PRO E C 1
ATOM 10297 O O . PRO E 1 141 ? 59.661 51.614 175.604 1.00 14.29 141 PRO E O 1
ATOM 10301 N N . VAL E 1 142 ? 60.603 53.524 176.319 1.00 11.44 142 VAL E N 1
ATOM 10302 C CA . VAL E 1 142 ? 59.310 54.169 176.533 1.00 13.61 142 VAL E CA 1
ATOM 10303 C C . VAL E 1 142 ? 58.537 54.298 175.218 1.00 12.44 142 VAL E C 1
ATOM 10304 O O . VAL E 1 142 ? 57.310 54.363 175.217 1.00 15.04 142 VAL E O 1
ATOM 10308 N N . SER E 1 143 ? 59.250 54.303 174.098 1.00 11.74 143 SER E N 1
ATOM 10309 C CA . SER E 1 143 ? 58.595 54.433 172.798 1.00 8.39 143 SER E CA 1
ATOM 10310 C C . SER E 1 143 ? 58.536 53.127 172.014 1.00 11.11 143 SER E C 1
ATOM 10311 O O . SER E 1 143 ? 57.563 52.896 171.282 1.00 11.72 143 SER E O 1
ATOM 10314 N N . VAL E 1 144 ? 59.544 52.266 172.157 1.00 11.44 144 VAL E N 1
ATOM 10315 C CA . VAL E 1 144 ? 59.545 51.060 171.325 1.00 10.00 144 VAL E CA 1
ATOM 10316 C C . VAL E 1 144 ? 59.234 49.785 172.089 1.00 11.68 144 VAL E C 1
ATOM 10317 O O . VAL E 1 144 ? 58.874 48.779 171.475 1.00 12.71 144 VAL E O 1
ATOM 10321 N N . HIS E 1 145 ? 59.317 49.843 173.418 1.00 9.95 145 HIS E N 1
ATOM 10322 C CA . HIS E 1 145 ? 58.921 48.736 174.291 1.00 14.09 145 HIS E CA 1
ATOM 10323 C C . HIS E 1 145 ? 59.729 47.471 174.056 1.00 16.27 145 HIS E C 1
ATOM 10324 O O . HIS E 1 145 ? 59.234 46.350 174.190 1.00 18.20 145 HIS E O 1
ATOM 10331 N N . SER E 1 146 ? 60.987 47.694 173.702 1.00 12.82 146 SER E N 1
ATOM 10332 C CA . SER E 1 146 ? 62.051 46.700 173.768 1.00 14.55 146 SER E CA 1
ATOM 10333 C C . SER E 1 146 ? 63.222 47.393 174.437 1.00 15.67 146 SER E C 1
ATOM 10334 O O . SER E 1 146 ? 63.349 48.616 174.346 1.00 15.28 146 SER E O 1
ATOM 10337 N N . ASN E 1 147 ? 64.060 46.616 175.115 1.00 14.37 147 ASN E N 1
ATOM 10338 C CA . ASN E 1 147 ? 65.317 47.123 175.658 1.00 16.75 147 ASN E CA 1
ATOM 10339 C C . ASN E 1 147 ? 66.462 46.531 174.867 1.00 19.26 147 ASN E C 1
ATOM 10340 O O . ASN E 1 147 ? 66.527 45.310 174.704 1.00 21.81 147 ASN E O 1
ATOM 10345 N N . LEU E 1 148 ? 67.359 47.371 174.359 1.00 12.57 148 LEU E N 1
ATOM 10346 C CA . LEU E 1 148 ? 68.453 46.858 173.537 1.00 13.06 148 LEU E CA 1
ATOM 10347 C C . LEU E 1 148 ? 69.451 46.075 174.387 1.00 16.37 148 LEU E C 1
ATOM 10348 O O . LEU E 1 148 ? 70.027 46.605 175.336 1.00 18.14 148 LEU E O 1
ATOM 10353 N N . ASN E 1 149 ? 69.633 44.810 174.024 1.00 14.10 149 ASN E N 1
ATOM 10354 C CA . ASN E 1 149 ? 70.527 43.902 174.732 1.00 17.17 149 ASN E CA 1
ATOM 10355 C C . ASN E 1 149 ? 71.973 44.373 174.592 1.00 15.16 149 ASN E C 1
ATOM 10356 O O . ASN E 1 149 ? 72.482 44.492 173.488 1.00 17.63 149 ASN E O 1
ATOM 10361 N N . PRO E 1 150 ? 72.630 44.654 175.724 1.00 14.74 150 PRO E N 1
ATOM 10362 C CA . PRO E 1 150 ? 73.991 45.205 175.670 1.00 18.95 150 PRO E CA 1
ATOM 10363 C C . PRO E 1 150 ? 75.001 44.239 175.060 1.00 19.34 150 PRO E C 1
ATOM 10364 O O . PRO E 1 150 ? 75.919 44.689 174.368 1.00 17.46 150 PRO E O 1
ATOM 10368 N N . VAL E 1 151 ? 74.835 42.938 175.292 1.00 19.70 151 VAL E N 1
ATOM 10369 C CA . VAL E 1 151 ? 75.716 41.960 174.670 1.00 17.91 151 VAL E CA 1
ATOM 10370 C C . VAL E 1 151 ? 75.546 41.999 173.159 1.00 20.81 151 VAL E C 1
ATOM 10371 O O . VAL E 1 151 ? 76.523 41.976 172.409 1.00 19.48 151 VAL E O 1
ATOM 10375 N N . MET E 1 152 ? 74.297 42.090 172.711 1.00 16.94 152 MET E N 1
ATOM 10376 C CA . MET E 1 152 ? 74.021 42.206 171.289 1.00 18.01 152 MET E CA 1
ATOM 10377 C C . MET E 1 152 ? 74.683 43.449 170.693 1.00 16.26 152 MET E C 1
ATOM 10378 O O . MET E 1 152 ? 75.254 43.383 169.609 1.00 16.58 152 MET E O 1
ATOM 10383 N N . LEU E 1 153 ? 74.595 44.575 171.405 1.00 16.87 153 LEU E N 1
ATOM 10384 C CA . LEU E 1 153 ? 75.163 45.835 170.929 1.00 18.31 153 LEU E CA 1
ATOM 10385 C C . LEU E 1 153 ? 76.676 45.713 170.749 1.00 17.97 153 LEU E C 1
ATOM 10386 O O . LEU E 1 153 ? 77.217 46.133 169.732 1.00 16.37 153 LEU E O 1
ATOM 10391 N N . LEU E 1 154 ? 77.353 45.106 171.716 1.00 20.28 154 LEU E N 1
ATOM 10392 C CA . LEU E 1 154 ? 78.806 44.974 171.602 1.00 18.78 154 LEU E CA 1
ATOM 10393 C C . LEU E 1 154 ? 79.210 43.960 170.527 1.00 20.72 154 LEU E C 1
ATOM 10394 O O . LEU E 1 154 ? 80.249 44.117 169.883 1.00 20.73 154 LEU E O 1
ATOM 10399 N N . THR E 1 155 ? 78.383 42.941 170.304 1.00 18.97 155 THR E N 1
ATOM 10400 C CA . THR E 1 155 ? 78.607 42.025 169.189 1.00 20.32 155 THR E CA 1
ATOM 10401 C C . THR E 1 155 ? 78.589 42.799 167.878 1.00 20.57 155 THR E C 1
ATOM 10402 O O . THR E 1 155 ? 79.487 42.669 167.049 1.00 19.79 155 THR E O 1
ATOM 10406 N N . LEU E 1 156 ? 77.555 43.617 167.701 1.00 17.80 156 LEU E N 1
ATOM 10407 C CA . LEU E 1 156 ? 77.419 44.434 166.506 1.00 17.16 156 LEU E CA 1
ATOM 10408 C C . LEU E 1 156 ? 78.536 45.477 166.375 1.00 15.09 156 LEU E C 1
ATOM 10409 O O . LEU E 1 156 ? 78.976 45.777 165.268 1.00 18.78 156 LEU E O 1
ATOM 10414 N N . ALA E 1 157 ? 78.989 46.011 167.500 1.00 17.72 157 ALA E N 1
ATOM 10415 C CA . ALA E 1 157 ? 80.105 46.953 167.484 1.00 21.89 157 ALA E CA 1
ATOM 10416 C C . ALA E 1 157 ? 81.374 46.253 167.002 1.00 21.30 157 ALA E C 1
ATOM 10417 O O . ALA E 1 157 ? 82.090 46.778 166.153 1.00 20.32 157 ALA E O 1
ATOM 10419 N N . LYS E 1 158 ? 81.638 45.063 167.534 1.00 22.86 158 LYS E N 1
ATOM 10420 C CA . LYS E 1 158 ? 82.806 44.298 167.115 1.00 22.12 158 LYS E CA 1
ATOM 10421 C C . LYS E 1 158 ? 82.759 43.989 165.616 1.00 28.07 158 LYS E C 1
ATOM 10422 O O . LYS E 1 158 ? 83.782 44.039 164.935 1.00 32.05 158 LYS E O 1
ATOM 10428 N N . ASP E 1 159 ? 81.568 43.683 165.101 1.00 23.66 159 ASP E N 1
ATOM 10429 C CA . ASP E 1 159 ? 81.404 43.384 163.681 1.00 22.93 159 ASP E CA 1
ATOM 10430 C C . ASP E 1 159 ? 81.410 44.623 162.797 1.00 22.17 159 ASP E C 1
ATOM 10431 O O . ASP E 1 159 ? 81.325 44.510 161.576 1.00 28.87 159 ASP E O 1
ATOM 10436 N N . GLY E 1 160 ? 81.486 45.801 163.408 1.00 18.71 160 GLY E N 1
ATOM 10437 C CA . GLY E 1 160 ? 81.486 47.039 162.649 1.00 25.10 160 GLY E CA 1
ATOM 10438 C C . GLY E 1 160 ? 80.118 47.453 162.135 1.00 23.72 160 GLY E C 1
ATOM 10439 O O . GLY E 1 160 ? 80.008 48.350 161.299 1.00 20.00 160 GLY E O 1
ATOM 10440 N N . VAL E 1 161 ? 79.070 46.806 162.636 1.00 18.79 161 VAL E N 1
ATOM 10441 C CA . VAL E 1 161 ? 77.704 47.151 162.223 1.00 20.38 161 VAL E CA 1
ATOM 10442 C C . VAL E 1 161 ? 77.202 48.432 162.909 1.00 17.00 161 VAL E C 1
ATOM 10443 O O . VAL E 1 161 ? 76.599 49.291 162.259 1.00 16.98 161 VAL E O 1
ATOM 10447 N N . LEU E 1 162 ? 77.462 48.554 164.212 1.00 14.79 162 LEU E N 1
ATOM 10448 C CA . LEU E 1 162 ? 77.114 49.736 164.990 1.00 15.11 162 LEU E CA 1
ATOM 10449 C C . LEU E 1 162 ? 78.334 50.578 165.340 1.00 17.14 162 LEU E C 1
ATOM 10450 O O . LEU E 1 162 ? 79.355 50.060 165.814 1.00 20.32 162 LEU E O 1
ATOM 10455 N N . ALA E 1 163 ? 78.199 51.881 165.137 1.00 15.14 163 ALA E N 1
ATOM 10456 C CA . ALA E 1 163 ? 79.230 52.837 165.518 1.00 17.18 163 ALA E CA 1
ATOM 10457 C C . ALA E 1 163 ? 79.004 53.373 166.930 1.00 16.95 163 ALA E C 1
ATOM 10458 O O . ALA E 1 163 ? 79.882 53.998 167.525 1.00 17.20 163 ALA E O 1
ATOM 10460 N N . GLY E 1 164 ? 77.814 53.152 167.475 1.00 15.67 164 GLY E N 1
ATOM 10461 C CA . GLY E 1 164 ? 77.549 53.611 168.822 1.00 13.54 164 GLY E CA 1
ATOM 10462 C C . GLY E 1 164 ? 76.117 53.416 169.255 1.00 15.32 164 GLY E C 1
ATOM 10463 O O . GLY E 1 164 ? 75.341 52.748 168.568 1.00 16.40 164 GLY E O 1
ATOM 10464 N N . THR E 1 165 ? 75.784 53.966 170.414 1.00 12.99 165 THR E N 1
ATOM 10465 C CA . THR E 1 165 ? 74.412 53.939 170.888 1.00 13.33 165 THR E CA 1
ATOM 10466 C C . THR E 1 165 ? 74.017 55.265 171.526 1.00 17.86 165 THR E C 1
ATOM 10467 O O . THR E 1 165 ? 74.838 55.960 172.150 1.00 17.53 165 THR E O 1
ATOM 10471 N N . LYS E 1 166 ? 72.764 55.649 171.303 1.00 14.35 166 LYS E N 1
ATOM 10472 C CA A LYS E 1 166 ? 72.161 56.735 172.049 0.56 15.12 166 LYS E CA 1
ATOM 10473 C CA B LYS E 1 166 ? 72.157 56.735 172.063 0.44 15.14 166 LYS E CA 1
ATOM 10474 C C . LYS E 1 166 ? 71.185 56.117 173.042 1.00 17.88 166 LYS E C 1
ATOM 10475 O O . LYS E 1 166 ? 70.186 55.524 172.639 1.00 18.41 166 LYS E O 1
ATOM 10486 N N . ASP E 1 167 ? 71.480 56.238 174.329 1.00 15.77 167 ASP E N 1
ATOM 10487 C CA . ASP E 1 167 ? 70.649 55.568 175.329 1.00 15.84 167 ASP E CA 1
ATOM 10488 C C . ASP E 1 167 ? 69.759 56.501 176.128 1.00 17.63 167 ASP E C 1
ATOM 10489 O O . ASP E 1 167 ? 70.230 57.254 176.982 1.00 15.26 167 ASP E O 1
ATOM 10494 N N . SER E 1 168 ? 68.456 56.404 175.873 1.00 15.81 168 SER E N 1
ATOM 10495 C CA . SER E 1 168 ? 67.451 57.196 176.572 1.00 19.84 168 SER E CA 1
ATOM 10496 C C . SER E 1 168 ? 66.581 56.324 177.478 1.00 20.13 168 SER E C 1
ATOM 10497 O O . SER E 1 168 ? 65.402 56.613 177.671 1.00 22.43 168 SER E O 1
ATOM 10500 N N . SER E 1 169 ? 67.153 55.252 178.019 1.00 15.64 169 SER E N 1
ATOM 10501 C CA . SER E 1 169 ? 66.421 54.382 178.928 1.00 17.27 169 SER E CA 1
ATOM 10502 C C . SER E 1 169 ? 66.214 55.021 180.296 1.00 21.52 169 SER E C 1
ATOM 10503 O O . SER E 1 169 ? 65.321 54.617 181.037 1.00 19.02 169 SER E O 1
ATOM 10506 N N . GLY E 1 170 ? 67.049 56.000 180.639 1.00 19.39 170 GLY E N 1
ATOM 10507 C CA . GLY E 1 170 ? 66.949 56.671 181.926 1.00 21.29 170 GLY E CA 1
ATOM 10508 C C . GLY E 1 170 ? 67.567 55.859 183.053 1.00 20.16 170 GLY E C 1
ATOM 10509 O O . GLY E 1 170 ? 67.454 56.213 184.229 1.00 24.07 170 GLY E O 1
ATOM 10510 N N . ASN E 1 171 ? 68.223 54.764 182.678 1.00 19.87 171 ASN E N 1
ATOM 10511 C CA . ASN E 1 171 ? 68.841 53.837 183.623 1.00 18.85 171 ASN E CA 1
ATOM 10512 C C . ASN E 1 171 ? 70.351 54.024 183.615 1.00 18.69 171 ASN E C 1
ATOM 10513 O O . ASN E 1 171 ? 71.045 53.422 182.802 1.00 19.84 171 ASN E O 1
ATOM 10518 N N . ASP E 1 172 ? 70.858 54.863 184.512 1.00 21.48 172 ASP E N 1
ATOM 10519 C CA . ASP E 1 172 ? 72.280 55.206 184.487 1.00 21.83 172 ASP E CA 1
ATOM 10520 C C . ASP E 1 172 ? 73.173 54.055 184.949 1.00 19.52 172 ASP E C 1
ATOM 10521 O O . ASP E 1 172 ? 74.306 53.924 184.485 1.00 20.82 172 ASP E O 1
ATOM 10526 N N . GLY E 1 173 ? 72.649 53.208 185.835 1.00 18.37 173 GLY E N 1
ATOM 10527 C CA . GLY E 1 173 ? 73.332 51.980 186.208 1.00 20.19 173 GLY E CA 1
ATOM 10528 C C . GLY E 1 173 ? 73.583 51.102 184.995 1.00 19.04 173 GLY E C 1
ATOM 10529 O O . GLY E 1 173 ? 74.677 50.564 184.798 1.00 18.16 173 GLY E O 1
ATOM 10530 N N . ALA E 1 174 ? 72.566 50.970 184.151 1.00 18.76 174 ALA E N 1
ATOM 10531 C CA . ALA E 1 174 ? 72.696 50.133 182.968 1.00 18.94 174 ALA E CA 1
ATOM 10532 C C . ALA E 1 174 ? 73.650 50.740 181.949 1.00 16.40 174 ALA E C 1
ATOM 10533 O O . ALA E 1 174 ? 74.444 50.029 181.338 1.00 17.45 174 ALA E O 1
ATOM 10535 N N . ILE E 1 175 ? 73.563 52.056 181.755 1.00 16.76 175 ILE E N 1
ATOM 10536 C CA . ILE E 1 175 ? 74.486 52.744 180.857 1.00 17.46 175 ILE E CA 1
ATOM 10537 C C . ILE E 1 175 ? 75.932 52.575 181.335 1.00 15.65 175 ILE E C 1
ATOM 10538 O O . ILE E 1 175 ? 76.834 52.277 180.547 1.00 16.56 175 ILE E O 1
ATOM 10543 N N . ARG E 1 176 ? 76.135 52.721 182.637 1.00 16.97 176 ARG E N 1
ATOM 10544 C CA . ARG E 1 176 ? 77.463 52.545 183.210 1.00 18.30 176 ARG E CA 1
ATOM 10545 C C . ARG E 1 176 ? 77.994 51.127 182.969 1.00 20.62 176 ARG E C 1
ATOM 10546 O O . ARG E 1 176 ? 79.146 50.941 182.558 1.00 20.87 176 ARG E O 1
ATOM 10554 N N . SER E 1 177 ? 77.145 50.130 183.200 1.00 19.22 177 SER E N 1
ATOM 10555 C CA . SER E 1 177 ? 77.525 48.748 182.960 1.00 19.29 177 SER E CA 1
ATOM 10556 C C . SER E 1 177 ? 77.899 48.505 181.498 1.00 19.11 177 SER E C 1
ATOM 10557 O O . SER E 1 177 ? 78.827 47.751 181.208 1.00 19.26 177 SER E O 1
ATOM 10560 N N . LEU E 1 178 ? 77.191 49.153 180.571 1.00 17.58 178 LEU E N 1
ATOM 10561 C CA . LEU E 1 178 ? 77.507 49.004 179.154 1.00 16.08 178 LEU E CA 1
ATOM 10562 C C . LEU E 1 178 ? 78.868 49.612 178.799 1.00 16.46 178 LEU E C 1
ATOM 10563 O O . LEU E 1 178 ? 79.624 49.036 178.007 1.00 17.32 178 LEU E O 1
ATOM 10568 N N . ILE E 1 179 ? 79.164 50.781 179.368 1.00 17.64 179 ILE E N 1
ATOM 10569 C CA . ILE E 1 179 ? 80.463 51.428 179.152 1.00 19.50 179 ILE E CA 1
ATOM 10570 C C . ILE E 1 179 ? 81.587 50.523 179.668 1.00 19.17 179 ILE E C 1
ATOM 10571 O O . ILE E 1 179 ? 82.572 50.278 178.966 1.00 20.57 179 ILE E O 1
ATOM 10576 N N . GLU E 1 180 ? 81.410 50.004 180.879 1.00 21.68 180 GLU E N 1
ATOM 10577 C CA . GLU E 1 180 ? 82.404 49.117 181.488 1.00 20.58 180 GLU E CA 1
ATOM 10578 C C . GLU E 1 180 ? 82.623 47.871 180.635 1.00 25.27 180 GLU E C 1
ATOM 10579 O O . GLU E 1 180 ? 83.760 47.464 180.399 1.00 25.16 180 GLU E O 1
ATOM 10585 N N . ALA E 1 181 ? 81.533 47.280 180.151 1.00 22.15 181 ALA E N 1
ATOM 10586 C CA . ALA E 1 181 ? 81.634 46.102 179.307 1.00 21.92 181 ALA E CA 1
ATOM 10587 C C . ALA E 1 181 ? 82.345 46.420 177.993 1.00 21.98 181 ALA E C 1
ATOM 10588 O O . ALA E 1 181 ? 83.181 45.642 177.541 1.00 22.87 181 ALA E O 1
ATOM 10590 N N . ARG E 1 182 ? 82.004 47.556 177.380 1.00 18.29 182 ARG E N 1
ATOM 10591 C CA . ARG E 1 182 ? 82.657 47.986 176.145 1.00 17.23 182 ARG E CA 1
ATOM 10592 C C . ARG E 1 182 ? 84.168 48.136 176.341 1.00 18.68 182 ARG E C 1
ATOM 10593 O O . ARG E 1 182 ? 84.958 47.663 175.528 1.00 21.02 182 ARG E O 1
ATOM 10601 N N . ASP E 1 183 ? 84.543 48.813 177.417 1.00 22.18 183 ASP E N 1
ATOM 10602 C CA . ASP E 1 183 ? 85.949 49.070 177.722 1.00 22.24 183 ASP E CA 1
ATOM 10603 C C . ASP E 1 183 ? 86.710 47.764 177.972 1.00 27.11 183 ASP E C 1
ATOM 10604 O O . ASP E 1 183 ? 87.810 47.565 177.456 1.00 25.03 183 ASP E O 1
ATOM 10609 N N . ASP E 1 184 ? 86.103 46.859 178.732 1.00 24.01 184 ASP E N 1
ATOM 10610 C CA . ASP E 1 184 ? 86.713 45.558 178.996 1.00 28.64 184 ASP E CA 1
ATOM 10611 C C . ASP E 1 184 ? 86.892 44.748 177.718 1.00 26.52 184 ASP E C 1
ATOM 10612 O O . ASP E 1 184 ? 87.853 43.984 177.591 1.00 28.12 184 ASP E O 1
ATOM 10617 N N . ALA E 1 185 ? 85.974 44.925 176.769 1.00 23.30 185 ALA E N 1
ATOM 10618 C CA . ALA E 1 185 ? 86.015 44.197 175.503 1.00 24.23 185 ALA E CA 1
ATOM 10619 C C . ALA E 1 185 ? 86.948 44.849 174.480 1.00 20.84 185 ALA E C 1
ATOM 10620 O O . ALA E 1 185 ? 87.142 44.319 173.381 1.00 26.59 185 ALA E O 1
ATOM 10622 N N . GLY E 1 186 ? 87.514 45.995 174.843 1.00 22.07 186 GLY E N 1
ATOM 10623 C CA . GLY E 1 186 ? 88.441 46.706 173.979 1.00 27.66 186 GLY E CA 1
ATOM 10624 C C . GLY E 1 186 ? 87.752 47.397 172.817 1.00 25.56 186 GLY E C 1
ATOM 10625 O O . GLY E 1 186 ? 88.315 47.536 171.734 1.00 26.08 186 GLY E O 1
ATOM 10626 N N . LEU E 1 187 ? 86.521 47.835 173.047 1.00 26.09 187 LEU E N 1
ATOM 10627 C CA . LEU E 1 187 ? 85.718 48.419 171.979 1.00 22.93 187 LEU E CA 1
ATOM 10628 C C . LEU E 1 187 ? 85.481 49.909 172.213 1.00 26.33 187 LEU E C 1
ATOM 10629 O O . LEU E 1 187 ? 84.580 50.508 171.615 1.00 23.73 187 LEU E O 1
ATOM 10634 N N . THR E 1 188 ? 86.314 50.505 173.064 1.00 22.58 188 THR E N 1
ATOM 10635 C CA . THR E 1 188 ? 86.179 51.905 173.464 1.00 23.95 188 THR E CA 1
ATOM 10636 C C . THR E 1 188 ? 86.114 52.896 172.296 1.00 23.59 188 THR E C 1
ATOM 10637 O O . THR E 1 188 ? 85.250 53.774 172.268 1.00 26.83 188 THR E O 1
ATOM 10641 N N . GLU E 1 189 ? 87.021 52.767 171.337 1.00 27.49 189 GLU E N 1
ATOM 10642 C CA . GLU E 1 189 ? 87.061 53.700 170.213 1.00 33.78 189 GLU E CA 1
ATOM 10643 C C . GLU E 1 189 ? 86.001 53.386 169.164 1.00 31.53 189 GLU E C 1
ATOM 10644 O O . GLU E 1 189 ? 85.491 54.285 168.494 1.00 32.35 189 GLU E O 1
ATOM 10650 N N . GLN E 1 190 ? 85.672 52.105 169.034 1.00 29.83 190 GLN E N 1
ATOM 10651 C CA . GLN E 1 190 ? 84.778 51.633 167.986 1.00 30.34 190 GLN E CA 1
ATOM 10652 C C . GLN E 1 190 ? 83.304 51.940 168.243 1.00 27.86 190 GLN E C 1
ATOM 10653 O O . GLN E 1 190 ? 82.514 52.021 167.306 1.00 29.59 190 GLN E O 1
ATOM 10659 N N . PHE E 1 191 ? 82.937 52.096 169.509 1.00 22.76 191 PHE E N 1
ATOM 10660 C CA . PHE E 1 191 ? 81.527 52.133 169.883 1.00 18.89 191 PHE E CA 1
ATOM 10661 C C . PHE E 1 191 ? 81.233 53.296 170.830 1.00 17.83 191 PHE E C 1
ATOM 10662 O O . PHE E 1 191 ? 81.464 53.200 172.029 1.00 19.53 191 PHE E O 1
ATOM 10670 N N . LYS E 1 192 ? 80.739 54.408 170.293 1.00 18.01 192 LYS E N 1
ATOM 10671 C CA . LYS E 1 192 ? 80.502 55.587 171.116 1.00 16.80 192 LYS E CA 1
ATOM 10672 C C . LYS E 1 192 ? 79.231 55.426 171.934 1.00 16.39 192 LYS E C 1
ATOM 10673 O O . LYS E 1 192 ? 78.223 54.931 171.433 1.00 19.60 192 LYS E O 1
ATOM 10679 N N . ILE E 1 193 ? 79.271 55.846 173.190 1.00 14.38 193 ILE E N 1
ATOM 10680 C CA . ILE E 1 193 ? 78.097 55.731 174.042 1.00 17.29 193 ILE E CA 1
ATOM 10681 C C . ILE E 1 193 ? 77.617 57.116 174.476 1.00 18.04 193 ILE E C 1
ATOM 10682 O O . ILE E 1 193 ? 78.287 57.821 175.227 1.00 17.37 193 ILE E O 1
ATOM 10687 N N . LEU E 1 194 ? 76.447 57.514 173.977 1.00 17.51 194 LEU E N 1
ATOM 10688 C CA . LEU E 1 194 ? 75.885 58.822 174.285 1.00 14.78 194 LEU E CA 1
ATOM 10689 C C . LEU E 1 194 ? 74.663 58.661 175.166 1.00 15.41 194 LEU E C 1
ATOM 10690 O O . LEU E 1 194 ? 73.818 57.816 174.875 1.00 18.38 194 LEU E O 1
ATOM 10695 N N . THR E 1 195 ? 74.543 59.459 176.220 1.00 13.99 195 THR E N 1
ATOM 10696 C CA . THR E 1 195 ? 73.340 59.403 177.042 1.00 16.63 195 THR E CA 1
ATOM 10697 C C . THR E 1 195 ? 72.261 60.349 176.510 1.00 18.77 195 THR E C 1
ATOM 10698 O O . THR E 1 195 ? 72.557 61.448 176.044 1.00 15.53 195 THR E O 1
ATOM 10702 N N . GLY E 1 196 ? 71.008 59.907 176.551 1.00 14.37 196 GLY E N 1
ATOM 10703 C CA . GLY E 1 196 ? 69.901 60.794 176.218 1.00 14.60 196 GLY E CA 1
ATOM 10704 C C . GLY E 1 196 ? 69.385 61.547 177.428 1.00 17.77 196 GLY E C 1
ATOM 10705 O O . GLY E 1 196 ? 68.398 62.285 177.356 1.00 19.11 196 GLY E O 1
ATOM 10706 N N . SER E 1 197 ? 70.057 61.367 178.560 1.00 17.13 197 SER E N 1
ATOM 10707 C CA . SER E 1 197 ? 69.636 62.020 179.790 1.00 16.32 197 SER E CA 1
ATOM 10708 C C . SER E 1 197 ? 69.777 63.536 179.681 1.00 18.22 197 SER E C 1
ATOM 10709 O O . SER E 1 197 ? 70.678 64.039 179.011 1.00 20.38 197 SER E O 1
ATOM 10712 N N . GLU E 1 198 ? 68.873 64.249 180.335 1.00 14.62 198 GLU E N 1
ATOM 10713 C CA . GLU E 1 198 ? 68.947 65.700 180.414 1.00 15.95 198 GLU E CA 1
ATOM 10714 C C . GLU E 1 198 ? 69.414 66.142 181.796 1.00 19.28 198 GLU E C 1
ATOM 10715 O O . GLU E 1 198 ? 69.919 67.257 181.953 1.00 19.19 198 GLU E O 1
ATOM 10721 N N . THR E 1 199 ? 69.260 65.260 182.784 1.00 17.24 199 THR E N 1
ATOM 10722 C CA . THR E 1 199 ? 69.476 65.632 184.183 1.00 18.36 199 THR E CA 1
ATOM 10723 C C . THR E 1 199 ? 70.591 64.859 184.886 1.00 18.81 199 THR E C 1
ATOM 10724 O O . THR E 1 199 ? 70.913 65.157 186.043 1.00 21.28 199 THR E O 1
ATOM 10728 N N . THR E 1 200 ? 71.168 63.867 184.214 1.00 16.44 200 THR E N 1
ATOM 10729 C CA . THR E 1 200 ? 72.278 63.099 184.784 1.00 19.54 200 THR E CA 1
ATOM 10730 C C . THR E 1 200 ? 73.429 62.949 183.792 1.00 17.85 200 THR E C 1
ATOM 10731 O O . THR E 1 200 ? 74.030 61.877 183.655 1.00 17.03 200 THR E O 1
ATOM 10735 N N . VAL E 1 201 ? 73.739 64.047 183.111 1.00 16.36 201 VAL E N 1
ATOM 10736 C CA . VAL E 1 201 ? 74.802 64.083 182.123 1.00 16.96 201 VAL E CA 1
ATOM 10737 C C . VAL E 1 201 ? 76.179 64.002 182.789 1.00 15.82 201 VAL E C 1
ATOM 10738 O O . VAL E 1 201 ? 77.094 63.340 182.278 1.00 18.21 201 VAL E O 1
ATOM 10742 N N . ASP E 1 202 ? 76.315 64.667 183.934 1.00 21.82 202 ASP E N 1
ATOM 10743 C CA . ASP E 1 202 ? 77.573 64.626 184.666 1.00 19.34 202 ASP E CA 1
ATOM 10744 C C . ASP E 1 202 ? 77.862 63.188 185.106 1.00 20.76 202 ASP E C 1
ATOM 10745 O O . ASP E 1 202 ? 78.997 62.732 185.002 1.00 19.64 202 ASP E O 1
ATOM 10750 N N . PHE E 1 203 ? 76.830 62.466 185.538 1.00 21.99 203 PHE E N 1
ATOM 10751 C CA . PHE E 1 203 ? 76.980 61.045 185.874 1.00 18.85 203 PHE E CA 1
ATOM 10752 C C . PHE E 1 203 ? 77.557 60.264 184.701 1.00 19.59 203 PHE E C 1
ATOM 10753 O O . PHE E 1 203 ? 78.496 59.485 184.871 1.00 21.60 203 PHE E O 1
ATOM 10761 N N . ALA E 1 204 ? 76.974 60.442 183.509 1.00 15.62 204 ALA E N 1
ATOM 10762 C CA . ALA E 1 204 ? 77.408 59.682 182.350 1.00 18.28 204 ALA E CA 1
ATOM 10763 C C . ALA E 1 204 ? 78.869 59.968 182.017 1.00 18.50 204 ALA E C 1
ATOM 10764 O O . ALA E 1 204 ? 79.635 59.050 181.740 1.00 19.08 204 ALA E O 1
ATOM 10766 N N . TYR E 1 205 ? 79.250 61.244 182.054 1.00 21.26 205 TYR E N 1
ATOM 10767 C CA . TYR E 1 205 ? 80.625 61.623 181.750 1.00 21.28 205 TYR E CA 1
ATOM 10768 C C . TYR E 1 205 ? 81.610 61.051 182.779 1.00 20.45 205 TYR E C 1
ATOM 10769 O O . TYR E 1 205 ? 82.705 60.618 182.421 1.00 20.87 205 TYR E O 1
ATOM 10778 N N . LEU E 1 206 ? 81.192 61.035 184.040 1.00 22.46 206 LEU E N 1
ATOM 10779 C CA . LEU E 1 206 ? 82.008 60.475 185.120 1.00 24.55 206 LEU E CA 1
ATOM 10780 C C . LEU E 1 206 ? 82.299 58.998 184.860 1.00 25.23 206 LEU E C 1
ATOM 10781 O O . LEU E 1 206 ? 83.402 58.513 185.130 1.00 23.79 206 LEU E O 1
ATOM 10786 N N . ALA E 1 207 ? 81.311 58.293 184.309 1.00 18.82 207 ALA E N 1
ATOM 10787 C CA . ALA E 1 207 ? 81.457 56.878 183.982 1.00 22.21 207 ALA E CA 1
ATOM 10788 C C . ALA E 1 207 ? 82.155 56.672 182.639 1.00 20.32 207 ALA E C 1
ATOM 10789 O O . ALA E 1 207 ? 82.408 55.540 182.223 1.00 21.27 207 ALA E O 1
ATOM 10791 N N . GLY E 1 208 ? 82.462 57.767 181.952 1.00 19.62 208 GLY E N 1
ATOM 10792 C CA . GLY E 1 208 ? 83.231 57.683 180.727 1.00 20.72 208 GLY E CA 1
ATOM 10793 C C . GLY E 1 208 ? 82.437 57.660 179.434 1.00 18.07 208 GLY E C 1
ATOM 10794 O O . GLY E 1 208 ? 82.948 57.229 178.400 1.00 24.29 208 GLY E O 1
ATOM 10795 N N . ALA E 1 209 ? 81.191 58.123 179.480 1.00 22.22 209 ALA E N 1
ATOM 10796 C CA . ALA E 1 209 ? 80.401 58.248 178.258 1.00 20.41 209 ALA E CA 1
ATOM 10797 C C . ALA E 1 209 ? 81.044 59.252 177.295 1.00 22.88 209 ALA E C 1
ATOM 10798 O O . ALA E 1 209 ? 81.848 60.097 177.705 1.00 23.37 209 ALA E O 1
ATOM 10800 N N . ASP E 1 210 ? 80.674 59.165 176.020 1.00 17.25 210 ASP E N 1
ATOM 10801 C CA . ASP E 1 210 ? 81.308 59.966 174.980 1.00 15.37 210 ASP E CA 1
ATOM 10802 C C . ASP E 1 210 ? 80.551 61.229 174.654 1.00 20.08 210 ASP E C 1
ATOM 10803 O O . ASP E 1 210 ? 81.035 62.061 173.881 1.00 19.15 210 ASP E O 1
ATOM 10808 N N . GLY E 1 211 ? 79.359 61.374 175.219 1.00 18.10 211 GLY E N 1
ATOM 10809 C CA . GLY E 1 211 ? 78.532 62.508 174.860 1.00 16.84 211 GLY E CA 1
ATOM 10810 C C . GLY E 1 211 ? 77.096 62.410 175.321 1.00 17.49 211 GLY E C 1
ATOM 10811 O O . GLY E 1 211 ? 76.726 61.511 176.084 1.00 16.38 211 GLY E O 1
ATOM 10812 N N . VAL E 1 212 ? 76.286 63.348 174.843 1.00 16.01 212 VAL E N 1
ATOM 10813 C CA . VAL E 1 212 ? 74.927 63.523 175.333 1.00 15.88 212 VAL E CA 1
ATOM 10814 C C . VAL E 1 212 ? 74.020 64.043 174.217 1.00 20.47 212 VAL E C 1
ATOM 10815 O O . VAL E 1 212 ? 74.431 64.855 173.384 1.00 15.19 212 VAL E O 1
ATOM 10819 N N . VAL E 1 213 ? 72.792 63.538 174.204 1.00 15.99 213 VAL E N 1
ATOM 10820 C CA . VAL E 1 213 ? 71.768 63.935 173.243 1.00 13.75 213 VAL E CA 1
ATOM 10821 C C . VAL E 1 213 ? 70.551 64.400 174.045 1.00 17.13 213 VAL E C 1
ATOM 10822 O O . VAL E 1 213 ? 69.612 63.632 174.273 1.00 18.12 213 VAL E O 1
ATOM 10826 N N . PRO E 1 214 ? 70.580 65.653 174.518 1.00 13.61 214 PRO E N 1
ATOM 10827 C CA . PRO E 1 214 ? 69.584 66.156 175.460 1.00 17.03 214 PRO E CA 1
ATOM 10828 C C . PRO E 1 214 ? 68.521 67.036 174.809 1.00 15.48 214 PRO E C 1
ATOM 10829 O O . PRO E 1 214 ? 68.854 68.047 174.184 1.00 15.59 214 PRO E O 1
ATOM 10833 N N . GLY E 1 215 ? 67.258 66.656 174.961 1.00 15.15 215 GLY E N 1
ATOM 10834 C CA . GLY E 1 215 ? 66.162 67.442 174.422 1.00 13.66 215 GLY E CA 1
ATOM 10835 C C . GLY E 1 215 ? 66.236 68.903 174.826 1.00 16.49 215 GLY E C 1
ATOM 10836 O O . GLY E 1 215 ? 66.087 69.804 173.996 1.00 14.97 215 GLY E O 1
ATOM 10837 N N . LEU E 1 216 ? 66.483 69.129 176.111 1.00 15.66 216 LEU E N 1
ATOM 10838 C CA . LEU E 1 216 ? 66.572 70.465 176.675 1.00 15.35 216 LEU E CA 1
ATOM 10839 C C . LEU E 1 216 ? 67.734 71.237 176.052 1.00 13.61 216 LEU E C 1
ATOM 10840 O O . LEU E 1 216 ? 67.786 72.472 176.123 1.00 13.89 216 LEU E O 1
ATOM 10845 N N . GLY E 1 217 ? 68.656 70.516 175.421 1.00 15.81 217 GLY E N 1
ATOM 10846 C CA . GLY E 1 217 ? 69.765 71.141 174.715 1.00 15.92 217 GLY E CA 1
ATOM 10847 C C . GLY E 1 217 ? 69.303 72.041 173.579 1.00 17.33 217 GLY E C 1
ATOM 10848 O O . GLY E 1 217 ? 70.065 72.881 173.100 1.00 16.10 217 GLY E O 1
ATOM 10849 N N . ASN E 1 218 ? 68.064 71.858 173.126 1.00 13.24 218 ASN E N 1
ATOM 10850 C CA . ASN E 1 218 ? 67.477 72.767 172.146 1.00 13.99 218 ASN E CA 1
ATOM 10851 C C . ASN E 1 218 ? 67.294 74.154 172.742 1.00 14.39 218 ASN E C 1
ATOM 10852 O O . ASN E 1 218 ? 67.489 75.157 172.062 1.00 17.90 218 ASN E O 1
ATOM 10857 N N . VAL E 1 219 ? 66.907 74.202 174.014 1.00 13.72 219 VAL E N 1
ATOM 10858 C CA . VAL E 1 219 ? 66.613 75.463 174.690 1.00 15.26 219 VAL E CA 1
ATOM 10859 C C . VAL E 1 219 ? 67.902 76.121 175.154 1.00 19.49 219 VAL E C 1
ATOM 10860 O O . VAL E 1 219 ? 68.142 77.301 174.893 1.00 18.99 219 VAL E O 1
ATOM 10864 N N . ASP E 1 220 ? 68.741 75.340 175.822 1.00 16.75 220 ASP E N 1
ATOM 10865 C CA . ASP E 1 220 ? 69.957 75.883 176.417 1.00 16.43 220 ASP E CA 1
ATOM 10866 C C . ASP E 1 220 ? 71.186 75.087 175.976 1.00 17.54 220 ASP E C 1
ATOM 10867 O O . ASP E 1 220 ? 71.782 74.341 176.769 1.00 18.07 220 ASP E O 1
ATOM 10872 N N . PRO E 1 221 ? 71.574 75.230 174.701 1.00 16.10 221 PRO E N 1
ATOM 10873 C CA . PRO E 1 221 ? 72.744 74.504 174.212 1.00 14.70 221 PRO E CA 1
ATOM 10874 C C . PRO E 1 221 ? 74.019 74.954 174.920 1.00 16.41 221 PRO E C 1
ATOM 10875 O O . PRO E 1 221 ? 74.898 74.135 175.180 1.00 18.83 221 PRO E O 1
ATOM 10879 N N . ALA E 1 222 ? 74.101 76.240 175.250 1.00 18.39 222 ALA E N 1
ATOM 10880 C CA . ALA E 1 222 ? 75.307 76.757 175.891 1.00 20.04 222 ALA E CA 1
ATOM 10881 C C . ALA E 1 222 ? 75.540 76.093 177.243 1.00 20.63 222 ALA E C 1
ATOM 10882 O O . ALA E 1 222 ? 76.685 75.832 177.619 1.00 22.63 222 ALA E O 1
ATOM 10884 N N . ALA E 1 223 ? 74.460 75.803 177.961 1.00 21.16 223 ALA E N 1
ATOM 10885 C CA . ALA E 1 223 ? 74.569 75.135 179.256 1.00 18.48 223 ALA E CA 1
ATOM 10886 C C . ALA E 1 223 ? 75.162 73.736 179.117 1.00 22.86 223 ALA E C 1
ATOM 10887 O O . ALA E 1 223 ? 76.040 73.341 179.886 1.00 18.47 223 ALA E O 1
ATOM 10889 N N . TYR E 1 224 ? 74.685 72.972 178.136 1.00 18.69 224 TYR E N 1
ATOM 10890 C CA . TYR E 1 224 ? 75.194 71.620 177.978 1.00 19.43 224 TYR E CA 1
ATOM 10891 C C . TYR E 1 224 ? 76.621 71.620 177.429 1.00 19.52 224 TYR E C 1
ATOM 10892 O O . TYR E 1 224 ? 77.433 70.794 177.839 1.00 20.46 224 TYR E O 1
ATOM 10901 N N . ALA E 1 225 ? 76.944 72.561 176.543 1.00 18.03 225 ALA E N 1
ATOM 10902 C CA . ALA E 1 225 ? 78.323 72.704 176.076 1.00 19.39 225 ALA E CA 1
ATOM 10903 C C . ALA E 1 225 ? 79.261 72.990 177.253 1.00 19.91 225 ALA E C 1
ATOM 10904 O O . ALA E 1 225 ? 80.329 72.380 177.370 1.00 20.59 225 ALA E O 1
ATOM 10906 N N . ALA E 1 226 ? 78.842 73.902 178.125 1.00 19.58 226 ALA E N 1
ATOM 10907 C CA . ALA E 1 226 ? 79.634 74.270 179.298 1.00 22.81 226 ALA E CA 1
ATOM 10908 C C . ALA E 1 226 ? 79.798 73.082 180.239 1.00 28.84 226 ALA E C 1
ATOM 10909 O O . ALA E 1 226 ? 80.886 72.841 180.772 1.00 26.83 226 ALA E O 1
ATOM 10911 N N . LEU E 1 227 ? 78.711 72.340 180.432 1.00 24.60 227 LEU E N 1
ATOM 10912 C CA . LEU E 1 227 ? 78.729 71.154 181.287 1.00 25.48 227 LEU E CA 1
ATOM 10913 C C . LEU E 1 227 ? 79.717 70.112 180.782 1.00 25.50 227 LEU E C 1
ATOM 10914 O O . LEU E 1 227 ? 80.507 69.569 181.560 1.00 25.16 227 LEU E O 1
ATOM 10919 N N . ALA E 1 228 ? 79.667 69.832 179.481 1.00 21.51 228 ALA E N 1
ATOM 10920 C CA . ALA E 1 228 ? 80.576 68.874 178.872 1.00 23.48 228 ALA E CA 1
ATOM 10921 C C . ALA E 1 228 ? 82.026 69.312 179.081 1.00 29.45 228 ALA E C 1
ATOM 10922 O O . ALA E 1 228 ? 82.887 68.493 179.396 1.00 26.62 228 ALA E O 1
ATOM 10924 N N . LYS E 1 229 ? 82.278 70.610 178.922 1.00 25.23 229 LYS E N 1
ATOM 10925 C CA . LYS E 1 229 ? 83.628 71.154 179.069 1.00 25.77 229 LYS E CA 1
ATOM 10926 C C . LYS E 1 229 ? 84.160 70.913 180.480 1.00 27.30 229 LYS E C 1
ATOM 10927 O O . LYS E 1 229 ? 85.304 70.494 180.662 1.00 28.42 229 LYS E O 1
ATOM 10933 N N . LEU E 1 230 ? 83.320 71.177 181.471 1.00 23.27 230 LEU E N 1
ATOM 10934 C CA . LEU E 1 230 ? 83.678 70.941 182.866 1.00 24.74 230 LEU E CA 1
ATOM 10935 C C . LEU E 1 230 ? 84.033 69.481 183.123 1.00 29.01 230 LEU E C 1
ATOM 10936 O O . LEU E 1 230 ? 85.058 69.175 183.737 1.00 26.63 230 LEU E O 1
ATOM 10941 N N . CYS E 1 231 ? 83.185 68.579 182.643 1.00 26.23 231 CYS E N 1
ATOM 10942 C CA . CYS E 1 231 ? 83.418 67.152 182.830 1.00 23.83 231 CYS E CA 1
ATOM 10943 C C . CYS E 1 231 ? 84.733 66.685 182.210 1.00 26.33 231 CYS E C 1
ATOM 10944 O O . CYS E 1 231 ? 85.507 65.974 182.846 1.00 27.79 231 CYS E O 1
ATOM 10947 N N . LEU E 1 232 ? 84.989 67.097 180.974 1.00 22.45 232 LEU E N 1
ATOM 10948 C CA . LEU E 1 232 ? 86.205 66.712 180.269 1.00 28.13 232 LEU E CA 1
ATOM 10949 C C . LEU E 1 232 ? 87.434 67.326 180.928 1.00 31.79 232 LEU E C 1
ATOM 10950 O O . LEU E 1 232 ? 88.538 66.787 180.824 1.00 32.84 232 LEU E O 1
ATOM 10955 N N . ASP E 1 233 ? 87.230 68.457 181.597 1.00 29.02 233 ASP E N 1
ATOM 10956 C CA . ASP E 1 233 ? 88.299 69.112 182.348 1.00 30.93 233 ASP E CA 1
ATOM 10957 C C . ASP E 1 233 ? 88.404 68.542 183.761 1.00 35.33 233 ASP E C 1
ATOM 10958 O O . ASP E 1 233 ? 89.222 68.992 184.567 1.00 31.89 233 ASP E O 1
ATOM 10963 N N . GLY E 1 234 ? 87.569 67.553 184.058 1.00 28.82 234 GLY E N 1
ATOM 10964 C CA . GLY E 1 234 ? 87.634 66.868 185.334 1.00 30.66 234 GLY E CA 1
ATOM 10965 C C . GLY E 1 234 ? 87.193 67.712 186.511 1.00 26.86 234 GLY E C 1
ATOM 10966 O O . GLY E 1 234 ? 87.521 67.397 187.654 1.00 29.63 234 GLY E O 1
ATOM 10967 N N . LYS E 1 235 ? 86.443 68.778 186.238 1.00 29.65 235 LYS E N 1
ATOM 10968 C CA . LYS E 1 235 ? 85.923 69.641 187.292 1.00 28.50 235 LYS E CA 1
ATOM 10969 C C . LYS E 1 235 ? 84.538 69.181 187.735 1.00 29.24 235 LYS E C 1
ATOM 10970 O O . LYS E 1 235 ? 83.532 69.850 187.492 1.00 30.49 235 LYS E O 1
ATOM 10976 N N . TRP E 1 236 ? 84.505 68.034 188.404 1.00 28.76 236 TRP E N 1
ATOM 10977 C CA . TRP E 1 236 ? 83.259 67.337 188.697 1.00 26.75 236 TRP E CA 1
ATOM 10978 C C . TRP E 1 236 ? 82.346 68.090 189.658 1.00 23.88 236 TRP E C 1
ATOM 10979 O O . TRP E 1 236 ? 81.133 68.111 189.478 1.00 25.75 236 TRP E O 1
ATOM 10990 N N . ALA E 1 237 ? 82.915 68.725 190.674 1.00 28.18 237 ALA E N 1
ATOM 10991 C CA . ALA E 1 237 ? 82.099 69.498 191.610 1.00 24.31 237 ALA E CA 1
ATOM 10992 C C . ALA E 1 237 ? 81.379 70.657 190.910 1.00 25.98 237 ALA E C 1
ATOM 10993 O O . ALA E 1 237 ? 80.197 70.910 191.156 1.00 26.63 237 ALA E O 1
ATOM 10995 N N . GLU E 1 238 ? 82.097 71.359 190.038 1.00 28.86 238 GLU E N 1
ATOM 10996 C CA . GLU E 1 238 ? 81.513 72.475 189.306 1.00 31.06 238 GLU E CA 1
ATOM 10997 C C . GLU E 1 238 ? 80.468 71.959 188.308 1.00 23.00 238 GLU E C 1
ATOM 10998 O O . GLU E 1 238 ? 79.428 72.592 188.093 1.00 24.14 238 GLU E O 1
ATOM 11004 N N . ALA E 1 239 ? 80.756 70.796 187.729 1.00 28.06 239 ALA E N 1
ATOM 11005 C CA . ALA E 1 239 ? 79.841 70.130 186.800 1.00 25.15 239 ALA E CA 1
ATOM 11006 C C . ALA E 1 239 ? 78.506 69.834 187.471 1.00 24.85 239 ALA E C 1
ATOM 11007 O O . ALA E 1 239 ? 77.437 70.133 186.927 1.00 19.98 239 ALA E O 1
ATOM 11009 N N . ALA E 1 240 ? 78.570 69.249 188.663 1.00 21.63 240 ALA E N 1
ATOM 11010 C CA . ALA E 1 240 ? 77.368 68.918 189.420 1.00 25.49 240 ALA E CA 1
ATOM 11011 C C . ALA E 1 240 ? 76.546 70.154 189.778 1.00 23.70 240 ALA E C 1
ATOM 11012 O O . ALA E 1 240 ? 75.316 70.108 189.815 1.00 24.18 240 ALA E O 1
ATOM 11014 N N . ALA E 1 241 ? 77.227 71.266 190.053 1.00 22.90 241 ALA E N 1
ATOM 11015 C CA . ALA E 1 241 ? 76.538 72.511 190.362 1.00 24.20 241 ALA E CA 1
ATOM 11016 C C . ALA E 1 241 ? 75.778 73.043 189.148 1.00 20.74 241 ALA E C 1
ATOM 11017 O O . ALA E 1 241 ? 74.644 73.513 189.270 1.00 21.46 241 ALA E O 1
ATOM 11019 N N . LEU E 1 242 ? 76.419 72.974 187.985 1.00 22.48 242 LEU E N 1
ATOM 11020 C CA . LEU E 1 242 ? 75.800 73.400 186.734 1.00 18.87 242 LEU E CA 1
ATOM 11021 C C . LEU E 1 242 ? 74.643 72.468 186.370 1.00 20.60 242 LEU E C 1
ATOM 11022 O O . LEU E 1 242 ? 73.565 72.932 185.988 1.00 20.03 242 LEU E O 1
ATOM 11027 N N . GLN E 1 243 ? 74.863 71.160 186.509 1.00 19.77 243 GLN E N 1
ATOM 11028 C CA . GLN E 1 243 ? 73.807 70.184 186.225 1.00 19.78 243 GLN E CA 1
ATOM 11029 C C . GLN E 1 243 ? 72.564 70.471 187.057 1.00 20.19 243 GLN E C 1
ATOM 11030 O O . GLN E 1 243 ? 71.450 70.394 186.551 1.00 19.45 243 GLN E O 1
ATOM 11036 N N . LYS E 1 244 ? 72.750 70.809 188.333 1.00 18.60 244 LYS E N 1
ATOM 11037 C CA . LYS E 1 244 ? 71.619 71.127 189.195 1.00 17.79 244 LYS E CA 1
ATOM 11038 C C . LYS E 1 244 ? 70.811 72.327 188.682 1.00 19.79 244 LYS E C 1
ATOM 11039 O O . LYS E 1 244 ? 69.581 72.337 188.770 1.00 21.46 244 LYS E O 1
ATOM 11045 N N . ARG E 1 245 ? 71.501 73.336 188.151 1.00 21.36 245 ARG E N 1
ATOM 11046 C CA . ARG E 1 245 ? 70.823 74.511 187.600 1.00 22.46 245 ARG E CA 1
ATOM 11047 C C . ARG E 1 245 ? 70.028 74.144 186.347 1.00 22.04 245 ARG E C 1
ATOM 11048 O O . ARG E 1 245 ? 68.866 74.540 186.192 1.00 20.32 245 ARG E O 1
ATOM 11056 N N . ILE E 1 246 ? 70.682 73.404 185.456 1.00 21.26 246 ILE E N 1
ATOM 11057 C CA . ILE E 1 246 ? 70.038 72.832 184.274 1.00 19.32 246 ILE E CA 1
ATOM 11058 C C . ILE E 1 246 ? 68.789 72.055 184.675 1.00 18.83 246 ILE E C 1
ATOM 11059 O O . ILE E 1 246 ? 67.731 72.200 184.059 1.00 18.41 246 ILE E O 1
ATOM 11064 N N . ASN E 1 247 ? 68.901 71.258 185.736 1.00 17.54 247 ASN E N 1
ATOM 11065 C CA . ASN E 1 247 ? 67.760 70.480 186.214 1.00 19.01 247 ASN E CA 1
ATOM 11066 C C . ASN E 1 247 ? 66.615 71.347 186.709 1.00 21.09 247 ASN E C 1
ATOM 11067 O O . ASN E 1 247 ? 65.474 70.907 186.759 1.00 20.39 247 ASN E O 1
ATOM 11072 N N . HIS E 1 248 ? 66.898 72.597 187.063 1.00 19.34 248 HIS E N 1
ATOM 11073 C CA . HIS E 1 248 ? 65.815 73.478 187.455 1.00 19.88 248 HIS E CA 1
ATOM 11074 C C . HIS E 1 248 ? 65.189 74.148 186.236 1.00 16.12 248 HIS E C 1
ATOM 11075 O O . HIS E 1 248 ? 63.991 74.423 186.224 1.00 19.02 248 HIS E O 1
ATOM 11082 N N . LEU E 1 249 ? 65.992 74.374 185.205 1.00 16.73 249 LEU E N 1
ATOM 11083 C CA . LEU E 1 249 ? 65.462 74.817 183.922 1.00 16.89 249 LEU E CA 1
ATOM 11084 C C . LEU E 1 249 ? 64.562 73.725 183.349 1.00 16.11 249 LEU E C 1
ATOM 11085 O O . LEU E 1 249 ? 63.553 74.010 182.703 1.00 17.97 249 LEU E O 1
ATOM 11090 N N . PHE E 1 250 ? 64.928 72.478 183.623 1.00 15.65 250 PHE E N 1
ATOM 11091 C CA . PHE E 1 250 ? 64.173 71.328 183.129 1.00 15.40 250 PHE E CA 1
ATOM 11092 C C . PHE E 1 250 ? 62.727 71.319 183.627 1.00 20.56 250 PHE E C 1
ATOM 11093 O O . PHE E 1 250 ? 61.863 70.668 183.041 1.00 18.85 250 PHE E O 1
ATOM 11101 N N . HIS E 1 251 ? 62.451 72.050 184.703 1.00 18.15 251 HIS E N 1
ATOM 11102 C CA . HIS E 1 251 ? 61.102 72.106 185.252 1.00 17.46 251 HIS E CA 1
ATOM 11103 C C . HIS E 1 251 ? 60.052 72.616 184.257 1.00 17.38 251 HIS E C 1
ATOM 11104 O O . HIS E 1 251 ? 58.859 72.452 184.484 1.00 19.39 251 HIS E O 1
ATOM 11111 N N . ILE E 1 252 ? 60.489 73.224 183.154 1.00 19.10 252 ILE E N 1
ATOM 11112 C CA . ILE E 1 252 ? 59.541 73.672 182.136 1.00 15.98 252 ILE E CA 1
ATOM 11113 C C . ILE E 1 252 ? 58.721 72.509 181.550 1.00 16.26 252 ILE E C 1
ATOM 11114 O O . ILE E 1 252 ? 57.599 72.720 181.099 1.00 17.22 252 ILE E O 1
ATOM 11119 N N . VAL E 1 253 ? 59.255 71.290 181.583 1.00 17.58 253 VAL E N 1
ATOM 11120 C CA . VAL E 1 253 ? 58.518 70.154 181.012 1.00 14.47 253 VAL E CA 1
ATOM 11121 C C . VAL E 1 253 ? 57.412 69.666 181.941 1.00 23.32 253 VAL E C 1
ATOM 11122 O O . VAL E 1 253 ? 56.545 68.888 181.530 1.00 19.71 253 VAL E O 1
ATOM 11126 N N . PHE E 1 254 ? 57.436 70.117 183.192 1.00 18.61 254 PHE E N 1
ATOM 11127 C CA . PHE E 1 254 ? 56.453 69.656 184.164 1.00 21.94 254 PHE E CA 1
ATOM 11128 C C . PHE E 1 254 ? 55.337 70.668 184.370 1.00 21.61 254 PHE E C 1
ATOM 11129 O O . PHE E 1 254 ? 54.441 70.457 185.187 1.00 23.99 254 PHE E O 1
ATOM 11137 N N . VAL E 1 255 ? 55.371 71.760 183.611 1.00 18.10 255 VAL E N 1
ATOM 11138 C CA . VAL E 1 255 ? 54.365 72.800 183.776 1.00 19.05 255 VAL E CA 1
ATOM 11139 C C . VAL E 1 255 ? 53.003 72.386 183.216 1.00 21.28 255 VAL E C 1
ATOM 11140 O O . VAL E 1 255 ? 51.982 72.540 183.887 1.00 20.92 255 VAL E O 1
ATOM 11144 N N . GLY E 1 256 ? 52.985 71.843 182.001 1.00 18.37 256 GLY E N 1
ATOM 11145 C CA . GLY E 1 256 ? 51.736 71.456 181.375 1.00 16.82 256 GLY E CA 1
ATOM 11146 C C . GLY E 1 256 ? 50.973 70.417 182.181 1.00 18.44 256 GLY E C 1
ATOM 11147 O O . GLY E 1 256 ? 51.552 69.467 182.702 1.00 19.48 256 GLY E O 1
ATOM 11148 N N . ASP E 1 257 ? 49.665 70.609 182.281 1.00 17.75 257 ASP E N 1
ATOM 11149 C CA . ASP E 1 257 ? 48.820 69.753 183.108 1.00 21.48 257 ASP E CA 1
ATOM 11150 C C . ASP E 1 257 ? 48.577 68.421 182.415 1.00 20.07 257 ASP E C 1
ATOM 11151 O O . ASP E 1 257 ? 47.787 68.340 181.477 1.00 18.64 257 ASP E O 1
ATOM 11156 N N . THR E 1 258 ? 49.239 67.379 182.901 1.00 21.04 258 THR E N 1
ATOM 11157 C CA . THR E 1 258 ? 49.162 66.079 182.252 1.00 20.88 258 THR E CA 1
ATOM 11158 C C . THR E 1 258 ? 47.869 65.331 182.595 1.00 19.18 258 THR E C 1
ATOM 11159 O O . THR E 1 258 ? 47.694 64.181 182.203 1.00 20.42 258 THR E O 1
ATOM 11163 N N . SER E 1 259 ? 46.953 65.990 183.295 1.00 19.76 259 SER E N 1
ATOM 11164 C CA . SER E 1 259 ? 45.618 65.433 183.472 1.00 23.33 259 SER E CA 1
ATOM 11165 C C . SER E 1 259 ? 44.809 65.564 182.182 1.00 20.64 259 SER E C 1
ATOM 11166 O O . SER E 1 259 ? 43.775 64.914 182.023 1.00 22.48 259 SER E O 1
ATOM 11169 N N . HIS E 1 260 ? 45.275 66.397 181.249 1.00 18.47 260 HIS E N 1
ATOM 11170 C CA . HIS E 1 260 ? 44.589 66.498 179.962 1.00 19.32 260 HIS E CA 1
ATOM 11171 C C . HIS E 1 260 ? 45.532 66.671 178.755 1.00 15.98 260 HIS E C 1
ATOM 11172 O O . HIS E 1 260 ? 45.123 67.172 177.702 1.00 18.10 260 HIS E O 1
ATOM 11179 N N . MET E 1 261 ? 46.821 66.316 178.909 1.00 14.92 261 MET E N 1
ATOM 11180 C CA . MET E 1 261 ? 47.758 66.081 177.812 1.00 14.79 261 MET E CA 1
ATOM 11181 C C . MET E 1 261 ? 48.784 65.010 178.177 1.00 14.67 261 MET E C 1
ATOM 11182 O O . MET E 1 261 ? 48.963 64.674 179.346 1.00 15.44 261 MET E O 1
ATOM 11187 N N . SER E 1 262 ? 49.446 64.618 177.008 1.00 12.60 262 SER E N 1
ATOM 11188 C CA . SER E 1 262 ? 50.536 63.671 177.127 1.00 12.79 262 SER E CA 1
ATOM 11189 C C . SER E 1 262 ? 51.806 64.346 177.620 1.00 11.84 262 SER E C 1
ATOM 11190 O O . SER E 1 262 ? 51.906 65.581 177.653 1.00 14.17 262 SER E O 1
ATOM 11193 N N . GLY E 1 263 ? 52.772 63.521 178.002 1.00 15.28 263 GLY E N 1
ATOM 11194 C CA . GLY E 1 263 ? 54.088 64.011 178.356 1.00 14.71 263 GLY E CA 1
ATOM 11195 C C . GLY E 1 263 ? 54.794 64.666 177.180 1.00 16.03 263 GLY E C 1
ATOM 11196 O O . GLY E 1 263 ? 55.637 65.529 177.389 1.00 17.07 263 GLY E O 1
ATOM 11197 N N . SER E 1 264 ? 54.473 64.246 175.952 1.00 12.17 264 SER E N 1
ATOM 11198 C CA . SER E 1 264 ? 55.062 64.864 174.770 1.00 10.97 264 SER E CA 1
ATOM 11199 C C . SER E 1 264 ? 54.521 66.284 174.622 1.00 16.24 264 SER E C 1
ATOM 11200 O O . SER E 1 264 ? 55.275 67.221 174.319 1.00 14.53 264 SER E O 1
ATOM 11203 N N . SER E 1 265 ? 53.220 66.450 174.844 1.00 12.75 265 SER E N 1
ATOM 11204 C CA . SER E 1 265 ? 52.609 67.779 174.792 1.00 14.39 265 SER E CA 1
ATOM 11205 C C . SER E 1 265 ? 53.237 68.704 175.827 1.00 13.60 265 SER E C 1
ATOM 11206 O O . SER E 1 265 ? 53.608 69.822 175.509 1.00 12.86 265 SER E O 1
ATOM 11209 N N . ALA E 1 266 ? 53.338 68.234 177.066 1.00 13.52 266 ALA E N 1
ATOM 11210 C CA . ALA E 1 266 ? 53.894 69.050 178.136 1.00 13.06 266 ALA E CA 1
ATOM 11211 C C . ALA E 1 266 ? 55.382 69.325 177.927 1.00 14.30 266 ALA E C 1
ATOM 11212 O O . ALA E 1 266 ? 55.848 70.454 178.139 1.00 14.49 266 ALA E O 1
ATOM 11214 N N . GLY E 1 267 ? 56.127 68.299 177.518 1.00 12.61 267 GLY E N 1
ATOM 11215 C CA . GLY E 1 267 ? 57.574 68.394 177.436 1.00 11.84 267 GLY E CA 1
ATOM 11216 C C . GLY E 1 267 ? 58.070 69.132 176.206 1.00 14.85 267 GLY E C 1
ATOM 11217 O O . GLY E 1 267 ? 58.785 70.130 176.316 1.00 15.08 267 GLY E O 1
ATOM 11218 N N . LEU E 1 268 ? 57.712 68.635 175.024 1.00 14.01 268 LEU E N 1
ATOM 11219 C CA . LEU E 1 268 ? 58.133 69.288 173.792 1.00 12.97 268 LEU E CA 1
ATOM 11220 C C . LEU E 1 268 ? 57.450 70.641 173.666 1.00 15.55 268 LEU E C 1
ATOM 11221 O O . LEU E 1 268 ? 58.044 71.581 173.142 1.00 13.60 268 LEU E O 1
ATOM 11226 N N . GLY E 1 269 ? 56.208 70.730 174.142 1.00 14.76 269 GLY E N 1
ATOM 11227 C CA . GLY E 1 269 ? 55.508 72.002 174.203 1.00 13.04 269 GLY E CA 1
ATOM 11228 C C . GLY E 1 269 ? 56.248 72.988 175.087 1.00 13.44 269 GLY E C 1
ATOM 11229 O O . GLY E 1 269 ? 56.359 74.171 174.746 1.00 16.64 269 GLY E O 1
ATOM 11230 N N . GLY E 1 270 ? 56.759 72.504 176.215 1.00 14.38 270 GLY E N 1
ATOM 11231 C CA . GLY E 1 270 ? 57.533 73.346 177.117 1.00 13.77 270 GLY E CA 1
ATOM 11232 C C . GLY E 1 270 ? 58.768 73.871 176.415 1.00 16.01 270 GLY E C 1
ATOM 11233 O O . GLY E 1 270 ? 59.106 75.056 176.526 1.00 16.58 270 GLY E O 1
ATOM 11234 N N . PHE E 1 271 ? 59.441 72.992 175.679 1.00 14.20 271 PHE E N 1
ATOM 11235 C CA . PHE E 1 271 ? 60.658 73.374 174.960 1.00 14.00 271 PHE E CA 1
ATOM 11236 C C . PHE E 1 271 ? 60.356 74.445 173.915 1.00 14.74 271 PHE E C 1
ATOM 11237 O O . PHE E 1 271 ? 61.064 75.451 173.819 1.00 15.37 271 PHE E O 1
ATOM 11245 N N . LYS E 1 272 ? 59.316 74.219 173.119 1.00 15.26 272 LYS E N 1
ATOM 11246 C CA . LYS E 1 272 ? 59.003 75.146 172.046 1.00 14.32 272 LYS E CA 1
ATOM 11247 C C . LYS E 1 272 ? 58.529 76.477 172.598 1.00 14.89 272 LYS E C 1
ATOM 11248 O O . LYS E 1 272 ? 58.813 77.528 172.017 1.00 16.34 272 LYS E O 1
ATOM 11254 N N . THR E 1 273 ? 57.807 76.428 173.713 1.00 13.83 273 THR E N 1
ATOM 11255 C CA . THR E 1 273 ? 57.389 77.650 174.395 1.00 13.64 273 THR E CA 1
ATOM 11256 C C . THR E 1 273 ? 58.613 78.460 174.829 1.00 15.96 273 THR E C 1
ATOM 11257 O O . THR E 1 273 ? 58.658 79.676 174.652 1.00 15.98 273 THR E O 1
ATOM 11261 N N . ALA E 1 274 ? 59.608 77.775 175.379 1.00 14.82 274 ALA E N 1
ATOM 11262 C CA . ALA E 1 274 ? 60.870 78.427 175.731 1.00 15.14 274 ALA E CA 1
ATOM 11263 C C . ALA E 1 274 ? 61.551 79.043 174.502 1.00 17.77 274 ALA E C 1
ATOM 11264 O O . ALA E 1 274 ? 62.033 80.183 174.550 1.00 17.80 274 ALA E O 1
ATOM 11266 N N . LEU E 1 275 ? 61.599 78.299 173.402 1.00 16.45 275 LEU E N 1
ATOM 11267 C CA . LEU E 1 275 ? 62.281 78.782 172.204 1.00 14.07 275 LEU E CA 1
ATOM 11268 C C . LEU E 1 275 ? 61.579 79.989 171.614 1.00 16.80 275 LEU E C 1
ATOM 11269 O O . LEU E 1 275 ? 62.233 80.900 171.109 1.00 16.77 275 LEU E O 1
ATOM 11274 N N . ALA E 1 276 ? 60.251 80.004 171.672 1.00 14.02 276 ALA E N 1
ATOM 11275 C CA . ALA E 1 276 ? 59.504 81.152 171.180 1.00 14.86 276 ALA E CA 1
ATOM 11276 C C . ALA E 1 276 ? 59.793 82.364 172.065 1.00 19.21 276 ALA E C 1
ATOM 11277 O O . ALA E 1 276 ? 60.005 83.477 171.574 1.00 19.98 276 ALA E O 1
ATOM 11279 N N . HIS E 1 277 ? 59.823 82.131 173.371 1.00 18.09 277 HIS E N 1
ATOM 11280 C CA . HIS E 1 277 ? 60.091 83.186 174.339 1.00 20.01 277 HIS E CA 1
ATOM 11281 C C . HIS E 1 277 ? 61.481 83.784 174.135 1.00 20.12 277 HIS E C 1
ATOM 11282 O O . HIS E 1 277 ? 61.695 84.981 174.341 1.00 20.86 277 HIS E O 1
ATOM 11289 N N . LEU E 1 278 ? 62.424 82.951 173.717 1.00 19.44 278 LEU E N 1
ATOM 11290 C CA . LEU E 1 278 ? 63.786 83.410 173.470 1.00 19.56 278 LEU E CA 1
ATOM 11291 C C . LEU E 1 278 ? 63.924 84.013 172.072 1.00 19.06 278 LEU E C 1
ATOM 11292 O O . LEU E 1 278 ? 64.999 84.475 171.696 1.00 23.85 278 LEU E O 1
ATOM 11297 N N . GLY E 1 279 ? 62.839 84.002 171.303 1.00 17.17 279 GLY E N 1
ATOM 11298 C CA . GLY E 1 279 ? 62.845 84.567 169.962 1.00 18.70 279 GLY E CA 1
ATOM 11299 C C . GLY E 1 279 ? 63.536 83.724 168.907 1.00 20.39 279 GLY E C 1
ATOM 11300 O O . GLY E 1 279 ? 63.859 84.216 167.823 1.00 21.90 279 GLY E O 1
ATOM 11301 N N . ILE E 1 280 ? 63.752 82.444 169.210 1.00 16.99 280 ILE E N 1
ATOM 11302 C CA . ILE E 1 280 ? 64.472 81.569 168.289 1.00 18.41 280 ILE E CA 1
ATOM 11303 C C . ILE E 1 280 ? 63.553 81.011 167.205 1.00 16.58 280 ILE E C 1
ATOM 11304 O O . ILE E 1 280 ? 63.947 80.903 166.045 1.00 17.67 280 ILE E O 1
ATOM 11309 N N . ILE E 1 281 ? 62.320 80.689 167.583 1.00 15.00 281 ILE E N 1
ATOM 11310 C CA . ILE E 1 281 ? 61.330 80.203 166.620 1.00 15.41 281 ILE E CA 1
ATOM 11311 C C . ILE E 1 281 ? 60.067 81.052 166.713 1.00 12.39 281 ILE E C 1
ATOM 11312 O O . ILE E 1 281 ? 59.835 81.733 167.726 1.00 16.18 281 ILE E O 1
ATOM 11317 N N . GLU E 1 282 ? 59.264 81.026 165.655 1.00 14.56 282 GLU E N 1
ATOM 11318 C CA . GLU E 1 282 ? 58.108 81.915 165.539 1.00 16.77 282 GLU E CA 1
ATOM 11319 C C . GLU E 1 282 ? 57.019 81.609 166.563 1.00 18.19 282 GLU E C 1
ATOM 11320 O O . GLU E 1 282 ? 56.458 82.520 167.165 1.00 18.02 282 GLU E O 1
ATOM 11326 N N . SER E 1 283 ? 56.700 80.331 166.761 1.00 16.79 283 SER E N 1
ATOM 11327 C CA . SER E 1 283 ? 55.704 79.989 167.769 1.00 16.09 283 SER E CA 1
ATOM 11328 C C . SER E 1 283 ? 55.932 78.596 168.318 1.00 13.15 283 SER E C 1
ATOM 11329 O O . SER E 1 283 ? 56.795 77.859 167.833 1.00 14.76 283 SER E O 1
ATOM 11332 N N . ASN E 1 284 ? 55.140 78.254 169.329 1.00 14.66 284 ASN E N 1
ATOM 11333 C CA . ASN E 1 284 ? 55.225 76.953 169.965 1.00 13.82 284 ASN E CA 1
ATOM 11334 C C . ASN E 1 284 ? 54.243 75.945 169.353 1.00 14.26 284 ASN E C 1
ATOM 11335 O O . ASN E 1 284 ? 53.869 74.971 170.008 1.00 16.14 284 ASN E O 1
ATOM 11340 N N . ALA E 1 285 ? 53.847 76.181 168.102 1.00 12.72 285 ALA E N 1
ATOM 11341 C CA . ALA E 1 285 ? 52.967 75.255 167.369 1.00 11.97 285 ALA E CA 1
ATOM 11342 C C . ALA E 1 285 ? 53.497 73.819 167.381 1.00 12.41 285 ALA E C 1
ATOM 11343 O O . ALA E 1 285 ? 54.672 73.575 167.095 1.00 11.73 285 ALA E O 1
ATOM 11345 N N . MET E 1 286 ? 52.597 72.885 167.673 1.00 14.04 286 MET E N 1
ATOM 11346 C CA . MET E 1 286 ? 52.927 71.469 167.766 1.00 13.24 286 MET E CA 1
ATOM 11347 C C . MET E 1 286 ? 52.172 70.677 166.713 1.00 13.41 286 MET E C 1
ATOM 11348 O O . MET E 1 286 ? 51.165 71.135 166.205 1.00 16.82 286 MET E O 1
ATOM 11353 N N . ALA E 1 287 ? 52.642 69.475 166.402 1.00 11.58 287 ALA E N 1
ATOM 11354 C CA . ALA E 1 287 ? 51.904 68.623 165.478 1.00 10.89 287 ALA E CA 1
ATOM 11355 C C . ALA E 1 287 ? 50.683 67.968 166.156 1.00 11.75 287 ALA E C 1
ATOM 11356 O O . ALA E 1 287 ? 50.724 67.636 167.333 1.00 11.56 287 ALA E O 1
ATOM 11358 N N . VAL E 1 288 ? 49.609 67.781 165.395 1.00 12.00 288 VAL E N 1
ATOM 11359 C CA . VAL E 1 288 ? 48.445 67.004 165.848 1.00 11.28 288 VAL E CA 1
ATOM 11360 C C . VAL E 1 288 ? 48.872 65.572 166.202 1.00 11.17 288 VAL E C 1
ATOM 11361 O O . VAL E 1 288 ? 49.650 64.959 165.469 1.00 12.06 288 VAL E O 1
ATOM 11365 N N . PRO E 1 289 ? 48.356 65.010 167.310 1.00 10.46 289 PRO E N 1
ATOM 11366 C CA . PRO E 1 289 ? 47.310 65.523 168.205 1.00 10.11 289 PRO E CA 1
ATOM 11367 C C . PRO E 1 289 ? 47.798 66.153 169.518 1.00 10.45 289 PRO E C 1
ATOM 11368 O O . PRO E 1 289 ? 47.081 66.088 170.518 1.00 12.02 289 PRO E O 1
ATOM 11372 N N . HIS E 1 290 ? 48.970 66.775 169.518 1.00 11.90 290 HIS E N 1
ATOM 11373 C CA . HIS E 1 290 ? 49.434 67.471 170.721 1.00 10.53 290 HIS E CA 1
ATOM 11374 C C . HIS E 1 290 ? 48.434 68.505 171.211 1.00 11.25 290 HIS E C 1
ATOM 11375 O O . HIS E 1 290 ? 47.779 69.174 170.407 1.00 14.27 290 HIS E O 1
ATOM 11382 N N . GLN E 1 291 ? 48.357 68.657 172.532 1.00 12.69 291 GLN E N 1
ATOM 11383 C CA . GLN E 1 291 ? 47.493 69.656 173.149 1.00 10.62 291 GLN E CA 1
ATOM 11384 C C . GLN E 1 291 ? 48.260 70.946 173.372 1.00 14.60 291 GLN E C 1
ATOM 11385 O O . GLN E 1 291 ? 49.447 70.920 173.693 1.00 16.39 291 GLN E O 1
ATOM 11391 N N . SER E 1 292 ? 47.571 72.068 173.215 1.00 15.12 292 SER E N 1
ATOM 11392 C CA . SER E 1 292 ? 48.194 73.364 173.434 1.00 18.61 292 SER E CA 1
ATOM 11393 C C . SER E 1 292 ? 48.354 73.674 174.918 1.00 19.27 292 SER E C 1
ATOM 11394 O O . SER E 1 292 ? 47.533 73.269 175.752 1.00 18.79 292 SER E O 1
ATOM 11397 N N . LEU E 1 293 ? 49.427 74.391 175.236 1.00 16.29 293 LEU E N 1
ATOM 11398 C CA . LEU E 1 293 ? 49.636 74.904 176.584 1.00 16.14 293 LEU E CA 1
ATOM 11399 C C . LEU E 1 293 ? 48.813 76.169 176.774 1.00 19.52 293 LEU E C 1
ATOM 11400 O O . LEU E 1 293 ? 48.609 76.928 175.829 1.00 19.33 293 LEU E O 1
ATOM 11405 N N . SER E 1 294 ? 48.333 76.380 177.992 1.00 18.29 294 SER E N 1
ATOM 11406 C CA . SER E 1 294 ? 47.538 77.565 178.295 1.00 22.50 294 SER E CA 1
ATOM 11407 C C . SER E 1 294 ? 48.419 78.786 178.522 1.00 21.74 294 SER E C 1
ATOM 11408 O O . SER E 1 294 ? 49.639 78.669 178.669 1.00 18.27 294 SER E O 1
ATOM 11411 N N . ASP E 1 295 ? 47.785 79.955 178.564 1.00 23.77 295 ASP E N 1
ATOM 11412 C CA . ASP E 1 295 ? 48.493 81.204 178.822 1.00 23.00 295 ASP E CA 1
ATOM 11413 C C . ASP E 1 295 ? 49.155 81.195 180.192 1.00 22.97 295 ASP E C 1
ATOM 11414 O O . ASP E 1 295 ? 50.284 81.656 180.343 1.00 27.11 295 ASP E O 1
ATOM 11419 N N . GLU E 1 296 ? 48.458 80.651 181.182 1.00 22.47 296 GLU E N 1
ATOM 11420 C CA . GLU E 1 296 ? 49.019 80.501 182.518 1.00 26.64 296 GLU E CA 1
ATOM 11421 C C . GLU E 1 296 ? 50.219 79.550 182.499 1.00 26.33 296 GLU E C 1
ATOM 11422 O O . GLU E 1 296 ? 51.236 79.793 183.156 1.00 22.65 296 GLU E O 1
ATOM 11428 N N . GLU E 1 297 ? 50.106 78.469 181.737 1.00 21.08 297 GLU E N 1
ATOM 11429 C CA . GLU E 1 297 ? 51.216 77.540 181.622 1.00 20.74 297 GLU E CA 1
ATOM 11430 C C . GLU E 1 297 ? 52.415 78.191 180.928 1.00 15.97 297 GLU E C 1
ATOM 11431 O O . GLU E 1 297 ? 53.556 78.035 181.373 1.00 18.45 297 GLU E O 1
ATOM 11437 N N . THR E 1 298 ? 52.171 78.939 179.861 1.00 17.13 298 THR E N 1
ATOM 11438 C CA . THR E 1 298 ? 53.289 79.532 179.143 1.00 18.16 298 THR E CA 1
ATOM 11439 C C . THR E 1 298 ? 53.939 80.615 180.004 1.00 18.97 298 THR E C 1
ATOM 11440 O O . THR E 1 298 ? 55.159 80.749 180.004 1.00 18.48 298 THR E O 1
ATOM 11444 N N . ALA E 1 299 ? 53.137 81.352 180.767 1.00 24.71 299 ALA E N 1
ATOM 11445 C CA . ALA E 1 299 ? 53.692 82.343 181.694 1.00 23.74 299 ALA E CA 1
ATOM 11446 C C . ALA E 1 299 ? 54.647 81.707 182.706 1.00 24.56 299 ALA E C 1
ATOM 11447 O O . ALA E 1 299 ? 55.726 82.249 182.974 1.00 22.36 299 ALA E O 1
ATOM 11449 N N . ARG E 1 300 ? 54.262 80.557 183.260 1.00 22.49 300 ARG E N 1
ATOM 11450 C CA . ARG E 1 300 ? 55.115 79.848 184.214 1.00 21.90 300 ARG E CA 1
ATOM 11451 C C . ARG E 1 300 ? 56.413 79.386 183.560 1.00 22.02 300 ARG E C 1
ATOM 11452 O O . ARG E 1 300 ? 57.482 79.465 184.156 1.00 21.37 300 ARG E O 1
ATOM 11460 N N . ILE E 1 301 ? 56.310 78.904 182.325 1.00 19.35 301 ILE E N 1
ATOM 11461 C CA . ILE E 1 301 ? 57.476 78.474 181.573 1.00 17.69 301 ILE E CA 1
ATOM 11462 C C . ILE E 1 301 ? 58.439 79.640 181.342 1.00 19.00 301 ILE E C 1
ATOM 11463 O O . ILE E 1 301 ? 59.656 79.508 181.534 1.00 17.23 301 ILE E O 1
ATOM 11468 N N . HIS E 1 302 ? 57.891 80.788 180.955 1.00 20.26 302 HIS E N 1
ATOM 11469 C CA . HIS E 1 302 ? 58.715 81.974 180.753 1.00 20.50 302 HIS E CA 1
ATOM 11470 C C . HIS E 1 302 ? 59.499 82.332 182.014 1.00 22.60 302 HIS E C 1
ATOM 11471 O O . HIS E 1 302 ? 60.689 82.639 181.939 1.00 20.86 302 HIS E O 1
ATOM 11478 N N . ALA E 1 303 ? 58.842 82.252 183.170 1.00 23.45 303 ALA E N 1
ATOM 11479 C CA . ALA E 1 303 ? 59.487 82.609 184.435 1.00 21.44 303 ALA E CA 1
ATOM 11480 C C . ALA E 1 303 ? 60.625 81.651 184.777 1.00 25.66 303 ALA E C 1
ATOM 11481 O O . ALA E 1 303 ? 61.671 82.067 185.291 1.00 22.49 303 ALA E O 1
ATOM 11483 N N . ILE E 1 304 ? 60.430 80.367 184.484 1.00 19.37 304 ILE E N 1
ATOM 11484 C CA . ILE E 1 304 ? 61.468 79.385 184.743 1.00 20.59 304 ILE E CA 1
ATOM 11485 C C . ILE E 1 304 ? 62.661 79.639 183.834 1.00 19.61 304 ILE E C 1
ATOM 11486 O O . ILE E 1 304 ? 63.807 79.609 184.282 1.00 19.66 304 ILE E O 1
ATOM 11491 N N . VAL E 1 305 ? 62.389 79.909 182.557 1.00 18.46 305 VAL E N 1
ATOM 11492 C CA . VAL E 1 305 ? 63.441 80.227 181.599 1.00 17.32 305 VAL E CA 1
ATOM 11493 C C . VAL E 1 305 ? 64.229 81.471 182.021 1.00 19.89 305 VAL E C 1
ATOM 11494 O O . VAL E 1 305 ? 65.460 81.463 182.022 1.00 20.77 305 VAL E O 1
ATOM 11498 N N . ASP E 1 306 ? 63.514 82.522 182.396 1.00 22.73 306 ASP E N 1
ATOM 11499 C CA . ASP E 1 306 ? 64.160 83.767 182.812 1.00 23.55 306 ASP E CA 1
ATOM 11500 C C . ASP E 1 306 ? 65.102 83.543 183.999 1.00 25.32 306 ASP E C 1
ATOM 11501 O O . ASP E 1 306 ? 66.190 84.114 184.057 1.00 27.09 306 ASP E O 1
ATOM 11506 N N . GLU E 1 307 ? 64.698 82.695 184.938 1.00 20.63 307 GLU E N 1
ATOM 11507 C CA . GLU E 1 307 ? 65.507 82.468 186.129 1.00 25.61 307 GLU E CA 1
ATOM 11508 C C . GLU E 1 307 ? 66.691 81.530 185.899 1.00 25.96 307 GLU E C 1
ATOM 11509 O O . GLU E 1 307 ? 67.793 81.793 186.377 1.00 24.93 307 GLU E O 1
ATOM 11515 N N . PHE E 1 308 ? 66.483 80.435 185.172 1.00 21.85 308 PHE E N 1
ATOM 11516 C CA . PHE E 1 308 ? 67.497 79.386 185.153 1.00 21.02 308 PHE E CA 1
ATOM 11517 C C . PHE E 1 308 ? 68.253 79.183 183.842 1.00 21.52 308 PHE E C 1
ATOM 11518 O O . PHE E 1 308 ? 69.161 78.352 183.788 1.00 23.32 308 PHE E O 1
ATOM 11526 N N . LEU E 1 309 ? 67.914 79.931 182.797 1.00 21.48 309 LEU E N 1
ATOM 11527 C CA . LEU E 1 309 ? 68.699 79.851 181.571 1.00 21.22 309 LEU E CA 1
ATOM 11528 C C . LEU E 1 309 ? 70.145 80.234 181.872 1.00 24.57 309 LEU E C 1
ATOM 11529 O O . LEU E 1 309 ? 70.399 81.165 182.638 1.00 25.45 309 LEU E O 1
ATOM 11534 N N . TYR E 1 310 ? 71.083 79.501 181.282 1.00 21.53 310 TYR E N 1
ATOM 11535 C CA . TYR E 1 310 ? 72.507 79.698 181.546 1.00 25.63 310 TYR E CA 1
ATOM 11536 C C . TYR E 1 310 ? 73.000 81.035 180.999 1.00 32.32 310 TYR E C 1
ATOM 11537 O O . TYR E 1 310 ? 72.603 81.451 179.912 1.00 31.17 310 TYR E O 1
ATOM 11546 N N . SER F 1 3 ? 28.455 53.249 153.835 1.00 44.22 3 SER F N 1
ATOM 11547 C CA . SER F 1 3 ? 27.250 52.572 154.294 1.00 38.46 3 SER F CA 1
ATOM 11548 C C . SER F 1 3 ? 27.419 51.053 154.289 1.00 36.42 3 SER F C 1
ATOM 11549 O O . SER F 1 3 ? 26.462 50.319 154.531 1.00 37.36 3 SER F O 1
ATOM 11552 N N . ALA F 1 4 ? 28.628 50.580 154.000 1.00 36.57 4 ALA F N 1
ATOM 11553 C CA . ALA F 1 4 ? 28.907 49.158 154.148 1.00 31.52 4 ALA F CA 1
ATOM 11554 C C . ALA F 1 4 ? 28.873 48.821 155.628 1.00 24.97 4 ALA F C 1
ATOM 11555 O O . ALA F 1 4 ? 29.260 49.636 156.470 1.00 26.57 4 ALA F O 1
ATOM 11557 N N . THR F 1 5 ? 28.408 47.618 155.938 1.00 23.86 5 THR F N 1
ATOM 11558 C CA . THR F 1 5 ? 28.270 47.169 157.311 1.00 20.00 5 THR F CA 1
ATOM 11559 C C . THR F 1 5 ? 29.313 46.098 157.602 1.00 17.21 5 THR F C 1
ATOM 11560 O O . THR F 1 5 ? 29.387 45.089 156.898 1.00 22.22 5 THR F O 1
ATOM 11564 N N . PHE F 1 6 ? 30.122 46.329 158.628 1.00 14.91 6 PHE F N 1
ATOM 11565 C CA . PHE F 1 6 ? 31.158 45.376 158.978 1.00 12.42 6 PHE F CA 1
ATOM 11566 C C . PHE F 1 6 ? 30.803 44.575 160.225 1.00 13.87 6 PHE F C 1
ATOM 11567 O O . PHE F 1 6 ? 31.148 44.932 161.353 1.00 13.84 6 PHE F O 1
ATOM 11575 N N . THR F 1 7 ? 30.083 43.485 159.988 1.00 11.79 7 THR F N 1
ATOM 11576 C CA . THR F 1 7 ? 29.771 42.517 161.022 1.00 10.97 7 THR F CA 1
ATOM 11577 C C . THR F 1 7 ? 30.096 41.139 160.493 1.00 8.80 7 THR F C 1
ATOM 11578 O O . THR F 1 7 ? 30.406 40.969 159.313 1.00 11.81 7 THR F O 1
ATOM 11582 N N . GLY F 1 8 ? 30.025 40.148 161.367 1.00 8.40 8 GLY F N 1
ATOM 11583 C CA . GLY F 1 8 ? 30.310 38.785 160.950 1.00 9.59 8 GLY F CA 1
ATOM 11584 C C . GLY F 1 8 ? 31.792 38.445 160.959 1.00 9.43 8 GLY F C 1
ATOM 11585 O O . GLY F 1 8 ? 32.568 39.011 161.729 1.00 8.29 8 GLY F O 1
ATOM 11586 N N . VAL F 1 9 ? 32.173 37.508 160.095 1.00 8.77 9 VAL F N 1
ATOM 11587 C CA . VAL F 1 9 ? 33.530 36.967 160.050 1.00 8.30 9 VAL F CA 1
ATOM 11588 C C . VAL F 1 9 ? 34.341 37.779 159.047 1.00 9.43 9 VAL F C 1
ATOM 11589 O O . VAL F 1 9 ? 34.065 37.748 157.848 1.00 9.04 9 VAL F O 1
ATOM 11593 N N . ILE F 1 10 ? 35.323 38.518 159.555 1.00 8.72 10 ILE F N 1
ATOM 11594 C CA . ILE F 1 10 ? 36.102 39.463 158.754 1.00 8.86 10 ILE F CA 1
ATOM 11595 C C . ILE F 1 10 ? 37.596 39.245 159.006 1.00 7.63 10 ILE F C 1
ATOM 11596 O O . ILE F 1 10 ? 38.181 39.887 159.878 1.00 8.32 10 ILE F O 1
ATOM 11601 N N . PRO F 1 11 ? 38.220 38.322 158.267 1.00 8.51 11 PRO F N 1
ATOM 11602 C CA . PRO F 1 11 ? 39.630 38.047 158.576 1.00 8.22 11 PRO F CA 1
ATOM 11603 C C . PRO F 1 11 ? 40.564 39.181 158.207 1.00 10.27 11 PRO F C 1
ATOM 11604 O O . PRO F 1 11 ? 40.315 39.892 157.219 1.00 9.10 11 PRO F O 1
ATOM 11608 N N . PRO F 1 12 ? 41.649 39.337 158.986 1.00 9.34 12 PRO F N 1
ATOM 11609 C CA . PRO F 1 12 ? 42.727 40.262 158.634 1.00 9.40 12 PRO F CA 1
ATOM 11610 C C . PRO F 1 12 ? 43.590 39.614 157.562 1.00 10.53 12 PRO F C 1
ATOM 11611 O O . PRO F 1 12 ? 44.471 38.809 157.875 1.00 10.05 12 PRO F O 1
ATOM 11615 N N . VAL F 1 13 ? 43.303 39.938 156.304 1.00 7.96 13 VAL F N 1
ATOM 11616 C CA . VAL F 1 13 ? 43.950 39.270 155.170 1.00 8.73 13 VAL F CA 1
ATOM 11617 C C . VAL F 1 13 ? 45.475 39.327 155.254 1.00 7.75 13 VAL F C 1
ATOM 11618 O O . VAL F 1 13 ? 46.059 40.398 155.461 1.00 9.24 13 VAL F O 1
ATOM 11622 N N . MET F 1 14 ? 46.125 38.185 155.085 1.00 8.13 14 MET F N 1
ATOM 11623 C CA . MET F 1 14 ? 47.588 38.175 155.081 1.00 8.24 14 MET F CA 1
ATOM 11624 C C . MET F 1 14 ? 48.157 38.730 153.769 1.00 9.48 14 MET F C 1
ATOM 11625 O O . MET F 1 14 ? 47.440 38.905 152.776 1.00 10.79 14 MET F O 1
ATOM 11630 N N . THR F 1 15 ? 49.459 38.992 153.785 1.00 7.43 15 THR F N 1
ATOM 11631 C CA . THR F 1 15 ? 50.157 39.434 152.576 1.00 10.20 15 THR F CA 1
ATOM 11632 C C . THR F 1 15 ? 51.183 38.393 152.149 1.00 9.59 15 THR F C 1
ATOM 11633 O O . THR F 1 15 ? 52.267 38.295 152.749 1.00 9.85 15 THR F O 1
ATOM 11637 N N . PRO F 1 16 ? 50.834 37.578 151.140 1.00 8.98 16 PRO F N 1
ATOM 11638 C CA . PRO F 1 16 ? 51.820 36.651 150.581 1.00 10.20 16 PRO F CA 1
ATOM 11639 C C . PRO F 1 16 ? 52.970 37.431 149.938 1.00 9.97 16 PRO F C 1
ATOM 11640 O O . PRO F 1 16 ? 52.753 38.503 149.367 1.00 9.28 16 PRO F O 1
ATOM 11644 N N . LEU F 1 17 ? 54.178 36.893 150.043 1.00 8.73 17 LEU F N 1
ATOM 11645 C CA . LEU F 1 17 ? 55.376 37.568 149.555 1.00 10.56 17 LEU F CA 1
ATOM 11646 C C . LEU F 1 17 ? 56.224 36.675 148.650 1.00 11.93 17 LEU F C 1
ATOM 11647 O O . LEU F 1 17 ? 56.192 35.447 148.766 1.00 12.75 17 LEU F O 1
ATOM 11652 N N . HIS F 1 18 ? 56.988 37.312 147.761 1.00 12.35 18 HIS F N 1
ATOM 11653 C CA . HIS F 1 18 ? 58.059 36.633 147.039 1.00 11.92 18 HIS F CA 1
ATOM 11654 C C . HIS F 1 18 ? 59.295 36.559 147.937 1.00 17.39 18 HIS F C 1
ATOM 11655 O O . HIS F 1 18 ? 59.329 37.178 149.001 1.00 15.18 18 HIS F O 1
ATOM 11662 N N . ALA F 1 19 ? 60.311 35.816 147.508 1.00 17.17 19 ALA F N 1
ATOM 11663 C CA . ALA F 1 19 ? 61.512 35.633 148.317 1.00 16.70 19 ALA F CA 1
ATOM 11664 C C . ALA F 1 19 ? 62.247 36.953 148.608 1.00 17.24 19 ALA F C 1
ATOM 11665 O O . ALA F 1 19 ? 62.893 37.096 149.648 1.00 19.85 19 ALA F O 1
ATOM 11667 N N . ASP F 1 20 ? 62.110 37.931 147.714 1.00 18.06 20 ASP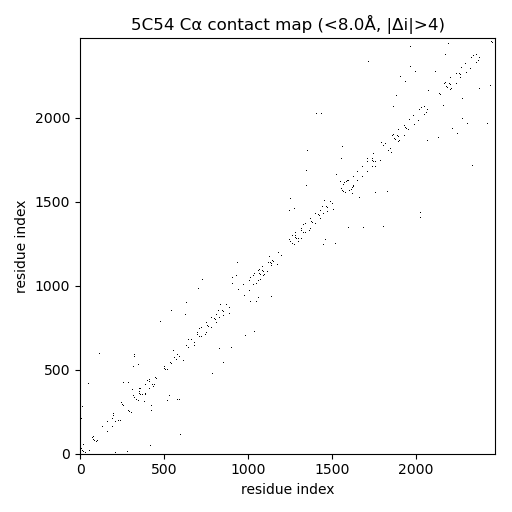 F N 1
ATOM 11668 C CA . ASP F 1 20 ? 62.792 39.209 147.883 1.00 18.31 20 ASP F CA 1
ATOM 11669 C C . ASP F 1 20 ? 62.009 40.190 148.756 1.00 17.35 20 ASP F C 1
ATOM 11670 O O . ASP F 1 20 ? 62.400 41.352 148.916 1.00 19.14 20 ASP F O 1
ATOM 11675 N N . GLY F 1 21 ? 60.898 39.724 149.319 1.00 15.04 21 GLY F N 1
ATOM 11676 C CA . GLY F 1 21 ? 60.089 40.563 150.180 1.00 15.18 21 GLY F CA 1
ATOM 11677 C C . GLY F 1 21 ? 59.012 41.361 149.469 1.00 14.01 21 GLY F C 1
ATOM 11678 O O . GLY F 1 21 ? 58.252 42.081 150.114 1.00 13.60 21 GLY F O 1
ATOM 11679 N N . SER F 1 22 ? 58.943 41.258 148.140 1.00 13.94 22 SER F N 1
ATOM 11680 C CA . SER F 1 22 ? 57.922 41.998 147.397 1.00 10.85 22 SER F CA 1
ATOM 11681 C C . SER F 1 22 ? 56.565 41.295 147.509 1.00 9.63 22 SER F C 1
ATOM 11682 O O . SER F 1 22 ? 56.493 40.084 147.751 1.00 10.80 22 SER F O 1
ATOM 11685 N N . VAL F 1 23 ? 55.492 42.062 147.381 1.00 11.47 23 VAL F N 1
ATOM 11686 C CA . VAL F 1 23 ? 54.153 41.489 147.426 1.00 11.86 23 VAL F CA 1
ATOM 11687 C C . VAL F 1 23 ? 53.937 40.488 146.282 1.00 11.28 23 VAL F C 1
ATOM 11688 O O . VAL F 1 23 ? 54.230 40.785 145.110 1.00 11.98 23 VAL F O 1
ATOM 11692 N N . ASP F 1 24 ? 53.437 39.310 146.633 1.00 11.11 24 ASP F N 1
ATOM 11693 C CA . ASP F 1 24 ? 53.104 38.259 145.664 1.00 9.12 24 ASP F CA 1
ATOM 11694 C C . ASP F 1 24 ? 51.621 38.410 145.316 1.00 11.79 24 ASP F C 1
ATOM 11695 O O . ASP F 1 24 ? 50.755 37.898 146.032 1.00 10.22 24 ASP F O 1
ATOM 11700 N N . VAL F 1 25 ? 51.329 39.127 144.231 1.00 12.18 25 VAL F N 1
ATOM 11701 C CA . VAL F 1 25 ? 49.951 39.475 143.927 1.00 9.68 25 VAL F CA 1
ATOM 11702 C C . VAL F 1 25 ? 49.125 38.276 143.468 1.00 10.83 25 VAL F C 1
ATOM 11703 O O . VAL F 1 25 ? 47.929 38.223 143.751 1.00 11.59 25 VAL F O 1
ATOM 11707 N N . GLU F 1 26 ? 49.742 37.325 142.766 1.00 11.16 26 GLU F N 1
ATOM 11708 C CA . GLU F 1 26 ? 48.985 36.149 142.330 1.00 11.54 26 GLU F CA 1
ATOM 11709 C C . GLU F 1 26 ? 48.512 35.367 143.544 1.00 12.06 26 GLU F C 1
ATOM 11710 O O . GLU F 1 26 ? 47.346 34.972 143.620 1.00 13.06 26 GLU F O 1
ATOM 11716 N N . SER F 1 27 ? 49.405 35.161 144.505 1.00 11.35 27 SER F N 1
ATOM 11717 C CA . SER F 1 27 ? 49.012 34.456 145.726 1.00 11.85 27 SER F CA 1
ATOM 11718 C C . SER F 1 27 ? 47.999 35.252 146.531 1.00 13.44 27 SER F C 1
ATOM 11719 O O . SER F 1 27 ? 47.127 34.672 147.166 1.00 10.29 27 SER F O 1
ATOM 11722 N N . LEU F 1 28 ? 48.122 36.578 146.532 1.00 9.33 28 LEU F N 1
ATOM 11723 C CA . LEU F 1 28 ? 47.165 37.402 147.270 1.00 9.12 28 LEU F CA 1
ATOM 11724 C C . LEU F 1 28 ? 45.756 37.249 146.681 1.00 12.58 28 LEU F C 1
ATOM 11725 O O . LEU F 1 28 ? 44.784 37.122 147.419 1.00 11.70 28 LEU F O 1
ATOM 11730 N N . ARG F 1 29 ? 45.639 37.238 145.355 1.00 10.57 29 ARG F N 1
ATOM 11731 C CA . ARG F 1 29 ? 44.338 37.005 144.731 1.00 11.21 29 ARG F CA 1
ATOM 11732 C C . ARG F 1 29 ? 43.775 35.614 145.083 1.00 13.63 29 ARG F C 1
ATOM 11733 O O . ARG F 1 29 ? 42.596 35.478 145.384 1.00 11.83 29 ARG F O 1
ATOM 11741 N N . LYS F 1 30 ? 44.615 34.589 145.053 1.00 11.12 30 LYS F N 1
ATOM 11742 C CA . LYS F 1 30 ? 44.169 33.262 145.469 1.00 12.60 30 LYS F CA 1
ATOM 11743 C C . LYS F 1 30 ? 43.694 33.248 146.920 1.00 12.11 30 LYS F C 1
ATOM 11744 O O . LYS F 1 30 ? 42.696 32.584 147.250 1.00 11.85 30 LYS F O 1
ATOM 11750 N N . LEU F 1 31 ? 44.383 33.997 147.782 1.00 11.33 31 LEU F N 1
ATOM 11751 C CA . LEU F 1 31 ? 44.005 34.038 149.188 1.00 10.58 31 LEU F CA 1
ATOM 11752 C C . LEU F 1 31 ? 42.650 34.718 149.336 1.00 11.07 31 LEU F C 1
ATOM 11753 O O . LEU F 1 31 ? 41.801 34.255 150.100 1.00 10.84 31 LEU F O 1
ATOM 11758 N N . VAL F 1 32 ? 42.439 35.801 148.587 1.00 8.75 32 VAL F N 1
ATOM 11759 C CA . VAL F 1 32 ? 41.152 36.489 148.588 1.00 10.14 32 VAL F CA 1
ATOM 11760 C C . VAL F 1 32 ? 40.021 35.536 148.183 1.00 10.32 32 VAL F C 1
ATOM 11761 O O . VAL F 1 32 ? 38.979 35.500 148.840 1.00 11.09 32 VAL F O 1
ATOM 11765 N N . ASP F 1 33 ? 40.219 34.751 147.133 1.00 11.57 33 ASP F N 1
ATOM 11766 C CA . ASP F 1 33 ? 39.172 33.795 146.744 1.00 11.67 33 ASP F CA 1
ATOM 11767 C C . ASP F 1 33 ? 38.964 32.726 147.827 1.00 11.13 33 ASP F C 1
ATOM 11768 O O . ASP F 1 33 ? 37.832 32.309 148.085 1.00 13.00 33 ASP F O 1
ATOM 11773 N N . HIS F 1 34 ? 40.059 32.273 148.438 1.00 10.33 34 HIS F N 1
ATOM 11774 C CA . HIS F 1 34 ? 39.995 31.280 149.519 1.00 11.72 34 HIS F CA 1
ATOM 11775 C C . HIS F 1 34 ? 39.110 31.773 150.658 1.00 12.70 34 HIS F C 1
ATOM 11776 O O . HIS F 1 34 ? 38.260 31.037 151.173 1.00 12.03 34 HIS F O 1
ATOM 11783 N N . LEU F 1 35 ? 39.260 33.045 151.013 1.00 10.03 35 LEU F N 1
ATOM 11784 C CA . LEU F 1 35 ? 38.476 33.596 152.108 1.00 9.58 35 LEU F CA 1
ATOM 11785 C C . LEU F 1 35 ? 37.006 33.780 151.716 1.00 9.56 35 LEU F C 1
ATOM 11786 O O . LEU F 1 35 ? 36.107 33.381 152.453 1.00 10.59 35 LEU F O 1
ATOM 11791 N N . ILE F 1 36 ? 36.769 34.368 150.544 1.00 10.93 36 ILE F N 1
ATOM 11792 C CA . ILE F 1 36 ? 35.413 34.661 150.097 1.00 11.31 36 ILE F CA 1
ATOM 11793 C C . ILE F 1 36 ? 34.652 33.360 149.828 1.00 9.48 36 ILE F C 1
ATOM 11794 O O . ILE F 1 36 ? 33.512 33.200 150.259 1.00 12.74 36 ILE F O 1
ATOM 11799 N N . ASN F 1 37 ? 35.285 32.422 149.144 1.00 10.88 37 ASN F N 1
ATOM 11800 C CA . ASN F 1 37 ? 34.616 31.145 148.909 1.00 11.74 37 ASN F CA 1
ATOM 11801 C C . ASN F 1 37 ? 34.497 30.322 150.184 1.00 14.10 37 ASN F C 1
ATOM 11802 O O . ASN F 1 37 ? 33.659 29.424 150.270 1.00 15.45 37 ASN F O 1
ATOM 11807 N N . GLY F 1 38 ? 35.297 30.661 151.194 1.00 11.56 38 GLY F N 1
ATOM 11808 C CA . GLY F 1 38 ? 35.201 30.016 152.482 1.00 11.76 38 GLY F CA 1
ATOM 11809 C C . GLY F 1 38 ? 34.065 30.568 153.329 1.00 13.43 38 GLY F C 1
ATOM 11810 O O . GLY F 1 38 ? 33.811 30.091 154.432 1.00 16.06 38 GLY F O 1
ATOM 11811 N N . GLY F 1 39 ? 33.397 31.600 152.831 1.00 10.96 39 GLY F N 1
ATOM 11812 C CA . GLY F 1 39 ? 32.187 32.095 153.469 1.00 10.97 39 GLY F CA 1
ATOM 11813 C C . GLY F 1 39 ? 32.316 33.300 154.382 1.00 14.06 39 GLY F C 1
ATOM 11814 O O . GLY F 1 39 ? 31.402 33.563 155.157 1.00 13.51 39 GLY F O 1
ATOM 11815 N N . VAL F 1 40 ? 33.427 34.031 154.313 1.00 11.95 40 VAL F N 1
ATOM 11816 C CA . VAL F 1 40 ? 33.571 35.203 155.184 1.00 8.90 40 VAL F CA 1
ATOM 11817 C C . VAL F 1 40 ? 32.590 36.306 154.791 1.00 9.19 40 VAL F C 1
ATOM 11818 O O . VAL F 1 40 ? 32.067 36.325 153.673 1.00 12.56 40 VAL F O 1
ATOM 11822 N N . ASP F 1 41 ? 32.345 37.216 155.726 1.00 8.52 41 ASP F N 1
ATOM 11823 C CA . ASP F 1 41 ? 31.378 38.292 155.529 1.00 9.56 41 ASP F CA 1
ATOM 11824 C C . ASP F 1 41 ? 32.024 39.607 155.080 1.00 10.92 41 ASP F C 1
ATOM 11825 O O . ASP F 1 41 ? 31.319 40.547 154.698 1.00 12.95 41 ASP F O 1
ATOM 11830 N N . GLY F 1 42 ? 33.352 39.676 155.138 1.00 9.88 42 GLY F N 1
ATOM 11831 C CA . GLY F 1 42 ? 34.068 40.892 154.780 1.00 10.55 42 GLY F CA 1
ATOM 11832 C C . GLY F 1 42 ? 35.556 40.632 154.876 1.00 9.37 42 GLY F C 1
ATOM 11833 O O . GLY F 1 42 ? 35.969 39.569 155.345 1.00 9.99 42 GLY F O 1
ATOM 11834 N N . LEU F 1 43 ? 36.369 41.597 154.449 1.00 8.88 43 LEU F N 1
ATOM 11835 C CA . LEU F 1 43 ? 37.820 41.455 154.536 1.00 9.92 43 LEU F CA 1
ATOM 11836 C C . LEU F 1 43 ? 38.428 42.687 155.181 1.00 9.28 43 LEU F C 1
ATOM 11837 O O . LEU F 1 43 ? 38.017 43.798 154.888 1.00 10.32 43 LEU F O 1
ATOM 11842 N N . PHE F 1 44 ? 39.421 42.476 156.033 1.00 7.76 44 PHE F N 1
ATOM 11843 C CA . PHE F 1 44 ? 40.175 43.564 156.651 1.00 8.77 44 PHE F CA 1
ATOM 11844 C C . PHE F 1 44 ? 41.572 43.539 156.056 1.00 9.06 44 PHE F C 1
ATOM 11845 O O . PHE F 1 44 ? 42.399 42.684 156.380 1.00 8.74 44 PHE F O 1
ATOM 11853 N N . ALA F 1 45 ? 41.798 44.476 155.143 1.00 8.48 45 ALA F N 1
ATOM 11854 C CA . ALA F 1 45 ? 43.086 44.627 154.481 1.00 7.59 45 ALA F CA 1
ATOM 11855 C C . ALA F 1 45 ? 44.004 45.513 155.313 1.00 8.74 45 ALA F C 1
ATOM 11856 O O . ALA F 1 45 ? 43.548 46.484 155.907 1.00 10.11 45 ALA F O 1
ATOM 11858 N N . LEU F 1 46 ? 45.293 45.172 155.338 1.00 9.51 46 LEU F N 1
ATOM 11859 C CA . LEU F 1 46 ? 46.330 45.996 155.988 1.00 8.70 46 LEU F CA 1
ATOM 11860 C C . LEU F 1 46 ? 46.155 46.059 157.507 1.00 9.58 46 LEU F C 1
ATOM 11861 O O . LEU F 1 46 ? 46.397 47.088 158.143 1.00 9.86 46 LEU F O 1
ATOM 11866 N N . GLY F 1 47 ? 45.759 44.934 158.088 1.00 11.44 47 GLY F N 1
ATOM 11867 C CA . GLY F 1 47 ? 45.813 44.767 159.523 1.00 10.30 47 GLY F CA 1
ATOM 11868 C C . GLY F 1 47 ? 47.132 44.174 159.990 1.00 11.54 47 GLY F C 1
ATOM 11869 O O . GLY F 1 47 ? 48.050 43.947 159.196 1.00 11.94 47 GLY F O 1
ATOM 11870 N N . SER F 1 48 ? 47.224 43.936 161.293 1.00 12.59 48 SER F N 1
ATOM 11871 C CA . SER F 1 48 ? 48.473 43.474 161.878 1.00 12.90 48 SER F CA 1
ATOM 11872 C C . SER F 1 48 ? 48.910 42.151 161.220 1.00 14.57 48 SER F C 1
ATOM 11873 O O . SER F 1 48 ? 50.077 42.002 160.837 1.00 13.65 48 SER F O 1
ATOM 11876 N N . SER F 1 49 ? 47.967 41.222 161.051 1.00 12.27 49 SER F N 1
ATOM 11877 C CA . SER F 1 49 ? 48.251 39.922 160.437 1.00 12.98 49 SER F CA 1
ATOM 11878 C C . SER F 1 49 ? 48.534 40.011 158.938 1.00 11.14 49 SER F C 1
ATOM 11879 O O . SER F 1 49 ? 49.041 39.063 158.337 1.00 12.14 49 SER F O 1
ATOM 11882 N N . GLY F 1 50 ? 48.211 41.151 158.337 1.00 9.84 50 GLY F N 1
ATOM 11883 C CA . GLY F 1 50 ? 48.612 41.419 156.964 1.00 10.41 50 GLY F CA 1
ATOM 11884 C C . GLY F 1 50 ? 50.033 41.953 156.887 1.00 10.72 50 GLY F C 1
ATOM 11885 O O . GLY F 1 50 ? 50.467 42.402 155.816 1.00 9.50 50 GLY F O 1
ATOM 11886 N N . GLU F 1 51 ? 50.753 41.905 158.013 1.00 9.98 51 GLU F N 1
ATOM 11887 C CA . GLU F 1 51 ? 52.112 42.454 158.092 1.00 10.28 51 GLU F CA 1
ATOM 11888 C C . GLU F 1 51 ? 52.131 43.938 157.703 1.00 11.04 51 GLU F C 1
ATOM 11889 O O . GLU F 1 51 ? 53.085 44.434 157.113 1.00 11.05 51 GLU F O 1
ATOM 11895 N N . ALA F 1 52 ? 51.068 44.658 158.042 1.00 8.03 52 ALA F N 1
ATOM 11896 C CA . ALA F 1 52 ? 51.007 46.078 157.705 1.00 11.12 52 ALA F CA 1
ATOM 11897 C C . ALA F 1 52 ? 52.215 46.858 158.244 1.00 11.82 52 ALA F C 1
ATOM 11898 O O . ALA F 1 52 ? 52.732 47.767 157.572 1.00 14.72 52 ALA F O 1
ATOM 11900 N N . ALA F 1 53 ? 52.688 46.481 159.426 1.00 11.08 53 ALA F N 1
ATOM 11901 C CA . ALA F 1 53 ? 53.830 47.157 160.058 1.00 11.51 53 ALA F CA 1
ATOM 11902 C C . ALA F 1 53 ? 55.133 46.889 159.313 1.00 13.46 53 ALA F C 1
ATOM 11903 O O . ALA F 1 53 ? 56.152 47.544 159.559 1.00 12.23 53 ALA F O 1
ATOM 11905 N N . PHE F 1 54 ? 55.095 45.922 158.398 1.00 9.94 54 PHE F N 1
ATOM 11906 C CA . PHE F 1 54 ? 56.278 45.526 157.648 1.00 12.17 54 PHE F CA 1
ATOM 11907 C C . PHE F 1 54 ? 56.262 46.062 156.218 1.00 17.15 54 PHE F C 1
ATOM 11908 O O . PHE F 1 54 ? 57.310 46.231 155.604 1.00 18.32 54 PHE F O 1
ATOM 11916 N N . LEU F 1 55 ? 55.074 46.300 155.683 1.00 14.30 55 LEU F N 1
ATOM 11917 C CA . LEU F 1 55 ? 54.943 46.788 154.311 1.00 14.37 55 LEU F CA 1
ATOM 11918 C C . LEU F 1 55 ? 55.220 48.282 154.206 1.00 14.06 55 LEU F C 1
ATOM 11919 O O . LEU F 1 55 ? 54.821 49.053 155.063 1.00 14.45 55 LEU F O 1
ATOM 11924 N N . THR F 1 56 ? 55.897 48.691 153.139 1.00 14.04 56 THR F N 1
ATOM 11925 C CA . THR F 1 56 ? 56.022 50.112 152.862 1.00 13.19 56 THR F CA 1
ATOM 11926 C C . THR F 1 56 ? 54.684 50.684 152.436 1.00 13.97 56 THR F C 1
ATOM 11927 O O . THR F 1 56 ? 53.756 49.942 152.094 1.00 13.65 56 THR F O 1
ATOM 11931 N N . ARG F 1 57 ? 54.584 52.008 152.445 1.00 13.82 57 ARG F N 1
ATOM 11932 C CA . ARG F 1 57 ? 53.371 52.660 151.961 1.00 13.02 57 ARG F CA 1
ATOM 11933 C C . ARG F 1 57 ? 53.016 52.225 150.528 1.00 16.65 57 ARG F C 1
ATOM 11934 O O . ARG F 1 57 ? 51.853 51.962 150.229 1.00 14.32 57 ARG F O 1
ATOM 11942 N N . ALA F 1 58 ? 54.012 52.120 149.650 1.00 12.83 58 ALA F N 1
ATOM 11943 C CA . ALA F 1 58 ? 53.760 51.669 148.283 1.00 15.58 58 ALA F CA 1
ATOM 11944 C C . ALA F 1 58 ? 53.257 50.224 148.240 1.00 12.82 58 ALA F C 1
ATOM 11945 O O . ALA F 1 58 ? 52.357 49.892 147.458 1.00 14.00 58 ALA F O 1
ATOM 11947 N N . GLN F 1 59 ? 53.818 49.370 149.088 1.00 14.05 59 GLN F N 1
ATOM 11948 C CA . GLN F 1 59 ? 53.368 47.989 149.127 1.00 12.38 59 GLN F CA 1
ATOM 11949 C C . GLN F 1 59 ? 51.966 47.873 149.695 1.00 12.18 59 GLN F C 1
ATOM 11950 O O . GLN F 1 59 ? 51.182 47.040 149.238 1.00 13.19 59 GLN F O 1
ATOM 11956 N N . ARG F 1 60 ? 51.660 48.691 150.703 1.00 13.41 60 ARG F N 1
ATOM 11957 C CA . ARG F 1 60 ? 50.312 48.711 151.265 1.00 13.90 60 ARG F CA 1
ATOM 11958 C C . ARG F 1 60 ? 49.300 49.081 150.191 1.00 14.32 60 ARG F C 1
ATOM 11959 O O . ARG F 1 60 ? 48.224 48.487 150.104 1.00 14.83 60 ARG F O 1
ATOM 11967 N N . LYS F 1 61 ? 49.645 50.049 149.351 1.00 12.91 61 LYS F N 1
ATOM 11968 C CA . LYS F 1 61 ? 48.745 50.460 148.289 1.00 13.97 61 LYS F CA 1
ATOM 11969 C C . LYS F 1 61 ? 48.516 49.322 147.297 1.00 13.23 61 LYS F C 1
ATOM 11970 O O . LYS F 1 61 ? 47.383 49.072 146.886 1.00 13.96 61 LYS F O 1
ATOM 11976 N N . LEU F 1 62 ? 49.590 48.635 146.921 1.00 13.81 62 LEU F N 1
ATOM 11977 C CA . LEU F 1 62 ? 49.491 47.526 145.984 1.00 11.91 62 LEU F CA 1
ATOM 11978 C C . LEU F 1 62 ? 48.632 46.399 146.556 1.00 12.53 62 LEU F C 1
ATOM 11979 O O . LEU F 1 62 ? 47.796 45.828 145.853 1.00 13.54 62 LEU F O 1
ATOM 11984 N N . ALA F 1 63 ? 48.853 46.067 147.822 1.00 11.74 63 ALA F N 1
ATOM 11985 C CA . ALA F 1 63 ? 48.093 44.990 148.451 1.00 12.93 63 ALA F CA 1
ATOM 11986 C C . ALA F 1 63 ? 46.616 45.365 148.555 1.00 13.90 63 ALA F C 1
ATOM 11987 O O . ALA F 1 63 ? 45.737 44.562 148.217 1.00 10.95 63 ALA F O 1
ATOM 11989 N N . LEU F 1 64 ? 46.334 46.589 149.007 1.00 11.52 64 LEU F N 1
ATOM 11990 C CA . LEU F 1 64 ? 44.945 47.044 149.121 1.00 9.19 64 LEU F CA 1
ATOM 11991 C C . LEU F 1 64 ? 44.220 47.035 147.774 1.00 11.89 64 LEU F C 1
ATOM 11992 O O . LEU F 1 64 ? 43.092 46.542 147.673 1.00 13.54 64 LEU F O 1
ATOM 11997 N N . THR F 1 65 ? 44.872 47.588 146.749 1.00 12.70 65 THR F N 1
ATOM 11998 C CA . THR F 1 65 ? 44.297 47.617 145.412 1.00 13.37 65 THR F CA 1
ATOM 11999 C C . THR F 1 65 ? 44.032 46.204 144.897 1.00 12.17 65 THR F C 1
ATOM 12000 O O . THR F 1 65 ? 42.961 45.916 144.359 1.00 13.81 65 THR F O 1
ATOM 12004 N N . THR F 1 66 ? 45.002 45.322 145.083 1.00 13.11 66 THR F N 1
ATOM 12005 C CA . THR F 1 66 ? 44.868 43.938 144.646 1.00 13.32 66 THR F CA 1
ATOM 12006 C C . THR F 1 66 ? 43.662 43.273 145.320 1.00 12.65 66 THR F C 1
ATOM 12007 O O . THR F 1 66 ? 42.866 42.594 144.663 1.00 13.30 66 THR F O 1
ATOM 12011 N N . ILE F 1 67 ? 43.503 43.508 146.622 1.00 10.45 67 ILE F N 1
ATOM 12012 C CA . ILE F 1 67 ? 42.399 42.898 147.354 1.00 11.01 67 ILE F CA 1
ATOM 12013 C C . ILE F 1 67 ? 41.042 43.453 146.902 1.00 11.82 67 ILE F C 1
ATOM 12014 O O . ILE F 1 67 ? 40.105 42.697 146.633 1.00 14.09 67 ILE F O 1
ATOM 12019 N N . ILE F 1 68 ? 40.926 44.770 146.810 1.00 12.31 68 ILE F N 1
ATOM 12020 C CA . ILE F 1 68 ? 39.660 45.376 146.442 1.00 13.28 68 ILE F CA 1
ATOM 12021 C C . ILE F 1 68 ? 39.278 44.997 145.010 1.00 12.96 68 ILE F C 1
ATOM 12022 O O . ILE F 1 68 ? 38.127 44.622 144.737 1.00 12.89 68 ILE F O 1
ATOM 12027 N N . GLU F 1 69 ? 40.246 45.057 144.101 1.00 14.02 69 GLU F N 1
ATOM 12028 C CA . GLU F 1 69 ? 39.954 44.746 142.704 1.00 17.27 69 GLU F CA 1
ATOM 12029 C C . GLU F 1 69 ? 39.550 43.288 142.528 1.00 16.53 69 GLU F C 1
ATOM 12030 O O . GLU F 1 69 ? 38.625 42.989 141.771 1.00 17.99 69 GLU F O 1
ATOM 12036 N N . HIS F 1 70 ? 40.206 42.375 143.243 1.00 11.77 70 HIS F N 1
ATOM 12037 C CA . HIS F 1 70 ? 39.894 40.962 143.072 1.00 10.53 70 HIS F CA 1
ATOM 12038 C C . HIS F 1 70 ? 38.608 40.581 143.797 1.00 13.25 70 HIS F C 1
ATOM 12039 O O . HIS F 1 70 ? 37.869 39.706 143.344 1.00 14.56 70 HIS F O 1
ATOM 12046 N N . THR F 1 71 ? 38.331 41.258 144.910 1.00 12.99 71 THR F N 1
ATOM 12047 C CA . THR F 1 71 ? 37.091 41.017 145.656 1.00 10.15 71 THR F CA 1
ATOM 12048 C C . THR F 1 71 ? 35.876 41.312 144.781 1.00 13.96 71 THR F C 1
ATOM 12049 O O . THR F 1 71 ? 34.876 40.584 144.823 1.00 13.90 71 THR F O 1
ATOM 12053 N N . ALA F 1 72 ? 35.983 42.366 143.977 1.00 14.72 72 ALA F N 1
ATOM 12054 C CA . ALA F 1 72 ? 34.982 42.675 142.960 1.00 15.68 72 ALA F CA 1
ATOM 12055 C C . ALA F 1 72 ? 33.583 42.781 143.557 1.00 15.90 72 ALA F C 1
ATOM 12056 O O . ALA F 1 72 ? 32.610 42.269 142.992 1.00 17.78 72 ALA F O 1
ATOM 12058 N N . GLY F 1 73 ? 33.495 43.413 144.722 1.00 14.12 73 GLY F N 1
ATOM 12059 C CA . GLY F 1 73 ? 32.211 43.700 145.338 1.00 13.38 73 GLY F CA 1
ATOM 12060 C C . GLY F 1 73 ? 31.532 42.530 146.040 1.00 14.87 73 GLY F C 1
ATOM 12061 O O . GLY F 1 73 ? 30.420 42.675 146.537 1.00 17.78 73 GLY F O 1
ATOM 12062 N N . ARG F 1 74 ? 32.188 41.379 146.102 1.00 12.39 74 ARG F N 1
ATOM 12063 C CA . ARG F 1 74 ? 31.541 40.183 146.664 1.00 12.44 74 ARG F CA 1
ATOM 12064 C C . ARG F 1 74 ? 31.291 40.322 148.164 1.00 15.66 74 ARG F C 1
ATOM 12065 O O . ARG F 1 74 ? 30.256 39.889 148.672 1.00 14.49 74 ARG F O 1
ATOM 12073 N N . VAL F 1 75 ? 32.248 40.921 148.868 1.00 14.06 75 VAL F N 1
ATOM 12074 C CA . VAL F 1 75 ? 32.102 41.264 150.285 1.00 13.35 75 VAL F CA 1
ATOM 12075 C C . VAL F 1 75 ? 32.740 42.635 150.486 1.00 10.36 75 VAL F C 1
ATOM 12076 O O . VAL F 1 75 ? 33.564 43.047 149.655 1.00 11.28 75 VAL F O 1
ATOM 12080 N N . PRO F 1 76 ? 32.356 43.357 151.558 1.00 11.24 76 PRO F N 1
ATOM 12081 C CA . PRO F 1 76 ? 32.990 44.664 151.766 1.00 11.50 76 PRO F CA 1
ATOM 12082 C C . PRO F 1 76 ? 34.427 44.542 152.272 1.00 11.64 76 PRO F C 1
ATOM 12083 O O . PRO F 1 76 ? 34.771 43.585 152.964 1.00 10.78 76 PRO F O 1
ATOM 12087 N N . VAL F 1 77 ? 35.241 45.533 151.935 1.00 10.65 77 VAL F N 1
ATOM 12088 C CA . VAL F 1 77 ? 36.640 45.566 152.342 1.00 8.90 77 VAL F CA 1
ATOM 12089 C C . VAL F 1 77 ? 36.909 46.809 153.168 1.00 11.10 77 VAL F C 1
ATOM 12090 O O . VAL F 1 77 ? 36.629 47.937 152.725 1.00 10.21 77 VAL F O 1
ATOM 12094 N N . THR F 1 78 ? 37.445 46.607 154.364 1.00 9.01 78 THR F N 1
ATOM 12095 C CA . THR F 1 78 ? 37.886 47.720 155.194 1.00 9.03 78 THR F CA 1
ATOM 12096 C C . THR F 1 78 ? 39.419 47.771 155.216 1.00 7.48 78 THR F C 1
ATOM 12097 O O . THR F 1 78 ? 40.094 46.742 155.124 1.00 10.44 78 THR F O 1
ATOM 12101 N N . ALA F 1 79 ? 39.957 48.987 155.286 1.00 7.59 79 ALA F N 1
ATOM 12102 C CA . ALA F 1 79 ? 41.406 49.212 155.199 1.00 9.70 79 ALA F CA 1
ATOM 12103 C C . ALA F 1 79 ? 42.015 49.686 156.502 1.00 9.30 79 ALA F C 1
ATOM 12104 O O . ALA F 1 79 ? 41.557 50.680 157.071 1.00 9.40 79 ALA F O 1
ATOM 12106 N N . GLY F 1 80 ? 43.066 49.004 156.950 1.00 8.93 80 GLY F N 1
ATOM 12107 C CA . GLY F 1 80 ? 43.831 49.498 158.081 1.00 8.37 80 GLY F CA 1
ATOM 12108 C C . GLY F 1 80 ? 44.584 50.748 157.663 1.00 9.21 80 GLY F C 1
ATOM 12109 O O . GLY F 1 80 ? 45.096 50.838 156.543 1.00 11.25 80 GLY F O 1
ATOM 12110 N N . VAL F 1 81 ? 44.640 51.720 158.567 1.00 8.03 81 VAL F N 1
ATOM 12111 C CA . VAL F 1 81 ? 45.432 52.931 158.336 1.00 8.30 81 VAL F CA 1
ATOM 12112 C C . VAL F 1 81 ? 46.365 53.119 159.544 1.00 11.11 81 VAL F C 1
ATOM 12113 O O . VAL F 1 81 ? 46.411 54.175 160.185 1.00 10.71 81 VAL F O 1
ATOM 12117 N N . ILE F 1 82 ? 47.118 52.069 159.840 1.00 9.74 82 ILE F N 1
ATOM 12118 C CA . ILE F 1 82 ? 47.968 52.020 161.026 1.00 8.53 82 ILE F CA 1
ATOM 12119 C C . ILE F 1 82 ? 49.274 52.788 160.811 1.00 10.41 82 ILE F C 1
ATOM 12120 O O . ILE F 1 82 ? 50.070 52.457 159.933 1.00 12.14 82 ILE F O 1
ATOM 12125 N N . GLU F 1 83 ? 49.477 53.819 161.624 1.00 10.04 83 GLU F N 1
ATOM 12126 C CA . GLU F 1 83 ? 50.698 54.627 161.598 1.00 9.70 83 GLU F CA 1
ATOM 12127 C C . GLU F 1 83 ? 50.810 55.346 162.936 1.00 8.68 83 GLU F C 1
ATOM 12128 O O . GLU F 1 83 ? 49.856 55.381 163.717 1.00 9.42 83 GLU F O 1
ATOM 12134 N N . THR F 1 84 ? 51.973 55.924 163.212 1.00 8.55 84 THR F N 1
ATOM 12135 C CA . THR F 1 84 ? 52.237 56.415 164.553 1.00 9.29 84 THR F CA 1
ATOM 12136 C C . THR F 1 84 ? 51.345 57.564 165.020 1.00 11.31 84 THR F C 1
ATOM 12137 O O . THR F 1 84 ? 50.943 57.587 166.178 1.00 10.75 84 THR F O 1
ATOM 12141 N N . THR F 1 85 ? 51.056 58.519 164.142 1.00 10.04 85 THR F N 1
ATOM 12142 C CA . THR F 1 85 ? 50.312 59.699 164.551 1.00 8.68 85 THR F CA 1
ATOM 12143 C C . THR F 1 85 ? 49.397 60.165 163.434 1.00 9.99 85 THR F C 1
ATOM 12144 O O . THR F 1 85 ? 49.432 59.639 162.330 1.00 8.29 85 THR F O 1
ATOM 12148 N N . THR F 1 86 ? 48.624 61.194 163.739 1.00 9.69 86 THR F N 1
ATOM 12149 C CA . THR F 1 86 ? 47.481 61.585 162.922 1.00 9.06 86 THR F CA 1
ATOM 12150 C C . THR F 1 86 ? 47.807 61.970 161.475 1.00 9.64 86 THR F C 1
ATOM 12151 O O . THR F 1 86 ? 47.147 61.498 160.549 1.00 9.16 86 THR F O 1
ATOM 12155 N N . ALA F 1 87 ? 48.810 62.826 161.269 1.00 10.75 87 ALA F N 1
ATOM 12156 C CA . ALA F 1 87 ? 49.136 63.252 159.909 1.00 11.18 87 ALA F CA 1
ATOM 12157 C C . ALA F 1 87 ? 49.548 62.077 159.025 1.00 8.23 87 ALA F C 1
ATOM 12158 O O . ALA F 1 87 ? 49.187 62.008 157.851 1.00 11.50 87 ALA F O 1
ATOM 12160 N N . ARG F 1 88 ? 50.304 61.154 159.600 1.00 9.44 88 ARG F N 1
ATOM 12161 C CA . ARG F 1 88 ? 50.731 59.980 158.850 1.00 9.70 88 ARG F CA 1
ATOM 12162 C C . ARG F 1 88 ? 49.549 59.050 158.569 1.00 10.12 88 ARG F C 1
ATOM 12163 O O . ARG F 1 88 ? 49.462 58.441 157.495 1.00 11.38 88 ARG F O 1
ATOM 12171 N N . VAL F 1 89 ? 48.623 58.959 159.519 1.00 10.13 89 VAL F N 1
ATOM 12172 C CA . VAL F 1 89 ? 47.432 58.148 159.315 1.00 9.74 89 VAL F CA 1
ATOM 12173 C C . VAL F 1 89 ? 46.564 58.760 158.219 1.00 8.71 89 VAL F C 1
ATOM 12174 O O . VAL F 1 89 ? 46.033 58.054 157.364 1.00 9.72 89 VAL F O 1
ATOM 12178 N N . ILE F 1 90 ? 46.446 60.083 158.216 1.00 10.33 90 ILE F N 1
ATOM 12179 C CA . ILE F 1 90 ? 45.552 60.700 157.249 1.00 9.87 90 ILE F CA 1
ATOM 12180 C C . ILE F 1 90 ? 46.091 60.505 155.817 1.00 10.90 90 ILE F C 1
ATOM 12181 O O . ILE F 1 90 ? 45.305 60.353 154.881 1.00 10.13 90 ILE F O 1
ATOM 12186 N N . GLU F 1 91 ? 47.413 60.437 155.646 1.00 11.84 91 GLU F N 1
ATOM 12187 C CA . GLU F 1 91 ? 47.970 60.069 154.339 1.00 11.41 91 GLU F CA 1
ATOM 12188 C C . GLU F 1 91 ? 47.438 58.725 153.870 1.00 11.55 91 GLU F C 1
ATOM 12189 O O . GLU F 1 91 ? 47.091 58.550 152.701 1.00 12.02 91 GLU F O 1
ATOM 12195 N N . LEU F 1 92 ? 47.370 57.776 154.802 1.00 9.75 92 LEU F N 1
ATOM 12196 C CA . LEU F 1 92 ? 46.884 56.438 154.488 1.00 8.95 92 LEU F CA 1
ATOM 12197 C C . LEU F 1 92 ? 45.382 56.431 154.234 1.00 8.60 92 LEU F C 1
ATOM 12198 O O . LEU F 1 92 ? 44.904 55.636 153.437 1.00 10.42 92 LEU F O 1
ATOM 12203 N N . VAL F 1 93 ? 44.651 57.311 154.919 1.00 9.91 93 VAL F N 1
ATOM 12204 C CA . VAL F 1 93 ? 43.215 57.468 154.679 1.00 8.81 93 VAL F CA 1
ATOM 12205 C C . VAL F 1 93 ? 43.002 57.919 153.233 1.00 8.90 93 VAL F C 1
ATOM 12206 O O . VAL F 1 93 ? 42.153 57.386 152.517 1.00 11.81 93 VAL F O 1
ATOM 12210 N N . GLU F 1 94 ? 43.803 58.896 152.808 1.00 11.18 94 GLU F N 1
ATOM 12211 C CA . GLU F 1 94 ? 43.747 59.385 151.437 1.00 12.30 94 GLU F CA 1
ATOM 12212 C C . GLU F 1 94 ? 44.034 58.255 150.451 1.00 12.18 94 GLU F C 1
ATOM 12213 O O . GLU F 1 94 ? 43.334 58.116 149.445 1.00 14.22 94 GLU F O 1
ATOM 12219 N N . ASP F 1 95 ? 45.027 57.422 150.751 1.00 11.57 95 ASP F N 1
ATOM 12220 C CA . ASP F 1 95 ? 45.309 56.255 149.909 1.00 12.67 95 ASP F CA 1
ATOM 12221 C C . ASP F 1 95 ? 44.116 55.295 149.865 1.00 12.12 95 ASP F C 1
ATOM 12222 O O . ASP F 1 95 ? 43.764 54.769 148.807 1.00 14.82 95 ASP F O 1
ATOM 12227 N N . ALA F 1 96 ? 43.509 55.053 151.024 1.00 13.38 96 ALA F N 1
ATOM 12228 C CA . ALA F 1 96 ? 42.398 54.114 151.114 1.00 11.89 96 ALA F CA 1
ATOM 12229 C C . ALA F 1 96 ? 41.196 54.613 150.319 1.00 12.62 96 ALA F C 1
ATOM 12230 O O . ALA F 1 96 ? 40.541 53.826 149.637 1.00 12.55 96 ALA F O 1
ATOM 12232 N N . LEU F 1 97 ? 40.922 55.917 150.395 1.00 12.84 97 LEU F N 1
ATOM 12233 C CA . LEU F 1 97 ? 39.829 56.514 149.630 1.00 12.97 97 LEU F CA 1
ATOM 12234 C C . LEU F 1 97 ? 40.106 56.364 148.139 1.00 13.58 97 LEU F C 1
ATOM 12235 O O . LEU F 1 97 ? 39.198 56.035 147.348 1.00 13.75 97 LEU F O 1
ATOM 12240 N N . GLU F 1 98 ? 41.360 56.601 147.755 1.00 12.63 98 GLU F N 1
ATOM 12241 C CA . GLU F 1 98 ? 41.758 56.443 146.354 1.00 15.40 98 GLU F CA 1
ATOM 12242 C C . GLU F 1 98 ? 41.480 55.030 145.863 1.00 14.30 98 GLU F C 1
ATOM 12243 O O . GLU F 1 98 ? 40.992 54.848 144.748 1.00 17.54 98 GLU F O 1
ATOM 12249 N N . ALA F 1 99 ? 41.773 54.035 146.700 1.00 13.42 99 ALA F N 1
ATOM 12250 C CA . ALA F 1 99 ? 41.626 52.638 146.309 1.00 13.19 99 ALA F CA 1
ATOM 12251 C C . ALA F 1 99 ? 40.178 52.157 146.323 1.00 13.91 99 ALA F C 1
ATOM 12252 O O . ALA F 1 99 ? 39.876 51.087 145.805 1.00 15.87 99 ALA F O 1
ATOM 12254 N N . GLY F 1 100 ? 39.303 52.931 146.952 1.00 13.29 100 GLY F N 1
ATOM 12255 C CA . GLY F 1 100 ? 37.895 52.579 147.036 1.00 15.03 100 GLY F CA 1
ATOM 12256 C C . GLY F 1 100 ? 37.558 51.720 148.243 1.00 15.09 100 GLY F C 1
ATOM 12257 O O . GLY F 1 100 ? 36.620 50.922 148.208 1.00 14.26 100 GLY F O 1
ATOM 12258 N N . ALA F 1 101 ? 38.319 51.887 149.317 1.00 12.21 101 ALA F N 1
ATOM 12259 C CA . ALA F 1 101 ? 38.027 51.169 150.554 1.00 11.86 101 ALA F CA 1
ATOM 12260 C C . ALA F 1 101 ? 36.634 51.518 151.054 1.00 10.62 101 ALA F C 1
ATOM 12261 O O . ALA F 1 101 ? 36.160 52.640 150.844 1.00 12.48 101 ALA F O 1
ATOM 12263 N N . GLU F 1 102 ? 35.988 50.570 151.738 1.00 11.07 102 GLU F N 1
ATOM 12264 C CA . GLU F 1 102 ? 34.622 50.770 152.220 1.00 11.52 102 GLU F CA 1
ATOM 12265 C C . GLU F 1 102 ? 34.557 50.965 153.734 1.00 11.13 102 GLU F C 1
ATOM 12266 O O . GLU F 1 102 ? 33.481 51.182 154.299 1.00 12.51 102 GLU F O 1
ATOM 12272 N N . GLY F 1 103 ? 35.717 50.922 154.383 1.00 9.86 103 GLY F N 1
ATOM 12273 C CA . GLY F 1 103 ? 35.806 51.233 155.798 1.00 9.21 103 GLY F CA 1
ATOM 12274 C C . GLY F 1 103 ? 37.244 51.530 156.156 1.00 8.43 103 GLY F C 1
ATOM 12275 O O . GLY F 1 103 ? 38.135 51.291 155.345 1.00 9.72 103 GLY F O 1
ATOM 12276 N N . LEU F 1 104 ? 37.446 52.041 157.367 1.00 8.05 104 LEU F N 1
ATOM 12277 C CA . LEU F 1 104 ? 38.782 52.330 157.888 1.00 7.61 104 LEU F CA 1
ATOM 12278 C C . LEU F 1 104 ? 38.979 51.709 159.257 1.00 8.22 104 LEU F C 1
ATOM 12279 O O . LEU F 1 104 ? 38.051 51.660 160.051 1.00 9.97 104 LEU F O 1
ATOM 12284 N N . VAL F 1 105 ? 40.205 51.284 159.539 1.00 7.52 105 VAL F N 1
ATOM 12285 C CA . VAL F 1 105 ? 40.548 50.774 160.853 1.00 8.07 105 VAL F CA 1
ATOM 12286 C C . VAL F 1 105 ? 41.781 51.486 161.356 1.00 8.57 105 VAL F C 1
ATOM 12287 O O . VAL F 1 105 ? 42.836 51.420 160.717 1.00 9.51 105 VAL F O 1
ATOM 12291 N N . ALA F 1 106 ? 41.647 52.147 162.502 1.00 8.26 106 ALA F N 1
ATOM 12292 C CA . ALA F 1 106 ? 42.742 52.925 163.086 1.00 7.93 106 ALA F CA 1
ATOM 12293 C C . ALA F 1 106 ? 43.013 52.566 164.533 1.00 8.50 106 ALA F C 1
ATOM 12294 O O . ALA F 1 106 ? 42.092 52.223 165.284 1.00 8.43 106 ALA F O 1
ATOM 12296 N N . THR F 1 107 ? 44.281 52.672 164.930 1.00 8.48 107 THR F N 1
ATOM 12297 C CA . THR F 1 107 ? 44.667 52.522 166.332 1.00 8.16 107 THR F CA 1
ATOM 12298 C C . THR F 1 107 ? 44.883 53.886 166.974 1.00 8.39 107 THR F C 1
ATOM 12299 O O . THR F 1 107 ? 44.863 54.922 166.310 1.00 8.91 107 THR F O 1
ATOM 12303 N N . ALA F 1 108 ? 45.083 53.867 168.284 1.00 7.03 108 ALA F N 1
ATOM 12304 C CA . ALA F 1 108 ? 45.627 55.003 169.001 1.00 8.75 108 ALA F CA 1
ATOM 12305 C C . ALA F 1 108 ? 46.994 55.404 168.425 1.00 8.85 108 ALA F C 1
ATOM 12306 O O . ALA F 1 108 ? 47.655 54.602 167.767 1.00 8.94 108 ALA F O 1
ATOM 12308 N N . PRO F 1 109 ? 47.442 56.637 168.694 1.00 8.46 109 PRO F N 1
ATOM 12309 C CA . PRO F 1 109 ? 48.830 56.941 168.326 1.00 8.46 109 PRO F CA 1
ATOM 12310 C C . PRO F 1 109 ? 49.795 56.019 169.062 1.00 8.33 109 PRO F C 1
ATOM 12311 O O . PRO F 1 109 ? 49.470 55.532 170.152 1.00 10.28 109 PRO F O 1
ATOM 12315 N N . PHE F 1 110 ? 50.957 55.767 168.475 1.00 8.73 110 PHE F N 1
ATOM 12316 C CA . PHE F 1 110 ? 51.970 54.993 169.178 1.00 7.58 110 PHE F CA 1
ATOM 12317 C C . PHE F 1 110 ? 53.349 55.558 168.846 1.00 8.26 110 PHE F C 1
ATOM 12318 O O . PHE F 1 110 ? 53.469 56.544 168.095 1.00 9.90 110 PHE F O 1
ATOM 12326 N N . TYR F 1 111 ? 54.361 54.928 169.444 1.00 9.51 111 TYR F N 1
ATOM 12327 C CA . TYR F 1 111 ? 55.735 55.429 169.581 1.00 12.30 111 TYR F CA 1
ATOM 12328 C C . TYR F 1 111 ? 55.742 56.642 170.504 1.00 11.49 111 TYR F C 1
ATOM 12329 O O . TYR F 1 111 ? 56.333 56.590 171.584 1.00 13.06 111 TYR F O 1
ATOM 12338 N N . THR F 1 112 ? 55.101 57.732 170.084 1.00 10.55 112 THR F N 1
ATOM 12339 C CA . THR F 1 112 ? 54.932 58.874 170.974 1.00 11.08 112 THR F CA 1
ATOM 12340 C C . THR F 1 112 ? 54.145 58.481 172.222 1.00 12.48 112 THR F C 1
ATOM 12341 O O . THR F 1 112 ? 53.259 57.613 172.173 1.00 12.91 112 THR F O 1
ATOM 12345 N N . ARG F 1 113 ? 54.465 59.127 173.341 1.00 12.37 113 ARG F N 1
ATOM 12346 C CA . ARG F 1 113 ? 53.593 59.095 174.506 1.00 13.57 113 ARG F CA 1
ATOM 12347 C C . ARG F 1 113 ? 52.257 59.691 174.098 1.00 12.51 113 ARG F C 1
ATOM 12348 O O . ARG F 1 113 ? 52.197 60.575 173.234 1.00 13.82 113 ARG F O 1
ATOM 12356 N N . THR F 1 114 ? 51.179 59.215 174.704 1.00 12.52 114 THR F N 1
ATOM 12357 C CA . THR F 1 114 ? 49.882 59.767 174.363 1.00 10.15 114 THR F CA 1
ATOM 12358 C C . THR F 1 114 ? 48.977 59.898 175.597 1.00 11.14 114 THR F C 1
ATOM 12359 O O . THR F 1 114 ? 49.444 59.796 176.741 1.00 13.55 114 THR F O 1
ATOM 12363 N N . HIS F 1 115 ? 47.703 60.181 175.363 1.00 10.98 115 HIS F N 1
ATOM 12364 C CA . HIS F 1 115 ? 46.765 60.501 176.429 1.00 12.40 115 HIS F CA 1
ATOM 12365 C C . HIS F 1 115 ? 45.374 60.317 175.865 1.00 11.64 115 HIS F C 1
ATOM 12366 O O . HIS F 1 115 ? 45.159 60.530 174.668 1.00 11.38 115 HIS F O 1
ATOM 12373 N N . ASP F 1 116 ? 44.420 59.920 176.708 1.00 11.33 116 ASP F N 1
ATOM 12374 C CA . ASP F 1 116 ? 43.047 59.761 176.241 1.00 12.42 116 ASP F CA 1
ATOM 12375 C C . ASP F 1 116 ? 42.526 60.988 175.468 1.00 13.04 116 ASP F C 1
ATOM 12376 O O . ASP F 1 116 ? 41.798 60.840 174.502 1.00 12.06 116 ASP F O 1
ATOM 12381 N N . VAL F 1 117 ? 42.899 62.192 175.893 1.00 11.95 117 VAL F N 1
ATOM 12382 C CA . VAL F 1 117 ? 42.471 63.398 175.189 1.00 10.99 117 VAL F CA 1
ATOM 12383 C C . VAL F 1 117 ? 43.028 63.414 173.761 1.00 11.90 117 VAL F C 1
ATOM 12384 O O . VAL F 1 117 ? 42.338 63.786 172.804 1.00 10.38 117 VAL F O 1
ATOM 12388 N N . GLU F 1 118 ? 44.276 62.977 173.616 1.00 13.33 118 GLU F N 1
ATOM 12389 C CA . GLU F 1 118 ? 44.942 63.017 172.317 1.00 10.60 118 GLU F CA 1
ATOM 12390 C C . GLU F 1 118 ? 44.485 61.866 171.430 1.00 10.42 118 GLU F C 1
ATOM 12391 O O . GLU F 1 118 ? 44.341 62.035 170.220 1.00 9.73 118 GLU F O 1
ATOM 12397 N N . ILE F 1 119 ? 44.217 60.707 172.039 1.00 8.90 119 ILE F N 1
ATOM 12398 C CA . ILE F 1 119 ? 43.611 59.598 171.305 1.00 11.40 119 ILE F CA 1
ATOM 12399 C C . ILE F 1 119 ? 42.248 60.005 170.724 1.00 11.27 119 ILE F C 1
ATOM 12400 O O . ILE F 1 119 ? 41.933 59.704 169.566 1.00 8.90 119 ILE F O 1
ATOM 12405 N N . GLU F 1 120 ? 41.437 60.695 171.522 1.00 10.22 120 GLU F N 1
ATOM 12406 C CA . GLU F 1 120 ? 40.121 61.096 171.053 1.00 10.58 120 GLU F CA 1
ATOM 12407 C C . GLU F 1 120 ? 40.229 62.106 169.900 1.00 10.98 120 GLU F C 1
ATOM 12408 O O . GLU F 1 120 ? 39.523 61.983 168.905 1.00 10.53 120 GLU F O 1
ATOM 12414 N N . GLU F 1 121 ? 41.124 63.085 170.031 1.00 11.09 121 GLU F N 1
ATOM 12415 C CA . GLU F 1 121 ? 41.308 64.062 168.963 1.00 11.01 121 GLU F CA 1
ATOM 12416 C C . GLU F 1 121 ? 41.763 63.360 167.681 1.00 11.20 121 GLU F C 1
ATOM 12417 O O . GLU F 1 121 ? 41.262 63.634 166.593 1.00 11.35 121 GLU F O 1
ATOM 12423 N N . HIS F 1 122 ? 42.716 62.447 167.829 1.00 8.42 122 HIS F N 1
ATOM 12424 C CA . HIS F 1 122 ? 43.209 61.596 166.756 1.00 8.15 122 HIS F CA 1
ATOM 12425 C C . HIS F 1 122 ? 42.063 60.934 165.975 1.00 10.33 122 HIS F C 1
ATOM 12426 O O . HIS F 1 122 ? 41.953 61.088 164.756 1.00 8.94 122 HIS F O 1
ATOM 12433 N N . PHE F 1 123 ? 41.172 60.236 166.675 1.00 8.89 123 PHE F N 1
ATOM 12434 C CA . PHE F 1 123 ? 40.056 59.584 166.007 1.00 8.99 123 PHE F CA 1
ATOM 12435 C C . PHE F 1 123 ? 39.105 60.582 165.349 1.00 7.09 123 PHE F C 1
ATOM 12436 O O . PHE F 1 123 ? 38.611 60.326 164.257 1.00 10.22 123 PHE F O 1
ATOM 12444 N N . ARG F 1 124 ? 38.852 61.712 166.009 1.00 9.54 124 ARG F N 1
ATOM 12445 C CA . ARG F 1 124 ? 37.966 62.704 165.424 1.00 10.43 124 ARG F CA 1
ATOM 12446 C C . ARG F 1 124 ? 38.550 63.299 164.142 1.00 11.08 124 ARG F C 1
ATOM 12447 O O . ARG F 1 124 ? 37.822 63.529 163.183 1.00 11.71 124 ARG F O 1
ATOM 12455 N N . LYS F 1 125 ? 39.859 63.541 164.120 1.00 9.48 125 LYS F N 1
ATOM 12456 C CA . LYS F 1 125 ? 40.506 64.038 162.902 1.00 9.68 125 LYS F CA 1
ATOM 12457 C C . LYS F 1 125 ? 40.419 63.038 161.757 1.00 10.09 125 LYS F C 1
ATOM 12458 O O . LYS F 1 125 ? 40.138 63.412 160.611 1.00 10.79 125 LYS F O 1
ATOM 12464 N N . ILE F 1 126 ? 40.647 61.759 162.071 1.00 8.02 126 ILE F N 1
ATOM 12465 C CA . ILE F 1 126 ? 40.607 60.724 161.055 1.00 8.62 126 ILE F CA 1
ATOM 12466 C C . ILE F 1 126 ? 39.210 60.614 160.454 1.00 10.31 126 ILE F C 1
ATOM 12467 O O . ILE F 1 126 ? 39.048 60.584 159.232 1.00 11.43 126 ILE F O 1
ATOM 12472 N N . HIS F 1 127 ? 38.192 60.583 161.314 1.00 7.93 127 HIS F N 1
ATOM 12473 C CA . HIS F 1 127 ? 36.822 60.484 160.837 1.00 9.50 127 HIS F CA 1
ATOM 12474 C C . HIS F 1 127 ? 36.458 61.675 159.952 1.00 11.61 127 HIS F C 1
ATOM 12475 O O . HIS F 1 127 ? 35.852 61.502 158.901 1.00 12.31 127 HIS F O 1
ATOM 12482 N N . ALA F 1 128 ? 36.847 62.873 160.369 1.00 10.83 128 ALA F N 1
ATOM 12483 C CA . ALA F 1 128 ? 36.483 64.085 159.636 1.00 12.40 128 ALA F CA 1
ATOM 12484 C C . ALA F 1 128 ? 37.105 64.118 158.236 1.00 13.61 128 ALA F C 1
ATOM 12485 O O . ALA F 1 128 ? 36.600 64.802 157.335 1.00 13.43 128 ALA F O 1
ATOM 12487 N N . ALA F 1 129 ? 38.198 63.376 158.055 1.00 10.91 129 ALA F N 1
ATOM 12488 C CA . ALA F 1 129 ? 38.867 63.276 156.762 1.00 11.92 129 ALA F CA 1
ATOM 12489 C C . ALA F 1 129 ? 38.191 62.279 155.824 1.00 13.24 129 ALA F C 1
ATOM 12490 O O . ALA F 1 129 ? 38.460 62.253 154.628 1.00 13.68 129 ALA F O 1
ATOM 12492 N N . ALA F 1 130 ? 37.330 61.437 156.375 1.00 11.60 130 ALA F N 1
ATOM 12493 C CA . ALA F 1 130 ? 36.629 60.450 155.566 1.00 10.60 130 ALA F CA 1
ATOM 12494 C C . ALA F 1 130 ? 35.227 60.273 156.121 1.00 13.63 130 ALA F C 1
ATOM 12495 O O . ALA F 1 130 ? 34.890 59.209 156.655 1.00 14.17 130 ALA F O 1
ATOM 12497 N N . PRO F 1 131 ? 34.402 61.321 155.999 1.00 13.06 131 PRO F N 1
ATOM 12498 C CA . PRO F 1 131 ? 33.136 61.385 156.730 1.00 12.57 131 PRO F CA 1
ATOM 12499 C C . PRO F 1 131 ? 32.129 60.311 156.321 1.00 16.41 131 PRO F C 1
ATOM 12500 O O . PRO F 1 131 ? 31.200 60.042 157.087 1.00 18.77 131 PRO F O 1
ATOM 12504 N N . GLU F 1 132 ? 32.298 59.704 155.152 1.00 13.55 132 GLU F N 1
ATOM 12505 C CA . GLU F 1 132 ? 31.290 58.748 154.685 1.00 16.20 132 GLU F CA 1
ATOM 12506 C C . GLU F 1 132 ? 31.680 57.285 154.941 1.00 17.57 132 GLU F C 1
ATOM 12507 O O . GLU F 1 132 ? 30.895 56.370 154.682 1.00 22.45 132 GLU F O 1
ATOM 12513 N N . LEU F 1 133 ? 32.885 57.064 155.455 1.00 14.01 133 LEU F N 1
ATOM 12514 C CA . LEU F 1 133 ? 33.352 55.710 155.714 1.00 13.28 133 LEU F CA 1
ATOM 12515 C C . LEU F 1 133 ? 33.183 55.336 157.179 1.00 13.15 133 LEU F C 1
ATOM 12516 O O . LEU F 1 133 ? 33.455 56.150 158.066 1.00 15.77 133 LEU F O 1
ATOM 12521 N N . PRO F 1 134 ? 32.725 54.105 157.451 1.00 11.13 134 PRO F N 1
ATOM 12522 C CA . PRO F 1 134 ? 32.735 53.678 158.851 1.00 10.76 134 PRO F CA 1
ATOM 12523 C C . PRO F 1 134 ? 34.159 53.542 159.372 1.00 11.40 134 PRO F C 1
ATOM 12524 O O . PRO F 1 134 ? 34.979 52.854 158.752 1.00 12.53 134 PRO F O 1
ATOM 12528 N N . LEU F 1 135 ? 34.425 54.177 160.507 1.00 9.72 135 LEU F N 1
ATOM 12529 C CA . LEU F 1 135 ? 35.727 54.105 161.148 1.00 9.00 135 LEU F CA 1
ATOM 12530 C C . LEU F 1 135 ? 35.652 53.205 162.373 1.00 8.63 135 LEU F C 1
ATOM 12531 O O . LEU F 1 135 ? 34.867 53.450 163.297 1.00 10.65 135 LEU F O 1
ATOM 12536 N N . PHE F 1 136 ? 36.470 52.162 162.372 1.00 8.62 136 PHE F N 1
ATOM 12537 C CA . PHE F 1 136 ? 36.570 51.284 163.535 1.00 8.72 136 PHE F CA 1
ATOM 12538 C C . PHE F 1 136 ? 37.851 51.550 164.309 1.00 8.09 136 PHE F C 1
ATOM 12539 O O . PHE F 1 136 ? 38.916 51.693 163.718 1.00 9.38 136 PHE F O 1
ATOM 12547 N N . ALA F 1 137 ? 37.746 51.564 165.633 1.00 8.72 137 ALA F N 1
ATOM 12548 C CA . ALA F 1 137 ? 38.901 51.667 166.512 1.00 6.91 137 ALA F CA 1
ATOM 12549 C C . ALA F 1 137 ? 39.475 50.287 166.799 1.00 11.45 137 ALA F C 1
ATOM 12550 O O . ALA F 1 137 ? 38.778 49.389 167.240 1.00 13.32 137 ALA F O 1
ATOM 12552 N N . TYR F 1 138 ? 40.767 50.147 166.570 1.00 8.41 138 TYR F N 1
ATOM 12553 C CA . TYR F 1 138 ? 41.488 48.890 166.714 1.00 9.19 138 TYR F CA 1
ATOM 12554 C C . TYR F 1 138 ? 42.206 48.861 168.062 1.00 10.81 138 TYR F C 1
ATOM 12555 O O . TYR F 1 138 ? 43.209 49.552 168.235 1.00 9.51 138 TYR F O 1
ATOM 12564 N N . ASN F 1 139 ? 41.693 48.087 169.020 1.00 8.20 139 ASN F N 1
ATOM 12565 C CA . ASN F 1 139 ? 42.299 48.005 170.344 1.00 8.01 139 ASN F CA 1
ATOM 12566 C C . ASN F 1 139 ? 43.312 46.872 170.354 1.00 10.37 139 ASN F C 1
ATOM 12567 O O . ASN F 1 139 ? 42.945 45.694 170.343 1.00 11.06 139 ASN F O 1
ATOM 12572 N N . ILE F 1 140 ? 44.590 47.227 170.340 1.00 8.32 140 ILE F N 1
ATOM 12573 C CA . ILE F 1 140 ? 45.633 46.213 170.269 1.00 9.96 140 ILE F CA 1
ATOM 12574 C C . ILE F 1 140 ? 46.806 46.636 171.165 1.00 10.72 140 ILE F C 1
ATOM 12575 O O . ILE F 1 140 ? 47.859 47.052 170.690 1.00 9.34 140 ILE F O 1
ATOM 12580 N N . PRO F 1 141 ? 46.622 46.498 172.492 1.00 10.13 141 PRO F N 1
ATOM 12581 C CA . PRO F 1 141 ? 47.613 47.027 173.436 1.00 10.86 141 PRO F CA 1
ATOM 12582 C C . PRO F 1 141 ? 48.993 46.398 173.278 1.00 12.00 141 PRO F C 1
ATOM 12583 O O . PRO F 1 141 ? 49.982 47.062 173.567 1.00 13.44 141 PRO F O 1
ATOM 12587 N N . VAL F 1 142 ? 49.069 45.154 172.812 1.00 11.37 142 VAL F N 1
ATOM 12588 C CA . VAL F 1 142 ? 50.363 44.493 172.690 1.00 13.34 142 VAL F CA 1
ATOM 12589 C C . VAL F 1 142 ? 51.245 45.221 171.666 1.00 11.48 142 VAL F C 1
ATOM 12590 O O . VAL F 1 142 ? 52.473 45.138 171.722 1.00 13.89 142 VAL F O 1
ATOM 12594 N N . SER F 1 143 ? 50.618 45.978 170.763 1.00 9.41 143 SER F N 1
ATOM 12595 C CA . SER F 1 143 ? 51.362 46.633 169.698 1.00 9.57 143 SER F CA 1
ATOM 12596 C C . SER F 1 143 ? 51.416 48.143 169.889 1.00 10.05 143 SER F C 1
ATOM 12597 O O . SER F 1 143 ? 52.412 48.773 169.517 1.00 11.15 143 SER F O 1
ATOM 12600 N N . VAL F 1 144 ? 50.374 48.739 170.469 1.00 10.38 144 VAL F N 1
ATOM 12601 C CA . VAL F 1 144 ? 50.404 50.203 170.600 1.00 10.73 144 VAL F CA 1
ATOM 12602 C C . VAL F 1 144 ? 50.653 50.703 172.031 1.00 11.90 144 VAL F C 1
ATOM 12603 O O . VAL F 1 144 ? 51.016 51.865 172.224 1.00 13.11 144 VAL F O 1
ATOM 12607 N N . HIS F 1 145 ? 50.490 49.825 173.015 1.00 11.97 145 HIS F N 1
ATOM 12608 C CA . HIS F 1 145 ? 50.792 50.111 174.418 1.00 11.53 145 HIS F CA 1
ATOM 12609 C C . HIS F 1 145 ? 49.960 51.255 174.973 1.00 14.12 145 HIS F C 1
ATOM 12610 O O . HIS F 1 145 ? 50.402 52.038 175.805 1.00 16.28 145 HIS F O 1
ATOM 12617 N N . SER F 1 146 ? 48.739 51.333 174.463 1.00 13.92 146 SER F N 1
ATOM 12618 C CA . SER F 1 146 ? 47.647 52.047 175.098 1.00 13.46 146 SER F CA 1
ATOM 12619 C C . SER F 1 146 ? 46.473 51.092 175.089 1.00 10.60 146 SER F C 1
ATOM 12620 O O . SER F 1 146 ? 46.376 50.242 174.197 1.00 12.14 146 SER F O 1
ATOM 12623 N N . ASN F 1 147 ? 45.594 51.225 176.080 1.00 12.18 147 ASN F N 1
ATOM 12624 C CA . ASN F 1 147 ? 44.311 50.534 176.078 1.00 12.78 147 ASN F CA 1
ATOM 12625 C C . ASN F 1 147 ? 43.234 51.550 175.754 1.00 14.78 147 ASN F C 1
ATOM 12626 O O . ASN F 1 147 ? 43.172 52.593 176.406 1.00 19.69 147 ASN F O 1
ATOM 12631 N N . LEU F 1 148 ? 42.403 51.282 174.749 1.00 11.52 148 LEU F N 1
ATOM 12632 C CA . LEU F 1 148 ? 41.354 52.239 174.395 1.00 11.47 148 LEU F CA 1
ATOM 1263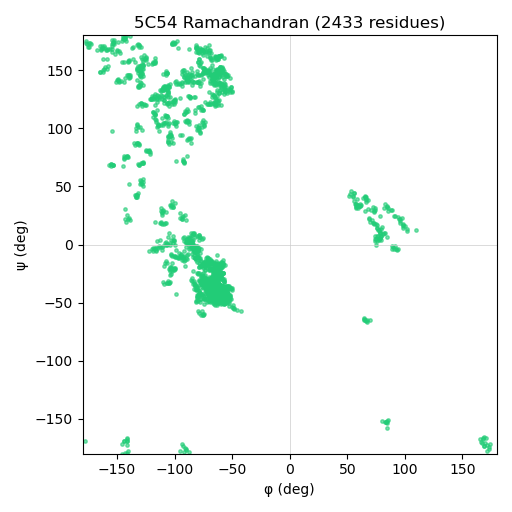3 C C . LEU F 1 148 ? 40.308 52.306 175.496 1.00 10.85 148 LEU F C 1
ATOM 12634 O O . LEU F 1 148 ? 39.691 51.310 175.846 1.00 12.13 148 LEU F O 1
ATOM 12639 N N . ASN F 1 149 ? 40.141 53.500 176.047 1.00 10.66 149 ASN F N 1
ATOM 12640 C CA . ASN F 1 149 ? 39.147 53.761 177.083 1.00 13.47 149 ASN F CA 1
ATOM 12641 C C . ASN F 1 149 ? 37.720 53.459 176.598 1.00 11.90 149 ASN F C 1
ATOM 12642 O O . ASN F 1 149 ? 37.250 54.046 175.630 1.00 11.30 149 ASN F O 1
ATOM 12647 N N . PRO F 1 150 ? 37.013 52.520 177.260 1.00 10.51 150 PRO F N 1
ATOM 12648 C CA . PRO F 1 150 ? 35.681 52.188 176.741 1.00 11.18 150 PRO F CA 1
ATOM 12649 C C . PRO F 1 150 ? 34.669 53.330 176.861 1.00 12.19 150 PRO F C 1
ATOM 12650 O O . PRO F 1 150 ? 33.782 53.416 176.015 1.00 13.05 150 PRO F O 1
ATOM 12654 N N . VAL F 1 151 ? 34.815 54.191 177.867 1.00 13.00 151 VAL F N 1
ATOM 12655 C CA . VAL F 1 151 ? 33.950 55.366 177.979 1.00 14.35 151 VAL F CA 1
ATOM 12656 C C . VAL F 1 151 ? 34.187 56.329 176.816 1.00 12.38 151 VAL F C 1
ATOM 12657 O O . VAL F 1 151 ? 33.232 56.850 176.227 1.00 13.13 151 VAL F O 1
ATOM 12661 N N . MET F 1 152 ? 35.455 56.539 176.473 1.00 11.54 152 MET F N 1
ATOM 12662 C CA . MET F 1 152 ? 35.789 57.324 175.279 1.00 10.85 152 MET F CA 1
ATOM 12663 C C . MET F 1 152 ? 35.197 56.714 174.009 1.00 12.18 152 MET F C 1
ATOM 12664 O O . MET F 1 152 ? 34.624 57.419 173.181 1.00 11.29 152 MET F O 1
ATOM 12669 N N . LEU F 1 153 ? 35.322 55.393 173.845 1.00 10.89 153 LEU F N 1
ATOM 12670 C CA . LEU F 1 153 ? 34.776 54.762 172.653 1.00 9.18 153 LEU F CA 1
ATOM 12671 C C . LEU F 1 153 ? 33.274 54.975 172.535 1.00 9.98 153 LEU F C 1
ATOM 12672 O O . LEU F 1 153 ? 32.772 55.239 171.448 1.00 11.11 153 LEU F O 1
ATOM 12677 N N . LEU F 1 154 ? 32.555 54.878 173.649 1.00 9.81 154 LEU F N 1
ATOM 12678 C CA . LEU F 1 154 ? 31.107 55.028 173.565 1.00 10.15 154 LEU F CA 1
ATOM 12679 C C . LEU F 1 154 ? 30.719 56.492 173.360 1.00 10.87 154 LEU F C 1
ATOM 12680 O O . LEU F 1 154 ? 29.708 56.768 172.726 1.00 12.45 154 LEU F O 1
ATOM 12685 N N . THR F 1 155 ? 31.533 57.413 173.874 1.00 11.91 155 THR F N 1
ATOM 12686 C CA . THR F 1 155 ? 31.311 58.834 173.604 1.00 14.32 155 THR F CA 1
ATOM 12687 C C . THR F 1 155 ? 31.445 59.073 172.106 1.00 13.19 155 THR F C 1
ATOM 12688 O O . THR F 1 155 ? 30.602 59.710 171.482 1.00 11.90 155 THR F O 1
ATOM 12692 N N . LEU F 1 156 ? 32.491 58.505 171.515 1.00 11.27 156 LEU F N 1
ATOM 12693 C CA . LEU F 1 156 ? 32.686 58.655 170.082 1.00 8.62 156 LEU F CA 1
ATOM 12694 C C . LEU F 1 156 ? 31.603 57.954 169.253 1.00 10.37 156 LEU F C 1
ATOM 12695 O O . LEU F 1 156 ? 31.246 58.424 168.167 1.00 12.63 156 LEU F O 1
ATOM 12700 N N . ALA F 1 157 ? 31.063 56.844 169.759 1.00 10.34 157 ALA F N 1
ATOM 12701 C CA . ALA F 1 157 ? 29.956 56.163 169.094 1.00 10.04 157 ALA F CA 1
ATOM 12702 C C . ALA F 1 157 ? 28.708 57.045 169.104 1.00 11.02 157 ALA F C 1
ATOM 12703 O O . ALA F 1 157 ? 28.033 57.194 168.079 1.00 12.51 157 ALA F O 1
ATOM 12705 N N . LYS F 1 158 ? 28.426 57.617 170.270 1.00 12.25 158 LYS F N 1
ATOM 12706 C CA . LYS F 1 158 ? 27.271 58.492 170.445 1.00 13.88 158 LYS F CA 1
ATOM 12707 C C . LYS F 1 158 ? 27.398 59.691 169.519 1.00 13.73 158 LYS F C 1
ATOM 12708 O O . LYS F 1 158 ? 26.416 60.139 168.931 1.00 15.59 158 LYS F O 1
ATOM 12714 N N . ASP F 1 159 ? 28.626 60.172 169.362 1.00 12.52 159 ASP F N 1
ATOM 12715 C CA . ASP F 1 159 ? 28.864 61.377 168.570 1.00 11.64 159 ASP F CA 1
ATOM 12716 C C . ASP F 1 159 ? 28.984 61.095 167.067 1.00 14.87 159 ASP F C 1
ATOM 12717 O O . ASP F 1 159 ? 29.164 62.022 166.279 1.00 18.03 159 ASP F O 1
ATOM 12722 N N . GLY F 1 160 ? 28.886 59.825 166.668 1.00 11.10 160 GLY F N 1
ATOM 12723 C CA . GLY F 1 160 ? 28.915 59.457 165.264 1.00 11.84 160 GLY F CA 1
ATOM 12724 C C . GLY F 1 160 ? 30.296 59.285 164.658 1.00 14.35 160 GLY F C 1
ATOM 12725 O O . GLY F 1 160 ? 30.419 59.081 163.444 1.00 17.40 160 GLY F O 1
ATOM 12726 N N . VAL F 1 161 ? 31.328 59.362 165.497 1.00 12.59 161 VAL F N 1
ATOM 12727 C CA . VAL F 1 161 ? 32.716 59.328 165.042 1.00 9.23 161 VAL F CA 1
ATOM 12728 C C . VAL F 1 161 ? 33.191 57.901 164.765 1.00 11.77 161 VAL F C 1
ATOM 12729 O O . VAL F 1 161 ? 33.841 57.635 163.742 1.00 10.43 161 VAL F O 1
ATOM 12733 N N . LEU F 1 162 ? 32.849 56.976 165.663 1.00 10.47 162 LEU F N 1
ATOM 12734 C CA . LEU F 1 162 ? 33.208 55.569 165.475 1.00 11.38 162 LEU F CA 1
ATOM 12735 C C . LEU F 1 162 ? 32.016 54.700 165.113 1.00 12.63 162 LEU F C 1
ATOM 12736 O O . LEU F 1 162 ? 30.953 54.803 165.727 1.00 12.90 162 LEU F O 1
ATOM 12741 N N . ALA F 1 163 ? 32.211 53.831 164.124 1.00 9.92 163 ALA F N 1
ATOM 12742 C CA . ALA F 1 163 ? 31.195 52.847 163.742 1.00 9.61 163 ALA F CA 1
ATOM 12743 C C . ALA F 1 163 ? 31.357 51.550 164.515 1.00 10.55 163 ALA F C 1
ATOM 12744 O O . ALA F 1 163 ? 30.493 50.677 164.467 1.00 9.86 163 ALA F O 1
ATOM 12746 N N . GLY F 1 164 ? 32.479 51.396 165.203 1.00 8.95 164 GLY F N 1
ATOM 12747 C CA . GLY F 1 164 ? 32.709 50.157 165.923 1.00 10.01 164 GLY F CA 1
ATOM 12748 C C . GLY F 1 164 ? 34.124 50.017 166.436 1.00 10.66 164 GLY F C 1
ATOM 12749 O O . GLY F 1 164 ? 34.924 50.947 166.351 1.00 10.17 164 GLY F O 1
ATOM 12750 N N . THR F 1 165 ? 34.426 48.845 166.976 1.00 9.03 165 THR F N 1
ATOM 12751 C CA . THR F 1 165 ? 35.768 48.557 167.451 1.00 7.27 165 THR F CA 1
ATOM 12752 C C . THR F 1 165 ? 36.121 47.116 167.112 1.00 8.45 165 THR F C 1
ATOM 12753 O O . THR F 1 165 ? 35.241 46.248 167.073 1.00 9.60 165 THR F O 1
ATOM 12757 N N . LYS F 1 166 ? 37.402 46.903 166.810 1.00 7.47 166 LYS F N 1
ATOM 12758 C CA A LYS F 1 166 ? 37.956 45.569 166.713 0.63 8.74 166 LYS F CA 1
ATOM 12759 C CA B LYS F 1 166 ? 37.971 45.562 166.734 0.37 8.75 166 LYS F CA 1
ATOM 12760 C C . LYS F 1 166 ? 38.854 45.401 167.935 1.00 9.93 166 LYS F C 1
ATOM 12761 O O . LYS F 1 166 ? 39.859 46.111 168.086 1.00 10.84 166 LYS F O 1
ATOM 12772 N N . ASP F 1 167 ? 38.481 44.487 168.823 1.00 9.02 167 ASP F N 1
ATOM 12773 C CA . ASP F 1 167 ? 39.204 44.404 170.077 1.00 8.65 167 ASP F CA 1
ATOM 12774 C C . ASP F 1 167 ? 40.073 43.162 170.135 1.00 10.80 167 ASP F C 1
ATOM 12775 O O . ASP F 1 167 ? 39.560 42.021 170.215 1.00 10.57 167 ASP F O 1
ATOM 12780 N N . SER F 1 168 ? 41.386 43.391 170.100 1.00 9.42 168 SER F N 1
ATOM 12781 C CA . SER F 1 168 ? 42.363 42.303 170.188 1.00 9.12 168 SER F CA 1
ATOM 12782 C C . SER F 1 168 ? 43.156 42.326 171.485 1.00 14.56 168 SER F C 1
ATOM 12783 O O . SER F 1 168 ? 44.299 41.873 171.528 1.00 17.89 168 SER F O 1
ATOM 12786 N N . SER F 1 169 ? 42.549 42.839 172.549 1.00 10.80 169 SER F N 1
ATOM 12787 C CA . SER F 1 169 ? 43.200 42.877 173.848 1.00 12.59 169 SER F CA 1
ATOM 12788 C C . SER F 1 169 ? 43.347 41.487 174.472 1.00 13.52 169 SER F C 1
ATOM 12789 O O . SER F 1 169 ? 44.179 41.294 175.361 1.00 14.81 169 SER F O 1
ATOM 12792 N N . GLY F 1 170 ? 42.525 40.538 174.030 1.00 11.78 170 GLY F N 1
ATOM 12793 C CA . GLY F 1 170 ? 42.512 39.217 174.648 1.00 13.70 170 GLY F CA 1
ATOM 12794 C C . GLY F 1 170 ? 41.765 39.164 175.973 1.00 14.52 170 GLY F C 1
ATOM 12795 O O . GLY F 1 170 ? 41.783 38.145 176.679 1.00 16.59 170 GLY F O 1
ATOM 12796 N N . ASN F 1 171 ? 41.124 40.270 176.339 1.00 12.38 171 ASN F N 1
ATOM 12797 C CA . ASN F 1 171 ? 40.416 40.364 177.609 1.00 12.66 171 ASN F CA 1
ATOM 12798 C C . ASN F 1 171 ? 38.911 40.257 177.398 1.00 13.89 171 ASN F C 1
ATOM 12799 O O . ASN F 1 171 ? 38.232 41.246 177.119 1.00 12.04 171 ASN F O 1
ATOM 12804 N N . ASP F 1 172 ? 38.383 39.046 177.546 1.00 12.93 172 ASP F N 1
ATOM 12805 C CA . ASP F 1 172 ? 36.988 38.815 177.202 1.00 11.06 172 ASP F CA 1
ATOM 12806 C C . ASP F 1 172 ? 36.042 39.416 178.228 1.00 11.71 172 ASP F C 1
ATOM 12807 O O . ASP F 1 172 ? 34.919 39.773 177.892 1.00 11.93 172 ASP F O 1
ATOM 12812 N N . GLY F 1 173 ? 36.494 39.532 179.471 1.00 12.55 173 GLY F N 1
ATOM 12813 C CA . GLY F 1 173 ? 35.710 40.230 180.479 1.00 10.52 173 GLY F CA 1
ATOM 12814 C C . GLY F 1 173 ? 35.545 41.697 180.121 1.00 11.41 173 GLY F C 1
ATOM 12815 O O . GLY F 1 173 ? 34.462 42.261 180.285 1.00 13.12 173 GLY F O 1
ATOM 12816 N N . ALA F 1 174 ? 36.620 42.310 179.628 1.00 10.80 174 ALA F N 1
ATOM 12817 C CA . ALA F 1 174 ? 36.571 43.724 179.244 1.00 10.95 174 ALA F CA 1
ATOM 12818 C C . ALA F 1 174 ? 35.697 43.925 178.009 1.00 11.72 174 ALA F C 1
ATOM 12819 O O . ALA F 1 174 ? 34.931 44.898 177.923 1.00 11.66 174 ALA F O 1
ATOM 12821 N N . ILE F 1 175 ? 35.814 43.020 177.039 1.00 11.16 175 ILE F N 1
ATOM 12822 C CA . ILE F 1 175 ? 34.983 43.104 175.840 1.00 9.57 175 ILE F CA 1
ATOM 12823 C C . ILE F 1 175 ? 33.501 42.953 176.218 1.00 10.66 175 ILE F C 1
ATOM 12824 O O . ILE F 1 175 ? 32.647 43.694 175.752 1.00 9.07 175 ILE F O 1
ATOM 12829 N N . ARG F 1 176 ? 33.207 42.007 177.099 1.00 11.58 176 ARG F N 1
ATOM 12830 C CA . ARG F 1 176 ? 31.850 41.832 177.569 1.00 10.14 176 ARG F CA 1
ATOM 12831 C C . ARG F 1 176 ? 31.313 43.090 178.267 1.00 10.55 176 ARG F C 1
ATOM 12832 O O . ARG F 1 176 ? 30.173 43.487 178.032 1.00 10.21 176 ARG F O 1
ATOM 12840 N N . SER F 1 177 ? 32.141 43.701 179.107 1.00 9.15 177 SER F N 1
ATOM 12841 C CA . SER F 1 177 ? 31.733 44.913 179.817 1.00 10.38 177 SER F CA 1
ATOM 12842 C C . SER F 1 177 ? 31.422 46.035 178.825 1.00 12.85 177 SER F C 1
ATOM 12843 O O . SER F 1 177 ? 30.478 46.802 179.019 1.00 11.31 177 SER F O 1
ATOM 12846 N N . LEU F 1 178 ? 32.207 46.121 177.753 1.00 10.84 178 LEU F N 1
ATOM 12847 C CA . LEU F 1 178 ? 31.938 47.120 176.717 1.00 10.26 178 LEU F CA 1
ATOM 12848 C C . LEU F 1 178 ? 30.621 46.877 175.995 1.00 11.06 178 LEU F C 1
ATOM 12849 O O . LEU F 1 178 ? 29.883 47.812 175.717 1.00 12.17 178 LEU F O 1
ATOM 12854 N N . ILE F 1 179 ? 30.345 45.623 175.648 1.00 9.27 179 ILE F N 1
ATOM 12855 C CA . ILE F 1 179 ? 29.089 45.291 175.006 1.00 9.10 179 ILE F CA 1
ATOM 12856 C C . ILE F 1 179 ? 27.915 45.672 175.912 1.00 10.10 179 ILE F C 1
ATOM 12857 O O . ILE F 1 179 ? 26.950 46.286 175.456 1.00 11.88 179 ILE F O 1
ATOM 12862 N N . GLU F 1 180 ? 28.021 45.310 177.192 1.00 11.87 180 GLU F N 1
ATOM 12863 C CA . GLU F 1 180 ? 26.970 45.623 178.168 1.00 11.70 180 GLU F CA 1
ATOM 12864 C C . GLU F 1 180 ? 26.765 47.132 178.267 1.00 12.49 180 GLU F C 1
ATOM 12865 O O . GLU F 1 180 ? 25.630 47.601 178.220 1.00 13.15 180 GLU F O 1
ATOM 12871 N N . ALA F 1 181 ? 27.861 47.880 178.366 1.00 12.19 181 ALA F N 1
ATOM 12872 C CA . ALA F 1 181 ? 27.765 49.341 178.421 1.00 12.35 181 ALA F CA 1
ATOM 12873 C C . ALA F 1 181 ? 27.145 49.931 177.149 1.00 12.40 181 ALA F C 1
ATOM 12874 O O . ALA F 1 181 ? 26.320 50.856 177.217 1.00 12.24 181 ALA F O 1
ATOM 12876 N N . ARG F 1 182 ? 27.553 49.421 175.988 1.00 10.26 182 ARG F N 1
ATOM 12877 C CA . ARG F 1 182 ? 26.997 49.865 174.720 1.00 9.96 182 ARG F CA 1
ATOM 12878 C C . ARG F 1 182 ? 25.492 49.677 174.703 1.00 14.27 182 ARG F C 1
ATOM 12879 O O . ARG F 1 182 ? 24.731 50.566 174.306 1.00 13.28 182 ARG F O 1
ATOM 12887 N N . ASP F 1 183 ? 25.063 48.498 175.133 1.00 11.25 183 ASP F N 1
ATOM 12888 C CA . ASP F 1 183 ? 23.652 48.150 175.055 1.00 12.56 183 ASP F CA 1
ATOM 12889 C C . ASP F 1 183 ? 22.855 49.009 176.044 1.00 13.79 183 ASP F C 1
ATOM 12890 O O . ASP F 1 183 ? 21.773 49.498 175.718 1.00 14.88 183 ASP F O 1
ATOM 12895 N N . ASP F 1 184 ? 23.402 49.194 177.240 1.00 12.67 184 ASP F N 1
ATOM 12896 C CA . ASP F 1 184 ? 22.746 50.008 178.268 1.00 13.63 184 ASP F CA 1
ATOM 12897 C C . ASP F 1 184 ? 22.627 51.459 177.809 1.00 17.82 184 ASP F C 1
ATOM 12898 O O . ASP F 1 184 ? 21.674 52.151 178.172 1.00 20.11 184 ASP F O 1
ATOM 12903 N N . ALA F 1 185 ? 23.578 51.908 176.992 1.00 14.50 185 ALA F N 1
ATOM 12904 C CA . ALA F 1 185 ? 23.573 53.287 176.473 1.00 14.88 185 ALA F CA 1
ATOM 12905 C C . ALA F 1 185 ? 22.724 53.450 175.217 1.00 16.93 185 ALA F C 1
ATOM 12906 O O . ALA F 1 185 ? 22.632 54.545 174.672 1.00 18.87 185 ALA F O 1
ATOM 12908 N N . GLY F 1 186 ? 22.122 52.364 174.743 1.00 14.68 186 GLY F N 1
ATOM 12909 C CA . GLY F 1 186 ? 21.291 52.400 173.555 1.00 13.64 186 GLY F CA 1
ATOM 12910 C C . GLY F 1 186 ? 22.053 52.547 172.252 1.00 17.33 186 GLY F C 1
ATOM 12911 O O . GLY F 1 186 ? 21.521 53.064 171.271 1.00 19.10 186 GLY F O 1
ATOM 12912 N N . LEU F 1 187 ? 23.291 52.057 172.227 1.00 12.86 187 LEU F N 1
ATOM 12913 C CA . LEU F 1 187 ? 24.153 52.250 171.066 1.00 13.13 187 LEU F CA 1
ATOM 12914 C C . LEU F 1 187 ? 24.435 50.956 170.316 1.00 15.42 187 LEU F C 1
ATOM 12915 O O . LEU F 1 187 ? 25.393 50.877 169.552 1.00 12.67 187 LEU F O 1
ATOM 12920 N N . THR F 1 188 ? 23.586 49.954 170.534 1.00 14.64 188 THR F N 1
ATOM 12921 C CA . THR F 1 188 ? 23.757 48.624 169.955 1.00 12.28 188 THR F CA 1
ATOM 12922 C C . THR F 1 188 ? 23.914 48.627 168.436 1.00 15.96 188 THR F C 1
ATOM 12923 O O . THR F 1 188 ? 24.829 48.003 167.899 1.00 17.11 188 THR F O 1
ATOM 12927 N N . GLU F 1 189 ? 23.032 49.333 167.738 1.00 16.88 189 GLU F N 1
ATOM 12928 C CA . GLU F 1 189 ? 23.065 49.339 166.281 1.00 18.92 189 GLU F CA 1
ATOM 12929 C C . GLU F 1 189 ? 24.189 50.227 165.736 1.00 19.37 189 GLU F C 1
ATOM 12930 O O . GLU F 1 189 ? 24.746 49.943 164.674 1.00 19.57 189 GLU F O 1
ATOM 12936 N N . GLN F 1 190 ? 24.526 51.285 166.476 1.00 16.29 190 GLN F N 1
ATOM 12937 C CA . GLN F 1 190 ? 25.460 52.303 166.004 1.00 15.78 190 GLN F CA 1
ATOM 12938 C C . GLN F 1 190 ? 26.908 51.851 166.054 1.00 19.55 190 GLN F C 1
ATOM 12939 O O . GLN F 1 190 ? 27.738 52.323 165.283 1.00 20.84 190 GLN F O 1
ATOM 12945 N N . PHE F 1 191 ? 27.207 50.933 166.967 1.00 12.98 191 PHE F N 1
ATOM 12946 C CA . PHE F 1 191 ? 28.595 50.658 167.333 1.00 9.67 191 PHE F CA 1
ATOM 12947 C C . PHE F 1 191 ? 28.841 49.156 167.337 1.00 10.73 191 PHE F C 1
ATOM 12948 O O . PHE F 1 191 ? 28.440 48.471 168.275 1.00 13.04 191 PHE F O 1
ATOM 12956 N N . LYS F 1 192 ? 29.494 48.646 166.298 1.00 9.30 192 LYS F N 1
ATOM 12957 C CA . LYS F 1 192 ? 29.710 47.195 166.191 1.00 8.24 192 LYS F CA 1
ATOM 12958 C C . LYS F 1 192 ? 30.941 46.803 166.980 1.00 10.60 192 LYS F C 1
ATOM 12959 O O . LYS F 1 192 ? 31.948 47.505 166.957 1.00 10.32 192 LYS F O 1
ATOM 12965 N N . ILE F 1 193 ? 30.868 45.673 167.673 1.00 9.11 193 ILE F N 1
ATOM 12966 C CA . ILE F 1 193 ? 31.987 45.218 168.477 1.00 7.93 193 ILE F CA 1
ATOM 12967 C C . ILE F 1 193 ? 32.429 43.874 167.934 1.00 9.47 193 ILE F C 1
ATOM 12968 O O . ILE F 1 193 ? 31.668 42.911 167.941 1.00 8.83 193 ILE F O 1
ATOM 12973 N N . LEU F 1 194 ? 33.643 43.855 167.387 1.00 7.96 194 LEU F N 1
ATOM 12974 C CA . LEU F 1 194 ? 34.224 42.658 166.790 1.00 7.47 194 LEU F CA 1
ATOM 12975 C C . LEU F 1 194 ? 35.356 42.175 167.669 1.00 9.53 194 LEU F C 1
ATOM 12976 O O . LEU F 1 194 ? 36.198 42.968 168.089 1.00 10.50 194 LEU F O 1
ATOM 12981 N N . THR F 1 195 ? 35.392 40.879 167.962 1.00 7.67 195 THR F N 1
ATOM 12982 C CA . THR F 1 195 ? 36.527 40.361 168.712 1.00 6.22 195 THR F CA 1
ATOM 12983 C C . THR F 1 195 ? 37.666 39.931 167.788 1.00 8.53 195 THR F C 1
ATOM 12984 O O . THR F 1 195 ? 37.432 39.331 166.734 1.00 8.61 195 THR F O 1
ATOM 12988 N N . GLY F 1 196 ? 38.892 40.204 168.232 1.00 8.52 196 GLY F N 1
ATOM 12989 C CA . GLY F 1 196 ? 40.081 39.751 167.539 1.00 9.38 196 GLY F CA 1
ATOM 12990 C C . GLY F 1 196 ? 40.501 38.378 168.017 1.00 11.49 196 GLY F C 1
ATOM 12991 O O . GLY F 1 196 ? 41.514 37.840 167.576 1.00 10.52 196 GLY F O 1
ATOM 12992 N N . SER F 1 197 ? 39.714 37.799 168.914 1.00 7.99 197 SER F N 1
ATOM 12993 C CA . SER F 1 197 ? 40.056 36.485 169.459 1.00 10.31 197 SER F CA 1
ATOM 12994 C C . SER F 1 197 ? 39.978 35.386 168.415 1.00 11.27 197 SER F C 1
ATOM 12995 O O . SER F 1 197 ? 39.100 35.397 167.561 1.00 11.84 197 SER F O 1
ATOM 12998 N N . GLU F 1 198 ? 40.902 34.435 168.492 1.00 8.63 198 GLU F N 1
ATOM 12999 C CA . GLU F 1 198 ? 40.807 33.240 167.659 1.00 8.26 198 GLU F CA 1
ATOM 13000 C C . GLU F 1 198 ? 40.257 32.039 168.409 1.00 8.74 198 GLU F C 1
ATOM 13001 O O . GLU F 1 198 ? 39.744 31.110 167.785 1.00 9.20 198 GLU F O 1
ATOM 13007 N N . THR F 1 199 ? 40.350 32.062 169.735 1.00 8.02 199 THR F N 1
ATOM 13008 C CA . THR F 1 199 ? 40.007 30.877 170.514 1.00 8.77 199 THR F CA 1
ATOM 13009 C C . THR F 1 199 ? 38.809 31.054 171.449 1.00 10.05 199 THR F C 1
ATOM 13010 O O . THR F 1 199 ? 38.410 30.097 172.114 1.00 9.67 199 THR F O 1
ATOM 13014 N N . THR F 1 200 ? 38.244 32.265 171.518 1.00 8.70 200 THR F N 1
ATOM 13015 C CA . THR F 1 200 ? 37.112 32.524 172.410 1.00 11.14 200 THR F CA 1
ATOM 13016 C C . THR F 1 200 ? 36.027 33.293 171.647 1.00 10.66 200 THR F C 1
ATOM 13017 O O . THR F 1 200 ? 35.366 34.210 172.165 1.00 9.89 200 THR F O 1
ATOM 13021 N N . VAL F 1 201 ? 35.826 32.883 170.401 1.00 8.24 201 VAL F N 1
ATOM 13022 C CA . VAL F 1 201 ? 34.843 33.511 169.538 1.00 9.72 201 VAL F CA 1
ATOM 13023 C C . VAL F 1 201 ? 33.427 33.172 170.016 1.00 8.81 201 VAL F C 1
ATOM 13024 O O . VAL F 1 201 ? 32.537 34.024 170.022 1.00 9.19 201 VAL F O 1
ATOM 13028 N N . ASP F 1 202 ? 33.215 31.919 170.414 1.00 10.13 202 ASP F N 1
ATOM 13029 C CA . ASP F 1 202 ? 31.916 31.525 170.945 1.00 8.76 202 ASP F CA 1
ATOM 13030 C C . ASP F 1 202 ? 31.548 32.358 172.177 1.00 9.23 202 ASP F C 1
ATOM 13031 O O . ASP F 1 202 ? 30.397 32.797 172.295 1.00 9.37 202 ASP F O 1
ATOM 13036 N N . PHE F 1 203 ? 32.515 32.608 173.062 1.00 9.53 203 PHE F N 1
ATOM 13037 C CA . PHE F 1 203 ? 32.290 33.472 174.234 1.00 7.98 203 PHE F CA 1
ATOM 13038 C C . PHE F 1 203 ? 31.800 34.847 173.786 1.00 9.43 203 PHE F C 1
ATOM 13039 O O . PHE F 1 203 ? 30.823 35.386 174.309 1.00 9.98 203 PHE F O 1
ATOM 13047 N N . ALA F 1 204 ? 32.507 35.423 172.815 1.00 7.89 204 ALA F N 1
ATOM 13048 C CA . ALA F 1 204 ? 32.143 36.747 172.340 1.00 9.13 204 ALA F CA 1
ATOM 13049 C C . ALA F 1 204 ? 30.722 36.794 171.779 1.00 8.47 204 ALA F C 1
ATOM 13050 O O . ALA F 1 204 ? 29.955 37.707 172.101 1.00 9.53 204 ALA F O 1
ATOM 13052 N N . TYR F 1 205 ? 30.355 35.825 170.948 1.00 8.16 205 TYR F N 1
ATOM 13053 C CA . TYR F 1 205 ? 28.986 35.788 170.430 1.00 9.14 205 TYR F CA 1
ATOM 13054 C C . TYR F 1 205 ? 27.956 35.550 171.527 1.00 8.34 205 TYR F C 1
ATOM 13055 O O . TYR F 1 205 ? 26.851 36.092 171.467 1.00 10.28 205 TYR F O 1
ATOM 13064 N N . LEU F 1 206 ? 28.299 34.739 172.522 1.00 8.01 206 LEU F N 1
ATOM 13065 C CA . LEU F 1 206 ? 27.352 34.491 173.605 1.00 10.23 206 LEU F CA 1
ATOM 13066 C C . LEU F 1 206 ? 27.037 35.794 174.339 1.00 12.18 206 LEU F C 1
ATOM 13067 O O . LEU F 1 206 ? 25.907 36.014 174.775 1.00 11.61 206 LEU F O 1
ATOM 13072 N N . ALA F 1 207 ? 28.033 36.675 174.433 1.00 10.63 207 ALA F N 1
ATOM 13073 C CA . ALA F 1 207 ? 27.869 37.979 175.087 1.00 9.59 207 ALA F CA 1
ATOM 13074 C C . ALA F 1 207 ? 27.272 39.035 174.160 1.00 12.30 207 ALA F C 1
ATOM 13075 O O . ALA F 1 207 ? 27.098 40.194 174.559 1.00 15.64 207 ALA F O 1
ATOM 13077 N N . GLY F 1 208 ? 27.005 38.648 172.920 1.00 9.23 208 GLY F N 1
ATOM 13078 C CA . GLY F 1 208 ? 26.361 39.523 171.954 1.00 11.68 208 GLY F CA 1
ATOM 13079 C C . GLY F 1 208 ? 27.299 40.361 171.103 1.00 12.50 208 GLY F C 1
ATOM 13080 O O . GLY F 1 208 ? 26.899 41.417 170.603 1.00 13.31 208 GLY F O 1
ATOM 13081 N N . ALA F 1 209 ? 28.538 39.912 170.920 1.00 9.49 209 ALA F N 1
ATOM 13082 C CA . ALA F 1 209 ? 29.412 40.578 169.946 1.00 10.51 209 ALA F CA 1
ATOM 13083 C C . ALA F 1 209 ? 28.860 40.462 168.521 1.00 10.11 209 ALA F C 1
ATOM 13084 O O . ALA F 1 209 ? 28.043 39.588 168.213 1.00 11.66 209 ALA F O 1
ATOM 13086 N N . ASP F 1 210 ? 29.310 41.352 167.646 1.00 8.11 210 ASP F N 1
ATOM 13087 C CA . ASP F 1 210 ? 28.781 41.401 166.286 1.00 7.60 210 ASP F CA 1
ATOM 13088 C C . ASP F 1 210 ? 29.584 40.623 165.255 1.00 10.05 210 ASP F C 1
ATOM 13089 O O . ASP F 1 210 ? 29.157 40.486 164.108 1.00 9.79 210 ASP F O 1
ATOM 13094 N N . GLY F 1 211 ? 30.760 40.151 165.642 1.00 8.95 211 GLY F N 1
ATOM 13095 C CA . GLY F 1 211 ? 31.585 39.419 164.709 1.00 7.57 211 GLY F CA 1
ATOM 13096 C C . GLY F 1 211 ? 32.986 39.215 165.221 1.00 6.50 211 GLY F C 1
ATOM 13097 O O . GLY F 1 211 ? 33.270 39.421 166.399 1.00 9.10 211 GLY F O 1
ATOM 13098 N N . VAL F 1 212 ? 33.848 38.788 164.311 1.00 6.36 212 VAL F N 1
ATOM 13099 C CA . VAL F 1 212 ? 35.182 38.332 164.680 1.00 7.61 212 VAL F CA 1
ATOM 13100 C C . VAL F 1 212 ? 36.167 38.613 163.559 1.00 8.46 212 VAL F C 1
ATOM 13101 O O . VAL F 1 212 ? 35.833 38.517 162.386 1.00 7.95 212 VAL F O 1
ATOM 13105 N N . VAL F 1 213 ? 37.373 38.989 163.961 1.00 7.93 213 VAL F N 1
ATOM 13106 C CA . VAL F 1 213 ? 38.489 39.264 163.056 1.00 8.35 213 VAL F CA 1
ATOM 13107 C C . VAL F 1 213 ? 39.656 38.358 163.463 1.00 9.01 213 VAL F C 1
ATOM 13108 O O . VAL F 1 213 ? 40.558 38.779 164.192 1.00 9.43 213 VAL F O 1
ATOM 13112 N N . PRO F 1 214 ? 39.618 37.088 163.031 1.00 9.74 214 PRO F N 1
ATOM 13113 C CA . PRO F 1 214 ? 40.573 36.083 163.508 1.00 10.33 214 PRO F CA 1
ATOM 13114 C C . PRO F 1 214 ? 41.709 35.825 162.513 1.00 7.97 214 PRO F C 1
ATOM 13115 O O . PRO F 1 214 ? 41.448 35.498 161.351 1.00 9.02 214 PRO F O 1
ATOM 13119 N N . GLY F 1 215 ? 42.952 35.991 162.961 1.00 9.48 215 GLY F N 1
ATOM 13120 C CA . GLY F 1 215 ? 44.087 35.724 162.088 1.00 8.08 215 GLY F CA 1
ATOM 13121 C C . GLY F 1 215 ? 44.033 34.318 161.512 1.00 9.12 215 GLY F C 1
ATOM 13122 O O . GLY F 1 215 ? 44.263 34.099 160.327 1.00 9.00 215 GLY F O 1
ATOM 13123 N N . LEU F 1 216 ? 43.700 33.346 162.358 1.00 9.57 216 LEU F N 1
ATOM 13124 C CA . LEU F 1 216 ? 43.611 31.965 161.907 1.00 9.62 216 LEU F CA 1
ATOM 13125 C C . LEU F 1 216 ? 42.522 31.785 160.835 1.00 9.29 216 LEU F C 1
ATOM 13126 O O . LEU F 1 216 ? 42.500 30.779 160.122 1.00 9.59 216 LEU F O 1
ATOM 13131 N N . GLY F 1 217 ? 41.611 32.749 160.725 1.00 8.84 217 GLY F N 1
ATOM 13132 C CA . GLY F 1 217 ? 40.598 32.714 159.683 1.00 8.96 217 GLY F CA 1
ATOM 13133 C C . GLY F 1 217 ? 41.176 32.755 158.276 1.00 9.23 217 GLY F C 1
ATOM 13134 O O . GLY F 1 217 ? 40.488 32.415 157.315 1.00 11.81 217 GLY F O 1
ATOM 13135 N N . ASN F 1 218 ? 42.429 33.192 158.146 1.00 8.34 218 ASN F N 1
ATOM 13136 C CA . ASN F 1 218 ? 43.119 33.100 156.866 1.00 8.89 218 ASN F CA 1
ATOM 13137 C C . ASN F 1 218 ? 43.307 31.659 156.455 1.00 9.01 218 ASN F C 1
ATOM 13138 O O . ASN F 1 218 ? 43.170 31.309 155.282 1.00 10.94 218 ASN F O 1
ATOM 13143 N N . VAL F 1 219 ? 43.648 30.823 157.430 1.00 8.89 219 VAL F N 1
ATOM 13144 C CA . VAL F 1 219 ? 43.921 29.421 157.168 1.00 10.66 219 VAL F CA 1
ATOM 13145 C C . VAL F 1 219 ? 42.621 28.664 156.992 1.00 10.69 219 VAL F C 1
ATOM 13146 O O . VAL F 1 219 ? 42.464 27.902 156.037 1.00 10.90 219 VAL F O 1
ATOM 13150 N N . ASP F 1 220 ? 41.681 28.903 157.902 1.00 10.72 220 ASP F N 1
ATOM 13151 C CA . ASP F 1 220 ? 40.430 28.143 157.924 1.00 9.75 220 ASP F CA 1
ATOM 13152 C C . ASP F 1 220 ? 39.201 29.062 157.968 1.00 10.09 220 ASP F C 1
ATOM 13153 O O . ASP F 1 220 ? 38.505 29.137 158.980 1.00 10.39 220 ASP F O 1
ATOM 13158 N N . PRO F 1 221 ? 38.930 29.761 156.862 1.00 9.41 221 PRO F N 1
ATOM 13159 C CA . PRO F 1 221 ? 37.755 30.635 156.854 1.00 8.34 221 PRO F CA 1
ATOM 13160 C C . PRO F 1 221 ? 36.457 29.849 157.051 1.00 7.36 221 PRO F C 1
ATOM 13161 O O . PRO F 1 221 ? 35.549 30.352 157.721 1.00 9.61 221 PRO F O 1
ATOM 13165 N N . ALA F 1 222 ? 36.377 28.633 156.505 1.00 9.94 222 ALA F N 1
ATOM 13166 C CA . ALA F 1 222 ? 35.150 27.863 156.637 1.00 10.91 222 ALA F CA 1
ATOM 13167 C C . ALA F 1 222 ? 34.849 27.483 158.089 1.00 10.29 222 ALA F C 1
ATOM 13168 O O . ALA F 1 222 ? 33.673 27.443 158.484 1.00 10.38 222 ALA F O 1
ATOM 13170 N N . ALA F 1 223 ? 35.884 27.225 158.884 1.00 9.23 223 ALA F N 1
ATOM 13171 C CA . ALA F 1 223 ? 35.681 26.892 160.294 1.00 8.66 223 ALA F CA 1
ATOM 13172 C C . ALA F 1 223 ? 35.034 28.058 161.020 1.00 8.34 223 ALA F C 1
ATOM 13173 O O . ALA F 1 223 ? 34.072 27.880 161.761 1.00 9.86 223 ALA F O 1
ATOM 13175 N N . TYR F 1 224 ? 35.560 29.256 160.796 1.00 9.00 224 TYR F N 1
ATOM 13176 C CA . TYR F 1 224 ? 35.000 30.425 161.460 1.00 8.32 224 TYR F CA 1
ATOM 13177 C C . TYR F 1 224 ? 33.615 30.804 160.912 1.00 8.10 224 TYR F C 1
ATOM 13178 O O . TYR F 1 224 ? 32.754 31.209 161.689 1.00 8.88 224 TYR F O 1
ATOM 13187 N N . ALA F 1 225 ? 33.381 30.644 159.608 1.00 9.68 225 ALA F N 1
ATOM 13188 C CA . ALA F 1 225 ? 32.032 30.835 159.059 1.00 8.81 225 ALA F CA 1
ATOM 13189 C C . ALA F 1 225 ? 31.052 29.872 159.726 1.00 8.67 225 ALA F C 1
ATOM 13190 O O . ALA F 1 225 ? 29.952 30.266 160.131 1.00 10.16 225 ALA F O 1
ATOM 13192 N N . ALA F 1 226 ? 31.469 28.612 159.863 1.00 9.01 226 ALA F N 1
ATOM 13193 C CA . ALA F 1 226 ? 30.598 27.606 160.470 1.00 9.88 226 ALA F CA 1
ATOM 13194 C C . ALA F 1 226 ? 30.349 27.919 161.941 1.00 10.94 226 ALA F C 1
ATOM 13195 O O . ALA F 1 226 ? 29.233 27.766 162.440 1.00 11.56 226 ALA F O 1
ATOM 13197 N N . LEU F 1 227 ? 31.396 28.345 162.640 1.00 8.64 227 LEU F N 1
ATOM 13198 C CA . LEU F 1 227 ? 31.264 28.703 164.045 1.00 8.91 227 LEU F CA 1
ATOM 13199 C C . LEU F 1 227 ? 30.299 29.877 164.242 1.00 9.65 227 LEU F C 1
ATOM 13200 O O . LEU F 1 227 ? 29.428 29.838 165.101 1.00 9.73 227 LEU F O 1
ATOM 13205 N N . ALA F 1 228 ? 30.469 30.934 163.450 1.00 8.91 228 ALA F N 1
ATOM 13206 C CA . ALA F 1 228 ? 29.590 32.102 163.572 1.00 9.32 228 ALA F CA 1
ATOM 13207 C C . ALA F 1 228 ? 28.135 31.709 163.320 1.00 10.27 228 ALA F C 1
ATOM 13208 O O . ALA F 1 228 ? 27.238 32.191 164.018 1.00 12.43 228 ALA F O 1
ATOM 13210 N N . LYS F 1 229 ? 27.907 30.826 162.350 1.00 10.77 229 LYS F N 1
ATOM 13211 C CA . LYS F 1 229 ? 26.545 30.406 162.032 1.00 10.63 229 LYS F CA 1
ATOM 13212 C C . LYS F 1 229 ? 25.944 29.628 163.201 1.00 12.27 229 LYS F C 1
ATOM 13213 O O . LYS F 1 229 ? 24.782 29.852 163.555 1.00 11.29 229 LYS F O 1
ATOM 13219 N N . LEU F 1 230 ? 26.726 28.737 163.810 1.00 9.76 230 LEU F N 1
ATOM 13220 C CA . LEU F 1 230 ? 26.232 28.027 164.994 1.00 8.83 230 LEU F CA 1
ATOM 13221 C C . LEU F 1 230 ? 25.868 29.016 166.099 1.00 11.25 230 LEU F C 1
ATOM 13222 O O . LEU F 1 230 ? 24.830 28.873 166.748 1.00 12.29 230 LEU F O 1
ATOM 13227 N N . CYS F 1 231 ? 26.699 30.035 166.297 1.00 8.56 231 CYS F N 1
ATOM 13228 C CA . CYS F 1 231 ? 26.438 31.007 167.358 1.00 8.40 231 CYS F CA 1
ATOM 13229 C C . CYS F 1 231 ? 25.190 31.845 167.063 1.00 9.68 231 CYS F C 1
ATOM 13230 O O . CYS F 1 231 ? 24.341 32.035 167.946 1.00 12.25 231 CYS F O 1
ATOM 13233 N N . LEU F 1 232 ? 25.073 32.322 165.826 1.00 10.20 232 LEU F N 1
ATOM 13234 C CA . LEU F 1 232 ? 23.918 33.123 165.423 1.00 10.73 232 LEU F CA 1
ATOM 13235 C C . LEU F 1 232 ? 22.654 32.290 165.513 1.00 12.10 232 LEU F C 1
ATOM 13236 O O . LEU F 1 232 ? 21.571 32.814 165.777 1.00 14.13 232 LEU F O 1
ATOM 13241 N N . ASP F 1 233 ? 22.795 30.986 165.309 1.00 10.88 233 ASP F N 1
ATOM 13242 C CA . ASP F 1 233 ? 21.637 30.102 165.380 1.00 12.27 233 ASP F CA 1
ATOM 13243 C C . ASP F 1 233 ? 21.316 29.675 166.812 1.00 13.58 233 ASP F C 1
ATOM 13244 O O . ASP F 1 233 ? 20.315 29.013 167.040 1.00 17.70 233 ASP F O 1
ATOM 13249 N N . GLY F 1 234 ? 22.156 30.051 167.774 1.00 11.91 234 GLY F N 1
ATOM 13250 C CA . GLY F 1 234 ? 21.893 29.743 169.167 1.00 12.86 234 GLY F CA 1
ATOM 13251 C C . GLY F 1 234 ? 22.212 28.308 169.553 1.00 10.38 234 GLY F C 1
ATOM 13252 O O . GLY F 1 234 ? 21.654 27.767 170.515 1.00 13.39 234 GLY F O 1
ATOM 13253 N N . LYS F 1 235 ? 23.111 27.688 168.796 1.00 10.51 235 LYS F N 1
ATOM 13254 C CA . LYS F 1 235 ? 23.508 26.311 169.053 1.00 10.53 235 LYS F CA 1
ATOM 13255 C C . LYS F 1 235 ? 24.815 26.306 169.823 1.00 10.05 235 LYS F C 1
ATOM 13256 O O . LYS F 1 235 ? 25.877 25.975 169.281 1.00 11.26 235 LYS F O 1
ATOM 13262 N N . TRP F 1 236 ? 24.739 26.701 171.091 1.00 9.18 236 TRP F N 1
ATOM 13263 C CA . TRP F 1 236 ? 25.936 27.022 171.862 1.00 8.09 236 TRP F CA 1
ATOM 13264 C C . TRP F 1 236 ? 26.804 25.824 172.189 1.00 8.86 236 TRP F C 1
ATOM 13265 O O . TRP F 1 236 ? 28.021 25.925 172.123 1.00 9.66 236 TRP F O 1
ATOM 13276 N N . ALA F 1 237 ? 26.206 24.685 172.538 1.00 11.52 237 ALA F N 1
ATOM 13277 C CA . ALA F 1 237 ? 27.025 23.513 172.812 1.00 11.78 237 ALA F CA 1
ATOM 13278 C C . ALA F 1 237 ? 27.749 23.074 171.546 1.00 10.23 237 ALA F C 1
ATOM 13279 O O . ALA F 1 237 ? 28.938 22.782 171.594 1.00 11.23 237 ALA F O 1
ATOM 13281 N N . GLU F 1 238 ? 27.054 23.049 170.411 1.00 11.65 238 GLU F N 1
ATOM 13282 C CA . GLU F 1 238 ? 27.718 22.733 169.136 1.00 8.98 238 GLU F CA 1
ATOM 13283 C C . GLU F 1 238 ? 28.843 23.720 168.816 1.00 9.91 238 GLU F C 1
ATOM 13284 O O . GLU F 1 238 ? 29.911 23.330 168.325 1.00 10.06 238 GLU F O 1
ATOM 13290 N N . ALA F 1 239 ? 28.589 24.997 169.093 1.00 8.34 239 ALA F N 1
ATOM 13291 C CA . ALA F 1 239 ? 29.596 26.024 168.854 1.00 8.65 239 ALA F CA 1
ATOM 13292 C C . ALA F 1 239 ? 30.842 25.791 169.689 1.00 9.29 239 ALA F C 1
ATOM 13293 O O . ALA F 1 239 ? 31.958 25.874 169.176 1.00 9.26 239 ALA F O 1
ATOM 13295 N N . ALA F 1 240 ? 30.663 25.497 170.972 1.00 8.33 240 ALA F N 1
ATOM 13296 C CA . ALA F 1 240 ? 31.820 25.258 171.830 1.00 8.08 240 ALA F CA 1
ATOM 13297 C C . ALA F 1 240 ? 32.597 24.016 171.391 1.00 9.18 240 ALA F C 1
ATOM 13298 O O . ALA F 1 240 ? 33.828 23.974 171.504 1.00 10.38 240 ALA F O 1
ATOM 13300 N N . ALA F 1 241 ? 31.890 23.006 170.888 1.00 8.78 241 ALA F N 1
ATOM 13301 C CA . ALA F 1 241 ? 32.564 21.801 170.405 1.00 9.95 241 ALA F CA 1
ATOM 13302 C C . ALA F 1 241 ? 33.422 22.115 169.174 1.00 9.20 241 ALA F C 1
ATOM 13303 O O . ALA F 1 241 ? 34.553 21.630 169.047 1.00 9.68 241 ALA F O 1
ATOM 13305 N N . LEU F 1 242 ? 32.897 22.949 168.284 1.00 9.47 242 LEU F N 1
ATOM 13306 C CA . LEU F 1 242 ? 33.667 23.344 167.111 1.00 9.88 242 LEU F CA 1
ATOM 13307 C C . LEU F 1 242 ? 34.827 24.259 167.503 1.00 9.26 242 LEU F C 1
ATOM 13308 O O . LEU F 1 242 ? 35.944 24.109 167.014 1.00 9.21 242 LEU F O 1
ATOM 13313 N N . GLN F 1 243 ? 34.571 25.202 168.399 1.00 8.27 243 GLN F N 1
ATOM 13314 C CA . GLN F 1 243 ? 35.623 26.095 168.858 1.00 7.87 243 GLN F CA 1
ATOM 13315 C C . GLN F 1 243 ? 36.803 25.313 169.451 1.00 7.54 243 GLN F C 1
ATOM 13316 O O . GLN F 1 243 ? 37.960 25.660 169.239 1.00 8.15 243 GLN F O 1
ATOM 13322 N N . LYS F 1 244 ? 36.502 24.234 170.163 1.00 9.00 244 LYS F N 1
ATOM 13323 C CA . LYS F 1 244 ? 37.554 23.393 170.729 1.00 8.16 244 LYS F CA 1
ATOM 13324 C C . LYS F 1 244 ? 38.451 22.829 169.618 1.00 8.72 244 LYS F C 1
ATOM 13325 O O . LYS F 1 244 ? 39.686 22.794 169.764 1.00 10.68 244 LYS F O 1
ATOM 13331 N N . ARG F 1 245 ? 37.841 22.403 168.513 1.00 8.20 245 ARG F N 1
ATOM 13332 C CA . ARG F 1 245 ? 38.628 21.856 167.407 1.00 9.52 245 ARG F CA 1
ATOM 13333 C C . ARG F 1 245 ? 39.452 22.957 166.733 1.00 8.42 245 ARG F C 1
ATOM 13334 O O . ARG F 1 245 ? 40.613 22.752 166.399 1.00 9.57 245 ARG F O 1
ATOM 13342 N N . ILE F 1 246 ? 38.847 24.123 166.535 1.00 8.90 246 ILE F N 1
ATOM 13343 C CA . ILE F 1 246 ? 39.569 25.269 165.984 1.00 7.73 246 ILE F CA 1
ATOM 13344 C C . ILE F 1 246 ? 40.782 25.589 166.866 1.00 8.71 246 ILE F C 1
ATOM 13345 O O . ILE F 1 246 ? 41.867 25.902 166.363 1.00 8.63 246 ILE F O 1
ATOM 13350 N N . ASN F 1 247 ? 40.606 25.471 168.184 1.00 8.92 247 ASN F N 1
ATOM 13351 C CA . ASN F 1 247 ? 41.674 25.788 169.126 1.00 9.05 247 ASN F CA 1
ATOM 13352 C C . ASN F 1 247 ? 42.826 24.807 169.028 1.00 9.76 247 ASN F C 1
ATOM 13353 O O . ASN F 1 247 ? 43.949 25.127 169.427 1.00 11.05 247 ASN F O 1
ATOM 13358 N N . HIS F 1 248 ? 42.565 23.622 168.483 1.00 10.55 248 HIS F N 1
ATOM 13359 C CA . HIS F 1 248 ? 43.664 22.698 168.235 1.00 9.39 248 HIS F CA 1
ATOM 13360 C C . HIS F 1 248 ? 44.340 22.984 166.901 1.00 9.55 248 HIS F C 1
ATOM 13361 O O . HIS F 1 248 ? 45.544 22.797 166.770 1.00 11.44 248 HIS F O 1
ATOM 13368 N N . LEU F 1 249 ? 43.592 23.473 165.920 1.00 8.99 249 LEU F N 1
ATOM 13369 C CA . LEU F 1 249 ? 44.240 23.956 164.700 1.00 8.67 249 LEU F CA 1
ATOM 13370 C C . LEU F 1 249 ? 45.180 25.112 165.071 1.00 7.46 249 LEU F C 1
ATOM 13371 O O . LEU F 1 249 ? 46.277 25.248 164.522 1.00 8.94 249 LEU F O 1
ATOM 13376 N N . PHE F 1 250 ? 44.745 25.938 166.023 1.00 8.31 250 PHE F N 1
ATOM 13377 C CA . PHE F 1 250 ? 45.523 27.101 166.448 1.00 8.62 250 PHE F CA 1
ATOM 13378 C C . PHE F 1 250 ? 46.919 26.737 166.973 1.00 9.70 250 PHE F C 1
ATOM 13379 O O . PHE F 1 250 ? 47.794 27.593 167.040 1.00 10.20 250 PHE F O 1
ATOM 13387 N N . HIS F 1 251 ? 47.133 25.474 167.352 1.00 8.62 251 HIS F N 1
ATOM 13388 C CA . HIS F 1 251 ? 48.441 25.060 167.835 1.00 9.48 251 HIS F CA 1
ATOM 13389 C C . HIS F 1 251 ? 49.542 25.299 166.813 1.00 11.92 251 HIS F C 1
ATOM 13390 O O . HIS F 1 251 ? 50.718 25.314 167.182 1.00 12.38 251 HIS F O 1
ATOM 13397 N N . ILE F 1 252 ? 49.181 25.511 165.550 1.00 10.23 252 ILE F N 1
ATOM 13398 C CA . ILE F 1 252 ? 50.200 25.834 164.548 1.00 8.64 252 ILE F CA 1
ATOM 13399 C C . ILE F 1 252 ? 51.003 27.089 164.925 1.00 11.80 252 ILE F C 1
ATOM 13400 O O . ILE F 1 252 ? 52.140 27.231 164.482 1.00 12.53 252 ILE F O 1
ATOM 13405 N N . VAL F 1 253 ? 50.452 27.991 165.743 1.00 9.66 253 VAL F N 1
ATOM 13406 C CA . VAL F 1 253 ? 51.204 29.200 166.084 1.00 12.82 253 VAL F CA 1
ATOM 13407 C C . VAL F 1 253 ? 52.235 28.947 167.180 1.00 13.83 253 VAL F C 1
ATOM 13408 O O . VAL F 1 253 ? 53.097 29.800 167.422 1.00 15.50 253 VAL F O 1
ATOM 13412 N N . PHE F 1 254 ? 52.172 27.782 167.822 1.00 13.13 254 PHE F N 1
ATOM 13413 C CA . PHE F 1 254 ? 53.053 27.484 168.945 1.00 14.23 254 PHE F CA 1
ATOM 13414 C C . PHE F 1 254 ? 54.218 26.577 168.549 1.00 15.35 254 PHE F C 1
ATOM 13415 O O . PHE F 1 254 ? 55.048 26.214 169.389 1.00 18.03 254 PHE F O 1
ATOM 13423 N N . VAL F 1 255 ? 54.283 26.228 167.269 1.00 13.95 255 VAL F N 1
ATOM 13424 C CA . VAL F 1 255 ? 55.311 25.303 166.795 1.00 10.30 255 VAL F CA 1
ATOM 13425 C C . VAL F 1 255 ? 56.685 25.973 166.721 1.00 13.93 255 VAL F C 1
ATOM 13426 O O . VAL F 1 255 ? 57.674 25.409 167.193 1.00 13.02 255 VAL F O 1
ATOM 13430 N N . GLY F 1 256 ? 56.745 27.177 166.148 1.00 13.34 256 GLY F N 1
ATOM 13431 C CA . GLY F 1 256 ? 58.012 27.892 166.026 1.00 13.03 256 GLY F CA 1
ATOM 13432 C C . GLY F 1 256 ? 58.681 28.113 167.370 1.00 14.69 256 GLY F C 1
ATOM 13433 O O . GLY F 1 256 ? 58.038 28.521 168.340 1.00 14.59 256 GLY F O 1
ATOM 13434 N N . ASP F 1 257 ? 59.980 27.827 167.429 1.00 12.93 257 ASP F N 1
ATOM 13435 C CA . ASP F 1 257 ? 60.725 27.911 168.673 1.00 14.23 257 ASP F CA 1
ATOM 13436 C C . ASP F 1 257 ? 61.012 29.362 169.040 1.00 14.84 257 ASP F C 1
ATOM 13437 O O . ASP F 1 257 ? 61.862 30.010 168.432 1.00 15.33 257 ASP F O 1
ATOM 13442 N N . THR F 1 258 ? 60.316 29.875 170.048 1.00 14.07 258 THR F N 1
ATOM 13443 C CA . THR F 1 258 ? 60.464 31.293 170.343 1.00 15.00 258 THR F CA 1
ATOM 13444 C C . THR F 1 258 ? 61.716 31.588 171.158 1.00 14.19 258 THR F C 1
ATOM 13445 O O . THR F 1 258 ? 61.935 32.728 171.577 1.00 14.90 258 THR F O 1
ATOM 13449 N N . SER F 1 259 ? 62.562 30.585 171.367 1.00 15.26 259 SER F N 1
ATOM 13450 C CA . SER F 1 259 ? 63.873 30.888 171.920 1.00 15.74 259 SER F CA 1
ATOM 13451 C C . SER F 1 259 ? 64.726 31.601 170.863 1.00 13.72 259 SER F C 1
ATOM 13452 O O . SER F 1 259 ? 65.728 32.227 171.206 1.00 14.57 259 SER F O 1
ATOM 13455 N N . HIS F 1 260 ? 64.335 31.532 169.590 1.00 15.04 260 HIS F N 1
ATOM 13456 C CA . HIS F 1 260 ? 65.064 32.299 168.579 1.00 16.96 260 HIS F CA 1
ATOM 13457 C C . HIS F 1 260 ? 64.184 32.948 167.517 1.00 15.26 260 HIS F C 1
ATOM 13458 O O . HIS F 1 260 ? 64.621 33.185 166.399 1.00 13.00 260 HIS F O 1
ATOM 13465 N N . MET F 1 261 ? 62.911 33.166 167.801 1.00 13.21 261 MET F N 1
ATOM 13466 C CA . MET F 1 261 ? 62.053 34.066 167.044 1.00 10.54 261 MET F CA 1
ATOM 13467 C C . MET F 1 261 ? 60.990 34.671 167.941 1.00 12.33 261 MET F C 1
ATOM 13468 O O . MET F 1 261 ? 60.712 34.166 169.031 1.00 11.67 261 MET F O 1
ATOM 13473 N N . SER F 1 262 ? 60.375 35.738 167.269 1.00 11.18 262 SER F N 1
ATOM 13474 C CA . SER F 1 262 ? 59.259 36.431 167.880 1.00 11.52 262 SER F CA 1
ATOM 13475 C C . SER F 1 262 ? 57.974 35.648 167.706 1.00 10.54 262 SER F C 1
ATOM 13476 O O . SER F 1 262 ? 57.909 34.723 166.903 1.00 10.67 262 SER F O 1
ATOM 13479 N N . GLY F 1 263 ? 56.956 36.034 168.464 1.00 13.12 263 GLY F N 1
ATOM 13480 C CA . GLY F 1 263 ? 55.624 35.473 168.306 1.00 12.10 263 GLY F CA 1
ATOM 13481 C C . GLY F 1 263 ? 55.039 35.749 166.934 1.00 8.98 263 GLY F C 1
ATOM 13482 O O . GLY F 1 263 ? 54.225 34.965 166.440 1.00 12.23 263 GLY F O 1
ATOM 13483 N N . SER F 1 264 ? 55.468 36.840 166.300 1.00 8.39 264 SER F N 1
ATOM 13484 C CA . SER F 1 264 ? 54.994 37.148 164.951 1.00 10.46 264 SER F CA 1
ATOM 13485 C C . SER F 1 264 ? 55.580 36.153 163.953 1.00 10.97 264 SER F C 1
ATOM 13486 O O . SER F 1 264 ? 54.869 35.617 163.104 1.00 9.70 264 SER F O 1
ATOM 13489 N N . SER F 1 265 ? 56.883 35.900 164.058 1.00 7.22 265 SER F N 1
ATOM 13490 C CA . SER F 1 265 ? 57.515 34.870 163.234 1.00 8.20 265 SER F CA 1
ATOM 13491 C C . SER F 1 265 ? 56.848 33.515 163.405 1.00 9.52 265 SER F C 1
ATOM 13492 O O . SER F 1 265 ? 56.547 32.850 162.421 1.00 11.14 265 SER F O 1
ATOM 13495 N N . ALA F 1 266 ? 56.616 33.102 164.646 1.00 8.52 266 ALA F N 1
ATOM 13496 C CA . ALA F 1 266 ? 56.022 31.790 164.867 1.00 9.50 266 ALA F CA 1
ATOM 13497 C C . ALA F 1 266 ? 54.553 31.765 164.438 1.00 9.21 266 ALA F C 1
ATOM 13498 O O . ALA F 1 266 ? 54.102 30.822 163.777 1.00 10.98 266 ALA F O 1
ATOM 13500 N N . GLY F 1 267 ? 53.809 32.809 164.791 1.00 9.70 267 GLY F N 1
ATOM 13501 C CA . GLY F 1 267 ? 52.383 32.825 164.501 1.00 10.07 267 GLY F CA 1
ATOM 13502 C C . GLY F 1 267 ? 52.023 33.066 163.047 1.00 8.86 267 GLY F C 1
ATOM 13503 O O . GLY F 1 267 ? 51.364 32.236 162.422 1.00 9.27 267 GLY F O 1
ATOM 13504 N N . LEU F 1 268 ? 52.441 34.206 162.499 1.00 9.86 268 LEU F N 1
ATOM 13505 C CA . LEU F 1 268 ? 52.153 34.502 161.105 1.00 7.88 268 LEU F CA 1
ATOM 13506 C C . LEU F 1 268 ? 52.889 33.520 160.190 1.00 8.62 268 LEU F C 1
ATOM 13507 O O . LEU F 1 268 ? 52.361 33.114 159.162 1.00 10.35 268 LEU F O 1
ATOM 13512 N N . GLY F 1 269 ? 54.112 33.145 160.566 1.00 10.28 269 GLY F N 1
ATOM 13513 C CA . GLY F 1 269 ? 54.829 32.107 159.844 1.00 11.27 269 GLY F CA 1
ATOM 13514 C C . GLY F 1 269 ? 54.059 30.796 159.848 1.00 11.37 269 GLY F C 1
ATOM 13515 O O . GLY F 1 269 ? 53.994 30.108 158.827 1.00 12.62 269 GLY F O 1
ATOM 13516 N N . GLY F 1 270 ? 53.471 30.445 160.990 1.00 9.94 270 GLY F N 1
ATOM 13517 C CA . GLY F 1 270 ? 52.646 29.249 161.055 1.00 9.32 270 GLY F CA 1
ATOM 13518 C C . GLY F 1 270 ? 51.459 29.332 160.104 1.00 10.84 270 GLY F C 1
ATOM 13519 O O . GLY F 1 270 ? 51.138 28.369 159.398 1.00 10.80 270 GLY F O 1
ATOM 13520 N N . PHE F 1 271 ? 50.790 30.486 160.081 1.00 8.98 271 PHE F N 1
ATOM 13521 C CA . PHE F 1 271 ? 49.668 30.672 159.171 1.00 9.90 271 PHE F CA 1
ATOM 13522 C C . PHE F 1 271 ? 50.086 30.526 157.701 1.00 8.81 271 PHE F C 1
ATOM 13523 O O . PHE F 1 271 ? 49.413 29.853 156.919 1.00 9.94 271 PHE F O 1
ATOM 13531 N N . LYS F 1 272 ? 51.174 31.183 157.311 1.00 7.88 272 LYS F N 1
ATOM 13532 C CA . LYS F 1 272 ? 51.598 31.132 155.911 1.00 9.75 272 LYS F CA 1
ATOM 13533 C C . LYS F 1 272 ? 52.069 29.738 155.533 1.00 10.26 272 LYS F C 1
ATOM 13534 O O . LYS F 1 272 ? 51.893 29.317 154.390 1.00 11.48 272 LYS F O 1
ATOM 13540 N N . THR F 1 273 ? 52.664 29.034 156.488 1.00 10.16 273 THR F N 1
ATOM 13541 C CA . THR F 1 273 ? 53.092 27.658 156.249 1.00 10.68 273 THR F CA 1
ATOM 13542 C C . THR F 1 273 ? 51.867 26.790 155.964 1.00 12.50 273 THR F C 1
ATOM 13543 O O . THR F 1 273 ? 51.858 25.968 155.030 1.00 11.43 273 THR F O 1
ATOM 13547 N N . ALA F 1 274 ? 50.814 26.995 156.752 1.00 10.27 274 ALA F N 1
ATOM 13548 C CA . ALA F 1 274 ? 49.579 26.261 156.527 1.00 10.37 274 ALA F CA 1
ATOM 13549 C C . ALA F 1 274 ? 48.973 26.596 155.161 1.00 10.91 274 ALA F C 1
ATOM 13550 O O . ALA F 1 274 ? 48.539 25.706 154.438 1.00 11.06 274 ALA F O 1
ATOM 13552 N N . LEU F 1 275 ? 48.953 27.876 154.806 1.00 10.91 275 LEU F N 1
ATOM 13553 C CA . LEU F 1 275 ? 48.405 28.292 153.514 1.00 8.35 275 LEU F CA 1
ATOM 13554 C C . LEU F 1 275 ? 49.198 27.724 152.334 1.00 10.78 275 LEU F C 1
ATOM 13555 O O . LEU F 1 275 ? 48.619 27.367 151.302 1.00 12.39 275 LEU F O 1
ATOM 13560 N N . ALA F 1 276 ? 50.517 27.654 152.480 1.00 10.70 276 ALA F N 1
ATOM 13561 C CA . ALA F 1 276 ? 51.330 27.055 151.419 1.00 10.41 276 ALA F CA 1
ATOM 13562 C C . ALA F 1 276 ? 51.036 25.559 151.302 1.00 11.78 276 ALA F C 1
ATOM 13563 O O . ALA F 1 276 ? 50.937 25.018 150.191 1.00 14.64 276 ALA F O 1
ATOM 13565 N N . HIS F 1 277 ? 50.873 24.907 152.448 1.00 11.23 277 HIS F N 1
ATOM 13566 C CA . HIS F 1 277 ? 50.554 23.481 152.496 1.00 14.44 277 HIS F CA 1
ATOM 13567 C C . HIS F 1 277 ? 49.224 23.172 151.806 1.00 13.79 277 HIS F C 1
ATOM 13568 O O . HIS F 1 277 ? 49.066 22.119 151.166 1.00 15.24 277 HIS F O 1
ATOM 13575 N N . LEU F 1 278 ? 48.278 24.101 151.913 1.00 11.67 278 LEU F N 1
ATOM 13576 C CA . LEU F 1 278 ? 46.954 23.953 151.318 1.00 12.36 278 LEU F CA 1
ATOM 13577 C C . LEU F 1 278 ? 46.914 24.412 149.861 1.00 14.35 278 LEU F C 1
ATOM 13578 O O . LEU F 1 278 ? 45.867 24.364 149.218 1.00 16.50 278 LEU F O 1
ATOM 13583 N N . GLY F 1 279 ? 48.055 24.866 149.353 1.00 12.10 279 GLY F N 1
ATOM 13584 C CA . GLY F 1 279 ? 48.173 25.300 147.969 1.00 13.66 279 GLY F CA 1
ATOM 13585 C C . GLY F 1 279 ? 47.576 26.660 147.636 1.00 13.39 279 GLY F C 1
ATOM 13586 O O . GLY F 1 279 ? 47.413 27.010 146.469 1.00 19.34 279 GLY F O 1
ATOM 13587 N N . ILE F 1 280 ? 47.263 27.448 148.662 1.00 11.55 280 ILE F N 1
ATOM 13588 C CA . ILE F 1 280 ? 46.643 28.754 148.451 1.00 15.17 280 ILE F CA 1
ATOM 13589 C C . ILE F 1 280 ? 47.651 29.836 148.074 1.00 14.39 280 ILE F C 1
ATOM 13590 O O . ILE F 1 280 ? 47.358 30.713 147.255 1.00 14.76 280 ILE F O 1
ATOM 13595 N N . ILE F 1 281 ? 48.824 29.791 148.699 1.00 13.71 281 ILE F N 1
ATOM 13596 C CA . ILE F 1 281 ? 49.894 30.734 148.387 1.00 11.97 281 ILE F CA 1
ATOM 13597 C C . ILE F 1 281 ? 51.163 29.964 148.043 1.00 11.95 281 ILE F C 1
ATOM 13598 O O . ILE F 1 281 ? 51.330 28.788 148.395 1.00 11.23 281 ILE F O 1
ATOM 13603 N N . GLU F 1 282 ? 52.064 30.642 147.344 1.00 14.00 282 GLU F N 1
ATOM 13604 C CA . GLU F 1 282 ? 53.251 29.982 146.820 1.00 16.67 282 GLU F CA 1
ATOM 13605 C C . GLU F 1 282 ? 54.230 29.582 147.905 1.00 15.27 282 GLU F C 1
ATOM 13606 O O . GLU F 1 282 ? 54.763 28.473 147.875 1.00 16.25 282 GLU F O 1
ATOM 13612 N N . SER F 1 283 ? 54.485 30.471 148.863 1.00 13.53 283 SER F N 1
ATOM 13613 C CA . SER F 1 283 ? 55.397 30.106 149.942 1.00 13.19 283 SER F CA 1
ATOM 13614 C C . SER F 1 283 ? 55.102 30.850 151.224 1.00 11.80 283 SER F C 1
ATOM 13615 O O . SER F 1 283 ? 54.253 31.751 151.261 1.00 14.50 283 SER F O 1
ATOM 13618 N N . ASN F 1 284 ? 55.806 30.447 152.275 1.00 11.54 284 ASN F N 1
ATOM 13619 C CA . ASN F 1 284 ? 55.624 31.049 153.583 1.00 10.91 284 ASN F CA 1
ATOM 13620 C C . ASN F 1 284 ? 56.596 32.191 153.837 1.00 10.40 284 ASN F C 1
ATOM 13621 O O . ASN F 1 284 ? 56.850 32.538 154.989 1.00 13.17 284 ASN F O 1
ATOM 13626 N N . ALA F 1 285 ? 57.134 32.775 152.764 1.00 13.26 285 ALA F N 1
ATOM 13627 C CA . ALA F 1 285 ? 58.057 33.911 152.876 1.00 11.00 285 ALA F CA 1
ATOM 13628 C C . ALA F 1 285 ? 57.476 35.015 153.755 1.00 10.11 285 ALA F C 1
ATOM 13629 O O . ALA F 1 285 ? 56.301 35.363 153.622 1.00 10.69 285 ALA F O 1
ATOM 13631 N N . MET F 1 286 ? 58.317 35.552 154.642 1.00 11.06 286 MET F N 1
ATOM 13632 C CA . MET F 1 286 ? 57.933 36.575 155.608 1.00 12.74 286 MET F CA 1
ATOM 13633 C C . MET F 1 286 ? 58.738 37.846 155.401 1.00 14.76 286 MET F C 1
ATOM 13634 O O . MET F 1 286 ? 59.856 37.799 154.894 1.00 14.79 286 MET F O 1
ATOM 13639 N N . ALA F 1 287 ? 58.190 38.977 155.825 1.00 9.80 287 ALA F N 1
ATOM 13640 C CA . ALA F 1 287 ? 58.940 40.225 155.743 1.00 10.62 287 ALA F CA 1
ATOM 13641 C C . ALA F 1 287 ? 60.076 40.276 156.763 1.00 12.32 287 ALA F C 1
ATOM 13642 O O . ALA F 1 287 ? 59.996 39.681 157.848 1.00 12.25 287 ALA F O 1
ATOM 13644 N N . VAL F 1 288 ? 61.136 41.000 156.412 1.00 12.29 288 VAL F N 1
ATOM 13645 C CA . VAL F 1 288 ? 62.269 41.212 157.316 1.00 11.07 288 VAL F CA 1
ATOM 13646 C C . VAL F 1 288 ? 61.805 42.041 158.510 1.00 10.77 288 VAL F C 1
ATOM 13647 O O . VAL F 1 288 ? 61.068 43.005 158.336 1.00 13.03 288 VAL F O 1
ATOM 13651 N N . PRO F 1 289 ? 62.247 41.697 159.737 1.00 9.50 289 PRO F N 1
ATOM 13652 C CA . PRO F 1 289 ? 63.242 40.690 160.123 1.00 11.01 289 PRO F CA 1
ATOM 13653 C C . PRO F 1 289 ? 62.670 39.389 160.678 1.00 11.68 289 PRO F C 1
ATOM 13654 O O . PRO F 1 289 ? 63.296 38.797 161.555 1.00 13.19 289 PRO F O 1
ATOM 13658 N N . HIS F 1 290 ? 61.515 38.947 160.194 1.00 10.22 290 HIS F N 1
ATOM 13659 C CA . HIS F 1 290 ? 60.982 37.652 160.623 1.00 11.41 290 HIS F CA 1
ATOM 13660 C C . HIS F 1 290 ? 61.976 36.525 160.400 1.00 11.30 290 HIS F C 1
ATOM 13661 O O . HIS F 1 290 ? 62.747 36.534 159.435 1.00 14.33 290 HIS F O 1
ATOM 13668 N N . GLN F 1 291 ? 61.942 35.550 161.295 1.00 11.37 291 GLN F N 1
ATOM 13669 C CA . GLN F 1 291 ? 62.768 34.358 161.165 1.00 11.91 291 GLN F CA 1
ATOM 13670 C C . GLN F 1 291 ? 62.024 33.256 160.430 1.00 15.40 291 GLN F C 1
ATOM 13671 O O . GLN F 1 291 ? 60.802 33.163 160.497 1.00 14.56 291 GLN F O 1
ATOM 13677 N N . SER F 1 292 ? 62.760 32.413 159.726 1.00 15.69 292 SER F N 1
ATOM 13678 C CA . SER F 1 292 ? 62.126 31.335 158.989 1.00 16.59 292 SER F CA 1
ATOM 13679 C C . SER F 1 292 ? 61.926 30.124 159.887 1.00 14.79 292 SER F C 1
ATOM 13680 O O . SER F 1 292 ? 62.665 29.912 160.852 1.00 19.63 292 SER F O 1
ATOM 13683 N N . LEU F 1 293 ? 60.898 29.343 159.576 1.00 14.72 293 LEU F N 1
ATOM 13684 C CA . LEU F 1 293 ? 60.628 28.097 160.278 1.00 12.51 293 LEU F CA 1
ATOM 13685 C C . LEU F 1 293 ? 61.441 26.965 159.660 1.00 14.31 293 LEU F C 1
ATOM 13686 O O . LEU F 1 293 ? 61.658 26.943 158.448 1.00 17.26 293 LEU F O 1
ATOM 13691 N N . SER F 1 294 ? 61.869 26.027 160.498 1.00 12.75 294 SER F N 1
ATOM 13692 C CA . SER F 1 294 ? 62.677 24.896 160.046 1.00 16.34 294 SER F CA 1
ATOM 13693 C C . SER F 1 294 ? 61.822 23.840 159.360 1.00 19.80 294 SER F C 1
ATOM 13694 O O . SER F 1 294 ? 60.592 23.888 159.423 1.00 15.46 294 SER F O 1
ATOM 13697 N N . ASP F 1 295 ? 62.461 22.868 158.717 1.00 20.67 295 ASP F N 1
ATOM 13698 C CA . ASP F 1 295 ? 61.690 21.810 158.076 1.00 20.25 295 ASP F CA 1
ATOM 13699 C C . ASP F 1 295 ? 60.970 20.959 159.131 1.00 15.88 295 ASP F C 1
ATOM 13700 O O . ASP F 1 295 ? 59.864 20.472 158.884 1.00 18.25 295 ASP F O 1
ATOM 13705 N N . GLU F 1 296 ? 61.562 20.810 160.314 1.00 18.15 296 GLU F N 1
ATOM 13706 C CA . GLU F 1 296 ? 60.902 20.079 161.395 1.00 19.59 296 GLU F CA 1
ATOM 13707 C C . GLU F 1 296 ? 59.666 20.833 161.872 1.00 18.66 296 GLU F C 1
ATOM 13708 O O . GLU F 1 296 ? 58.614 20.245 162.072 1.00 16.65 296 GLU F O 1
ATOM 13714 N N . GLU F 1 297 ? 59.799 22.140 162.041 1.00 14.72 297 GLU F N 1
ATOM 13715 C CA . GLU F 1 297 ? 58.645 22.964 162.388 1.00 15.35 297 GLU F CA 1
ATOM 13716 C C . GLU F 1 297 ? 57.551 22.921 161.319 1.00 13.23 297 GLU F C 1
ATOM 13717 O O . GLU F 1 297 ? 56.361 22.806 161.649 1.00 13.07 297 GLU F O 1
ATOM 13723 N N . THR F 1 298 ? 57.926 23.013 160.043 1.00 12.97 298 THR F N 1
ATOM 13724 C CA . THR F 1 298 ? 56.908 23.042 158.996 1.00 11.26 298 THR F CA 1
ATOM 13725 C C . THR F 1 298 ? 56.195 21.693 158.948 1.00 13.94 298 THR F C 1
ATOM 13726 O O . THR F 1 298 ? 54.984 21.641 158.768 1.00 12.68 298 THR F O 1
ATOM 13730 N N . ALA F 1 299 ? 56.934 20.602 159.141 1.00 15.92 299 ALA F N 1
ATOM 13731 C CA . ALA F 1 299 ? 56.313 19.273 159.169 1.00 15.68 299 ALA F CA 1
ATOM 13732 C C . ALA F 1 299 ? 55.267 19.147 160.274 1.00 12.77 299 ALA F C 1
ATOM 13733 O O . ALA F 1 299 ? 54.187 18.581 160.057 1.00 15.74 299 ALA F O 1
ATOM 13735 N N . ARG F 1 300 ? 55.582 19.684 161.450 1.00 13.67 300 ARG F N 1
ATOM 13736 C CA . ARG F 1 300 ? 54.662 19.664 162.574 1.00 11.51 300 ARG F CA 1
ATOM 13737 C C . ARG F 1 300 ? 53.413 20.488 162.273 1.00 12.73 300 ARG F C 1
ATOM 13738 O O . ARG F 1 300 ? 52.299 20.078 162.608 1.00 12.99 300 ARG F O 1
ATOM 13746 N N . ILE F 1 301 ? 53.601 21.647 161.645 1.00 11.29 301 ILE F N 1
ATOM 13747 C CA . ILE F 1 301 ? 52.459 22.473 161.253 1.00 11.04 301 ILE F CA 1
ATOM 13748 C C . ILE F 1 301 ? 51.583 21.710 160.260 1.00 13.42 301 ILE F C 1
ATOM 13749 O O . ILE F 1 301 ? 50.355 21.690 160.383 1.00 12.13 301 ILE F O 1
ATOM 13754 N N . HIS F 1 302 ? 52.207 21.071 159.271 1.00 13.94 302 HIS F N 1
ATOM 13755 C CA . HIS F 1 302 ? 51.435 20.305 158.301 1.00 14.10 302 HIS F CA 1
ATOM 13756 C C . HIS F 1 302 ? 50.571 19.238 158.971 1.00 13.80 302 HIS F C 1
ATOM 13757 O O . HIS F 1 302 ? 49.414 19.056 158.592 1.00 13.72 302 HIS F O 1
ATOM 13764 N N . ALA F 1 303 ? 51.123 18.559 159.975 1.00 13.19 303 ALA F N 1
ATOM 13765 C CA . ALA F 1 303 ? 50.395 17.477 160.639 1.00 13.57 303 ALA F CA 1
ATOM 13766 C C . ALA F 1 303 ? 49.184 18.024 161.387 1.00 15.31 303 ALA F C 1
ATOM 13767 O O . ALA F 1 303 ? 48.107 17.435 161.337 1.00 14.61 303 ALA F O 1
ATOM 13769 N N . ILE F 1 304 ? 49.365 19.153 162.069 1.00 13.30 304 ILE F N 1
ATOM 13770 C CA . ILE F 1 304 ? 48.245 19.806 162.764 1.00 11.66 304 ILE F CA 1
ATOM 13771 C C . ILE F 1 304 ? 47.149 20.241 161.793 1.00 12.73 304 ILE F C 1
ATOM 13772 O O . ILE F 1 304 ? 45.962 20.052 162.062 1.00 11.45 304 ILE F O 1
ATOM 13777 N N . VAL F 1 305 ? 47.538 20.826 160.660 1.00 9.98 305 VAL F N 1
ATOM 13778 C CA . VAL F 1 305 ? 46.549 21.252 159.668 1.00 10.77 305 VAL F CA 1
ATOM 13779 C C . VAL F 1 305 ? 45.781 20.038 159.144 1.00 12.92 305 VAL F C 1
ATOM 13780 O O . VAL F 1 305 ? 44.549 20.054 159.051 1.00 12.19 305 VAL F O 1
ATOM 13784 N N . ASP F 1 306 ? 46.510 18.980 158.809 1.00 12.15 306 ASP F N 1
ATOM 13785 C CA . ASP F 1 306 ? 45.860 17.772 158.299 1.00 15.57 306 ASP F CA 1
ATOM 13786 C C . ASP F 1 306 ? 44.805 17.241 159.269 1.00 13.21 306 ASP F C 1
ATOM 13787 O O . ASP F 1 306 ? 43.714 16.841 158.852 1.00 16.65 306 ASP F O 1
ATOM 13792 N N . GLU F 1 307 ? 45.116 17.252 160.561 1.00 12.22 307 GLU F N 1
ATOM 13793 C CA . GLU F 1 307 ? 44.194 16.709 161.546 1.00 13.18 307 GLU F CA 1
ATOM 13794 C C . GLU F 1 307 ? 43.024 17.647 161.864 1.00 13.42 307 GLU F C 1
ATOM 13795 O O . GLU F 1 307 ? 41.881 17.201 161.975 1.00 14.30 307 GLU F O 1
ATOM 13801 N N . PHE F 1 308 ? 43.295 18.941 162.017 1.00 12.08 308 PHE F N 1
ATOM 13802 C CA . PHE F 1 308 ? 42.274 19.817 162.599 1.00 10.55 308 PHE F CA 1
ATOM 13803 C C . PHE F 1 308 ? 41.621 20.840 161.676 1.00 11.72 308 PHE F C 1
ATOM 13804 O O . PHE F 1 308 ? 40.682 21.519 162.088 1.00 12.02 308 PHE F O 1
ATOM 13812 N N . LEU F 1 309 ? 42.080 20.945 160.435 1.00 10.51 309 LEU F N 1
ATOM 13813 C CA . LEU F 1 309 ? 41.374 21.796 159.481 1.00 10.91 309 LEU F CA 1
ATOM 13814 C C . LEU F 1 309 ? 39.907 21.351 159.358 1.00 11.97 309 LEU F C 1
ATOM 13815 O O . LEU F 1 309 ? 39.607 20.155 159.309 1.00 12.46 309 LEU F O 1
ATOM 13820 N N . TYR F 1 310 ? 38.995 22.311 159.346 1.00 9.71 310 TYR F N 1
ATOM 13821 C CA . TYR F 1 310 ? 37.566 22.017 159.252 1.00 11.85 310 TYR F CA 1
ATOM 13822 C C . TYR F 1 310 ? 37.231 21.325 157.941 1.00 12.31 310 TYR F C 1
ATOM 13823 O O . TYR F 1 310 ? 37.668 21.752 156.871 1.00 13.10 310 TYR F O 1
ATOM 13832 N N . THR F 1 311 ? 36.453 20.248 158.022 1.00 13.63 311 THR F N 1
ATOM 13833 C CA . THR F 1 311 ? 35.922 19.621 156.818 1.00 13.61 311 THR F CA 1
ATOM 13834 C C . THR F 1 311 ? 34.398 19.563 156.890 1.00 12.69 311 THR F C 1
ATOM 13835 O O . THR F 1 311 ? 33.808 19.560 157.969 1.00 15.08 311 THR F O 1
ATOM 13839 N N . ALA F 1 312 ? 33.769 19.510 155.731 1.00 17.28 312 ALA F N 1
ATOM 13840 C CA . ALA F 1 312 ? 32.320 19.417 155.656 1.00 17.51 312 ALA F CA 1
ATOM 13841 C C . ALA F 1 312 ? 31.918 1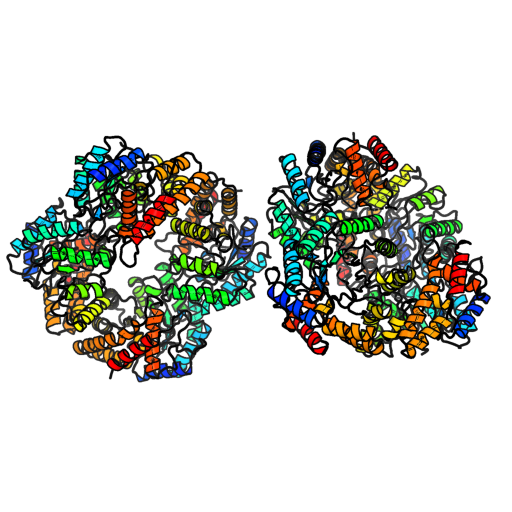8.842 154.301 1.00 21.12 312 ALA F C 1
ATOM 13842 O O . ALA F 1 312 ? 30.730 18.643 154.036 1.00 28.36 312 ALA F O 1
ATOM 13844 N N . THR G 1 5 ? 70.945 58.633 214.172 1.00 42.56 5 THR G N 1
ATOM 13845 C CA . THR G 1 5 ? 71.057 59.184 212.826 1.00 38.58 5 THR G CA 1
ATOM 13846 C C . THR G 1 5 ? 71.587 58.133 211.857 1.00 36.46 5 THR G C 1
ATOM 13847 O O . THR G 1 5 ? 72.692 57.614 212.027 1.00 38.22 5 THR G O 1
ATOM 13851 N N . PHE G 1 6 ? 70.794 57.811 210.840 1.00 32.47 6 PHE G N 1
ATOM 13852 C CA . PHE G 1 6 ? 71.215 56.807 209.875 1.00 27.77 6 PHE G CA 1
ATOM 13853 C C . PHE G 1 6 ? 71.681 57.453 208.582 1.00 32.32 6 PHE G C 1
ATOM 13854 O O . PHE G 1 6 ? 70.885 57.762 207.696 1.00 30.83 6 PHE G O 1
ATOM 13862 N N . THR G 1 7 ? 72.988 57.676 208.505 1.00 35.17 7 THR G N 1
ATOM 13863 C CA . THR G 1 7 ? 73.637 58.186 207.307 1.00 26.58 7 THR G CA 1
ATOM 13864 C C . THR G 1 7 ? 74.914 57.391 207.104 1.00 30.90 7 THR G C 1
ATOM 13865 O O . THR G 1 7 ? 75.332 56.642 207.990 1.00 33.95 7 THR G O 1
ATOM 13869 N N . GLY G 1 8 ? 75.541 57.558 205.948 1.00 26.10 8 GLY G N 1
ATOM 13870 C CA . GLY G 1 8 ? 76.774 56.857 205.645 1.00 28.20 8 GLY G CA 1
ATOM 13871 C C . GLY G 1 8 ? 76.538 55.461 205.101 1.00 31.27 8 GLY G C 1
ATOM 13872 O O . GLY G 1 8 ? 75.463 55.169 204.572 1.00 28.45 8 GLY G O 1
ATOM 13873 N N . VAL G 1 9 ? 77.548 54.602 205.231 1.00 28.94 9 VAL G N 1
ATOM 13874 C CA . VAL G 1 9 ? 77.488 53.240 204.709 1.00 24.58 9 VAL G CA 1
ATOM 13875 C C . VAL G 1 9 ? 76.759 52.308 205.670 1.00 34.00 9 VAL G C 1
ATOM 13876 O O . VAL G 1 9 ? 77.235 52.033 206.774 1.00 27.09 9 VAL G O 1
ATOM 13880 N N . ILE G 1 10 ? 75.596 51.823 205.243 1.00 24.79 10 ILE G N 1
ATOM 13881 C CA . ILE G 1 10 ? 74.725 51.031 206.107 1.00 25.57 10 ILE G CA 1
ATOM 13882 C C . ILE G 1 10 ? 74.280 49.765 205.381 1.00 26.52 10 ILE G C 1
ATOM 13883 O O . ILE G 1 10 ? 73.237 49.760 204.735 1.00 29.88 10 ILE G O 1
ATOM 13888 N N . PRO G 1 11 ? 75.076 48.688 205.472 1.00 26.30 11 PRO G N 1
ATOM 13889 C CA . PRO G 1 11 ? 74.751 47.476 204.708 1.00 26.09 11 PRO G CA 1
ATOM 13890 C C . PRO G 1 11 ? 73.481 46.792 205.195 1.00 27.10 11 PRO G C 1
ATOM 13891 O O . PRO G 1 11 ? 73.165 46.848 206.385 1.00 24.65 11 PRO G O 1
ATOM 13895 N N . PRO G 1 12 ? 72.747 46.151 204.275 1.00 24.88 12 PRO G N 1
ATOM 13896 C CA . PRO G 1 12 ? 71.644 45.274 204.669 1.00 24.35 12 PRO G CA 1
ATOM 13897 C C . PRO G 1 12 ? 72.227 43.919 205.060 1.00 23.81 12 PRO G C 1
ATOM 13898 O O . PRO G 1 12 ? 72.612 43.132 204.190 1.00 25.87 12 PRO G O 1
ATOM 13902 N N . VAL G 1 13 ? 72.337 43.676 206.365 1.00 23.19 13 VAL G N 1
ATOM 13903 C CA . VAL G 1 13 ? 73.041 42.500 206.868 1.00 24.61 13 VAL G CA 1
ATOM 13904 C C . VAL G 1 13 ? 72.382 41.220 206.381 1.00 17.68 13 VAL G C 1
ATOM 13905 O O . VAL G 1 13 ? 71.174 41.066 206.512 1.00 21.57 13 VAL G O 1
ATOM 13909 N N . MET G 1 14 ? 73.177 40.310 205.832 1.00 24.08 14 MET G N 1
ATOM 13910 C CA . MET G 1 14 ? 72.666 39.011 205.401 1.00 21.52 14 MET G CA 1
ATOM 13911 C C . MET G 1 14 ? 72.413 38.100 206.597 1.00 28.22 14 MET G C 1
ATOM 13912 O O . MET G 1 14 ? 72.850 38.384 207.713 1.00 29.85 14 MET G O 1
ATOM 13917 N N . THR G 1 15 ? 71.703 37.004 206.360 1.00 26.15 15 THR G N 1
ATOM 13918 C CA . THR G 1 15 ? 71.437 36.030 207.409 1.00 23.15 15 THR G CA 1
ATOM 13919 C C . THR G 1 15 ? 72.099 34.710 207.050 1.00 28.51 15 THR G C 1
ATOM 13920 O O . THR G 1 15 ? 71.635 33.998 206.157 1.00 26.33 15 THR G O 1
ATOM 13924 N N . PRO G 1 16 ? 73.214 34.392 207.723 1.00 22.68 16 PRO G N 1
ATOM 13925 C CA . PRO G 1 16 ? 73.891 33.110 207.521 1.00 23.34 16 PRO G CA 1
ATOM 13926 C C . PRO G 1 16 ? 72.999 31.991 208.029 1.00 20.40 16 PRO G C 1
ATOM 13927 O O . PRO G 1 16 ? 72.267 32.201 208.996 1.00 23.10 16 PRO G O 1
ATOM 13931 N N . LEU G 1 17 ? 73.041 30.836 207.371 1.00 22.29 17 LEU G N 1
ATOM 13932 C CA . LEU G 1 17 ? 72.161 29.730 207.731 1.00 23.36 17 LEU G CA 1
ATOM 13933 C C . LEU G 1 17 ? 72.937 28.434 207.889 1.00 20.69 17 LEU G C 1
ATOM 13934 O O . LEU G 1 17 ? 73.983 28.241 207.255 1.00 25.74 17 LEU G O 1
ATOM 13939 N N . HIS G 1 18 ? 72.423 27.542 208.734 1.00 25.94 18 HIS G N 1
ATOM 13940 C CA . HIS G 1 18 ? 72.924 26.176 208.789 1.00 26.54 18 HIS G CA 1
ATOM 13941 C C . HIS G 1 18 ? 72.291 25.351 207.671 1.00 27.33 18 HIS G C 1
ATOM 13942 O O . HIS G 1 18 ? 71.346 25.794 207.014 1.00 25.22 18 HIS G O 1
ATOM 13949 N N . ALA G 1 19 ? 72.803 24.142 207.472 1.00 26.24 19 ALA G N 1
ATOM 13950 C CA . ALA G 1 19 ? 72.305 23.252 206.428 1.00 25.51 19 ALA G CA 1
ATOM 13951 C C . ALA G 1 19 ? 70.818 22.950 206.586 1.00 23.61 19 ALA G C 1
ATOM 13952 O O . ALA G 1 19 ? 70.136 22.631 205.610 1.00 28.87 19 ALA G O 1
ATOM 13954 N N . ASP G 1 20 ? 70.317 23.060 207.814 1.00 27.52 20 ASP G N 1
ATOM 13955 C CA . ASP G 1 20 ? 68.927 22.732 208.104 1.00 25.44 20 ASP G CA 1
ATOM 13956 C C . ASP G 1 20 ? 68.006 23.940 207.993 1.00 24.39 20 ASP G C 1
ATOM 13957 O O . ASP G 1 20 ? 66.824 23.855 208.320 1.00 30.28 20 ASP G O 1
ATOM 13962 N N . GLY G 1 21 ? 68.545 25.061 207.527 1.00 26.42 21 GLY G N 1
ATOM 13963 C CA . GLY G 1 21 ? 67.734 26.248 207.321 1.00 26.89 21 GLY G CA 1
ATOM 13964 C C . GLY G 1 21 ? 67.626 27.171 208.523 1.00 28.12 21 GLY G C 1
ATOM 13965 O O . GLY G 1 21 ? 67.010 28.233 208.440 1.00 23.33 21 GLY G O 1
ATOM 13966 N N . SER G 1 22 ? 68.209 26.778 209.651 1.00 25.15 22 SER G N 1
ATOM 13967 C CA . SER G 1 22 ? 68.156 27.623 210.843 1.00 25.98 22 SER G CA 1
ATOM 13968 C C . SER G 1 22 ? 69.193 28.744 210.782 1.00 23.95 22 SER G C 1
ATOM 13969 O O . SER G 1 22 ? 70.204 28.634 210.076 1.00 22.61 22 SER G O 1
ATOM 13972 N N . VAL G 1 23 ? 68.944 29.813 211.534 1.00 23.42 23 VAL G N 1
ATOM 13973 C CA . VAL G 1 23 ? 69.884 30.928 211.631 1.00 22.90 23 VAL G CA 1
ATOM 13974 C C . VAL G 1 23 ? 71.219 30.504 212.249 1.00 26.50 23 VAL G C 1
ATOM 13975 O O . VAL G 1 23 ? 71.266 29.949 213.350 1.00 27.85 23 VAL G O 1
ATOM 13979 N N . ASP G 1 24 ? 72.298 30.765 211.523 1.00 22.38 24 ASP G N 1
ATOM 13980 C CA . ASP G 1 24 ? 73.648 30.475 211.988 1.00 25.95 24 ASP G CA 1
ATOM 13981 C C . ASP G 1 24 ? 74.134 31.654 212.822 1.00 29.43 24 ASP G C 1
ATOM 13982 O O . ASP G 1 24 ? 74.773 32.564 212.298 1.00 25.08 24 ASP G O 1
ATOM 13987 N N . VAL G 1 25 ? 73.820 31.624 214.118 1.00 28.87 25 VAL G N 1
ATOM 13988 C CA . VAL G 1 25 ? 74.113 32.730 215.032 1.00 31.79 25 VAL G CA 1
ATOM 13989 C C . VAL G 1 25 ? 75.605 33.036 215.106 1.00 33.05 25 VAL G C 1
ATOM 13990 O O . VAL G 1 25 ? 76.010 34.201 215.105 1.00 29.20 25 VAL G O 1
ATOM 13994 N N . GLU G 1 26 ? 76.417 31.985 215.167 1.00 31.57 26 GLU G N 1
ATOM 13995 C CA . GLU G 1 26 ? 77.864 32.141 215.226 1.00 32.00 26 GLU G CA 1
ATOM 13996 C C . GLU G 1 26 ? 78.385 32.906 214.013 1.00 34.35 26 GLU G C 1
ATOM 13997 O O . GLU G 1 26 ? 79.135 33.874 214.159 1.00 29.90 26 GLU G O 1
ATOM 14003 N N . SER G 1 27 ? 77.980 32.481 212.818 1.00 28.68 27 SER G N 1
ATOM 14004 C CA . SER G 1 27 ? 78.404 33.152 211.593 1.00 34.05 27 SER G CA 1
ATOM 14005 C C . SER G 1 27 ? 77.830 34.554 211.496 1.00 26.87 27 SER G C 1
ATOM 14006 O O . SER G 1 27 ? 78.442 35.436 210.895 1.00 28.86 27 SER G O 1
ATOM 14009 N N . LEU G 1 28 ? 76.650 34.754 212.073 1.00 25.98 28 LEU G N 1
ATOM 14010 C CA . LEU G 1 28 ? 76.020 36.068 212.034 1.00 22.37 28 LEU G CA 1
ATOM 14011 C C . LEU G 1 28 ? 76.869 37.074 212.803 1.00 30.13 28 LEU G C 1
ATOM 14012 O O . LEU G 1 28 ? 77.124 38.177 212.321 1.00 24.96 28 LEU G O 1
ATOM 14017 N N . ARG G 1 29 ? 77.317 36.678 213.991 1.00 29.60 29 ARG G N 1
ATOM 14018 C CA . ARG G 1 29 ? 78.186 37.521 214.805 1.00 27.66 29 ARG G CA 1
ATOM 14019 C C . ARG G 1 29 ? 79.499 37.831 214.096 1.00 24.40 29 ARG G C 1
ATOM 14020 O O . ARG G 1 29 ? 79.967 38.963 214.133 1.00 30.85 29 ARG G O 1
ATOM 14028 N N . LYS G 1 30 ? 80.086 36.831 213.447 1.00 25.46 30 LYS G N 1
ATOM 14029 C CA . LYS G 1 30 ? 81.299 37.041 212.662 1.00 24.21 30 LYS G CA 1
ATOM 14030 C C . LYS G 1 30 ? 81.054 38.039 211.530 1.00 30.30 30 LYS G C 1
ATOM 14031 O O . LYS G 1 30 ? 81.930 38.840 211.192 1.00 27.53 30 LYS G O 1
ATOM 14037 N N . LEU G 1 31 ? 79.861 37.981 210.944 1.00 31.54 31 LEU G N 1
ATOM 14038 C CA . LEU G 1 31 ? 79.485 38.913 209.884 1.00 28.28 31 LEU G CA 1
ATOM 14039 C C . LEU G 1 31 ? 79.337 40.325 210.441 1.00 28.66 31 LEU G C 1
ATOM 14040 O O . LEU G 1 31 ? 79.855 41.286 209.861 1.00 29.34 31 LEU G O 1
ATOM 14045 N N . VAL G 1 32 ? 78.645 40.445 211.571 1.00 29.46 32 VAL G N 1
ATOM 14046 C CA . VAL G 1 32 ? 78.468 41.730 212.235 1.00 28.57 32 VAL G CA 1
ATOM 14047 C C . VAL G 1 32 ? 79.820 42.376 212.555 1.00 32.86 32 VAL G C 1
ATOM 14048 O O . VAL G 1 32 ? 80.008 43.573 212.334 1.00 33.33 32 VAL G O 1
ATOM 14052 N N . ASP G 1 33 ? 80.766 41.583 213.053 1.00 32.79 33 ASP G N 1
ATOM 14053 C CA . ASP G 1 33 ? 82.118 42.088 213.295 1.00 32.48 33 ASP G CA 1
ATOM 14054 C C . ASP G 1 33 ? 82.831 42.445 211.990 1.00 31.96 33 ASP G C 1
ATOM 14055 O O . ASP G 1 33 ? 83.571 43.427 211.926 1.00 28.75 33 ASP G O 1
ATOM 14060 N N . HIS G 1 34 ? 82.617 41.640 210.955 1.00 32.32 34 HIS G N 1
ATOM 14061 C CA . HIS G 1 34 ? 83.250 41.874 209.659 1.00 33.90 34 HIS G CA 1
ATOM 14062 C C . HIS G 1 34 ? 82.846 43.235 209.110 1.00 29.44 34 HIS G C 1
ATOM 14063 O O . HIS G 1 34 ? 83.671 43.967 208.565 1.00 31.58 34 HIS G O 1
ATOM 14070 N N . LEU G 1 35 ? 81.573 43.570 209.282 1.00 28.57 35 LEU G N 1
ATOM 14071 C CA . LEU G 1 35 ? 81.029 44.832 208.792 1.00 28.33 35 LEU G CA 1
ATOM 14072 C C . LEU G 1 35 ? 81.520 46.021 209.611 1.00 30.90 35 LEU G C 1
ATOM 14073 O O . LEU G 1 35 ? 81.989 47.010 209.051 1.00 29.37 35 LEU G O 1
ATOM 14078 N N . ILE G 1 36 ? 81.414 45.919 210.932 1.00 32.54 36 ILE G N 1
ATOM 14079 C CA . ILE G 1 36 ? 81.776 47.032 211.810 1.00 33.25 36 ILE G CA 1
ATOM 14080 C C . ILE G 1 36 ? 83.276 47.325 211.758 1.00 32.86 36 ILE G C 1
ATOM 14081 O O . ILE G 1 36 ? 83.684 48.485 211.679 1.00 32.87 36 ILE G O 1
ATOM 14086 N N . ASN G 1 37 ? 84.093 46.278 211.776 1.00 32.05 37 ASN G N 1
ATOM 14087 C CA . ASN G 1 37 ? 85.534 46.443 211.616 1.00 31.14 37 ASN G CA 1
ATOM 14088 C C . ASN G 1 37 ? 85.880 46.883 210.201 1.00 34.68 37 ASN G C 1
ATOM 14089 O O . ASN G 1 37 ? 86.946 47.442 209.955 1.00 32.96 37 ASN G O 1
ATOM 14094 N N . GLY G 1 38 ? 84.965 46.628 209.271 1.00 32.67 38 GLY G N 1
ATOM 14095 C CA . GLY G 1 38 ? 85.146 47.044 207.894 1.00 30.40 38 GLY G CA 1
ATOM 14096 C C . GLY G 1 38 ? 84.924 48.535 207.727 1.00 32.67 38 GLY G C 1
ATOM 14097 O O . GLY G 1 38 ? 85.318 49.113 206.717 1.00 30.64 38 GLY G O 1
ATOM 14098 N N . GLY G 1 39 ? 84.275 49.150 208.712 1.00 30.47 39 GLY G N 1
ATOM 14099 C CA . GLY G 1 39 ? 84.176 50.599 208.778 1.00 34.75 39 GLY G CA 1
ATOM 14100 C C . GLY G 1 39 ? 82.810 51.200 208.507 1.00 35.70 39 GLY G C 1
ATOM 14101 O O . GLY G 1 39 ? 82.696 52.413 208.329 1.00 36.82 39 GLY G O 1
ATOM 14102 N N . VAL G 1 40 ? 81.773 50.368 208.483 1.00 32.74 40 VAL G N 1
ATOM 14103 C CA . VAL G 1 40 ? 80.423 50.845 208.192 1.00 34.14 40 VAL G CA 1
ATOM 14104 C C . VAL G 1 40 ? 79.934 51.797 209.278 1.00 33.53 40 VAL G C 1
ATOM 14105 O O . VAL G 1 40 ? 80.471 51.816 210.392 1.00 30.59 40 VAL G O 1
ATOM 14109 N N . ASP G 1 41 ? 78.906 52.578 208.954 1.00 31.61 41 ASP G N 1
ATOM 14110 C CA . ASP G 1 41 ? 78.403 53.607 209.858 1.00 27.19 41 ASP G CA 1
ATOM 14111 C C . ASP G 1 41 ? 77.116 53.195 210.555 1.00 29.16 41 ASP G C 1
ATOM 14112 O O . ASP G 1 41 ? 76.642 53.874 211.468 1.00 30.42 41 ASP G O 1
ATOM 14117 N N . GLY G 1 42 ? 76.551 52.073 210.122 1.00 28.48 42 GLY G N 1
ATOM 14118 C CA . GLY G 1 42 ? 75.316 51.576 210.692 1.00 23.93 42 GLY G CA 1
ATOM 14119 C C . GLY G 1 42 ? 75.000 50.217 210.106 1.00 21.35 42 GLY G C 1
ATOM 14120 O O . GLY G 1 42 ? 75.693 49.751 209.198 1.00 23.86 42 GLY G O 1
ATOM 14121 N N . LEU G 1 43 ? 73.968 49.577 210.641 1.00 23.46 43 LEU G N 1
ATOM 14122 C CA . LEU G 1 43 ? 73.539 48.275 210.154 1.00 23.18 43 LEU G CA 1
ATOM 14123 C C . LEU G 1 43 ? 72.046 48.281 209.891 1.00 22.68 43 LEU G C 1
ATOM 14124 O O . LEU G 1 43 ? 71.270 48.823 210.674 1.00 21.40 43 LEU G O 1
ATOM 14129 N N . PHE G 1 44 ? 71.658 47.677 208.771 1.00 25.29 44 PHE G N 1
ATOM 14130 C CA . PHE G 1 44 ? 70.260 47.481 208.429 1.00 24.33 44 PHE G CA 1
ATOM 14131 C C . PHE G 1 44 ? 69.950 45.989 208.548 1.00 22.56 44 PHE G C 1
ATOM 14132 O O . PHE G 1 44 ? 70.344 45.189 207.697 1.00 23.20 44 PHE G O 1
ATOM 14140 N N . ALA G 1 45 ? 69.260 45.625 209.625 1.00 22.94 45 ALA G N 1
ATOM 14141 C CA . ALA G 1 45 ? 68.892 44.237 209.862 1.00 23.48 45 ALA G CA 1
ATOM 14142 C C . ALA G 1 45 ? 67.516 43.939 209.271 1.00 23.48 45 ALA G C 1
ATOM 14143 O O . ALA G 1 45 ? 66.640 44.796 209.287 1.00 23.74 45 ALA G O 1
ATOM 14145 N N . LEU G 1 46 ? 67.345 42.723 208.753 1.00 23.01 46 LEU G N 1
ATOM 14146 C CA . LEU G 1 46 ? 66.059 42.263 208.210 1.00 23.80 46 LEU G CA 1
ATOM 14147 C C . LEU G 1 46 ? 65.599 43.073 206.995 1.00 22.03 46 LEU G C 1
ATOM 14148 O O . LEU G 1 46 ? 64.416 43.386 206.849 1.00 21.87 46 LEU G O 1
ATOM 14153 N N . GLY G 1 47 ? 66.550 43.400 206.133 1.00 22.01 47 GLY G N 1
ATOM 14154 C CA . GLY G 1 47 ? 66.239 43.970 204.837 1.00 22.28 47 GLY G CA 1
ATOM 14155 C C . GLY G 1 47 ? 66.103 42.839 203.836 1.00 26.91 47 GLY G C 1
ATOM 14156 O O . GLY G 1 47 ? 66.169 41.662 204.194 1.00 23.52 47 GLY G O 1
ATOM 14157 N N . SER G 1 48 ? 65.917 43.201 202.575 1.00 26.19 48 SER G N 1
ATOM 14158 C CA . SER G 1 48 ? 65.728 42.219 201.520 1.00 25.03 48 SER G CA 1
ATOM 14159 C C . SER G 1 48 ? 66.929 41.275 201.416 1.00 26.75 48 SER G C 1
ATOM 14160 O O . SER G 1 48 ? 66.762 40.058 201.321 1.00 25.32 48 SER G O 1
ATOM 14163 N N . SER G 1 49 ? 68.137 41.838 201.472 1.00 22.86 49 SER G N 1
ATOM 14164 C CA . SER G 1 49 ? 69.370 41.060 201.365 1.00 24.46 49 SER G CA 1
ATOM 14165 C C . SER G 1 49 ? 69.584 40.164 202.588 1.00 22.87 49 SER G C 1
ATOM 14166 O O . SER G 1 49 ? 70.394 39.228 202.563 1.00 23.97 49 SER G O 1
ATOM 14169 N N . GLY G 1 50 ? 68.851 40.455 203.656 1.00 23.61 50 GLY G N 1
ATOM 14170 C CA . GLY G 1 50 ? 68.891 39.634 204.852 1.00 27.86 50 GLY G CA 1
ATOM 14171 C C . GLY G 1 50 ? 67.944 38.453 204.750 1.00 25.42 50 GLY G C 1
ATOM 14172 O O . GLY G 1 50 ? 67.728 37.734 205.725 1.00 23.18 50 GLY G O 1
ATOM 14173 N N . GLU G 1 51 ? 67.377 38.257 203.560 1.00 21.89 51 GLU G N 1
ATOM 14174 C CA . GLU G 1 51 ? 66.395 37.198 203.313 1.00 24.34 51 GLU G CA 1
ATOM 14175 C C . GLU G 1 51 ? 65.194 37.322 204.249 1.00 19.85 51 GLU G C 1
ATOM 14176 O O . GLU G 1 51 ? 64.613 36.324 204.659 1.00 23.62 51 GLU G O 1
ATOM 14182 N N . ALA G 1 52 ? 64.811 38.556 204.569 1.00 21.98 52 ALA G N 1
ATOM 14183 C CA . ALA G 1 52 ? 63.680 38.793 205.460 1.00 22.12 52 ALA G CA 1
ATOM 14184 C C . ALA G 1 52 ? 62.388 38.169 204.929 1.00 27.86 52 ALA G C 1
ATOM 14185 O O . ALA G 1 52 ? 61.559 37.668 205.693 1.00 25.57 52 ALA G O 1
ATOM 14187 N N . ALA G 1 53 ? 62.221 38.196 203.611 1.00 23.24 53 ALA G N 1
ATOM 14188 C CA . ALA G 1 53 ? 61.048 37.605 202.984 1.00 25.95 53 ALA G CA 1
ATOM 14189 C C . ALA G 1 53 ? 61.018 36.084 203.156 1.00 23.73 53 ALA G C 1
ATOM 14190 O O . ALA G 1 53 ? 59.967 35.462 203.001 1.00 22.70 53 ALA G O 1
ATOM 14192 N N . PHE G 1 54 ? 62.172 35.503 203.488 1.00 21.99 54 PHE G N 1
ATOM 14193 C CA . PHE G 1 54 ? 62.338 34.050 203.562 1.00 18.05 54 PHE G CA 1
ATOM 14194 C C . PHE G 1 54 ? 62.317 33.540 205.000 1.00 26.39 54 PHE G C 1
ATOM 14195 O O . PHE G 1 54 ? 62.167 32.336 205.240 1.00 25.28 54 PHE G O 1
ATOM 14203 N N . LEU G 1 55 ? 62.478 34.461 205.946 1.00 24.88 55 LEU G N 1
ATOM 14204 C CA . LEU G 1 55 ? 62.544 34.118 207.365 1.00 26.98 55 LEU G CA 1
ATOM 14205 C C . LEU G 1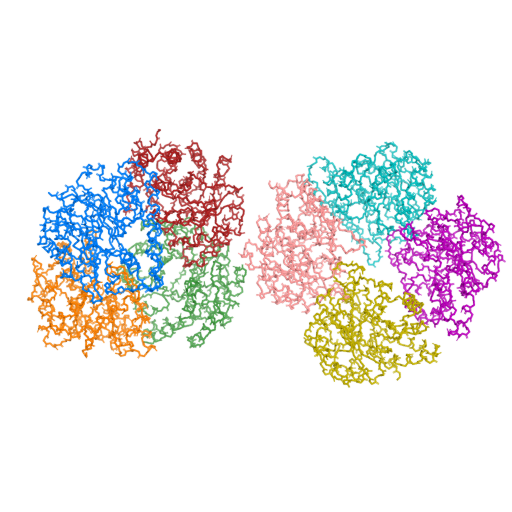 55 ? 61.185 34.206 208.038 1.00 23.43 55 LEU G C 1
ATOM 14206 O O . LEU G 1 55 ? 60.407 35.122 207.779 1.00 25.00 55 LEU G O 1
ATOM 14211 N N . THR G 1 56 ? 60.900 33.254 208.918 1.00 24.01 56 THR G N 1
ATOM 14212 C CA . THR G 1 56 ? 59.695 33.327 209.722 1.00 22.20 56 THR G CA 1
ATOM 14213 C C . THR G 1 56 ? 59.854 34.451 210.734 1.00 23.67 56 THR G C 1
ATOM 14214 O O . THR G 1 56 ? 60.964 34.925 210.968 1.00 26.04 56 THR G O 1
ATOM 14218 N N . ARG G 1 57 ? 58.747 34.868 211.332 1.00 23.94 57 ARG G N 1
ATOM 14219 C CA . ARG G 1 57 ? 58.780 35.951 212.305 1.00 27.80 57 ARG G CA 1
ATOM 14220 C C . ARG G 1 57 ? 59.726 35.632 213.471 1.00 26.03 57 ARG G C 1
ATOM 14221 O O . ARG G 1 57 ? 60.412 36.516 213.988 1.00 27.28 57 ARG G O 1
ATOM 14229 N N . ALA G 1 58 ? 59.781 34.364 213.865 1.00 27.08 58 ALA G N 1
ATOM 14230 C CA . ALA G 1 58 ? 60.637 33.956 214.973 1.00 26.27 58 ALA G CA 1
ATOM 14231 C C . ALA G 1 58 ? 62.108 33.987 214.573 1.00 26.18 58 ALA G C 1
ATOM 14232 O O . ALA G 1 58 ? 62.973 34.391 215.356 1.00 26.93 58 ALA G O 1
ATOM 14234 N N . GLN G 1 59 ? 62.394 33.555 213.350 1.00 23.63 59 GLN G N 1
ATOM 14235 C CA . GLN G 1 59 ? 63.751 33.629 212.837 1.00 23.94 59 GLN G CA 1
ATOM 14236 C C . GLN G 1 59 ? 64.212 35.079 212.724 1.00 28.33 59 GLN G C 1
ATOM 14237 O O . GLN G 1 59 ? 65.370 35.393 213.013 1.00 26.37 59 GLN G O 1
ATOM 14243 N N . ARG G 1 60 ? 63.304 35.959 212.313 1.00 26.69 60 ARG G N 1
ATOM 14244 C CA . ARG G 1 60 ? 63.629 37.381 212.202 1.00 28.24 60 ARG G CA 1
ATOM 14245 C C . ARG G 1 60 ? 64.043 37.967 213.548 1.00 25.57 60 ARG G C 1
ATOM 14246 O O . ARG G 1 60 ? 64.999 38.746 213.631 1.00 25.59 60 ARG G O 1
ATOM 14254 N N . LYS G 1 61 ? 63.308 37.601 214.591 1.00 28.63 61 LYS G N 1
ATOM 14255 C CA . LYS G 1 61 ? 63.580 38.103 215.936 1.00 29.59 61 LYS G CA 1
ATOM 14256 C C . LYS G 1 61 ? 64.940 37.633 216.445 1.00 31.75 61 LYS G C 1
ATOM 14257 O O . LYS G 1 61 ? 65.694 38.407 217.037 1.00 28.86 61 LYS G O 1
ATOM 14263 N N . LEU G 1 62 ? 65.257 36.366 216.205 1.00 29.95 62 LEU G N 1
ATOM 14264 C CA . LEU G 1 62 ? 66.546 35.827 216.617 1.00 30.45 62 LEU G CA 1
ATOM 14265 C C . LEU G 1 62 ? 67.687 36.490 215.850 1.00 29.24 62 LEU G C 1
ATOM 14266 O O . LEU G 1 62 ? 68.729 36.812 216.422 1.00 29.04 62 LEU G O 1
ATOM 14271 N N . ALA G 1 63 ? 67.489 36.700 214.553 1.00 27.43 63 ALA G N 1
ATOM 14272 C CA . ALA G 1 63 ? 68.494 37.368 213.733 1.00 24.08 63 ALA G CA 1
ATOM 14273 C C . ALA G 1 63 ? 68.722 38.808 214.191 1.00 26.59 63 ALA G C 1
ATOM 14274 O O . ALA G 1 63 ? 69.862 39.269 214.275 1.00 23.85 63 ALA G O 1
ATOM 14276 N N . LEU G 1 64 ? 67.628 39.509 214.477 1.00 22.70 64 LEU G N 1
ATOM 14277 C CA . LEU G 1 64 ? 67.693 40.915 214.887 1.00 24.58 64 LEU G CA 1
ATOM 14278 C C . LEU G 1 64 ? 68.367 41.049 216.245 1.00 24.94 64 LEU G C 1
ATOM 14279 O O . LEU G 1 64 ? 69.255 41.883 216.432 1.00 26.52 64 LEU G O 1
ATOM 14284 N N . THR G 1 65 ? 67.938 40.215 217.184 1.00 26.47 65 THR G N 1
ATOM 14285 C CA . THR G 1 65 ? 68.492 40.227 218.531 1.00 26.32 65 THR G CA 1
ATOM 14286 C C . THR G 1 65 ? 69.985 39.912 218.506 1.00 28.79 65 THR G C 1
ATOM 14287 O O . THR G 1 65 ? 70.774 40.578 219.184 1.00 33.49 65 THR G O 1
ATOM 14291 N N . THR G 1 66 ? 70.370 38.910 217.717 1.00 24.65 66 THR G N 1
ATOM 14292 C CA . THR G 1 66 ? 71.774 38.537 217.566 1.00 28.02 66 THR G CA 1
ATOM 14293 C C . THR G 1 66 ? 72.606 39.727 217.101 1.00 32.72 66 THR G C 1
ATOM 14294 O O . THR G 1 66 ? 73.641 40.051 217.689 1.00 29.74 66 THR G O 1
ATOM 14298 N N . ILE G 1 67 ? 72.134 40.382 216.047 1.00 27.13 67 ILE G N 1
ATOM 14299 C CA . ILE G 1 67 ? 72.836 41.520 215.469 1.00 29.64 67 ILE G CA 1
ATOM 14300 C C . ILE G 1 67 ? 72.967 42.670 216.461 1.00 28.05 67 ILE G C 1
ATOM 14301 O O . ILE G 1 67 ? 74.057 43.197 216.652 1.00 28.29 67 ILE G O 1
ATOM 14306 N N . ILE G 1 68 ? 71.856 43.047 217.087 1.00 24.04 68 ILE G N 1
ATOM 14307 C CA . ILE G 1 68 ? 71.849 44.156 218.031 1.00 26.88 68 ILE G CA 1
ATOM 14308 C C . ILE G 1 68 ? 72.779 43.886 219.214 1.00 30.11 68 ILE G C 1
ATOM 14309 O O . ILE G 1 68 ? 73.577 44.744 219.600 1.00 33.22 68 ILE G O 1
ATOM 14314 N N . GLU G 1 69 ? 72.699 42.686 219.777 1.00 32.16 69 GLU G N 1
ATOM 14315 C CA . GLU G 1 69 ? 73.442 42.425 220.999 1.00 33.22 69 GLU G CA 1
ATOM 14316 C C . GLU G 1 69 ? 74.928 42.243 220.727 1.00 34.14 69 GLU G C 1
ATOM 14317 O O . GLU G 1 69 ? 75.758 42.663 221.532 1.00 38.91 69 GLU G O 1
ATOM 14323 N N . HIS G 1 70 ? 75.279 41.656 219.588 1.00 29.32 70 HIS G N 1
ATOM 14324 C CA . HIS G 1 70 ? 76.689 41.515 219.253 1.00 32.94 70 HIS G CA 1
ATOM 14325 C C . HIS G 1 70 ? 77.285 42.844 218.801 1.00 34.88 70 HIS G C 1
ATOM 14326 O O . HIS G 1 70 ? 78.498 43.055 218.896 1.00 32.35 70 HIS G O 1
ATOM 14333 N N . THR G 1 71 ? 76.431 43.730 218.296 1.00 30.46 71 THR G N 1
ATOM 14334 C CA . THR G 1 71 ? 76.877 45.052 217.874 1.00 29.69 71 THR G CA 1
ATOM 14335 C C . THR G 1 71 ? 77.335 45.834 219.098 1.00 30.63 71 THR G C 1
ATOM 14336 O O . THR G 1 71 ? 78.354 46.534 219.062 1.00 32.75 71 THR G O 1
ATOM 14340 N N . ALA G 1 72 ? 76.576 45.681 220.180 1.00 32.72 72 ALA G N 1
ATOM 14341 C CA . ALA G 1 72 ? 76.917 46.265 221.473 1.00 36.74 72 ALA G CA 1
ATOM 14342 C C . ALA G 1 72 ? 77.170 47.764 221.360 1.00 39.19 72 ALA G C 1
ATOM 14343 O O . ALA G 1 72 ? 78.158 48.284 221.885 1.00 34.43 72 ALA G O 1
ATOM 14345 N N . GLY G 1 73 ? 76.279 48.449 220.651 1.00 34.16 73 GLY G N 1
ATOM 14346 C CA . GLY G 1 73 ? 76.304 49.898 220.586 1.00 31.76 73 GLY G CA 1
ATOM 14347 C C . GLY G 1 73 ? 77.382 50.512 219.716 1.00 26.41 73 GLY G C 1
ATOM 14348 O O . GLY G 1 73 ? 77.452 51.735 219.607 1.00 32.39 73 GLY G O 1
ATOM 14349 N N . ARG G 1 74 ? 78.221 49.686 219.097 1.00 28.99 74 ARG G N 1
ATOM 14350 C CA . ARG G 1 74 ? 79.316 50.202 218.272 1.00 26.15 74 ARG G CA 1
ATOM 14351 C C . ARG G 1 74 ? 78.808 51.087 217.121 1.00 35.46 74 ARG G C 1
ATOM 14352 O O . ARG G 1 74 ? 79.336 52.173 216.879 1.00 33.06 74 ARG G O 1
ATOM 14360 N N . VAL G 1 75 ? 77.781 50.620 216.420 1.00 31.18 75 VAL G N 1
ATOM 14361 C CA . VAL G 1 75 ? 77.107 51.430 215.404 1.00 31.99 75 VAL G CA 1
ATOM 14362 C C . VAL G 1 75 ? 75.603 51.271 215.600 1.00 33.12 75 VAL G C 1
ATOM 14363 O O . VAL G 1 75 ? 75.162 50.288 216.193 1.00 28.44 75 VAL G O 1
ATOM 14367 N N . PRO G 1 76 ? 74.804 52.238 215.121 1.00 32.32 76 PRO G N 1
ATOM 14368 C CA . PRO G 1 76 ? 73.356 52.089 215.293 1.00 29.25 76 PRO G CA 1
ATOM 14369 C C . PRO G 1 76 ? 72.767 51.009 214.376 1.00 28.62 76 PRO G C 1
ATOM 14370 O O . PRO G 1 76 ? 73.293 50.765 213.287 1.00 26.18 76 PRO G O 1
ATOM 14374 N N . VAL G 1 77 ? 71.702 50.362 214.834 1.00 29.44 77 VAL G N 1
ATOM 14375 C CA . VAL G 1 77 ? 71.053 49.311 214.055 1.00 26.02 77 VAL G CA 1
ATOM 14376 C C . VAL G 1 77 ? 69.609 49.685 213.776 1.00 22.81 77 VAL G C 1
ATOM 14377 O O . VAL G 1 77 ? 68.856 50.033 214.680 1.00 25.86 77 VAL G O 1
ATOM 14381 N N . THR G 1 78 ? 69.226 49.629 212.505 1.00 27.80 78 THR G N 1
ATOM 14382 C CA . THR G 1 78 ? 67.844 49.872 212.136 1.00 24.19 78 THR G CA 1
ATOM 14383 C C . THR G 1 78 ? 67.239 48.549 211.679 1.00 19.86 78 THR G C 1
ATOM 14384 O O . THR G 1 78 ? 67.942 47.698 211.130 1.00 22.86 78 THR G O 1
ATOM 14388 N N . ALA G 1 79 ? 65.952 48.370 211.938 1.00 20.96 79 ALA G N 1
ATOM 14389 C CA . ALA G 1 79 ? 65.301 47.089 211.668 1.00 21.99 79 ALA G CA 1
ATOM 14390 C C . ALA G 1 79 ? 64.197 47.180 210.614 1.00 23.94 79 ALA G C 1
ATOM 14391 O O . ALA G 1 79 ? 63.305 48.017 210.701 1.00 23.88 79 ALA G O 1
ATOM 14393 N N . GLY G 1 80 ? 64.263 46.297 209.626 1.00 26.35 80 GLY G N 1
ATOM 14394 C CA . GLY G 1 80 ? 63.194 46.188 208.650 1.00 23.74 80 GLY G CA 1
ATOM 14395 C C . GLY G 1 80 ? 61.932 45.645 209.294 1.00 24.77 80 GLY G C 1
ATOM 14396 O O . GLY G 1 80 ? 61.987 44.776 210.173 1.00 25.84 80 GLY G O 1
ATOM 14397 N N . VAL G 1 81 ? 60.788 46.162 208.863 1.00 24.20 81 VAL G N 1
ATOM 14398 C CA . VAL G 1 81 ? 59.504 45.667 209.325 1.00 21.73 81 VAL G CA 1
ATOM 14399 C C . VAL G 1 81 ? 58.646 45.337 208.105 1.00 19.72 81 VAL G C 1
ATOM 14400 O O . VAL G 1 81 ? 57.496 45.746 208.001 1.00 23.22 81 VAL G O 1
ATOM 14404 N N . ILE G 1 82 ? 59.233 44.577 207.189 1.00 21.05 82 ILE G N 1
ATOM 14405 C CA . ILE G 1 82 ? 58.599 44.274 205.907 1.00 25.19 82 ILE G CA 1
ATOM 14406 C C . ILE G 1 82 ? 57.486 43.240 206.047 1.00 24.34 82 ILE G C 1
ATOM 14407 O O . ILE G 1 82 ? 57.732 42.091 206.427 1.00 19.59 82 ILE G O 1
ATOM 14412 N N . GLU G 1 83 ? 56.262 43.666 205.749 1.00 20.71 83 GLU G N 1
ATOM 14413 C CA . GLU G 1 83 ? 55.097 42.784 205.711 1.00 22.49 83 GLU G CA 1
ATOM 14414 C C . GLU G 1 83 ? 54.063 43.386 204.768 1.00 23.97 83 GLU G C 1
ATOM 14415 O O . GLU G 1 83 ? 54.212 44.527 204.326 1.00 19.80 83 GLU G O 1
ATOM 14421 N N . THR G 1 84 ? 53.014 42.628 204.460 1.00 22.90 84 THR G N 1
ATOM 14422 C CA . THR G 1 84 ? 52.073 43.041 203.416 1.00 19.42 84 THR G CA 1
ATOM 14423 C C . THR G 1 84 ? 51.255 44.288 203.750 1.00 19.86 84 THR G C 1
ATOM 14424 O O . THR G 1 84 ? 51.100 45.171 202.905 1.00 18.27 84 THR G O 1
ATOM 14428 N N . THR G 1 85 ? 50.726 44.376 204.967 1.00 23.09 85 THR G N 1
ATOM 14429 C CA . THR G 1 85 ? 49.894 45.518 205.337 1.00 17.73 85 THR G CA 1
ATOM 14430 C C . THR G 1 85 ? 50.180 46.009 206.750 1.00 25.08 85 THR G C 1
ATOM 14431 O O . THR G 1 85 ? 50.985 45.430 207.480 1.00 22.73 85 THR G O 1
ATOM 14435 N N . THR G 1 86 ? 49.460 47.058 207.124 1.00 23.61 86 THR G N 1
ATOM 14436 C CA . THR G 1 86 ? 49.762 47.860 208.300 1.00 23.94 86 THR G CA 1
ATOM 14437 C C . THR G 1 86 ? 49.756 47.074 209.618 1.00 23.67 86 THR G C 1
ATOM 14438 O O . THR G 1 86 ? 50.710 47.162 210.396 1.00 20.59 86 THR G O 1
ATOM 14442 N N . ALA G 1 87 ? 48.701 46.301 209.859 1.00 26.67 87 ALA G N 1
ATOM 14443 C CA . ALA G 1 87 ? 48.574 45.574 211.123 1.00 26.01 87 ALA G CA 1
ATOM 14444 C C . ALA G 1 87 ? 49.697 44.550 211.303 1.00 28.12 87 ALA G C 1
ATOM 14445 O O . ALA G 1 87 ? 50.195 44.349 212.412 1.00 27.42 87 ALA G O 1
ATOM 14447 N N . ARG G 1 88 ? 50.103 43.915 210.209 1.00 21.92 88 ARG G N 1
ATOM 14448 C CA . ARG G 1 88 ? 51.175 42.928 210.251 1.00 25.15 88 ARG G CA 1
ATOM 14449 C C . ARG G 1 88 ? 52.542 43.600 210.422 1.00 25.34 88 ARG G C 1
ATOM 14450 O O . ARG G 1 88 ? 53.431 43.054 211.077 1.00 24.60 88 ARG G O 1
ATOM 14458 N N . VAL G 1 89 ? 52.713 44.783 209.832 1.00 21.29 89 VAL G N 1
ATOM 14459 C CA . VAL G 1 89 ? 53.952 45.537 210.001 1.00 21.39 89 VAL G CA 1
ATOM 14460 C C . VAL G 1 89 ? 54.113 45.992 211.460 1.00 23.44 89 VAL G C 1
ATOM 14461 O O . VAL G 1 89 ? 55.203 45.926 212.032 1.00 24.68 89 VAL G O 1
ATOM 14465 N N . ILE G 1 90 ? 53.014 46.424 212.061 1.00 20.81 90 ILE G N 1
ATOM 14466 C CA . ILE G 1 90 ? 53.045 46.920 213.431 1.00 27.33 90 ILE G CA 1
ATOM 14467 C C . ILE G 1 90 ? 53.457 45.818 214.419 1.00 30.12 90 ILE G C 1
ATOM 14468 O O . ILE G 1 90 ? 54.193 46.086 215.363 1.00 26.61 90 ILE G O 1
ATOM 14473 N N . GLU G 1 91 ? 53.020 44.582 214.184 1.00 24.76 91 GLU G N 1
ATOM 14474 C CA . GLU G 1 91 ? 53.494 43.446 214.979 1.00 25.81 91 GLU G CA 1
ATOM 14475 C C . GLU G 1 91 ? 55.016 43.380 214.961 1.00 25.41 91 GLU G C 1
ATOM 14476 O O . GLU G 1 91 ? 55.655 43.043 215.961 1.00 27.58 91 GLU G O 1
ATOM 14482 N N . LEU G 1 92 ? 55.597 43.709 213.814 1.00 24.02 92 LEU G N 1
ATOM 14483 C CA . LEU G 1 92 ? 57.042 43.655 213.656 1.00 22.94 92 LEU G CA 1
ATOM 14484 C C . LEU G 1 92 ? 57.701 44.872 214.289 1.00 26.15 92 LEU G C 1
ATOM 14485 O O . LEU G 1 92 ? 58.877 44.830 214.651 1.00 26.91 92 LEU G O 1
ATOM 14490 N N . VAL G 1 93 ? 56.936 45.953 214.407 1.00 23.35 93 VAL G N 1
ATOM 14491 C CA . VAL G 1 93 ? 57.408 47.156 215.086 1.00 25.70 93 VAL G CA 1
ATOM 14492 C C . VAL G 1 93 ? 57.539 46.862 216.576 1.00 28.52 93 VAL G C 1
ATOM 14493 O O . VAL G 1 93 ? 58.540 47.210 217.207 1.00 27.60 93 VAL G O 1
ATOM 14497 N N . GLU G 1 94 ? 56.531 46.199 217.128 1.00 29.86 94 GLU G N 1
ATOM 14498 C CA . GLU G 1 94 ? 56.573 45.758 218.518 1.00 26.08 94 GLU G CA 1
ATOM 14499 C C . GLU G 1 94 ? 57.756 44.815 218.770 1.00 31.89 94 GLU G C 1
ATOM 14500 O O . GLU G 1 94 ? 58.434 44.931 219.790 1.00 31.60 94 GLU G O 1
ATOM 14506 N N . ASP G 1 95 ? 58.019 43.900 217.837 1.00 25.55 95 ASP G N 1
ATOM 14507 C CA . ASP G 1 95 ? 59.197 43.037 217.935 1.00 29.66 95 ASP G CA 1
ATOM 14508 C C . ASP G 1 95 ? 60.490 43.847 217.939 1.00 31.75 95 ASP G C 1
ATOM 14509 O O . ASP G 1 95 ? 61.426 43.534 218.676 1.00 27.34 95 ASP G O 1
ATOM 14514 N N . ALA G 1 96 ? 60.534 44.884 217.107 1.00 27.77 96 ALA G N 1
ATOM 14515 C CA . ALA G 1 96 ? 61.728 45.705 216.945 1.00 28.89 96 ALA G CA 1
ATOM 14516 C C . ALA G 1 96 ? 62.049 46.492 218.214 1.00 27.83 96 ALA G C 1
ATOM 14517 O O . ALA G 1 96 ? 63.203 46.553 218.646 1.00 28.29 96 ALA G O 1
ATOM 14519 N N . LEU G 1 97 ? 61.023 47.104 218.791 1.00 27.03 97 LEU G N 1
ATOM 14520 C CA . LEU G 1 97 ? 61.166 47.821 220.052 1.00 29.87 97 LEU G CA 1
ATOM 14521 C C . LEU G 1 97 ? 61.701 46.890 221.137 1.00 32.85 97 LEU G C 1
ATOM 14522 O O . LEU G 1 97 ? 62.667 47.212 221.833 1.00 34.65 97 LEU G O 1
ATOM 14527 N N . GLU G 1 98 ? 61.069 45.728 221.257 1.00 29.25 98 GLU G N 1
ATOM 14528 C CA . GLU G 1 98 ? 61.463 44.714 222.228 1.00 29.67 98 GLU G CA 1
ATOM 14529 C C . GLU G 1 98 ? 62.943 44.337 222.120 1.00 35.15 98 GLU G C 1
ATOM 14530 O O . GLU G 1 98 ? 63.600 44.078 223.131 1.00 34.86 98 GLU G O 1
ATOM 14536 N N . ALA G 1 99 ? 63.469 44.314 220.897 1.00 27.49 99 ALA G N 1
ATOM 14537 C CA . ALA G 1 99 ? 64.857 43.934 220.672 1.00 26.25 99 ALA G CA 1
ATOM 14538 C C . ALA G 1 99 ? 65.792 45.120 220.870 1.00 29.93 99 ALA G C 1
ATOM 14539 O O . ALA G 1 99 ? 67.014 44.962 220.911 1.00 34.66 99 ALA G O 1
ATOM 14541 N N . GLY G 1 100 ? 65.214 46.307 220.990 1.00 29.64 100 GLY G N 1
ATOM 14542 C CA . GLY G 1 100 ? 66.002 47.514 221.168 1.00 30.79 100 GLY G CA 1
ATOM 14543 C C . GLY G 1 100 ? 66.537 48.086 219.868 1.00 32.77 100 GLY G C 1
ATOM 14544 O O . GLY G 1 100 ? 67.648 48.621 219.821 1.00 26.94 100 GLY G O 1
ATOM 14545 N N . ALA G 1 101 ? 65.752 47.966 218.804 1.00 29.80 101 ALA G N 1
ATOM 14546 C CA . ALA G 1 101 ? 66.109 48.579 217.531 1.00 29.30 101 ALA G CA 1
ATOM 14547 C C . ALA G 1 101 ? 66.078 50.099 217.644 1.00 26.52 101 ALA G C 1
ATOM 14548 O O . ALA G 1 101 ? 65.260 50.663 218.370 1.00 25.20 101 ALA G O 1
ATOM 14550 N N . GLU G 1 102 ? 66.958 50.756 216.902 1.00 23.79 102 GLU G N 1
ATOM 14551 C CA . GLU G 1 102 ? 67.103 52.201 216.993 1.00 27.55 102 GLU G CA 1
ATOM 14552 C C . GLU G 1 102 ? 66.460 52.908 215.806 1.00 33.15 102 GLU G C 1
ATOM 14553 O O . GLU G 1 102 ? 66.499 54.134 215.700 1.00 29.02 102 GLU G O 1
ATOM 14559 N N . GLY G 1 103 ? 65.859 52.126 214.915 1.00 25.79 103 GLY G N 1
ATOM 14560 C CA . GLY G 1 103 ? 65.226 52.678 213.732 1.00 27.22 103 GLY G CA 1
ATOM 14561 C C . GLY G 1 103 ? 64.355 51.649 213.048 1.00 28.16 103 GLY G C 1
ATOM 14562 O O . GLY G 1 103 ? 64.433 50.463 213.361 1.00 24.92 103 GLY G O 1
ATOM 14563 N N . LEU G 1 104 ? 63.532 52.107 212.110 1.00 29.16 104 LEU G N 1
ATOM 14564 C CA . LEU G 1 104 ? 62.604 51.233 211.405 1.00 24.85 104 LEU G CA 1
ATOM 14565 C C . LEU G 1 104 ? 62.659 51.472 209.899 1.00 26.19 104 LEU G C 1
ATOM 14566 O O . LEU G 1 104 ? 62.795 52.610 209.451 1.00 27.41 104 LEU G O 1
ATOM 14571 N N . VAL G 1 105 ? 62.558 50.395 209.124 1.00 29.42 105 VAL G N 1
ATOM 14572 C CA . VAL G 1 105 ? 62.477 50.504 207.666 1.00 21.22 105 VAL G CA 1
ATOM 14573 C C . VAL G 1 105 ? 61.223 49.780 207.184 1.00 27.04 105 VAL G C 1
ATOM 14574 O O . VAL G 1 105 ? 61.066 48.583 207.430 1.00 25.92 105 VAL G O 1
ATOM 14578 N N . ALA G 1 106 ? 60.325 50.512 206.527 1.00 20.91 106 ALA G N 1
ATOM 14579 C CA . ALA G 1 106 ? 59.082 49.936 206.018 1.00 18.83 106 ALA G CA 1
ATOM 14580 C C . ALA G 1 106 ? 58.877 50.231 204.535 1.00 20.63 106 ALA G C 1
ATOM 14581 O O . ALA G 1 106 ? 59.331 51.254 204.019 1.00 19.23 106 ALA G O 1
ATOM 14583 N N . THR G 1 107 ? 58.183 49.319 203.861 1.00 22.42 107 THR G N 1
ATOM 14584 C CA . THR G 1 107 ? 57.791 49.521 202.474 1.00 19.72 107 THR G CA 1
ATOM 14585 C C . THR G 1 107 ? 56.323 49.920 202.397 1.00 19.90 107 THR G C 1
ATOM 14586 O O . THR G 1 107 ? 55.601 49.885 203.388 1.00 20.56 107 THR G O 1
ATOM 14590 N N . ALA G 1 108 ? 55.869 50.279 201.202 1.00 19.61 108 ALA G N 1
ATOM 14591 C CA . ALA G 1 108 ? 54.442 50.409 200.946 1.00 16.76 108 ALA G CA 1
ATOM 14592 C C . ALA G 1 108 ? 53.766 49.052 201.170 1.00 16.50 108 ALA G C 1
ATOM 14593 O O . ALA G 1 108 ? 54.461 48.027 201.197 1.00 20.20 108 ALA G O 1
ATOM 14595 N N . PRO G 1 109 ? 52.430 49.039 201.334 1.00 19.91 109 PRO G N 1
ATOM 14596 C CA . PRO G 1 109 ? 51.724 47.751 201.346 1.00 20.63 109 PRO G CA 1
ATOM 14597 C C . PRO G 1 109 ? 51.948 46.989 200.046 1.00 22.19 109 PRO G C 1
ATOM 14598 O O . PRO G 1 109 ? 52.139 47.609 198.997 1.00 20.00 109 PRO G O 1
ATOM 14602 N N . PHE G 1 110 ? 51.933 45.664 200.117 1.00 17.41 110 PHE G N 1
ATOM 14603 C CA . PHE G 1 110 ? 52.030 44.846 198.912 1.00 18.19 110 PHE G CA 1
ATOM 14604 C C . PHE G 1 110 ? 51.156 43.599 199.017 1.00 18.96 110 PHE G C 1
ATOM 14605 O O . PHE G 1 110 ? 50.459 43.404 200.017 1.00 19.19 110 PHE G O 1
ATOM 14613 N N . TYR G 1 111 ? 51.197 42.779 197.963 1.00 16.91 111 TYR G N 1
ATOM 14614 C CA . TYR G 1 111 ? 50.187 41.752 197.657 1.00 17.08 111 TYR G CA 1
ATOM 14615 C C . TYR G 1 111 ? 48.846 42.439 197.348 1.00 16.95 111 TYR G C 1
ATOM 14616 O O . TYR G 1 111 ? 48.355 42.369 196.222 1.00 17.42 111 TYR G O 1
ATOM 14625 N N . THR G 1 112 ? 48.261 43.121 198.328 1.00 15.74 112 THR G N 1
ATOM 14626 C CA . THR G 1 112 ? 47.052 43.890 198.064 1.00 18.58 112 THR G CA 1
ATOM 14627 C C . THR G 1 112 ? 47.302 45.016 197.052 1.00 18.81 112 THR G C 1
ATOM 14628 O O . THR G 1 112 ? 48.413 45.537 196.946 1.00 19.13 112 THR G O 1
ATOM 14632 N N . ARG G 1 113 ? 46.256 45.359 196.307 1.00 16.59 113 ARG G N 1
ATOM 14633 C CA . ARG G 1 113 ? 46.231 46.581 195.519 1.00 20.59 113 ARG G CA 1
ATOM 14634 C C . ARG G 1 113 ? 46.350 47.738 196.504 1.00 22.17 113 ARG G C 1
ATOM 14635 O O . ARG G 1 113 ? 45.887 47.632 197.643 1.00 20.16 113 ARG G O 1
ATOM 14643 N N . THR G 1 114 ? 46.989 48.828 196.099 1.00 18.43 114 THR G N 1
ATOM 14644 C CA . THR G 1 114 ? 47.093 49.961 197.010 1.00 19.37 114 THR G CA 1
ATOM 14645 C C . THR G 1 114 ? 46.936 51.271 196.242 1.00 21.82 114 THR G C 1
ATOM 14646 O O . THR G 1 114 ? 46.573 51.265 195.065 1.00 23.30 114 THR G O 1
ATOM 14650 N N . HIS G 1 115 ? 47.169 52.385 196.927 1.00 19.40 115 HIS G N 1
ATOM 14651 C CA . HIS G 1 115 ? 46.941 53.716 196.377 1.00 22.95 115 HIS G CA 1
ATOM 14652 C C . HIS G 1 115 ? 47.808 54.665 197.193 1.00 20.42 115 HIS G C 1
ATOM 14653 O O . HIS G 1 115 ? 48.120 54.366 198.335 1.00 20.40 115 HIS G O 1
ATOM 14660 N N . ASP G 1 116 ? 48.209 55.791 196.609 1.00 22.75 116 ASP G N 1
ATOM 14661 C CA . ASP G 1 116 ? 49.038 56.765 197.322 1.00 25.04 116 ASP G CA 1
ATOM 14662 C C . ASP G 1 116 ? 48.421 57.207 198.650 1.00 23.33 116 ASP G C 1
ATOM 14663 O O . ASP G 1 116 ? 49.129 57.443 199.626 1.00 22.47 116 ASP G O 1
ATOM 14668 N N . VAL G 1 117 ? 47.100 57.322 198.673 1.00 21.92 117 VAL G N 1
ATOM 14669 C CA . VAL G 1 117 ? 46.374 57.719 199.870 1.00 21.81 117 VAL G CA 1
ATOM 14670 C C . VAL G 1 117 ? 46.573 56.677 200.969 1.00 27.66 117 VAL G C 1
ATOM 14671 O O . VAL G 1 117 ? 46.822 57.010 202.131 1.00 22.23 117 VAL G O 1
ATOM 14675 N N . GLU G 1 118 ? 46.497 55.408 200.581 1.00 23.64 118 GLU G N 1
ATOM 14676 C CA . GLU G 1 118 ? 46.608 54.310 201.532 1.00 19.77 118 GLU G CA 1
ATOM 14677 C C . GLU G 1 118 ? 48.054 54.062 201.951 1.00 21.64 118 GLU G C 1
ATOM 14678 O O . GLU G 1 118 ? 48.325 53.646 203.080 1.00 21.50 118 GLU G O 1
ATOM 14684 N N . ILE G 1 119 ? 48.984 54.327 201.044 1.00 19.32 119 ILE G N 1
ATOM 14685 C CA . ILE G 1 119 ? 50.401 54.242 201.355 1.00 18.03 119 ILE G CA 1
ATOM 14686 C C . ILE G 1 119 ? 50.750 55.281 202.418 1.00 20.92 119 ILE G C 1
ATOM 14687 O O . ILE G 1 119 ? 51.518 55.008 203.345 1.00 21.90 119 ILE G O 1
ATOM 14692 N N . GLU G 1 120 ? 50.155 56.463 202.289 1.00 23.34 120 GLU G N 1
ATOM 14693 C CA . GLU G 1 120 ? 50.391 57.534 203.249 1.00 23.76 120 GLU G CA 1
ATOM 14694 C C . GLU G 1 120 ? 49.845 57.161 204.620 1.00 25.80 120 GLU G C 1
ATOM 14695 O O . GLU G 1 120 ? 50.551 57.289 205.615 1.00 22.28 120 GLU G O 1
ATOM 14701 N N . GLU G 1 121 ? 48.598 56.697 204.670 1.00 21.43 121 GLU G N 1
ATOM 14702 C CA . GLU G 1 121 ? 47.997 56.252 205.931 1.00 24.75 121 GLU G CA 1
ATOM 14703 C C . GLU G 1 121 ? 48.814 55.136 206.575 1.00 24.45 121 GLU G C 1
ATOM 14704 O O . GLU G 1 121 ? 49.094 55.170 207.771 1.00 25.02 121 GLU G O 1
ATOM 14710 N N . HIS G 1 122 ? 49.171 54.144 205.767 1.00 21.92 122 HIS G N 1
ATOM 14711 C CA . HIS G 1 122 ? 50.105 53.087 206.150 1.00 22.58 122 HIS G CA 1
ATOM 14712 C C . HIS G 1 122 ? 51.320 53.612 206.932 1.00 22.27 122 HIS G C 1
ATOM 14713 O O . HIS G 1 122 ? 51.561 53.188 208.066 1.00 24.04 122 HIS G O 1
ATOM 14720 N N . PHE G 1 123 ? 52.070 54.545 206.346 1.00 23.34 123 PHE G N 1
ATOM 14721 C CA . PHE G 1 123 ? 53.279 55.052 207.002 1.00 22.86 123 PHE G CA 1
ATOM 14722 C C . PHE G 1 123 ? 52.954 55.849 208.262 1.00 25.87 123 PHE G C 1
ATOM 14723 O O . PHE G 1 123 ? 53.679 55.757 209.257 1.00 24.11 123 PHE G O 1
ATOM 14731 N N . ARG G 1 124 ? 51.864 56.608 208.232 1.00 22.91 124 ARG G N 1
ATOM 14732 C CA . ARG G 1 124 ? 51.485 57.405 209.395 1.00 27.52 124 ARG G CA 1
ATOM 14733 C C . ARG G 1 124 ? 51.178 56.508 210.591 1.00 30.69 124 ARG G C 1
ATOM 14734 O O . ARG G 1 124 ? 51.552 56.820 211.726 1.00 24.78 124 ARG G O 1
ATOM 14742 N N . LYS G 1 125 ? 50.516 55.385 210.335 1.00 25.48 125 LYS G N 1
ATOM 14743 C CA . LYS G 1 125 ? 50.124 54.493 211.420 1.00 24.55 125 LYS G CA 1
ATOM 14744 C C . LYS G 1 125 ? 51.292 53.641 211.907 1.00 28.91 125 LYS G C 1
ATOM 14745 O O . LYS G 1 125 ? 51.357 53.286 213.086 1.00 28.80 125 LYS G O 1
ATOM 14751 N N . ILE G 1 126 ? 52.222 53.329 211.013 1.00 23.23 126 ILE G N 1
ATOM 14752 C CA . ILE G 1 126 ? 53.450 52.667 211.424 1.00 23.57 126 ILE G CA 1
ATOM 14753 C C . ILE G 1 126 ? 54.246 53.589 212.346 1.00 28.18 126 ILE G C 1
ATOM 14754 O O . ILE G 1 126 ? 54.720 53.164 213.397 1.00 28.19 126 ILE G O 1
ATOM 14759 N N . HIS G 1 127 ? 54.368 54.854 211.957 1.00 28.56 127 HIS G N 1
ATOM 14760 C CA . HIS G 1 127 ? 55.081 55.840 212.769 1.00 25.93 127 HIS G CA 1
ATOM 14761 C C . HIS G 1 127 ? 54.432 55.989 214.145 1.00 29.15 127 HIS G C 1
ATOM 14762 O O . HIS G 1 127 ? 55.126 56.099 215.154 1.00 33.08 127 HIS G O 1
ATOM 14769 N N . ALA G 1 128 ? 53.105 55.964 214.184 1.00 28.64 128 ALA G N 1
ATOM 14770 C CA . ALA G 1 128 ? 52.364 56.148 215.429 1.00 33.83 128 ALA G CA 1
ATOM 14771 C C . ALA G 1 128 ? 52.587 55.000 216.420 1.00 31.83 128 ALA G C 1
ATOM 14772 O O . ALA G 1 128 ? 52.370 55.162 217.621 1.00 28.92 128 ALA G O 1
ATOM 14774 N N . ALA G 1 129 ? 53.019 53.848 215.910 1.00 30.30 129 ALA G N 1
ATOM 14775 C CA . ALA G 1 129 ? 53.294 52.678 216.745 1.00 32.82 129 ALA G CA 1
ATOM 14776 C C . ALA G 1 129 ? 54.637 52.783 217.463 1.00 33.13 129 ALA G C 1
ATOM 14777 O O . ALA G 1 129 ? 54.881 52.077 218.443 1.00 34.80 129 ALA G O 1
ATOM 14779 N N . ALA G 1 130 ? 55.514 53.647 216.960 1.00 29.41 130 ALA G N 1
ATOM 14780 C CA . ALA G 1 130 ? 56.805 53.888 217.597 1.00 35.51 130 ALA G CA 1
ATOM 14781 C C . ALA G 1 130 ? 57.300 55.286 217.256 1.00 33.75 130 ALA G C 1
ATOM 14782 O O . ALA G 1 130 ? 58.288 55.434 216.537 1.00 28.97 130 ALA G O 1
ATOM 14784 N N . PRO G 1 131 ? 56.616 56.316 217.785 1.00 32.37 131 PRO G N 1
ATOM 14785 C CA . PRO G 1 131 ? 56.791 57.711 217.355 1.00 33.24 131 PRO G CA 1
ATOM 14786 C C . PRO G 1 131 ? 58.1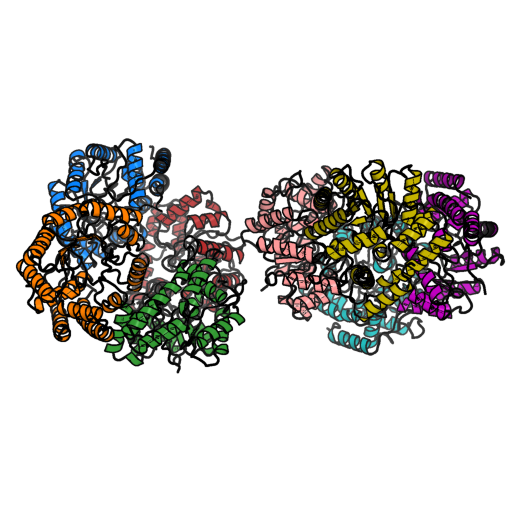78 58.304 217.600 1.00 38.50 131 PRO G C 1
ATOM 14787 O O . PRO G 1 131 ? 58.447 59.396 217.107 1.00 38.79 131 PRO G O 1
ATOM 14791 N N . GLU G 1 132 ? 59.044 57.604 218.325 1.00 40.33 132 GLU G N 1
ATOM 14792 C CA . GLU G 1 132 ? 60.342 58.165 218.671 1.00 40.34 132 GLU G CA 1
ATOM 14793 C C . GLU G 1 132 ? 61.510 57.445 217.998 1.00 36.41 132 GLU G C 1
ATOM 14794 O O . GLU G 1 132 ? 62.669 57.765 218.250 1.00 43.06 132 GLU G O 1
ATOM 14800 N N . LEU G 1 133 ? 61.209 56.469 217.144 1.00 35.24 133 LEU G N 1
ATOM 14801 C CA . LEU G 1 133 ? 62.239 55.883 216.294 1.00 30.38 133 LEU G CA 1
ATOM 14802 C C . LEU G 1 133 ? 62.169 56.519 214.912 1.00 31.37 133 LEU G C 1
ATOM 14803 O O . LEU G 1 133 ? 61.079 56.791 214.409 1.00 32.45 133 LEU G O 1
ATOM 14808 N N . PRO G 1 134 ? 63.333 56.778 214.304 1.00 27.48 134 PRO G N 1
ATOM 14809 C CA . PRO G 1 134 ? 63.386 57.230 212.909 1.00 31.15 134 PRO G CA 1
ATOM 14810 C C . PRO G 1 134 ? 62.810 56.175 211.963 1.00 28.57 134 PRO G C 1
ATOM 14811 O O . PRO G 1 134 ? 63.264 55.029 211.974 1.00 27.29 134 PRO G O 1
ATOM 14815 N N . LEU G 1 135 ? 61.810 56.559 211.178 1.00 26.81 135 LEU G N 1
ATOM 14816 C CA . LEU G 1 135 ? 61.176 55.643 210.231 1.00 26.42 135 LEU G CA 1
ATOM 14817 C C . LEU G 1 135 ? 61.639 55.955 208.810 1.00 26.99 135 LEU G C 1
ATOM 14818 O O . LEU G 1 135 ? 61.497 57.082 208.334 1.00 26.49 135 LEU G O 1
ATOM 14823 N N . PHE G 1 136 ? 62.212 54.958 208.147 1.00 24.62 136 PHE G N 1
ATOM 14824 C CA . PHE G 1 136 ? 62.684 55.130 206.778 1.00 21.35 136 PHE G CA 1
ATOM 14825 C C . PHE G 1 136 ? 61.754 54.419 205.801 1.00 22.96 136 PHE G C 1
ATOM 14826 O O . PHE G 1 136 ? 61.376 53.271 206.020 1.00 25.15 136 PHE G O 1
ATOM 14834 N N . ALA G 1 137 ? 61.376 55.109 204.733 1.00 19.64 137 ALA G N 1
ATOM 14835 C CA . ALA G 1 137 ? 60.568 54.491 203.686 1.00 22.73 137 ALA G CA 1
ATOM 14836 C C . ALA G 1 137 ? 61.469 53.787 202.678 1.00 24.65 137 ALA G C 1
ATOM 14837 O O . ALA G 1 137 ? 62.409 54.369 202.133 1.00 26.58 137 ALA G O 1
ATOM 14839 N N . TYR G 1 138 ? 61.162 52.518 202.443 1.00 21.83 138 TYR G N 1
ATOM 14840 C CA . TYR G 1 138 ? 61.949 51.632 201.611 1.00 20.75 138 TYR G CA 1
ATOM 14841 C C . TYR G 1 138 ? 61.298 51.576 200.232 1.00 21.85 138 TYR G C 1
ATOM 14842 O O . TYR G 1 138 ? 60.275 50.918 200.060 1.00 20.20 138 TYR G O 1
ATOM 14851 N N . ASN G 1 139 ? 61.862 52.302 199.272 1.00 21.06 139 ASN G N 1
ATOM 14852 C CA . ASN G 1 139 ? 61.342 52.293 197.906 1.00 18.66 139 ASN G CA 1
ATOM 14853 C C . ASN G 1 139 ? 61.989 51.156 197.131 1.00 18.50 139 ASN G C 1
ATOM 14854 O O . ASN G 1 139 ? 63.161 51.234 196.755 1.00 19.88 139 ASN G O 1
ATOM 14859 N N . ILE G 1 140 ? 61.235 50.077 196.925 1.00 20.37 140 ILE G N 1
ATOM 14860 C CA . ILE G 1 140 ? 61.763 48.915 196.223 1.00 19.33 140 ILE G CA 1
ATOM 14861 C C . ILE G 1 140 ? 60.678 48.324 195.302 1.00 21.08 140 ILE G C 1
ATOM 14862 O O . ILE G 1 140 ? 60.066 47.294 195.595 1.00 19.71 140 ILE G O 1
ATOM 14867 N N . PRO G 1 141 ? 60.438 48.997 194.169 1.00 21.04 141 PRO G N 1
ATOM 14868 C CA . PRO G 1 141 ? 59.349 48.616 193.262 1.00 20.77 141 PRO G CA 1
ATOM 14869 C C . PRO G 1 141 ? 59.455 47.187 192.736 1.00 16.65 141 PRO G C 1
ATOM 14870 O O . PRO G 1 141 ? 58.418 46.599 192.444 1.00 20.45 141 PRO G O 1
ATOM 14874 N N . VAL G 1 142 ? 60.661 46.650 192.601 1.00 15.15 142 VAL G N 1
ATOM 14875 C CA . VAL G 1 142 ? 60.830 45.299 192.057 1.00 17.52 142 VAL G CA 1
ATOM 14876 C C . VAL G 1 142 ? 60.156 44.259 192.953 1.00 21.64 142 VAL G C 1
ATOM 14877 O O . VAL G 1 142 ? 59.735 43.191 192.483 1.00 19.62 142 VAL G O 1
ATOM 14881 N N . SER G 1 143 ? 60.035 44.581 194.240 1.00 18.58 143 SER G N 1
ATOM 14882 C CA . SER G 1 143 ? 59.443 43.665 195.212 1.00 16.08 143 SER G CA 1
ATOM 14883 C C . SER G 1 143 ? 58.024 44.050 195.606 1.00 16.99 143 SER G C 1
ATOM 14884 O O . SER G 1 143 ? 57.200 43.184 195.895 1.00 19.11 143 SER G O 1
ATOM 14887 N N . VAL G 1 144 ? 57.743 45.349 195.619 1.00 18.91 144 VAL G N 1
ATOM 14888 C CA . VAL G 1 144 ? 56.485 45.870 196.141 1.00 16.63 144 VAL G CA 1
ATOM 14889 C C . VAL G 1 144 ? 55.493 46.284 195.045 1.00 18.26 144 VAL G C 1
ATOM 14890 O O . VAL G 1 144 ? 54.275 46.264 195.259 1.00 20.96 144 VAL G O 1
ATOM 14894 N N . HIS G 1 145 ? 56.020 46.625 193.870 1.00 18.61 145 HIS G N 1
ATOM 14895 C CA . HIS G 1 145 ? 55.212 46.988 192.705 1.00 22.34 145 HIS G CA 1
ATOM 14896 C C . HIS G 1 145 ? 54.333 48.198 192.976 1.00 22.96 145 HIS G C 1
ATOM 14897 O O . HIS G 1 145 ? 53.214 48.318 192.477 1.00 22.98 145 HIS G O 1
ATOM 14904 N N . SER G 1 146 ? 54.874 49.084 193.803 1.00 24.38 146 SER G N 1
ATOM 14905 C CA . SER G 1 146 ? 54.428 50.461 193.914 1.00 22.35 146 SER G CA 1
ATOM 14906 C C . SER G 1 146 ? 55.684 51.305 193.864 1.00 20.76 146 SER G C 1
ATOM 14907 O O . SER G 1 146 ? 56.762 50.844 194.258 1.00 22.72 146 SER G O 1
ATOM 14910 N N . ASN G 1 147 ? 55.557 52.523 193.352 1.00 25.79 147 ASN G N 1
ATOM 14911 C CA . ASN G 1 147 ? 56.620 53.511 193.456 1.00 26.42 147 ASN G CA 1
ATOM 14912 C C . ASN G 1 147 ? 56.220 54.534 194.499 1.00 21.08 147 ASN G C 1
ATOM 14913 O O . ASN G 1 147 ? 55.116 55.067 194.447 1.00 26.51 147 ASN G O 1
ATOM 14918 N N . LEU G 1 148 ? 57.106 54.814 195.448 1.00 21.24 148 LEU G N 1
ATOM 14919 C CA . LEU G 1 148 ? 56.779 55.795 196.474 1.00 19.35 148 LEU G CA 1
ATOM 14920 C C . LEU G 1 148 ? 56.777 57.193 195.873 1.00 21.58 148 LEU G C 1
ATOM 14921 O O . LEU G 1 148 ? 57.781 57.649 195.325 1.00 26.10 148 LEU G O 1
ATOM 14926 N N . ASN G 1 149 ? 55.631 57.850 195.968 1.00 19.24 149 ASN G N 1
ATOM 14927 C CA . ASN G 1 149 ? 55.468 59.205 195.457 1.00 22.28 149 ASN G CA 1
ATOM 14928 C C . ASN G 1 149 ? 56.367 60.169 196.225 1.00 24.84 149 ASN G C 1
ATOM 14929 O O . ASN G 1 149 ? 56.239 60.290 197.444 1.00 23.25 149 ASN G O 1
ATOM 14934 N N . PRO G 1 150 ? 57.278 60.852 195.512 1.00 26.92 150 PRO G N 1
ATOM 14935 C CA . PRO G 1 150 ? 58.245 61.747 196.164 1.00 25.86 150 PRO G CA 1
ATOM 14936 C C . PRO G 1 150 ? 57.563 62.926 196.850 1.00 24.38 150 PRO G C 1
ATOM 14937 O O . PRO G 1 150 ? 58.064 63.421 197.862 1.00 25.03 150 PRO G O 1
ATOM 14941 N N . VAL G 1 151 ? 56.420 63.358 196.324 1.00 22.57 151 VAL G N 1
ATOM 14942 C CA . VAL G 1 151 ? 55.669 64.443 196.946 1.00 25.86 151 VAL G CA 1
ATOM 14943 C C . VAL G 1 151 ? 55.124 63.990 198.294 1.00 27.96 151 VAL G C 1
ATOM 14944 O O . VAL G 1 151 ? 55.217 64.711 199.289 1.00 26.62 151 VAL G O 1
ATOM 14948 N N . MET G 1 152 ? 54.568 62.783 198.317 1.00 22.00 152 MET G N 1
ATOM 14949 C CA . MET G 1 152 ? 54.068 62.191 199.553 1.00 25.75 152 MET G CA 1
ATOM 14950 C C . MET G 1 152 ? 55.185 62.043 200.577 1.00 20.09 152 MET G C 1
ATOM 14951 O O . MET G 1 152 ? 54.989 62.297 201.767 1.00 25.83 152 MET G O 1
ATOM 14956 N N . LEU G 1 153 ? 56.357 61.633 200.107 1.00 20.45 153 LEU G N 1
ATOM 14957 C CA . LEU G 1 153 ? 57.506 61.412 200.978 1.00 20.02 153 LEU G CA 1
ATOM 14958 C C . LEU G 1 153 ? 57.926 62.690 201.702 1.00 25.58 153 LEU G C 1
ATOM 14959 O O . LEU G 1 153 ? 58.244 62.658 202.894 1.00 26.64 153 LEU G O 1
ATOM 14964 N N . LEU G 1 154 ? 57.940 63.805 200.978 1.00 28.31 154 LEU G N 1
ATOM 14965 C CA . LEU G 1 154 ? 58.336 65.086 201.561 1.00 24.53 154 LEU G CA 1
ATOM 14966 C C . LEU G 1 154 ? 57.248 65.639 202.475 1.00 27.55 154 LEU G C 1
ATOM 14967 O O . LEU G 1 154 ? 57.551 66.257 203.497 1.00 28.92 154 LEU G O 1
ATOM 14972 N N . THR G 1 155 ? 55.987 65.410 202.112 1.00 23.11 155 THR G N 1
ATOM 14973 C CA . THR G 1 155 ? 54.867 65.754 202.982 1.00 27.50 155 THR G CA 1
ATOM 14974 C C . THR G 1 155 ? 55.000 65.035 204.323 1.00 27.77 155 THR G C 1
ATOM 14975 O O . THR G 1 155 ? 54.827 65.637 205.385 1.00 28.66 155 THR G O 1
ATOM 14979 N N . LEU G 1 156 ? 55.334 63.750 204.267 1.00 25.09 156 LEU G N 1
ATOM 14980 C CA . LEU G 1 156 ? 55.521 62.957 205.481 1.00 25.24 156 LEU G CA 1
ATOM 14981 C C . LEU G 1 156 ? 56.775 63.377 206.257 1.00 30.12 156 LEU G C 1
ATOM 14982 O O . LEU G 1 156 ? 56.806 63.304 207.492 1.00 26.67 156 LEU G O 1
ATOM 14987 N N . ALA G 1 157 ? 57.807 63.803 205.531 1.00 25.25 157 ALA G N 1
ATOM 14988 C CA . ALA G 1 157 ? 59.031 64.295 206.155 1.00 29.86 157 ALA G CA 1
ATOM 14989 C C . ALA G 1 157 ? 58.734 65.568 206.925 1.00 31.97 157 ALA G C 1
ATOM 14990 O O . ALA G 1 157 ? 59.184 65.751 208.060 1.00 30.99 157 ALA G O 1
ATOM 14992 N N . LYS G 1 158 ? 57.961 66.444 206.293 1.00 28.85 158 LYS G N 1
ATOM 14993 C CA . LYS G 1 158 ? 57.603 67.723 206.889 1.00 33.52 158 LYS G CA 1
ATOM 14994 C C . LYS G 1 158 ? 56.753 67.527 208.138 1.00 35.78 158 LYS G C 1
ATOM 14995 O O . LYS G 1 158 ? 56.800 68.342 209.060 1.00 33.68 158 LYS G O 1
ATOM 15001 N N . ASP G 1 159 ? 55.987 66.439 208.170 1.00 30.00 159 ASP G N 1
ATOM 15002 C CA . ASP G 1 159 ? 55.105 66.148 209.295 1.00 30.44 159 ASP G CA 1
ATOM 15003 C C . ASP G 1 159 ? 55.820 65.382 210.404 1.00 29.73 159 ASP G C 1
ATOM 15004 O O . ASP G 1 159 ? 55.229 65.093 211.442 1.00 32.83 159 ASP G O 1
ATOM 15009 N N . GLY G 1 160 ? 57.084 65.044 210.175 1.00 27.03 160 GLY G N 1
ATOM 15010 C CA . GLY G 1 160 ? 57.872 64.313 211.150 1.00 28.01 160 GLY G CA 1
ATOM 15011 C C . GLY G 1 160 ? 57.626 62.814 211.150 1.00 31.86 160 GLY G C 1
ATOM 15012 O O . GLY G 1 160 ? 58.117 62.097 212.021 1.00 35.28 160 GLY G O 1
ATOM 15013 N N . VAL G 1 161 ? 56.879 62.336 210.162 1.00 29.09 161 VAL G N 1
ATOM 15014 C CA . VAL G 1 161 ? 56.520 60.921 210.080 1.00 27.92 161 VAL G CA 1
ATOM 15015 C C . VAL G 1 161 ? 57.665 60.075 209.533 1.00 27.21 161 VAL G C 1
ATOM 15016 O O . VAL G 1 161 ? 57.942 58.990 210.041 1.00 29.14 161 VAL G O 1
ATOM 15020 N N . LEU G 1 162 ? 58.328 60.576 208.494 1.00 25.45 162 LEU G N 1
ATOM 15021 C CA . LEU G 1 162 ? 59.475 59.892 207.910 1.00 25.83 162 LEU G CA 1
ATOM 15022 C C . LEU G 1 162 ? 60.783 60.621 208.208 1.00 28.53 162 LEU G C 1
ATOM 15023 O O . LEU G 1 162 ? 60.881 61.837 208.039 1.00 31.40 162 LEU G O 1
ATOM 15028 N N . ALA G 1 163 ? 61.786 59.862 208.635 1.00 22.54 163 ALA G N 1
ATOM 15029 C CA . ALA G 1 163 ? 63.119 60.392 208.877 1.00 25.81 163 ALA G CA 1
ATOM 15030 C C . ALA G 1 163 ? 63.991 60.271 207.637 1.00 28.20 163 ALA G C 1
ATOM 15031 O O . ALA G 1 163 ? 65.100 60.807 207.589 1.00 26.89 163 ALA G O 1
ATOM 15033 N N . GLY G 1 164 ? 63.497 59.547 206.635 1.00 23.09 164 GLY G N 1
ATOM 15034 C CA . GLY G 1 164 ? 64.254 59.382 205.416 1.00 24.61 164 GLY G CA 1
ATOM 15035 C C . GLY G 1 164 ? 63.726 58.284 204.516 1.00 23.57 164 GLY G C 1
ATOM 15036 O O . GLY G 1 164 ? 62.637 57.754 204.734 1.00 22.86 164 GLY G O 1
ATOM 15037 N N . THR G 1 165 ? 64.506 57.957 203.494 1.00 24.00 165 THR G N 1
ATOM 15038 C CA . THR G 1 165 ? 64.131 56.905 202.563 1.00 21.75 165 THR G CA 1
ATOM 15039 C C . THR G 1 165 ? 65.358 56.114 202.132 1.00 23.60 165 THR G C 1
ATOM 15040 O O . THR G 1 165 ? 66.459 56.658 202.015 1.00 21.26 165 THR G O 1
ATOM 15044 N N . LYS G 1 166 ? 65.176 54.810 201.954 1.00 20.66 166 LYS G N 1
ATOM 15045 C CA . LYS G 1 166 ? 66.160 54.000 201.265 1.00 24.73 166 LYS G CA 1
ATOM 15046 C C . LYS G 1 166 ? 65.595 53.713 199.887 1.00 27.82 166 LYS G C 1
ATOM 15047 O O . LYS G 1 166 ? 64.531 53.106 199.775 1.00 24.94 166 LYS G O 1
ATOM 15053 N N . ASP G 1 167 ? 66.286 54.155 198.843 1.00 20.77 167 ASP G N 1
ATOM 15054 C CA . ASP G 1 167 ? 65.730 54.021 197.503 1.00 22.04 167 ASP G CA 1
ATOM 15055 C C . ASP G 1 167 ? 66.486 53.008 196.661 1.00 22.81 167 ASP G C 1
ATOM 15056 O O . ASP G 1 167 ? 67.619 53.249 196.235 1.00 22.30 167 ASP G O 1
ATOM 15061 N N . SER G 1 168 ? 65.832 51.876 196.411 1.00 21.75 168 SER G N 1
ATOM 15062 C CA . SER G 1 168 ? 66.419 50.798 195.635 1.00 25.13 168 SER G CA 1
ATOM 15063 C C . SER G 1 168 ? 65.727 50.669 194.287 1.00 24.84 168 SER G C 1
ATOM 15064 O O . SER G 1 168 ? 65.663 49.580 193.717 1.00 26.66 168 SER G O 1
ATOM 15067 N N . SER G 1 169 ? 65.224 51.785 193.768 1.00 23.98 169 SER G N 1
ATOM 15068 C CA . SER G 1 169 ? 64.479 51.755 192.510 1.00 20.71 169 SER G CA 1
ATOM 15069 C C . SER G 1 169 ? 65.405 51.649 191.303 1.00 22.50 169 SER G C 1
ATOM 15070 O O . SER G 1 169 ? 64.968 51.281 190.217 1.00 22.61 169 SER G O 1
ATOM 15073 N N . GLY G 1 170 ? 66.683 51.959 191.493 1.00 20.23 170 GLY G N 1
ATOM 15074 C CA . GLY G 1 170 ? 67.661 51.895 190.423 1.00 17.50 170 GLY G CA 1
ATOM 15075 C C . GLY G 1 170 ? 67.598 53.080 189.469 1.00 18.88 170 GLY G C 1
ATOM 15076 O O . GLY G 1 170 ? 68.295 53.110 188.449 1.00 26.12 170 GLY G O 1
ATOM 15077 N N . ASN G 1 171 ? 66.761 54.057 189.797 1.00 22.21 171 ASN G N 1
ATOM 15078 C CA . ASN G 1 171 ? 66.579 55.234 188.949 1.00 18.98 171 ASN G CA 1
ATOM 15079 C C . ASN G 1 171 ? 67.276 56.441 189.566 1.00 17.91 171 ASN G C 1
ATOM 15080 O O . ASN G 1 171 ? 66.683 57.155 190.371 1.00 20.31 171 ASN G O 1
ATOM 15085 N N . ASP G 1 172 ? 68.525 56.663 189.173 1.00 18.16 172 ASP G N 1
ATOM 15086 C CA . ASP G 1 172 ? 69.330 57.712 189.794 1.00 22.75 172 ASP G CA 1
ATOM 15087 C C . ASP G 1 172 ? 68.833 59.105 189.438 1.00 20.26 172 ASP G C 1
ATOM 15088 O O . ASP G 1 172 ? 68.991 60.036 190.223 1.00 20.48 172 ASP G O 1
ATOM 15093 N N . GLY G 1 173 ? 68.224 59.250 188.265 1.00 19.22 173 GLY G N 1
ATOM 15094 C CA . GLY G 1 173 ? 67.608 60.516 187.917 1.00 19.69 173 GLY G CA 1
ATOM 15095 C C . GLY G 1 173 ? 66.482 60.860 188.873 1.00 18.07 173 GLY G C 1
ATOM 15096 O O . GLY G 1 173 ? 66.296 62.011 189.265 1.00 20.75 173 GLY G O 1
ATOM 15097 N N . ALA G 1 174 ? 65.719 59.846 189.262 1.00 19.36 174 ALA G N 1
ATOM 15098 C CA . ALA G 1 174 ? 64.592 60.059 190.151 1.00 19.61 174 ALA G CA 1
ATOM 15099 C C . ALA G 1 174 ? 65.061 60.349 191.572 1.00 19.11 174 ALA G C 1
ATOM 15100 O O . ALA G 1 174 ? 64.482 61.178 192.266 1.00 19.70 174 ALA G O 1
ATOM 15102 N N . ILE G 1 175 ? 66.104 59.644 191.994 1.00 20.58 175 ILE G N 1
ATOM 15103 C CA . ILE G 1 175 ? 66.687 59.870 193.308 1.00 19.44 175 ILE G CA 1
ATOM 15104 C C . ILE G 1 175 ? 67.217 61.303 193.365 1.00 21.38 175 ILE G C 1
ATOM 15105 O O . ILE G 1 175 ? 66.932 62.046 194.306 1.00 18.59 175 ILE G O 1
ATOM 15110 N N . ARG G 1 176 ? 67.953 61.692 192.332 1.00 18.14 176 ARG G N 1
ATOM 15111 C CA . ARG G 1 176 ? 68.480 63.052 192.231 1.00 20.92 176 ARG G CA 1
ATOM 15112 C C . ARG G 1 176 ? 67.373 64.105 192.305 1.00 20.92 176 ARG G C 1
ATOM 15113 O O . ARG G 1 176 ? 67.497 65.097 193.021 1.00 20.98 176 ARG G O 1
ATOM 15121 N N . SER G 1 177 ? 66.287 63.888 191.569 1.00 18.23 177 SER G N 1
ATOM 15122 C CA . SER G 1 177 ? 65.155 64.804 191.592 1.00 19.51 177 SER G CA 1
ATOM 15123 C C . SER G 1 177 ? 64.550 64.926 192.995 1.00 21.44 177 SER G C 1
ATOM 15124 O O . SER G 1 177 ? 64.087 66.000 193.399 1.00 22.17 177 SER G O 1
ATOM 15127 N N . LEU G 1 178 ? 64.563 63.824 193.738 1.00 19.91 178 LEU G N 1
ATOM 15128 C CA . LEU G 1 178 ? 64.041 63.819 195.096 1.00 19.48 178 LEU G CA 1
ATOM 15129 C C . LEU G 1 178 ? 64.953 64.624 196.014 1.00 17.54 178 LEU G C 1
ATOM 15130 O O . LEU G 1 178 ? 64.469 65.409 196.829 1.00 21.74 178 LEU G O 1
ATOM 15135 N N . ILE G 1 179 ? 66.260 64.419 195.874 1.00 20.32 179 ILE G N 1
ATOM 15136 C CA . ILE G 1 179 ? 67.237 65.168 196.665 1.00 20.50 179 ILE G CA 1
ATOM 15137 C C . ILE G 1 179 ? 67.075 66.660 196.399 1.00 22.28 179 ILE G C 1
ATOM 15138 O O . ILE G 1 179 ? 67.035 67.464 197.328 1.00 23.15 179 ILE G O 1
ATOM 15143 N N . GLU G 1 180 ? 66.952 67.016 195.126 1.00 22.51 180 GLU G N 1
ATOM 15144 C CA . GLU G 1 180 ? 66.797 68.413 194.736 1.00 23.84 180 GLU G CA 1
ATOM 15145 C C . GLU G 1 180 ? 65.511 69.004 195.305 1.00 27.61 180 GLU G C 1
ATOM 15146 O O . GLU G 1 180 ? 65.504 70.133 195.794 1.00 26.01 180 GLU G O 1
ATOM 15152 N N . ALA G 1 181 ? 64.425 68.238 195.248 1.00 21.30 181 ALA G N 1
ATOM 15153 C CA . ALA G 1 181 ? 63.143 68.683 195.783 1.00 21.72 181 ALA G CA 1
ATOM 15154 C C . ALA G 1 181 ? 63.201 68.842 197.305 1.00 24.70 181 ALA G C 1
ATOM 15155 O O . ALA G 1 181 ? 62.655 69.799 197.862 1.00 25.22 181 ALA G O 1
ATOM 15157 N N . ARG G 1 182 ? 63.855 67.893 197.970 1.00 25.14 182 ARG G N 1
ATOM 15158 C CA . ARG G 1 182 ? 64.025 67.958 199.416 1.00 22.35 182 ARG G CA 1
ATOM 15159 C C . ARG G 1 182 ? 64.752 69.234 199.807 1.00 25.41 182 ARG G C 1
ATOM 15160 O O . ARG G 1 182 ? 64.312 69.971 200.690 1.00 27.98 182 ARG G O 1
ATOM 15168 N N . ASP G 1 183 ? 65.875 69.481 199.145 1.00 25.85 183 ASP G N 1
ATOM 15169 C CA . ASP G 1 183 ? 66.699 70.640 199.470 1.00 26.55 183 ASP G CA 1
ATOM 15170 C C . ASP G 1 183 ? 65.943 71.941 199.200 1.00 28.77 183 ASP G C 1
ATOM 15171 O O . ASP G 1 183 ? 66.013 72.877 199.999 1.00 29.76 183 ASP G O 1
ATOM 15176 N N . ASP G 1 184 ? 65.203 71.993 198.092 1.00 29.38 184 ASP G N 1
ATOM 15177 C CA . ASP G 1 184 ? 64.438 73.190 197.749 1.00 26.08 184 ASP G CA 1
ATOM 15178 C C . ASP G 1 184 ? 63.309 73.434 198.750 1.00 32.18 184 ASP G C 1
ATOM 15179 O O . ASP G 1 184 ? 62.846 74.566 198.917 1.00 28.16 184 ASP G O 1
ATOM 15184 N N . ALA G 1 185 ? 62.869 72.371 199.415 1.00 29.79 185 ALA G N 1
ATOM 15185 C CA . ALA G 1 185 ? 61.777 72.463 200.377 1.00 28.67 185 ALA G CA 1
ATOM 15186 C C . ALA G 1 185 ? 62.296 72.757 201.781 1.00 25.05 185 ALA G C 1
ATOM 15187 O O . ALA G 1 185 ? 61.516 72.882 202.723 1.00 29.90 185 ALA G O 1
ATOM 15189 N N . GLY G 1 186 ? 63.614 72.844 201.914 1.00 25.90 186 GLY G N 1
ATOM 15190 C CA . GLY G 1 186 ? 64.234 73.069 203.208 1.00 32.27 186 GLY G CA 1
ATOM 15191 C C . GLY G 1 186 ? 64.041 71.910 204.172 1.00 36.35 186 GLY G C 1
ATOM 15192 O O . GLY G 1 186 ? 63.830 72.118 205.371 1.00 30.86 186 GLY G O 1
ATOM 15193 N N . LEU G 1 187 ? 64.125 70.687 203.654 1.00 28.70 187 LEU G N 1
ATOM 15194 C CA . LEU G 1 187 ? 63.932 69.494 204.478 1.00 28.36 187 LEU G CA 1
ATOM 15195 C C . LEU G 1 187 ? 65.196 68.644 204.543 1.00 30.45 187 LEU G C 1
ATOM 15196 O O . LEU G 1 187 ? 65.144 67.464 204.888 1.00 30.66 187 LEU G O 1
ATOM 15201 N N . THR G 1 188 ? 66.329 69.259 204.225 1.00 25.00 188 THR G N 1
ATOM 15202 C CA . THR G 1 188 ? 67.599 68.556 204.088 1.00 26.96 188 THR G CA 1
ATOM 15203 C C . THR G 1 188 ? 68.007 67.757 205.329 1.00 32.27 188 THR G C 1
ATOM 15204 O O . THR G 1 188 ? 68.457 66.613 205.221 1.00 30.02 188 THR G O 1
ATOM 15208 N N . GLU G 1 189 ? 67.857 68.361 206.502 1.00 35.83 189 GLU G N 1
ATOM 15209 C CA . GLU G 1 189 ? 68.254 67.702 207.743 1.00 35.27 189 GLU G CA 1
ATOM 15210 C C . GLU G 1 189 ? 67.166 66.777 208.274 1.00 36.72 189 GLU G C 1
ATOM 15211 O O . GLU G 1 189 ? 67.449 65.844 209.029 1.00 40.53 189 GLU G O 1
ATOM 15217 N N . GLN G 1 190 ? 65.927 67.030 207.863 1.00 34.48 190 GLN G N 1
ATOM 15218 C CA . GLN G 1 190 ? 64.773 66.306 208.387 1.00 33.54 190 GLN G CA 1
ATOM 15219 C C . GLN G 1 190 ? 64.470 65.006 207.636 1.00 38.33 190 GLN G C 1
ATOM 15220 O O . GLN G 1 190 ? 63.571 64.261 208.026 1.00 41.65 190 GLN G O 1
ATOM 15226 N N . PHE G 1 191 ? 65.220 64.731 206.572 1.00 30.32 191 PHE G N 1
ATOM 15227 C CA . PHE G 1 191 ? 64.878 63.630 205.668 1.00 24.86 191 PHE G CA 1
ATOM 15228 C C . PHE G 1 191 ? 66.109 63.090 204.945 1.00 26.71 191 PHE G C 1
ATOM 15229 O O . PHE G 1 191 ? 66.547 63.646 203.942 1.00 25.34 191 PHE G O 1
ATOM 15237 N N . LYS G 1 192 ? 66.668 62.002 205.459 1.00 19.52 192 LYS G N 1
ATOM 15238 C CA . LYS G 1 192 ? 67.895 61.453 204.912 1.00 22.45 192 LYS G CA 1
ATOM 15239 C C . LYS G 1 192 ? 67.594 60.620 203.670 1.00 25.05 192 LYS G C 1
ATOM 15240 O O . LYS G 1 192 ? 66.599 59.901 203.624 1.00 26.77 192 LYS G O 1
ATOM 15246 N N . ILE G 1 193 ? 68.443 60.729 202.657 1.00 23.26 193 ILE G N 1
ATOM 15247 C CA . ILE G 1 193 ? 68.221 59.985 201.427 1.00 23.65 193 ILE G CA 1
ATOM 15248 C C . ILE G 1 193 ? 69.378 59.030 201.174 1.00 22.37 193 ILE G C 1
ATOM 15249 O O . ILE G 1 193 ? 70.496 59.433 200.853 1.00 21.56 193 ILE G O 1
ATOM 15254 N N . LEU G 1 194 ? 69.094 57.741 201.329 1.00 22.38 194 LEU G N 1
ATOM 15255 C CA . LEU G 1 194 ? 70.105 56.720 201.147 1.00 26.18 194 LEU G CA 1
ATOM 15256 C C . LEU G 1 194 ? 69.807 55.963 199.869 1.00 21.95 194 LEU G C 1
ATOM 15257 O O . LEU G 1 194 ? 68.653 55.623 199.604 1.00 23.09 194 LEU G O 1
ATOM 15262 N N . THR G 1 195 ? 70.834 55.706 199.073 1.00 23.09 195 THR G N 1
ATOM 15263 C CA . THR G 1 195 ? 70.633 54.927 197.862 1.00 25.55 195 THR G CA 1
ATOM 15264 C C . THR G 1 195 ? 70.861 53.446 198.157 1.00 27.58 195 THR G C 1
ATOM 15265 O O . THR G 1 195 ? 71.755 53.079 198.921 1.00 25.51 195 THR G O 1
ATOM 15269 N N . GLY G 1 196 ? 70.025 52.598 197.568 1.00 21.60 196 GLY G N 1
ATOM 15270 C CA . GLY G 1 196 ? 70.198 51.162 197.670 1.00 24.42 196 GLY G CA 1
ATOM 15271 C C . GLY G 1 196 ? 71.123 50.650 196.587 1.00 20.93 196 GLY G C 1
ATOM 15272 O O . GLY G 1 196 ? 71.403 49.450 196.506 1.00 24.31 196 GLY G O 1
ATOM 15273 N N . SER G 1 197 ? 71.597 51.561 195.739 1.00 20.97 197 SER G N 1
ATOM 15274 C CA . SER G 1 197 ? 72.468 51.195 194.627 1.00 20.33 197 SER G CA 1
ATOM 15275 C C . SER G 1 197 ? 73.809 50.626 195.092 1.00 24.04 197 SER G C 1
ATOM 15276 O O . SER G 1 197 ? 74.336 51.021 196.133 1.00 27.90 197 SER G O 1
ATOM 15279 N N . GLU G 1 198 ? 74.356 49.705 194.310 1.00 23.68 198 GLU G N 1
ATOM 15280 C CA . GLU G 1 198 ? 75.649 49.106 194.607 1.00 20.51 198 GLU G CA 1
ATOM 15281 C C . GLU G 1 198 ? 76.723 49.582 193.635 1.00 25.18 198 GLU G C 1
ATOM 15282 O O . GLU G 1 198 ? 77.921 49.476 193.908 1.00 22.99 198 GLU G O 1
ATOM 15288 N N . THR G 1 199 ? 76.284 50.114 192.499 1.00 21.79 199 THR G N 1
ATOM 15289 C CA . THR G 1 199 ? 77.176 50.398 191.384 1.00 18.22 199 THR G CA 1
ATOM 15290 C C . THR G 1 199 ? 77.180 51.858 190.950 1.00 19.21 199 THR G C 1
ATOM 15291 O O . THR G 1 199 ? 77.952 52.234 190.071 1.00 19.88 199 THR G O 1
ATOM 15295 N N . THR G 1 200 ? 76.309 52.663 191.544 1.00 18.14 200 THR G N 1
ATOM 15296 C CA . THR G 1 200 ? 76.271 54.095 191.246 1.00 20.78 200 THR G CA 1
ATOM 15297 C C . THR G 1 200 ? 76.231 54.892 192.546 1.00 22.71 200 THR G C 1
ATOM 15298 O O . THR G 1 200 ? 75.472 55.847 192.689 1.00 19.52 200 THR G O 1
ATOM 15302 N N . VAL G 1 201 ? 77.064 54.484 193.499 1.00 20.60 201 VAL G N 1
ATOM 15303 C CA . VAL G 1 201 ? 77.147 55.156 194.790 1.00 23.85 201 VAL G CA 1
ATOM 15304 C C . VAL G 1 201 ? 77.809 56.530 194.655 1.00 21.70 201 VAL G C 1
ATOM 15305 O O . VAL G 1 201 ? 77.362 57.501 195.264 1.00 21.90 201 VAL G O 1
ATOM 15309 N N . ASP G 1 202 ? 78.864 56.612 193.850 1.00 23.13 202 ASP G N 1
ATOM 15310 C CA . ASP G 1 202 ? 79.498 57.901 193.606 1.00 23.41 202 ASP G CA 1
ATOM 15311 C C . ASP G 1 202 ? 78.502 58.887 193.003 1.00 25.51 202 ASP G C 1
ATOM 15312 O O . ASP G 1 202 ? 78.476 60.047 193.407 1.00 21.48 202 ASP G O 1
ATOM 15317 N N . PHE G 1 203 ? 77.667 58.427 192.069 1.00 23.89 203 PHE G N 1
ATOM 15318 C CA . PHE G 1 203 ? 76.655 59.310 191.483 1.00 20.08 203 PHE G CA 1
ATOM 15319 C C . PHE G 1 203 ? 75.802 59.909 192.584 1.00 18.62 203 PHE G C 1
ATOM 15320 O O . PHE G 1 203 ? 75.565 61.116 192.626 1.00 19.93 203 PHE G O 1
ATOM 15328 N N . ALA G 1 204 ? 75.331 59.048 193.480 1.00 20.49 204 ALA G N 1
ATOM 15329 C CA . ALA G 1 204 ? 74.411 59.474 194.523 1.00 19.33 204 ALA G CA 1
ATOM 15330 C C . ALA G 1 204 ? 75.040 60.525 195.433 1.00 21.16 204 ALA G C 1
ATOM 15331 O O . ALA G 1 204 ? 74.409 61.526 195.748 1.00 19.80 204 ALA G O 1
ATOM 15333 N N . TYR G 1 205 ? 76.280 60.288 195.847 1.00 21.61 205 TYR G N 1
ATOM 15334 C CA . TYR G 1 205 ? 76.988 61.233 196.708 1.00 23.82 205 TYR G CA 1
ATOM 15335 C C . TYR G 1 205 ? 77.237 62.561 195.989 1.00 22.60 205 TYR G C 1
ATOM 15336 O O . TYR G 1 205 ? 77.111 63.626 196.596 1.00 24.60 205 TYR G O 1
ATOM 15345 N N . LEU G 1 206 ? 77.570 62.492 194.701 1.00 22.06 206 LEU G N 1
ATOM 15346 C CA . LEU G 1 206 ? 77.781 63.689 193.886 1.00 22.03 206 LEU G CA 1
ATOM 15347 C C . LEU G 1 206 ? 76.517 64.537 193.859 1.00 23.51 206 LEU G C 1
ATOM 15348 O O . LEU G 1 206 ? 76.573 65.772 193.901 1.00 24.19 206 LEU G O 1
ATOM 15353 N N . ALA G 1 207 ? 75.371 63.866 193.817 1.00 24.48 207 ALA G N 1
ATOM 15354 C CA . ALA G 1 207 ? 74.088 64.547 193.831 1.00 21.83 207 ALA G CA 1
ATOM 15355 C C . ALA G 1 207 ? 73.651 64.970 195.237 1.00 26.13 207 ALA G C 1
ATOM 15356 O O . ALA G 1 207 ? 72.628 65.634 195.401 1.00 28.64 207 ALA G O 1
ATOM 15358 N N . GLY G 1 208 ? 74.419 64.587 196.252 1.00 24.89 208 GLY G N 1
ATOM 15359 C CA . GLY G 1 208 ? 74.139 65.029 197.606 1.00 27.46 208 GLY G CA 1
ATOM 15360 C C . GLY G 1 208 ? 73.364 64.057 198.477 1.00 27.18 208 GLY G C 1
ATOM 15361 O O . GLY G 1 208 ? 72.725 64.472 199.443 1.00 26.54 208 GLY G O 1
ATOM 15362 N N . ALA G 1 209 ? 73.412 62.768 198.145 1.00 25.25 209 ALA G N 1
ATOM 15363 C CA . ALA G 1 209 ? 72.758 61.760 198.977 1.00 24.12 209 ALA G CA 1
ATOM 15364 C C . ALA G 1 209 ? 73.478 61.659 200.321 1.00 27.32 209 ALA G C 1
ATOM 15365 O O . ALA G 1 209 ? 74.643 62.045 200.429 1.00 27.92 209 ALA G O 1
ATOM 15367 N N . ASP G 1 210 ? 72.786 61.137 201.332 1.00 25.32 210 ASP G N 1
ATOM 15368 C CA . ASP G 1 210 ? 73.337 61.037 202.686 1.00 22.88 210 ASP G CA 1
ATOM 15369 C C . ASP G 1 210 ? 74.052 59.717 202.961 1.00 30.93 210 ASP G C 1
ATOM 15370 O O . ASP G 1 210 ? 74.840 59.611 203.905 1.00 26.35 210 ASP G O 1
ATOM 15375 N N . GLY G 1 211 ? 73.781 58.699 202.156 1.00 23.23 211 GLY G N 1
ATOM 15376 C CA . GLY G 1 211 ? 74.411 57.419 202.397 1.00 24.10 211 GLY G CA 1
ATOM 15377 C C . GLY G 1 211 ? 74.069 56.336 201.399 1.00 26.18 211 GLY G C 1
ATOM 15378 O O . GLY G 1 211 ? 73.471 56.589 200.355 1.00 25.23 211 GLY G O 1
ATOM 15379 N N . VAL G 1 212 ? 74.460 55.115 201.729 1.00 25.59 212 VAL G N 1
ATOM 15380 C CA . VAL G 1 212 ? 74.267 53.996 200.826 1.00 22.97 212 VAL G CA 1
ATOM 15381 C C . VAL G 1 212 ? 73.936 52.734 201.621 1.00 30.69 212 VAL G C 1
ATOM 15382 O O . VAL G 1 212 ? 74.481 52.493 202.700 1.00 26.21 212 VAL G O 1
ATOM 15386 N N . VAL G 1 213 ? 73.007 51.951 201.092 1.00 25.99 213 VAL G N 1
ATOM 15387 C CA . VAL G 1 213 ? 72.635 50.675 201.689 1.00 24.26 213 VAL G CA 1
ATOM 15388 C C . VAL G 1 213 ? 72.877 49.577 200.651 1.00 24.10 213 VAL G C 1
ATOM 15389 O O . VAL G 1 213 ? 71.940 49.113 199.994 1.00 25.55 213 VAL G O 1
ATOM 15393 N N . PRO G 1 214 ? 74.147 49.179 200.478 1.00 20.76 214 PRO G N 1
ATOM 15394 C CA . PRO G 1 214 ? 74.557 48.269 199.406 1.00 25.53 214 PRO G CA 1
ATOM 15395 C C . PRO G 1 214 ? 74.625 46.806 199.847 1.00 30.08 214 PRO G C 1
ATOM 15396 O O . PRO G 1 214 ? 75.310 46.489 200.818 1.00 24.49 214 PRO G O 1
ATOM 15400 N N . GLY G 1 215 ? 73.932 45.924 199.134 1.00 28.64 215 GLY G N 1
ATOM 15401 C CA . GLY G 1 215 ? 73.996 44.509 199.448 1.00 25.32 215 GLY G CA 1
ATOM 15402 C C . GLY G 1 215 ? 75.421 43.991 199.391 1.00 24.78 215 GLY G C 1
ATOM 15403 O O . GLY G 1 215 ? 75.860 43.250 200.270 1.00 25.70 215 GLY G O 1
ATOM 15404 N N . LEU G 1 216 ? 76.154 44.400 198.362 1.00 21.02 216 LEU G N 1
ATOM 15405 C CA . LEU G 1 216 ? 77.540 43.976 198.170 1.00 22.30 216 LEU G CA 1
ATOM 15406 C C . LEU G 1 216 ? 78.430 44.449 199.322 1.00 27.36 216 LEU G C 1
ATOM 15407 O O . LEU G 1 216 ? 79.540 43.946 199.508 1.00 24.88 216 LEU G O 1
ATOM 15412 N N . GLY G 1 217 ? 77.927 45.407 200.094 1.00 22.41 217 GLY G N 1
ATOM 15413 C CA . GLY G 1 217 ? 78.629 45.912 201.264 1.00 24.62 217 GLY G CA 1
ATOM 15414 C C . GLY G 1 217 ? 78.890 44.842 202.308 1.00 32.64 217 GLY G C 1
ATOM 15415 O O . GLY G 1 217 ? 79.781 44.986 203.149 1.00 26.51 217 GLY G O 1
ATOM 15416 N N . ASN G 1 218 ? 78.107 43.768 202.260 1.00 25.99 218 ASN G N 1
ATOM 15417 C CA . ASN G 1 218 ? 78.357 42.603 203.109 1.00 22.36 218 ASN G CA 1
ATOM 15418 C C . ASN G 1 218 ? 79.685 41.937 202.789 1.00 28.68 218 ASN G C 1
ATOM 15419 O O . ASN G 1 218 ? 80.384 41.470 203.684 1.00 29.27 218 ASN G O 1
ATOM 15424 N N . VAL G 1 219 ? 80.017 41.881 201.505 1.00 23.11 219 VAL G N 1
ATOM 15425 C CA . VAL G 1 219 ? 81.219 41.201 201.043 1.00 27.06 219 VAL G CA 1
ATOM 15426 C C . VAL G 1 219 ? 82.444 42.084 201.224 1.00 32.30 219 VAL G C 1
ATOM 15427 O O . VAL G 1 219 ? 83.489 41.639 201.710 1.00 30.90 219 VAL G O 1
ATOM 15431 N N . ASP G 1 220 ? 82.302 43.345 200.833 1.00 27.12 220 ASP G N 1
ATOM 15432 C CA . ASP G 1 220 ? 83.413 44.283 200.869 1.00 31.48 220 ASP G CA 1
ATOM 15433 C C . ASP G 1 220 ? 83.015 45.589 201.554 1.00 29.52 220 ASP G C 1
ATOM 15434 O O . ASP G 1 220 ? 82.929 46.635 200.904 1.00 31.44 220 ASP G O 1
ATOM 15439 N N . PRO G 1 221 ? 82.777 45.539 202.876 1.00 30.32 221 PRO G N 1
ATOM 15440 C CA . PRO G 1 221 ? 82.406 46.757 203.600 1.00 22.17 221 PRO G CA 1
ATOM 15441 C C . PRO G 1 221 ? 83.507 47.821 203.524 1.00 26.76 221 PRO G C 1
ATOM 15442 O O . PRO G 1 221 ? 83.209 49.017 203.508 1.00 26.03 221 PRO G O 1
ATOM 15446 N N . ALA G 1 222 ? 84.759 47.384 203.440 1.00 30.90 222 ALA G N 1
ATOM 15447 C CA . ALA G 1 222 ? 85.888 48.308 203.424 1.00 34.07 222 ALA G CA 1
ATOM 15448 C C . ALA G 1 222 ? 85.914 49.136 202.140 1.00 33.57 222 ALA G C 1
ATOM 15449 O O . ALA G 1 222 ? 86.332 50.295 202.152 1.00 31.97 222 ALA G O 1
ATOM 15451 N N . ALA G 1 223 ? 85.466 48.539 201.038 1.00 28.97 223 ALA G N 1
ATOM 15452 C CA . ALA G 1 223 ? 85.444 49.229 199.748 1.00 33.28 223 ALA G CA 1
ATOM 15453 C C . ALA G 1 223 ? 84.437 50.374 199.747 1.00 24.80 223 ALA G C 1
ATOM 15454 O O . ALA G 1 223 ? 84.714 51.459 199.220 1.00 28.71 223 ALA G O 1
ATOM 15456 N N . TYR G 1 224 ? 83.269 50.140 200.338 1.00 26.21 224 TYR G N 1
ATOM 15457 C CA . TYR G 1 224 ? 82.233 51.165 200.383 1.00 27.58 224 TYR G CA 1
ATOM 15458 C C . TYR G 1 224 ? 82.566 52.225 201.424 1.00 29.67 224 TYR G C 1
ATOM 15459 O O . TYR G 1 224 ? 82.216 53.391 201.267 1.00 27.43 224 TYR G O 1
ATOM 15468 N N . ALA G 1 225 ? 83.248 51.819 202.489 1.00 30.14 225 ALA G N 1
ATOM 15469 C CA . ALA G 1 225 ? 83.744 52.788 203.452 1.00 31.58 225 ALA G CA 1
ATOM 15470 C C . ALA G 1 225 ? 84.757 53.712 202.781 1.00 20.91 225 ALA G C 1
ATOM 15471 O O . ALA G 1 225 ? 84.734 54.928 202.982 1.00 30.13 225 ALA G O 1
ATOM 15473 N N . ALA G 1 226 ? 85.652 53.131 201.988 1.00 26.23 226 ALA G N 1
ATOM 15474 C CA . ALA G 1 226 ? 86.692 53.906 201.320 1.00 25.27 226 ALA G CA 1
ATOM 15475 C C . ALA G 1 226 ? 86.080 54.801 200.253 1.00 32.14 226 ALA G C 1
ATOM 15476 O O . ALA G 1 226 ? 86.505 55.941 200.063 1.00 28.77 226 ALA G O 1
ATOM 15478 N N . LEU G 1 227 ? 85.080 54.270 199.556 1.00 26.62 227 LEU G N 1
ATOM 15479 C CA . LEU G 1 227 ? 84.377 55.030 198.527 1.00 25.93 227 LEU G CA 1
ATOM 15480 C C . LEU G 1 227 ? 83.686 56.255 199.113 1.00 23.23 227 LEU G C 1
ATOM 15481 O O . LEU G 1 227 ? 83.835 57.368 198.602 1.00 25.61 227 LEU G O 1
ATOM 15486 N N . ALA G 1 228 ? 82.940 56.050 200.191 1.00 26.25 228 ALA G N 1
ATOM 15487 C CA . ALA G 1 228 ? 82.191 57.124 200.824 1.00 23.20 228 ALA G CA 1
ATOM 15488 C C . ALA G 1 228 ? 83.110 58.260 201.274 1.00 33.45 228 ALA G C 1
ATOM 15489 O O . ALA G 1 228 ? 82.787 59.434 201.097 1.00 32.51 228 ALA G O 1
ATOM 15491 N N . LYS G 1 229 ? 84.258 57.912 201.847 1.00 31.41 229 LYS G N 1
ATOM 15492 C CA . LYS G 1 229 ? 85.181 58.936 202.328 1.00 33.69 229 LYS G CA 1
ATOM 15493 C C . LYS G 1 229 ? 85.739 59.736 201.158 1.00 30.30 229 LYS G C 1
ATOM 15494 O O . LYS G 1 229 ? 85.854 60.962 201.236 1.00 37.92 229 LYS G O 1
ATOM 15500 N N . LEU G 1 230 ? 86.079 59.042 200.075 1.00 28.36 230 LEU G N 1
ATOM 15501 C CA . LEU G 1 230 ? 86.544 59.708 198.862 1.00 30.69 230 LEU G CA 1
ATOM 15502 C C . LEU G 1 230 ? 85.515 60.728 198.376 1.00 33.71 230 LEU G C 1
ATOM 15503 O O . LEU G 1 230 ? 85.865 61.851 198.012 1.00 30.83 230 LEU G O 1
ATOM 15508 N N . CYS G 1 231 ? 84.242 60.340 198.394 1.00 33.44 231 CYS G N 1
ATOM 15509 C CA . CYS G 1 231 ? 83.169 61.233 197.966 1.00 29.31 231 CYS G CA 1
ATOM 15510 C C . CYS G 1 231 ? 82.993 62.411 198.920 1.00 34.91 231 CYS G C 1
ATOM 15511 O O . CYS G 1 231 ? 82.809 63.549 198.490 1.00 34.58 231 CYS G O 1
ATOM 15514 N N . LEU G 1 232 ? 83.053 62.139 200.218 1.00 34.42 232 LEU G N 1
ATOM 15515 C CA . LEU G 1 232 ? 82.938 63.199 201.214 1.00 32.51 232 LEU G CA 1
ATOM 15516 C C . LEU G 1 232 ? 84.091 64.201 201.109 1.00 34.93 232 LEU G C 1
ATOM 15517 O O . LEU G 1 232 ? 83.924 65.385 201.402 1.00 32.00 232 LEU G O 1
ATOM 15522 N N . ASP G 1 233 ? 85.253 63.724 200.674 1.00 35.36 233 ASP G N 1
ATOM 15523 C CA . ASP G 1 233 ? 86.427 64.580 200.538 1.00 38.93 233 ASP G CA 1
ATOM 15524 C C . ASP G 1 233 ? 86.494 65.243 199.164 1.00 38.91 233 ASP G C 1
ATOM 15525 O O . ASP G 1 233 ? 87.441 65.976 198.866 1.00 29.60 233 ASP G O 1
ATOM 15530 N N . GLY G 1 234 ? 85.497 64.975 198.324 1.00 33.65 234 GLY G N 1
ATOM 15531 C CA . GLY G 1 234 ? 85.419 65.602 197.014 1.00 28.95 234 GLY G CA 1
ATOM 15532 C C . GLY G 1 234 ? 86.397 65.057 195.994 1.00 28.19 234 GLY G C 1
ATOM 15533 O O . GLY G 1 234 ? 86.660 65.686 194.967 1.00 28.22 234 GLY G O 1
ATOM 15534 N N . LYS G 1 235 ? 86.940 63.877 196.263 1.00 28.69 235 LYS G N 1
ATOM 15535 C CA . LYS G 1 235 ? 87.830 63.237 195.309 1.00 30.00 235 LYS G CA 1
ATOM 15536 C C . LYS G 1 235 ? 87.010 62.370 194.360 1.00 30.88 235 LYS G C 1
ATOM 15537 O O . LYS G 1 235 ? 86.993 61.145 194.473 1.00 32.58 235 LYS G O 1
ATOM 15543 N N . TRP G 1 236 ? 86.336 63.022 193.418 1.00 29.90 236 TRP G N 1
ATOM 15544 C CA . TRP G 1 236 ? 85.360 62.337 192.573 1.00 28.55 236 TRP G CA 1
ATOM 15545 C C . TRP G 1 236 ? 85.997 61.414 191.540 1.00 30.25 236 TRP G C 1
ATOM 15546 O O . TRP G 1 236 ? 85.495 60.318 191.292 1.00 30.51 236 TRP G O 1
ATOM 15557 N N . ALA G 1 237 ? 87.101 61.843 190.938 1.00 25.03 237 ALA G N 1
ATOM 15558 C CA . ALA G 1 237 ? 87.786 61.008 189.961 1.00 26.44 237 ALA G CA 1
ATOM 15559 C C . ALA G 1 237 ? 88.296 59.728 190.615 1.00 32.84 237 ALA G C 1
ATOM 15560 O O . ALA G 1 237 ? 88.251 58.650 190.021 1.00 28.16 237 ALA G O 1
ATOM 15562 N N . GLU G 1 238 ? 88.773 59.852 191.849 1.00 33.08 238 GLU G N 1
ATOM 15563 C CA . GLU G 1 238 ? 89.294 58.698 192.573 1.00 33.48 238 GLU G CA 1
ATOM 15564 C C . GLU G 1 238 ? 88.144 57.789 192.997 1.00 27.90 238 GLU G C 1
ATOM 15565 O O . GLU G 1 238 ? 88.251 56.560 192.942 1.00 28.73 238 GLU G O 1
ATOM 15571 N N . ALA G 1 239 ? 87.044 58.403 193.416 1.00 27.54 239 ALA G N 1
ATOM 15572 C CA . ALA G 1 239 ? 85.863 57.662 193.838 1.00 29.48 239 ALA G CA 1
ATOM 15573 C C . ALA G 1 239 ? 85.288 56.852 192.678 1.00 30.01 239 ALA G C 1
ATOM 15574 O O . ALA G 1 239 ? 84.913 55.691 192.846 1.00 23.82 239 ALA G O 1
ATOM 15576 N N . ALA G 1 240 ? 85.234 57.464 191.500 1.00 28.09 240 ALA G N 1
ATOM 15577 C CA . ALA G 1 240 ? 84.713 56.779 190.318 1.00 27.35 240 ALA G CA 1
ATOM 15578 C C . ALA G 1 240 ? 85.591 55.591 189.940 1.00 26.93 240 ALA G C 1
ATOM 15579 O O . ALA G 1 240 ? 85.096 54.567 189.463 1.00 25.40 240 ALA G O 1
ATOM 15581 N N . ALA G 1 241 ? 86.898 55.725 190.151 1.00 26.58 241 ALA G N 1
ATOM 15582 C CA . ALA G 1 241 ? 87.813 54.631 189.853 1.00 27.45 241 ALA G CA 1
ATOM 15583 C C . ALA G 1 241 ? 87.599 53.474 190.827 1.00 22.48 241 ALA G C 1
ATOM 15584 O O . ALA G 1 241 ? 87.660 52.309 190.435 1.00 25.61 241 ALA G O 1
ATOM 15586 N N . LEU G 1 242 ? 87.331 53.793 192.090 1.00 25.99 242 LEU G N 1
ATOM 15587 C CA . LEU G 1 242 ? 87.057 52.753 193.076 1.00 25.93 242 LEU G CA 1
ATOM 15588 C C . LEU G 1 242 ? 85.675 52.135 192.838 1.00 28.11 242 LEU G C 1
ATOM 15589 O O . LEU G 1 242 ? 85.482 50.931 193.023 1.00 24.95 242 LEU G O 1
ATOM 15594 N N . GLN G 1 243 ? 84.718 52.963 192.428 1.00 27.65 243 GLN G N 1
ATOM 15595 C CA . GLN G 1 243 ? 83.378 52.473 192.112 1.00 24.15 243 GLN G CA 1
ATOM 15596 C C . GLN G 1 243 ? 83.445 51.460 190.975 1.00 23.69 243 GLN G C 1
ATOM 15597 O O . GLN G 1 243 ? 82.772 50.433 191.016 1.00 22.38 243 GLN G O 1
ATOM 15603 N N . LYS G 1 244 ? 84.274 51.741 189.973 1.00 22.54 244 LYS G N 1
ATOM 15604 C CA . LYS G 1 244 ? 84.461 50.829 188.854 1.00 24.28 244 LYS G CA 1
ATOM 15605 C C . LYS G 1 244 ? 85.044 49.482 189.302 1.00 25.07 244 LYS G C 1
ATOM 15606 O O . LYS G 1 244 ? 84.676 48.429 188.775 1.00 24.12 244 LYS G O 1
ATOM 15612 N N . ARG G 1 245 ? 85.967 49.514 190.261 1.00 24.72 245 ARG G N 1
ATOM 15613 C CA . ARG G 1 245 ? 86.524 48.276 190.803 1.00 27.85 245 ARG G CA 1
ATOM 15614 C C . ARG G 1 245 ? 85.452 47.466 191.529 1.00 23.22 245 ARG G C 1
ATOM 15615 O O . ARG G 1 245 ? 85.318 46.253 191.329 1.00 24.92 245 ARG G O 1
ATOM 15623 N N . ILE G 1 246 ? 84.708 48.153 192.388 1.00 21.95 246 ILE G N 1
ATOM 15624 C CA . ILE G 1 246 ? 83.575 47.583 193.104 1.00 23.88 246 ILE G CA 1
ATOM 15625 C C . ILE G 1 246 ? 82.577 46.964 192.122 1.00 26.37 246 ILE G C 1
ATOM 15626 O O . ILE G 1 246 ? 82.017 45.895 192.371 1.00 21.86 246 ILE G O 1
ATOM 15631 N N . ASN G 1 247 ? 82.393 47.626 190.983 1.00 22.88 247 ASN G N 1
ATOM 15632 C CA . ASN G 1 247 ? 81.458 47.150 189.969 1.00 22.42 247 ASN G CA 1
ATOM 15633 C C . ASN G 1 247 ? 81.930 45.882 189.273 1.00 25.14 247 ASN G C 1
ATOM 15634 O O . ASN G 1 247 ? 81.125 45.145 188.703 1.00 24.49 247 ASN G O 1
ATOM 15639 N N . HIS G 1 248 ? 83.233 45.613 189.324 1.00 23.12 248 HIS G N 1
ATOM 15640 C CA . HIS G 1 248 ? 83.743 44.355 188.802 1.00 23.83 248 HIS G CA 1
ATOM 15641 C C . HIS G 1 248 ? 83.635 43.261 189.865 1.00 23.67 248 HIS G C 1
ATOM 15642 O O . HIS G 1 248 ? 83.461 42.090 189.538 1.00 26.35 248 HIS G O 1
ATOM 15649 N N . LEU G 1 249 ? 83.704 43.651 191.134 1.00 22.26 249 LEU G N 1
ATOM 15650 C CA . LEU G 1 249 ? 83.446 42.713 192.222 1.00 26.04 249 LEU G CA 1
ATOM 15651 C C . LEU G 1 249 ? 81.983 42.281 192.162 1.00 27.91 249 LEU G C 1
ATOM 15652 O O . LEU G 1 249 ? 81.656 41.122 192.418 1.00 25.47 249 LEU G O 1
ATOM 15657 N N . PHE G 1 250 ? 81.118 43.223 191.792 1.00 25.25 250 PHE G N 1
ATOM 15658 C CA . PHE G 1 250 ? 79.674 42.997 191.719 1.00 25.29 250 PHE G CA 1
ATOM 15659 C C . PHE G 1 250 ? 79.301 41.879 190.740 1.00 23.06 250 PHE G C 1
ATOM 15660 O O . PHE G 1 250 ? 78.213 41.309 190.825 1.00 23.01 250 PHE G O 1
ATOM 15668 N N . HIS G 1 251 ? 80.215 41.551 189.830 1.00 20.88 251 HIS G N 1
ATOM 15669 C CA . HIS G 1 251 ? 79.986 40.502 188.843 1.00 25.05 251 HIS G CA 1
ATOM 15670 C C . HIS G 1 251 ? 79.669 39.146 189.468 1.00 21.48 251 HIS G C 1
ATOM 15671 O O . HIS G 1 251 ? 79.186 38.248 188.777 1.00 23.41 251 HIS G O 1
ATOM 15678 N N . ILE G 1 252 ? 79.944 38.992 190.762 1.00 24.10 252 ILE G N 1
ATOM 15679 C CA . ILE G 1 252 ? 79.646 37.735 191.440 1.00 20.84 252 ILE G CA 1
ATOM 15680 C C . ILE G 1 252 ? 78.148 37.426 191.412 1.00 21.99 252 ILE G C 1
ATOM 15681 O O . ILE G 1 252 ? 77.764 36.266 191.509 1.00 26.52 252 ILE G O 1
ATOM 15686 N N . VAL G 1 253 ? 77.306 38.446 191.256 1.00 22.39 253 VAL G N 1
ATOM 15687 C CA . VAL G 1 253 ? 75.862 38.211 191.255 1.00 23.97 253 VAL G CA 1
ATOM 15688 C C . VAL G 1 253 ? 75.361 37.704 189.911 1.00 25.58 253 VAL G C 1
ATOM 15689 O O . VAL G 1 253 ? 74.216 37.267 189.799 1.00 23.60 253 VAL G O 1
ATOM 15693 N N . PHE G 1 254 ? 76.211 37.757 188.893 1.00 22.65 254 PHE G N 1
ATOM 15694 C CA . PHE G 1 254 ? 75.805 37.353 187.555 1.00 25.14 254 PHE G CA 1
ATOM 15695 C C . PHE G 1 254 ? 76.379 35.998 187.165 1.00 27.71 254 PHE G C 1
ATOM 15696 O O . PHE G 1 254 ? 76.296 35.584 186.007 1.00 25.84 254 PHE G O 1
ATOM 15704 N N . VAL G 1 255 ? 76.962 35.302 188.132 1.00 25.84 255 VAL G N 1
ATOM 15705 C CA . VAL G 1 255 ? 77.564 34.007 187.849 1.00 23.08 255 VAL G CA 1
ATOM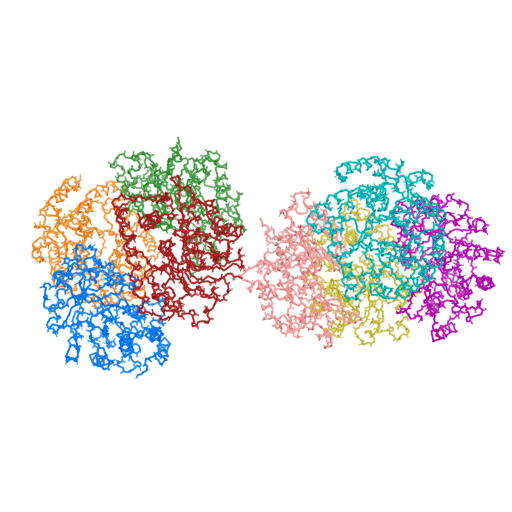 15706 C C . VAL G 1 255 ? 76.499 32.917 187.774 1.00 22.76 255 VAL G C 1
ATOM 15707 O O . VAL G 1 255 ? 76.514 32.085 186.864 1.00 25.52 255 VAL G O 1
ATOM 15711 N N . GLY G 1 256 ? 75.574 32.938 188.727 1.00 21.88 256 GLY G N 1
ATOM 15712 C CA . GLY G 1 256 ? 74.533 31.926 188.798 1.00 25.87 256 GLY G CA 1
ATOM 15713 C C . GLY G 1 256 ? 73.687 31.906 187.538 1.00 25.11 256 GLY G C 1
ATOM 15714 O O . GLY G 1 256 ? 73.269 32.956 187.047 1.00 26.22 256 GLY G O 1
ATOM 15715 N N . ASP G 1 257 ? 73.444 30.710 187.009 1.00 26.51 257 ASP G N 1
ATOM 15716 C CA . ASP G 1 257 ? 72.704 30.564 185.760 1.00 24.82 257 ASP G CA 1
ATOM 15717 C C . ASP G 1 257 ? 71.220 30.817 185.997 1.00 28.94 257 ASP G C 1
ATOM 15718 O O . ASP G 1 257 ? 70.517 29.945 186.501 1.00 28.39 257 ASP G O 1
ATOM 15723 N N . THR G 1 258 ? 70.747 32.003 185.622 1.00 24.81 258 THR G N 1
ATOM 15724 C CA . THR G 1 258 ? 69.358 32.387 185.875 1.00 24.86 258 THR G CA 1
ATOM 15725 C C . THR G 1 258 ? 68.372 31.698 184.924 1.00 26.81 258 THR G C 1
ATOM 15726 O O . THR G 1 258 ? 67.176 31.987 184.948 1.00 26.35 258 THR G O 1
ATOM 15730 N N . SER G 1 259 ? 68.868 30.780 184.099 1.00 26.81 259 SER G N 1
ATOM 15731 C CA . SER G 1 259 ? 67.974 29.960 183.289 1.00 25.57 259 SER G CA 1
ATOM 15732 C C . SER G 1 259 ? 67.282 28.925 184.177 1.00 28.15 259 SER G C 1
ATOM 15733 O O . SER G 1 259 ? 66.248 28.372 183.803 1.00 26.48 259 SER G O 1
ATOM 15736 N N . HIS G 1 260 ? 67.831 28.684 185.366 1.00 25.54 260 HIS G N 1
ATOM 15737 C CA . HIS G 1 260 ? 67.186 27.777 186.308 1.00 24.44 260 HIS G CA 1
ATOM 15738 C C . HIS G 1 260 ? 67.278 28.237 187.763 1.00 24.92 260 HIS G C 1
ATOM 15739 O O . HIS G 1 260 ? 67.302 27.419 188.686 1.00 24.62 260 HIS G O 1
ATOM 15746 N N . MET G 1 261 ? 67.423 29.530 188.076 1.00 21.17 261 MET G N 1
ATOM 15747 C CA . MET G 1 261 ? 67.214 30.169 189.375 1.00 22.73 261 MET G CA 1
ATOM 15748 C C . MET G 1 261 ? 66.811 31.623 189.197 1.00 19.26 261 MET G C 1
ATOM 15749 O O . MET G 1 261 ? 67.097 32.238 188.171 1.00 21.59 261 MET G O 1
ATOM 15754 N N . SER G 1 262 ? 66.287 32.126 190.301 1.00 21.39 262 SER G N 1
ATOM 15755 C CA . SER G 1 262 ? 65.928 33.539 190.396 1.00 21.31 262 SER G CA 1
ATOM 15756 C C . SER G 1 262 ? 67.149 34.430 190.611 1.00 22.13 262 SER G C 1
ATOM 15757 O O . SER G 1 262 ? 68.239 33.947 190.919 1.00 22.93 262 SER G O 1
ATOM 15760 N N . GLY G 1 263 ? 66.953 35.735 190.459 1.00 22.32 263 GLY G N 1
ATOM 15761 C CA . GLY G 1 263 ? 68.016 36.697 190.702 1.00 21.85 263 GLY G CA 1
ATOM 15762 C C . GLY G 1 263 ? 68.437 36.707 192.163 1.00 23.87 263 GLY G C 1
ATOM 15763 O O . GLY G 1 263 ? 69.582 37.031 192.479 1.00 23.07 263 GLY G O 1
ATOM 15764 N N . SER G 1 264 ? 67.508 36.359 193.052 1.00 24.51 264 SER G N 1
ATOM 15765 C CA . SER G 1 264 ? 67.804 36.263 194.484 1.00 23.44 264 SER G CA 1
ATOM 15766 C C . SER G 1 264 ? 68.761 35.099 194.753 1.00 23.89 264 SER G C 1
ATOM 15767 O O . SER G 1 264 ? 69.720 35.233 195.518 1.00 21.70 264 SER G O 1
ATOM 15770 N N . SER G 1 265 ? 68.516 33.964 194.107 1.00 21.79 265 SER G N 1
ATOM 15771 C CA . SER G 1 265 ? 69.408 32.820 194.238 1.00 23.98 265 SER G CA 1
ATOM 15772 C C . SER G 1 265 ? 70.817 33.159 193.755 1.00 28.64 265 SER G C 1
ATOM 15773 O O . SER G 1 265 ? 71.794 32.891 194.453 1.00 24.44 265 SER G O 1
ATOM 15776 N N . ALA G 1 266 ? 70.920 33.756 192.571 1.00 20.22 266 ALA G N 1
ATOM 15777 C CA . ALA G 1 266 ? 72.224 34.074 191.995 1.00 21.17 266 ALA G CA 1
ATOM 15778 C C . ALA G 1 266 ? 72.918 35.208 192.746 1.00 22.01 266 ALA G C 1
ATOM 15779 O O . ALA G 1 266 ? 74.131 35.168 192.960 1.00 19.55 266 ALA G O 1
ATOM 15781 N N . GLY G 1 267 ? 72.140 36.212 193.140 1.00 21.09 267 GLY G N 1
ATOM 15782 C CA . GLY G 1 267 ? 72.693 37.410 193.741 1.00 25.81 267 GLY G CA 1
ATOM 15783 C C . GLY G 1 267 ? 73.097 37.208 195.187 1.00 25.98 267 GLY G C 1
ATOM 15784 O O . GLY G 1 267 ? 74.267 37.380 195.542 1.00 22.16 267 GLY G O 1
ATOM 15785 N N . LEU G 1 268 ? 72.128 36.855 196.024 1.00 20.99 268 LEU G N 1
ATOM 15786 C CA . LEU G 1 268 ? 72.403 36.629 197.440 1.00 23.87 268 LEU G CA 1
ATOM 15787 C C . LEU G 1 268 ? 73.281 35.393 197.617 1.00 25.69 268 LEU G C 1
ATOM 15788 O O . LEU G 1 268 ? 74.189 35.393 198.443 1.00 24.44 268 LEU G O 1
ATOM 15793 N N . GLY G 1 269 ? 73.017 34.346 196.835 1.00 22.86 269 GLY G N 1
ATOM 15794 C CA . GLY G 1 269 ? 73.875 33.173 196.830 1.00 24.12 269 GLY G CA 1
ATOM 15795 C C . GLY G 1 269 ? 75.306 33.537 196.482 1.00 24.59 269 GLY G C 1
ATOM 15796 O O . GLY G 1 269 ? 76.254 32.984 197.040 1.00 27.39 269 GLY G O 1
ATOM 15797 N N . GLY G 1 270 ? 75.467 34.483 195.558 1.00 25.29 270 GLY G N 1
ATOM 15798 C CA . GLY G 1 270 ? 76.784 34.969 195.191 1.00 23.11 270 GLY G CA 1
ATOM 15799 C C . GLY G 1 270 ? 77.474 35.678 196.347 1.00 22.80 270 GLY G C 1
ATOM 15800 O O . GLY G 1 270 ? 78.669 35.470 196.591 1.00 23.71 270 GLY G O 1
ATOM 15801 N N . PHE G 1 271 ? 76.721 36.513 197.057 1.00 23.57 271 PHE G N 1
ATOM 15802 C CA . PHE G 1 271 ? 77.242 37.202 198.232 1.00 22.86 271 PHE G CA 1
ATOM 15803 C C . PHE G 1 271 ? 77.671 36.198 199.304 1.00 25.74 271 PHE G C 1
ATOM 15804 O O . PHE G 1 271 ? 78.750 36.329 199.882 1.00 29.15 271 PHE G O 1
ATOM 15812 N N . LYS G 1 272 ? 76.821 35.210 199.586 1.00 23.84 272 LYS G N 1
ATOM 15813 C CA . LYS G 1 272 ? 77.123 34.232 200.637 1.00 23.45 272 LYS G CA 1
ATOM 15814 C C . LYS G 1 272 ? 78.299 33.339 200.271 1.00 27.08 272 LYS G C 1
ATOM 15815 O O . LYS G 1 272 ? 79.096 32.970 201.141 1.00 27.42 272 LYS G O 1
ATOM 15821 N N . THR G 1 273 ? 78.401 32.985 198.993 1.00 25.49 273 THR G N 1
ATOM 15822 C CA . THR G 1 273 ? 79.555 32.237 198.503 1.00 29.62 273 THR G CA 1
ATOM 15823 C C . THR G 1 273 ? 80.841 33.021 198.763 1.00 31.68 273 THR G C 1
ATOM 15824 O O . THR G 1 273 ? 81.842 32.470 199.233 1.00 28.98 273 THR G O 1
ATOM 15828 N N . ALA G 1 274 ? 80.805 34.312 198.451 1.00 25.95 274 ALA G N 1
ATOM 15829 C CA . ALA G 1 274 ? 81.942 35.189 198.698 1.00 29.32 274 ALA G CA 1
ATOM 15830 C C . ALA G 1 274 ? 82.314 35.198 200.174 1.00 28.36 274 ALA G C 1
ATOM 15831 O O . ALA G 1 274 ? 83.484 35.038 200.525 1.00 30.98 274 ALA G O 1
ATOM 15833 N N . LEU G 1 275 ? 81.315 35.381 201.030 1.00 24.90 275 LEU G N 1
ATOM 15834 C CA . LEU G 1 275 ? 81.545 35.448 202.471 1.00 28.46 275 LEU G CA 1
ATOM 15835 C C . LEU G 1 275 ? 82.119 34.142 203.009 1.00 32.39 275 LEU G C 1
ATOM 15836 O O . LEU G 1 275 ? 82.973 34.154 203.900 1.00 30.89 275 LEU G O 1
ATOM 15841 N N . ALA G 1 276 ? 81.652 33.020 202.471 1.00 28.19 276 ALA G N 1
ATOM 15842 C CA . ALA G 1 276 ? 82.176 31.718 202.870 1.00 28.75 276 ALA G CA 1
ATOM 15843 C C . ALA G 1 276 ? 83.627 31.578 202.429 1.00 35.27 276 ALA G C 1
ATOM 15844 O O . ALA G 1 276 ? 84.471 31.079 203.176 1.00 31.49 276 ALA G O 1
ATOM 15846 N N . HIS G 1 277 ? 83.910 32.029 201.211 1.00 30.22 277 HIS G N 1
ATOM 15847 C CA . HIS G 1 277 ? 85.256 31.964 200.659 1.00 33.77 277 HIS G CA 1
ATOM 15848 C C . HIS G 1 277 ? 86.233 32.805 201.474 1.00 36.75 277 HIS G C 1
ATOM 15849 O O . HIS G 1 277 ? 87.411 32.469 201.587 1.00 36.07 277 HIS G O 1
ATOM 15856 N N . LEU G 1 278 ? 85.736 33.901 202.038 1.00 30.59 278 LEU G N 1
ATOM 15857 C CA . LEU G 1 278 ? 86.562 34.784 202.852 1.00 33.03 278 LEU G CA 1
ATOM 15858 C C . LEU G 1 278 ? 86.592 34.317 204.310 1.00 36.29 278 LEU G C 1
ATOM 15859 O O . LEU G 1 278 ? 87.224 34.945 205.166 1.00 38.26 278 LEU G O 1
ATOM 15864 N N . GLY G 1 279 ? 85.908 33.209 204.580 1.00 31.96 279 GLY G N 1
ATOM 15865 C CA . GLY G 1 279 ? 85.903 32.605 205.900 1.00 34.27 279 GLY G CA 1
ATOM 15866 C C . GLY G 1 279 ? 85.088 33.358 206.936 1.00 35.54 279 GLY G C 1
ATOM 15867 O O . GLY G 1 279 ? 85.251 33.141 208.139 1.00 36.63 279 GLY G O 1
ATOM 15868 N N . ILE G 1 280 ? 84.206 34.239 206.475 1.00 27.88 280 ILE G N 1
ATOM 15869 C CA . ILE G 1 280 ? 83.388 35.047 207.378 1.00 30.58 280 ILE G CA 1
ATOM 15870 C C . ILE G 1 280 ? 82.161 34.290 207.880 1.00 29.75 280 ILE G C 1
ATOM 15871 O O . ILE G 1 280 ? 81.726 34.476 209.017 1.00 28.26 280 ILE G O 1
ATOM 15876 N N . ILE G 1 281 ? 81.591 33.446 207.026 1.00 30.87 281 ILE G N 1
ATOM 15877 C CA . ILE G 1 281 ? 80.456 32.622 207.433 1.00 26.81 281 ILE G CA 1
ATOM 15878 C C . ILE G 1 281 ? 80.728 31.163 207.119 1.00 25.19 281 ILE G C 1
ATOM 15879 O O . ILE G 1 281 ? 81.561 30.844 206.270 1.00 28.43 281 ILE G O 1
ATOM 15884 N N . GLU G 1 282 ? 80.020 30.281 207.814 1.00 30.74 282 GLU G N 1
ATOM 15885 C CA . GLU G 1 282 ? 80.240 28.846 207.697 1.00 31.64 282 GLU G CA 1
ATOM 15886 C C . GLU G 1 282 ? 80.020 28.340 206.270 1.00 26.73 282 GLU G C 1
ATOM 15887 O O . GLU G 1 282 ? 80.881 27.659 205.708 1.00 32.14 282 GLU G O 1
ATOM 15893 N N . SER G 1 283 ? 78.874 28.677 205.683 1.00 33.99 283 SER G N 1
ATOM 15894 C CA . SER G 1 283 ? 78.578 28.237 204.320 1.00 29.88 283 SER G CA 1
ATOM 15895 C C . SER G 1 283 ? 77.627 29.179 203.597 1.00 27.89 283 SER G C 1
ATOM 15896 O O . SER G 1 283 ? 77.098 30.114 204.187 1.00 27.82 283 SER G O 1
ATOM 15899 N N . ASN G 1 284 ? 77.407 28.904 202.315 1.00 32.70 284 ASN G N 1
ATOM 15900 C CA . ASN G 1 284 ? 76.504 29.706 201.498 1.00 27.69 284 ASN G CA 1
ATOM 15901 C C . ASN G 1 284 ? 75.075 29.182 201.502 1.00 31.01 284 ASN G C 1
ATOM 15902 O O . ASN G 1 284 ? 74.336 29.416 200.551 1.00 26.73 284 ASN G O 1
ATOM 15907 N N . ALA G 1 285 ? 74.690 28.466 202.556 1.00 27.24 285 ALA G N 1
ATOM 15908 C CA . ALA G 1 285 ? 73.338 27.914 202.635 1.00 27.43 285 ALA G CA 1
ATOM 15909 C C . ALA G 1 285 ? 72.285 29.013 202.482 1.00 27.49 285 ALA G C 1
ATOM 15910 O O . ALA G 1 285 ? 72.402 30.089 203.066 1.00 25.37 285 ALA G O 1
ATOM 15912 N N . MET G 1 286 ? 71.265 28.729 201.675 1.00 23.58 286 MET G N 1
ATOM 15913 C CA . MET G 1 286 ? 70.190 29.681 201.404 1.00 27.94 286 MET G CA 1
ATOM 15914 C C . MET G 1 286 ? 68.853 29.153 201.893 1.00 28.88 286 MET G C 1
ATOM 15915 O O . MET G 1 286 ? 68.664 27.944 202.017 1.00 30.11 286 MET G O 1
ATOM 15920 N N . ALA G 1 287 ? 67.918 30.061 202.150 1.00 20.68 287 ALA G N 1
ATOM 15921 C CA . ALA G 1 287 ? 66.567 29.675 202.547 1.00 23.46 287 ALA G CA 1
ATOM 15922 C C . ALA G 1 287 ? 65.773 29.136 201.356 1.00 28.52 287 ALA G C 1
ATOM 15923 O O . ALA G 1 287 ? 66.027 29.512 200.212 1.00 23.69 287 ALA G O 1
ATOM 15925 N N . VAL G 1 288 ? 64.814 28.256 201.641 1.00 26.08 288 VAL G N 1
ATOM 15926 C CA . VAL G 1 288 ? 63.901 27.696 200.637 1.00 22.68 288 VAL G CA 1
ATOM 15927 C C . VAL G 1 288 ? 62.970 28.794 200.094 1.00 24.03 288 VAL G C 1
ATOM 15928 O O . VAL G 1 288 ? 62.464 29.608 200.863 1.00 22.28 288 VAL G O 1
ATOM 15932 N N . PRO G 1 289 ? 62.709 28.814 198.771 1.00 19.72 289 PRO G N 1
ATOM 15933 C CA . PRO G 1 289 ? 63.105 27.882 197.709 1.00 22.18 289 PRO G CA 1
ATOM 15934 C C . PRO G 1 289 ? 64.302 28.300 196.859 1.00 25.23 289 PRO G C 1
ATOM 15935 O O . PRO G 1 289 ? 64.309 28.001 195.668 1.00 21.65 289 PRO G O 1
ATOM 15939 N N . HIS G 1 290 ? 65.302 28.955 197.441 1.00 21.85 290 HIS G N 1
ATOM 15940 C CA . HIS G 1 290 ? 66.495 29.308 196.680 1.00 21.62 290 HIS G CA 1
ATOM 15941 C C . HIS G 1 290 ? 67.184 28.093 196.072 1.00 24.10 290 HIS G C 1
ATOM 15942 O O . HIS G 1 290 ? 67.241 27.015 196.679 1.00 23.78 290 HIS G O 1
ATOM 15949 N N . GLN G 1 291 ? 67.731 28.281 194.878 1.00 21.46 291 GLN G N 1
ATOM 15950 C CA . GLN G 1 291 ? 68.511 27.244 194.231 1.00 26.10 291 GLN G CA 1
ATOM 15951 C C . GLN G 1 291 ? 69.975 27.358 194.625 1.00 24.86 291 GLN G C 1
ATOM 15952 O O . GLN G 1 291 ? 70.474 28.451 194.883 1.00 28.23 291 GLN G O 1
ATOM 15958 N N . SER G 1 292 ? 70.659 26.221 194.678 1.00 26.71 292 SER G N 1
ATOM 15959 C CA . SER G 1 292 ? 72.065 26.198 195.056 1.00 26.11 292 SER G CA 1
ATOM 15960 C C . SER G 1 292 ? 72.961 26.469 193.853 1.00 28.39 292 SER G C 1
ATOM 15961 O O . SER G 1 292 ? 72.626 26.120 192.722 1.00 31.15 292 SER G O 1
ATOM 15964 N N . LEU G 1 293 ? 74.102 27.099 194.105 1.00 24.26 293 LEU G N 1
ATOM 15965 C CA . LEU G 1 293 ? 75.084 27.332 193.058 1.00 26.47 293 LEU G CA 1
ATOM 15966 C C . LEU G 1 293 ? 75.983 26.111 192.893 1.00 31.37 293 LEU G C 1
ATOM 15967 O O . LEU G 1 293 ? 76.366 25.469 193.877 1.00 33.12 293 LEU G O 1
ATOM 15972 N N . SER G 1 294 ? 76.313 25.793 191.646 1.00 29.01 294 SER G N 1
ATOM 15973 C CA . SER G 1 294 ? 77.159 24.650 191.344 1.00 28.07 294 SER G CA 1
ATOM 15974 C C . SER G 1 294 ? 78.596 24.899 191.790 1.00 34.79 294 SER G C 1
ATOM 15975 O O . SER G 1 294 ? 78.950 26.010 192.189 1.00 28.21 294 SER G O 1
ATOM 15978 N N . ASP G 1 295 ? 79.419 23.859 191.715 1.00 37.74 295 ASP G N 1
ATOM 15979 C CA . ASP G 1 295 ? 80.817 23.968 192.107 1.00 37.88 295 ASP G CA 1
ATOM 15980 C C . ASP G 1 295 ? 81.576 24.853 191.127 1.00 36.03 295 ASP G C 1
ATOM 15981 O O . ASP G 1 295 ? 82.471 25.603 191.521 1.00 38.22 295 ASP G O 1
ATOM 15986 N N . GLU G 1 296 ? 81.217 24.760 189.850 1.00 34.61 296 GLU G N 1
ATOM 15987 C CA . GLU G 1 296 ? 81.814 25.618 188.834 1.00 37.23 296 GLU G CA 1
ATOM 15988 C C . GLU G 1 296 ? 81.464 27.069 189.113 1.00 36.53 296 GLU G C 1
ATOM 15989 O O . GLU G 1 296 ? 82.300 27.962 188.977 1.00 37.08 296 GLU G O 1
ATOM 15995 N N . GLU G 1 297 ? 80.220 27.299 189.512 1.00 33.20 297 GLU G N 1
ATOM 15996 C CA . GLU G 1 297 ? 79.757 28.651 189.772 1.00 30.31 297 GLU G CA 1
ATOM 15997 C C . GLU G 1 297 ? 80.445 29.248 190.997 1.00 32.21 297 GLU G C 1
ATOM 15998 O O . GLU G 1 297 ? 80.879 30.403 190.961 1.00 28.02 297 GLU G O 1
ATOM 16004 N N . THR G 1 298 ? 80.567 28.472 192.074 1.00 26.73 298 THR G N 1
ATOM 16005 C CA . THR G 1 298 ? 81.232 28.989 193.266 1.00 28.33 298 THR G CA 1
ATOM 16006 C C . THR G 1 298 ? 82.705 29.265 192.960 1.00 28.30 298 THR G C 1
ATOM 16007 O O . THR G 1 298 ? 83.277 30.229 193.466 1.00 29.92 298 THR G O 1
ATOM 16011 N N . ALA G 1 299 ? 83.304 28.440 192.105 1.00 29.83 299 ALA G N 1
ATOM 16012 C CA . ALA G 1 299 ? 84.703 28.625 191.722 1.00 30.50 299 ALA G CA 1
ATOM 16013 C C . ALA G 1 299 ? 84.902 29.936 190.957 1.00 31.43 299 ALA G C 1
ATOM 16014 O O . ALA G 1 299 ? 85.892 30.650 191.165 1.00 28.07 299 ALA G O 1
ATOM 16016 N N . ARG G 1 300 ? 83.962 30.249 190.070 1.00 31.49 300 ARG G N 1
ATOM 16017 C CA . ARG G 1 300 ? 84.022 31.496 189.318 1.00 31.81 300 ARG G CA 1
ATOM 16018 C C . ARG G 1 300 ? 83.882 32.689 190.253 1.00 27.72 300 ARG G C 1
ATOM 16019 O O . ARG G 1 300 ? 84.557 33.702 190.085 1.00 27.92 300 ARG G O 1
ATOM 16027 N N . ILE G 1 301 ? 83.003 32.555 191.241 1.00 25.49 301 ILE G N 1
ATOM 16028 C CA . ILE G 1 301 ? 82.771 33.597 192.228 1.00 23.15 301 ILE G CA 1
ATOM 16029 C C . ILE G 1 301 ? 84.022 33.843 193.072 1.00 26.46 301 ILE G C 1
ATOM 16030 O O . ILE G 1 301 ? 84.396 34.987 193.320 1.00 28.65 301 ILE G O 1
ATOM 16035 N N . HIS G 1 302 ? 84.662 32.762 193.506 1.00 30.89 302 HIS G N 1
ATOM 16036 C CA . HIS G 1 302 ? 85.916 32.868 194.245 1.00 30.33 302 HIS G CA 1
ATOM 16037 C C . HIS G 1 302 ? 86.955 33.668 193.468 1.00 27.95 302 HIS G C 1
ATOM 16038 O O . HIS G 1 302 ? 87.619 34.542 194.026 1.00 32.00 302 HIS G O 1
ATOM 16045 N N . ALA G 1 303 ? 87.083 33.365 192.179 1.00 31.94 303 ALA G N 1
ATOM 16046 C CA . ALA G 1 303 ? 88.090 34.002 191.338 1.00 27.46 303 ALA G CA 1
ATOM 16047 C C . ALA G 1 303 ? 87.827 35.497 191.184 1.00 33.34 303 ALA G C 1
ATOM 16048 O O . ALA G 1 303 ? 88.758 36.303 191.176 1.00 30.57 303 ALA G O 1
ATOM 16050 N N . ILE G 1 304 ? 86.556 35.867 191.061 1.00 28.54 304 ILE G N 1
ATOM 16051 C CA . ILE G 1 304 ? 86.193 37.274 190.966 1.00 24.52 304 ILE G CA 1
ATOM 16052 C C . ILE G 1 304 ? 86.493 37.992 192.281 1.00 29.03 304 ILE G C 1
ATOM 16053 O O . ILE G 1 304 ? 87.004 39.110 192.278 1.00 29.04 304 ILE G O 1
ATOM 16058 N N . VAL G 1 305 ? 86.182 37.345 193.403 1.00 25.24 305 VAL G N 1
ATOM 16059 C CA . VAL G 1 305 ? 86.448 37.928 194.713 1.00 24.55 305 VAL G CA 1
ATOM 16060 C C . VAL G 1 305 ? 87.949 38.114 194.915 1.00 28.53 305 VAL G C 1
ATOM 16061 O O . VAL G 1 305 ? 88.400 39.163 195.375 1.00 28.43 305 VAL G O 1
ATOM 16065 N N . ASP G 1 306 ? 88.711 37.084 194.563 1.00 28.45 306 ASP G N 1
ATOM 16066 C CA . ASP G 1 306 ? 90.163 37.121 194.703 1.00 32.26 306 ASP G CA 1
ATOM 16067 C C . ASP G 1 306 ? 90.776 38.278 193.920 1.00 35.75 306 ASP G C 1
ATOM 16068 O O . ASP G 1 306 ? 91.717 38.919 194.385 1.00 35.26 306 ASP G O 1
ATOM 16073 N N . GLU G 1 307 ? 90.241 38.552 192.736 1.00 32.35 307 GLU G N 1
ATOM 16074 C CA . GLU G 1 307 ? 90.828 39.575 191.882 1.00 31.03 307 GLU G CA 1
ATOM 16075 C C . GLU G 1 307 ? 90.424 40.995 192.266 1.00 33.19 307 GLU G C 1
ATOM 16076 O O . GLU G 1 307 ? 91.246 41.908 192.183 1.00 28.24 307 GLU G O 1
ATOM 16082 N N . PHE G 1 308 ? 89.178 41.192 192.694 1.00 29.15 308 PHE G N 1
ATOM 16083 C CA . PHE G 1 308 ? 88.656 42.555 192.828 1.00 30.14 308 PHE G CA 1
ATOM 16084 C C . PHE G 1 308 ? 88.323 43.020 194.242 1.00 27.78 308 PHE G C 1
ATOM 16085 O O . PHE G 1 308 ? 87.943 44.175 194.429 1.00 30.09 308 PHE G O 1
ATOM 16093 N N . LEU G 1 309 ? 88.466 42.151 195.239 1.00 30.77 309 LEU G N 1
ATOM 16094 C CA . LEU G 1 309 ? 88.242 42.578 196.619 1.00 31.38 309 LEU G CA 1
ATOM 16095 C C . LEU G 1 309 ? 89.169 43.748 196.943 1.00 34.03 309 LEU G C 1
ATOM 16096 O O . LEU G 1 309 ? 90.315 43.784 196.486 1.00 34.46 309 LEU G O 1
ATOM 16101 N N . TYR G 1 310 ? 88.662 44.706 197.710 1.00 35.56 310 TYR G N 1
ATOM 16102 C CA . TYR G 1 310 ? 89.401 45.926 198.016 1.00 38.27 310 TYR G CA 1
ATOM 16103 C C . TYR G 1 310 ? 90.595 45.650 198.929 1.00 39.44 310 TYR G C 1
ATOM 16104 O O . TYR G 1 310 ? 90.491 44.869 199.874 1.00 39.78 310 TYR G O 1
ATOM 16113 N N . THR G 1 311 ? 91.716 46.304 198.627 1.00 44.24 311 THR G N 1
ATOM 16114 C CA . THR G 1 311 ? 92.987 46.127 199.337 1.00 49.04 311 THR G CA 1
ATOM 16115 C C . THR G 1 311 ? 92.864 46.047 200.861 1.00 46.25 311 THR G C 1
ATOM 16116 O O . THR G 1 311 ? 92.089 46.778 201.481 1.00 48.19 311 THR G O 1
ATOM 16120 N N . SER H 1 3 ? 38.145 10.956 194.185 1.00 43.60 3 SER H N 1
ATOM 16121 C CA . SER H 1 3 ? 37.078 11.856 193.759 1.00 39.25 3 SER H CA 1
ATOM 16122 C C . SER H 1 3 ? 37.292 13.243 194.367 1.00 40.90 3 SER H C 1
ATOM 16123 O O . SER H 1 3 ? 37.543 13.372 195.567 1.00 34.47 3 SER H O 1
ATOM 16126 N N . ALA H 1 4 ? 37.203 14.275 193.532 1.00 40.17 4 ALA H N 1
ATOM 16127 C CA . ALA H 1 4 ? 37.535 15.633 193.955 1.00 30.02 4 ALA H CA 1
ATOM 16128 C C . ALA H 1 4 ? 36.617 16.143 195.061 1.00 26.27 4 ALA H C 1
ATOM 16129 O O . ALA H 1 4 ? 35.455 15.752 195.149 1.00 33.05 4 ALA H O 1
ATOM 16131 N N . THR H 1 5 ? 37.158 17.017 195.904 1.00 26.09 5 THR H N 1
ATOM 16132 C CA . THR H 1 5 ? 36.405 17.613 197.004 1.00 24.30 5 THR H CA 1
ATOM 16133 C C . THR H 1 5 ? 35.909 19.006 196.632 1.00 25.20 5 THR H C 1
ATOM 16134 O O . THR H 1 5 ? 34.767 19.380 196.929 1.00 24.95 5 THR H O 1
ATOM 16138 N N . PHE H 1 6 ? 36.780 19.772 195.986 1.00 19.30 6 PHE H N 1
ATOM 16139 C CA . PHE H 1 6 ? 36.493 21.181 195.727 1.00 20.13 6 PHE H CA 1
ATOM 16140 C C . PHE H 1 6 ? 36.135 21.473 194.272 1.00 19.54 6 PHE H C 1
ATOM 16141 O O . PHE H 1 6 ? 36.995 21.761 193.433 1.00 22.15 6 PHE H O 1
ATOM 16149 N N . THR H 1 7 ? 34.843 21.379 193.991 1.00 17.13 7 THR H N 1
ATOM 16150 C CA . THR H 1 7 ? 34.281 21.757 192.703 1.00 15.51 7 THR H CA 1
ATOM 16151 C C . THR H 1 7 ? 33.070 22.636 192.960 1.00 17.08 7 THR H C 1
ATOM 16152 O O . THR H 1 7 ? 32.655 22.794 194.110 1.00 20.35 7 THR H O 1
ATOM 16156 N N . GLY H 1 8 ? 32.502 23.209 191.899 1.00 14.64 8 GLY H N 1
ATOM 16157 C CA . GLY H 1 8 ? 31.306 24.023 192.020 1.00 14.08 8 GLY H CA 1
ATOM 16158 C C . GLY H 1 8 ? 31.579 25.443 192.496 1.00 15.43 8 GLY H C 1
ATOM 16159 O O . GLY H 1 8 ? 32.667 25.992 192.264 1.00 14.30 8 GLY H O 1
ATOM 16160 N N . VAL H 1 9 ? 30.584 26.026 193.161 1.00 12.43 9 VAL H N 1
ATOM 16161 C CA . VAL H 1 9 ? 30.621 27.418 193.603 1.00 11.55 9 VAL H CA 1
ATOM 16162 C C . VAL H 1 9 ? 31.260 27.503 194.983 1.00 15.75 9 VAL H C 1
ATOM 16163 O O . VAL H 1 9 ? 30.723 26.984 195.957 1.00 16.74 9 VAL H O 1
ATOM 16167 N N . ILE H 1 10 ? 32.412 28.155 195.061 1.00 13.12 10 ILE H N 1
ATOM 16168 C CA . ILE H 1 10 ? 33.207 28.187 196.290 1.00 14.27 10 ILE H CA 1
ATOM 16169 C C . ILE H 1 10 ? 33.676 29.610 196.565 1.00 16.51 10 ILE H C 1
ATOM 16170 O O . ILE H 1 10 ? 34.782 29.979 196.181 1.00 15.36 10 ILE H O 1
ATOM 16175 N N . PRO H 1 11 ? 32.842 30.416 197.235 1.00 15.06 11 PRO H N 1
ATOM 16176 C CA . PRO H 1 11 ? 33.248 31.817 197.408 1.00 17.15 11 PRO H CA 1
ATOM 16177 C C . PRO H 1 11 ? 34.416 32.000 198.364 1.00 17.84 11 PRO H C 1
ATOM 16178 O O . PRO H 1 11 ? 34.604 31.234 199.323 1.00 14.82 11 PRO H O 1
ATOM 16182 N N . PRO H 1 12 ? 35.224 33.028 198.108 1.00 14.64 12 PRO H N 1
ATOM 16183 C CA . PRO H 1 12 ? 36.267 33.405 199.055 1.00 15.39 12 PRO H CA 1
ATOM 16184 C C . PRO H 1 12 ? 35.634 34.216 200.183 1.00 19.98 12 PRO H C 1
ATOM 16185 O O . PRO H 1 12 ? 35.360 35.415 200.024 1.00 17.75 12 PRO H O 1
ATOM 16189 N N . VAL H 1 13 ? 35.375 33.551 201.307 1.00 16.22 13 VAL H N 1
ATOM 16190 C CA . VAL H 1 13 ? 34.626 34.168 202.390 1.00 15.27 13 VAL H CA 1
ATOM 16191 C C . VAL H 1 13 ? 35.287 35.464 202.846 1.00 15.28 13 VAL H C 1
ATOM 16192 O O . VAL H 1 13 ? 36.500 35.518 203.050 1.00 17.56 13 VAL H O 1
ATOM 16196 N N . MET H 1 14 ? 34.487 36.511 203.004 1.00 15.89 14 MET H N 1
ATOM 16197 C CA . MET H 1 14 ? 35.022 37.755 203.533 1.00 16.60 14 MET H CA 1
ATOM 16198 C C . MET H 1 14 ? 35.196 37.671 205.045 1.00 21.41 14 MET H C 1
ATOM 16199 O O . MET H 1 14 ? 34.677 36.759 205.693 1.00 18.77 14 MET H O 1
ATOM 16204 N N . THR H 1 15 ? 35.928 38.631 205.595 1.00 19.33 15 THR H N 1
ATOM 16205 C CA . THR H 1 15 ? 36.116 38.744 207.037 1.00 20.12 15 THR H CA 1
ATOM 16206 C C . THR H 1 15 ? 35.451 40.006 207.556 1.00 20.29 15 THR H C 1
ATOM 16207 O O . THR H 1 15 ? 36.018 41.094 207.445 1.00 22.31 15 THR H O 1
ATOM 16211 N N . PRO H 1 16 ? 34.231 39.872 208.097 1.00 20.62 16 PRO H N 1
ATOM 16212 C CA . PRO H 1 16 ? 33.597 41.022 208.749 1.00 22.44 16 PRO H CA 1
ATOM 16213 C C . PRO H 1 16 ? 34.446 41.476 209.929 1.00 23.50 16 PRO H C 1
ATOM 16214 O O . PRO H 1 16 ? 35.067 40.639 210.594 1.00 21.74 16 PRO H O 1
ATOM 16218 N N . LEU H 1 17 ? 34.490 42.786 210.166 1.00 21.45 17 LEU H N 1
ATOM 16219 C CA . LEU H 1 17 ? 35.329 43.355 211.212 1.00 20.16 17 LEU H CA 1
ATOM 16220 C C . LEU H 1 17 ? 34.554 44.291 212.134 1.00 23.56 17 LEU H C 1
ATOM 16221 O O . LEU H 1 17 ? 33.481 44.789 211.784 1.00 22.39 17 LEU H O 1
ATOM 16226 N N . HIS H 1 18 ? 35.120 44.533 213.312 1.00 25.19 18 HIS H N 1
ATOM 16227 C CA . HIS H 1 18 ? 34.628 45.594 214.177 1.00 30.25 18 HIS H CA 1
ATOM 16228 C C . HIS H 1 18 ? 35.323 46.893 213.792 1.00 30.60 18 HIS H C 1
ATOM 16229 O O . HIS H 1 18 ? 36.295 46.877 213.037 1.00 29.57 18 HIS H O 1
ATOM 16236 N N . ALA H 1 19 ? 34.832 48.015 214.311 1.00 34.56 19 ALA H N 1
ATOM 16237 C CA . ALA H 1 19 ? 35.417 49.314 213.992 1.00 33.97 19 ALA H CA 1
ATOM 16238 C C . ALA H 1 19 ? 36.893 49.391 214.382 1.00 33.00 19 ALA H C 1
ATOM 16239 O O . ALA H 1 19 ? 37.669 50.103 213.745 1.00 33.25 19 ALA H O 1
ATOM 16241 N N . ASP H 1 20 ? 37.286 48.647 215.413 1.00 28.77 20 ASP H N 1
ATOM 16242 C CA . ASP H 1 20 ? 38.672 48.659 215.872 1.00 32.41 20 ASP H CA 1
ATOM 16243 C C . ASP H 1 20 ? 39.542 47.660 215.107 1.00 33.00 20 ASP H C 1
ATOM 16244 O O . ASP H 1 20 ? 40.706 47.449 215.444 1.00 32.22 20 ASP H O 1
ATOM 16249 N N . GLY H 1 21 ? 38.973 47.047 214.076 1.00 32.24 21 GLY H N 1
ATOM 16250 C CA . GLY H 1 21 ? 39.738 46.164 213.212 1.00 28.98 21 GLY H CA 1
ATOM 16251 C C . GLY H 1 21 ? 39.799 44.708 213.643 1.00 29.52 21 GLY H C 1
ATOM 16252 O O . GLY H 1 21 ? 40.413 43.885 212.963 1.00 26.60 21 GLY H O 1
ATOM 16253 N N . SER H 1 22 ? 39.176 44.381 214.771 1.00 28.44 22 SER H N 1
ATOM 16254 C CA . SER H 1 22 ? 39.168 42.996 215.229 1.00 26.78 22 SER H CA 1
ATOM 16255 C C . SER H 1 22 ? 38.136 42.194 214.438 1.00 24.85 22 SER H C 1
ATOM 16256 O O . SER H 1 22 ? 37.193 42.759 213.887 1.00 26.24 22 SER H O 1
ATOM 16259 N N . VAL H 1 23 ? 38.319 40.879 214.375 1.00 26.20 23 VAL H N 1
ATOM 16260 C CA . VAL H 1 23 ? 37.391 40.017 213.647 1.00 26.25 23 VAL H CA 1
ATOM 16261 C C . VAL H 1 23 ? 36.015 39.999 214.312 1.00 28.38 23 VAL H C 1
ATOM 16262 O O . VAL H 1 23 ? 35.896 39.759 215.516 1.00 28.12 23 VAL H O 1
ATOM 16266 N N . ASP H 1 24 ? 34.982 40.268 213.522 1.00 24.45 24 ASP H N 1
ATOM 16267 C CA . ASP H 1 24 ? 33.600 40.220 213.987 1.00 24.45 24 ASP H CA 1
ATOM 16268 C C . ASP H 1 24 ? 33.062 38.791 213.844 1.00 26.25 24 ASP H C 1
ATOM 16269 O O . ASP H 1 24 ? 32.490 38.438 212.809 1.00 24.93 24 ASP H O 1
ATOM 16274 N N . VAL H 1 25 ? 33.223 37.983 214.890 1.00 23.14 25 VAL H N 1
ATOM 16275 C CA . VAL H 1 25 ? 32.928 36.556 214.792 1.00 24.49 25 VAL H CA 1
ATOM 16276 C C . VAL H 1 25 ? 31.437 36.279 214.625 1.00 27.41 25 VAL H C 1
ATOM 16277 O O . VAL H 1 25 ? 31.064 35.322 213.952 1.00 26.60 25 VAL H O 1
ATOM 16281 N N . GLU H 1 26 ? 30.589 37.118 215.216 1.00 23.25 26 GLU H N 1
ATOM 16282 C CA . GLU H 1 26 ? 29.147 36.938 215.127 1.00 30.06 26 GLU H CA 1
ATOM 16283 C C . GLU H 1 26 ? 28.670 37.199 213.708 1.00 24.97 26 GLU H C 1
ATOM 16284 O O . GLU H 1 26 ? 27.788 36.504 213.205 1.00 25.27 26 GLU H O 1
ATOM 16290 N N . SER H 1 27 ? 29.258 38.202 213.061 1.00 25.87 27 SER H N 1
ATOM 16291 C CA . SER H 1 27 ? 28.909 38.494 211.671 1.00 21.55 27 SER H CA 1
ATOM 16292 C C . SER H 1 27 ? 29.488 37.447 210.730 1.00 19.27 27 SER H C 1
ATOM 16293 O O . SER H 1 27 ? 28.845 37.069 209.753 1.00 22.69 27 SER H O 1
ATOM 16296 N N . LEU H 1 28 ? 30.694 36.981 211.037 1.00 22.63 28 LEU H N 1
ATOM 16297 C CA . LEU H 1 28 ? 31.337 35.948 210.237 1.00 18.45 28 LEU H CA 1
ATOM 16298 C C . LEU H 1 28 ? 30.507 34.662 210.242 1.00 23.43 28 LEU H C 1
ATOM 16299 O O . LEU H 1 28 ? 30.383 34.005 209.217 1.00 20.31 28 LEU H O 1
ATOM 16304 N N . ARG H 1 29 ? 29.909 34.311 211.378 1.00 25.94 29 ARG H N 1
ATOM 16305 C CA . ARG H 1 29 ? 29.022 33.150 211.413 1.00 20.96 29 ARG H CA 1
ATOM 16306 C C . ARG H 1 29 ? 27.782 33.375 210.559 1.00 18.50 29 ARG H C 1
ATOM 16307 O O . ARG H 1 29 ? 27.369 32.502 209.796 1.00 21.67 29 ARG H O 1
ATOM 16315 N N . LYS H 1 30 ? 27.184 34.554 210.683 1.00 22.16 30 LYS H N 1
ATOM 16316 C CA . LYS H 1 30 ? 26.021 34.898 209.876 1.00 17.79 30 LYS H CA 1
ATOM 16317 C C . LYS H 1 30 ? 26.348 34.867 208.377 1.00 19.01 30 LYS H C 1
ATOM 16318 O O . LYS H 1 30 ? 25.527 34.445 207.568 1.00 19.15 30 LYS H O 1
ATOM 16324 N N . LEU H 1 31 ? 27.545 35.321 208.017 1.00 20.71 31 LEU H N 1
ATOM 16325 C CA . LEU H 1 31 ? 27.968 35.292 206.616 1.00 19.43 31 LEU H CA 1
ATOM 16326 C C . LEU H 1 31 ? 28.121 33.849 206.138 1.00 16.96 31 LEU H C 1
ATOM 16327 O O . LEU H 1 31 ? 27.689 33.516 205.036 1.00 17.47 31 LEU H O 1
ATOM 16332 N N . VAL H 1 32 ? 28.713 33.000 206.979 1.00 19.30 32 VAL H N 1
ATOM 16333 C CA . VAL H 1 32 ? 28.881 31.584 206.649 1.00 19.79 32 VAL H CA 1
ATOM 16334 C C . VAL H 1 32 ? 27.516 30.940 206.392 1.00 19.14 32 VAL H C 1
ATOM 16335 O O . VAL H 1 32 ? 27.334 30.224 205.403 1.00 18.94 32 VAL H O 1
ATOM 16339 N N . ASP H 1 33 ? 26.539 31.220 207.253 1.00 19.75 33 ASP H N 1
ATOM 16340 C CA . ASP H 1 33 ? 25.181 30.713 207.041 1.00 18.26 33 ASP H CA 1
ATOM 16341 C C . ASP H 1 33 ? 24.552 31.262 205.758 1.00 19.38 33 ASP H C 1
ATOM 16342 O O . ASP H 1 33 ? 23.866 30.540 205.032 1.00 20.44 33 ASP H O 1
ATOM 16347 N N . HIS H 1 34 ? 24.787 32.543 205.490 1.00 19.55 34 HIS H N 1
ATOM 16348 C CA . HIS H 1 34 ? 24.306 33.185 204.273 1.00 17.95 34 HIS H CA 1
ATOM 16349 C C . HIS H 1 34 ? 24.784 32.449 203.017 1.00 15.17 34 HIS H C 1
ATOM 16350 O O . HIS H 1 34 ? 24.000 32.183 202.101 1.00 17.69 34 HIS H O 1
ATOM 16357 N N . LEU H 1 35 ? 26.066 32.107 203.007 1.00 17.08 35 LEU H N 1
ATOM 16358 C CA . LEU H 1 35 ? 26.684 31.445 201.856 1.00 15.84 35 LEU H CA 1
ATOM 16359 C C . LEU H 1 35 ? 26.175 30.023 201.699 1.00 19.43 35 LEU H C 1
ATOM 16360 O O . LEU H 1 35 ? 25.764 29.613 200.611 1.00 19.04 35 LEU H O 1
ATOM 16365 N N . ILE H 1 36 ? 26.196 29.274 202.796 1.00 17.91 36 ILE H N 1
ATOM 16366 C CA . ILE H 1 36 ? 25.749 27.881 202.768 1.00 19.07 36 ILE H CA 1
ATOM 16367 C C . ILE H 1 36 ? 24.261 27.743 202.426 1.00 17.96 36 ILE H C 1
ATOM 16368 O O . ILE H 1 36 ? 23.880 26.912 201.591 1.00 20.37 36 ILE H O 1
ATOM 16373 N N . ASN H 1 37 ? 23.408 28.555 203.043 1.00 19.91 37 ASN H N 1
ATOM 16374 C CA . ASN H 1 37 ? 21.989 28.519 202.716 1.00 21.96 37 ASN H CA 1
ATOM 16375 C C . ASN H 1 37 ? 21.715 29.082 201.329 1.00 21.06 37 ASN H C 1
ATOM 16376 O O . ASN H 1 37 ? 20.641 28.879 200.775 1.00 22.80 37 ASN H O 1
ATOM 16381 N N . GLY H 1 38 ? 22.693 29.795 200.776 1.00 22.52 38 GLY H N 1
ATOM 16382 C CA . GLY H 1 38 ? 22.581 30.320 199.428 1.00 17.80 38 GLY H CA 1
ATOM 16383 C C . GLY H 1 38 ? 22.893 29.264 198.381 1.00 21.19 38 GLY H C 1
ATOM 16384 O O . GLY H 1 38 ? 22.707 29.490 197.186 1.00 21.34 38 GLY H O 1
ATOM 16385 N N . GLY H 1 39 ? 23.370 28.106 198.831 1.00 18.97 39 GLY H N 1
ATOM 16386 C CA . GLY H 1 39 ? 23.579 26.975 197.944 1.00 20.23 39 GLY H CA 1
ATOM 16387 C C . GLY H 1 39 ? 24.992 26.749 197.427 1.00 17.34 39 GLY H C 1
ATOM 16388 O O . GLY H 1 39 ? 25.170 26.021 196.438 1.00 17.56 39 GLY H O 1
ATOM 16389 N N . VAL H 1 40 ? 25.991 27.340 198.080 1.00 14.68 40 VAL H N 1
ATOM 16390 C CA . VAL H 1 40 ? 27.378 27.157 197.651 1.00 17.32 40 VAL H CA 1
ATOM 16391 C C . VAL H 1 40 ? 27.808 25.722 197.906 1.00 17.79 40 VAL H C 1
ATOM 16392 O O . VAL H 1 40 ? 27.198 25.017 198.719 1.00 19.79 40 VAL H O 1
ATOM 16396 N N . ASP H 1 41 ? 28.846 25.296 197.194 1.00 16.51 41 ASP H N 1
ATOM 16397 C CA . ASP H 1 41 ? 29.335 23.919 197.271 1.00 15.44 41 ASP H CA 1
ATOM 16398 C C . ASP H 1 41 ? 30.542 23.763 198.193 1.00 20.07 41 ASP H C 1
ATOM 16399 O O . ASP H 1 41 ? 30.943 22.640 198.517 1.00 18.95 41 ASP H O 1
ATOM 16404 N N . GLY H 1 42 ? 31.113 24.888 198.623 1.00 13.84 42 GLY H N 1
ATOM 16405 C CA . GLY H 1 42 ? 32.327 24.883 199.405 1.00 13.95 42 GLY H CA 1
ATOM 16406 C C . GLY H 1 42 ? 32.630 26.302 199.847 1.00 14.07 42 GLY H C 1
ATOM 16407 O O . GLY H 1 42 ? 31.973 27.232 199.383 1.00 15.13 42 GLY H O 1
ATOM 16408 N N . LEU H 1 43 ? 33.596 26.449 200.749 1.00 13.63 43 LEU H N 1
ATOM 16409 C CA . LEU H 1 43 ? 34.049 27.762 201.213 1.00 13.49 43 LEU H CA 1
ATOM 16410 C C . LEU H 1 43 ? 35.563 27.860 201.150 1.00 15.81 43 LEU H C 1
ATOM 16411 O O . LEU H 1 43 ? 36.280 26.931 201.542 1.00 17.95 43 LEU H O 1
ATOM 16416 N N . PHE H 1 44 ? 36.043 28.996 200.644 1.00 14.83 44 PHE H N 1
ATOM 16417 C CA . PHE H 1 44 ? 37.462 29.308 200.594 1.00 13.56 44 PHE H CA 1
ATOM 16418 C C . PHE H 1 44 ? 37.749 30.347 201.673 1.00 16.25 44 PHE H C 1
ATOM 16419 O O . PHE H 1 44 ? 37.424 31.524 201.523 1.00 17.44 44 PHE H O 1
ATOM 16427 N N . ALA H 1 45 ? 38.346 29.894 202.770 1.00 15.00 45 ALA H N 1
ATOM 16428 C CA . ALA H 1 45 ? 38.702 30.784 203.872 1.00 16.39 45 ALA H CA 1
ATOM 16429 C C . ALA H 1 45 ? 40.093 31.375 203.686 1.00 18.18 45 ALA H C 1
ATOM 16430 O O . ALA H 1 45 ? 41.000 30.706 203.187 1.00 19.71 45 ALA H O 1
ATOM 16432 N N . LEU H 1 46 ? 40.251 32.638 204.081 1.00 17.71 46 LEU H N 1
ATOM 16433 C CA . LEU H 1 46 ? 41.551 33.316 204.084 1.00 19.44 46 LEU H CA 1
ATOM 16434 C C . LEU H 1 46 ? 42.096 33.484 202.665 1.00 15.70 46 LEU H C 1
ATOM 16435 O O . LEU H 1 46 ? 43.281 33.277 202.414 1.00 18.59 46 LEU H O 1
ATOM 16440 N N . GLY H 1 47 ? 41.212 33.849 201.745 1.00 20.21 47 GLY H N 1
ATOM 16441 C CA . GLY H 1 47 ? 41.623 34.190 200.400 1.00 18.81 47 GLY H CA 1
ATOM 16442 C C . GLY H 1 47 ? 41.828 35.689 200.312 1.00 23.81 47 GLY H C 1
ATOM 16443 O O . GLY H 1 47 ? 41.792 36.387 201.319 1.00 20.86 47 GLY H O 1
ATOM 16444 N N . SER H 1 48 ? 42.040 36.190 199.103 1.00 21.53 48 SER H N 1
ATOM 16445 C CA . SER H 1 48 ? 42.240 37.617 198.913 1.00 22.45 48 SER H CA 1
ATOM 16446 C C . SER H 1 48 ? 41.035 38.435 199.397 1.00 19.70 48 SER H C 1
ATOM 16447 O O . SER H 1 48 ? 41.206 39.425 200.112 1.00 20.25 48 SER H O 1
ATOM 16450 N N . SER H 1 49 ? 39.825 38.017 199.025 1.00 20.44 49 SER H N 1
ATOM 16451 C CA . SER H 1 49 ? 38.600 38.753 199.358 1.00 18.91 49 SER H CA 1
ATOM 16452 C C . SER H 1 49 ? 38.257 38.656 200.844 1.00 21.31 49 SER H C 1
ATOM 16453 O O . SER H 1 49 ? 37.392 39.384 201.350 1.00 20.58 49 SER H O 1
ATOM 16456 N N . GLY H 1 50 ? 38.933 37.742 201.528 1.00 17.85 50 GLY H N 1
ATOM 16457 C CA . GLY H 1 50 ? 38.802 37.620 202.967 1.00 18.29 50 GLY H CA 1
ATOM 16458 C C . GLY H 1 50 ? 39.767 38.534 203.700 1.00 22.78 50 GLY H C 1
ATOM 16459 O O . GLY H 1 50 ? 39.856 38.492 204.927 1.00 21.64 50 GLY H O 1
ATOM 16460 N N . GLU H 1 51 ? 40.484 39.366 202.943 1.00 18.92 51 GLU H N 1
ATOM 16461 C CA . GLU H 1 51 ? 41.459 40.301 203.505 1.00 21.11 51 GLU H CA 1
ATOM 16462 C C . GLU H 1 51 ? 42.588 39.589 204.239 1.00 21.77 51 GLU H C 1
ATOM 16463 O O . GLU H 1 51 ? 43.118 40.101 205.225 1.00 22.31 51 GLU H O 1
ATOM 16469 N N . ALA H 1 52 ? 42.973 38.416 203.741 1.00 17.40 52 ALA H N 1
ATOM 16470 C CA . ALA H 1 52 ? 44.062 37.654 204.337 1.00 22.40 52 ALA H CA 1
ATOM 16471 C C . ALA H 1 52 ? 45.368 38.453 204.408 1.00 22.04 52 ALA H C 1
ATOM 16472 O O . ALA H 1 52 ? 46.143 38.301 205.350 1.00 23.95 52 ALA H O 1
ATOM 16474 N N . ALA H 1 53 ? 45.614 39.318 203.429 1.00 19.78 53 ALA H N 1
ATOM 16475 C CA . ALA H 1 53 ? 46.840 40.110 203.448 1.00 19.83 53 ALA H CA 1
ATOM 16476 C C . ALA H 1 53 ? 46.806 41.194 204.524 1.00 20.31 53 ALA H C 1
ATOM 16477 O O . ALA H 1 53 ? 47.840 41.774 204.851 1.00 22.89 53 ALA H O 1
ATOM 16479 N N . PHE H 1 54 ? 45.617 41.469 205.049 1.00 19.55 54 PHE H N 1
ATOM 16480 C CA . PHE H 1 54 ? 45.426 42.521 206.049 1.00 22.26 54 PHE H CA 1
ATOM 16481 C C . PHE H 1 54 ? 45.351 41.971 207.476 1.00 29.04 54 PHE H C 1
ATOM 16482 O O . PHE H 1 54 ? 45.566 42.701 208.447 1.00 25.75 54 PHE H O 1
ATOM 16490 N N . LEU H 1 55 ? 45.038 40.685 207.597 1.00 23.57 55 LEU H N 1
ATOM 16491 C CA . LEU H 1 55 ? 44.873 40.052 208.903 1.00 23.99 55 LEU H CA 1
ATOM 16492 C C . LEU H 1 55 ? 46.191 39.505 209.430 1.00 24.11 55 LEU H C 1
ATOM 16493 O O . LEU H 1 55 ? 47.035 39.038 208.669 1.00 22.01 55 LEU H O 1
ATOM 16498 N N . THR H 1 56 ? 46.368 39.567 210.746 1.00 25.46 56 THR H N 1
ATOM 16499 C CA . THR H 1 56 ? 47.553 39.000 211.363 1.00 23.15 56 THR H CA 1
ATOM 16500 C C . THR H 1 56 ? 47.389 37.490 211.398 1.00 19.64 56 THR H C 1
ATOM 16501 O O . THR H 1 56 ? 46.289 36.985 211.202 1.00 24.24 56 THR H O 1
ATOM 16505 N N . ARG H 1 57 ? 48.483 36.778 211.640 1.00 23.07 57 ARG H N 1
ATOM 16506 C CA . ARG H 1 57 ? 48.424 35.326 211.739 1.00 25.08 57 ARG H CA 1
ATOM 16507 C C . ARG H 1 57 ? 47.391 34.883 212.782 1.00 24.85 57 ARG H C 1
ATOM 16508 O O . ARG H 1 57 ? 46.646 33.923 212.569 1.00 24.79 57 ARG H O 1
ATOM 16516 N N . ALA H 1 58 ? 47.331 35.600 213.901 1.00 26.46 58 ALA H N 1
ATOM 16517 C CA . ALA H 1 58 ? 46.384 35.268 214.956 1.00 27.14 58 ALA H CA 1
ATOM 16518 C C . ALA H 1 58 ? 44.946 35.471 214.493 1.00 22.29 58 ALA H C 1
ATOM 16519 O O . ALA H 1 58 ? 44.068 34.660 214.787 1.00 24.94 58 ALA H O 1
ATOM 16521 N N . GLN H 1 59 ? 44.705 36.563 213.772 1.00 19.56 59 GLN H N 1
ATOM 16522 C CA . GLN H 1 59 ? 43.371 36.875 213.277 1.00 22.38 59 GLN H CA 1
ATOM 16523 C C . GLN H 1 59 ? 42.927 35.884 212.203 1.00 19.44 59 GLN H C 1
ATOM 16524 O O . GLN H 1 59 ? 41.748 35.553 212.111 1.00 24.88 59 GLN H O 1
ATOM 16530 N N . ARG H 1 60 ? 43.878 35.436 211.386 1.00 22.92 60 ARG H N 1
ATOM 16531 C CA . ARG H 1 60 ? 43.598 34.431 210.360 1.00 22.13 60 ARG H CA 1
ATOM 16532 C C . ARG H 1 60 ? 43.141 33.140 211.022 1.00 21.72 60 ARG H C 1
ATOM 16533 O O . ARG H 1 60 ? 42.173 32.518 210.587 1.00 23.34 60 ARG H O 1
ATOM 16541 N N . LYS H 1 61 ? 43.840 32.755 212.084 1.00 25.54 61 LYS H N 1
ATOM 16542 C CA . LYS H 1 61 ? 43.500 31.546 212.824 1.00 21.64 61 LYS H CA 1
ATOM 16543 C C . LYS H 1 61 ? 42.090 31.648 213.402 1.00 23.20 61 LYS H C 1
ATOM 16544 O O . LYS H 1 61 ? 41.315 30.698 213.332 1.00 23.51 61 LYS H O 1
ATOM 16550 N N . LEU H 1 62 ? 41.751 32.811 213.954 1.00 24.01 62 LEU H N 1
ATOM 16551 C CA . LEU H 1 62 ? 40.424 33.025 214.523 1.00 21.99 62 LEU H CA 1
ATOM 16552 C C . LEU H 1 62 ? 39.342 32.982 213.448 1.00 24.06 62 LEU H C 1
ATOM 16553 O O . LEU H 1 62 ? 38.284 32.372 213.635 1.00 22.37 62 LEU H O 1
ATOM 16558 N N . ALA H 1 63 ? 39.611 33.631 212.316 1.00 21.08 63 ALA H N 1
ATOM 16559 C CA . ALA H 1 63 ? 38.662 33.628 211.206 1.00 22.05 63 ALA H CA 1
ATOM 16560 C C . ALA H 1 63 ? 38.448 32.217 210.675 1.00 17.10 63 ALA H C 1
ATOM 16561 O O . ALA H 1 63 ? 37.312 31.797 210.464 1.00 21.45 63 ALA H O 1
ATOM 16563 N N . LEU H 1 64 ? 39.542 31.495 210.463 1.00 19.11 64 LEU H N 1
ATOM 16564 C CA . LEU H 1 64 ? 39.484 30.149 209.906 1.00 21.10 64 LEU H CA 1
ATOM 16565 C C . LEU H 1 64 ? 38.716 29.196 210.822 1.00 22.64 64 LEU H C 1
ATOM 16566 O O . LEU H 1 64 ? 37.841 28.447 210.376 1.00 20.22 64 LEU H O 1
ATOM 16571 N N . THR H 1 65 ? 39.035 29.247 212.112 1.00 26.27 65 THR H N 1
ATOM 16572 C CA . THR H 1 65 ? 38.380 28.391 213.097 1.00 25.46 65 THR H CA 1
ATOM 16573 C C . THR H 1 65 ? 36.888 28.708 213.206 1.00 23.34 65 THR H C 1
ATOM 16574 O O . THR H 1 65 ? 36.054 27.809 213.313 1.00 22.25 65 THR H O 1
ATOM 16578 N N . THR H 1 66 ? 36.548 29.993 213.176 1.00 22.43 66 THR H N 1
ATOM 16579 C CA . THR H 1 66 ? 35.153 30.399 213.209 1.00 19.60 66 THR H CA 1
ATOM 16580 C C . THR H 1 66 ? 34.378 29.819 212.030 1.00 22.68 66 THR H C 1
ATOM 16581 O O . THR H 1 66 ? 33.256 29.326 212.179 1.00 21.33 66 THR H O 1
ATOM 16585 N N . ILE H 1 67 ? 34.982 29.886 210.849 1.00 22.33 67 ILE H N 1
ATOM 16586 C CA . ILE H 1 67 ? 34.325 29.395 209.646 1.00 20.00 67 ILE H CA 1
ATOM 16587 C C . ILE H 1 67 ? 34.127 27.876 209.698 1.00 16.98 67 ILE H C 1
ATOM 16588 O O . ILE H 1 67 ? 33.017 27.389 209.502 1.00 21.05 67 ILE H O 1
ATOM 16593 N N . ILE H 1 68 ? 35.201 27.146 209.980 1.00 22.24 68 ILE H N 1
ATOM 16594 C CA . ILE H 1 68 ? 35.143 25.683 210.018 1.00 21.67 68 ILE H CA 1
ATOM 16595 C C . ILE H 1 68 ? 34.156 25.182 211.074 1.00 22.85 68 ILE H C 1
ATOM 16596 O O . ILE H 1 68 ? 33.331 24.310 210.797 1.00 21.78 68 ILE H O 1
ATOM 16601 N N . GLU H 1 69 ? 34.233 25.747 212.275 1.00 24.81 69 GLU H N 1
ATOM 16602 C CA . GLU H 1 69 ? 33.350 25.335 213.361 1.00 24.16 69 GLU H CA 1
ATOM 16603 C C . GLU H 1 69 ? 31.881 25.602 213.042 1.00 20.23 69 GLU H C 1
ATOM 16604 O O . GLU H 1 69 ? 31.035 24.736 213.246 1.00 23.46 69 GLU H O 1
ATOM 16610 N N . HIS H 1 70 ? 31.569 26.786 212.515 1.00 21.70 70 HIS H N 1
ATOM 16611 C CA . HIS H 1 70 ? 30.171 27.120 212.247 1.00 17.44 70 HIS H CA 1
ATOM 16612 C C . HIS H 1 70 ? 29.609 26.355 211.047 1.00 20.43 70 HIS H C 1
ATOM 16613 O O . HIS H 1 70 ? 28.417 26.036 211.005 1.00 21.55 70 HIS H O 1
ATOM 16620 N N . THR H 1 71 ? 30.468 26.071 210.071 1.00 20.49 71 THR H N 1
ATOM 16621 C CA . THR H 1 71 ? 30.064 25.326 208.884 1.00 18.74 71 THR H CA 1
ATOM 16622 C C . THR H 1 71 ? 29.546 23.943 209.279 1.00 18.57 71 THR H C 1
ATOM 16623 O O . THR H 1 71 ? 28.563 23.455 208.720 1.00 21.30 71 THR H O 1
ATOM 16627 N N . ALA H 1 72 ? 30.215 23.339 210.253 1.00 24.29 72 ALA H N 1
ATOM 16628 C CA . ALA H 1 72 ? 29.759 22.092 210.864 1.00 27.58 72 ALA H CA 1
ATOM 16629 C C . ALA H 1 72 ? 29.617 20.975 209.839 1.00 26.77 72 ALA H C 1
ATOM 16630 O O . ALA H 1 72 ? 28.669 20.194 209.886 1.00 25.99 72 ALA H O 1
ATOM 16632 N N . GLY H 1 73 ? 30.558 20.918 208.903 1.00 24.30 73 GLY H N 1
ATOM 16633 C CA . GLY H 1 73 ? 30.578 19.870 207.898 1.00 25.17 73 GLY H CA 1
ATOM 16634 C C . GLY H 1 73 ? 29.558 19.962 206.774 1.00 24.36 73 GLY H C 1
ATOM 16635 O O . GLY H 1 73 ? 29.485 19.055 205.935 1.00 26.98 73 GLY H O 1
ATOM 16636 N N . ARG H 1 74 ? 28.777 21.042 206.735 1.00 21.51 74 ARG H N 1
ATOM 16637 C CA . ARG H 1 74 ? 27.730 21.191 205.722 1.00 18.81 74 ARG H CA 1
ATOM 16638 C C . ARG H 1 74 ? 28.299 21.274 204.308 1.00 18.79 74 ARG H C 1
ATOM 16639 O O . ARG H 1 74 ? 27.660 20.831 203.353 1.00 19.09 74 ARG H O 1
ATOM 16647 N N . VAL H 1 75 ? 29.475 21.890 204.191 1.00 21.65 75 VAL H N 1
ATOM 16648 C CA . VAL H 1 75 ? 30.252 21.945 202.952 1.00 18.24 75 VAL H CA 1
ATOM 16649 C C . VAL H 1 75 ? 31.738 21.911 203.312 1.00 15.08 75 VAL H C 1
ATOM 16650 O O . VAL H 1 75 ? 32.125 22.289 204.429 1.00 17.93 75 VAL H O 1
ATOM 16654 N N . PRO H 1 76 ? 32.601 21.484 202.372 1.00 16.51 76 PRO H N 1
ATOM 16655 C CA . PRO H 1 76 ? 34.032 21.513 202.676 1.00 13.79 76 PRO H CA 1
ATOM 16656 C C . PRO H 1 76 ? 34.630 22.923 202.717 1.00 17.46 76 PRO H C 1
ATOM 16657 O O . PRO H 1 76 ? 34.167 23.811 201.997 1.00 18.27 76 PRO H O 1
ATOM 16661 N N . VAL H 1 77 ? 35.652 23.103 203.547 1.00 17.84 77 VAL H N 1
ATOM 16662 C CA . VAL H 1 77 ? 36.333 24.385 203.687 1.00 18.01 77 VAL H CA 1
ATOM 16663 C C . VAL H 1 77 ? 37.800 24.236 203.332 1.00 19.23 77 VAL H C 1
ATOM 16664 O O . VAL H 1 77 ? 38.499 23.388 203.884 1.00 18.61 77 VAL H O 1
ATOM 16668 N N . THR H 1 78 ? 38.275 25.056 202.403 1.00 16.54 78 THR H N 1
ATOM 16669 C CA . THR H 1 78 ? 39.694 25.072 202.095 1.00 17.37 78 THR H CA 1
ATOM 16670 C C . THR H 1 78 ? 40.308 26.359 202.653 1.00 17.40 78 THR H C 1
ATOM 16671 O O . THR H 1 78 ? 39.632 27.381 202.765 1.00 17.51 78 THR H O 1
ATOM 16675 N N . ALA H 1 79 ? 41.579 26.284 203.025 1.00 17.16 79 ALA H N 1
ATOM 16676 C CA . ALA H 1 79 ? 42.250 27.374 203.727 1.00 20.11 79 ALA H CA 1
ATOM 16677 C C . ALA H 1 79 ? 43.383 27.999 202.921 1.00 17.18 79 ALA H C 1
ATOM 16678 O O . ALA H 1 79 ? 44.304 27.309 202.479 1.00 15.63 79 ALA H O 1
ATOM 16680 N N . GLY H 1 80 ? 43.326 29.318 202.761 1.00 20.05 80 GLY H N 1
ATOM 16681 C CA . GLY H 1 80 ? 44.437 30.047 202.181 1.00 16.43 80 GLY H CA 1
ATOM 16682 C C . GLY H 1 80 ? 45.661 30.025 203.077 1.00 19.80 80 GLY H C 1
ATOM 16683 O O . GLY H 1 80 ? 45.553 30.108 204.306 1.00 23.08 80 GLY H O 1
ATOM 16684 N N . VAL H 1 81 ? 46.830 29.891 202.467 1.00 19.17 81 VAL H N 1
ATOM 16685 C CA . VAL H 1 81 ? 48.085 29.916 203.205 1.00 19.56 81 VAL H CA 1
ATOM 16686 C C . VAL H 1 81 ? 49.012 30.905 202.514 1.00 16.82 81 VAL H C 1
ATOM 16687 O O . VAL H 1 81 ? 50.154 30.607 202.180 1.00 19.58 81 VAL H O 1
ATOM 16691 N N . ILE H 1 82 ? 48.477 32.101 202.311 1.00 19.55 82 ILE H N 1
ATOM 16692 C CA . ILE H 1 82 ? 49.157 33.133 201.545 1.00 20.43 82 ILE H CA 1
ATOM 16693 C C . ILE H 1 82 ? 50.254 33.790 202.372 1.00 18.21 82 ILE H C 1
ATOM 16694 O O . ILE H 1 82 ? 49.987 34.370 203.419 1.00 23.27 82 ILE H O 1
ATOM 16699 N N . GLU H 1 83 ? 51.488 33.680 201.894 1.00 18.98 83 GLU H N 1
ATOM 16700 C CA . GLU H 1 83 ? 52.633 34.336 202.517 1.00 20.14 83 GLU H CA 1
ATOM 16701 C C . GLU H 1 83 ? 53.756 34.395 201.501 1.00 18.27 83 GLU H C 1
ATOM 16702 O O . GLU H 1 83 ? 53.669 33.771 200.440 1.00 21.53 83 GLU H O 1
ATOM 16708 N N . THR H 1 84 ? 54.821 35.120 201.822 1.00 17.93 84 THR H N 1
ATOM 16709 C CA . THR H 1 84 ? 55.832 35.432 200.820 1.00 20.81 84 THR H CA 1
ATOM 16710 C C . THR H 1 84 ? 56.655 34.245 200.328 1.00 23.10 84 THR H C 1
ATOM 16711 O O . THR H 1 84 ? 56.920 34.141 199.134 1.00 20.86 84 THR H O 1
ATOM 16715 N N . THR H 1 85 ? 57.082 33.364 201.232 1.00 16.14 85 THR H N 1
ATOM 16716 C CA . THR H 1 85 ? 57.952 32.257 200.849 1.00 18.73 85 THR H CA 1
ATOM 16717 C C . THR H 1 85 ? 57.590 31.001 201.620 1.00 18.04 85 THR H C 1
ATOM 16718 O O . THR H 1 85 ? 56.749 31.037 202.518 1.00 20.52 85 THR H O 1
ATOM 16722 N N . THR H 1 86 ? 58.264 29.915 201.265 1.00 19.78 86 THR H N 1
ATOM 16723 C CA . THR H 1 86 ? 57.881 28.564 201.655 1.00 20.82 86 THR H CA 1
ATOM 16724 C C . THR H 1 86 ? 57.786 28.348 203.173 1.00 21.82 86 THR H C 1
ATOM 16725 O O . THR H 1 86 ? 56.765 27.854 203.661 1.00 20.04 86 THR H O 1
ATOM 16729 N N . ALA H 1 87 ? 58.832 28.730 203.909 1.00 21.55 87 ALA H N 1
ATOM 16730 C CA . ALA H 1 87 ? 58.855 28.536 205.363 1.00 25.72 87 ALA H CA 1
ATOM 16731 C C . ALA H 1 87 ? 57.677 29.232 206.032 1.00 23.51 87 ALA H C 1
ATOM 16732 O O . ALA H 1 87 ? 57.008 28.668 206.901 1.00 25.90 87 ALA H O 1
ATOM 16734 N N . ARG H 1 88 ? 57.427 30.469 205.619 1.00 20.62 88 ARG H N 1
ATOM 16735 C CA . ARG H 1 88 ? 56.308 31.220 206.157 1.00 21.15 88 ARG H CA 1
ATOM 16736 C C . ARG H 1 88 ? 54.964 30.603 205.757 1.00 22.43 88 ARG H C 1
ATOM 16737 O O . ARG H 1 88 ? 54.017 30.621 206.543 1.00 21.71 88 ARG H O 1
ATOM 16745 N N . VAL H 1 89 ? 54.880 30.033 204.555 1.00 18.59 89 VAL H N 1
ATOM 16746 C CA . VAL H 1 89 ? 53.641 29.369 204.147 1.00 18.26 89 VAL H CA 1
ATOM 16747 C C . VAL H 1 89 ? 53.410 28.102 204.968 1.00 16.77 89 VAL H C 1
ATOM 16748 O O . VAL H 1 89 ? 52.291 27.836 205.391 1.00 17.74 89 VAL H O 1
ATOM 16752 N N . ILE H 1 90 ? 54.472 27.339 205.200 1.00 22.05 90 ILE H N 1
ATOM 16753 C CA . ILE H 1 90 ? 54.350 26.074 205.924 1.00 21.06 90 ILE H CA 1
ATOM 16754 C C . ILE H 1 90 ? 53.883 26.308 207.367 1.00 23.23 90 ILE H C 1
ATOM 16755 O O . ILE H 1 90 ? 53.122 25.506 207.912 1.00 21.67 90 ILE H O 1
ATOM 16760 N N . GLU H 1 91 ? 54.301 27.420 207.967 1.00 24.10 91 GLU H N 1
ATOM 16761 C CA . GLU H 1 91 ? 53.764 27.808 209.272 1.00 26.05 91 GLU H CA 1
ATOM 16762 C C . GLU H 1 91 ? 52.244 27.879 209.225 1.00 24.09 91 GLU H C 1
ATOM 16763 O O . GLU H 1 91 ? 51.556 27.414 210.132 1.00 22.46 91 GLU H O 1
ATOM 16769 N N . LEU H 1 92 ? 51.720 28.450 208.144 1.00 20.64 92 LEU H N 1
ATOM 16770 C CA . LEU H 1 92 ? 50.280 28.590 207.972 1.00 18.38 92 LEU H CA 1
ATOM 16771 C C . LEU H 1 92 ? 49.589 27.268 207.633 1.00 18.52 92 LEU H C 1
ATOM 16772 O O . LEU H 1 92 ? 48.392 27.097 207.884 1.00 19.99 92 LEU H O 1
ATOM 16777 N N . VAL H 1 93 ? 50.337 26.353 207.029 1.00 21.36 93 VAL H N 1
ATOM 16778 C CA . VAL H 1 93 ? 49.820 25.019 206.747 1.00 16.02 93 VAL H CA 1
ATOM 16779 C C . VAL H 1 93 ? 49.581 24.314 208.073 1.00 20.23 93 VAL H C 1
ATOM 16780 O O . VAL H 1 93 ? 48.547 23.691 208.289 1.00 18.36 93 VAL H O 1
ATOM 16784 N N . GLU H 1 94 ? 50.543 24.458 208.971 1.00 22.71 94 GLU H N 1
ATOM 16785 C CA . GLU H 1 94 ? 50.420 23.886 210.299 1.00 22.15 94 GLU H CA 1
ATOM 16786 C C . GLU H 1 94 ? 49.197 24.449 211.025 1.00 23.28 94 GLU H C 1
ATOM 16787 O O . GLU H 1 94 ? 48.440 23.697 211.645 1.00 25.34 94 GLU H O 1
ATOM 16793 N N . ASP H 1 95 ? 48.981 25.758 210.914 1.00 22.51 95 ASP H N 1
ATOM 16794 C CA . ASP H 1 95 ? 47.784 26.388 211.466 1.00 22.67 95 ASP H CA 1
ATOM 16795 C C . ASP H 1 95 ? 46.508 25.792 210.880 1.00 25.46 95 ASP H C 1
ATOM 16796 O O . ASP H 1 95 ? 45.552 25.525 211.604 1.00 21.80 95 ASP H O 1
ATOM 16801 N N . ALA H 1 96 ? 46.485 25.609 209.560 1.00 18.61 96 ALA H N 1
ATOM 16802 C CA . ALA H 1 96 ? 45.299 25.086 208.889 1.00 20.06 96 ALA H CA 1
ATOM 16803 C C . ALA H 1 96 ? 44.987 23.656 209.335 1.00 20.38 96 ALA H C 1
ATOM 16804 O O . ALA H 1 96 ? 43.828 23.311 209.587 1.00 21.93 96 ALA H O 1
ATOM 16806 N N . LEU H 1 97 ? 46.031 22.838 209.433 1.00 23.21 97 LEU H N 1
ATOM 16807 C CA . LEU H 1 97 ? 45.897 21.458 209.902 1.00 23.41 97 LEU H CA 1
ATOM 16808 C C . LEU H 1 97 ? 45.315 21.421 211.304 1.00 23.13 97 LEU H C 1
ATOM 16809 O O . LEU H 1 97 ? 44.412 20.632 211.593 1.00 29.76 97 LEU H O 1
ATOM 16814 N N . GLU H 1 98 ? 45.844 22.282 212.168 1.00 25.25 98 GLU H N 1
ATOM 16815 C CA . GLU H 1 98 ? 45.381 22.397 213.545 1.00 24.38 98 GLU H CA 1
ATOM 16816 C C . GLU H 1 98 ? 43.888 22.729 213.598 1.00 26.42 98 GLU H C 1
ATOM 16817 O O . GLU H 1 98 ? 43.157 22.196 214.430 1.00 28.10 98 GLU H O 1
ATOM 16823 N N . ALA H 1 99 ? 43.430 23.589 212.689 1.00 24.76 99 ALA H N 1
ATOM 16824 C CA . ALA H 1 99 ? 42.038 24.037 212.682 1.00 22.19 99 ALA H CA 1
ATOM 16825 C C . ALA H 1 99 ? 41.089 23.061 211.972 1.00 23.66 99 ALA H C 1
ATOM 16826 O O . ALA H 1 99 ? 39.865 23.218 212.023 1.00 24.21 99 ALA H O 1
ATOM 16828 N N . GLY H 1 100 ? 41.650 22.060 211.303 1.00 22.53 100 GLY H N 1
ATOM 16829 C CA . GLY H 1 100 ? 40.843 21.072 210.608 1.00 23.23 100 GLY H CA 1
ATOM 16830 C C . GLY H 1 100 ? 40.415 21.455 209.198 1.00 23.76 100 GLY H C 1
ATOM 16831 O O . GLY H 1 100 ? 39.366 21.007 208.722 1.00 21.80 100 GLY H O 1
ATOM 16832 N N . ALA H 1 101 ? 41.223 22.276 208.530 1.00 23.36 101 ALA H N 1
ATOM 16833 C CA . ALA H 1 101 ? 40.976 22.627 207.129 1.00 22.20 101 ALA H CA 1
ATOM 16834 C C . ALA H 1 101 ? 40.929 21.375 206.250 1.00 19.50 101 ALA H C 1
ATOM 16835 O O . ALA H 1 101 ? 41.599 20.388 206.535 1.00 24.06 101 ALA H O 1
ATOM 16837 N N . GLU H 1 102 ? 40.134 21.421 205.185 1.00 15.83 102 GLU H N 1
ATOM 16838 C CA . GLU H 1 102 ? 39.984 20.265 204.295 1.00 18.79 102 GLU H CA 1
ATOM 16839 C C . GLU H 1 102 ? 40.697 20.452 202.961 1.00 18.78 102 GLU H C 1
ATOM 16840 O O . GLU H 1 102 ? 40.689 19.567 202.107 1.00 19.72 102 GLU H O 1
ATOM 16846 N N . GLY H 1 103 ? 41.332 21.601 202.796 1.00 19.12 103 GLY H N 1
ATOM 16847 C CA . GLY H 1 103 ? 42.104 21.864 201.596 1.00 20.27 103 GLY H CA 1
ATOM 16848 C C . GLY H 1 103 ? 43.041 23.022 201.849 1.00 18.17 103 GLY H C 1
ATOM 16849 O O . GLY H 1 103 ? 42.922 23.698 202.862 1.00 19.40 103 GLY H O 1
ATOM 16850 N N . LEU H 1 104 ? 43.972 23.241 200.927 1.00 15.67 104 LEU H N 1
ATOM 16851 C CA . LEU H 1 104 ? 44.935 24.334 201.030 1.00 15.13 104 LEU H CA 1
ATOM 16852 C C . LEU H 1 104 ? 44.957 25.108 199.726 1.00 17.98 104 LEU H C 1
ATOM 16853 O O . LEU H 1 104 ? 44.804 24.518 198.656 1.00 17.03 104 LEU H O 1
ATOM 16858 N N . VAL H 1 105 ? 45.152 26.419 199.828 1.00 16.95 105 VAL H N 1
ATOM 16859 C CA . VAL H 1 105 ? 45.317 27.279 198.657 1.00 15.57 105 VAL H CA 1
ATOM 16860 C C . VAL H 1 105 ? 46.580 28.136 198.797 1.00 13.89 105 VAL H C 1
ATOM 16861 O O . VAL H 1 105 ? 46.697 28.931 199.740 1.00 16.66 105 VAL H O 1
ATOM 16865 N N . ALA H 1 106 ? 47.519 27.978 197.868 1.00 17.85 106 ALA H N 1
ATOM 16866 C CA . ALA H 1 106 ? 48.801 28.688 197.947 1.00 16.51 106 ALA H CA 1
ATOM 16867 C C . ALA H 1 106 ? 49.145 29.389 196.638 1.00 20.37 106 ALA H C 1
ATOM 16868 O O . ALA H 1 106 ? 48.776 28.920 195.562 1.00 17.37 106 ALA H O 1
ATOM 16870 N N . THR H 1 107 ? 49.855 30.510 196.743 1.00 17.56 107 THR H N 1
ATOM 16871 C CA . THR H 1 107 ? 50.347 31.225 195.574 1.00 14.51 107 THR H CA 1
ATOM 16872 C C . THR H 1 107 ? 51.824 30.943 195.370 1.00 18.22 107 THR H C 1
ATOM 16873 O O . THR H 1 107 ? 52.466 30.329 196.219 1.00 17.76 107 THR H O 1
ATOM 16877 N N . ALA H 1 108 ? 52.369 31.417 194.250 1.00 12.62 108 ALA H N 1
ATOM 16878 C CA . ALA H 1 108 ? 53.806 31.449 194.047 1.00 15.56 108 ALA H CA 1
ATOM 16879 C C . ALA H 1 108 ? 54.449 32.341 195.105 1.00 13.60 108 ALA H C 1
ATOM 16880 O O . ALA H 1 108 ? 53.762 33.145 195.739 1.00 17.16 108 ALA H O 1
ATOM 16882 N N . PRO H 1 109 ? 55.768 32.211 195.299 1.00 13.88 109 PRO H N 1
ATOM 16883 C CA . PRO H 1 109 ? 56.412 33.160 196.214 1.00 16.45 109 PRO H CA 1
ATOM 16884 C C . PRO H 1 109 ? 56.249 34.585 195.715 1.00 16.54 109 PRO H C 1
ATOM 16885 O O . PRO H 1 109 ? 56.138 34.798 194.500 1.00 18.68 109 PRO H O 1
ATOM 16889 N N . PHE H 1 110 ? 56.193 35.545 196.632 1.00 16.00 110 PHE H N 1
ATOM 16890 C CA . PHE H 1 110 ? 56.192 36.940 196.216 1.00 15.97 110 PHE H CA 1
ATOM 16891 C C . PHE H 1 110 ? 57.047 37.792 197.146 1.00 18.87 110 PHE H C 1
ATOM 16892 O O . PHE H 1 110 ? 57.672 37.278 198.092 1.00 19.13 110 PHE H O 1
ATOM 16900 N N . TYR H 1 111 ? 57.053 39.091 196.850 1.00 17.48 111 TYR H N 1
ATOM 16901 C CA . TYR H 1 111 ? 58.052 40.058 197.315 1.00 19.75 111 TYR H CA 1
ATOM 16902 C C . TYR H 1 111 ? 59.432 39.721 196.748 1.00 16.43 111 TYR H C 1
ATOM 16903 O O . TYR H 1 111 ? 59.987 40.501 195.970 1.00 19.46 111 TYR H O 1
ATOM 16912 N N . THR H 1 112 ? 59.992 38.577 197.133 1.00 16.94 112 THR H N 1
ATOM 16913 C CA . THR H 1 112 ? 61.232 38.112 196.525 1.00 16.64 112 THR H CA 1
ATOM 16914 C C . THR H 1 112 ? 61.072 37.886 195.029 1.00 19.41 112 THR H C 1
ATOM 16915 O O . THR H 1 112 ? 59.989 37.542 194.551 1.00 20.96 112 THR H O 1
ATOM 16919 N N . ARG H 1 113 ? 62.160 38.084 194.298 1.00 19.32 113 ARG H N 1
ATOM 16920 C CA . ARG H 1 113 ? 62.212 37.667 192.914 1.00 19.55 113 ARG H CA 1
ATOM 16921 C C . ARG H 1 113 ? 62.082 36.154 192.892 1.00 20.63 113 ARG H C 1
ATOM 16922 O O . ARG H 1 113 ? 62.461 35.470 193.845 1.00 20.69 113 ARG H O 1
ATOM 16930 N N . THR H 1 114 ? 61.533 35.608 191.822 1.00 20.97 114 THR H N 1
ATOM 16931 C CA . THR H 1 114 ? 61.408 34.168 191.786 1.00 19.42 114 THR H CA 1
ATOM 16932 C C . THR H 1 114 ? 61.591 33.636 190.368 1.00 18.76 114 THR H C 1
ATOM 16933 O O . THR H 1 114 ? 61.997 34.366 189.459 1.00 19.77 114 THR H O 1
ATOM 16937 N N . HIS H 1 115 ? 61.320 32.348 190.200 1.00 20.33 115 HIS H N 1
ATOM 16938 C CA . HIS H 1 115 ? 61.597 31.633 188.961 1.00 17.80 115 HIS H CA 1
ATOM 16939 C C . HIS H 1 115 ? 60.697 30.407 188.942 1.00 19.17 115 HIS H C 1
ATOM 16940 O O . HIS H 1 115 ? 60.342 29.903 190.011 1.00 18.99 115 HIS H O 1
ATOM 16947 N N . ASP H 1 116 ? 60.317 29.928 187.753 1.00 19.44 116 ASP H N 1
ATOM 16948 C CA . ASP H 1 116 ? 59.486 28.720 187.654 1.00 17.97 116 ASP H CA 1
ATOM 16949 C C . ASP H 1 116 ? 60.060 27.528 188.430 1.00 18.53 116 ASP H C 1
ATOM 16950 O O . ASP H 1 116 ? 59.314 26.743 189.017 1.00 18.82 116 ASP H O 1
ATOM 16955 N N . VAL H 1 117 ? 61.381 27.394 188.429 1.00 20.33 117 VAL H N 1
ATOM 16956 C CA . VAL H 1 117 ? 62.031 26.309 189.160 1.00 18.10 117 VAL H CA 1
ATOM 16957 C C . VAL H 1 117 ? 61.802 26.450 190.665 1.00 21.42 117 VAL H C 1
ATOM 16958 O O . VAL H 1 117 ? 61.559 25.470 191.373 1.00 19.62 117 VAL H O 1
ATOM 16962 N N . GLU H 1 118 ? 61.860 27.682 191.150 1.00 16.49 118 GLU H N 1
ATOM 16963 C CA . GLU H 1 118 ? 61.659 27.948 192.560 1.00 19.01 118 GLU H CA 1
ATOM 16964 C C . GLU H 1 118 ? 60.178 27.887 192.936 1.00 16.81 118 GLU H C 1
ATOM 16965 O O . GLU H 1 118 ? 59.836 27.437 194.024 1.00 19.03 118 GLU H O 1
ATOM 16971 N N . ILE H 1 119 ? 59.301 28.304 192.031 1.00 15.35 119 ILE H N 1
ATOM 16972 C CA . ILE H 1 119 ? 57.864 28.143 192.227 1.00 15.67 119 ILE H CA 1
ATOM 16973 C C . ILE H 1 119 ? 57.478 26.667 192.344 1.00 17.12 119 ILE H C 1
ATOM 16974 O O . ILE H 1 119 ? 56.655 26.281 193.190 1.00 16.02 119 ILE H O 1
ATOM 16979 N N . GLU H 1 120 ? 58.082 25.832 191.506 1.00 15.69 120 GLU H N 1
ATOM 16980 C CA . GLU H 1 120 ? 57.769 24.413 191.540 1.00 19.29 120 GLU H CA 1
ATOM 16981 C C . GLU H 1 120 ? 58.243 23.776 192.848 1.00 18.84 120 GLU H C 1
ATOM 16982 O O . GLU H 1 120 ? 57.509 23.011 193.473 1.00 20.16 120 GLU H O 1
ATOM 16988 N N . GLU H 1 121 ? 59.463 24.102 193.272 1.00 18.10 121 GLU H N 1
ATOM 16989 C CA . GLU H 1 121 ? 59.972 23.592 194.544 1.00 20.26 121 GLU H CA 1
ATOM 16990 C C . GLU H 1 121 ? 59.066 24.018 195.699 1.00 20.39 121 GLU H C 1
ATOM 16991 O O . GLU H 1 121 ? 58.735 23.225 196.575 1.00 20.22 121 GLU H O 1
ATOM 16997 N N . HIS H 1 122 ? 58.680 25.287 195.680 1.00 17.33 122 HIS H N 1
ATOM 16998 C CA . HIS H 1 122 ? 57.749 25.881 196.629 1.00 16.56 122 HIS H CA 1
ATOM 16999 C C . HIS H 1 122 ? 56.485 25.033 196.801 1.00 19.20 122 HIS H C 1
ATOM 17000 O O . HIS H 1 122 ? 56.143 24.627 197.916 1.00 18.55 122 HIS H O 1
ATOM 17007 N N . PHE H 1 123 ? 55.801 24.736 195.698 1.00 16.39 123 PHE H N 1
ATOM 17008 C CA . PHE H 1 123 ? 54.574 23.944 195.780 1.00 15.78 123 PHE H CA 1
ATOM 17009 C C . PHE H 1 123 ? 54.822 22.511 196.263 1.00 15.01 123 PHE H C 1
ATOM 17010 O O . PHE H 1 123 ? 54.017 21.971 197.020 1.00 18.63 123 PHE H O 1
ATOM 17018 N N . ARG H 1 124 ? 55.910 21.895 195.810 1.00 17.66 124 ARG H N 1
ATOM 17019 C CA . ARG H 1 124 ? 56.245 20.543 196.256 1.00 19.29 124 ARG H CA 1
ATOM 17020 C C . ARG H 1 124 ? 56.462 20.494 197.770 1.00 19.44 124 ARG H C 1
ATOM 17021 O O . ARG H 1 124 ? 55.984 19.575 198.444 1.00 20.60 124 ARG H O 1
ATOM 17029 N N . LYS H 1 125 ? 57.171 21.488 198.300 1.00 20.59 125 LYS H N 1
ATOM 17030 C CA . LYS H 1 125 ? 57.453 21.549 199.736 1.00 20.32 125 LYS H CA 1
ATOM 17031 C C . LYS H 1 125 ? 56.192 21.801 200.560 1.00 21.43 125 LYS H C 1
ATOM 17032 O O . LYS H 1 125 ? 56.022 21.249 201.649 1.00 23.67 125 LYS H O 1
ATOM 17038 N N . ILE H 1 126 ? 55.309 22.648 200.049 1.00 19.86 126 ILE H N 1
ATOM 17039 C CA . ILE H 1 126 ? 54.061 22.927 200.737 1.00 18.55 126 ILE H CA 1
ATOM 17040 C C . ILE H 1 126 ? 53.213 21.662 200.801 1.00 19.32 126 ILE H C 1
ATOM 17041 O O . ILE H 1 126 ? 52.634 21.339 201.835 1.00 20.62 126 ILE H O 1
ATOM 17046 N N . HIS H 1 127 ? 53.152 20.941 199.688 1.00 17.79 127 HIS H N 1
ATOM 17047 C CA . HIS H 1 127 ? 52.405 19.695 199.633 1.00 18.61 127 HIS H CA 1
ATOM 17048 C C . HIS H 1 127 ? 52.945 18.704 200.660 1.00 21.55 127 HIS H C 1
ATOM 17049 O O . HIS H 1 127 ? 52.181 18.044 201.356 1.00 21.79 127 HIS H O 1
ATOM 17056 N N . ALA H 1 128 ? 54.269 18.624 200.751 1.00 21.19 128 ALA H N 1
ATOM 17057 C CA . ALA H 1 128 ? 54.924 17.684 201.659 1.00 23.67 128 ALA H CA 1
ATOM 17058 C C . ALA H 1 128 ? 54.537 17.937 203.119 1.00 24.81 128 ALA H C 1
ATOM 17059 O O . ALA H 1 128 ? 54.544 17.013 203.942 1.00 24.18 128 ALA H O 1
ATOM 17061 N N . ALA H 1 129 ? 54.192 19.184 203.431 1.00 20.76 129 ALA H N 1
ATOM 17062 C CA . ALA H 1 129 ? 53.849 19.577 204.798 1.00 19.86 129 ALA H CA 1
ATOM 17063 C C . ALA H 1 129 ? 52.457 19.095 205.201 1.00 22.60 129 ALA H C 1
ATOM 17064 O O . ALA H 1 129 ? 52.125 19.038 206.390 1.00 24.70 129 ALA H O 1
ATOM 17066 N N . ALA H 1 130 ? 51.646 18.757 204.204 1.00 23.72 130 ALA H N 1
ATOM 17067 C CA . ALA H 1 130 ? 50.295 18.248 204.430 1.00 25.22 130 ALA H CA 1
ATOM 17068 C C . ALA H 1 130 ? 49.854 17.410 203.235 1.00 22.86 130 ALA H C 1
ATOM 17069 O O . ALA H 1 130 ? 48.947 17.799 202.502 1.00 24.96 130 ALA H O 1
ATOM 17071 N N . PRO H 1 131 ? 50.499 16.248 203.040 1.00 21.65 131 PRO H N 1
ATOM 17072 C CA . PRO H 1 131 ? 50.324 15.438 201.829 1.00 24.40 131 PRO H CA 1
ATOM 17073 C C . PRO H 1 131 ? 48.919 14.880 201.648 1.00 24.54 131 PRO H C 1
ATOM 17074 O O . PRO H 1 131 ? 48.596 14.413 200.556 1.00 27.76 131 PRO H O 1
ATOM 17078 N N . GLU H 1 132 ? 48.091 14.923 202.685 1.00 22.55 132 GLU H N 1
ATOM 17079 C CA . GLU H 1 132 ? 46.763 14.343 202.569 1.00 28.10 132 GLU H CA 1
ATOM 17080 C C . GLU H 1 132 ? 45.685 15.385 202.305 1.00 24.68 132 GLU H C 1
ATOM 17081 O O . GLU H 1 132 ? 44.511 15.048 202.157 1.00 24.91 132 GLU H O 1
ATOM 17087 N N . LEU H 1 133 ? 46.078 16.652 202.229 1.00 23.57 133 LEU H N 1
ATOM 17088 C CA . LEU H 1 133 ? 45.126 17.697 201.881 1.00 22.13 133 LEU H CA 1
ATOM 17089 C C . LEU H 1 133 ? 45.261 18.069 200.405 1.00 22.80 133 LEU H C 1
ATOM 17090 O O . LEU H 1 133 ? 46.373 18.134 199.881 1.00 21.51 133 LEU H O 1
ATOM 17095 N N . PRO H 1 134 ? 44.125 18.300 199.728 1.00 18.68 134 PRO H N 1
ATOM 17096 C CA . PRO H 1 134 ? 44.192 18.829 198.362 1.00 19.62 134 PRO H CA 1
ATOM 17097 C C . PRO H 1 134 ? 44.829 20.216 198.351 1.00 16.31 134 PRO H C 1
ATOM 17098 O O . PRO H 1 134 ? 44.403 21.088 199.108 1.00 18.49 134 PRO H O 1
ATOM 17102 N N . LEU H 1 135 ? 45.844 20.400 197.515 1.00 16.49 135 LEU H N 1
ATOM 17103 C CA . LEU H 1 135 ? 46.519 21.680 197.398 1.00 15.55 135 LEU H CA 1
ATOM 17104 C C . LEU H 1 135 ? 46.182 22.326 196.066 1.00 14.73 135 LEU H C 1
ATOM 17105 O O . LEU H 1 135 ? 46.418 21.743 195.003 1.00 15.21 135 LEU H O 1
ATOM 17110 N N . PHE H 1 136 ? 45.609 23.521 196.138 1.00 15.38 136 PHE H N 1
ATOM 17111 C CA . PHE H 1 136 ? 45.252 24.276 194.944 1.00 15.88 136 PHE H CA 1
ATOM 17112 C C . PHE H 1 136 ? 46.233 25.422 194.743 1.00 16.50 136 PHE H C 1
ATOM 17113 O O . PHE H 1 136 ? 46.553 26.151 195.692 1.00 17.28 136 PHE H O 1
ATOM 17121 N N . ALA H 1 137 ? 46.724 25.559 193.513 1.00 13.96 137 ALA H N 1
ATOM 17122 C CA . ALA H 1 137 ? 47.577 26.676 193.129 1.00 16.15 137 ALA H CA 1
ATOM 17123 C C . ALA H 1 137 ? 46.713 27.885 192.793 1.00 14.84 137 ALA H C 1
ATOM 17124 O O . ALA H 1 137 ? 45.809 27.790 191.978 1.00 16.64 137 ALA H O 1
ATOM 17126 N N . TYR H 1 138 ? 47.008 29.019 193.420 1.00 14.07 138 TYR H N 1
ATOM 17127 C CA . TYR H 1 138 ? 46.224 30.242 193.266 1.00 14.73 138 TYR H CA 1
ATOM 17128 C C . TYR H 1 138 ? 46.951 31.173 192.298 1.00 13.22 138 TYR H C 1
ATOM 17129 O O . TYR H 1 138 ? 47.960 31.756 192.657 1.00 14.28 138 TYR H O 1
ATOM 17138 N N . ASN H 1 139 ? 46.460 31.279 191.066 1.00 14.01 139 ASN H N 1
ATOM 17139 C CA . ASN H 1 139 ? 47.074 32.145 190.060 1.00 12.79 139 ASN H CA 1
ATOM 17140 C C . ASN H 1 139 ? 46.450 33.525 190.163 1.00 13.26 139 ASN H C 1
ATOM 17141 O O . ASN H 1 139 ? 45.291 33.726 189.780 1.00 14.71 139 ASN H O 1
ATOM 17146 N N . ILE H 1 140 ? 47.209 34.475 190.697 1.00 14.27 140 ILE H N 1
ATOM 17147 C CA . ILE H 1 140 ? 46.688 35.817 190.909 1.00 14.22 140 ILE H CA 1
ATOM 17148 C C . ILE H 1 140 ? 47.812 36.832 190.638 1.00 16.46 140 ILE H C 1
ATOM 17149 O O . ILE H 1 140 ? 48.390 37.434 191.546 1.00 16.07 140 ILE H O 1
ATOM 17154 N N . PRO H 1 141 ? 48.131 37.022 189.352 1.00 15.63 141 PRO H N 1
ATOM 17155 C CA . PRO H 1 141 ? 49.267 37.872 188.968 1.00 15.19 141 PRO H CA 1
ATOM 17156 C C . PRO H 1 141 ? 49.181 39.315 189.499 1.00 14.86 141 PRO H C 1
ATOM 17157 O O . PRO H 1 141 ? 50.228 39.908 189.750 1.00 16.86 141 PRO H O 1
ATOM 17161 N N . VAL H 1 142 ? 47.977 39.850 189.680 1.00 16.43 142 VAL H N 1
ATOM 17162 C CA . VAL H 1 142 ? 47.819 41.240 190.120 1.00 15.69 142 VAL H CA 1
ATOM 17163 C C . VAL H 1 142 ? 48.425 41.434 191.505 1.00 18.21 142 VAL H C 1
ATOM 17164 O O . VAL H 1 142 ? 48.823 42.544 191.867 1.00 18.59 142 VAL H O 1
ATOM 17168 N N . SER H 1 143 ? 48.528 40.346 192.265 1.00 15.78 143 SER H N 1
ATOM 17169 C CA . SER H 1 143 ? 49.005 40.430 193.641 1.00 15.70 143 SER H CA 1
ATOM 17170 C C . SER H 1 143 ? 50.393 39.837 193.841 1.00 17.66 143 SER H C 1
ATOM 17171 O O . SER H 1 143 ? 51.157 40.314 194.678 1.00 16.88 143 SER H O 1
ATOM 17174 N N . VAL H 1 144 ? 50.734 38.786 193.102 1.00 14.81 144 VAL H N 1
ATOM 17175 C CA . VAL H 1 144 ? 52.031 38.154 193.323 1.00 15.41 144 VAL H CA 1
ATOM 17176 C C . VAL H 1 144 ? 53.024 38.429 192.204 1.00 17.33 144 VAL H C 1
ATOM 17177 O O . VAL H 1 144 ? 54.217 38.202 192.370 1.00 17.55 144 VAL H O 1
ATOM 17181 N N . HIS H 1 145 ? 52.522 38.924 191.072 1.00 18.99 145 HIS H N 1
ATOM 17182 C CA . HIS H 1 145 ? 53.362 39.359 189.952 1.00 17.50 145 HIS H CA 1
ATOM 17183 C C . HIS H 1 145 ? 54.246 38.260 189.385 1.00 20.44 145 HIS H C 1
ATOM 17184 O O . HIS H 1 145 ? 55.366 38.499 188.917 1.00 20.85 145 HIS H O 1
ATOM 17191 N N . SER H 1 146 ? 53.712 37.045 189.438 1.00 17.53 146 SER H N 1
ATOM 17192 C CA . SER H 1 146 ? 54.186 35.927 188.632 1.00 17.55 146 SER H CA 1
ATOM 17193 C C . SER H 1 146 ? 52.947 35.355 187.966 1.00 15.37 146 SER H C 1
ATOM 17194 O O . SER H 1 146 ? 51.843 35.509 188.487 1.00 17.24 146 SER H O 1
ATOM 17197 N N . ASN H 1 147 ? 53.126 34.712 186.815 1.00 17.25 147 ASN H N 1
ATOM 17198 C CA . ASN H 1 147 ? 52.061 33.935 186.191 1.00 18.04 147 ASN H CA 1
ATOM 17199 C C . ASN H 1 147 ? 52.398 32.465 186.313 1.00 20.06 147 ASN H C 1
ATOM 17200 O O . ASN H 1 147 ? 53.471 32.049 185.889 1.00 22.39 147 ASN H O 1
ATOM 17205 N N . LEU H 1 148 ? 51.505 31.681 186.901 1.00 17.66 148 LEU H N 1
ATOM 17206 C CA . LEU H 1 148 ? 51.780 30.256 187.062 1.00 16.31 148 LEU H CA 1
ATOM 17207 C C . LEU H 1 148 ? 51.839 29.565 185.703 1.00 14.59 148 LEU H C 1
ATOM 17208 O O . LEU H 1 148 ? 50.879 29.624 184.930 1.00 18.85 148 LEU H O 1
ATOM 17213 N N . ASN H 1 149 ? 52.971 28.921 185.427 1.00 14.49 149 ASN H N 1
ATOM 17214 C CA . ASN H 1 149 ? 53.206 28.193 184.182 1.00 16.15 149 ASN H CA 1
ATOM 17215 C C . ASN H 1 149 ? 52.270 26.995 184.064 1.00 18.19 149 ASN H C 1
ATOM 17216 O O . ASN H 1 149 ? 52.301 26.110 184.902 1.00 15.64 149 ASN H O 1
ATOM 17221 N N . PRO H 1 150 ? 51.426 26.968 183.024 1.00 19.16 150 PRO H N 1
ATOM 17222 C CA . PRO H 1 150 ? 50.445 25.877 182.952 1.00 14.51 150 PRO H CA 1
ATOM 17223 C C . PRO H 1 150 ? 51.100 24.519 182.746 1.00 13.73 150 PRO H C 1
ATOM 17224 O O . PRO H 1 150 ? 50.564 23.512 183.203 1.00 18.55 150 PRO H O 1
ATOM 17228 N N . VAL H 1 151 ? 52.240 24.485 182.067 1.00 16.33 151 VAL H N 1
ATOM 17229 C CA . VAL H 1 151 ? 52.963 23.226 181.909 1.00 16.83 151 VAL H CA 1
ATOM 17230 C C . VAL H 1 151 ? 53.422 22.714 183.274 1.00 20.54 151 VAL H C 1
ATOM 17231 O O . VAL H 1 151 ? 53.298 21.524 183.585 1.00 19.08 151 VAL H O 1
ATOM 17235 N N . MET H 1 152 ? 53.936 23.626 184.093 1.00 16.04 152 MET H N 1
ATOM 17236 C CA . MET H 1 152 ? 54.347 23.287 185.450 1.00 15.74 152 MET H CA 1
ATOM 17237 C C . MET H 1 152 ? 53.167 22.779 186.281 1.00 16.20 152 MET H C 1
ATOM 17238 O O . MET H 1 152 ? 53.282 21.758 186.964 1.00 17.97 152 MET H O 1
ATOM 17243 N N . LEU H 1 153 ? 52.034 23.481 186.230 1.00 16.07 153 LEU H N 1
ATOM 17244 C CA . LEU H 1 153 ? 50.859 23.035 186.983 1.00 15.79 153 LEU H CA 1
ATOM 17245 C C . LEU H 1 153 ? 50.467 21.604 186.616 1.00 16.54 153 LEU H C 1
ATOM 17246 O O . LEU H 1 153 ? 50.157 20.804 187.501 1.00 17.40 153 LEU H O 1
ATOM 17251 N N . LEU H 1 154 ? 50.489 21.282 185.323 1.00 13.84 154 LEU H N 1
ATOM 17252 C CA . LEU H 1 154 ? 50.084 19.946 184.893 1.00 14.94 154 LEU H CA 1
ATOM 17253 C C . LEU H 1 154 ? 51.134 18.903 185.277 1.00 18.22 154 LEU H C 1
ATOM 17254 O O . LEU H 1 154 ? 50.785 17.770 185.578 1.00 17.32 154 LEU H O 1
ATOM 17259 N N . THR H 1 155 ? 52.407 19.291 185.284 1.00 18.43 155 THR H N 1
ATOM 17260 C CA . THR H 1 155 ? 53.468 18.404 185.775 1.00 19.11 155 THR H CA 1
ATOM 17261 C C . THR H 1 155 ? 53.207 18.052 187.232 1.00 18.08 155 THR H C 1
ATOM 17262 O O . THR H 1 155 ? 53.261 16.883 187.623 1.00 18.53 155 THR H O 1
ATOM 17266 N N . LEU H 1 156 ? 52.896 19.068 188.028 1.00 18.19 156 LEU H N 1
ATOM 17267 C CA . LEU H 1 156 ? 52.588 18.876 189.440 1.00 19.19 156 LEU H CA 1
ATOM 17268 C C . LEU H 1 156 ? 51.301 18.086 189.662 1.00 17.57 156 LEU H C 1
ATOM 17269 O O . LEU H 1 156 ? 51.207 17.338 190.630 1.00 19.64 156 LEU H O 1
ATOM 17274 N N . ALA H 1 157 ? 50.309 18.260 188.787 1.00 15.55 157 ALA H N 1
ATOM 17275 C CA . ALA H 1 157 ? 49.065 17.486 188.879 1.00 16.47 157 ALA H CA 1
ATOM 17276 C C . ALA H 1 157 ? 49.342 15.999 188.671 1.00 17.90 157 ALA H C 1
ATOM 17277 O O . ALA H 1 157 ? 48.852 15.145 189.414 1.00 18.41 157 ALA H O 1
ATOM 17279 N N . LYS H 1 158 ? 50.137 15.706 187.653 1.00 16.89 158 LYS H N 1
ATOM 17280 C CA . LYS H 1 158 ? 50.493 14.329 187.322 1.00 19.26 158 LYS H CA 1
ATOM 17281 C C . LYS H 1 158 ? 51.277 13.668 188.456 1.00 21.73 158 LYS H C 1
ATOM 17282 O O . LYS H 1 158 ? 51.110 12.478 188.714 1.00 22.73 158 LYS H O 1
ATOM 17288 N N . ASP H 1 159 ? 52.109 14.450 189.141 1.00 20.90 159 ASP H N 1
ATOM 17289 C CA . ASP H 1 159 ? 52.872 13.963 190.289 1.00 18.32 159 ASP H CA 1
ATOM 17290 C C . ASP H 1 159 ? 52.052 13.899 191.583 1.00 19.06 159 ASP H C 1
ATOM 17291 O O . ASP H 1 159 ? 52.549 13.432 192.613 1.00 25.30 159 ASP H O 1
ATOM 17296 N N . GLY H 1 160 ? 50.808 14.367 191.543 1.00 20.20 160 GLY H N 1
ATOM 17297 C CA . GLY H 1 160 ? 49.940 14.320 192.709 1.00 20.36 160 GLY H CA 1
ATOM 17298 C C . GLY H 1 160 ? 50.139 15.443 193.714 1.00 18.58 160 GLY H C 1
ATOM 17299 O O . GLY H 1 160 ? 49.577 15.415 194.807 1.00 25.09 160 GLY H O 1
ATOM 17300 N N . VAL H 1 161 ? 50.930 16.440 193.335 1.00 16.34 161 VAL H N 1
ATOM 17301 C CA . VAL H 1 161 ? 51.252 17.557 194.225 1.00 17.61 161 VAL H CA 1
ATOM 17302 C C . VAL H 1 161 ? 50.115 18.576 194.272 1.00 18.25 161 VAL H C 1
ATOM 17303 O O . VAL H 1 161 ? 49.750 19.070 195.336 1.00 17.69 161 VAL H O 1
ATOM 17307 N N . LEU H 1 162 ? 49.558 18.893 193.109 1.00 16.64 162 LEU H N 1
ATOM 17308 C CA . LEU H 1 162 ? 48.435 19.821 193.029 1.00 17.28 162 LEU H CA 1
ATOM 17309 C C . LEU H 1 162 ? 47.114 19.124 192.710 1.00 16.36 162 LEU H C 1
ATOM 17310 O O . LEU H 1 162 ? 47.054 18.284 191.812 1.00 17.52 162 LEU H O 1
ATOM 17315 N N . ALA H 1 163 ? 46.060 19.497 193.432 1.00 14.89 163 ALA H N 1
ATOM 17316 C CA . ALA H 1 163 ? 44.730 18.954 193.209 1.00 16.48 163 ALA H CA 1
ATOM 17317 C C . ALA H 1 163 ? 43.914 19.848 192.288 1.00 14.01 163 ALA H C 1
ATOM 17318 O O . ALA H 1 163 ? 42.846 19.464 191.829 1.00 16.26 163 ALA H O 1
ATOM 17320 N N . GLY H 1 164 ? 44.426 21.045 192.027 1.00 14.79 164 GLY H N 1
ATOM 17321 C CA . GLY H 1 164 ? 43.746 21.957 191.135 1.00 13.12 164 GLY H CA 1
ATOM 17322 C C . GLY H 1 164 ? 44.353 23.342 191.119 1.00 13.81 164 GLY H C 1
ATOM 17323 O O . GLY H 1 164 ? 45.417 23.585 191.682 1.00 13.85 164 GLY H O 1
ATOM 17324 N N . THR H 1 165 ? 43.671 24.257 190.445 1.00 12.52 165 THR H N 1
ATOM 17325 C CA . THR H 1 165 ? 44.078 25.647 190.456 1.00 14.29 165 THR H CA 1
ATOM 17326 C C . THR H 1 165 ? 42.852 26.540 190.557 1.00 11.64 165 THR H C 1
ATOM 17327 O O . THR H 1 165 ? 41.763 26.205 190.072 1.00 12.97 165 THR H O 1
ATOM 17331 N N . LYS H 1 166 ? 43.023 27.655 191.256 1.00 13.77 166 LYS H N 1
ATOM 17332 C CA A LYS H 1 166 ? 42.056 28.741 191.217 0.43 13.36 166 LYS H CA 1
ATOM 17333 C CA B LYS H 1 166 ? 42.054 28.733 191.236 0.57 13.34 166 LYS H CA 1
ATOM 17334 C C . LYS H 1 166 ? 42.677 29.863 190.412 1.00 14.87 166 LYS H C 1
ATOM 17335 O O . LYS H 1 166 ? 43.692 30.432 190.807 1.00 15.06 166 LYS H O 1
ATOM 17346 N N . ASP H 1 167 ? 42.088 30.171 189.264 1.00 13.54 167 ASP H N 1
ATOM 17347 C CA . ASP H 1 167 ? 42.741 31.108 188.362 1.00 13.97 167 ASP H CA 1
ATOM 17348 C C . ASP H 1 167 ? 42.027 32.447 188.336 1.00 13.25 167 ASP H C 1
ATOM 17349 O O . ASP H 1 167 ? 40.921 32.566 187.813 1.00 13.37 167 ASP H O 1
ATOM 17354 N N . SER H 1 168 ? 42.694 33.458 188.892 1.00 13.68 168 SER H N 1
ATOM 17355 C CA . SER H 1 168 ? 42.138 34.806 188.975 1.00 15.73 168 SER H CA 1
ATOM 17356 C C . SER H 1 168 ? 42.881 35.770 188.055 1.00 18.78 168 SER H C 1
ATOM 17357 O O . SER H 1 168 ? 42.943 36.973 188.328 1.00 21.26 168 SER H O 1
ATOM 17360 N N . SER H 1 169 ? 43.454 35.240 186.977 1.00 14.70 169 SER H N 1
ATOM 17361 C CA . SER H 1 169 ? 44.235 36.054 186.049 1.00 16.07 169 SER H CA 1
ATOM 17362 C C . SER H 1 169 ? 43.363 36.947 185.184 1.00 17.73 169 SER H C 1
ATOM 17363 O O . SER H 1 169 ? 43.859 37.908 184.598 1.00 17.62 169 SER H O 1
ATOM 17366 N N . GLY H 1 170 ? 42.078 36.619 185.082 1.00 15.54 170 GLY H N 1
ATOM 17367 C CA . GLY H 1 170 ? 41.161 37.377 184.251 1.00 15.08 170 GLY H CA 1
ATOM 17368 C C . GLY H 1 170 ? 41.328 37.075 182.769 1.00 16.72 170 GLY H C 1
ATOM 17369 O O . GLY H 1 170 ? 40.716 37.726 181.925 1.00 16.58 170 GLY H O 1
ATOM 17370 N N . ASN H 1 171 ? 42.157 36.079 182.459 1.00 14.74 171 ASN H N 1
ATOM 17371 C CA . ASN H 1 171 ? 42.435 35.694 181.078 1.00 14.06 171 ASN H CA 1
ATOM 17372 C C . ASN H 1 171 ? 41.692 34.412 180.708 1.00 15.01 171 ASN H C 1
ATOM 17373 O O . ASN H 1 171 ? 42.194 33.312 180.940 1.00 14.42 171 ASN H O 1
ATOM 17378 N N . ASP H 1 172 ? 40.516 34.558 180.112 1.00 13.67 172 ASP H N 1
ATOM 17379 C CA . ASP H 1 172 ? 39.675 33.399 179.836 1.00 12.10 172 ASP H CA 1
ATOM 17380 C C . ASP H 1 172 ? 40.218 32.527 178.711 1.00 11.22 172 ASP H C 1
ATOM 17381 O O . ASP H 1 172 ? 40.041 31.302 178.719 1.00 11.39 172 ASP H O 1
ATOM 17386 N N . GLY H 1 173 ? 40.920 33.139 177.768 1.00 12.68 173 GLY H N 1
ATOM 17387 C CA . GLY H 1 173 ? 41.593 32.364 176.740 1.00 11.03 173 GLY H CA 1
ATOM 17388 C C . GLY H 1 173 ? 42.653 31.451 177.346 1.00 11.15 173 GLY H C 1
ATOM 17389 O O . GLY H 1 173 ? 42.817 30.300 176.932 1.00 12.07 173 GLY H O 1
ATOM 17390 N N . ALA H 1 174 ? 43.386 31.969 178.320 1.00 10.89 174 ALA H N 1
ATOM 17391 C CA . ALA H 1 174 ? 44.445 31.196 178.954 1.00 11.04 174 ALA H CA 1
ATOM 17392 C C . ALA H 1 174 ? 43.846 30.086 179.817 1.00 12.54 174 ALA H C 1
ATOM 17393 O O . ALA H 1 174 ? 44.335 28.958 179.820 1.00 13.43 174 ALA H O 1
ATOM 17395 N N . ILE H 1 175 ? 42.768 30.402 180.523 1.00 11.49 175 ILE H N 1
ATOM 17396 C CA . ILE H 1 175 ? 42.084 29.377 181.317 1.00 11.36 175 ILE H CA 1
ATOM 17397 C C . ILE H 1 175 ? 41.563 28.252 180.415 1.00 12.30 175 ILE H C 1
ATOM 17398 O O . ILE H 1 175 ? 41.725 27.060 180.719 1.00 10.54 175 ILE H O 1
ATOM 17403 N N . ARG H 1 176 ? 40.936 28.629 179.308 1.00 12.13 176 ARG H N 1
ATOM 17404 C CA . ARG H 1 176 ? 40.439 27.640 178.355 1.00 9.86 176 ARG H CA 1
ATOM 17405 C C . ARG H 1 176 ? 41.560 26.760 177.821 1.00 10.66 176 ARG H C 1
ATOM 17406 O O . ARG H 1 176 ? 41.396 25.548 177.674 1.00 11.16 176 ARG H O 1
ATOM 17414 N N . SER H 1 177 ? 42.701 27.374 177.525 1.00 9.42 177 SER H N 1
ATOM 17415 C CA . SER H 1 177 ? 43.840 26.622 177.007 1.00 10.53 177 SER H CA 1
ATOM 17416 C C . SER H 1 177 ? 44.357 25.614 178.036 1.00 12.23 177 SER H C 1
ATOM 17417 O O . SER H 1 177 ? 44.737 24.508 177.687 1.00 12.56 177 SER H O 1
ATOM 17420 N N . LEU H 1 178 ? 44.356 26.013 179.303 1.00 11.61 178 LEU H N 1
ATOM 17421 C CA . LEU H 1 178 ? 44.765 25.127 180.387 1.00 11.43 178 LEU H CA 1
ATOM 17422 C C . LEU H 1 178 ? 43.786 23.955 180.522 1.00 13.09 178 LEU H C 1
ATOM 17423 O O . LEU H 1 178 ? 44.197 22.807 180.711 1.00 12.83 178 LEU H O 1
ATOM 17428 N N . ILE H 1 179 ? 42.491 24.239 180.408 1.00 9.95 179 ILE H N 1
ATOM 17429 C CA . ILE H 1 179 ? 41.500 23.164 180.473 1.00 9.60 179 ILE H CA 1
ATOM 17430 C C . ILE H 1 179 ? 41.722 22.174 179.324 1.00 11.85 179 ILE H C 1
ATOM 17431 O O . ILE H 1 179 ? 41.709 20.952 179.527 1.00 11.74 179 ILE H O 1
ATOM 17436 N N . GLU H 1 180 ? 41.916 22.702 178.116 1.00 11.69 180 GLU H N 1
ATOM 17437 C CA . GLU H 1 180 ? 42.129 21.849 176.951 1.00 11.99 180 GLU H CA 1
ATOM 17438 C C . GLU H 1 180 ? 43.388 20.999 177.125 1.00 11.65 180 GLU H C 1
ATOM 17439 O O . GLU H 1 180 ? 43.372 19.810 176.822 1.00 14.63 180 GLU H O 1
ATOM 17445 N N . ALA H 1 181 ? 44.460 21.612 177.629 1.00 11.63 181 ALA H N 1
ATOM 17446 C CA . ALA H 1 181 ? 45.720 20.909 177.847 1.00 12.31 181 ALA H CA 1
ATOM 17447 C C . ALA H 1 181 ? 45.565 19.839 178.920 1.00 13.70 181 ALA H C 1
ATOM 17448 O O . ALA H 1 181 ? 46.086 18.731 178.778 1.00 13.23 181 ALA H O 1
ATOM 17450 N N . ARG H 1 182 ? 44.851 20.177 179.988 1.00 10.50 182 ARG H N 1
ATOM 17451 C CA . ARG H 1 182 ? 44.561 19.205 181.038 1.00 12.99 182 ARG H CA 1
ATOM 17452 C C . ARG H 1 182 ? 43.836 17.987 180.474 1.00 14.92 182 ARG H C 1
ATOM 17453 O O . ARG H 1 182 ? 44.240 16.849 180.717 1.00 14.23 182 ARG H O 1
ATOM 17461 N N . ASP H 1 183 ? 42.770 18.236 179.719 1.00 12.98 183 ASP H N 1
ATOM 17462 C CA . ASP H 1 183 ? 41.944 17.163 179.180 1.00 13.20 183 ASP H CA 1
ATOM 17463 C C . ASP H 1 183 ? 42.738 16.303 178.205 1.00 17.32 183 ASP H C 1
ATOM 17464 O O . ASP H 1 183 ? 42.639 15.073 178.237 1.00 15.12 183 ASP H O 1
ATOM 17469 N N . ASP H 1 184 ? 43.543 16.949 177.364 1.00 11.60 184 ASP H N 1
ATOM 17470 C CA . ASP H 1 184 ? 44.353 16.228 176.385 1.00 13.61 184 ASP H CA 1
ATOM 17471 C C . ASP H 1 184 ? 45.412 15.359 177.077 1.00 14.89 184 ASP H C 1
ATOM 17472 O O . ASP H 1 184 ? 45.809 14.318 176.538 1.00 18.45 184 ASP H O 1
ATOM 17477 N N . ALA H 1 185 ? 45.861 15.793 178.256 1.00 13.67 185 ALA H N 1
ATOM 17478 C CA . ALA H 1 185 ? 46.851 15.042 179.046 1.00 16.30 185 ALA H CA 1
ATOM 17479 C C . ALA H 1 185 ? 46.213 13.966 179.916 1.00 17.55 185 ALA H C 1
ATOM 17480 O O . ALA H 1 185 ? 46.909 13.276 180.663 1.00 17.84 185 ALA H O 1
ATOM 17482 N N . GLY H 1 186 ? 44.895 13.837 179.832 1.00 15.60 186 GLY H N 1
ATOM 17483 C CA . GLY H 1 186 ? 44.163 12.863 180.624 1.00 17.56 186 GLY H CA 1
ATOM 17484 C C . GLY H 1 186 ? 44.139 13.148 182.117 1.00 19.78 186 GLY H C 1
ATOM 17485 O O . GLY H 1 186 ? 44.051 12.224 182.926 1.00 20.92 186 GLY H O 1
ATOM 17486 N N . LEU H 1 187 ? 44.188 14.424 182.493 1.00 12.66 187 LEU H N 1
ATOM 17487 C CA . LEU H 1 187 ? 44.227 14.799 183.900 1.00 15.36 187 LEU H CA 1
ATOM 17488 C C . LEU H 1 187 ? 42.922 15.437 184.395 1.00 15.10 187 LEU H C 1
ATOM 17489 O O . LEU H 1 187 ? 42.911 16.094 185.437 1.00 16.53 187 LEU H O 1
ATOM 17494 N N . THR H 1 188 ? 41.833 15.224 183.655 1.00 15.49 188 THR H N 1
ATOM 17495 C CA . THR H 1 188 ? 40.541 15.848 183.934 1.00 17.03 188 THR H CA 1
ATOM 17496 C C . THR H 1 188 ? 40.032 15.587 185.346 1.00 21.61 188 THR H C 1
ATOM 17497 O O . THR H 1 188 ? 39.610 16.508 186.043 1.00 18.14 188 THR H O 1
ATOM 17501 N N . GLU H 1 189 ? 40.080 14.324 185.757 1.00 19.03 189 GLU H N 1
ATOM 17502 C CA . GLU H 1 189 ? 39.638 13.910 187.083 1.00 22.50 189 GLU H CA 1
ATOM 17503 C C . GLU H 1 189 ? 40.540 14.422 188.189 1.00 19.31 189 GLU H C 1
ATOM 17504 O O . GLU H 1 189 ? 40.068 14.777 189.274 1.00 25.55 189 GLU H O 1
ATOM 17510 N N . GLN H 1 190 ? 41.839 14.443 187.911 1.00 18.00 190 GLN H N 1
ATOM 17511 C CA . GLN H 1 190 ? 42.864 14.696 188.920 1.00 20.10 190 GLN H CA 1
ATOM 17512 C C . GLN H 1 190 ? 43.054 16.164 189.285 1.00 22.71 190 GLN H C 1
ATOM 17513 O O . GLN H 1 190 ? 43.510 16.474 190.384 1.00 24.73 190 GLN H O 1
ATOM 17519 N N . PHE H 1 191 ? 42.714 17.058 188.360 1.00 17.17 191 PHE H N 1
ATOM 17520 C CA . PHE H 1 191 ? 43.132 18.455 188.470 1.00 15.40 191 PHE H CA 1
ATOM 17521 C C . PHE H 1 191 ? 41.950 19.382 188.212 1.00 13.46 191 PHE H C 1
ATOM 17522 O O . PHE H 1 191 ? 41.522 19.558 187.071 1.00 15.02 191 PHE H O 1
ATOM 17530 N N . LYS H 1 192 ? 41.402 19.957 189.274 1.00 13.21 192 LYS H N 1
ATOM 17531 C CA . LYS H 1 192 ? 40.213 20.788 189.139 1.00 12.54 192 LYS H CA 1
ATOM 17532 C C . LYS H 1 192 ? 40.596 22.216 188.769 1.00 12.97 192 LYS H C 1
ATOM 17533 O O . LYS H 1 192 ? 41.542 22.764 189.318 1.00 14.28 192 LYS H O 1
ATOM 17539 N N . ILE H 1 193 ? 39.865 22.805 187.833 1.00 11.66 193 ILE H N 1
ATOM 17540 C CA . ILE H 1 193 ? 40.162 24.161 187.375 1.00 12.33 193 ILE H CA 1
ATOM 17541 C C . ILE H 1 193 ? 38.984 25.056 187.713 1.00 10.36 193 ILE H C 1
ATOM 17542 O O . ILE H 1 193 ? 37.886 24.890 187.182 1.00 11.53 193 ILE H O 1
ATOM 17547 N N . LEU H 1 194 ? 39.219 25.986 188.636 1.00 11.42 194 LEU H N 1
ATOM 17548 C CA . LEU H 1 194 ? 38.180 26.877 189.126 1.00 11.38 194 LEU H CA 1
ATOM 17549 C C . LEU H 1 194 ? 38.495 28.287 188.662 1.00 11.47 194 LEU H C 1
ATOM 17550 O O . LEU H 1 194 ? 39.626 28.738 188.818 1.00 13.09 194 LEU H O 1
ATOM 17555 N N . THR H 1 195 ? 37.515 28.980 188.100 1.00 11.18 195 THR H N 1
ATOM 17556 C CA . THR H 1 195 ? 37.764 30.367 187.688 1.00 11.54 195 THR H CA 1
ATOM 17557 C C . THR H 1 195 ? 37.498 31.340 188.843 1.00 14.52 195 THR H C 1
ATOM 17558 O O . THR H 1 195 ? 36.543 31.163 189.599 1.00 14.04 195 THR H O 1
ATOM 17562 N N . GLY H 1 196 ? 38.356 32.353 188.973 1.00 11.02 196 GLY H N 1
ATOM 17563 C CA . GLY H 1 196 ? 38.146 33.441 189.917 1.00 12.31 196 GLY H CA 1
ATOM 17564 C C . GLY H 1 196 ? 37.291 34.550 189.325 1.00 13.41 196 GLY H C 1
ATOM 17565 O O . GLY H 1 196 ? 37.040 35.579 189.967 1.00 15.26 196 GLY H O 1
ATOM 17566 N N . SER H 1 197 ? 36.836 34.347 188.094 1.00 13.49 197 SER H N 1
ATOM 17567 C CA . SER H 1 197 ? 36.064 35.369 187.400 1.00 13.60 197 SER H CA 1
ATOM 17568 C C . SER H 1 197 ? 34.713 35.576 188.059 1.00 16.79 197 SER H C 1
ATOM 17569 O O . SER H 1 197 ? 34.086 34.629 188.521 1.00 17.68 197 SER H O 1
ATOM 17572 N N . GLU H 1 198 ? 34.269 36.822 188.120 1.00 13.11 198 GLU H N 1
ATOM 17573 C CA . GLU H 1 198 ? 32.924 37.093 188.589 1.00 11.51 198 GLU H CA 1
ATOM 17574 C C . GLU H 1 198 ? 31.951 37.332 187.448 1.00 11.11 198 GLU H C 1
ATOM 17575 O O . GLU H 1 198 ? 30.735 37.193 187.619 1.00 11.39 198 GLU H O 1
ATOM 17581 N N . THR H 1 199 ? 32.479 37.671 186.270 1.00 12.20 199 THR H N 1
ATOM 17582 C CA . THR H 1 199 ? 31.635 38.128 185.177 1.00 10.55 199 THR H CA 1
ATOM 17583 C C . THR H 1 199 ? 31.693 37.258 183.928 1.00 9.91 199 THR H C 1
ATOM 17584 O O . THR H 1 199 ? 30.977 37.520 182.974 1.00 10.02 199 THR H O 1
ATOM 17588 N N . THR H 1 200 ? 32.543 36.233 183.948 1.00 10.68 200 THR H N 1
ATOM 17589 C CA . THR H 1 200 ? 32.670 35.333 182.805 1.00 11.16 200 THR H CA 1
ATOM 17590 C C . THR H 1 200 ? 32.646 33.874 183.271 1.00 10.67 200 THR H C 1
ATOM 17591 O O . THR H 1 200 ? 33.380 33.015 182.764 1.00 10.69 200 THR H O 1
ATOM 17595 N N . VAL H 1 201 ? 31.766 33.602 184.230 1.00 11.52 201 VAL H N 1
ATOM 17596 C CA . VAL H 1 201 ? 31.592 32.262 184.769 1.00 11.68 201 VAL H CA 1
ATOM 17597 C C . VAL H 1 201 ? 30.934 31.325 183.765 1.00 10.56 201 VAL H C 1
ATOM 17598 O O . VAL H 1 201 ? 31.325 30.154 183.631 1.00 11.31 201 VAL H O 1
ATOM 17602 N N . ASP H 1 202 ? 29.946 31.834 183.041 1.00 10.66 202 ASP H N 1
ATOM 17603 C CA . ASP H 1 202 ? 29.314 31.043 182.000 1.00 10.45 202 ASP H CA 1
ATOM 17604 C C . ASP H 1 202 ? 30.339 30.618 180.941 1.00 12.02 202 ASP H C 1
ATOM 17605 O O . ASP H 1 202 ? 30.303 29.471 180.489 1.00 11.77 202 ASP H O 1
ATOM 17610 N N . PHE H 1 203 ? 31.246 31.524 180.558 1.00 10.65 203 PHE H N 1
ATOM 17611 C CA . PHE H 1 203 ? 32.352 31.186 179.658 1.00 10.59 203 PHE H CA 1
ATOM 17612 C C . PHE H 1 203 ? 33.163 30.004 180.202 1.00 10.00 203 PHE H C 1
ATOM 17613 O O . PHE H 1 203 ? 33.432 29.032 179.484 1.00 10.02 203 PHE H O 1
ATOM 17621 N N . ALA H 1 204 ? 33.565 30.096 181.464 1.00 11.02 204 ALA H N 1
ATOM 17622 C CA . ALA H 1 204 ? 34.408 29.070 182.056 1.00 9.82 204 ALA H CA 1
ATOM 17623 C C . ALA H 1 204 ? 33.690 27.720 182.041 1.00 10.25 204 ALA H C 1
ATOM 17624 O O . ALA H 1 204 ? 34.300 26.695 181.710 1.00 11.12 204 ALA H O 1
ATOM 17626 N N . TYR H 1 205 ? 32.395 27.713 182.357 1.00 10.89 205 TYR H N 1
ATOM 17627 C CA . TYR H 1 205 ? 31.637 26.447 182.348 1.00 12.05 205 TYR H CA 1
ATOM 17628 C C . TYR H 1 205 ? 31.445 25.907 180.940 1.00 11.67 205 TYR H C 1
ATOM 17629 O O . TYR H 1 205 ? 31.464 24.699 180.739 1.00 12.48 205 TYR H O 1
ATOM 17638 N N . LEU H 1 206 ? 31.260 26.793 179.963 1.00 10.36 206 LEU H N 1
ATOM 17639 C CA . LEU H 1 206 ? 31.107 26.359 178.576 1.00 10.35 206 LEU H CA 1
ATOM 17640 C C . LEU H 1 206 ? 32.369 25.637 178.095 1.00 12.13 206 LEU H C 1
ATOM 17641 O O . LEU H 1 206 ? 32.301 24.668 177.331 1.00 12.42 206 LEU H O 1
ATOM 17646 N N . ALA H 1 207 ? 33.516 26.090 178.583 1.00 9.62 207 ALA H N 1
ATOM 17647 C CA . ALA H 1 207 ? 34.793 25.466 178.242 1.00 10.77 207 ALA H CA 1
ATOM 17648 C C . ALA H 1 207 ? 35.104 24.248 179.115 1.00 14.20 207 ALA H C 1
ATOM 17649 O O . ALA H 1 207 ? 36.116 23.586 178.910 1.00 17.33 207 ALA H O 1
ATOM 17651 N N . GLY H 1 208 ? 34.258 23.973 180.101 1.00 11.20 208 GLY H N 1
ATOM 17652 C CA . GLY H 1 208 ? 34.416 22.779 180.920 1.00 12.10 208 GLY H CA 1
ATOM 17653 C C . GLY H 1 208 ? 35.154 22.952 182.234 1.00 14.59 208 GLY H C 1
ATOM 17654 O O . GLY H 1 208 ? 35.679 21.982 182.785 1.00 14.87 208 GLY H O 1
ATOM 17655 N N . ALA H 1 209 ? 35.203 24.175 182.755 1.00 12.31 209 ALA H N 1
ATOM 17656 C CA . ALA H 1 209 ? 35.754 24.387 184.087 1.00 12.46 209 ALA H CA 1
ATOM 17657 C C . ALA H 1 209 ? 34.938 23.645 185.139 1.00 10.78 209 ALA H C 1
ATOM 17658 O O . ALA H 1 209 ? 33.765 23.329 184.931 1.00 15.03 209 ALA H O 1
ATOM 17660 N N . ASP H 1 210 ? 35.562 23.416 186.283 1.00 11.48 210 ASP H N 1
ATOM 17661 C CA . ASP H 1 210 ? 34.931 22.650 187.347 1.00 13.43 210 ASP H CA 1
ATOM 17662 C C . ASP H 1 210 ? 34.176 23.491 188.366 1.00 16.47 210 ASP H C 1
ATOM 17663 O O . ASP H 1 210 ? 33.429 22.954 189.177 1.00 14.89 210 ASP H O 1
ATOM 17668 N N . GLY H 1 211 ? 34.370 24.801 188.338 1.00 13.45 211 GLY H N 1
ATOM 17669 C CA . GLY H 1 211 ? 33.714 25.643 189.313 1.00 14.46 211 GLY H CA 1
ATOM 17670 C C . GLY H 1 211 ? 34.223 27.056 189.284 1.00 14.23 211 GLY H C 1
ATOM 17671 O O . GLY H 1 211 ? 34.943 27.463 188.357 1.00 11.96 211 GLY H O 1
ATOM 17672 N N . VAL H 1 212 ? 33.872 27.792 190.330 1.00 12.01 212 VAL H N 1
ATOM 17673 C CA . VAL H 1 212 ? 34.079 29.232 190.345 1.00 12.48 212 VAL H CA 1
ATOM 17674 C C . VAL H 1 212 ? 34.289 29.710 191.776 1.00 14.08 212 VAL H C 1
ATOM 17675 O O . VAL H 1 212 ? 33.637 29.227 192.707 1.00 14.60 212 VAL H O 1
ATOM 17679 N N . VAL H 1 213 ? 35.217 30.644 191.939 1.00 10.76 213 VAL H N 1
ATOM 17680 C CA . VAL H 1 213 ? 35.531 31.240 193.233 1.00 12.82 213 VAL H CA 1
ATOM 17681 C C . VAL H 1 213 ? 35.336 32.756 193.105 1.00 14.44 213 VAL H C 1
ATOM 17682 O O . VAL H 1 213 ? 36.304 33.495 192.897 1.00 15.75 213 VAL H O 1
ATOM 17686 N N . PRO H 1 214 ? 34.079 33.211 193.202 1.00 12.42 214 PRO H N 1
ATOM 17687 C CA . PRO H 1 214 ? 33.741 34.609 192.901 1.00 12.96 214 PRO H CA 1
ATOM 17688 C C . PRO H 1 214 ? 33.566 35.461 194.154 1.00 17.38 214 PRO H C 1
ATOM 17689 O O . PRO H 1 214 ? 32.739 35.125 195.006 1.00 15.38 214 PRO H O 1
ATOM 17693 N N . GLY H 1 215 ? 34.329 36.543 194.265 1.00 15.90 215 GLY H N 1
ATOM 17694 C CA . GLY H 1 215 ? 34.175 37.459 195.390 1.00 16.08 215 GLY H CA 1
ATOM 17695 C C . GLY H 1 215 ? 32.738 37.919 195.569 1.00 15.04 215 GLY H C 1
ATOM 17696 O O . GLY H 1 215 ? 32.200 37.906 196.678 1.00 15.54 215 GLY H O 1
ATOM 17697 N N . LEU H 1 216 ? 32.095 38.296 194.470 1.00 14.21 216 LEU H N 1
ATOM 17698 C CA . LEU H 1 216 ? 30.706 38.748 194.489 1.00 12.95 216 LEU H CA 1
ATOM 17699 C C . LEU H 1 216 ? 29.735 37.667 194.998 1.00 13.69 216 LEU H C 1
ATOM 17700 O O . LEU H 1 216 ? 28.602 37.968 195.373 1.00 15.88 216 LEU H O 1
ATOM 17705 N N . GLY H 1 217 ? 30.187 36.417 195.020 1.00 14.77 217 GLY H N 1
ATOM 17706 C CA . GLY H 1 217 ? 29.379 35.338 195.564 1.00 17.20 217 GLY H CA 1
ATOM 17707 C C . GLY H 1 217 ? 29.137 35.481 197.058 1.00 19.30 217 GLY H C 1
ATOM 17708 O O . GLY H 1 217 ? 28.230 34.845 197.596 1.00 18.57 217 GLY H O 1
ATOM 17709 N N . ASN H 1 218 ? 29.948 36.294 197.733 1.00 15.57 218 ASN H N 1
ATOM 17710 C CA . ASN H 1 218 ? 29.661 36.651 199.128 1.00 14.97 218 ASN H CA 1
ATOM 17711 C C . ASN H 1 218 ? 28.338 37.396 199.236 1.00 17.92 218 ASN H C 1
ATOM 17712 O O . ASN H 1 218 ? 27.565 37.203 200.183 1.00 17.72 218 ASN H O 1
ATOM 17717 N N . VAL H 1 219 ? 28.087 38.267 198.265 1.00 14.85 219 VAL H N 1
ATOM 17718 C CA . VAL H 1 219 ? 26.892 39.090 198.278 1.00 14.34 219 VAL H CA 1
ATOM 17719 C C . VAL H 1 219 ? 25.702 38.301 197.776 1.00 16.71 219 VAL H C 1
ATOM 17720 O O . VAL H 1 219 ? 24.645 38.295 198.404 1.00 19.06 219 VAL H O 1
ATOM 17724 N N . ASP H 1 220 ? 25.882 37.612 196.648 1.00 17.68 220 ASP H N 1
ATOM 17725 C CA . ASP H 1 220 ? 24.787 36.895 196.001 1.00 18.29 220 ASP H CA 1
ATOM 17726 C C . ASP H 1 220 ? 25.139 35.427 195.709 1.00 16.96 220 ASP H C 1
ATOM 17727 O O . ASP H 1 220 ? 25.299 35.023 194.547 1.00 17.59 220 ASP H O 1
ATOM 17732 N N . PRO H 1 221 ? 25.248 34.612 196.765 1.00 13.82 221 PRO H N 1
ATOM 17733 C CA . PRO H 1 221 ? 25.581 33.203 196.517 1.00 13.04 221 PRO H CA 1
ATOM 17734 C C . PRO H 1 221 ? 24.503 32.487 195.700 1.00 17.12 221 PRO H C 1
ATOM 17735 O O . PRO H 1 221 ? 24.838 31.600 194.903 1.00 15.21 221 PRO H O 1
ATOM 17739 N N . ALA H 1 222 ? 23.239 32.861 195.883 1.00 17.43 222 ALA H N 1
ATOM 17740 C CA . ALA H 1 222 ? 22.157 32.205 195.161 1.00 16.48 222 ALA H CA 1
ATOM 17741 C C . ALA H 1 222 ? 22.235 32.440 193.652 1.00 17.05 222 ALA H C 1
ATOM 17742 O O . ALA H 1 222 ? 21.865 31.564 192.875 1.00 18.19 222 ALA H O 1
ATOM 17744 N N . ALA H 1 223 ? 22.711 33.610 193.230 1.00 16.67 223 ALA H N 1
ATOM 17745 C CA . ALA H 1 223 ? 22.822 33.879 191.802 1.00 14.89 223 ALA H CA 1
ATOM 17746 C C . ALA H 1 223 ? 23.849 32.957 191.170 1.00 12.51 223 ALA H C 1
ATOM 17747 O O . ALA H 1 223 ? 23.609 32.400 190.103 1.00 14.36 223 ALA H O 1
ATOM 17749 N N . TYR H 1 224 ? 24.990 32.799 191.836 1.00 14.29 224 TYR H N 1
ATOM 17750 C CA . TYR H 1 224 ? 26.058 31.960 191.303 1.00 15.14 224 TYR H CA 1
ATOM 17751 C C . TYR H 1 224 ? 25.684 30.487 191.369 1.00 13.83 224 TYR H C 1
ATOM 17752 O O . TYR H 1 224 ? 26.033 29.721 190.472 1.00 13.04 224 TYR H O 1
ATOM 17761 N N . ALA H 1 225 ? 24.956 30.089 192.409 1.00 15.37 225 ALA H N 1
ATOM 17762 C CA . ALA H 1 225 ? 24.473 28.711 192.481 1.00 14.94 225 ALA H CA 1
ATOM 17763 C C . ALA H 1 225 ? 23.508 28.425 191.331 1.00 15.10 225 ALA H C 1
ATOM 17764 O O . ALA H 1 225 ? 23.591 27.376 190.676 1.00 16.36 225 ALA H O 1
ATOM 17766 N N . ALA H 1 226 ? 22.611 29.373 191.069 1.00 13.02 226 ALA H N 1
ATOM 17767 C CA . ALA H 1 226 ? 21.638 29.243 189.997 1.00 14.88 226 ALA H CA 1
ATOM 17768 C C . ALA H 1 226 ? 22.339 29.219 188.640 1.00 16.26 226 ALA H C 1
ATOM 17769 O O . ALA H 1 226 ? 21.939 28.477 187.737 1.00 15.45 226 ALA H O 1
ATOM 17771 N N . LEU H 1 227 ? 23.381 30.038 188.510 1.00 13.98 227 LEU H N 1
ATOM 17772 C CA . LEU H 1 227 ? 24.150 30.092 187.268 1.00 14.01 227 LEU H CA 1
ATOM 17773 C C . LEU H 1 227 ? 24.837 28.747 187.003 1.00 13.74 227 LEU H C 1
ATOM 17774 O O . LEU H 1 227 ? 24.772 28.224 185.888 1.00 13.29 227 LEU H O 1
ATOM 17779 N N . ALA H 1 228 ? 25.485 28.192 188.025 1.00 13.01 228 ALA H N 1
ATOM 17780 C CA . ALA H 1 228 ? 26.171 26.906 187.871 1.00 14.38 228 ALA H CA 1
ATOM 17781 C C . ALA H 1 228 ? 25.189 25.835 187.421 1.00 18.45 228 ALA H C 1
ATOM 17782 O O . ALA H 1 228 ? 25.508 25.011 186.569 1.00 15.75 228 ALA H O 1
ATOM 17784 N N . LYS H 1 229 ? 23.975 25.871 187.966 1.00 17.02 229 LYS H N 1
ATOM 17785 C CA . LYS H 1 229 ? 22.982 24.848 187.649 1.00 14.90 229 LYS H CA 1
ATOM 17786 C C . LYS H 1 229 ? 22.526 24.948 186.195 1.00 15.32 229 LYS H C 1
ATOM 17787 O O . LYS H 1 229 ? 22.368 23.931 185.517 1.00 18.14 229 LYS H O 1
ATOM 17793 N N . LEU H 1 230 ? 22.321 26.178 185.719 1.00 14.35 230 LEU H N 1
ATOM 17794 C CA . LEU H 1 230 ? 21.963 26.416 184.327 1.00 14.02 230 LEU H CA 1
ATOM 17795 C C . LEU H 1 230 ? 23.051 25.893 183.402 1.00 14.08 230 LEU H C 1
ATOM 17796 O O . LEU H 1 230 ? 22.759 25.248 182.401 1.00 14.92 230 LEU H O 1
ATOM 17801 N N . CYS H 1 231 ? 24.299 26.183 183.748 1.00 14.47 231 CYS H N 1
ATOM 17802 C CA . CYS H 1 231 ? 25.428 25.774 182.914 1.00 12.99 231 CYS H CA 1
ATOM 17803 C C . CYS H 1 231 ? 25.549 24.256 182.873 1.00 13.50 231 CYS H C 1
ATOM 17804 O O . CYS H 1 231 ? 25.784 23.681 181.813 1.00 15.82 231 CYS H O 1
ATOM 17807 N N . LEU H 1 232 ? 25.391 23.615 184.026 1.00 14.13 232 LEU H N 1
ATOM 17808 C CA . LEU H 1 232 ? 25.502 22.161 184.092 1.00 14.52 232 LEU H CA 1
ATOM 17809 C C . LEU H 1 232 ? 24.374 21.475 183.313 1.00 15.60 232 LEU H C 1
ATOM 17810 O O . LEU H 1 232 ? 24.558 20.367 182.803 1.00 17.66 232 LEU H O 1
ATOM 17815 N N . ASP H 1 233 ? 23.223 22.136 183.204 1.00 13.79 233 ASP H N 1
ATOM 17816 C CA . ASP H 1 233 ? 22.089 21.610 182.448 1.00 16.41 233 ASP H CA 1
ATOM 17817 C C . ASP H 1 233 ? 22.134 22.019 180.981 1.00 16.89 233 ASP H C 1
ATOM 17818 O O . ASP H 1 233 ? 21.193 21.758 180.226 1.00 19.40 233 ASP H O 1
ATOM 17823 N N . GLY H 1 234 ? 23.216 22.682 180.586 1.00 15.34 234 GLY H N 1
ATOM 17824 C CA . GLY H 1 234 ? 23.386 23.093 179.204 1.00 14.34 234 GLY H CA 1
ATOM 17825 C C . GLY H 1 234 ? 22.443 24.181 178.720 1.00 16.30 234 GLY H C 1
ATOM 17826 O O . GLY H 1 234 ? 22.195 24.314 177.520 1.00 17.20 234 GLY H O 1
ATOM 17827 N N . LYS H 1 235 ? 21.902 24.963 179.649 1.00 14.48 235 LYS H N 1
ATOM 17828 C CA . LYS H 1 235 ? 21.004 26.046 179.273 1.00 13.08 235 LYS H CA 1
ATOM 17829 C C . LYS H 1 235 ? 21.817 27.326 179.107 1.00 15.39 235 LYS H C 1
ATOM 17830 O O . LYS H 1 235 ? 21.770 28.230 179.941 1.00 12.49 235 LYS H O 1
ATOM 17836 N N . TRP H 1 236 ? 22.566 27.396 178.014 1.00 13.46 236 TRP H N 1
ATOM 17837 C CA . TRP H 1 236 ? 23.559 28.450 177.857 1.00 12.66 236 TRP H CA 1
ATOM 17838 C C . TRP H 1 236 ? 22.974 29.838 177.615 1.00 12.36 236 TRP H C 1
ATOM 17839 O O . TRP H 1 236 ? 23.496 30.812 178.155 1.00 12.31 236 TRP H O 1
ATOM 17850 N N . ALA H 1 237 ? 21.895 29.939 176.842 1.00 13.32 237 ALA H N 1
ATOM 17851 C CA . ALA H 1 237 ? 21.254 31.236 176.639 1.00 15.30 237 ALA H CA 1
ATOM 17852 C C . ALA H 1 237 ? 20.717 31.777 177.966 1.00 13.49 237 ALA H C 1
ATOM 17853 O O . ALA H 1 237 ? 20.922 32.944 178.303 1.00 12.91 237 ALA H O 1
ATOM 17855 N N . GLU H 1 238 ? 20.044 30.930 178.737 1.00 14.40 238 GLU H N 1
ATOM 17856 C CA A GLU H 1 238 ? 19.549 31.334 180.051 0.48 15.30 238 GLU H CA 1
ATOM 17857 C CA B GLU H 1 238 ? 19.549 31.350 180.045 0.52 15.29 238 GLU H CA 1
ATOM 17858 C C . GLU H 1 238 ? 20.707 31.691 180.985 1.00 14.49 238 GLU H C 1
ATOM 17859 O O . GLU H 1 238 ? 20.632 32.647 181.771 1.00 14.52 238 GLU H O 1
ATOM 17870 N N . ALA H 1 239 ? 21.791 30.925 180.896 1.00 11.27 239 ALA H N 1
ATOM 17871 C CA . ALA H 1 239 ? 22.957 31.188 181.723 1.00 11.98 239 ALA H CA 1
ATOM 17872 C C . ALA H 1 239 ? 23.531 32.568 181.412 1.00 12.78 239 ALA H C 1
ATOM 17873 O O . ALA H 1 239 ? 23.856 33.326 182.320 1.00 12.69 239 ALA H O 1
ATOM 17875 N N . ALA H 1 240 ? 23.642 32.884 180.125 1.00 13.00 240 ALA H N 1
ATOM 17876 C CA . ALA H 1 240 ? 24.214 34.159 179.704 1.00 14.17 240 ALA H CA 1
ATOM 17877 C C . ALA H 1 240 ? 23.333 35.328 180.161 1.00 13.67 240 ALA H C 1
ATOM 17878 O O . ALA H 1 240 ? 23.852 36.384 180.541 1.00 12.10 240 ALA H O 1
ATOM 17880 N N . ALA H 1 241 ? 22.015 35.137 180.145 1.00 12.86 241 ALA H N 1
ATOM 17881 C CA . ALA H 1 241 ? 21.100 36.155 180.650 1.00 15.11 241 ALA H CA 1
ATOM 17882 C C . ALA H 1 241 ? 21.296 36.385 182.151 1.00 14.35 241 ALA H C 1
ATOM 17883 O O . ALA H 1 241 ? 21.312 37.534 182.615 1.00 12.54 241 ALA H O 1
ATOM 17885 N N . LEU H 1 242 ? 21.445 35.305 182.918 1.00 12.02 242 LEU H N 1
ATOM 17886 C CA . LEU H 1 242 ? 21.681 35.449 184.353 1.00 12.78 242 LEU H CA 1
ATOM 17887 C C . LEU H 1 242 ? 23.045 36.075 184.633 1.00 14.57 242 LEU H C 1
ATOM 17888 O O . LEU H 1 242 ? 23.168 36.935 185.503 1.00 14.57 242 LEU H O 1
ATOM 17893 N N . GLN H 1 243 ? 24.075 35.639 183.905 1.00 10.55 243 GLN H N 1
ATOM 17894 C CA . GLN H 1 243 ? 25.397 36.231 184.064 1.00 10.10 243 GLN H CA 1
ATOM 17895 C C . GLN H 1 243 ? 25.334 37.737 183.799 1.00 11.65 243 GLN H C 1
ATOM 17896 O O . GLN H 1 243 ? 25.986 38.507 184.486 1.00 12.50 243 GLN H O 1
ATOM 17902 N N . LYS H 1 244 ? 24.543 38.149 182.814 1.00 11.46 244 LYS H N 1
ATOM 17903 C CA . LYS H 1 244 ? 24.426 39.577 182.519 1.00 11.70 244 LYS H CA 1
ATOM 17904 C C . LYS H 1 244 ? 23.854 40.344 183.716 1.00 13.56 244 LYS H C 1
ATOM 17905 O O . LYS H 1 244 ? 24.326 41.441 184.043 1.00 14.67 244 LYS H O 1
ATOM 17911 N N . ARG H 1 245 ? 22.862 39.755 184.384 1.00 12.63 245 ARG H N 1
ATOM 17912 C CA A ARG H 1 245 ? 22.275 40.392 185.565 0.39 14.07 245 ARG H CA 1
ATOM 17913 C CA B ARG H 1 245 ? 22.265 40.367 185.577 0.61 14.08 245 ARG H CA 1
ATOM 17914 C C . ARG H 1 245 ? 23.288 40.469 186.704 1.00 13.63 245 ARG H C 1
ATOM 17915 O O . ARG H 1 245 ? 23.425 41.515 187.356 1.00 14.45 245 ARG H O 1
ATOM 17930 N N . ILE H 1 246 ? 24.009 39.378 186.933 1.00 11.60 246 ILE H N 1
ATOM 17931 C CA . ILE H 1 246 ? 25.087 39.349 187.905 1.00 11.88 246 ILE H CA 1
ATOM 17932 C C . ILE H 1 246 ? 26.128 40.450 187.615 1.00 12.62 246 ILE H C 1
ATOM 17933 O O . ILE H 1 246 ? 26.644 41.103 188.522 1.00 11.87 246 ILE H O 1
ATOM 17938 N N . ASN H 1 247 ? 26.427 40.652 186.336 1.00 13.10 247 ASN H N 1
ATOM 17939 C CA . ASN H 1 247 ? 27.404 41.651 185.923 1.00 11.43 247 ASN H CA 1
ATOM 17940 C C . ASN H 1 247 ? 26.942 43.072 186.210 1.00 13.48 247 ASN H C 1
ATOM 17941 O O . ASN H 1 247 ? 27.760 43.989 186.331 1.00 15.46 247 ASN H O 1
ATOM 17946 N N . HIS H 1 248 ? 25.633 43.254 186.319 1.00 12.02 248 HIS H N 1
ATOM 17947 C CA . HIS H 1 248 ? 25.116 44.555 186.718 1.00 15.94 248 HIS H CA 1
ATOM 17948 C C . HIS H 1 248 ? 25.143 44.729 188.238 1.00 16.80 248 HIS H C 1
ATOM 17949 O O . HIS H 1 248 ? 25.417 45.818 188.725 1.00 15.41 248 HIS H O 1
ATOM 17956 N N . LEU H 1 249 ? 24.910 43.662 188.995 1.00 15.28 249 LEU H N 1
ATOM 17957 C CA . LEU H 1 249 ? 25.130 43.737 190.434 1.00 14.04 249 LEU H CA 1
ATOM 17958 C C . LEU H 1 249 ? 26.598 44.041 190.709 1.00 14.11 249 LEU H C 1
ATOM 17959 O O . LEU H 1 249 ? 26.948 44.747 191.662 1.00 14.49 249 LEU H O 1
ATOM 17964 N N . PHE H 1 250 ? 27.469 43.520 189.850 1.00 13.93 250 PHE H N 1
ATOM 17965 C CA . PHE H 1 250 ? 28.901 43.703 190.017 1.00 12.59 250 PHE H CA 1
ATOM 17966 C C . PHE H 1 250 ? 29.327 45.176 189.956 1.00 13.31 250 PHE H C 1
ATOM 17967 O O . PHE H 1 250 ? 30.409 45.522 190.416 1.00 14.83 250 PHE H O 1
ATOM 17975 N N . HIS H 1 251 ? 28.463 46.029 189.410 1.00 13.99 251 HIS H N 1
ATOM 17976 C CA . HIS H 1 251 ? 28.765 47.460 189.348 1.00 16.22 251 HIS H CA 1
ATOM 17977 C C . HIS H 1 251 ? 29.030 48.056 190.737 1.00 16.54 251 HIS H C 1
ATOM 17978 O O . HIS H 1 251 ? 29.616 49.136 190.849 1.00 17.92 251 HIS H O 1
ATOM 17985 N N . ILE H 1 252 ? 28.640 47.353 191.803 1.00 15.45 252 ILE H N 1
ATOM 17986 C CA . ILE H 1 252 ? 28.921 47.878 193.140 1.00 13.62 252 ILE H CA 1
ATOM 17987 C C . ILE H 1 252 ? 30.422 48.058 193.385 1.00 16.55 252 ILE H C 1
ATOM 17988 O O . ILE H 1 252 ? 30.818 48.882 194.200 1.00 19.06 252 ILE H O 1
ATOM 17993 N N . VAL H 1 253 ? 31.271 47.325 192.667 1.00 15.27 253 VAL H N 1
ATOM 17994 C CA . VAL H 1 253 ? 32.711 47.456 192.893 1.00 14.69 253 VAL H CA 1
ATOM 17995 C C . VAL H 1 253 ? 33.311 48.691 192.203 1.00 17.32 253 VAL H C 1
ATOM 17996 O O . VAL H 1 253 ? 34.468 49.038 192.452 1.00 19.07 253 VAL H O 1
ATOM 18000 N N . PHE H 1 254 ? 32.532 49.351 191.352 1.00 18.09 254 PHE H N 1
ATOM 18001 C CA . PHE H 1 254 ? 33.049 50.509 190.612 1.00 20.25 254 PHE H CA 1
ATOM 18002 C C . PHE H 1 254 ? 32.501 51.817 191.158 1.00 22.19 254 PHE H C 1
ATOM 18003 O O . PHE H 1 254 ? 32.744 52.887 190.595 1.00 21.02 254 PHE H O 1
ATOM 18011 N N . VAL H 1 255 ? 31.777 51.732 192.266 1.00 16.94 255 VAL H N 1
ATOM 18012 C CA . VAL H 1 255 ? 31.176 52.925 192.851 1.00 18.90 255 VAL H CA 1
ATOM 18013 C C . VAL H 1 255 ? 32.219 53.792 193.551 1.00 19.34 255 VAL H C 1
ATOM 18014 O O . VAL H 1 255 ? 32.311 54.999 193.279 1.00 22.85 255 VAL H O 1
ATOM 18018 N N . GLY H 1 256 ? 33.009 53.182 194.432 1.00 19.06 256 GLY H N 1
ATOM 18019 C CA . GLY H 1 256 ? 34.104 53.873 195.091 1.00 20.14 256 GLY H CA 1
ATOM 18020 C C . GLY H 1 256 ? 35.013 54.625 194.131 1.00 21.23 256 GLY H C 1
ATOM 18021 O O . GLY H 1 256 ? 35.439 54.080 193.113 1.00 20.49 256 GLY H O 1
ATOM 18022 N N . ASP H 1 257 ? 35.297 55.886 194.457 1.00 19.96 257 ASP H N 1
ATOM 18023 C CA . ASP H 1 257 ? 36.150 56.741 193.629 1.00 23.58 257 ASP H CA 1
ATOM 18024 C C . ASP H 1 257 ? 37.626 56.378 193.781 1.00 26.45 257 ASP H C 1
ATOM 18025 O O . ASP H 1 257 ? 38.267 56.723 194.780 1.00 21.31 257 ASP H O 1
ATOM 18030 N N . THR H 1 258 ? 38.174 55.698 192.778 1.00 21.22 258 THR H N 1
ATOM 18031 C CA . THR H 1 258 ? 39.542 55.206 192.873 1.00 22.06 258 THR H CA 1
ATOM 18032 C C . THR H 1 258 ? 40.573 56.310 192.629 1.00 24.16 258 THR H C 1
ATOM 18033 O O . THR H 1 258 ? 41.776 56.044 192.585 1.00 24.34 258 THR H O 1
ATOM 18037 N N . SER H 1 259 ? 40.118 57.554 192.502 1.00 24.71 259 SER H N 1
ATOM 18038 C CA . SER H 1 259 ? 41.068 58.662 192.454 1.00 25.35 259 SER H CA 1
ATOM 18039 C C . SER H 1 259 ? 41.672 58.877 193.847 1.00 26.56 259 SER H C 1
ATOM 18040 O O . SER H 1 259 ? 42.724 59.504 193.994 1.00 24.75 259 SER H O 1
ATOM 18043 N N . HIS H 1 260 ? 41.019 58.335 194.872 1.00 24.95 260 HIS H N 1
ATOM 18044 C CA . HIS H 1 260 ? 41.538 58.467 196.226 1.00 24.78 260 HIS H CA 1
ATOM 18045 C C . HIS H 1 260 ? 41.323 57.217 197.076 1.00 24.47 260 HIS H C 1
ATOM 18046 O O . HIS H 1 260 ? 41.196 57.305 198.296 1.00 27.06 260 HIS H O 1
ATOM 18053 N N . MET H 1 261 ? 41.119 56.012 196.505 1.00 21.02 261 MET H N 1
ATOM 18054 C CA . MET H 1 261 ? 41.282 54.711 197.155 1.00 19.96 261 MET H CA 1
ATOM 18055 C C . MET H 1 261 ? 41.761 53.680 196.146 1.00 19.37 261 MET H C 1
ATOM 18056 O O . MET H 1 261 ? 41.630 53.882 194.946 1.00 18.82 261 MET H O 1
ATOM 18061 N N . SER H 1 262 ? 42.248 52.562 196.759 1.00 17.68 262 SER H N 1
ATOM 18062 C CA . SER H 1 262 ? 42.634 51.404 195.953 1.00 17.30 262 SER H CA 1
ATOM 18063 C C . SER H 1 262 ? 41.428 50.639 195.403 1.00 20.75 262 SER H C 1
ATOM 18064 O O . SER H 1 262 ? 40.279 50.861 195.800 1.00 18.28 262 SER H O 1
ATOM 18067 N N . GLY H 1 263 ? 41.705 49.708 194.495 1.00 21.29 263 GLY H N 1
ATOM 18068 C CA . GLY H 1 263 ? 40.661 48.851 193.966 1.00 20.06 263 GLY H CA 1
ATOM 18069 C C . GLY H 1 263 ? 40.113 47.945 195.049 1.00 19.36 263 GLY H C 1
ATOM 18070 O O . GLY H 1 263 ? 38.955 47.536 194.992 1.00 20.68 263 GLY H O 1
ATOM 18071 N N . SER H 1 264 ? 40.951 47.629 196.033 1.00 20.43 264 SER H N 1
ATOM 18072 C CA . SER H 1 264 ? 40.530 46.788 197.148 1.00 20.20 264 SER H CA 1
ATOM 18073 C C . SER H 1 264 ? 39.515 47.541 198.004 1.00 15.70 264 SER H C 1
ATOM 18074 O O . SER H 1 264 ? 38.475 46.999 198.374 1.00 17.64 264 SER H O 1
ATOM 18077 N N . SER H 1 265 ? 39.822 48.801 198.311 1.00 17.81 265 SER H N 1
ATOM 18078 C CA . SER H 1 265 ? 38.903 49.632 199.079 1.00 17.10 265 SER H CA 1
ATOM 18079 C C . SER H 1 265 ? 37.549 49.729 198.407 1.00 17.03 265 SER H C 1
ATOM 18080 O O . SER H 1 265 ? 36.511 49.621 199.057 1.00 17.15 265 SER H O 1
ATOM 18083 N N . ALA H 1 266 ? 37.555 49.935 197.096 1.00 17.08 266 ALA H N 1
ATOM 18084 C CA . ALA H 1 266 ? 36.309 50.099 196.361 1.00 13.14 266 ALA H CA 1
ATOM 18085 C C . ALA H 1 266 ? 35.581 48.764 196.186 1.00 14.48 266 ALA H C 1
ATOM 18086 O O . ALA H 1 266 ? 34.361 48.684 196.331 1.00 16.38 266 ALA H O 1
ATOM 18088 N N . GLY H 1 267 ? 36.343 47.725 195.872 1.00 17.04 267 GLY H N 1
ATOM 18089 C CA . GLY H 1 267 ? 35.764 46.429 195.570 1.00 16.86 267 GLY H CA 1
ATOM 18090 C C . GLY H 1 267 ? 35.291 45.700 196.813 1.00 14.79 267 GLY H C 1
ATOM 18091 O O . GLY H 1 267 ? 34.107 45.391 196.936 1.00 14.83 267 GLY H O 1
ATOM 18092 N N . LEU H 1 268 ? 36.216 45.422 197.725 1.00 17.07 268 LEU H N 1
ATOM 18093 C CA . LEU H 1 268 ? 35.868 44.721 198.960 1.00 14.55 268 LEU H CA 1
ATOM 18094 C C . LEU H 1 268 ? 34.963 45.594 199.818 1.00 16.42 268 LEU H C 1
ATOM 18095 O O . LEU H 1 268 ? 34.036 45.109 200.464 1.00 17.95 268 LEU H O 1
ATOM 18100 N N . GLY H 1 269 ? 35.219 46.897 199.802 1.00 16.43 269 GLY H N 1
ATOM 18101 C CA . GLY H 1 269 ? 34.316 47.832 200.439 1.00 15.00 269 GLY H CA 1
ATOM 18102 C C . GLY H 1 269 ? 32.904 47.756 199.885 1.00 18.06 269 GLY H C 1
ATOM 18103 O O . GLY H 1 269 ? 31.940 47.794 200.639 1.00 19.18 269 GLY H O 1
ATOM 18104 N N . GLY H 1 270 ? 32.774 47.648 198.562 1.00 14.76 270 GLY H N 1
ATOM 18105 C CA . GLY H 1 270 ? 31.472 47.522 197.935 1.00 16.39 270 GLY H CA 1
ATOM 18106 C C . GLY H 1 270 ? 30.729 46.264 198.364 1.00 18.09 270 GLY H C 1
ATOM 18107 O O . GLY H 1 270 ? 29.520 46.307 198.599 1.00 18.42 270 GLY H O 1
ATOM 18108 N N . PHE H 1 271 ? 31.451 45.145 198.456 1.00 18.45 271 PHE H N 1
ATOM 18109 C CA . PHE H 1 271 ? 30.877 43.881 198.932 1.00 17.17 271 PHE H CA 1
ATOM 18110 C C . PHE H 1 271 ? 30.357 43.996 200.372 1.00 18.28 271 PHE H C 1
ATOM 18111 O O . PHE H 1 271 ? 29.229 43.594 200.667 1.00 18.26 271 PHE H O 1
ATOM 18119 N N . LYS H 1 272 ? 31.192 44.523 201.264 1.00 20.56 272 LYS H N 1
ATOM 18120 C CA . LYS H 1 272 ? 30.811 44.626 202.673 1.00 18.61 272 LYS H CA 1
ATOM 18121 C C . LYS H 1 272 ? 29.659 45.610 202.855 1.00 20.53 272 LYS H C 1
ATOM 18122 O O . LYS H 1 272 ? 28.775 45.403 203.689 1.00 18.74 272 LYS H O 1
ATOM 18128 N N . THR H 1 273 ? 29.656 46.673 202.058 1.00 18.26 273 THR H N 1
ATOM 18129 C CA . THR H 1 273 ? 28.556 47.621 202.084 1.00 15.04 273 THR H CA 1
ATOM 18130 C C . THR H 1 273 ? 27.266 46.919 201.694 1.00 19.63 273 THR H C 1
ATOM 18131 O O . THR H 1 273 ? 26.223 47.104 202.321 1.00 21.27 273 THR H O 1
ATOM 18135 N N . ALA H 1 274 ? 27.343 46.081 200.669 1.00 15.41 274 ALA H N 1
ATOM 18136 C CA . ALA H 1 274 ? 26.180 45.328 200.239 1.00 14.01 274 ALA H CA 1
ATOM 18137 C C . ALA H 1 274 ? 25.737 44.363 201.335 1.00 15.65 274 ALA H C 1
ATOM 18138 O O . ALA H 1 274 ? 24.541 44.217 201.595 1.00 18.91 274 ALA H O 1
ATOM 18140 N N . LEU H 1 275 ? 26.707 43.718 201.977 1.00 17.89 275 LEU H N 1
ATOM 18141 C CA . LEU H 1 275 ? 26.399 42.727 203.010 1.00 17.19 275 LEU H CA 1
ATOM 18142 C C . LEU H 1 275 ? 25.746 43.371 204.224 1.00 20.60 275 LEU H C 1
ATOM 18143 O O . LEU H 1 275 ? 24.834 42.803 204.813 1.00 19.27 275 LEU H O 1
ATOM 18148 N N . ALA H 1 276 ? 26.212 44.562 204.588 1.00 19.71 276 ALA H N 1
ATOM 18149 C CA . ALA H 1 276 ? 25.635 45.280 205.721 1.00 22.59 276 ALA H CA 1
ATOM 18150 C C . ALA H 1 276 ? 24.216 45.727 205.387 1.00 22.79 276 ALA H C 1
ATOM 18151 O O . ALA H 1 276 ? 23.326 45.704 206.238 1.00 24.56 276 ALA H O 1
ATOM 18153 N N . HIS H 1 277 ? 24.009 46.126 204.135 1.00 19.65 277 HIS H N 1
ATOM 18154 C CA . HIS H 1 277 ? 22.703 46.556 203.657 1.00 24.35 277 HIS H CA 1
ATOM 18155 C C . HIS H 1 277 ? 21.706 45.395 203.665 1.00 21.79 277 HIS H C 1
ATOM 18156 O O . HIS H 1 277 ? 20.509 45.594 203.859 1.00 24.06 277 HIS H O 1
ATOM 18163 N N . LEU H 1 278 ? 22.211 44.180 203.457 1.00 19.31 278 LEU H N 1
ATOM 18164 C CA . LEU H 1 278 ? 21.373 42.989 203.465 1.00 23.28 278 LEU H CA 1
ATOM 18165 C C . LEU H 1 278 ? 21.197 42.437 204.883 1.00 25.04 278 LEU H C 1
ATOM 18166 O O . LEU H 1 278 ? 20.490 41.447 205.087 1.00 24.32 278 LEU H O 1
ATOM 18171 N N . GLY H 1 279 ? 21.843 43.081 205.852 1.00 24.58 279 GLY H N 1
ATOM 18172 C CA . GLY H 1 279 ? 21.723 42.694 207.250 1.00 24.42 279 GLY H CA 1
ATOM 18173 C C . GLY H 1 279 ? 22.505 41.451 207.621 1.00 29.30 279 GLY H C 1
ATOM 18174 O O . GLY H 1 279 ? 22.301 40.862 208.685 1.00 27.64 279 GLY H O 1
ATOM 18175 N N . ILE H 1 280 ? 23.414 41.046 206.745 1.00 22.46 280 ILE H N 1
ATOM 18176 C CA . ILE H 1 280 ? 24.205 39.848 206.986 1.00 20.93 280 ILE H CA 1
ATOM 18177 C C . ILE H 1 280 ? 25.363 40.122 207.938 1.00 23.55 280 ILE H C 1
ATOM 18178 O O . ILE H 1 280 ? 25.722 39.275 208.747 1.00 27.01 280 ILE H O 1
ATOM 18183 N N . ILE H 1 281 ? 25.972 41.297 207.834 1.00 18.84 281 ILE H N 1
ATOM 18184 C CA . ILE H 1 281 ? 27.065 41.629 208.736 1.00 20.05 281 ILE H CA 1
ATOM 18185 C C . ILE H 1 281 ? 26.769 42.963 209.405 1.00 23.12 281 ILE H C 1
ATOM 18186 O O . ILE H 1 281 ? 25.922 43.717 208.937 1.00 23.45 281 ILE H O 1
ATOM 18191 N N . GLU H 1 282 ? 27.475 43.239 210.494 1.00 23.69 282 GLU H N 1
ATOM 18192 C CA . GLU H 1 282 ? 27.210 44.421 211.307 1.00 27.08 282 GLU H CA 1
ATOM 18193 C C . GLU H 1 282 ? 27.492 45.721 210.546 1.00 27.99 282 GLU H C 1
ATOM 18194 O O . GLU H 1 282 ? 26.638 46.607 210.479 1.00 25.82 282 GLU H O 1
ATOM 18200 N N . SER H 1 283 ? 28.683 45.826 209.964 1.00 25.10 283 SER H N 1
ATOM 18201 C CA . SER H 1 283 ? 29.086 47.047 209.266 1.00 28.90 283 SER H CA 1
ATOM 18202 C C . SER H 1 283 ? 30.040 46.744 208.122 1.00 29.25 283 SER H C 1
ATOM 18203 O O . SER H 1 283 ? 30.481 45.609 207.965 1.00 24.68 283 SER H O 1
ATOM 18206 N N . ASN H 1 284 ? 30.381 47.769 207.346 1.00 26.42 284 ASN H N 1
ATOM 18207 C CA . ASN H 1 284 ? 31.319 47.594 206.244 1.00 22.25 284 ASN H CA 1
ATOM 18208 C C . ASN H 1 284 ? 32.743 47.949 206.643 1.00 22.19 284 ASN H C 1
ATOM 18209 O O . ASN H 1 284 ? 33.572 48.268 205.795 1.00 22.14 284 ASN H O 1
ATOM 18214 N N . ALA H 1 285 ? 33.022 47.896 207.942 1.00 23.32 285 ALA H N 1
ATOM 18215 C CA . ALA H 1 285 ? 34.360 48.163 208.451 1.00 23.49 285 ALA H CA 1
ATOM 18216 C C . ALA H 1 285 ? 35.425 47.362 207.700 1.00 23.33 285 ALA H C 1
ATOM 18217 O O . ALA H 1 285 ? 35.277 46.155 207.495 1.00 20.98 285 ALA H O 1
ATOM 18219 N N . MET H 1 286 ? 36.488 48.050 207.297 1.00 21.89 286 MET H N 1
ATOM 18220 C CA . MET H 1 286 ? 37.584 47.460 206.543 1.00 22.46 286 MET H CA 1
ATOM 18221 C C . MET H 1 286 ? 38.890 47.525 207.327 1.00 24.99 286 MET H C 1
ATOM 18222 O O . MET H 1 286 ? 39.049 48.356 208.221 1.00 25.48 286 MET H O 1
ATOM 18227 N N . ALA H 1 287 ? 39.836 46.663 206.983 1.00 24.27 287 ALA H N 1
ATOM 18228 C CA . ALA H 1 287 ? 41.135 46.679 207.639 1.00 24.95 287 ALA H CA 1
ATOM 18229 C C . ALA H 1 287 ? 41.999 47.845 207.151 1.00 24.29 287 ALA H C 1
ATOM 18230 O O . ALA H 1 287 ? 41.897 48.275 206.004 1.00 23.47 287 ALA H O 1
ATOM 18232 N N . VAL H 1 288 ? 42.837 48.361 208.042 1.00 24.03 288 VAL H N 1
ATOM 18233 C CA . VAL H 1 288 ? 43.810 49.394 207.696 1.00 23.05 288 VAL H CA 1
ATOM 18234 C C . VAL H 1 288 ? 44.819 48.834 206.678 1.00 22.78 288 VAL H C 1
ATOM 18235 O O . VAL H 1 288 ? 45.270 47.696 206.822 1.00 24.77 288 VAL H O 1
ATOM 18239 N N . PRO H 1 289 ? 45.184 49.625 205.645 1.00 20.33 289 PRO H N 1
ATOM 18240 C CA . PRO H 1 289 ? 44.784 51.021 205.427 1.00 22.47 289 PRO H CA 1
ATOM 18241 C C . PRO H 1 289 ? 43.684 51.270 204.395 1.00 23.01 289 PRO H C 1
ATOM 18242 O O . PRO H 1 289 ? 43.779 52.282 203.683 1.00 22.26 289 PRO H O 1
ATOM 18246 N N . HIS H 1 290 ? 42.672 50.410 204.311 1.00 23.05 290 HIS H N 1
ATOM 18247 C CA . HIS H 1 290 ? 41.546 50.660 203.406 1.00 20.77 290 HIS H CA 1
ATOM 18248 C C . HIS H 1 290 ? 40.889 52.013 203.669 1.00 23.02 290 HIS H C 1
ATOM 18249 O O . HIS H 1 290 ? 40.833 52.478 204.813 1.00 22.03 290 HIS H O 1
ATOM 18256 N N . GLN H 1 291 ? 40.394 52.642 202.609 1.00 20.86 291 GLN H N 1
ATOM 18257 C CA . GLN H 1 291 ? 39.634 53.877 202.750 1.00 18.33 291 GLN H CA 1
ATOM 18258 C C . GLN H 1 291 ? 38.148 53.577 202.861 1.00 24.75 291 GLN H C 1
ATOM 18259 O O . GLN H 1 291 ? 37.657 52.608 202.282 1.00 25.22 291 GLN H O 1
ATOM 18265 N N . SER H 1 292 ? 37.428 54.406 203.609 1.00 19.54 292 SER H N 1
ATOM 18266 C CA . SER H 1 292 ? 35.996 54.204 203.770 1.00 24.17 292 SER H CA 1
ATOM 18267 C C . SER H 1 292 ? 35.236 54.779 202.593 1.00 24.97 292 SER H C 1
ATOM 18268 O O . SER H 1 292 ? 35.623 55.806 202.032 1.00 25.79 292 SER H O 1
ATOM 18271 N N . LEU H 1 293 ? 34.154 54.110 202.218 1.00 21.91 293 LEU H N 1
ATOM 18272 C CA . LEU H 1 293 ? 33.261 54.628 201.198 1.00 19.18 293 LEU H CA 1
ATOM 18273 C C . LEU H 1 293 ? 32.412 55.750 201.782 1.00 23.61 293 LEU H C 1
ATOM 18274 O O . LEU H 1 293 ? 32.009 55.706 202.947 1.00 25.84 293 LEU H O 1
ATOM 18279 N N . SER H 1 294 ? 32.161 56.770 200.978 1.00 20.37 294 SER H N 1
ATOM 18280 C CA . SER H 1 294 ? 31.338 57.883 201.423 1.00 20.13 294 SER H CA 1
ATOM 18281 C C . SER H 1 294 ? 29.869 57.482 201.527 1.00 23.59 294 SER H C 1
ATOM 18282 O O . SER H 1 294 ? 29.469 56.411 201.064 1.00 24.19 294 SER H O 1
ATOM 18285 N N . ASP H 1 295 ? 29.057 58.339 202.138 1.00 22.59 295 ASP H N 1
ATOM 18286 C CA . ASP H 1 295 ? 27.626 58.072 202.242 1.00 22.55 295 ASP H CA 1
ATOM 18287 C C . ASP H 1 295 ? 26.951 58.050 200.873 1.00 24.75 295 ASP H C 1
ATOM 18288 O O . ASP H 1 295 ? 25.995 57.304 200.648 1.00 24.97 295 ASP H O 1
ATOM 18293 N N . GLU H 1 296 ? 27.444 58.885 199.968 1.00 24.73 296 GLU H N 1
ATOM 18294 C CA . GLU H 1 296 ? 26.886 58.964 198.631 1.00 23.01 296 GLU H CA 1
ATOM 18295 C C . GLU H 1 296 ? 27.241 57.694 197.864 1.00 20.72 296 GLU H C 1
ATOM 18296 O O . GLU H 1 296 ? 26.424 57.163 197.117 1.00 21.77 296 GLU H O 1
ATOM 18302 N N . GLU H 1 297 ? 28.456 57.207 198.076 1.00 19.72 297 GLU H N 1
ATOM 18303 C CA . GLU H 1 297 ? 28.886 55.946 197.470 1.00 17.46 297 GLU H CA 1
ATOM 18304 C C . GLU H 1 297 ? 28.076 54.770 198.025 1.00 20.51 297 GLU H C 1
ATOM 18305 O O . GLU H 1 297 ? 27.627 53.912 197.264 1.00 18.48 297 GLU H O 1
ATOM 18311 N N . THR H 1 298 ? 27.843 54.741 199.335 1.00 18.36 298 THR H N 1
ATOM 18312 C CA . THR H 1 298 ? 27.091 53.624 199.899 1.00 17.27 298 THR H CA 1
ATOM 18313 C C . THR H 1 298 ? 25.641 53.642 199.428 1.00 18.21 298 THR H C 1
ATOM 18314 O O . THR H 1 298 ? 25.047 52.593 199.219 1.00 19.99 298 THR H O 1
ATOM 18318 N N . ALA H 1 299 ? 25.073 54.832 199.229 1.00 20.44 299 ALA H N 1
ATOM 18319 C CA . ALA H 1 299 ? 23.697 54.921 198.753 1.00 18.84 299 ALA H CA 1
ATOM 18320 C C . ALA H 1 299 ? 23.553 54.363 197.333 1.00 18.91 299 ALA H C 1
ATOM 18321 O O . ALA H 1 299 ? 22.559 53.706 197.013 1.00 18.36 299 ALA H O 1
ATOM 18323 N N . ARG H 1 300 ? 24.545 54.647 196.490 1.00 21.06 300 ARG H N 1
ATOM 18324 C CA . ARG H 1 300 ? 24.564 54.132 195.124 1.00 18.73 300 ARG H CA 1
ATOM 18325 C C . ARG H 1 300 ? 24.682 52.609 195.124 1.00 17.33 300 ARG H C 1
ATOM 18326 O O . ARG H 1 300 ? 24.036 51.926 194.330 1.00 20.38 300 ARG H O 1
ATOM 18334 N N . ILE H 1 301 ? 25.484 52.088 196.042 1.00 16.82 301 ILE H N 1
ATOM 18335 C CA . ILE H 1 301 ? 25.650 50.641 196.187 1.00 17.65 301 ILE H CA 1
ATOM 18336 C C . ILE H 1 301 ? 24.345 49.976 196.625 1.00 19.55 301 ILE H C 1
ATOM 18337 O O . ILE H 1 301 ? 23.972 48.918 196.105 1.00 17.81 301 ILE H O 1
ATOM 18342 N N . HIS H 1 302 ? 23.643 50.590 197.576 1.00 19.06 302 HIS H N 1
ATOM 18343 C CA . HIS H 1 302 ? 22.351 50.060 198.001 1.00 19.78 302 HIS H CA 1
ATOM 18344 C C . HIS H 1 302 ? 21.359 49.967 196.854 1.00 21.27 302 HIS H C 1
ATOM 18345 O O . HIS H 1 302 ? 20.611 48.996 196.751 1.00 22.66 302 HIS H O 1
ATOM 18352 N N . ALA H 1 303 ? 21.358 50.979 195.987 1.00 19.21 303 ALA H N 1
ATOM 18353 C CA . ALA H 1 303 ? 20.427 51.028 194.870 1.00 18.67 303 ALA H CA 1
ATOM 18354 C C . ALA H 1 303 ? 20.732 49.947 193.833 1.00 17.26 303 ALA H C 1
ATOM 18355 O O . ALA H 1 303 ? 19.814 49.374 193.244 1.00 17.23 303 ALA H O 1
ATOM 18357 N N . ILE H 1 304 ? 22.019 49.681 193.619 1.00 17.00 304 ILE H N 1
ATOM 18358 C CA . ILE H 1 304 ? 22.429 48.640 192.672 1.00 17.30 304 ILE H CA 1
ATOM 18359 C C . ILE H 1 304 ? 22.015 47.275 193.221 1.00 17.57 304 ILE H C 1
ATOM 18360 O O . ILE H 1 304 ? 21.472 46.443 192.487 1.00 18.72 304 ILE H O 1
ATOM 18365 N N . VAL H 1 305 ? 22.247 47.067 194.515 1.00 17.25 305 VAL H N 1
ATOM 18366 C CA . VAL H 1 305 ? 21.865 45.819 195.172 1.00 19.36 305 VAL H CA 1
ATOM 18367 C C . VAL H 1 305 ? 20.353 45.630 195.107 1.00 20.34 305 VAL H C 1
ATOM 18368 O O . VAL H 1 305 ? 19.870 44.557 194.764 1.00 19.38 305 VAL H O 1
ATOM 18372 N N . ASP H 1 306 ? 19.601 46.681 195.418 1.00 21.01 306 ASP H N 1
ATOM 18373 C CA . ASP H 1 306 ? 18.145 46.585 195.362 1.00 19.37 306 ASP H CA 1
ATOM 18374 C C . ASP H 1 306 ? 17.637 46.166 193.988 1.00 22.25 306 ASP H C 1
ATOM 18375 O O . ASP H 1 306 ? 16.680 45.402 193.890 1.00 23.67 306 ASP H O 1
ATOM 18380 N N . GLU H 1 307 ? 18.280 46.655 192.930 1.00 19.77 307 GLU H N 1
ATOM 18381 C CA . GLU H 1 307 ? 17.801 46.389 191.585 1.00 22.95 307 GLU H CA 1
ATOM 18382 C C . GLU H 1 307 ? 18.231 45.020 191.043 1.00 19.83 307 GLU H C 1
ATOM 18383 O O . GLU H 1 307 ? 17.445 44.357 190.381 1.00 20.79 307 GLU H O 1
ATOM 18389 N N . PHE H 1 308 ? 19.452 44.583 191.342 1.00 18.25 308 PHE H N 1
ATOM 18390 C CA . PHE H 1 308 ? 20.004 43.435 190.615 1.00 17.29 308 PHE H CA 1
ATOM 18391 C C . PHE H 1 308 ? 20.287 42.174 191.425 1.00 20.73 308 PHE H C 1
ATOM 18392 O O . PHE H 1 308 ? 20.647 41.135 190.854 1.00 15.74 308 PHE H O 1
ATOM 18400 N N . LEU H 1 309 ? 20.121 42.243 192.740 1.00 18.70 309 LEU H N 1
ATOM 18401 C CA . LEU H 1 309 ? 20.263 41.044 193.561 1.00 17.32 309 LEU H CA 1
ATOM 18402 C C . LEU H 1 309 ? 19.302 39.982 193.045 1.00 20.20 309 LEU H C 1
ATOM 18403 O O . LEU H 1 309 ? 18.163 40.283 192.682 1.00 20.01 309 LEU H O 1
ATOM 18408 N N . TYR H 1 310 ? 19.778 38.742 192.988 1.00 17.05 310 TYR H N 1
ATOM 18409 C CA . TYR H 1 310 ? 18.988 37.650 192.461 1.00 18.39 310 TYR H CA 1
ATOM 18410 C C . TYR H 1 310 ? 17.864 37.335 193.435 1.00 26.20 310 TYR H C 1
ATOM 18411 O O . TYR H 1 310 ? 18.093 37.232 194.638 1.00 25.12 310 TYR H O 1
ATOM 18420 N N . THR H 1 311 ? 16.647 37.219 192.922 1.00 26.54 311 THR H N 1
ATOM 18421 C CA . THR H 1 311 ? 15.544 36.757 193.750 1.00 39.61 311 THR H CA 1
ATOM 18422 C C . THR H 1 311 ? 15.030 35.430 193.188 1.00 40.98 311 THR H C 1
ATOM 18423 O O . THR H 1 311 ? 14.410 35.389 192.124 1.00 47.44 311 THR H O 1
ATOM 18427 N N . ALA H 1 312 ? 15.331 34.348 193.907 1.00 45.95 312 ALA H N 1
ATOM 18428 C CA . ALA H 1 312 ? 15.079 32.981 193.444 1.00 45.99 312 ALA H CA 1
ATOM 18429 C C . ALA H 1 312 ? 13.627 32.748 193.032 1.00 50.98 312 ALA H C 1
ATOM 18430 O O . ALA H 1 312 ? 13.338 32.526 191.854 1.00 50.04 312 ALA H O 1
#

Radius of gyration: 50.08 Å; Cα contacts (8 Å, |Δi|>4): 5563; chains: 8; bounding box: 115×130×120 Å

Secondary structure (DSSP, 8-state):
-----EE--B----B-TTS-B-HHHHHHHHHHHHHTT-S-EEES-GGGTTTTS-HHHHHHHHHHHHHHHTTSS-EEEE---SSHHHHHHHHHHHHHHT-SEEEEPPP-SS---HHHHHHHHHHHHHHSTTSPEEEEE-HHHHS----HHHHHHHHHTTS-SEEEE-S--HHHHHHHHHHHHHTT-TTTSEEEE--SS-HHHHHHTT--EE--GGGGT-HHHHHHHHHHHHTT-HHHHHHHHHHHHHHGGGGG-S-TTSS-HHHHHHHHHHHHHHHTTSSS-----TTPPPPPHHHHHHHHHHHHHHS---/-----EE--B----B-TTS-B-HHHHHHHHHHHHHTT-S-EEETSGGGTTTTS-HHHHHHHHHHHHHHHTTSS-EEEE---SSHHHHHHHHHHHHHHT-SEEEE----SS---HHHHHHHHHHHHHHSTTSPEEEEE-HHHH-----HHHHHHHHHTTS-SEEEE-S--HHHHHHHHHHHHHTT-TTTSEEEE--SS-HHHHHHTT--EE--GGGGT-HHHHHHHHHHHHTT-HHHHHHHHHHHHHHGGGGG-S-TTSS-HHHHHHHHHHHHHHHTTSSS-----TTPPPPPHHHHHHHHHHHHHHS---/-----EE--B----B-TTS-B-HHHHHHHHHHHHHTT-S-EEETSGGGTTTTS-HHHHHHHHHHHHHHHTTSS-EEEE---SSHHHHHHHHHHHHHHT-SEEEEPPP-SS---HHHHHHHHHHHHHHSTTS-EEEEE-HHHH-----HHHHHHHHHTTS-SEEEE-S--HHHHHHHHHHHHHTT-TTTSEEEE--SS-HHHHHHTT--EE--GGGGT-HHHHHHHHHHHHTT-HHHHHHHHHHHHHHGGGGG-S-TTSS-HHHHHHHHHHHHHHHTTSSS-----TTPPPPPHHHHHHHHHHHHHH----/-----EE--B----B-TTS-B-HHHHHHHHHHHHHTT-S-EEESSGGGTTTTS-HHHHHHHHHHHHHHHTTSS-EEEE---SSHHHHHHHHHHHHHHT-SEEEEPPP-SS---HHHHHHHHHHHHHHSTTS-EEEEE-HHHHS----HHHHHHHHHTTS-SEEEE-S--HHHHHHHHHHHHHTT-TTTSEEEE--SS-HHHHHHTT--EE--GGGGT-HHHHHHHHHHHHTT-HHHHHHHHHHHHHHGGGGG-S-TT--HHHHHHHHHHHHHHHTTSSS-----TTPPPPPHHHHHHHHHHHHHHS--/-----EE--B----B-TTS-B-HHHHHHHHHHHHHTT-S-EEESSGGGTTTTS-HHHHHHHHHHHHHHHTTSS-EEEE---SSHHHHHHHHHHHHHHT-S-EEE----SS---HHHHHHHHHHHHHHSTTS-EEEEE-HHHHS----HHHHHHHHHTTS-SEEEE-S--HHHHHHHHHHHHHTT-TTTSEEEE--SS-HHHHHHTT--EE--GGGGT-HHHHHHHHHHHHTT-HHHHHHHHHHHHHHGGGGG-S-TTSS-HHHHHHHHHHHHHHHTTSSS-----TTPPPPPHHHHHHHHHHHHHH--/-----EE--B----B-TTS-B-HHHHHHHHHHHHHTT-S-EEETSGGGTTTTS-HHHHHHHHHHHHHHHTTSS-EEEE---SSHHHHHHHHHHHHHHT-SEEEEPPP-SS---HHHHHHHHHHHHHHSTTS-EEEEE-HHHHS----HHHHHHHHHTTS-SEEEE-S--HHHHHHHHHHHHHTT-TTTSEEEE--SS-HHHHHHTT--EE--GGGGT-HHHHHHHHHHHHTT-HHHHHHHHHHHHHHGGGGG-S-TTSS-HHHHHHHHHHHHHHHTTSSS-----TTPPPPPHHHHHHHHHHHHHHS---/---EE--B----B-TTS-B-HHHHHHHHHHHHHHT-S-EEESSGGGTTTTS-HHHHHHHHHHHHHHHTTSS-EEEE---SSHHHHHHHHHHHHHHT-S-EEEPPP-SS---HHHHHHHHHHHHHHSTTS-EEEEE-HHHH-----HHHHHHHHHTTS-SEEEE-S--HHHHHHHHHHHHHTT-TTTSEEEE--SS-HHHHHHTT--EE--GGGGT-HHHHHHHHHHHHTT-HHHHHHHHHHHHHHGGGGG-S-TTSS-HHHHHHHHHHHHHHHTTSSS-----TTPPPPPHHHHHHHHHHHHHHS--/--S--EE--B----B-TTS-B-HHHHHHHHHHHHHTT-S-EEESSGGGTTTTS-HHHHHHHHHHHHHHHTTSS-EEEE---SSHHHHHHHHHHHHHHT-SEEEEPPP-SS---HHHHHHHHHHHHHHSTTS-EEEEE-HHHH-----HHHHHHHHHTTS-SEEEE-S--HHHHHHHHHHHHHTT-TTT-EEEE--SS-HHHHHHTT--EE--GGGGT-HHHHHHHHHHHHTT-HHHHHHHHHHHHHHGGGGG-S-TTSS-HHHHHHHHHHHHHHHTTSSS-----TTPPPPPHHHHHHHHHHHHHHS---